Protein AF-0000000068924250 (afdb_homodimer)

Solvent-accessible surface area (backbone atoms only — not comparable to full-atom values): 116459 Å² total; per-residue (Å²): 130,51,33,11,30,36,39,35,37,44,54,66,84,64,45,23,63,56,52,46,54,56,50,21,73,76,69,33,87,82,35,58,39,32,27,38,20,35,54,45,93,83,70,55,71,39,20,33,33,41,37,18,32,74,41,44,68,56,37,50,49,48,34,53,41,21,73,74,65,33,67,65,84,93,28,66,34,45,47,45,83,32,89,62,44,85,61,73,74,63,76,61,76,61,48,72,47,69,67,24,42,36,38,27,15,35,55,53,41,102,44,32,40,48,46,67,45,73,47,63,54,26,29,40,34,41,32,91,81,60,59,36,38,36,38,36,35,64,58,63,85,36,47,35,38,35,41,34,45,54,89,29,46,64,38,38,38,37,33,36,33,61,85,51,82,61,48,26,36,41,36,36,32,33,57,41,61,53,45,36,26,36,54,56,88,70,69,42,73,44,77,63,80,48,58,32,68,30,35,65,84,53,52,72,78,48,44,41,48,37,41,62,84,48,82,87,36,33,67,47,71,30,42,25,39,33,37,49,36,53,58,86,61,81,74,73,77,53,61,81,80,33,88,51,50,47,79,39,76,70,24,81,59,44,74,55,79,67,85,86,88,64,58,60,72,57,52,49,50,51,50,31,28,38,57,61,47,28,28,41,69,89,56,64,44,69,66,37,58,57,69,60,27,62,92,80,37,59,58,55,55,48,54,44,51,55,55,51,49,65,68,43,93,61,62,40,56,52,54,48,61,52,50,53,52,54,51,52,52,38,59,71,69,72,56,81,63,74,75,78,69,76,65,69,51,90,61,48,40,73,41,42,36,36,40,39,30,62,56,45,73,43,57,44,69,74,36,60,35,67,27,21,62,57,52,61,75,41,50,92,49,47,89,36,42,38,37,39,31,51,28,31,58,79,45,40,78,59,58,26,56,48,26,35,38,84,57,45,81,49,66,65,28,54,39,41,51,50,56,46,46,42,50,73,72,29,52,74,51,85,76,39,45,30,30,62,58,50,35,27,73,68,31,53,77,60,44,27,36,36,24,28,28,49,53,96,86,45,38,46,69,53,53,54,54,69,64,30,57,59,78,88,40,35,29,58,31,41,42,45,51,60,60,9,61,49,59,44,61,37,42,76,58,52,76,53,58,80,86,42,40,48,82,45,82,66,49,65,51,81,52,100,86,48,78,45,59,57,39,36,17,40,35,33,21,8,50,71,50,50,49,55,45,28,48,60,70,69,37,81,87,60,74,64,27,32,34,22,38,42,43,44,31,30,45,18,22,32,32,59,31,84,85,47,84,45,50,32,37,39,28,62,72,20,53,75,45,52,40,87,54,43,54,35,27,41,62,49,60,33,44,86,37,67,22,63,44,35,58,49,56,49,49,39,42,43,57,41,62,36,57,59,64,56,56,52,48,50,45,50,54,50,53,50,48,50,61,38,28,52,67,35,50,68,49,31,46,51,48,40,44,56,73,45,75,52,72,64,38,51,54,52,42,51,44,42,74,74,65,48,44,28,74,59,42,65,65,55,26,39,42,48,50,40,51,37,52,37,52,50,49,38,31,41,69,49,42,45,38,71,38,87,56,31,34,34,22,37,46,44,72,39,86,81,65,74,46,47,67,61,33,32,36,40,24,38,63,43,78,83,45,80,92,47,78,44,76,47,70,44,66,30,34,40,30,26,81,77,42,65,48,51,16,15,45,40,78,33,36,27,42,87,52,78,94,51,64,76,49,41,22,28,36,33,35,33,68,43,68,97,60,44,65,50,39,37,20,56,51,40,57,27,47,57,45,57,29,44,38,35,56,45,74,78,73,50,52,88,55,72,48,77,49,71,88,68,79,76,73,84,60,67,73,53,97,53,74,68,49,70,67,56,43,46,51,47,55,54,49,44,52,51,46,65,44,54,69,58,38,53,51,30,31,55,35,45,24,67,70,39,92,57,18,40,74,27,67,68,24,50,52,35,35,52,42,41,56,40,36,72,42,20,63,54,34,61,50,68,49,81,78,57,78,88,64,57,72,78,60,35,44,49,61,72,65,52,84,94,46,56,62,45,84,47,88,46,59,67,32,51,53,26,52,54,44,55,69,71,52,66,88,79,74,74,74,77,74,76,43,67,71,51,26,64,70,56,54,60,73,49,46,62,39,88,70,14,76,78,34,37,66,60,33,47,52,53,46,44,54,49,52,45,46,52,48,48,52,25,60,71,48,36,39,87,49,72,44,25,62,68,69,63,44,62,85,56,57,31,62,86,52,50,67,88,77,40,45,66,32,48,46,49,46,50,51,21,46,44,52,48,52,46,48,60,70,66,55,71,63,90,81,63,90,82,81,59,65,61,17,44,47,22,12,33,39,44,55,53,38,35,52,90,45,62,72,65,54,62,72,91,65,87,59,83,64,71,62,66,71,37,56,64,47,42,73,59,44,53,49,41,30,53,51,43,50,51,50,51,51,49,48,51,48,46,49,48,48,49,50,49,67,72,93,130,50,33,11,31,35,39,34,37,44,56,66,85,64,44,20,65,57,53,45,53,55,49,21,73,75,69,32,86,82,36,56,41,33,28,38,20,34,56,46,92,83,71,56,70,39,19,33,32,40,36,19,31,73,41,43,68,56,36,49,49,48,35,54,40,21,73,72,66,33,66,64,86,93,28,64,35,46,46,46,84,32,88,62,44,85,61,73,74,64,79,61,76,61,49,70,46,69,66,24,40,35,37,26,14,36,54,52,41,100,45,33,42,49,47,68,45,72,48,62,54,25,30,40,34,40,33,91,83,61,59,34,38,38,41,35,34,64,59,64,85,36,48,35,38,36,41,36,47,54,89,29,48,66,36,38,38,38,34,35,32,60,86,50,80,61,48,26,39,41,38,36,32,33,56,40,61,53,46,37,26,35,55,56,87,70,69,41,71,43,75,66,74,51,58,32,68,32,35,66,84,54,51,74,80,46,43,40,49,38,42,59,85,49,82,87,36,34,65,47,72,29,42,25,39,33,38,50,36,53,58,85,60,79,74,75,76,51,60,82,78,33,86,51,50,48,79,40,76,70,24,79,58,46,76,54,80,66,85,87,87,65,59,62,70,59,51,49,51,52,50,31,29,38,56,61,47,29,29,43,70,88,55,64,44,71,68,37,56,57,67,61,26,62,90,79,37,58,59,54,54,48,54,43,50,55,54,49,50,65,67,44,92,60,61,39,56,51,54,48,61,52,50,53,52,53,52,51,55,39,58,71,69,72,55,80,62,72,76,80,69,75,66,70,52,89,61,48,40,72,41,43,36,36,39,37,30,62,57,46,75,44,56,44,69,74,37,59,36,67,28,21,62,58,53,61,75,42,51,92,49,46,88,35,42,36,38,38,30,50,27,30,58,79,46,41,79,59,56,27,55,48,28,36,37,84,58,45,80,49,63,66,30,55,40,41,51,49,56,44,46,42,49,72,73,26,51,75,52,84,80,39,45,30,31,62,58,50,36,27,73,70,30,53,77,61,43,27,37,36,23,29,28,50,52,96,87,46,37,44,66,52,55,52,54,69,64,32,57,60,77,86,40,35,29,58,30,41,43,46,51,61,59,9,61,50,59,45,61,37,42,76,57,52,76,52,57,80,85,42,41,47,80,43,81,66,50,65,50,81,52,101,85,49,78,47,58,57,41,36,16,39,36,32,21,8,50,68,50,50,48,55,46,28,47,60,72,70,38,82,86,60,71,63,24,33,34,22,38,41,43,45,31,29,43,19,20,31,32,59,31,85,84,46,84,43,50,32,38,38,29,63,73,20,52,75,44,52,41,86,54,44,54,34,26,39,63,49,58,34,46,85,37,69,23,62,44,33,58,50,56,49,48,38,40,44,58,42,61,37,57,58,64,56,58,51,49,51,46,51,52,50,54,51,48,50,59,39,28,51,67,34,50,67,48,31,46,52,48,39,43,58,72,43,75,54,70,64,38,52,54,51,45,51,44,41,73,73,64,48,44,26,75,59,43,65,65,55,26,39,41,48,51,39,50,39,53,37,52,50,49,37,30,41,70,49,43,46,37,69,39,87,58,32,33,35,21,36,47,42,73,39,86,79,64,75,48,47,66,62,32,32,38,42,24,39,62,44,79,82,45,78,91,46,75,46,75,46,70,45,65,28,34,40,31,27,79,76,41,64,48,52,17,16,44,40,80,33,38,28,41,87,54,78,93,52,65,77,50,41,22,28,36,32,35,33,69,44,68,98,61,43,65,48,40,36,20,56,52,39,59,26,48,57,45,56,28,43,38,34,56,44,74,79,73,50,50,88,54,74,48,75,50,70,88,69,80,77,74,83,60,69,75,53,98,51,72,67,49,70,67,56,44,46,50,46,56,53,49,45,50,52,46,65,45,53,70,59,38,52,51,29,32,54,35,44,23,66,71,39,92,58,17,40,74,28,66,68,23,50,51,35,33,54,43,40,53,40,38,71,42,20,62,54,33,60,49,68,51,80,78,57,78,86,64,58,72,77,60,36,42,50,60,70,64,53,84,94,46,55,63,44,83,48,87,46,57,66,31,52,53,25,52,55,44,57,69,70,50,68,86,79,73,75,75,73,73,77,42,68,71,50,26,65,69,55,53,60,73,50,47,61,39,89,68,14,75,78,34,36,65,61,33,46,52,52,45,44,52,49,50,45,46,52,48,49,51,26,61,72,48,37,40,90,50,74,44,25,61,68,70,61,44,61,85,55,58,31,61,87,52,48,65,88,78,40,43,64,32,48,45,50,48,50,51,21,46,45,52,48,52,47,47,61,69,65,55,71,66,88,82,63,89,80,81,60,65,60,17,44,46,20,13,32,39,44,53,52,37,34,54,90,44,62,73,64,54,61,71,91,64,87,60,81,66,69,61,67,72,37,55,65,47,42,74,59,45,53,51,42,31,54,51,43,50,52,50,48,50,50,49,51,48,48,49,49,49,49,47,51,68,71,94

Foldseek 3Di:
DAQKKKKKWAFAPDFQVNVQVLLCVVQNDPFWAKKWWFADPVGDRIIMIITGTPDPVSLVVVQVVLVVWDDDVPITMHMGDDPADPPRDDQPDWDKDWWWKKFFAEDPDPQEGEGDDIFTTWIWIDDLRPQWIWIWGDFLNWIKIWIGHVVQWDAWEWEDAAPPQWKIKIKTFGNDATWMWTFAPDPPPPPPGTINMDGPVDDPVRTHTDAQLDDPSRRRNGRMMMIIGTPPDDDPDVVVRHVRYYYHYNGNRDYPDDDDAADLVLLLLVLQCCVVQLEPPVLCDRLNVVLLDCVVPPNQLNQVLSLVSSLDPDRDHNNSVVSVVSVVVVVVVVDGDDHLDFDFDPQKDFAKEWEDELVDIHTADRFIDGFFQLCVVVVVQRVQKYKYAYDYPLLHRDALCVQAPPPDPDRGDSSLVVLLCCQCQADDRRRFGWHFQAAEPVQLLRRMGMTGRDDPSDHSVNSLVQLADQQVPQFLLLSRNLSNVRGARWDWADFDDPVQEEEDEFLWDDDPVDIATQAQQEWAAEPVLQVRRCVRVVHDQDGFQKFFKDARQFTFMHGYDHPDDGRIYHYPNRGSGGHPGGIIITNDTFAFDFFWDWLQLVLLLVLLPQDLVVLVVLQVVQLVLLVCLQFDLVSVLQCLQRHADDDVSVLLNLCSVLPDTCPFAQVSVLLSLLVSLLVLVCCQQTVIGTDRQKTWAAEAEDPPQPDEPQEKWAKEDGRSDPPDIDTDFAWKWKAFPPDQASQLIGIGTHDDDPSCPSHYNHMYFHSDDDHHNCCLNLHHHRRTTIMIIGDPPSSDRPDGDGRDDLDEDAADGDPRGDDVSVSSSLSSVCSSQQCLVQLVQLLSFCLQVDPSRCPDPLSVVSSNLNSHNVCCSNRVDGRDDDPVSGDQEGDCSNPDPVGHYDHGPDSSSVSNVVSPVVNDPCSPSDAQDLVSLARNQDPLLADPPLVVQQVVLLVLVLSLCSSLVSLCVSFVAADPSCLQSLSGDDTDSVDDSVVCSVSSNSSNVSSLVVLVCSLPDDDVPDDDDPSSSNLSSNQCCLRHSVNAPVHPPPSPHGRDRCSSSSPSVSSSVSSVVSVVVVVVVVVVVVVVVVVVD/DAQKKKKKWAFAPDFQVNVQVVLCVVQNDPFWAKKWWFADPVGDRIIMIITGTPDPVSLVVVQVVLVVWDDDVPITMHMGDDPAGPPRDDPPDKDKDWWWKKFFAEDPDPQETEGDDIFTTWIWIDDLRPQWIWIWGDALNWIKIWIGHVVQWDAWEWEDAAPPQWKIKIKTFGNDATWMWTFAPDPPPPPPGDINMDGSVDPPVRTHTDAQLDDPSRRRNGRMMMIIGTPPDDDPDCVVRHVRYYYHYNGNRDYPDDDDAADLVLLLLVQQCCVVQLEPPVLCDRLNVVLLDCVVPPNQLNQVLSLVSSLDPDRDHNNSVVSVVSVVVCVVVVDGDDHLDFDFDPQKDFAKEWEDELVDIHTADRFIDGFFQLCVVVVVQRVQKYKYAYDYPLLHRDALCVQAPPPDPDRGDSSLVVLLCCQCQADDRRRFGWHFQAAEPVQLLRRMGMTGRDDPNDHSVNSLVQLADQQVPQFLLLSRNLSNVRGARWDWADFADPVQEEEDEFLWDDDPVDIATQAQQEWAAEPVLQVRRCVRVVHDQDGFQKFFKDARQFTFMHGYDPPDDGRIYHYPNRGSGGHPGGIIITNDTFAFAFFWDWLQLVLLLVLLPQDLVVLVVLQVVVLVLLVCLQFDLVSVLQCLQRPADDDVSVLLNLCSVLPDTNPFAQVSVLLSLLVSLLVLVCCQQTVIGTDPQKTWAAEAEDPPLPDEPQEKWAKEDGRSDPPDIDTDFAWKWKAFPPDQASQLIGIGTHDDDPSCPSHYNHMYFHSDDDHHNCCLNLHHHRRGTIMIIGDDPSSDRPDGDGRDDLDEDAADGDPRGDDVSVSSSLSSVCSSQQCLVQLVQLLSFCLQVDPSRCPDPLSVVSSNLNSHNVCCSNRVDGRDDDPVSGDQEGECSNPDPVGHYDHGPDSSSVSNVVSPVVNPPCSPSDACDLVSLVRNQDPLLADPPLVVQLVVLLVLVLSLVSSLVSLCVSFVAADPSCLQSLSGDDTDSVDDSVVCSVSSNSSNVSSLVVLVCSLVDDDVPDDDDPSSSNLSSNQCCLRHSVNAPVHPPPSPHGRDRCSSSSPSVSSSVSSVVSVVVVVVVVVVVVVVVVVVD

Structure (mmCIF, N/CA/C/O backbone):
data_AF-0000000068924250-model_v1
#
loop_
_entity.id
_entity.type
_entity.pdbx_description
1 polymer 'RNA-dependent RNA polymerase'
#
loop_
_atom_site.group_PDB
_atom_site.id
_atom_site.type_symbol
_atom_site.label_atom_id
_atom_site.label_alt_id
_atom_site.label_comp_id
_atom_site.label_asym_id
_atom_site.label_entity_id
_atom_site.label_seq_id
_atom_site.pdbx_PDB_ins_code
_atom_site.Cartn_x
_atom_site.Cartn_y
_atom_site.Cartn_z
_atom_site.occupancy
_atom_site.B_iso_or_equiv
_atom_site.auth_seq_id
_atom_site.auth_comp_id
_atom_site.auth_asym_id
_atom_site.auth_atom_id
_atom_site.pdbx_PDB_model_num
ATOM 1 N N . MET A 1 1 ? 44.406 30.266 0.88 1 50.19 1 MET A N 1
ATOM 2 C CA . MET A 1 1 ? 44.125 29.203 -0.082 1 50.19 1 MET A CA 1
ATOM 3 C C . MET A 1 1 ? 43.156 28.172 0.51 1 50.19 1 MET A C 1
ATOM 5 O O . MET A 1 1 ? 43.25 27.844 1.696 1 50.19 1 MET A O 1
ATOM 9 N N . GLY A 1 2 ? 42.031 27.844 -0.173 1 64 2 GLY A N 1
ATOM 10 C CA . GLY A 1 2 ? 40.969 26.984 0.36 1 64 2 GLY A CA 1
ATOM 11 C C . GLY A 1 2 ? 41.312 25.5 0.233 1 64 2 GLY A C 1
ATOM 12 O O . GLY A 1 2 ? 42.344 25.141 -0.282 1 64 2 GLY A O 1
ATOM 13 N N . LYS A 1 3 ? 40.594 24.578 0.885 1 78.56 3 LYS A N 1
ATOM 14 C CA . LYS A 1 3 ? 40.781 23.125 0.909 1 78.56 3 LYS A CA 1
ATOM 15 C C . LYS A 1 3 ? 40.312 22.484 -0.385 1 78.56 3 LYS A C 1
ATOM 17 O O . LYS A 1 3 ? 40.469 21.281 -0.585 1 78.56 3 LYS A O 1
ATOM 22 N N . THR A 1 4 ? 39.75 23.25 -1.254 1 81.44 4 THR A N 1
ATOM 23 C CA . THR A 1 4 ? 39.125 22.688 -2.438 1 81.44 4 THR A CA 1
ATOM 24 C C . THR A 1 4 ? 39.812 23.172 -3.709 1 81.44 4 THR A C 1
ATOM 26 O O . THR A 1 4 ? 40.094 24.375 -3.84 1 81.44 4 THR A O 1
ATOM 29 N N . ILE A 1 5 ? 40.188 22.297 -4.609 1 87.19 5 ILE A N 1
ATOM 30 C CA . ILE A 1 5 ? 40.844 22.625 -5.867 1 87.19 5 ILE A CA 1
ATOM 31 C C . ILE A 1 5 ? 40.062 22.016 -7.035 1 87.19 5 ILE A C 1
ATOM 33 O O . ILE A 1 5 ? 39.312 21.062 -6.852 1 87.19 5 ILE A O 1
ATOM 37 N N . ARG A 1 6 ? 40.094 22.547 -8.117 1 86.25 6 ARG A N 1
ATOM 38 C CA . ARG A 1 6 ? 39.594 22.031 -9.383 1 86.25 6 ARG A CA 1
ATOM 39 C C . ARG A 1 6 ? 40.719 21.406 -10.211 1 86.25 6 ARG A C 1
ATOM 41 O O . ARG A 1 6 ? 41.688 22.078 -10.539 1 86.25 6 ARG A O 1
ATOM 48 N N . VAL A 1 7 ? 40.688 20.172 -10.492 1 87 7 VAL A N 1
ATOM 49 C CA . VAL A 1 7 ? 41.688 19.469 -11.297 1 87 7 VAL A CA 1
ATOM 50 C C . VAL A 1 7 ? 41.094 19.125 -12.656 1 87 7 VAL A C 1
ATOM 52 O O . VAL A 1 7 ? 40.094 18.391 -12.75 1 87 7 VAL A O 1
ATOM 55 N N . PHE A 1 8 ? 41.531 19.734 -13.609 1 86 8 PHE A N 1
ATOM 56 C CA . PHE A 1 8 ? 41.031 19.547 -14.969 1 86 8 PHE A CA 1
ATOM 57 C C . PHE A 1 8 ? 42 18.672 -15.773 1 86 8 PHE A C 1
ATOM 59 O O . PHE A 1 8 ? 43.219 18.781 -15.648 1 86 8 PHE A O 1
ATOM 66 N N . GLY A 1 9 ? 41.438 17.672 -16.641 1 84 9 GLY A N 1
ATOM 67 C CA . GLY A 1 9 ? 42.25 16.922 -17.578 1 84 9 GLY A CA 1
ATOM 68 C C . GLY A 1 9 ? 41.969 15.43 -17.562 1 84 9 GLY A C 1
ATOM 69 O O . GLY A 1 9 ? 42.594 14.664 -18.297 1 84 9 GLY A O 1
ATOM 70 N N . PHE A 1 10 ? 41.062 15.055 -16.703 1 83.81 10 PHE A N 1
ATOM 71 C CA . PHE A 1 10 ? 40.75 13.633 -16.625 1 83.81 10 PHE A CA 1
ATOM 72 C C . PHE A 1 10 ? 40 13.172 -17.844 1 83.81 10 PHE A C 1
ATOM 74 O O . PHE A 1 10 ? 39.25 13.953 -18.453 1 83.81 10 PHE A O 1
ATOM 81 N N . PRO A 1 11 ? 40.25 11.945 -18.359 1 78.88 11 PRO A N 1
ATOM 82 C CA . PRO A 1 11 ? 39.5 11.453 -19.516 1 78.88 11 PRO A CA 1
ATOM 83 C C . PRO A 1 11 ? 38 11.32 -19.203 1 78.88 11 PRO A C 1
ATOM 85 O O . PRO A 1 11 ? 37.625 11.164 -18.047 1 78.88 11 PRO A O 1
ATOM 88 N N . ASN A 1 12 ? 37.281 11.383 -20.281 1 71.5 12 ASN A N 1
ATOM 89 C CA . ASN A 1 12 ? 35.844 11.227 -20.188 1 71.5 12 ASN A CA 1
ATOM 90 C C . ASN A 1 12 ? 35.438 9.844 -19.656 1 71.5 12 ASN A C 1
ATOM 92 O O . ASN A 1 12 ? 36.031 8.844 -20.047 1 71.5 12 ASN A O 1
ATOM 96 N N . GLY A 1 13 ? 34.594 9.805 -18.531 1 67.44 13 GLY A N 1
ATOM 97 C CA . GLY A 1 13 ? 34.156 8.547 -17.969 1 67.44 13 GLY A CA 1
ATOM 98 C C . GLY A 1 13 ? 34.844 8.195 -16.656 1 67.44 13 GLY A C 1
ATOM 99 O O . GLY A 1 13 ? 34.594 7.133 -16.094 1 67.44 13 GLY A O 1
ATOM 100 N N . VAL A 1 14 ? 35.75 9.086 -16.234 1 74 14 VAL A N 1
ATOM 101 C CA . VAL A 1 14 ? 36.438 8.805 -14.977 1 74 14 VAL A CA 1
ATOM 102 C C . VAL A 1 14 ? 35.469 8.914 -13.812 1 74 14 VAL A C 1
ATOM 104 O O . VAL A 1 14 ? 34.656 9.828 -13.773 1 74 14 VAL A O 1
ATOM 107 N N . SER A 1 15 ? 35.5 7.961 -13.016 1 71.5 15 SER A N 1
ATOM 108 C CA . SER A 1 15 ? 34.625 7.969 -11.836 1 71.5 15 SER A CA 1
ATOM 109 C C . SER A 1 15 ? 35.281 8.75 -10.695 1 71.5 15 SER A C 1
ATOM 111 O O . SER A 1 15 ? 36.5 8.945 -10.664 1 71.5 15 SER A O 1
ATOM 113 N N . ALA A 1 16 ? 34.5 9.266 -9.773 1 75.5 16 ALA A N 1
ATOM 114 C CA . ALA A 1 16 ? 35 9.977 -8.602 1 75.5 16 ALA A CA 1
ATOM 115 C C . ALA A 1 16 ? 35.938 9.086 -7.785 1 75.5 16 ALA A C 1
ATOM 117 O O . ALA A 1 16 ? 36.906 9.562 -7.215 1 75.5 16 ALA A O 1
ATOM 118 N N . GLU A 1 17 ? 35.656 7.852 -7.832 1 73.81 17 GLU A N 1
ATOM 119 C CA . GLU A 1 17 ? 36.5 6.922 -7.086 1 73.81 17 GLU A CA 1
ATOM 120 C C . GLU A 1 17 ? 37.875 6.801 -7.723 1 73.81 17 GLU A C 1
ATOM 122 O O . GLU A 1 17 ? 38.906 6.723 -7.016 1 73.81 17 GLU A O 1
ATOM 127 N N . GLU A 1 18 ? 37.875 6.848 -9.023 1 77.5 18 GLU A N 1
ATOM 128 C CA . GLU A 1 18 ? 39.156 6.773 -9.719 1 77.5 18 GLU A CA 1
ATOM 129 C C . GLU A 1 18 ? 40 8.039 -9.492 1 77.5 18 GLU A C 1
ATOM 131 O O . GLU A 1 18 ? 41.219 7.965 -9.305 1 77.5 18 GLU A O 1
ATOM 136 N N . VAL A 1 19 ? 39.375 9.102 -9.453 1 83.5 19 VAL A N 1
ATOM 137 C CA . VAL A 1 19 ? 40.062 10.367 -9.195 1 83.5 19 VAL A CA 1
ATOM 138 C C . VAL A 1 19 ? 40.594 10.383 -7.762 1 83.5 19 VAL A C 1
ATOM 140 O O . VAL A 1 19 ? 41.719 10.797 -7.512 1 83.5 19 VAL A O 1
ATOM 143 N N . LYS A 1 20 ? 39.812 9.914 -6.914 1 81.56 20 LYS A N 1
ATOM 144 C CA . LYS A 1 20 ? 40.219 9.812 -5.52 1 81.56 20 LYS A CA 1
ATOM 145 C C . LYS A 1 20 ? 41.469 8.953 -5.375 1 81.56 20 LYS A C 1
ATOM 147 O O . LYS A 1 20 ? 42.438 9.359 -4.738 1 81.56 20 LYS A O 1
ATOM 152 N N . ASN A 1 21 ? 41.406 7.824 -5.906 1 80.5 21 ASN A N 1
ATOM 153 C CA . ASN A 1 21 ? 42.531 6.895 -5.797 1 80.5 21 ASN A CA 1
ATOM 154 C C . ASN A 1 21 ? 43.781 7.488 -6.391 1 80.5 21 ASN A C 1
ATOM 156 O O . ASN A 1 21 ? 44.875 7.312 -5.84 1 80.5 21 ASN A O 1
ATOM 160 N N . PHE A 1 22 ? 43.688 8.195 -7.406 1 85.38 22 PHE A N 1
ATOM 161 C CA . PHE A 1 22 ? 44.812 8.812 -8.062 1 85.38 22 PHE A CA 1
ATOM 162 C C . PHE A 1 22 ? 45.438 9.898 -7.188 1 85.38 22 PHE A C 1
ATOM 164 O O . PHE A 1 22 ? 46.656 9.914 -6.957 1 85.38 22 PHE A O 1
ATOM 171 N N . LEU A 1 23 ? 44.562 10.688 -6.641 1 86.69 23 LEU A N 1
ATOM 172 C CA . LEU A 1 23 ? 45.031 11.812 -5.859 1 86.69 23 LEU A CA 1
ATOM 173 C C . LEU A 1 23 ? 45.531 11.359 -4.492 1 86.69 23 LEU A C 1
ATOM 175 O O . LEU A 1 23 ? 46.5 11.906 -3.965 1 86.69 23 LEU A O 1
ATOM 179 N N . GLU A 1 24 ? 44.906 10.375 -3.955 1 82.81 24 GLU A N 1
ATOM 180 C CA . GLU A 1 24 ? 45.344 9.859 -2.658 1 82.81 24 GLU A CA 1
ATOM 181 C C . GLU A 1 24 ? 46.688 9.102 -2.781 1 82.81 24 GLU A C 1
ATOM 183 O O . GLU A 1 24 ? 47.406 8.984 -1.805 1 82.81 24 GLU A O 1
ATOM 188 N N . ARG A 1 25 ? 46.969 8.555 -3.898 1 81.69 25 ARG A N 1
ATOM 189 C CA . ARG A 1 25 ? 48.281 7.965 -4.137 1 81.69 25 ARG A CA 1
ATOM 190 C C . ARG A 1 25 ? 49.375 9.016 -4.043 1 81.69 25 ARG A C 1
ATOM 192 O O . ARG A 1 25 ? 50.5 8.711 -3.635 1 81.69 25 ARG A O 1
ATOM 199 N N . LEU A 1 26 ? 49 10.273 -4.312 1 84.56 26 LEU A N 1
ATOM 200 C CA . LEU A 1 26 ? 49.969 11.367 -4.309 1 84.56 26 LEU A CA 1
ATOM 201 C C . LEU A 1 26 ? 50 12.062 -2.953 1 84.56 26 LEU A C 1
ATOM 203 O O . LEU A 1 26 ? 51.031 12.586 -2.537 1 84.56 26 LEU A O 1
ATOM 207 N N . THR A 1 27 ? 48.844 12.094 -2.279 1 82.62 27 THR A N 1
ATOM 208 C CA . THR A 1 27 ? 48.719 12.883 -1.059 1 82.62 27 THR A CA 1
ATOM 209 C C . THR A 1 27 ? 48.562 11.977 0.158 1 82.62 27 THR A C 1
ATOM 211 O O . THR A 1 27 ? 48.656 12.43 1.298 1 82.62 27 THR A O 1
ATOM 214 N N . GLY A 1 28 ? 48.281 10.727 0.01 1 72.94 28 GLY A N 1
ATOM 215 C CA . GLY A 1 28 ? 48.062 9.789 1.101 1 72.94 28 GLY A CA 1
ATOM 216 C C . GLY A 1 28 ? 46.625 9.32 1.196 1 72.94 28 GLY A C 1
ATOM 217 O O . GLY A 1 28 ? 45.719 10.008 0.74 1 72.94 28 GLY A O 1
ATOM 218 N N . SER A 1 29 ? 46.594 8.117 1.739 1 74.5 29 SER A N 1
ATOM 219 C CA . SER A 1 29 ? 45.25 7.52 1.865 1 74.5 29 SER A CA 1
ATOM 220 C C . SER A 1 29 ? 44.375 8.328 2.812 1 74.5 29 SER A C 1
ATOM 222 O O . SER A 1 29 ? 44.844 8.742 3.883 1 74.5 29 SER A O 1
ATOM 224 N N . GLY A 1 30 ? 43.125 8.727 2.453 1 71.12 30 GLY A N 1
ATOM 225 C CA . GLY A 1 30 ? 42.156 9.414 3.279 1 71.12 30 GLY A CA 1
ATOM 226 C C . GLY A 1 30 ? 42.281 10.922 3.219 1 71.12 30 GLY A C 1
ATOM 227 O O . GLY A 1 30 ? 41.719 11.625 4.059 1 71.12 30 GLY A O 1
ATOM 228 N N . THR A 1 31 ? 43.031 11.422 2.328 1 78.69 31 THR A N 1
ATOM 229 C CA . THR A 1 31 ? 43.281 12.852 2.299 1 78.69 31 THR A CA 1
ATOM 230 C C . THR A 1 31 ? 42.219 13.586 1.482 1 78.69 31 THR A C 1
ATOM 232 O O . THR A 1 31 ? 42.094 14.812 1.566 1 78.69 31 THR A O 1
ATOM 235 N N . VAL A 1 32 ? 41.5 12.891 0.663 1 79.44 32 VAL A N 1
ATOM 236 C CA . VAL A 1 32 ? 40.438 13.516 -0.138 1 79.44 32 VAL A CA 1
ATOM 237 C C . VAL A 1 32 ? 39.125 13.461 0.612 1 79.44 32 VAL A C 1
ATOM 239 O O . VAL A 1 32 ? 38.688 12.383 1.034 1 79.44 32 VAL A O 1
ATOM 242 N N . TYR A 1 33 ? 38.531 14.578 0.794 1 71.44 33 TYR A N 1
ATOM 243 C CA . TYR A 1 33 ? 37.281 14.664 1.548 1 71.44 33 TYR A CA 1
ATOM 244 C C . TYR A 1 33 ? 36.094 14.5 0.631 1 71.44 33 TYR A C 1
ATOM 246 O O . TYR A 1 33 ? 35.125 13.812 0.979 1 71.44 33 TYR A O 1
ATOM 254 N N . ALA A 1 34 ? 36.094 15.195 -0.431 1 75 34 ALA A N 1
ATOM 255 C CA . ALA A 1 34 ? 34.969 15.133 -1.369 1 75 34 ALA A CA 1
ATOM 256 C C . ALA A 1 34 ? 35.438 15.375 -2.801 1 75 34 ALA A C 1
ATOM 258 O O . ALA A 1 34 ? 36.406 16.094 -3.027 1 75 34 ALA A O 1
ATOM 259 N N . ILE A 1 35 ? 34.875 14.672 -3.744 1 78.88 35 ILE A N 1
ATOM 260 C CA . ILE A 1 35 ? 35.188 14.836 -5.156 1 78.88 35 ILE A CA 1
ATOM 261 C C . ILE A 1 35 ? 33.906 15.008 -5.965 1 78.88 35 ILE A C 1
ATOM 263 O O . ILE A 1 35 ? 32.906 14.328 -5.703 1 78.88 35 ILE A O 1
ATOM 267 N N . LYS A 1 36 ? 33.812 15.93 -6.695 1 74.19 36 LYS A N 1
ATOM 268 C CA . LYS A 1 36 ? 32.75 16.109 -7.691 1 74.19 36 LYS A CA 1
ATOM 269 C C . LYS A 1 36 ? 33.312 16.078 -9.102 1 74.19 36 LYS A C 1
ATOM 271 O O . LYS A 1 36 ? 34.094 16.969 -9.492 1 74.19 36 LYS A O 1
ATOM 276 N N . VAL A 1 37 ? 33.062 15.031 -9.852 1 75.75 37 VAL A N 1
ATOM 277 C CA . VAL A 1 37 ? 33.531 14.953 -11.234 1 75.75 37 VAL A CA 1
ATOM 278 C C . VAL A 1 37 ? 32.469 15.508 -12.172 1 75.75 37 VAL A C 1
ATOM 280 O O . VAL A 1 37 ? 31.297 15.117 -12.109 1 75.75 37 VAL A O 1
ATOM 283 N N . ARG A 1 38 ? 32.594 16.5 -12.828 1 69.12 38 ARG A N 1
ATOM 284 C CA . ARG A 1 38 ? 31.656 17.156 -13.711 1 69.12 38 ARG A CA 1
ATOM 285 C C . ARG A 1 38 ? 32.156 17.172 -15.156 1 69.12 38 ARG A C 1
ATOM 287 O O . ARG A 1 38 ? 33.375 17.266 -15.391 1 69.12 38 ARG A O 1
ATOM 294 N N . GLN A 1 39 ? 31.297 17.016 -16.125 1 64.75 39 GLN A N 1
ATOM 295 C CA . GLN A 1 39 ? 31.625 17.203 -17.531 1 64.75 39 GLN A CA 1
ATOM 296 C C . GLN A 1 39 ? 31.672 18.672 -17.906 1 64.75 39 GLN A C 1
ATOM 298 O O . GLN A 1 39 ? 30.906 19.484 -17.359 1 64.75 39 GLN A O 1
ATOM 303 N N . PRO A 1 40 ? 32.656 19.062 -18.672 1 61.41 40 PRO A N 1
ATOM 304 C CA . PRO A 1 40 ? 32.688 20.469 -19.094 1 61.41 40 PRO A CA 1
ATOM 305 C C . PRO A 1 40 ? 31.438 20.906 -19.828 1 61.41 40 PRO A C 1
ATOM 307 O O . PRO A 1 40 ? 30.812 20.094 -20.516 1 61.41 40 PRO A O 1
ATOM 310 N N . ARG A 1 41 ? 30.844 22.078 -19.609 1 55.97 41 ARG A N 1
ATOM 311 C CA . ARG A 1 41 ? 29.641 22.672 -20.188 1 55.97 41 ARG A CA 1
ATOM 312 C C . ARG A 1 41 ? 29.625 22.516 -21.703 1 55.97 41 ARG A C 1
ATOM 314 O O . ARG A 1 41 ? 28.562 22.312 -22.297 1 55.97 41 ARG A O 1
ATOM 321 N N . ASN A 1 42 ? 30.766 22.688 -22.328 1 58.5 42 ASN A N 1
ATOM 322 C CA . ASN A 1 42 ? 30.859 22.672 -23.781 1 58.5 42 ASN A CA 1
ATOM 323 C C . ASN A 1 42 ? 31.125 21.25 -24.297 1 58.5 42 ASN A C 1
ATOM 325 O O . ASN A 1 42 ? 31.484 21.078 -25.469 1 58.5 42 ASN A O 1
ATOM 329 N N . GLY A 1 43 ? 30.922 20.188 -23.609 1 60.16 43 GLY A N 1
ATOM 330 C CA . GLY A 1 43 ? 31.016 18.828 -24.109 1 60.16 43 GLY A CA 1
ATOM 331 C C . GLY A 1 43 ? 32.438 18.453 -24.547 1 60.16 43 GLY A C 1
ATOM 332 O O . GLY A 1 43 ? 32.656 18.125 -25.703 1 60.16 43 GLY A O 1
ATOM 333 N N . GLY A 1 44 ? 33.531 18.422 -23.859 1 60.69 44 GLY A N 1
ATOM 334 C CA . GLY A 1 44 ? 34.875 18.047 -24.25 1 60.69 44 GLY A CA 1
ATOM 335 C C . GLY A 1 44 ? 35.312 16.688 -23.734 1 60.69 44 GLY A C 1
ATOM 336 O O . GLY A 1 44 ? 34.625 16.094 -22.906 1 60.69 44 GLY A O 1
ATOM 337 N N . PRO A 1 45 ? 36.312 16.125 -24.406 1 68 45 PRO A N 1
ATOM 338 C CA . PRO A 1 45 ? 36.781 14.773 -24.109 1 68 45 PRO A CA 1
ATOM 339 C C . PRO A 1 45 ? 37.406 14.648 -22.719 1 68 45 PRO A C 1
ATOM 341 O O . PRO A 1 45 ? 37.656 13.539 -22.25 1 68 45 PRO A O 1
ATOM 344 N N . ARG A 1 46 ? 37.562 15.805 -22.094 1 77.19 46 ARG A N 1
ATOM 345 C CA . ARG A 1 46 ? 38.188 15.766 -20.766 1 77.19 46 ARG A CA 1
ATOM 346 C C . ARG A 1 46 ? 37.25 16.344 -19.719 1 77.19 46 ARG A C 1
ATOM 348 O O . ARG A 1 46 ? 36.438 17.219 -20.016 1 77.19 46 ARG A O 1
ATOM 355 N N . VAL A 1 47 ? 37.344 15.766 -18.516 1 78.81 47 VAL A N 1
ATOM 356 C CA . VAL A 1 47 ? 36.438 16.188 -17.422 1 78.81 47 VAL A CA 1
ATOM 357 C C . VAL A 1 47 ? 37.25 16.828 -16.312 1 78.81 47 VAL A C 1
ATOM 359 O O . VAL A 1 47 ? 38.5 16.703 -16.266 1 78.81 47 VAL A O 1
ATOM 362 N N . PHE A 1 48 ? 36.562 17.703 -15.609 1 81.44 48 PHE A N 1
ATOM 363 C CA . PHE A 1 48 ? 37.25 18.234 -14.445 1 81.44 48 PHE A CA 1
ATOM 364 C C . PHE A 1 48 ? 36.656 17.688 -13.156 1 81.44 48 PHE A C 1
ATOM 366 O O . PHE A 1 48 ? 35.5 17.297 -13.133 1 81.44 48 PHE A O 1
ATOM 373 N N . ALA A 1 49 ? 37.5 17.547 -12.141 1 81.62 49 ALA A N 1
ATOM 374 C CA . ALA A 1 49 ? 37.094 17.094 -10.805 1 81.62 49 ALA A CA 1
ATOM 375 C C . ALA A 1 49 ? 37.344 18.188 -9.773 1 81.62 49 ALA A C 1
ATOM 377 O O . ALA A 1 49 ? 38.438 18.797 -9.742 1 81.62 49 ALA A O 1
ATOM 378 N N . ILE A 1 50 ? 36.312 18.562 -9.07 1 82.19 50 ILE A N 1
ATOM 379 C CA . ILE A 1 50 ? 36.469 19.438 -7.906 1 82.19 50 ILE A CA 1
ATOM 380 C C . ILE A 1 50 ? 36.75 18.578 -6.668 1 82.19 50 ILE A C 1
ATOM 382 O O . ILE A 1 50 ? 35.906 17.75 -6.281 1 82.19 50 ILE A O 1
ATOM 386 N N . VAL A 1 51 ? 37.938 18.75 -6.207 1 84.06 51 VAL A N 1
ATOM 387 C CA . VAL A 1 51 ? 38.375 17.875 -5.121 1 84.06 51 VAL A CA 1
ATOM 388 C C . VAL A 1 51 ? 38.625 18.703 -3.861 1 84.06 51 VAL A C 1
ATOM 390 O O . VAL A 1 51 ? 39.344 19.719 -3.9 1 84.06 51 VAL A O 1
ATOM 393 N N . GLN A 1 52 ? 37.969 18.344 -2.871 1 81.44 52 GLN A N 1
ATOM 394 C CA . GLN A 1 52 ? 38.219 18.922 -1.56 1 81.44 52 GLN A CA 1
ATOM 395 C C . GLN A 1 52 ? 39.094 18.016 -0.709 1 81.44 52 GLN A C 1
ATOM 397 O O . GLN A 1 52 ? 38.75 16.844 -0.489 1 81.44 52 GLN A O 1
ATOM 402 N N . PHE A 1 53 ? 40.188 18.594 -0.198 1 79.69 53 PHE A N 1
ATOM 403 C CA . PHE A 1 53 ? 41.125 17.844 0.62 1 79.69 53 PHE A CA 1
ATOM 404 C C . PHE A 1 53 ? 40.938 18.125 2.102 1 79.69 53 PHE A C 1
ATOM 406 O O . PHE A 1 53 ? 40.219 19.062 2.457 1 79.69 53 PHE A O 1
ATOM 413 N N . THR A 1 54 ? 41.406 17.281 2.988 1 75.06 54 THR A N 1
ATOM 414 C CA . THR A 1 54 ? 41.25 17.406 4.434 1 75.06 54 THR A CA 1
ATOM 415 C C . THR A 1 54 ? 42.062 18.594 4.953 1 75.06 54 THR A C 1
ATOM 417 O O . THR A 1 54 ? 41.75 19.156 6.004 1 75.06 54 THR A O 1
ATOM 420 N N . SER A 1 55 ? 43.156 18.938 4.332 1 76.5 55 SER A N 1
ATOM 421 C CA . SER A 1 55 ? 44 20.062 4.746 1 76.5 55 SER A CA 1
ATOM 422 C C . SER A 1 55 ? 44.375 20.922 3.557 1 76.5 55 SER A C 1
ATOM 424 O O . SER A 1 55 ? 44.406 20.453 2.416 1 76.5 55 SER A O 1
ATOM 426 N N . GLU A 1 56 ? 44.562 22.188 3.875 1 80.75 56 GLU A N 1
ATOM 427 C CA . GLU A 1 56 ? 44.969 23.141 2.85 1 80.75 56 GLU A CA 1
ATOM 428 C C . GLU A 1 56 ? 46.312 22.781 2.254 1 80.75 56 GLU A C 1
ATOM 430 O O . GLU A 1 56 ? 46.562 23.016 1.068 1 80.75 56 GLU A O 1
ATOM 435 N N . ARG A 1 57 ? 47.25 22.234 3.068 1 81.56 57 ARG A N 1
ATOM 436 C CA . ARG A 1 57 ? 48.594 21.875 2.617 1 81.56 57 ARG A CA 1
ATOM 437 C C . ARG A 1 57 ? 48.531 20.859 1.483 1 81.56 57 ARG A C 1
ATOM 439 O O . ARG A 1 57 ? 49.25 20.969 0.504 1 81.56 57 ARG A O 1
ATOM 446 N N . LEU A 1 58 ? 47.594 20.047 1.553 1 84.44 58 LEU A N 1
ATOM 447 C CA . LEU A 1 58 ? 47.469 18.984 0.561 1 84.44 58 LEU A CA 1
ATOM 448 C C . LEU A 1 58 ? 46.969 19.531 -0.767 1 84.44 58 LEU A C 1
ATOM 450 O O . LEU A 1 58 ? 47.406 19.109 -1.834 1 84.44 58 LEU A O 1
ATOM 454 N N . ALA A 1 59 ? 46.062 20.391 -0.686 1 86.06 59 ALA A N 1
ATOM 455 C CA . ALA A 1 59 ? 45.562 21.047 -1.89 1 86.06 59 ALA A CA 1
ATOM 456 C C . ALA A 1 59 ? 46.656 21.828 -2.59 1 86.06 59 ALA A C 1
ATOM 458 O O . ALA A 1 59 ? 46.781 21.766 -3.814 1 86.06 59 ALA A O 1
ATOM 459 N N . ARG A 1 60 ? 47.531 22.438 -1.773 1 85 60 ARG A N 1
ATOM 460 C CA . ARG A 1 60 ? 48.656 23.188 -2.32 1 85 60 ARG A CA 1
ATOM 461 C C . ARG A 1 60 ? 49.656 22.266 -2.965 1 85 60 ARG A C 1
ATOM 463 O O . ARG A 1 60 ? 50.25 22.594 -3.99 1 85 60 ARG A O 1
ATOM 470 N N . ASP A 1 61 ? 49.781 21.141 -2.379 1 87.38 61 ASP A N 1
ATOM 471 C CA . ASP A 1 61 ? 50.75 20.172 -2.916 1 87.38 61 ASP A CA 1
ATOM 472 C C . ASP A 1 61 ? 50.344 19.719 -4.316 1 87.38 61 ASP A C 1
ATOM 474 O O . ASP A 1 61 ? 51.156 19.609 -5.211 1 87.38 61 ASP A O 1
ATOM 478 N N . ILE A 1 62 ? 49.094 19.562 -4.488 1 86.69 62 ILE A N 1
ATOM 479 C CA . ILE A 1 62 ? 48.625 19.078 -5.781 1 86.69 62 ILE A CA 1
ATOM 480 C C . ILE A 1 62 ? 48.688 20.203 -6.812 1 86.69 62 ILE A C 1
ATOM 482 O O . ILE A 1 62 ? 49.062 19.969 -7.969 1 86.69 62 ILE A O 1
ATOM 486 N N . VAL A 1 63 ? 48.375 21.328 -6.398 1 87.12 63 VAL A N 1
ATOM 487 C CA . VAL A 1 63 ? 48.5 22.469 -7.309 1 87.12 63 VAL A CA 1
ATOM 488 C C . VAL A 1 63 ? 49.938 22.656 -7.738 1 87.12 63 VAL A C 1
ATOM 490 O O . VAL A 1 63 ? 50.219 22.906 -8.914 1 87.12 63 VAL A O 1
ATOM 493 N N . THR A 1 64 ? 50.875 22.516 -6.773 1 86.69 64 THR A N 1
ATOM 494 C CA . THR A 1 64 ? 52.312 22.609 -7.074 1 86.69 64 THR A CA 1
ATOM 495 C C . THR A 1 64 ? 52.75 21.484 -7.996 1 86.69 64 THR A C 1
ATOM 497 O O . THR A 1 64 ? 53.469 21.703 -8.953 1 86.69 64 THR A O 1
ATOM 500 N N . LEU A 1 65 ? 52.188 20.375 -7.746 1 87.88 65 LEU A N 1
ATOM 501 C CA . LEU A 1 65 ? 52.531 19.219 -8.57 1 87.88 65 LEU A CA 1
ATOM 502 C C . LEU A 1 65 ? 51.969 19.375 -9.984 1 87.88 65 LEU A C 1
ATOM 504 O O . LEU A 1 65 ? 52.625 19 -10.961 1 87.88 65 LEU A O 1
ATOM 508 N N . ALA A 1 66 ? 50.844 19.891 -10.062 1 83.88 66 ALA A N 1
ATOM 509 C CA . ALA A 1 66 ? 50.219 20.094 -11.367 1 83.88 66 ALA A CA 1
ATOM 510 C C . ALA A 1 66 ? 50.969 21.156 -12.172 1 83.88 66 ALA A C 1
ATOM 512 O O . ALA A 1 66 ? 51 21.094 -13.406 1 83.88 66 ALA A O 1
ATOM 513 N N . SER A 1 67 ? 51.5 22.125 -11.438 1 82.38 67 SER A N 1
ATOM 514 C CA . SER A 1 67 ? 52.281 23.141 -12.125 1 82.38 67 SER A CA 1
ATOM 515 C C . SER A 1 67 ? 53.562 22.562 -12.664 1 82.38 67 SER A C 1
ATOM 517 O O . SER A 1 67 ? 54.125 23.078 -13.633 1 82.38 67 SER A O 1
ATOM 519 N N . GLN A 1 68 ? 54.219 21.531 -12.008 1 82.94 68 GLN A N 1
ATOM 520 C CA . GLN A 1 68 ? 55.438 20.875 -12.445 1 82.94 68 GLN A CA 1
ATOM 521 C C . GLN A 1 68 ? 55.125 19.703 -13.383 1 82.94 68 GLN A C 1
ATOM 523 O O . GLN A 1 68 ? 55.969 18.828 -13.586 1 82.94 68 GLN A O 1
ATOM 528 N N . ARG A 1 69 ? 53.938 19.641 -13.875 1 78.56 69 ARG A N 1
ATOM 529 C CA . ARG A 1 69 ? 53.438 18.656 -14.836 1 78.56 69 ARG A CA 1
ATOM 530 C C . ARG A 1 69 ? 52.969 17.391 -14.125 1 78.56 69 ARG A C 1
ATOM 532 O O . ARG A 1 69 ? 53.781 16.516 -13.805 1 78.56 69 ARG A O 1
ATOM 539 N N . LEU A 1 70 ? 51.75 17.172 -13.734 1 81.38 70 LEU A N 1
ATOM 540 C CA . LEU A 1 70 ? 51.094 16.016 -13.164 1 81.38 70 LEU A CA 1
ATOM 541 C C . LEU A 1 70 ? 50.25 15.289 -14.211 1 81.38 70 LEU A C 1
ATOM 543 O O . LEU A 1 70 ? 49.375 15.898 -14.844 1 81.38 70 LEU A O 1
ATOM 547 N N . ASN A 1 71 ? 50.625 13.992 -14.453 1 81.75 71 ASN A N 1
ATOM 548 C CA . ASN A 1 71 ? 49.938 13.234 -15.5 1 81.75 71 ASN A CA 1
ATOM 549 C C . ASN A 1 71 ? 49.062 12.133 -14.906 1 81.75 71 ASN A C 1
ATOM 551 O O . ASN A 1 71 ? 49.438 11.461 -13.953 1 81.75 71 ASN A O 1
ATOM 555 N N . TYR A 1 72 ? 47.844 11.977 -15.367 1 83.62 72 TYR A N 1
ATOM 556 C CA . TYR A 1 72 ? 46.938 10.836 -15.172 1 83.62 72 TYR A CA 1
ATOM 557 C C . TYR A 1 72 ? 46.875 9.969 -16.422 1 83.62 72 TYR A C 1
ATOM 559 O O . TYR A 1 72 ? 46.219 10.32 -17.406 1 83.62 72 TYR A O 1
ATOM 567 N N . GLY A 1 73 ? 47.656 8.984 -16.516 1 75.19 73 GLY A N 1
ATOM 568 C CA . GLY A 1 73 ? 47.875 8.273 -17.766 1 75.19 73 GLY A CA 1
ATOM 569 C C . GLY A 1 73 ? 48.531 9.109 -18.828 1 75.19 73 GLY A C 1
ATOM 570 O O . GLY A 1 73 ? 49.688 9.57 -18.625 1 75.19 73 GLY A O 1
ATOM 571 N N . ARG A 1 74 ? 47.969 9.469 -19.984 1 74.94 74 ARG A N 1
ATOM 572 C CA . ARG A 1 74 ? 48.5 10.258 -21.078 1 74.94 74 ARG A CA 1
ATOM 573 C C . ARG A 1 74 ? 48 11.695 -21.031 1 74.94 74 ARG A C 1
ATOM 575 O O . ARG A 1 74 ? 48.375 12.523 -21.859 1 74.94 74 ARG A O 1
ATOM 582 N N . SER A 1 75 ? 47.25 11.945 -20 1 81.31 75 SER A N 1
ATOM 583 C CA . SER A 1 75 ? 46.594 13.266 -19.953 1 81.31 75 SER A CA 1
ATOM 584 C C . SER A 1 75 ? 47.281 14.172 -18.938 1 81.31 75 SER A C 1
ATOM 586 O O . SER A 1 75 ? 47.594 13.734 -17.828 1 81.31 75 SER A O 1
ATOM 588 N N . TYR A 1 76 ? 47.5 15.359 -19.406 1 84.69 76 TYR A N 1
ATOM 589 C CA . TYR A 1 76 ? 48.094 16.375 -18.516 1 84.69 76 TYR A CA 1
ATOM 590 C C . TYR A 1 76 ? 47 17.047 -17.688 1 84.69 76 TYR A C 1
ATOM 592 O O . TYR A 1 76 ? 45.969 17.422 -18.203 1 84.69 76 TYR A O 1
ATOM 600 N N . LEU A 1 77 ? 47.281 17.141 -16.219 1 84.69 77 LEU A N 1
ATOM 601 C CA . LEU A 1 77 ? 46.281 17.703 -15.312 1 84.69 77 LEU A CA 1
ATOM 602 C C . LEU A 1 77 ? 46.656 19.141 -14.938 1 84.69 77 LEU A C 1
ATOM 604 O O . LEU A 1 77 ? 47.812 19.469 -14.742 1 84.69 77 LEU A O 1
ATOM 608 N N . LYS A 1 78 ? 45.719 19.953 -14.969 1 86.06 78 LYS A N 1
ATOM 609 C CA . LYS A 1 78 ? 45.844 21.328 -14.492 1 86.06 78 LYS A CA 1
ATOM 610 C C . LYS A 1 78 ? 45 21.547 -13.227 1 86.06 78 LYS A C 1
ATOM 612 O O . LYS A 1 78 ? 43.875 21.062 -13.133 1 86.06 78 LYS A O 1
ATOM 617 N N . ALA A 1 79 ? 45.594 22.094 -12.227 1 86.25 79 ALA A N 1
ATOM 618 C CA . ALA A 1 79 ? 44.875 22.297 -10.969 1 86.25 79 ALA A CA 1
ATOM 619 C C . ALA A 1 79 ? 44.781 23.781 -10.633 1 86.25 79 ALA A C 1
ATOM 621 O O . ALA A 1 79 ? 45.75 24.531 -10.812 1 86.25 79 ALA A O 1
ATOM 622 N N . SER A 1 80 ? 43.594 24.312 -10.305 1 86.56 80 SER A N 1
ATOM 623 C CA . SER A 1 80 ? 43.375 25.688 -9.883 1 86.56 80 SER A CA 1
ATOM 624 C C . SER A 1 80 ? 42.562 25.734 -8.586 1 86.56 80 SER A C 1
ATOM 626 O O . SER A 1 80 ? 41.844 24.797 -8.258 1 86.56 80 SER A O 1
ATOM 628 N N . GLU A 1 81 ? 42.75 26.75 -7.859 1 80.62 81 GLU A N 1
ATOM 629 C CA . GLU A 1 81 ? 42.031 26.922 -6.586 1 80.62 81 GLU A CA 1
ATOM 630 C C . GLU A 1 81 ? 40.594 27.328 -6.805 1 80.62 81 GLU A C 1
ATOM 632 O O . GLU A 1 81 ? 40.281 28.047 -7.75 1 80.62 81 GLU A O 1
ATOM 637 N N . VAL A 1 82 ? 39.719 26.656 -6.07 1 75.62 82 VAL A N 1
ATOM 638 C CA . VAL A 1 82 ? 38.312 27 -6.066 1 75.62 82 VAL A CA 1
ATOM 639 C C . VAL A 1 82 ? 37.938 27.688 -4.75 1 75.62 82 VAL A C 1
ATOM 641 O O . VAL A 1 82 ? 38.469 27.328 -3.693 1 75.62 82 VAL A O 1
ATOM 644 N N . GLU A 1 83 ? 37.25 28.703 -4.797 1 64.75 83 GLU A N 1
ATOM 645 C CA . GLU A 1 83 ? 36.938 29.531 -3.633 1 64.75 83 GLU A CA 1
ATOM 646 C C . GLU A 1 83 ? 36.031 28.781 -2.652 1 64.75 83 GLU A C 1
ATOM 648 O O . GLU A 1 83 ? 36.156 28.953 -1.438 1 64.75 83 GLU A O 1
ATOM 653 N N . GLN A 1 84 ? 35.219 27.875 -3.109 1 64.19 84 GLN A N 1
ATOM 654 C CA . GLN A 1 84 ? 34.219 27.281 -2.209 1 64.19 84 GLN A CA 1
ATOM 655 C C . GLN A 1 84 ? 34.469 25.797 -2.008 1 64.19 84 GLN A C 1
ATOM 657 O O . GLN A 1 84 ? 34.75 25.062 -2.971 1 64.19 84 GLN A O 1
ATOM 662 N N . ASP A 1 85 ? 34.531 25.422 -0.755 1 66.69 85 ASP A N 1
ATOM 663 C CA . ASP A 1 85 ? 34.625 24 -0.42 1 66.69 85 ASP A CA 1
ATOM 664 C C . ASP A 1 85 ? 33.375 23.25 -0.842 1 66.69 85 ASP A C 1
ATOM 666 O O . ASP A 1 85 ? 32.281 23.812 -0.899 1 66.69 85 ASP A O 1
ATOM 670 N N . ILE A 1 86 ? 33.594 22.047 -1.414 1 66.38 86 ILE A N 1
ATOM 671 C CA . ILE A 1 86 ? 32.469 21.203 -1.733 1 66.38 86 ILE A CA 1
ATOM 672 C C . ILE A 1 86 ? 31.562 21.062 -0.512 1 66.38 86 ILE A C 1
ATOM 674 O O . ILE A 1 86 ? 30.344 21.25 -0.612 1 66.38 86 ILE A O 1
ATOM 678 N N . VAL A 1 87 ? 32.188 20.703 0.565 1 62.19 87 VAL A N 1
ATOM 679 C CA . VAL A 1 87 ? 31.531 20.672 1.862 1 62.19 87 VAL A CA 1
ATOM 680 C C . VAL A 1 87 ? 32.094 21.766 2.762 1 62.19 87 VAL A C 1
ATOM 682 O O . VAL A 1 87 ? 33.188 21.656 3.289 1 62.19 87 VAL A O 1
ATOM 685 N N . PRO A 1 88 ? 31.547 22.906 2.727 1 54.41 88 PRO A N 1
ATOM 686 C CA . PRO A 1 88 ? 32.125 24.078 3.402 1 54.41 88 PRO A CA 1
ATOM 687 C C . PRO A 1 88 ? 32.5 23.781 4.852 1 54.41 88 PRO A C 1
ATOM 689 O O . PRO A 1 88 ? 33.531 24.281 5.332 1 54.41 88 PRO A O 1
ATOM 692 N N . LYS A 1 89 ? 31.703 23.266 5.703 1 50.47 89 LYS A N 1
ATOM 693 C CA . LYS A 1 89 ? 32.094 22.906 7.066 1 50.47 89 LYS A CA 1
ATOM 694 C C . LYS A 1 89 ? 32.219 21.406 7.23 1 50.47 89 LYS A C 1
ATOM 69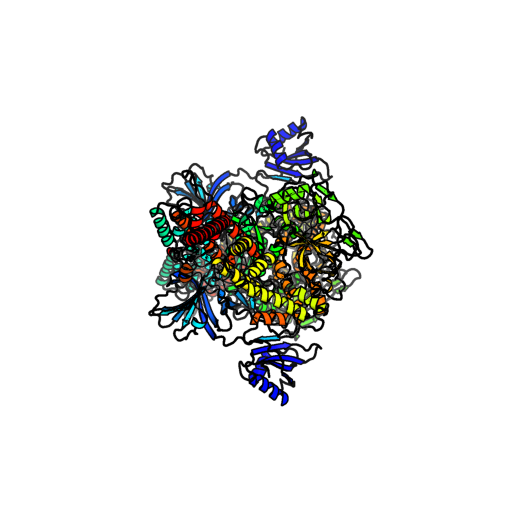6 O O . LYS A 1 89 ? 31.219 20.719 7.484 1 50.47 89 LYS A O 1
ATOM 701 N N . PRO A 1 90 ? 33.438 21.031 6.773 1 50.88 90 PRO A N 1
ATOM 702 C CA . PRO A 1 90 ? 33.594 19.578 6.938 1 50.88 90 PRO A CA 1
ATOM 703 C C . PRO A 1 90 ? 33.281 19.109 8.352 1 50.88 90 PRO A C 1
ATOM 705 O O . PRO A 1 90 ? 33.562 19.812 9.32 1 50.88 90 PRO A O 1
ATOM 708 N N . ARG A 1 91 ? 32.312 18.281 8.547 1 48.28 91 ARG A N 1
ATOM 709 C CA . ARG A 1 91 ? 31.922 17.719 9.836 1 48.28 91 ARG A CA 1
ATOM 710 C C . ARG A 1 91 ? 33.156 17.422 10.703 1 48.28 91 ARG A C 1
ATOM 712 O O . ARG A 1 91 ? 34.125 16.812 10.234 1 48.28 91 ARG A O 1
ATOM 719 N N . ALA A 1 92 ? 33.469 18.297 11.586 1 47.91 92 ALA A N 1
ATOM 720 C CA . ALA A 1 92 ? 34.5 17.953 12.562 1 47.91 92 ALA A CA 1
ATOM 721 C C . ALA A 1 92 ? 34.562 16.453 12.797 1 47.91 92 ALA A C 1
ATOM 723 O O . ALA A 1 92 ? 33.625 15.727 12.406 1 47.91 92 ALA A O 1
ATOM 724 N N . SER A 1 93 ? 35.469 16.062 13.875 1 50 93 SER A N 1
ATOM 725 C CA . SER A 1 93 ? 36.031 14.766 14.266 1 50 93 SER A CA 1
ATOM 726 C C . SER A 1 93 ? 34.906 13.789 14.609 1 50 93 SER A C 1
ATOM 728 O O . SER A 1 93 ? 34.125 14.016 15.547 1 50 93 SER A O 1
ATOM 730 N N . LEU A 1 94 ? 34.312 13.133 13.617 1 59.09 94 LEU A N 1
ATOM 731 C CA . LEU A 1 94 ? 33.406 12.008 13.766 1 59.09 94 LEU A CA 1
ATOM 732 C C . LEU A 1 94 ? 34.094 10.82 14.43 1 59.09 94 LEU A C 1
ATOM 734 O O . LEU A 1 94 ? 35.156 10.406 14 1 59.09 94 LEU A O 1
ATOM 738 N N . HIS A 1 95 ? 33.906 10.586 15.695 1 70.56 95 HIS A N 1
ATOM 739 C CA . HIS A 1 95 ? 34.281 9.312 16.281 1 70.56 95 HIS A CA 1
ATOM 740 C C . HIS A 1 95 ? 33.469 8.164 15.695 1 70.56 95 HIS A C 1
ATOM 742 O O . HIS A 1 95 ? 32.25 8.25 15.602 1 70.56 95 HIS A O 1
ATOM 748 N N . ASN A 1 96 ? 34.188 7.344 14.945 1 79.31 96 ASN A N 1
ATOM 749 C CA . ASN A 1 96 ? 33.531 6.176 14.367 1 79.31 96 ASN A CA 1
ATOM 750 C C . ASN A 1 96 ? 33.969 4.883 15.023 1 79.31 96 ASN A C 1
ATOM 752 O O . ASN A 1 96 ? 35.188 4.598 15.062 1 79.31 96 ASN A O 1
ATOM 756 N N . ILE A 1 97 ? 33.094 4.152 15.719 1 83.88 97 ILE A N 1
ATOM 757 C CA . ILE A 1 97 ? 33.375 2.848 16.328 1 83.88 97 ILE A CA 1
ATOM 758 C C . ILE A 1 97 ? 32.688 1.754 15.492 1 83.88 97 ILE A C 1
ATOM 760 O O . ILE A 1 97 ? 31.469 1.648 15.477 1 83.88 97 ILE A O 1
ATOM 764 N N . PRO A 1 98 ? 33.438 0.988 14.797 1 85.75 98 PRO A N 1
ATOM 765 C CA . PRO A 1 98 ? 32.844 -0.045 13.953 1 85.75 98 PRO A CA 1
ATOM 766 C C . PRO A 1 98 ? 32.594 -1.348 14.703 1 85.75 98 PRO A C 1
ATOM 768 O O . PRO A 1 98 ? 33.031 -1.512 15.836 1 85.75 98 PRO A O 1
ATOM 771 N N . SER A 1 99 ? 31.719 -2.234 14.18 1 86.19 99 SER A N 1
ATOM 772 C CA . SER A 1 99 ? 31.516 -3.639 14.516 1 86.19 99 SER A CA 1
ATOM 773 C C . SER A 1 99 ? 30.984 -3.797 15.938 1 86.19 99 SER A C 1
ATOM 775 O O . SER A 1 99 ? 31.531 -4.562 16.719 1 86.19 99 SER A O 1
ATOM 777 N N . LEU A 1 100 ? 30.016 -3.088 16.25 1 90.12 100 LEU A N 1
ATOM 778 C CA . LEU A 1 100 ? 29.359 -3.219 17.547 1 90.12 100 LEU A CA 1
ATOM 779 C C . LEU A 1 100 ? 28.062 -4.008 17.438 1 90.12 100 LEU A C 1
ATOM 781 O O . LEU A 1 100 ? 27.547 -4.207 16.328 1 90.12 100 LEU A O 1
ATOM 785 N N . LYS A 1 101 ? 27.703 -4.547 18.594 1 91.06 101 LYS A N 1
ATOM 786 C CA . LYS A 1 101 ? 26.375 -5.148 18.703 1 91.06 101 LYS A CA 1
ATOM 787 C C . LYS A 1 101 ? 25.359 -4.152 19.281 1 91.06 101 LYS A C 1
ATOM 789 O O . LYS A 1 101 ? 25.672 -3.434 20.234 1 91.06 101 LYS A O 1
ATOM 794 N N . MET A 1 102 ? 24.203 -4.055 18.688 1 93.19 102 MET A N 1
ATOM 795 C CA . MET A 1 102 ? 23.188 -3.098 19.109 1 93.19 102 MET A CA 1
ATOM 796 C C . MET A 1 102 ? 21.875 -3.801 19.391 1 93.19 102 MET A C 1
ATOM 798 O O . MET A 1 102 ? 21.484 -4.715 18.656 1 93.19 102 MET A O 1
ATOM 802 N N . TYR A 1 103 ? 21.281 -3.428 20.484 1 92.19 103 TYR A N 1
ATOM 803 C CA . TYR A 1 103 ? 19.984 -3.953 20.875 1 92.19 103 TYR A CA 1
ATOM 804 C C . TYR A 1 103 ? 18.922 -2.869 20.812 1 92.19 103 TYR A C 1
ATOM 806 O O . TYR A 1 103 ? 19.172 -1.72 21.188 1 92.19 103 TYR A O 1
ATOM 814 N N . PHE A 1 104 ? 17.75 -3.207 20.234 1 92.25 104 PHE A N 1
ATOM 815 C CA . PHE A 1 104 ? 16.594 -2.338 20.219 1 92.25 104 PHE A CA 1
ATOM 816 C C . PHE A 1 104 ? 15.492 -2.891 21.109 1 92.25 104 PHE A C 1
ATOM 818 O O . PHE A 1 104 ? 15.203 -4.09 21.094 1 92.25 104 PHE A O 1
ATOM 825 N N . GLY A 1 105 ? 14.938 -2.102 21.984 1 90.25 105 GLY A N 1
ATOM 826 C CA . GLY A 1 105 ? 13.906 -2.561 22.891 1 90.25 105 GLY A CA 1
ATOM 827 C C . GLY A 1 105 ? 13.414 -1.476 23.828 1 90.25 105 GLY A C 1
ATOM 828 O O . GLY A 1 105 ? 13.391 -0.297 23.469 1 90.25 105 GLY A O 1
ATOM 829 N N . CYS A 1 106 ? 12.844 -1.881 24.953 1 88.88 106 CYS A N 1
ATOM 830 C CA . CYS A 1 106 ? 12.32 -0.975 25.969 1 88.88 106 CYS A CA 1
ATOM 831 C C . CYS A 1 106 ? 12.891 -1.306 27.344 1 88.88 106 CYS A C 1
ATOM 833 O O . CYS A 1 106 ? 13.055 -2.477 27.688 1 88.88 106 CYS A O 1
ATOM 835 N N . GLN A 1 107 ? 13.289 -0.283 27.953 1 87.19 107 GLN A N 1
ATOM 836 C CA . GLN A 1 107 ? 13.711 -0.481 29.344 1 87.19 107 GLN A CA 1
ATOM 837 C C . GLN A 1 107 ? 12.516 -0.751 30.25 1 87.19 107 GLN A C 1
ATOM 839 O O . GLN A 1 107 ? 11.57 0.039 30.281 1 87.19 107 GLN A O 1
ATOM 844 N N . VAL A 1 108 ? 12.5 -1.878 30.922 1 86.19 108 VAL A N 1
ATOM 845 C CA . VAL A 1 108 ? 11.359 -2.254 31.75 1 86.19 108 VAL A CA 1
ATOM 846 C C . VAL A 1 108 ? 11.68 -2.012 33.219 1 86.19 108 VAL A C 1
ATOM 848 O O . VAL A 1 108 ? 10.781 -1.969 34.062 1 86.19 108 VAL A O 1
ATOM 851 N N . SER A 1 109 ? 12.906 -1.853 33.5 1 83.44 109 SER A N 1
ATOM 852 C CA . SER A 1 109 ? 13.43 -1.457 34.781 1 83.44 109 SER A CA 1
ATOM 853 C C . SER A 1 109 ? 14.742 -0.692 34.656 1 83.44 109 SER A C 1
ATOM 855 O O . SER A 1 109 ? 15.352 -0.682 33.594 1 83.44 109 SER A O 1
ATOM 857 N N . PRO A 1 110 ? 15.125 0.004 35.625 1 79.81 110 PRO A N 1
ATOM 858 C CA . PRO A 1 110 ? 16.406 0.719 35.5 1 79.81 110 PRO A CA 1
ATOM 859 C C . PRO A 1 110 ? 17.578 -0.208 35.188 1 79.81 110 PRO A C 1
ATOM 861 O O . PRO A 1 110 ? 18.594 0.239 34.656 1 79.81 110 PRO A O 1
ATOM 864 N N . LYS A 1 111 ? 17.344 -1.547 35.406 1 84.69 111 LYS A N 1
ATOM 865 C CA . LYS A 1 111 ? 18.484 -2.445 35.25 1 84.69 111 LYS A CA 1
ATOM 866 C C . LYS A 1 111 ? 18.188 -3.512 34.188 1 84.69 111 LYS A C 1
ATOM 868 O O . LYS A 1 111 ? 18.969 -4.457 34.031 1 84.69 111 LYS A O 1
ATOM 873 N N . LYS A 1 112 ? 17.141 -3.35 33.594 1 86.94 112 LYS A N 1
ATOM 874 C CA . LYS A 1 112 ? 16.766 -4.41 32.656 1 86.94 112 LYS A CA 1
ATOM 875 C C . LYS A 1 112 ? 16.219 -3.828 31.344 1 86.94 112 LYS A C 1
ATOM 877 O O . LYS A 1 112 ? 15.398 -2.906 31.375 1 86.94 112 LYS A O 1
ATOM 882 N N . LEU A 1 113 ? 16.766 -4.398 30.281 1 89.12 113 LEU A N 1
ATOM 883 C CA . LEU A 1 113 ? 16.297 -4.031 28.953 1 89.12 113 LEU A CA 1
ATOM 884 C C . LEU A 1 113 ? 15.609 -5.211 28.266 1 89.12 113 LEU A C 1
ATOM 886 O O . LEU A 1 113 ? 16.188 -6.293 28.172 1 89.12 113 LEU A O 1
ATOM 890 N N . SER A 1 114 ? 14.328 -5.062 27.875 1 86.94 114 SER A N 1
ATOM 891 C CA . SER A 1 114 ? 13.625 -6.039 27.062 1 86.94 114 SER A CA 1
ATOM 892 C C . SER A 1 114 ? 13.938 -5.84 25.578 1 86.94 114 SER A C 1
ATOM 894 O O . SER A 1 114 ? 13.594 -4.809 25 1 86.94 114 SER A O 1
ATOM 896 N N . VAL A 1 115 ? 14.555 -6.84 24.953 1 88.94 115 VAL A N 1
ATOM 897 C CA . VAL A 1 115 ? 15.062 -6.688 23.594 1 88.94 115 VAL A CA 1
ATOM 898 C C . VAL A 1 115 ? 14.023 -7.18 22.594 1 88.94 115 VAL A C 1
ATOM 900 O O . VAL A 1 115 ? 13.477 -8.281 22.75 1 88.94 115 VAL A O 1
ATOM 903 N N . PHE A 1 116 ? 13.703 -6.32 21.562 1 86 116 PHE A N 1
ATOM 904 C CA . PHE A 1 116 ? 12.82 -6.68 20.469 1 86 116 PHE A CA 1
ATOM 905 C C . PHE A 1 116 ? 13.609 -7.219 19.281 1 86 116 PHE A C 1
ATOM 907 O O . PHE A 1 116 ? 13.164 -8.133 18.594 1 86 116 PHE A O 1
ATOM 914 N N . TRP A 1 117 ? 14.789 -6.637 18.984 1 86.81 117 TRP A N 1
ATOM 915 C CA . TRP A 1 117 ? 15.609 -6.945 17.828 1 86.81 117 TRP A CA 1
ATOM 916 C C . TRP A 1 117 ? 17.078 -6.602 18.094 1 86.81 117 TRP A C 1
ATOM 918 O O . TRP A 1 117 ? 17.375 -5.68 18.859 1 86.81 117 TRP A O 1
ATOM 928 N N . SER A 1 118 ? 17.969 -7.363 17.547 1 89.19 118 SER A N 1
ATOM 929 C CA . SER A 1 118 ? 19.391 -7.086 17.688 1 89.19 118 SER A CA 1
ATOM 930 C C . SER A 1 118 ? 20.094 -7.066 16.328 1 89.19 118 SER A C 1
ATOM 932 O O . SER A 1 118 ? 19.688 -7.793 15.406 1 89.19 118 SER A O 1
ATOM 934 N N . ALA A 1 119 ? 20.953 -6.16 16.156 1 89 119 ALA A N 1
ATOM 935 C CA . ALA A 1 119 ? 21.766 -6.051 14.953 1 89 119 ALA A CA 1
ATOM 936 C C . ALA A 1 119 ? 23.234 -6.273 15.266 1 89 119 ALA A C 1
ATOM 938 O O . ALA A 1 119 ? 23.734 -5.828 16.297 1 89 119 ALA A O 1
ATOM 939 N N . GLN A 1 120 ? 23.906 -6.98 14.359 1 87 120 GLN A N 1
ATOM 940 C CA . GLN A 1 120 ? 25.344 -7.211 14.5 1 87 120 GLN A CA 1
ATOM 941 C C . GLN A 1 120 ? 26.141 -6.332 13.547 1 87 120 GLN A C 1
ATOM 943 O O . GLN A 1 120 ? 25.609 -5.852 12.547 1 87 120 GLN A O 1
ATOM 948 N N . ASN A 1 121 ? 27.391 -5.996 13.906 1 87.69 121 ASN A N 1
ATOM 949 C CA . ASN A 1 121 ? 28.328 -5.223 13.086 1 87.69 121 ASN A CA 1
ATOM 950 C C . ASN A 1 121 ? 27.797 -3.816 12.812 1 87.69 121 ASN A C 1
ATOM 952 O O . ASN A 1 121 ? 27.703 -3.391 11.656 1 87.69 121 ASN A O 1
ATOM 956 N N . VAL A 1 122 ? 27.406 -3.201 13.859 1 92.94 122 VAL A N 1
ATOM 957 C CA . VAL A 1 122 ? 26.875 -1.844 13.766 1 92.94 122 VAL A CA 1
ATOM 958 C C . VAL A 1 122 ? 28.016 -0.837 13.93 1 92.94 122 VAL A C 1
ATOM 960 O O . VAL A 1 122 ? 28.859 -0.983 14.82 1 92.94 122 VAL A O 1
ATOM 963 N N . ALA A 1 123 ? 28.125 0.096 12.984 1 90.62 123 ALA A N 1
ATOM 964 C CA . ALA A 1 123 ? 29.062 1.202 13.102 1 90.62 123 ALA A CA 1
ATOM 965 C C . ALA A 1 123 ? 28.422 2.408 13.781 1 90.62 123 ALA A C 1
ATOM 967 O O . ALA A 1 123 ? 27.344 2.852 13.375 1 90.62 123 ALA A O 1
ATOM 968 N N . PHE A 1 124 ? 29.062 2.887 14.852 1 89.25 124 PHE A N 1
ATOM 969 C CA . PHE A 1 124 ? 28.547 4 15.641 1 89.25 124 PHE A CA 1
ATOM 970 C C . PHE A 1 124 ? 29.391 5.246 15.438 1 89.25 124 PHE A C 1
ATOM 972 O O . PHE A 1 124 ? 30.609 5.223 15.656 1 89.25 124 PHE A O 1
ATOM 979 N N . SER A 1 125 ? 28.719 6.34 14.867 1 83.31 125 SER A N 1
ATOM 980 C CA . SER A 1 125 ? 29.422 7.59 14.625 1 83.31 125 SER A CA 1
ATOM 981 C C . SER A 1 125 ? 28.797 8.742 15.406 1 83.31 125 SER A C 1
ATOM 983 O O . SER A 1 125 ? 27.578 8.859 15.469 1 83.31 125 SER A O 1
ATOM 985 N N . PHE A 1 126 ? 29.609 9.516 16.156 1 78.12 126 PHE A N 1
ATOM 986 C CA . PHE A 1 126 ? 29.109 10.68 16.875 1 78.12 126 PHE A CA 1
ATOM 987 C C . PHE A 1 126 ? 30.172 11.773 16.922 1 78.12 126 PHE A C 1
ATOM 989 O O . PHE A 1 126 ? 31.344 11.523 16.656 1 78.12 126 PHE A O 1
ATOM 996 N N . GLY A 1 127 ? 29.719 13.078 16.953 1 66.75 127 GLY A N 1
ATOM 997 C CA . GLY A 1 127 ? 30.641 14.203 17.031 1 66.75 127 GLY A CA 1
ATOM 998 C C . GLY A 1 127 ? 30 15.461 17.594 1 66.75 127 GLY A C 1
ATOM 999 O O . GLY A 1 127 ? 28.766 15.578 17.609 1 66.75 127 GLY A O 1
ATOM 1000 N N . THR A 1 128 ? 30.656 16.203 18.375 1 57.38 128 THR A N 1
ATOM 1001 C CA . THR A 1 128 ? 30.188 17.438 19.016 1 57.38 128 THR A CA 1
ATOM 1002 C C . THR A 1 128 ? 29.5 18.344 18 1 57.38 128 THR A C 1
ATOM 1004 O O . THR A 1 128 ? 28.484 18.969 18.312 1 57.38 128 THR A O 1
ATOM 1007 N N . GLY A 1 129 ? 29.969 18.359 16.766 1 57.91 129 GLY A N 1
ATOM 1008 C CA . GLY A 1 129 ? 29.406 19.281 15.789 1 57.91 129 GLY A CA 1
ATOM 1009 C C . GLY A 1 129 ? 28.219 18.688 15.031 1 57.91 129 GLY A C 1
ATOM 1010 O O . GLY A 1 129 ? 27.453 19.422 14.398 1 57.91 129 GLY A O 1
ATOM 1011 N N . MET A 1 130 ? 27.906 17.406 15.164 1 61.78 130 MET A N 1
ATOM 1012 C CA . MET A 1 130 ? 26.891 16.766 14.336 1 61.78 130 MET A CA 1
ATOM 1013 C C . MET A 1 130 ? 25.5 16.906 14.969 1 61.78 130 MET A C 1
ATOM 1015 O O . MET A 1 130 ? 24.516 17.062 14.266 1 61.78 130 MET A O 1
ATOM 1019 N N . ARG A 1 131 ? 25.328 17.125 16.188 1 72.81 131 ARG A N 1
ATOM 1020 C CA . ARG A 1 131 ? 24.094 17.172 16.953 1 72.81 131 ARG A CA 1
ATOM 1021 C C . ARG A 1 131 ? 23.203 15.977 16.641 1 72.81 131 ARG A C 1
ATOM 1023 O O . ARG A 1 131 ? 21.969 16.078 16.688 1 72.81 131 ARG A O 1
ATOM 1030 N N . LYS A 1 132 ? 23.75 14.891 15.969 1 84.5 132 LYS A N 1
ATOM 1031 C CA . LYS A 1 132 ? 23.031 13.656 15.695 1 84.5 132 LYS A CA 1
ATOM 1032 C C . LYS A 1 132 ? 23.922 12.438 15.906 1 84.5 132 LYS A C 1
ATOM 1034 O O . LYS A 1 132 ? 25.141 12.531 15.781 1 84.5 132 LYS A O 1
ATOM 1039 N N . LEU A 1 133 ? 23.406 11.344 16.297 1 87.75 133 LEU A N 1
ATOM 1040 C CA . LEU A 1 133 ? 24.078 10.055 16.359 1 87.75 133 LEU A CA 1
ATOM 1041 C C . LEU A 1 133 ? 23.766 9.219 15.117 1 87.75 133 LEU A C 1
ATOM 1043 O O . LEU A 1 133 ? 22.641 9.227 14.633 1 87.75 133 LEU A O 1
ATOM 1047 N N . HIS A 1 134 ? 24.797 8.578 14.516 1 89.38 134 HIS A N 1
ATOM 1048 C CA . HIS A 1 134 ? 24.609 7.742 13.344 1 89.38 134 HIS A CA 1
ATOM 1049 C C . HIS A 1 134 ? 24.891 6.277 13.656 1 89.38 134 HIS A C 1
ATOM 1051 O O . HIS A 1 134 ? 25.875 5.957 14.328 1 89.38 134 HIS A O 1
ATOM 1057 N N . PHE A 1 135 ? 23.969 5.418 13.273 1 93 135 PHE A N 1
ATOM 1058 C CA . PHE A 1 135 ? 24.156 3.975 13.336 1 93 135 PHE A CA 1
ATOM 1059 C C . PHE A 1 135 ? 24.078 3.357 11.945 1 93 135 PHE A C 1
ATOM 1061 O O . PHE A 1 135 ? 23.062 3.498 11.258 1 93 135 PHE A O 1
ATOM 1068 N N . SER A 1 136 ? 25.109 2.734 11.469 1 91.81 136 SER A N 1
ATOM 1069 C CA . SER A 1 136 ? 25.094 2.045 10.18 1 91.81 136 SER A CA 1
ATOM 1070 C C . SER A 1 136 ? 25.078 0.532 10.367 1 91.81 136 SER A C 1
ATOM 1072 O O . SER A 1 136 ? 25.828 -0.006 11.18 1 91.81 136 SER A O 1
ATOM 1074 N N . MET A 1 137 ? 24.141 -0.114 9.711 1 91.81 137 MET A N 1
ATOM 1075 C CA . MET A 1 137 ? 24.016 -1.563 9.844 1 91.81 137 MET A CA 1
ATOM 1076 C C . MET A 1 137 ? 23.562 -2.186 8.531 1 91.81 137 MET A C 1
ATOM 1078 O O . MET A 1 137 ? 23.109 -1.478 7.625 1 91.81 137 MET A O 1
ATOM 1082 N N . SER A 1 138 ? 23.766 -3.465 8.438 1 87 138 SER A N 1
ATOM 1083 C CA . SER A 1 138 ? 23.297 -4.215 7.277 1 87 138 SER A CA 1
ATOM 1084 C C . SER A 1 138 ? 22.266 -5.258 7.672 1 87 138 SER A C 1
ATOM 1086 O O . SER A 1 138 ? 22.375 -5.891 8.727 1 87 138 SER A O 1
ATOM 1088 N N . TRP A 1 139 ? 21.188 -5.281 6.934 1 82.62 139 TRP A N 1
ATOM 1089 C CA . TRP A 1 139 ? 20.109 -6.25 7.152 1 82.62 139 TRP A CA 1
ATOM 1090 C C . TRP A 1 139 ? 19.594 -6.797 5.824 1 82.62 139 TRP A C 1
ATOM 1092 O O . TRP A 1 139 ? 19.172 -6.031 4.953 1 82.62 139 TRP A O 1
ATOM 1102 N N . CYS A 1 140 ? 19.672 -8.094 5.66 1 75.56 140 CYS A N 1
ATOM 1103 C CA . CYS A 1 140 ? 19.234 -8.758 4.438 1 75.56 140 CYS A CA 1
ATOM 1104 C C . CYS A 1 140 ? 19.938 -8.18 3.219 1 75.56 140 CYS A C 1
ATOM 1106 O O . CYS A 1 140 ? 19.297 -7.82 2.234 1 75.56 140 CYS A O 1
ATOM 1108 N N . GLU A 1 141 ? 21.281 -7.961 3.416 1 72 141 GLU A N 1
ATOM 1109 C CA . GLU A 1 141 ? 22.188 -7.543 2.352 1 72 141 GLU A CA 1
ATOM 1110 C C . GLU A 1 141 ? 21.875 -6.125 1.888 1 72 141 GLU A C 1
ATOM 1112 O O . GLU A 1 141 ? 22.125 -5.773 0.733 1 72 141 GLU A O 1
ATOM 1117 N N . LYS A 1 142 ? 21.203 -5.445 2.643 1 80.75 142 LYS A N 1
ATOM 1118 C CA . LYS A 1 142 ? 21 -4.02 2.404 1 80.75 142 LYS A CA 1
ATOM 1119 C C . LYS A 1 142 ? 21.578 -3.186 3.543 1 80.75 142 LYS A C 1
ATOM 1121 O O . LYS A 1 142 ? 21.531 -3.594 4.703 1 80.75 142 LYS A O 1
ATOM 1126 N N . ASP A 1 143 ? 22.141 -2.127 3.15 1 86.38 143 ASP A N 1
ATOM 1127 C CA . ASP A 1 143 ? 22.75 -1.258 4.152 1 86.38 143 ASP A CA 1
ATOM 1128 C C . ASP A 1 143 ? 21.781 -0.179 4.613 1 86.38 143 ASP A C 1
ATOM 1130 O O . ASP A 1 143 ? 21.062 0.401 3.797 1 86.38 143 ASP A O 1
ATOM 1134 N N . TYR A 1 144 ? 21.688 -0.021 5.902 1 90.69 144 TYR A N 1
ATOM 1135 C CA . TYR A 1 144 ? 20.812 0.982 6.5 1 90.69 144 TYR A CA 1
ATOM 1136 C C . TYR A 1 144 ? 21.594 1.927 7.398 1 90.69 144 TYR A C 1
ATOM 1138 O O . TYR A 1 144 ? 22.641 1.551 7.941 1 90.69 144 TYR A O 1
ATOM 1146 N N . ARG A 1 145 ? 21.172 3.148 7.477 1 91.5 145 ARG A N 1
ATOM 1147 C CA . ARG A 1 145 ? 21.719 4.152 8.375 1 91.5 145 ARG A CA 1
ATOM 1148 C C . ARG A 1 145 ? 20.625 4.789 9.227 1 91.5 145 ARG A C 1
ATOM 1150 O O . ARG A 1 145 ? 19.594 5.219 8.703 1 91.5 145 ARG A O 1
ATOM 1157 N N . LEU A 1 146 ? 20.812 4.773 10.555 1 93.94 146 LEU A N 1
ATOM 1158 C CA . LEU A 1 146 ? 19.906 5.445 11.484 1 93.94 146 LEU A CA 1
ATOM 1159 C C . LEU A 1 146 ? 20.516 6.754 11.984 1 93.94 146 LEU A C 1
ATOM 1161 O O . LEU A 1 146 ? 21.656 6.777 12.422 1 93.94 146 LEU A O 1
ATOM 1165 N N . GLU A 1 147 ? 19.812 7.832 11.82 1 91.31 147 GLU A N 1
ATOM 1166 C CA . GLU A 1 147 ? 20.219 9.133 12.352 1 91.31 147 GLU A CA 1
ATOM 1167 C C . GLU A 1 147 ? 19.344 9.555 13.523 1 91.31 147 GLU A C 1
ATOM 1169 O O . GLU A 1 147 ? 18.141 9.797 13.352 1 91.31 147 GLU A O 1
ATOM 1174 N N . LEU A 1 148 ? 19.906 9.609 14.68 1 90.25 148 LEU A N 1
ATOM 1175 C CA . LEU A 1 148 ? 19.188 10.008 15.883 1 90.25 148 LEU A CA 1
ATOM 1176 C C . LEU A 1 148 ? 19.578 11.414 16.328 1 90.25 148 LEU A C 1
ATOM 1178 O O . LEU A 1 148 ? 20.656 11.609 16.891 1 90.25 148 LEU A O 1
ATOM 1182 N N . PRO A 1 149 ? 18.688 12.398 16.078 1 85.56 149 PRO A N 1
ATOM 1183 C CA . PRO A 1 149 ? 19 13.75 16.547 1 85.56 149 PRO A CA 1
ATOM 1184 C C . PRO A 1 149 ? 19.078 13.859 18.062 1 85.56 149 PRO A C 1
ATOM 1186 O O . PRO A 1 149 ? 18.328 13.156 18.766 1 85.56 149 PRO A O 1
ATOM 1189 N N . TYR A 1 150 ? 19.875 14.734 18.578 1 80.81 150 TYR A N 1
ATOM 1190 C CA . TYR A 1 150 ? 20.062 14.906 20.016 1 80.81 150 TYR A CA 1
ATOM 1191 C C . TYR A 1 150 ? 18.75 15.305 20.688 1 80.81 150 TYR A C 1
ATOM 1193 O O . TYR A 1 150 ? 18.5 14.938 21.844 1 80.81 150 TYR A O 1
ATOM 1201 N N . GLU A 1 151 ? 17.875 15.945 19.906 1 79.31 151 GLU A N 1
ATOM 1202 C CA . GLU A 1 151 ? 16.594 16.406 20.469 1 79.31 151 GLU A CA 1
ATOM 1203 C C . GLU A 1 151 ? 15.68 15.227 20.781 1 79.31 151 GLU A C 1
ATOM 1205 O O . GLU A 1 151 ? 14.766 15.344 21.609 1 79.31 151 GLU A O 1
ATOM 1210 N N . ASN A 1 152 ? 15.992 14.078 20.156 1 86.12 152 ASN A N 1
ATOM 1211 C CA . ASN A 1 152 ? 15.148 12.898 20.359 1 86.12 152 ASN A CA 1
ATOM 1212 C C . ASN A 1 152 ? 15.703 12 21.453 1 86.12 152 ASN A C 1
ATOM 1214 O O . ASN A 1 152 ? 15.156 10.938 21.734 1 86.12 152 ASN A O 1
ATOM 1218 N N . ILE A 1 153 ? 16.812 12.477 22.078 1 86.75 153 ILE A N 1
ATOM 1219 C CA . ILE A 1 153 ? 17.422 11.68 23.141 1 86.75 153 ILE A CA 1
ATOM 1220 C C . ILE A 1 153 ? 17.016 12.242 24.5 1 86.75 153 ILE A C 1
ATOM 1222 O O . ILE A 1 153 ? 17.141 13.438 24.75 1 86.75 153 ILE A O 1
ATOM 1226 N N . TRP A 1 154 ? 16.469 11.367 25.266 1 82.88 154 TRP A N 1
ATOM 1227 C CA . TRP A 1 154 ? 16.062 11.766 26.609 1 82.88 154 TRP A CA 1
ATOM 1228 C C . TRP A 1 154 ? 17.219 11.633 27.594 1 82.88 154 TRP A C 1
ATOM 1230 O O . TRP A 1 154 ? 17.547 12.578 28.312 1 82.88 154 TRP A O 1
ATOM 1240 N N . GLN A 1 155 ? 17.797 10.406 27.594 1 86.12 155 GLN A N 1
ATOM 1241 C CA . GLN A 1 155 ? 18.844 10.109 28.562 1 86.12 155 GLN A CA 1
ATOM 1242 C C . GLN A 1 155 ? 19.812 9.062 28.016 1 86.12 155 GLN A C 1
ATOM 1244 O O . GLN A 1 155 ? 19.422 8.188 27.234 1 86.12 155 GLN A O 1
ATOM 1249 N N . ILE A 1 156 ? 21.078 9.227 28.391 1 89 156 ILE A N 1
ATOM 1250 C CA . ILE A 1 156 ? 22.094 8.25 28.031 1 89 156 ILE A CA 1
ATOM 1251 C C . ILE A 1 156 ? 22.734 7.695 29.312 1 89 156 ILE A C 1
ATOM 1253 O O . ILE A 1 156 ? 23.188 8.461 30.172 1 89 156 ILE A O 1
ATOM 1257 N N . ASP A 1 157 ? 22.75 6.387 29.453 1 89.31 157 ASP A N 1
ATOM 1258 C CA . ASP A 1 157 ? 23.344 5.715 30.609 1 89.31 157 ASP A CA 1
ATOM 1259 C C . ASP A 1 157 ? 24.422 4.73 30.172 1 89.31 157 ASP A C 1
ATOM 1261 O O . ASP A 1 157 ? 24.219 3.943 29.25 1 89.31 157 ASP A O 1
ATOM 1265 N N . LEU A 1 158 ? 25.531 4.848 30.766 1 89.81 158 LEU A N 1
ATOM 1266 C CA . LEU A 1 158 ? 26.594 3.867 30.578 1 89.81 158 LEU A CA 1
ATOM 1267 C C . LEU A 1 158 ? 26.656 2.893 31.75 1 89.81 158 LEU A C 1
ATOM 1269 O O . LEU A 1 158 ? 26.891 3.301 32.875 1 89.81 158 LEU A O 1
ATOM 1273 N N . HIS A 1 159 ? 26.391 1.609 31.469 1 89.38 159 HIS A N 1
ATOM 1274 C CA . HIS A 1 159 ? 26.391 0.573 32.5 1 89.38 159 HIS A CA 1
ATOM 1275 C C . HIS A 1 159 ? 27.625 -0.32 32.375 1 89.38 159 HIS A C 1
ATOM 1277 O O . HIS A 1 159 ? 27.906 -0.836 31.281 1 89.38 159 HIS A O 1
ATOM 1283 N N . SER A 1 160 ? 28.375 -0.447 33.375 1 86.56 160 SER A N 1
ATOM 1284 C CA . SER A 1 160 ? 29.484 -1.401 33.469 1 86.56 160 SER A CA 1
ATOM 1285 C C . SER A 1 160 ? 29.141 -2.543 34.438 1 86.56 160 SER A C 1
ATOM 1287 O O . SER A 1 160 ? 29.359 -2.436 35.625 1 86.56 160 SER A O 1
ATOM 1289 N N . PRO A 1 161 ? 28.5 -3.66 33.812 1 81.12 161 PRO A N 1
ATOM 1290 C CA . PRO A 1 161 ? 28.016 -4.738 34.688 1 81.12 161 PRO A CA 1
ATOM 1291 C C . PRO A 1 161 ? 29.141 -5.371 35.5 1 81.12 161 PRO A C 1
ATOM 1293 O O . PRO A 1 161 ? 30.281 -5.445 35.062 1 81.12 161 PRO A O 1
ATOM 1296 N N . GLN A 1 162 ? 28.625 -5.848 36.781 1 75.44 162 GLN A N 1
ATOM 1297 C CA . GLN A 1 162 ? 29.531 -6.52 37.688 1 75.44 162 GLN A CA 1
ATOM 1298 C C . GLN A 1 162 ? 29.875 -7.922 37.188 1 75.44 162 GLN A C 1
ATOM 1300 O O . GLN A 1 162 ? 28.984 -8.688 36.812 1 75.44 162 GLN A O 1
ATOM 1305 N N . GLY A 1 163 ? 31.047 -8.312 37 1 61.59 163 GLY A N 1
ATOM 1306 C CA . GLY A 1 163 ? 31.453 -9.664 36.656 1 61.59 163 GLY A CA 1
ATOM 1307 C C . GLY A 1 163 ? 31.797 -9.852 35.219 1 61.59 163 GLY A C 1
ATOM 1308 O O . GLY A 1 163 ? 32.5 -10.805 34.844 1 61.59 163 GLY A O 1
ATOM 1309 N N . ARG A 1 164 ? 30.891 -9.258 34.312 1 63.53 164 ARG A N 1
ATOM 1310 C CA . ARG A 1 164 ? 31.25 -9.406 32.906 1 63.53 164 ARG A CA 1
ATOM 1311 C C . ARG A 1 164 ? 32.406 -8.484 32.562 1 63.53 164 ARG A C 1
ATOM 1313 O O . ARG A 1 164 ? 32.219 -7.266 32.469 1 63.53 164 ARG A O 1
ATOM 1320 N N . ARG A 1 165 ? 33.531 -8.969 32.562 1 62.22 165 ARG A N 1
ATOM 1321 C CA . ARG A 1 165 ? 34.75 -8.18 32.406 1 62.22 165 ARG A CA 1
ATOM 1322 C C . ARG A 1 165 ? 34.969 -7.812 30.953 1 62.22 165 ARG A C 1
ATOM 1324 O O . ARG A 1 165 ? 35.875 -7.043 30.625 1 62.22 165 ARG A O 1
ATOM 1331 N N . ASP A 1 166 ? 33.938 -8.156 29.984 1 72.44 166 ASP A N 1
ATOM 1332 C CA . ASP A 1 166 ? 34.406 -7.973 28.609 1 72.44 166 ASP A CA 1
ATOM 1333 C C . ASP A 1 166 ? 33.562 -6.902 27.906 1 72.44 166 ASP A C 1
ATOM 1335 O O . ASP A 1 166 ? 33.969 -6.402 26.844 1 72.44 166 ASP A O 1
ATOM 1339 N N . SER A 1 167 ? 32.281 -6.523 28.547 1 83.88 167 SER A N 1
ATOM 1340 C CA . SER A 1 167 ? 31.5 -5.605 27.734 1 83.88 167 SER A CA 1
ATOM 1341 C C . SER A 1 167 ? 30.797 -4.57 28.594 1 83.88 167 SER A C 1
ATOM 1343 O O . SER A 1 167 ? 30.469 -4.844 29.75 1 83.88 167 SER A O 1
ATOM 1345 N N . LYS A 1 168 ? 30.734 -3.33 28.266 1 88.94 168 LYS A N 1
ATOM 1346 C CA . LYS A 1 168 ? 29.906 -2.262 28.828 1 88.94 168 LYS A CA 1
ATOM 1347 C C . LYS A 1 168 ? 28.703 -1.994 27.938 1 88.94 168 LYS A C 1
ATOM 1349 O O . LYS A 1 168 ? 28.703 -2.342 26.75 1 88.94 168 LYS A O 1
ATOM 1354 N N . PHE A 1 169 ? 27.578 -1.499 28.578 1 90.25 169 PHE A N 1
ATOM 1355 C CA . PHE A 1 169 ? 26.359 -1.24 27.828 1 90.25 169 PHE A CA 1
ATOM 1356 C C . PHE A 1 169 ? 26.016 0.244 27.844 1 90.25 169 PHE A C 1
ATOM 1358 O O . PHE A 1 169 ? 25.875 0.839 28.906 1 90.25 169 PHE A O 1
ATOM 1365 N N . LEU A 1 170 ? 25.953 0.852 26.734 1 90.94 170 LEU A N 1
ATOM 1366 C CA . LEU A 1 170 ? 25.5 2.225 26.594 1 90.94 170 LEU A CA 1
ATOM 1367 C C . LEU A 1 170 ? 24.016 2.258 26.219 1 90.94 170 LEU A C 1
ATOM 1369 O O . LEU A 1 170 ? 23.641 1.955 25.094 1 90.94 170 LEU A O 1
ATOM 1373 N N . VAL A 1 171 ? 23.203 2.654 27.125 1 91.44 171 VAL A N 1
ATOM 1374 C CA . VAL A 1 171 ? 21.766 2.672 26.922 1 91.44 171 VAL A CA 1
ATOM 1375 C C . VAL A 1 171 ? 21.312 4.09 26.578 1 91.44 171 VAL A C 1
ATOM 1377 O O . VAL A 1 171 ? 21.516 5.02 27.359 1 91.44 171 VAL A O 1
ATOM 1380 N N . ILE A 1 172 ? 20.703 4.254 25.469 1 91.38 172 ILE A N 1
ATOM 1381 C CA . ILE A 1 172 ? 20.172 5.535 25 1 91.38 172 ILE A CA 1
ATOM 1382 C C . ILE A 1 172 ? 18.641 5.512 25.047 1 91.38 172 ILE A C 1
ATOM 1384 O O . ILE A 1 172 ? 18 4.84 24.234 1 91.38 172 ILE A O 1
ATOM 1388 N N . GLN A 1 173 ? 18.094 6.16 25.906 1 89.06 173 GLN A N 1
ATOM 1389 C CA . GLN A 1 173 ? 16.641 6.301 25.953 1 89.06 173 GLN A CA 1
ATOM 1390 C C . GLN A 1 173 ? 16.156 7.395 25.016 1 89.06 173 GLN A C 1
ATOM 1392 O O . GLN A 1 173 ? 16.688 8.508 25.031 1 89.06 173 GLN A O 1
ATOM 1397 N N . VAL A 1 174 ? 15.172 7.078 24.234 1 89.12 174 VAL A N 1
ATOM 1398 C CA . VAL A 1 174 ? 14.789 8.008 23.172 1 89.12 174 VAL A CA 1
ATOM 1399 C C . VAL A 1 174 ? 13.32 8.391 23.328 1 89.12 174 VAL A C 1
ATOM 1401 O O . VAL A 1 174 ? 12.508 7.59 23.797 1 89.12 174 VAL A O 1
ATOM 1404 N N . ILE A 1 175 ? 12.898 9.602 23.016 1 82.19 175 ILE A N 1
ATOM 1405 C CA . ILE A 1 175 ? 11.523 10.086 23 1 82.19 175 ILE A CA 1
ATOM 1406 C C . ILE A 1 175 ? 11.008 10.141 21.562 1 82.19 175 ILE A C 1
ATOM 1408 O O . ILE A 1 175 ? 9.805 10.258 21.328 1 82.19 175 ILE A O 1
ATOM 1412 N N . GLY A 1 176 ? 11.906 10.039 20.672 1 86.31 176 GLY A N 1
ATOM 1413 C CA . GLY A 1 176 ? 11.578 10.008 19.25 1 86.31 176 GLY A CA 1
ATOM 1414 C C . GLY A 1 176 ? 12.383 8.984 18.469 1 86.31 176 GLY A C 1
ATOM 1415 O O . GLY A 1 176 ? 13.453 8.57 18.906 1 86.31 176 GLY A O 1
ATOM 1416 N N . ALA A 1 177 ? 11.844 8.633 17.344 1 89.62 177 ALA A N 1
ATOM 1417 C CA . ALA A 1 177 ? 12.492 7.621 16.531 1 89.62 177 ALA A CA 1
ATOM 1418 C C . ALA A 1 177 ? 13.586 8.234 15.664 1 89.62 177 ALA A C 1
ATOM 1420 O O . ALA A 1 177 ? 13.609 9.453 15.453 1 89.62 177 ALA A O 1
ATOM 1421 N N . PRO A 1 178 ? 14.555 7.48 15.312 1 92.12 178 PRO A N 1
ATOM 1422 C CA . PRO A 1 178 ? 15.57 7.961 14.383 1 92.12 178 PRO A CA 1
ATOM 1423 C C . PRO A 1 178 ? 15.07 8.039 12.945 1 92.12 178 PRO A C 1
ATOM 1425 O O . PRO A 1 178 ? 14.086 7.379 12.594 1 92.12 178 PRO A O 1
ATOM 1428 N N . LYS A 1 179 ? 15.688 8.836 12.172 1 92.75 179 LYS A N 1
ATOM 1429 C CA . LYS A 1 179 ? 15.461 8.805 10.734 1 92.75 179 LYS A CA 1
ATOM 1430 C C . LYS A 1 179 ? 16.172 7.617 10.094 1 92.75 179 LYS A C 1
ATOM 1432 O O . LYS A 1 179 ? 17.344 7.367 10.367 1 92.75 179 LYS A O 1
ATOM 1437 N N . ILE A 1 180 ? 15.461 6.887 9.375 1 93.94 180 ILE A N 1
ATOM 1438 C CA . ILE A 1 180 ? 16.016 5.668 8.789 1 93.94 180 ILE A CA 1
ATOM 1439 C C . ILE A 1 180 ? 16.266 5.879 7.297 1 93.94 180 ILE A C 1
ATOM 1441 O O . ILE A 1 180 ? 15.406 6.41 6.59 1 93.94 180 ILE A O 1
ATOM 1445 N N . PHE A 1 181 ? 17.453 5.543 6.84 1 91.06 181 PHE A N 1
ATOM 1446 C CA . PHE A 1 181 ? 17.844 5.66 5.445 1 91.06 181 PHE A CA 1
ATOM 1447 C C . PHE A 1 181 ? 18.281 4.309 4.891 1 91.06 181 PHE A C 1
ATOM 1449 O O . PHE A 1 181 ? 18.844 3.486 5.617 1 91.06 181 PHE A O 1
ATOM 1456 N N . GLU A 1 182 ? 17.906 4 3.707 1 88.69 182 GLU A N 1
ATOM 1457 C CA . GLU A 1 182 ? 18.359 2.816 2.979 1 88.69 182 GLU A CA 1
ATOM 1458 C C . GLU A 1 182 ? 19.297 3.193 1.834 1 88.69 182 GLU A C 1
ATOM 1460 O O . GLU A 1 182 ? 19.047 4.168 1.118 1 88.69 182 GLU A O 1
ATOM 1465 N N . LYS A 1 183 ? 20.422 2.439 1.72 1 81.75 183 LYS A N 1
ATOM 1466 C CA . LYS A 1 183 ? 21.375 2.73 0.657 1 81.75 183 LYS A CA 1
ATOM 1467 C C . LYS A 1 183 ? 20.875 2.209 -0.688 1 81.75 183 LYS A C 1
ATOM 1469 O O . LYS A 1 183 ? 20.375 1.087 -0.778 1 81.75 183 LYS A O 1
ATOM 1474 N N . GLU A 1 184 ? 20.812 3.078 -1.684 1 72.81 184 GLU A N 1
ATOM 1475 C CA . GLU A 1 184 ? 20.375 2.676 -3.016 1 72.81 184 GLU A CA 1
ATOM 1476 C C . GLU A 1 184 ? 21.422 1.805 -3.703 1 72.81 184 GLU A C 1
ATOM 1478 O O . GLU A 1 184 ? 22.625 2.055 -3.576 1 72.81 184 GLU A O 1
ATOM 1483 N N . ASP A 1 185 ? 20.938 0.595 -4.254 1 58.5 185 ASP A N 1
ATOM 1484 C CA . ASP A 1 185 ? 21.875 -0.304 -4.922 1 58.5 185 ASP A CA 1
ATOM 1485 C C . ASP A 1 185 ? 22.562 0.39 -6.094 1 58.5 185 ASP A C 1
ATOM 1487 O O . ASP A 1 185 ? 23.781 0.285 -6.262 1 58.5 185 ASP A O 1
ATOM 1491 N N . GLN A 1 186 ? 21.734 0.785 -7.172 1 52.62 186 GLN A N 1
ATOM 1492 C CA . GLN A 1 186 ? 22.328 1.392 -8.352 1 52.62 186 GLN A CA 1
ATOM 1493 C C . GLN A 1 186 ? 21.969 2.873 -8.453 1 52.62 186 GLN A C 1
ATOM 1495 O O . GLN A 1 186 ? 20.828 3.229 -8.703 1 52.62 186 GLN A O 1
ATOM 1500 N N . PRO A 1 187 ? 22.703 3.691 -7.73 1 46.28 187 PRO A N 1
ATOM 1501 C CA . PRO A 1 187 ? 22.344 5.102 -7.914 1 46.28 187 PRO A CA 1
ATOM 1502 C C . PRO A 1 187 ? 22.188 5.484 -9.383 1 46.28 187 PRO A C 1
ATOM 1504 O O . PRO A 1 187 ? 22.984 5.07 -10.227 1 46.28 187 PRO A O 1
ATOM 1507 N N . VAL A 1 188 ? 20.906 5.465 -9.828 1 41.84 188 VAL A N 1
ATOM 1508 C CA . VAL A 1 188 ? 20.703 5.906 -11.211 1 41.84 188 VAL A CA 1
ATOM 1509 C C . VAL A 1 188 ? 21.578 7.125 -11.484 1 41.84 188 VAL A C 1
ATOM 1511 O O . VAL A 1 188 ? 21.625 8.062 -10.688 1 41.84 188 VAL A O 1
ATOM 1514 N N . ASN A 1 189 ? 22.531 6.859 -12.242 1 38.97 189 ASN A N 1
ATOM 1515 C CA . ASN A 1 189 ? 23.188 7.977 -12.906 1 38.97 189 ASN A CA 1
ATOM 1516 C C . ASN A 1 189 ? 22.188 9.023 -13.375 1 38.97 189 ASN A C 1
ATOM 1518 O O . ASN A 1 189 ? 21.438 8.789 -14.328 1 38.97 189 ASN A O 1
ATOM 1522 N N . LEU A 1 190 ? 21.297 9.391 -12.516 1 38.22 190 LEU A N 1
ATOM 1523 C CA . LEU A 1 190 ? 20.453 10.43 -13.094 1 38.22 190 LEU A CA 1
ATOM 1524 C C . LEU A 1 190 ? 21.141 11.078 -14.297 1 38.22 190 LEU A C 1
ATOM 1526 O O . LEU A 1 190 ? 22.344 11.328 -14.266 1 38.22 190 LEU A O 1
ATOM 1530 N N . SER A 1 191 ? 20.516 10.867 -15.312 1 33.81 191 SER A N 1
ATOM 1531 C CA . SER A 1 191 ? 20.781 11.57 -16.562 1 33.81 191 SER A CA 1
ATOM 1532 C C . SER A 1 191 ? 21.234 13 -16.312 1 33.81 191 SER A C 1
ATOM 1534 O O . SER A 1 191 ? 21.375 13.781 -17.266 1 33.81 191 SER A O 1
ATOM 1536 N N . PHE A 1 192 ? 20.656 13.633 -15.328 1 32.69 192 PHE A N 1
ATOM 1537 C CA . PHE A 1 192 ? 21.359 14.898 -15.539 1 32.69 192 PHE A CA 1
ATOM 1538 C C . PHE A 1 192 ? 22.859 14.695 -15.531 1 32.69 192 PHE A C 1
ATOM 1540 O O . PHE A 1 192 ? 23.375 13.805 -14.852 1 32.69 192 PHE A O 1
ATOM 1547 N N . GLY A 1 193 ? 23.609 15.414 -16.172 1 34.62 193 GLY A N 1
ATOM 1548 C CA . GLY A 1 193 ? 25.047 15.383 -16.469 1 34.62 193 GLY A CA 1
ATOM 1549 C C . GLY A 1 193 ? 25.828 14.516 -15.5 1 34.62 193 GLY A C 1
ATOM 1550 O O . GLY A 1 193 ? 25.281 14 -14.531 1 34.62 193 GLY A O 1
ATOM 1551 N N . LEU A 1 194 ? 27.234 14.703 -15.602 1 39.16 194 LEU A N 1
ATOM 1552 C CA . LEU A 1 194 ? 28.656 14.383 -15.492 1 39.16 194 LEU A CA 1
ATOM 1553 C C . LEU A 1 194 ? 29.078 14.281 -14.031 1 39.16 194 LEU A C 1
ATOM 1555 O O . LEU A 1 194 ? 30.266 14.312 -13.719 1 39.16 194 LEU A O 1
ATOM 1559 N N . LEU A 1 195 ? 28.156 14.57 -13.102 1 43.31 195 LEU A N 1
ATOM 1560 C CA . LEU A 1 195 ? 28.922 14.758 -11.875 1 43.31 195 LEU A CA 1
ATOM 1561 C C . LEU A 1 195 ? 28.969 13.477 -11.055 1 43.31 195 LEU A C 1
ATOM 1563 O O . LEU A 1 195 ? 27.922 12.852 -10.82 1 43.31 195 LEU A O 1
ATOM 1567 N N . ASP A 1 196 ? 29.875 12.75 -11.164 1 49.59 196 ASP A N 1
ATOM 1568 C CA . ASP A 1 196 ? 30.281 11.664 -10.273 1 49.59 196 ASP A CA 1
ATOM 1569 C C . ASP A 1 196 ? 30.844 12.219 -8.961 1 49.59 196 ASP A C 1
ATOM 1571 O O . ASP A 1 196 ? 31.719 13.094 -8.977 1 49.59 196 ASP A O 1
ATOM 1575 N N . TYR A 1 197 ? 30.047 12.102 -7.844 1 51.06 197 TYR A N 1
ATOM 1576 C CA . TYR A 1 197 ? 30.484 12.648 -6.57 1 51.06 197 TYR A CA 1
ATOM 1577 C C . TYR A 1 197 ? 31.094 11.562 -5.688 1 51.06 197 TYR A C 1
ATOM 1579 O O . TYR A 1 197 ? 30.766 10.383 -5.828 1 51.06 197 TYR A O 1
ATOM 1587 N N . PHE A 1 198 ? 32.312 11.742 -5.148 1 50.62 198 PHE A N 1
ATOM 1588 C CA . PHE A 1 198 ? 32.844 10.984 -4.027 1 50.62 198 PHE A CA 1
ATOM 1589 C C . PHE A 1 198 ? 32.844 11.828 -2.756 1 50.62 198 PHE A C 1
ATOM 1591 O O . PHE A 1 198 ? 33.25 12.992 -2.775 1 50.62 198 PHE A O 1
ATOM 1598 N N . TYR A 1 199 ? 32.031 11.477 -1.806 1 51.88 199 TYR A N 1
ATOM 1599 C CA . TYR A 1 199 ? 32.188 12.086 -0.49 1 51.88 199 TYR A CA 1
ATOM 1600 C C . TYR A 1 199 ? 32.812 11.102 0.501 1 51.88 199 TYR A C 1
ATOM 1602 O O . TYR A 1 199 ? 32.375 9.945 0.568 1 51.88 199 TYR A O 1
ATOM 1610 N N . SER A 1 200 ? 34 11.414 1.001 1 48.66 200 SER A N 1
ATOM 1611 C CA . SER A 1 200 ? 34.625 10.547 1.989 1 48.66 200 SER A CA 1
ATOM 1612 C C . SER A 1 200 ? 33.625 10.086 3.043 1 48.66 200 SER A C 1
ATOM 1614 O O . SER A 1 200 ? 33.719 8.961 3.547 1 48.66 200 SER A O 1
ATOM 1616 N N . ASP A 1 201 ? 32.812 10.938 3.426 1 49 201 ASP A N 1
ATOM 1617 C CA . ASP A 1 201 ? 31.859 10.57 4.473 1 49 201 ASP A CA 1
ATOM 1618 C C . ASP A 1 201 ? 30.594 9.969 3.875 1 49 201 ASP A C 1
ATOM 1620 O O . ASP A 1 201 ? 29.594 9.805 4.574 1 49 201 ASP A O 1
ATOM 1624 N N . GLY A 1 202 ? 30.672 9.445 2.672 1 49.75 202 GLY A N 1
ATOM 1625 C CA . GLY A 1 202 ? 29.531 8.891 1.977 1 49.75 202 GLY A CA 1
ATOM 1626 C C . GLY A 1 202 ? 28.531 9.938 1.517 1 49.75 202 GLY A C 1
ATOM 1627 O O . GLY A 1 202 ? 28.484 11.039 2.078 1 49.75 202 GLY A O 1
ATOM 1628 N N . SER A 1 203 ? 28.266 10.078 0.282 1 52.72 203 SER A N 1
ATOM 1629 C CA . SER A 1 203 ? 27.344 11.078 -0.252 1 52.72 203 SER A CA 1
ATOM 1630 C C . SER A 1 203 ? 25.938 10.875 0.293 1 52.72 203 SER A C 1
ATOM 1632 O O . SER A 1 203 ? 25.453 9.75 0.383 1 52.72 203 SER A O 1
ATOM 1634 N N . ASP A 1 204 ? 25.422 11.766 1.072 1 58.72 204 ASP A N 1
ATOM 1635 C CA . ASP A 1 204 ? 24.062 11.766 1.591 1 58.72 204 ASP A CA 1
ATOM 1636 C C . ASP A 1 204 ? 23.047 11.445 0.489 1 58.72 204 ASP A C 1
ATOM 1638 O O . ASP A 1 204 ? 21.922 11.062 0.772 1 58.72 204 ASP A O 1
ATOM 1642 N N . GLU A 1 205 ? 23.594 11.477 -0.794 1 59.84 205 GLU A N 1
ATOM 1643 C CA . GLU A 1 205 ? 22.609 11.336 -1.867 1 59.84 205 GLU A CA 1
ATOM 1644 C C . GLU A 1 205 ? 22.25 9.875 -2.1 1 59.84 205 GLU A C 1
ATOM 1646 O O . GLU A 1 205 ? 21.188 9.57 -2.652 1 59.84 205 GLU A O 1
ATOM 1651 N N . GLN A 1 206 ? 23.188 9.016 -1.605 1 69.81 206 GLN A N 1
ATOM 1652 C CA . GLN A 1 206 ? 22.922 7.602 -1.851 1 69.81 206 GLN A CA 1
ATOM 1653 C C . GLN A 1 206 ? 21.922 7.051 -0.835 1 69.81 206 GLN A C 1
ATOM 1655 O O . GLN A 1 206 ? 21.453 5.918 -0.97 1 69.81 206 GLN A O 1
ATOM 1660 N N . TRP A 1 207 ? 21.688 7.859 0.112 1 80.56 207 TRP A N 1
ATOM 1661 C CA . TRP A 1 207 ? 20.781 7.383 1.165 1 80.56 207 TRP A CA 1
ATOM 1662 C C . TRP A 1 207 ? 19.359 7.879 0.937 1 80.56 207 TRP A C 1
ATOM 1664 O O . TRP A 1 207 ? 19.125 9.086 0.815 1 80.56 207 TRP A O 1
ATOM 1674 N N . ILE A 1 208 ? 18.469 6.965 0.75 1 84.31 208 ILE A N 1
ATOM 1675 C CA . ILE A 1 208 ? 17.062 7.281 0.542 1 84.31 208 ILE A CA 1
ATOM 1676 C C . ILE A 1 208 ? 16.281 7.035 1.832 1 84.31 208 ILE A C 1
ATOM 1678 O O . ILE A 1 208 ? 16.453 5.996 2.477 1 84.31 208 ILE A O 1
ATOM 1682 N N . ARG A 1 209 ? 15.508 8.008 2.25 1 89.94 209 ARG A N 1
ATOM 1683 C CA . ARG A 1 209 ? 14.68 7.859 3.441 1 89.94 209 ARG A CA 1
ATOM 1684 C C . ARG A 1 209 ? 13.734 6.668 3.307 1 89.94 209 ARG A C 1
ATOM 1686 O O . ARG A 1 209 ? 13.195 6.414 2.225 1 89.94 209 ARG A O 1
ATOM 1693 N N . THR A 1 210 ? 13.562 5.883 4.367 1 90 210 THR A N 1
ATOM 1694 C CA . THR A 1 210 ? 12.672 4.727 4.375 1 90 210 THR A CA 1
ATOM 1695 C C . THR A 1 210 ? 12 4.57 5.734 1 90 210 THR A C 1
ATOM 1697 O O . THR A 1 210 ? 12.211 5.383 6.637 1 90 210 THR A O 1
ATOM 1700 N N . THR A 1 211 ? 11.078 3.654 5.84 1 90.69 211 THR A N 1
ATOM 1701 C CA . THR A 1 211 ? 10.391 3.342 7.09 1 90.69 211 THR A CA 1
ATOM 1702 C C . THR A 1 211 ? 11.086 2.195 7.816 1 90.69 211 THR A C 1
ATOM 1704 O O . THR A 1 211 ? 12.195 1.797 7.441 1 90.69 211 THR A O 1
ATOM 1707 N N . ASP A 1 212 ? 10.586 1.754 8.906 1 90.56 212 ASP A N 1
ATOM 1708 C CA . ASP A 1 212 ? 11.164 0.669 9.695 1 90.56 212 ASP A CA 1
ATOM 1709 C C . ASP A 1 212 ? 11.281 -0.607 8.859 1 90.56 212 ASP A C 1
ATOM 1711 O O . ASP A 1 212 ? 10.281 -1.141 8.383 1 90.56 212 ASP A O 1
ATOM 1715 N N . PHE A 1 213 ? 12.531 -1.07 8.586 1 86.56 213 PHE A N 1
ATOM 1716 C CA . PHE A 1 213 ? 12.797 -2.203 7.707 1 86.56 213 PHE A CA 1
ATOM 1717 C C . PHE A 1 213 ? 12.711 -3.518 8.477 1 86.56 213 PHE A C 1
ATOM 1719 O O . PHE A 1 213 ? 12.742 -4.594 7.879 1 86.56 213 PHE A O 1
ATOM 1726 N N . THR A 1 214 ? 12.594 -3.49 9.859 1 84.06 214 THR A N 1
ATOM 1727 C CA . THR A 1 214 ? 12.555 -4.707 10.664 1 84.06 214 THR A CA 1
ATOM 1728 C C . THR A 1 214 ? 11.172 -5.355 10.602 1 84.06 214 THR A C 1
ATOM 1730 O O . THR A 1 214 ? 10.164 -4.668 10.406 1 84.06 214 THR A O 1
ATOM 1733 N N . SER A 1 215 ? 11.242 -6.676 10.844 1 71.81 215 SER A N 1
ATOM 1734 C CA . SER A 1 215 ? 9.984 -7.406 10.891 1 71.81 215 SER A CA 1
ATOM 1735 C C . SER A 1 215 ? 9.156 -7.008 12.109 1 71.81 215 SER A C 1
ATOM 1737 O O . SER A 1 215 ? 9.695 -6.887 13.219 1 71.81 215 SER A O 1
ATOM 1739 N N . SER A 1 216 ? 7.996 -6.609 12.039 1 73.06 216 SER A N 1
ATOM 1740 C CA . SER A 1 216 ? 7.066 -6.227 13.094 1 73.06 216 SER A CA 1
ATOM 1741 C C . SER A 1 216 ? 7.363 -4.82 13.609 1 73.06 216 SER A C 1
ATOM 1743 O O . SER A 1 216 ? 7.113 -4.516 14.773 1 73.06 216 SER A O 1
ATOM 1745 N N . SER A 1 217 ? 8.172 -4.047 12.945 1 84.06 217 SER A N 1
ATOM 1746 C CA . SER A 1 217 ? 8.469 -2.654 13.266 1 84.06 217 SER A CA 1
ATOM 1747 C C . SER A 1 217 ? 9.141 -2.535 14.633 1 84.06 217 SER A C 1
ATOM 1749 O O . SER A 1 217 ? 8.703 -1.762 15.484 1 84.06 217 SER A O 1
ATOM 1751 N N . CYS A 1 218 ? 10.18 -3.367 14.859 1 86.69 218 CYS A N 1
ATOM 1752 C CA . CYS A 1 218 ? 10.859 -3.453 16.156 1 86.69 218 CYS A CA 1
ATOM 1753 C C . CYS A 1 218 ? 11.539 -2.135 16.5 1 86.69 218 CYS A C 1
ATOM 1755 O O . CYS A 1 218 ? 11.531 -1.711 17.656 1 86.69 218 CYS A O 1
ATOM 1757 N N . ILE A 1 219 ? 12.172 -1.427 15.562 1 90.12 219 ILE A N 1
ATOM 1758 C CA . ILE A 1 219 ? 12.859 -0.163 15.812 1 90.12 219 ILE A CA 1
ATOM 1759 C C . ILE A 1 219 ? 11.844 0.902 16.219 1 90.12 219 ILE A C 1
ATOM 1761 O O . ILE A 1 219 ? 12.07 1.663 17.156 1 90.12 219 ILE A O 1
ATOM 1765 N N . SER A 1 220 ? 10.711 0.91 15.523 1 89 220 SER A N 1
ATOM 1766 C CA . SER A 1 220 ? 9.672 1.904 15.773 1 89 220 SER A CA 1
ATOM 1767 C C . SER A 1 220 ? 9.055 1.718 17.156 1 89 220 SER A C 1
ATOM 1769 O O . SER A 1 220 ? 8.625 2.686 17.781 1 89 220 SER A O 1
ATOM 1771 N N . GLN A 1 221 ? 9.016 0.517 17.641 1 87.81 221 GLN A N 1
ATOM 1772 C CA . GLN A 1 221 ? 8.383 0.213 18.922 1 87.81 221 GLN A CA 1
ATOM 1773 C C . GLN A 1 221 ? 9.367 0.38 20.078 1 87.81 221 GLN A C 1
ATOM 1775 O O . GLN A 1 221 ? 8.969 0.337 21.25 1 87.81 221 GLN A O 1
ATOM 1780 N N . SER A 1 222 ? 10.617 0.627 19.75 1 90.19 222 SER A N 1
ATOM 1781 C CA . SER A 1 222 ? 11.641 0.69 20.781 1 90.19 222 SER A CA 1
ATOM 1782 C C . SER A 1 222 ? 11.734 2.086 21.391 1 90.19 222 SER A C 1
ATOM 1784 O O . SER A 1 222 ? 11.602 3.086 20.688 1 90.19 222 SER A O 1
ATOM 1786 N N . SER A 1 223 ? 11.836 2.131 22.719 1 89.94 223 SER A N 1
ATOM 1787 C CA . SER A 1 223 ? 12.047 3.398 23.406 1 89.94 223 SER A CA 1
ATOM 1788 C C . SER A 1 223 ? 13.469 3.498 23.969 1 89.94 223 SER A C 1
ATOM 1790 O O . SER A 1 223 ? 13.82 4.484 24.609 1 89.94 223 SER A O 1
ATOM 1792 N N . ALA A 1 224 ? 14.242 2.443 23.703 1 91.88 224 ALA A N 1
ATOM 1793 C CA . ALA A 1 224 ? 15.641 2.438 24.141 1 91.88 224 ALA A CA 1
ATOM 1794 C C . ALA A 1 224 ? 16.516 1.669 23.141 1 91.88 224 ALA A C 1
ATOM 1796 O O . ALA A 1 224 ? 16.109 0.635 22.625 1 91.88 224 ALA A O 1
ATOM 1797 N N . PHE A 1 225 ? 17.641 2.234 22.891 1 93.5 225 PHE A N 1
ATOM 1798 C CA . PHE A 1 225 ? 18.688 1.581 22.109 1 93.5 225 PHE A CA 1
ATOM 1799 C C . PHE A 1 225 ? 19.891 1.271 23 1 93.5 225 PHE A C 1
ATOM 1801 O O . PHE A 1 225 ? 20.281 2.078 23.844 1 93.5 225 PHE A O 1
ATOM 1808 N N . CYS A 1 226 ? 20.484 0.107 22.859 1 93.19 226 CYS A N 1
ATOM 1809 C CA . CYS A 1 226 ? 21.609 -0.288 23.703 1 93.19 226 CYS A CA 1
ATOM 1810 C C . CYS A 1 226 ? 22.781 -0.769 22.844 1 93.19 226 CYS A C 1
ATOM 1812 O O . CYS A 1 226 ? 22.609 -1.65 22 1 93.19 226 CYS A O 1
ATOM 1814 N N . LEU A 1 227 ? 23.891 -0.145 23.031 1 92.5 227 LEU A N 1
ATOM 1815 C CA . LEU A 1 227 ? 25.125 -0.569 22.359 1 92.5 227 LEU A CA 1
ATOM 1816 C C . LEU A 1 227 ? 26.016 -1.359 23.312 1 92.5 227 LEU A C 1
ATOM 1818 O O . LEU A 1 227 ? 26.203 -0.957 24.453 1 92.5 227 LEU A O 1
ATOM 1822 N N . GLU A 1 228 ? 26.406 -2.463 22.844 1 90.38 228 GLU A N 1
ATOM 1823 C CA . GLU A 1 228 ? 27.391 -3.25 23.594 1 90.38 228 GLU A CA 1
ATOM 1824 C C . GLU A 1 228 ? 28.812 -2.857 23.219 1 90.38 228 GLU A C 1
ATOM 1826 O O . GLU A 1 228 ? 29.234 -3.041 22.078 1 90.38 228 GLU A O 1
ATOM 1831 N N . LEU A 1 229 ? 29.484 -2.207 24.156 1 88.88 229 LEU A N 1
ATOM 1832 C CA . LEU A 1 229 ? 30.828 -1.716 23.922 1 88.88 229 LEU A CA 1
ATOM 1833 C C . LEU A 1 229 ? 31.859 -2.598 24.625 1 88.88 229 LEU A C 1
ATOM 1835 O O . LEU A 1 229 ? 31.609 -3.07 25.734 1 88.88 229 LEU A O 1
ATOM 1839 N N . PRO A 1 230 ? 32.969 -2.764 23.906 1 85.06 230 PRO A N 1
ATOM 1840 C CA . PRO A 1 230 ? 34.062 -3.455 24.609 1 85.06 230 PRO A CA 1
ATOM 1841 C C . PRO A 1 230 ? 34.594 -2.65 25.781 1 85.06 230 PRO A C 1
ATOM 1843 O O . PRO A 1 230 ? 34.625 -1.418 25.734 1 85.06 230 PRO A O 1
ATOM 1846 N N . VAL A 1 231 ? 35.031 -3.27 26.766 1 79.94 231 VAL A N 1
ATOM 1847 C CA . VAL A 1 231 ? 35.438 -2.635 28.016 1 79.94 231 VAL A CA 1
ATOM 1848 C C . VAL A 1 231 ? 36.625 -1.694 27.75 1 79.94 231 VAL A C 1
ATOM 1850 O O . VAL A 1 231 ? 36.75 -0.655 28.391 1 79.94 231 VAL A O 1
ATOM 1853 N N . HIS A 1 232 ? 37.438 -2.008 26.75 1 77.12 232 HIS A N 1
ATOM 1854 C CA . HIS A 1 232 ? 38.656 -1.231 26.516 1 77.12 232 HIS A CA 1
ATOM 1855 C C . HIS A 1 232 ? 38.344 0.062 25.766 1 77.12 232 HIS A C 1
ATOM 1857 O O . HIS A 1 232 ? 39.156 0.977 25.734 1 77.12 232 HIS A O 1
ATOM 1863 N N . LEU A 1 233 ? 37.156 0.167 25.297 1 77 233 LEU A N 1
ATOM 1864 C CA . LEU A 1 233 ? 36.812 1.332 24.484 1 77 233 LEU A CA 1
ATOM 1865 C C . LEU A 1 233 ? 36.469 2.527 25.359 1 77 233 LEU A C 1
ATOM 1867 O O . LEU A 1 233 ? 35.656 2.41 26.297 1 77 233 LEU A O 1
ATOM 1871 N N . ASN A 1 234 ? 37.281 3.566 25.234 1 69.31 234 ASN A N 1
ATOM 1872 C CA . ASN A 1 234 ? 36.969 4.809 25.938 1 69.31 234 ASN A CA 1
ATOM 1873 C C . ASN A 1 234 ? 35.875 5.586 25.219 1 69.31 234 ASN A C 1
ATOM 1875 O O . ASN A 1 234 ? 36 5.914 24.031 1 69.31 234 ASN A O 1
ATOM 1879 N N . VAL A 1 235 ? 34.688 5.66 25.859 1 69.88 235 VAL A N 1
ATOM 1880 C CA . VAL A 1 235 ? 33.562 6.395 25.297 1 69.88 235 VAL A CA 1
ATOM 1881 C C . VAL A 1 235 ? 33.844 7.898 25.375 1 69.88 235 VAL A C 1
ATOM 1883 O O . VAL A 1 235 ? 34.438 8.375 26.344 1 69.88 235 VAL A O 1
ATOM 1886 N N . PRO A 1 236 ? 33.688 8.586 24.281 1 63.56 236 PRO A N 1
ATOM 1887 C CA . PRO A 1 236 ? 33.906 10.031 24.344 1 63.56 236 PRO A CA 1
ATOM 1888 C C . PRO A 1 236 ? 33.062 10.719 25.422 1 63.56 236 PRO A C 1
ATOM 1890 O O . PRO A 1 236 ? 32.125 10.117 25.953 1 63.56 236 PRO A O 1
ATOM 1893 N N . ASP A 1 237 ? 33.438 11.922 25.766 1 65.94 237 ASP A N 1
ATOM 1894 C CA . ASP A 1 237 ? 32.812 12.68 26.844 1 65.94 237 ASP A CA 1
ATOM 1895 C C . ASP A 1 237 ? 31.406 13.117 26.453 1 65.94 237 ASP A C 1
ATOM 1897 O O . ASP A 1 237 ? 31.219 14.156 25.812 1 65.94 237 ASP A O 1
ATOM 1901 N N . PHE A 1 238 ? 30.344 12.258 26.641 1 73.62 238 PHE A N 1
ATOM 1902 C CA . PHE A 1 238 ? 28.938 12.555 26.406 1 73.62 238 PHE A CA 1
ATOM 1903 C C . PHE A 1 238 ? 28.438 13.648 27.344 1 73.62 238 PHE A C 1
ATOM 1905 O O . PHE A 1 238 ? 27.453 14.32 27.062 1 73.62 238 PHE A O 1
ATOM 1912 N N . ARG A 1 239 ? 29.141 13.844 28.344 1 71.75 239 ARG A N 1
ATOM 1913 C CA . ARG A 1 239 ? 28.703 14.805 29.359 1 71.75 239 ARG A CA 1
ATOM 1914 C C . ARG A 1 239 ? 28.719 16.219 28.797 1 71.75 239 ARG A C 1
ATOM 1916 O O . ARG A 1 239 ? 27.922 17.078 29.219 1 71.75 239 ARG A O 1
ATOM 1923 N N . GLU A 1 240 ? 29.609 16.438 27.906 1 65.38 240 GLU A N 1
ATOM 1924 C CA . GLU A 1 240 ? 29.75 17.781 27.359 1 65.38 240 GLU A CA 1
ATOM 1925 C C . GLU A 1 240 ? 28.562 18.141 26.453 1 65.38 240 GLU A C 1
ATOM 1927 O O . GLU A 1 240 ? 28.141 19.297 26.406 1 65.38 240 GLU A O 1
ATOM 1932 N N . ASN A 1 241 ? 28.094 17.094 25.906 1 65.38 241 ASN A N 1
ATOM 1933 C CA . ASN A 1 241 ? 27.078 17.391 24.891 1 65.38 241 ASN A CA 1
ATOM 1934 C C . ASN A 1 241 ? 25.672 17.031 25.375 1 65.38 241 ASN A C 1
ATOM 1936 O O . ASN A 1 241 ? 24.688 17.5 24.812 1 65.38 241 ASN A O 1
ATOM 1940 N N . PHE A 1 242 ? 25.641 16.094 26.406 1 73.69 242 PHE A N 1
ATOM 1941 C CA . PHE A 1 242 ? 24.328 15.656 26.859 1 73.69 242 PHE A CA 1
ATOM 1942 C C . PHE A 1 242 ? 24.172 15.891 28.359 1 73.69 242 PHE A C 1
ATOM 1944 O O . PHE A 1 242 ? 24.906 15.305 29.172 1 73.69 242 PHE A O 1
ATOM 1951 N N . ALA A 1 243 ? 23.328 16.734 28.656 1 71.75 243 ALA A N 1
ATOM 1952 C CA . ALA A 1 243 ? 23.109 17.094 30.047 1 71.75 243 ALA A CA 1
ATOM 1953 C C . ALA A 1 243 ? 22.641 15.891 30.859 1 71.75 243 ALA A C 1
ATOM 1955 O O . ALA A 1 243 ? 23 15.75 32.031 1 71.75 243 ALA A O 1
ATOM 1956 N N . ASN A 1 244 ? 21.906 14.969 30.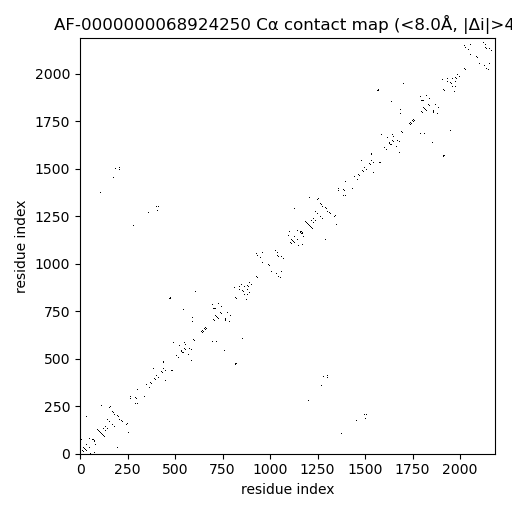281 1 80.5 244 ASN A N 1
ATOM 1957 C CA . ASN A 1 244 ? 21.359 13.812 30.984 1 80.5 244 ASN A CA 1
ATOM 1958 C C . ASN A 1 244 ? 22.172 12.555 30.734 1 80.5 244 ASN A C 1
ATOM 1960 O O . ASN A 1 244 ? 21.656 11.562 30.234 1 80.5 244 ASN A O 1
ATOM 1964 N N . TYR A 1 245 ? 23.453 12.664 30.891 1 85.56 245 TYR A N 1
ATOM 1965 C CA . TYR A 1 245 ? 24.359 11.523 30.781 1 85.56 245 TYR A CA 1
ATOM 1966 C C . TYR A 1 245 ? 24.797 11.047 32.156 1 85.56 245 TYR A C 1
ATOM 1968 O O . TYR A 1 245 ? 25.219 11.844 33 1 85.56 245 TYR A O 1
ATOM 1976 N N . THR A 1 246 ? 24.578 9.75 32.5 1 86.06 246 THR A N 1
ATOM 1977 C CA . THR A 1 246 ? 24.969 9.188 33.781 1 86.06 246 THR A CA 1
ATOM 1978 C C . THR A 1 246 ? 25.75 7.898 33.594 1 86.06 246 THR A C 1
ATOM 1980 O O . THR A 1 246 ? 25.469 7.109 32.688 1 86.06 246 THR A O 1
ATOM 1983 N N . GLU A 1 247 ? 26.766 7.719 34.375 1 86.5 247 GLU A N 1
ATOM 1984 C CA . GLU A 1 247 ? 27.562 6.492 34.375 1 86.5 247 GLU A CA 1
ATOM 1985 C C . GLU A 1 247 ? 27.281 5.648 35.625 1 86.5 247 GLU A C 1
ATOM 1987 O O . GLU A 1 247 ? 27.25 6.164 36.719 1 86.5 247 GLU A O 1
ATOM 1992 N N . HIS A 1 248 ? 26.922 4.395 35.375 1 86.31 248 HIS A N 1
ATOM 1993 C CA . HIS A 1 248 ? 26.641 3.453 36.469 1 86.31 248 HIS A CA 1
ATOM 1994 C C . HIS A 1 248 ? 27.734 2.385 36.562 1 86.31 248 HIS A C 1
ATOM 1996 O O . HIS A 1 248 ? 27.797 1.485 35.719 1 86.31 248 HIS A O 1
ATOM 2002 N N . GLU A 1 249 ? 28.5 2.469 37.594 1 81.38 249 GLU A N 1
ATOM 2003 C CA . GLU A 1 249 ? 29.547 1.475 37.812 1 81.38 249 GLU A CA 1
AT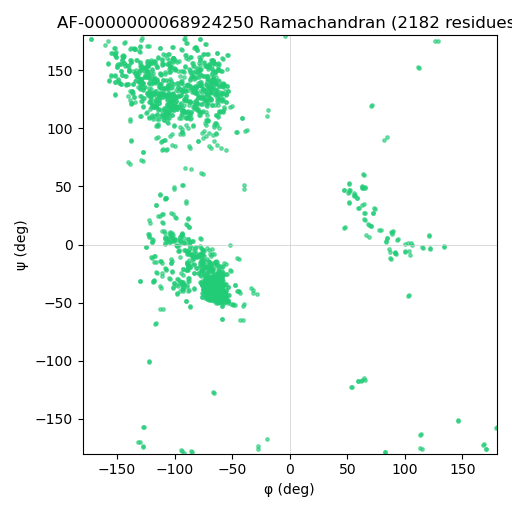OM 2004 C C . GLU A 1 249 ? 29.016 0.265 38.562 1 81.38 249 GLU A C 1
ATOM 2006 O O . GLU A 1 249 ? 28.109 0.398 39.406 1 81.38 249 GLU A O 1
ATOM 2011 N N . ALA A 1 250 ? 29.469 -0.935 38.438 1 72.06 250 ALA A N 1
ATOM 2012 C CA . ALA A 1 250 ? 29.109 -2.188 39.094 1 72.06 250 ALA A CA 1
ATOM 2013 C C . ALA A 1 250 ? 27.594 -2.434 39 1 72.06 250 ALA A C 1
ATOM 2015 O O . ALA A 1 250 ? 26.953 -2.727 40 1 72.06 250 ALA A O 1
ATOM 2016 N N . SER A 1 251 ? 27.156 -2.217 37.688 1 76.38 251 SER A N 1
ATOM 2017 C CA . SER A 1 251 ? 25.703 -2.289 37.469 1 76.38 251 SER A CA 1
ATOM 2018 C C . SER A 1 251 ? 25.25 -3.723 37.219 1 76.38 251 SER A C 1
ATOM 2020 O O . SER A 1 251 ? 26.062 -4.566 36.812 1 76.38 251 SER A O 1
ATOM 2022 N N . THR A 1 252 ? 24.109 -4.266 37.625 1 73.75 252 THR A N 1
ATOM 2023 C CA . THR A 1 252 ? 23.5 -5.559 37.344 1 73.75 252 THR A CA 1
ATOM 2024 C C . THR A 1 252 ? 22.609 -5.48 36.125 1 73.75 252 THR A C 1
ATOM 2026 O O . THR A 1 252 ? 21.594 -6.172 36.031 1 73.75 252 THR A O 1
ATOM 2029 N N . PHE A 1 253 ? 23.047 -4.723 35.188 1 80.69 253 PHE A N 1
ATOM 2030 C CA . PHE A 1 253 ? 22.25 -4.508 33.969 1 80.69 253 PHE A CA 1
ATOM 2031 C C . PHE A 1 253 ? 22.25 -5.754 33.094 1 80.69 253 PHE A C 1
ATOM 2033 O O . PHE A 1 253 ? 23.297 -6.355 32.875 1 80.69 253 PHE A O 1
ATOM 2040 N N . VAL A 1 254 ? 21.016 -6.359 32.812 1 75.94 254 VAL A N 1
ATOM 2041 C CA . VAL A 1 254 ? 20.859 -7.598 32.062 1 75.94 254 VAL A CA 1
ATOM 2042 C C . VAL A 1 254 ? 20.156 -7.312 30.734 1 75.94 254 VAL A C 1
ATOM 2044 O O . VAL A 1 254 ? 19.188 -6.535 30.703 1 75.94 254 VAL A O 1
ATOM 2047 N N . VAL A 1 255 ? 20.828 -7.848 29.688 1 77.19 255 VAL A N 1
ATOM 2048 C CA . VAL A 1 255 ? 20.188 -7.84 28.375 1 77.19 255 VAL A CA 1
ATOM 2049 C C . VAL A 1 255 ? 19.594 -9.211 28.078 1 77.19 255 VAL A C 1
ATOM 2051 O O . VAL A 1 255 ? 20.328 -10.203 27.984 1 77.19 255 VAL A O 1
ATOM 2054 N N . GLU A 1 256 ? 18.391 -9.562 28.156 1 64.19 256 GLU A N 1
ATOM 2055 C CA . GLU A 1 256 ? 17.719 -10.828 27.859 1 64.19 256 GLU A CA 1
ATOM 2056 C C . GLU A 1 256 ? 17.656 -11.086 26.359 1 64.19 256 GLU A C 1
ATOM 2058 O O . GLU A 1 256 ? 17.031 -10.328 25.625 1 64.19 256 GLU A O 1
ATOM 2063 N N . PRO A 1 257 ? 18.641 -12.172 26.062 1 59.91 257 PRO A N 1
ATOM 2064 C CA . PRO A 1 257 ? 18.766 -12.367 24.609 1 59.91 257 PRO A CA 1
ATOM 2065 C C . PRO A 1 257 ? 17.438 -12.703 23.953 1 59.91 257 PRO A C 1
ATOM 2067 O O . PRO A 1 257 ? 16.594 -13.375 24.562 1 59.91 257 PRO A O 1
ATOM 2070 N N . GLY A 1 258 ? 17.219 -12.125 22.953 1 58 258 GLY A N 1
ATOM 2071 C CA . GLY A 1 258 ? 16.047 -12.258 22.109 1 58 258 GLY A CA 1
ATOM 2072 C C . GLY A 1 258 ? 15.945 -13.625 21.453 1 58 258 GLY A C 1
ATOM 2073 O O . GLY A 1 258 ? 16.5 -14.602 21.953 1 58 258 GLY A O 1
ATOM 2074 N N . ARG A 1 259 ? 15.789 -13.969 20.094 1 60.66 259 ARG A N 1
ATOM 2075 C CA . ARG A 1 259 ? 15.336 -15.016 19.188 1 60.66 259 ARG A CA 1
ATOM 2076 C C . ARG A 1 259 ? 16.516 -15.836 18.672 1 60.66 259 ARG A C 1
ATOM 2078 O O . ARG A 1 259 ? 17.562 -15.281 18.344 1 60.66 259 ARG A O 1
ATOM 2085 N N . CYS A 1 260 ? 16.562 -17.312 18.859 1 66.12 260 CYS A N 1
ATOM 2086 C CA . CYS A 1 260 ? 17.453 -18.297 18.266 1 66.12 260 CYS A CA 1
ATOM 2087 C C . CYS A 1 260 ? 17.453 -18.188 16.75 1 66.12 260 CYS A C 1
ATOM 2089 O O . CYS A 1 260 ? 16.406 -18.078 16.125 1 66.12 260 CYS A O 1
ATOM 2091 N N . TYR A 1 261 ? 18.766 -18.172 16.109 1 74.56 261 TYR A N 1
ATOM 2092 C CA . TYR A 1 261 ? 18.875 -18.172 14.664 1 74.56 261 TYR A CA 1
ATOM 2093 C C . TYR A 1 261 ? 18.719 -19.578 14.094 1 74.56 261 TYR A C 1
ATOM 2095 O O . TYR A 1 261 ? 19.359 -20.516 14.578 1 74.56 261 TYR A O 1
ATOM 2103 N N . LEU A 1 262 ? 17.797 -19.875 13.195 1 86.69 262 LEU A N 1
ATOM 2104 C CA . LEU A 1 262 ? 17.594 -21.141 12.492 1 86.69 262 LEU A CA 1
ATOM 2105 C C . LEU A 1 262 ? 17.828 -20.969 10.992 1 86.69 262 LEU A C 1
ATOM 2107 O O . LEU A 1 262 ? 17.516 -19.922 10.43 1 86.69 262 LEU A O 1
ATOM 2111 N N . PRO A 1 263 ? 18.453 -22.016 10.352 1 89.81 263 PRO A N 1
ATOM 2112 C CA . PRO A 1 263 ? 18.609 -21.969 8.898 1 89.81 263 PRO A CA 1
ATOM 2113 C C . PRO A 1 263 ? 17.281 -21.844 8.156 1 89.81 263 PRO A C 1
ATOM 2115 O O . PRO A 1 263 ? 16.234 -22.281 8.672 1 89.81 263 PRO A O 1
ATOM 2118 N N . PHE A 1 264 ? 17.406 -21.375 6.906 1 92.12 264 PHE A N 1
ATOM 2119 C CA . PHE A 1 264 ? 16.25 -21.125 6.055 1 92.12 264 PHE A CA 1
ATOM 2120 C C . PHE A 1 264 ? 15.43 -22.391 5.863 1 92.12 264 PHE A C 1
ATOM 2122 O O . PHE A 1 264 ? 14.203 -22.359 5.969 1 92.12 264 PHE A O 1
ATOM 2129 N N . GLU A 1 265 ? 16.062 -23.484 5.613 1 92.62 265 GLU A N 1
ATOM 2130 C CA . GLU A 1 265 ? 15.383 -24.734 5.289 1 92.62 265 GLU A CA 1
ATOM 2131 C C . GLU A 1 265 ? 14.555 -25.234 6.469 1 92.62 265 GLU A C 1
ATOM 2133 O O . GLU A 1 265 ? 13.438 -25.734 6.285 1 92.62 265 GLU A O 1
ATOM 2138 N N . ILE A 1 266 ? 15.078 -25.094 7.629 1 93.38 266 ILE A N 1
ATOM 2139 C CA . ILE A 1 266 ? 14.391 -25.547 8.836 1 93.38 266 ILE A CA 1
ATOM 2140 C C . ILE A 1 266 ? 13.203 -24.641 9.125 1 93.38 266 ILE A C 1
ATOM 2142 O O . ILE A 1 266 ? 12.109 -25.125 9.43 1 93.38 266 ILE A O 1
ATOM 2146 N N . LEU A 1 267 ? 13.453 -23.359 9.016 1 92.38 267 LEU A N 1
ATOM 2147 C CA . LEU A 1 267 ? 12.367 -22.406 9.258 1 92.38 267 LEU A CA 1
ATOM 2148 C C . LEU A 1 267 ? 11.234 -22.609 8.266 1 92.38 267 LEU A C 1
ATOM 2150 O O . LEU A 1 267 ? 10.062 -22.469 8.617 1 92.38 267 LEU A O 1
ATOM 2154 N N . PHE A 1 268 ? 11.625 -22.828 7.02 1 94.06 268 PHE A N 1
ATOM 2155 C CA . PHE A 1 268 ? 10.641 -23.078 5.973 1 94.06 268 PHE A CA 1
ATOM 2156 C C . PHE A 1 268 ? 9.758 -24.266 6.336 1 94.06 268 PHE A C 1
ATOM 2158 O O . PHE A 1 268 ? 8.531 -24.203 6.203 1 94.06 268 PHE A O 1
ATOM 2165 N N . LYS A 1 269 ? 10.312 -25.328 6.809 1 93.62 269 LYS A N 1
ATOM 2166 C CA . LYS A 1 269 ? 9.578 -26.547 7.172 1 93.62 269 LYS A CA 1
ATOM 2167 C C . LYS A 1 269 ? 8.703 -26.297 8.398 1 93.62 269 LYS A C 1
ATOM 2169 O O . LYS A 1 269 ? 7.594 -26.828 8.492 1 93.62 269 LYS A O 1
ATOM 2174 N N . VAL A 1 270 ? 9.211 -25.547 9.328 1 93.75 270 VAL A N 1
ATOM 2175 C CA . VAL A 1 270 ? 8.43 -25.25 10.523 1 93.75 270 VAL A CA 1
ATOM 2176 C C . VAL A 1 270 ? 7.16 -24.484 10.133 1 93.75 270 VAL A C 1
ATOM 2178 O O . VAL A 1 270 ? 6.082 -24.766 10.656 1 93.75 270 VAL A O 1
ATOM 2181 N N . ASN A 1 271 ? 7.289 -23.531 9.242 1 92.44 271 ASN A N 1
ATOM 2182 C CA . ASN A 1 271 ? 6.121 -22.781 8.781 1 92.44 271 ASN A CA 1
ATOM 2183 C C . ASN A 1 271 ? 5.129 -23.703 8.062 1 92.44 271 ASN A C 1
ATOM 2185 O O . ASN A 1 271 ? 3.916 -23.516 8.172 1 92.44 271 ASN A O 1
ATOM 2189 N N . THR A 1 272 ? 5.684 -24.656 7.32 1 90.88 272 THR A N 1
ATOM 2190 C CA . THR A 1 272 ? 4.82 -25.625 6.664 1 90.88 272 THR A CA 1
ATOM 2191 C C . THR A 1 272 ? 3.996 -26.406 7.688 1 90.88 272 THR A C 1
ATOM 2193 O O . THR A 1 272 ? 2.809 -26.656 7.477 1 90.88 272 THR A O 1
ATOM 2196 N N . LEU A 1 273 ? 4.629 -26.75 8.781 1 90.88 273 LEU A N 1
ATOM 2197 C CA . LEU A 1 273 ? 3.967 -27.516 9.828 1 90.88 273 LEU A CA 1
ATOM 2198 C C . LEU A 1 273 ? 2.871 -26.703 10.5 1 90.88 273 LEU A C 1
ATOM 2200 O O . LEU A 1 273 ? 1.783 -27.203 10.773 1 90.88 273 LEU A O 1
ATOM 2204 N N . VAL A 1 274 ? 3.121 -25.438 10.719 1 88.5 274 VAL A N 1
ATOM 2205 C CA . VAL A 1 274 ? 2.158 -24.562 11.391 1 88.5 274 VAL A CA 1
ATOM 2206 C C . VAL A 1 274 ? 0.961 -24.312 10.469 1 88.5 274 VAL A C 1
ATOM 2208 O O . VAL A 1 274 ? -0.188 -24.359 10.914 1 88.5 274 VAL A O 1
ATOM 2211 N N . GLN A 1 275 ? 1.183 -24.125 9.32 1 84.19 275 GLN A N 1
ATOM 2212 C CA . GLN A 1 275 ? 0.135 -23.75 8.375 1 84.19 275 GLN A CA 1
ATOM 2213 C C . GLN A 1 275 ? -0.778 -24.922 8.07 1 84.19 275 GLN A C 1
ATOM 2215 O O . GLN A 1 275 ? -1.952 -24.734 7.738 1 84.19 275 GLN A O 1
ATOM 2220 N N . ASN A 1 276 ? -0.171 -26.094 8.18 1 80.06 276 ASN A N 1
ATOM 2221 C CA . ASN A 1 276 ? -0.965 -27.297 7.938 1 80.06 276 ASN A CA 1
ATOM 2222 C C . ASN A 1 276 ? -1.54 -27.859 9.234 1 80.06 276 ASN A C 1
ATOM 2224 O O . ASN A 1 276 ? -1.987 -29 9.281 1 80.06 276 ASN A O 1
ATOM 2228 N N . ALA A 1 277 ? -1.413 -27.125 10.305 1 80 277 ALA A N 1
ATOM 2229 C CA . ALA A 1 277 ? -1.994 -27.438 11.609 1 80 277 ALA A CA 1
ATOM 2230 C C . ALA A 1 277 ? -1.378 -28.703 12.195 1 80 277 ALA A C 1
ATOM 2232 O O . ALA A 1 277 ? -2.053 -29.469 12.891 1 80 277 ALA A O 1
ATOM 2233 N N . CYS A 1 278 ? -0.154 -28.938 11.773 1 86.38 278 CYS A N 1
ATOM 2234 C CA . CYS A 1 278 ? 0.546 -30.078 12.367 1 86.38 278 CYS A CA 1
ATOM 2235 C C . CYS A 1 278 ? 1.019 -29.75 13.781 1 86.38 278 CYS A C 1
ATOM 2237 O O . CYS A 1 278 ? 1.095 -30.625 14.633 1 86.38 278 CYS A O 1
ATOM 2239 N N . VAL A 1 279 ? 1.37 -28.469 13.93 1 89.44 279 VAL A N 1
ATOM 2240 C CA . VAL A 1 279 ? 1.758 -27.922 15.227 1 89.44 279 VAL A CA 1
ATOM 2241 C C . VAL A 1 279 ? 1.104 -26.562 15.438 1 89.44 279 VAL A C 1
ATOM 2243 O O . VAL A 1 279 ? 0.983 -25.781 14.492 1 89.44 279 VAL A O 1
ATOM 2246 N N . PRO A 1 280 ? 0.616 -26.344 16.656 1 87.06 280 PRO A N 1
ATOM 2247 C CA . PRO A 1 280 ? 0.029 -25.016 16.891 1 87.06 280 PRO A CA 1
ATOM 2248 C C . PRO A 1 280 ? 1.083 -23.938 17.094 1 87.06 280 PRO A C 1
ATOM 2250 O O . PRO A 1 280 ? 2.051 -24.141 17.828 1 87.06 280 PRO A O 1
ATOM 2253 N N . GLY A 1 281 ? 0.925 -22.781 16.547 1 85.19 281 GLY A N 1
ATOM 2254 C CA . GLY A 1 281 ? 1.845 -21.656 16.609 1 85.19 281 GLY A CA 1
ATOM 2255 C C . GLY A 1 281 ? 2.189 -21.25 18.031 1 85.19 281 GLY A C 1
ATOM 2256 O O . GLY A 1 281 ? 3.365 -21.141 18.375 1 85.19 281 GLY A O 1
ATOM 2257 N N . PRO A 1 282 ? 1.214 -21.125 18.875 1 81.25 282 PRO A N 1
ATOM 2258 C CA . PRO A 1 282 ? 1.463 -20.672 20.234 1 81.25 282 PRO A CA 1
ATOM 2259 C C . PRO A 1 282 ? 2.229 -21.688 21.078 1 81.25 282 PRO A C 1
ATOM 2261 O O . PRO A 1 282 ? 2.781 -21.359 22.125 1 81.25 282 PRO A O 1
ATOM 2264 N N . ALA A 1 283 ? 2.266 -22.906 20.609 1 81.75 283 ALA A N 1
ATOM 2265 C CA . ALA A 1 283 ? 2.951 -23.953 21.359 1 81.75 283 ALA A CA 1
ATOM 2266 C C . ALA A 1 283 ? 4.445 -23.969 21.047 1 81.75 283 ALA A C 1
ATOM 2268 O O . ALA A 1 283 ? 5.223 -24.641 21.719 1 81.75 283 ALA A O 1
ATOM 2269 N N . LEU A 1 284 ? 4.871 -23.25 20.094 1 87.06 284 LEU A N 1
ATOM 2270 C CA . LEU A 1 284 ? 6.281 -23.188 19.719 1 87.06 284 LEU A CA 1
ATOM 2271 C C . LEU A 1 284 ? 7.051 -22.266 20.656 1 87.06 284 LEU A C 1
ATOM 2273 O O . LEU A 1 284 ? 7.254 -21.094 20.359 1 87.06 284 LEU A O 1
ATOM 2277 N N . ASP A 1 285 ? 7.523 -22.828 21.688 1 81.75 285 ASP A N 1
ATOM 2278 C CA . ASP A 1 285 ? 8.258 -22.094 22.703 1 81.75 285 ASP A CA 1
ATOM 2279 C C . ASP A 1 285 ? 9.758 -22.109 22.422 1 81.75 285 ASP A C 1
ATOM 2281 O O . ASP A 1 285 ? 10.211 -22.734 21.469 1 81.75 285 ASP A O 1
ATOM 2285 N N . PRO A 1 286 ? 10.578 -21.453 23.188 1 76.69 286 PRO A N 1
ATOM 2286 C CA . PRO A 1 286 ? 12.023 -21.391 22.953 1 76.69 286 PRO A CA 1
ATOM 2287 C C . PRO A 1 286 ? 12.695 -22.766 23.016 1 76.69 286 PRO A C 1
ATOM 2289 O O . PRO A 1 286 ? 13.68 -23.016 22.328 1 76.69 286 PRO A O 1
ATOM 2292 N N . ALA A 1 287 ? 12.117 -23.594 23.844 1 82.62 287 ALA A N 1
ATOM 2293 C CA . ALA A 1 287 ? 12.664 -24.938 23.922 1 82.62 287 ALA A CA 1
ATOM 2294 C C . ALA A 1 287 ? 12.547 -25.672 22.594 1 82.62 287 ALA A C 1
ATOM 2296 O O . ALA A 1 287 ? 13.453 -26.406 22.188 1 82.62 287 ALA A O 1
ATOM 2297 N N . PHE A 1 288 ? 11.469 -25.484 21.953 1 91.75 288 PHE A N 1
ATOM 2298 C CA . PHE A 1 288 ? 11.25 -26.078 20.641 1 91.75 288 PHE A CA 1
ATOM 2299 C C . PHE A 1 288 ? 12.312 -25.625 19.656 1 91.75 288 PHE A C 1
ATOM 2301 O O . PHE A 1 288 ? 12.914 -26.453 18.953 1 91.75 288 PHE A O 1
ATOM 2308 N N . TYR A 1 289 ? 12.609 -24.359 19.625 1 89.38 289 TYR A N 1
ATOM 2309 C CA . TYR A 1 289 ? 13.547 -23.812 18.656 1 89.38 289 TYR A CA 1
ATOM 2310 C C . TYR A 1 289 ? 14.977 -24.234 19 1 89.38 289 TYR A C 1
ATOM 2312 O O . TYR A 1 289 ? 15.805 -24.406 18.094 1 89.38 289 TYR A O 1
ATOM 2320 N N . GLN A 1 290 ? 15.273 -24.453 20.234 1 87 290 GLN A N 1
ATOM 2321 C CA . GLN A 1 290 ? 16.594 -24.922 20.641 1 87 290 GLN A CA 1
ATOM 2322 C C . GLN A 1 290 ? 16.859 -26.344 20.156 1 87 290 GLN A C 1
ATOM 2324 O O . GLN A 1 290 ? 17.984 -26.703 19.828 1 87 290 GLN A O 1
ATOM 2329 N N . LEU A 1 291 ? 15.82 -27.062 20.094 1 92.06 291 LEU A N 1
ATOM 2330 C CA . LEU A 1 291 ? 15.93 -28.453 19.672 1 92.06 291 LEU A CA 1
ATOM 2331 C C . LEU A 1 291 ? 16.141 -28.531 18.156 1 92.06 291 LEU A C 1
ATOM 2333 O O . LEU A 1 291 ? 16.531 -29.578 17.641 1 92.06 291 LEU A O 1
ATOM 2337 N N . LEU A 1 292 ? 15.938 -27.469 17.453 1 93.25 292 LEU A N 1
ATOM 2338 C CA . LEU A 1 292 ? 16.094 -27.453 16 1 93.25 292 LEU A CA 1
ATOM 2339 C C . LEU A 1 292 ? 17.406 -26.797 15.602 1 93.25 292 LEU A C 1
ATOM 2341 O O . LEU A 1 292 ? 17.672 -26.578 14.422 1 93.25 292 LEU A O 1
ATOM 2345 N N . ASN A 1 293 ? 18.234 -26.547 16.578 1 89 293 ASN A N 1
ATOM 2346 C CA . ASN A 1 293 ? 19.531 -25.922 16.312 1 89 293 ASN A CA 1
ATOM 2347 C C . ASN A 1 293 ? 20.531 -26.938 15.758 1 89 293 ASN A C 1
ATOM 2349 O O . ASN A 1 293 ? 20.938 -27.859 16.453 1 89 293 ASN A O 1
ATOM 2353 N N . PRO A 1 294 ? 20.938 -26.766 14.531 1 90 294 PRO A N 1
ATOM 2354 C CA . PRO A 1 294 ? 21.859 -27.719 13.906 1 90 294 PRO A CA 1
ATOM 2355 C C . PRO A 1 294 ? 23.234 -27.75 14.562 1 90 294 PRO A C 1
ATOM 2357 O O . PRO A 1 294 ? 24.016 -28.672 14.344 1 90 294 PRO A O 1
ATOM 2360 N N . GLN A 1 295 ? 23.578 -26.781 15.359 1 86 295 GLN A N 1
ATOM 2361 C CA . GLN A 1 295 ? 24.844 -26.766 16.078 1 86 295 GLN A CA 1
ATOM 2362 C C . GLN A 1 295 ? 24.812 -27.703 17.281 1 86 295 GLN A C 1
ATOM 2364 O O . GLN A 1 295 ? 25.859 -28.172 17.734 1 86 295 GLN A O 1
ATOM 2369 N N . ARG A 1 296 ? 23.625 -28 17.75 1 85.62 296 ARG A N 1
ATOM 2370 C CA . ARG A 1 296 ? 23.469 -28.844 18.922 1 85.62 296 ARG A CA 1
ATOM 2371 C C . ARG A 1 296 ? 23.094 -30.266 18.516 1 85.62 296 ARG A C 1
ATOM 2373 O O . ARG A 1 296 ? 23.484 -31.234 19.172 1 85.62 296 ARG A O 1
ATOM 2380 N N . PHE A 1 297 ? 22.266 -30.359 17.453 1 90.06 297 PHE A N 1
ATOM 2381 C CA . PHE A 1 297 ? 21.781 -31.656 17 1 90.06 297 PHE A CA 1
ATOM 2382 C C . PHE A 1 297 ? 22.109 -31.875 15.523 1 90.06 297 PHE A C 1
ATOM 2384 O O . PHE A 1 297 ? 22.188 -30.922 14.75 1 90.06 297 PHE A O 1
ATOM 2391 N N . ASP A 1 298 ? 22.234 -33.125 15.172 1 90.19 298 ASP A N 1
ATOM 2392 C CA . ASP A 1 298 ? 22.578 -33.469 13.797 1 90.19 298 ASP A CA 1
ATOM 2393 C C . ASP A 1 298 ? 21.469 -33.062 12.836 1 90.19 298 ASP A C 1
ATOM 2395 O O . ASP A 1 298 ? 20.281 -33.281 13.133 1 90.19 298 ASP A O 1
ATOM 2399 N N . ARG A 1 299 ? 21.828 -32.562 11.672 1 90.75 299 ARG A N 1
ATOM 2400 C CA . ARG A 1 299 ? 20.891 -32.094 10.672 1 90.75 299 ARG A CA 1
ATOM 2401 C C . ARG A 1 299 ? 20 -33.219 10.148 1 90.75 299 ARG A C 1
ATOM 2403 O O . ARG A 1 299 ? 18.828 -33 9.875 1 90.75 299 ARG A O 1
ATOM 2410 N N . ALA A 1 300 ? 20.578 -34.344 9.977 1 89.25 300 ALA A N 1
ATOM 2411 C CA . ALA A 1 300 ? 19.812 -35.5 9.469 1 89.25 300 ALA A CA 1
ATOM 2412 C C . ALA A 1 300 ? 18.688 -35.875 10.422 1 89.25 300 ALA A C 1
ATOM 2414 O O . ALA A 1 300 ? 17.594 -36.25 9.984 1 89.25 300 ALA A O 1
ATOM 2415 N N . LEU A 1 301 ? 19.016 -35.844 11.648 1 90.94 301 LEU A N 1
ATOM 2416 C CA . LEU A 1 301 ? 18.016 -36.125 12.664 1 90.94 301 LEU A CA 1
ATOM 2417 C C . LEU A 1 301 ? 16.906 -35.094 12.641 1 90.94 301 LEU A C 1
ATOM 2419 O O . LEU A 1 301 ? 15.719 -35.438 12.727 1 90.94 301 LEU A O 1
ATOM 2423 N N . ILE A 1 302 ? 17.266 -33.812 12.578 1 93.38 302 ILE A N 1
ATOM 2424 C CA . ILE A 1 302 ? 16.297 -32.719 12.547 1 93.38 302 ILE A CA 1
ATOM 2425 C C . ILE A 1 302 ? 15.375 -32.875 11.344 1 93.38 302 ILE A C 1
ATOM 2427 O O . ILE A 1 302 ? 14.148 -32.844 11.484 1 93.38 302 ILE A O 1
ATOM 2431 N N . ASP A 1 303 ? 15.969 -33.125 10.156 1 90.81 303 ASP A N 1
ATOM 2432 C CA . ASP A 1 303 ? 15.203 -33.219 8.922 1 90.81 303 ASP A CA 1
ATOM 2433 C C . ASP A 1 303 ? 14.242 -34.406 8.961 1 90.81 303 ASP A C 1
ATOM 2435 O O . ASP A 1 303 ? 13.102 -34.312 8.516 1 90.81 303 ASP A O 1
ATOM 2439 N N . HIS A 1 304 ? 14.719 -35.438 9.43 1 89.06 304 HIS A N 1
ATOM 2440 C CA . HIS A 1 304 ? 13.898 -36.625 9.523 1 89.06 304 HIS A CA 1
ATOM 2441 C C . HIS A 1 304 ? 12.711 -36.406 10.445 1 89.06 304 HIS A C 1
ATOM 2443 O O . HIS A 1 304 ? 11.586 -36.781 10.117 1 89.06 304 HIS A O 1
ATOM 2449 N N . CYS A 1 305 ? 12.922 -35.875 11.594 1 91.62 305 CYS A N 1
ATOM 2450 C CA . CYS A 1 305 ? 11.859 -35.656 12.578 1 91.62 305 CYS A CA 1
ATOM 2451 C C . CYS A 1 305 ? 10.828 -34.656 12.07 1 91.62 305 CYS A C 1
ATOM 2453 O O . CYS A 1 305 ? 9.633 -34.844 12.289 1 91.62 305 CYS A O 1
ATOM 2455 N N . LEU A 1 306 ? 11.266 -33.625 11.461 1 92.12 306 LEU A N 1
ATOM 2456 C CA . LEU A 1 306 ? 10.344 -32.625 10.914 1 92.12 306 LEU A CA 1
ATOM 2457 C C . LEU A 1 306 ? 9.461 -33.25 9.836 1 92.12 306 LEU A C 1
ATOM 2459 O O . LEU A 1 306 ? 8.273 -32.938 9.742 1 92.12 306 LEU A O 1
ATOM 2463 N N . GLU A 1 307 ? 10.062 -34.094 9 1 88.44 307 GLU A N 1
ATOM 2464 C CA . GLU A 1 307 ? 9.297 -34.781 7.965 1 88.44 307 GLU A CA 1
ATOM 2465 C C . GLU A 1 307 ? 8.258 -35.719 8.586 1 88.44 307 GLU A C 1
ATOM 2467 O O . GLU A 1 307 ? 7.141 -35.812 8.086 1 88.44 307 GLU A O 1
ATOM 2472 N N . LYS A 1 308 ? 8.633 -36.375 9.594 1 86 308 LYS A N 1
ATOM 2473 C CA . LYS A 1 308 ? 7.727 -37.281 10.281 1 86 308 LYS A CA 1
ATOM 2474 C C . LYS A 1 308 ? 6.562 -36.531 10.914 1 86 308 LYS A C 1
ATOM 2476 O O . LYS A 1 308 ? 5.426 -37.031 10.906 1 86 308 LYS A O 1
ATOM 2481 N N . LEU A 1 309 ? 6.816 -35.406 11.5 1 88.75 309 LEU A N 1
ATOM 2482 C CA . LEU A 1 309 ? 5.77 -34.594 12.094 1 88.75 309 LEU A CA 1
ATOM 2483 C C . LEU A 1 309 ? 4.723 -34.219 11.047 1 88.75 309 LEU A C 1
ATOM 2485 O O . LEU A 1 309 ? 3.537 -34.094 11.367 1 88.75 309 LEU A O 1
ATOM 2489 N N . PHE A 1 310 ? 5.152 -33.938 9.859 1 87.38 310 PHE A N 1
ATOM 2490 C CA . PHE A 1 310 ? 4.266 -33.5 8.789 1 87.38 310 PHE A CA 1
ATOM 2491 C C . PHE A 1 310 ? 3.279 -34.625 8.422 1 87.38 310 PHE A C 1
ATOM 2493 O O . PHE A 1 310 ? 2.143 -34.344 8.039 1 87.38 310 PHE A O 1
ATOM 2500 N N . HIS A 1 311 ? 3.676 -35.844 8.617 1 81.38 311 HIS A N 1
ATOM 2501 C CA . HIS A 1 311 ? 2.85 -36.938 8.156 1 81.38 311 HIS A CA 1
ATOM 2502 C C . HIS A 1 311 ? 2.084 -37.594 9.312 1 81.38 311 HIS A C 1
ATOM 2504 O O . HIS A 1 311 ? 1.386 -38.594 9.133 1 81.38 311 HIS A O 1
ATOM 2510 N N . LEU A 1 312 ? 2.227 -36.906 10.445 1 80.69 312 LEU A N 1
ATOM 2511 C CA . LEU A 1 312 ? 1.435 -37.406 11.57 1 80.69 312 LEU A CA 1
ATOM 2512 C C . LEU A 1 312 ? -0.056 -37.219 11.305 1 80.69 312 LEU A C 1
ATOM 2514 O O . LEU A 1 312 ? -0.467 -36.219 10.734 1 80.69 312 LEU A O 1
ATOM 2518 N N . PRO A 1 313 ? -0.864 -38.125 11.656 1 74.38 313 PRO A N 1
ATOM 2519 C CA . PRO A 1 313 ? -2.305 -38.031 11.414 1 74.38 313 PRO A CA 1
ATOM 2520 C C . PRO A 1 313 ? -2.982 -36.969 12.305 1 74.38 313 PRO A C 1
ATOM 2522 O O . PRO A 1 313 ? -4.055 -36.469 11.961 1 74.38 313 PRO A O 1
ATOM 2525 N N . GLU A 1 314 ? -2.398 -36.719 13.508 1 77.31 314 GLU A N 1
ATOM 2526 C CA . GLU A 1 314 ? -2.994 -35.75 14.438 1 77.31 314 GLU A CA 1
ATOM 2527 C C . GLU A 1 314 ? -2.031 -34.625 14.742 1 77.31 314 GLU A C 1
ATOM 2529 O O . GLU A 1 314 ? -0.816 -34.781 14.602 1 77.31 314 GLU A O 1
ATOM 2534 N N . CYS A 1 315 ? -2.645 -33.531 15.18 1 84.94 315 CYS A N 1
ATOM 2535 C CA . CYS A 1 315 ? -1.847 -32.375 15.547 1 84.94 315 CYS A CA 1
ATOM 2536 C C . CYS A 1 315 ? -1.007 -32.656 16.781 1 84.94 315 CYS A C 1
ATOM 2538 O O . CYS A 1 315 ? -1.479 -33.312 17.734 1 84.94 315 CYS A O 1
ATOM 2540 N N . CYS A 1 316 ? 0.222 -32.281 16.734 1 89.31 316 CYS A N 1
ATOM 2541 C CA . CYS A 1 316 ? 1.108 -32.438 17.875 1 89.31 316 CYS A CA 1
ATOM 2542 C C . CYS A 1 316 ? 1.054 -31.203 18.781 1 89.31 316 CYS A C 1
ATOM 2544 O O . CYS A 1 316 ? 1.643 -30.172 18.453 1 89.31 316 CYS A O 1
ATOM 2546 N N . TYR A 1 317 ? 0.462 -31.344 19.922 1 88.06 317 TYR A N 1
ATOM 2547 C CA . TYR A 1 317 ? 0.216 -30.203 20.797 1 88.06 317 TYR A CA 1
ATOM 2548 C C . TYR A 1 317 ? 1.425 -29.922 21.672 1 88.06 317 TYR A C 1
ATOM 2550 O O . TYR A 1 317 ? 1.528 -28.844 22.266 1 88.06 317 TYR A O 1
ATOM 2558 N N . ALA A 1 318 ? 2.383 -30.859 21.797 1 89.69 318 ALA A N 1
ATOM 2559 C CA . ALA A 1 318 ? 3.627 -30.672 22.531 1 89.69 318 ALA A CA 1
ATOM 2560 C C . ALA A 1 318 ? 4.84 -31.016 21.672 1 89.69 318 ALA A C 1
ATOM 2562 O O . ALA A 1 318 ? 5.566 -31.969 21.984 1 89.69 318 ALA A O 1
ATOM 2563 N N . PRO A 1 319 ? 5.129 -30.188 20.734 1 92.5 319 PRO A N 1
ATOM 2564 C CA . PRO A 1 319 ? 6.16 -30.531 19.75 1 92.5 319 PRO A CA 1
ATOM 2565 C C . PRO A 1 319 ? 7.551 -30.641 20.375 1 92.5 319 PRO A C 1
ATOM 2567 O O . PRO A 1 319 ? 8.344 -31.484 19.953 1 92.5 319 PRO A O 1
ATOM 2570 N N . ALA A 1 320 ? 7.91 -29.844 21.422 1 91.88 320 ALA A N 1
ATOM 2571 C CA . ALA A 1 320 ? 9.227 -29.922 22.047 1 91.88 320 ALA A CA 1
ATOM 2572 C C . ALA A 1 320 ? 9.422 -31.281 22.734 1 91.88 320 ALA A C 1
ATOM 2574 O O . ALA A 1 320 ? 10.477 -31.906 22.609 1 91.88 320 ALA A O 1
ATOM 2575 N N . HIS A 1 321 ? 8.414 -31.703 23.391 1 91.25 321 HIS A N 1
ATOM 2576 C CA . HIS A 1 321 ? 8.469 -33 24.078 1 91.25 321 HIS A CA 1
ATOM 2577 C C . HIS A 1 321 ? 8.547 -34.125 23.078 1 91.25 321 HIS A C 1
ATOM 2579 O O . HIS A 1 321 ? 9.297 -35.094 23.281 1 91.25 321 HIS A O 1
ATOM 2585 N N . TRP A 1 322 ? 7.758 -34.031 22.078 1 92.38 322 TRP A N 1
ATOM 2586 C CA . TRP A 1 322 ? 7.746 -35.062 21.031 1 92.38 322 TRP A CA 1
ATOM 2587 C C . TRP A 1 322 ? 9.117 -35.188 20.375 1 92.38 322 TRP A C 1
ATOM 2589 O O . TRP A 1 322 ? 9.602 -36.281 20.141 1 92.38 322 TRP A O 1
ATOM 2599 N N . LEU A 1 323 ? 9.781 -34.094 20.078 1 94.38 323 LEU A N 1
ATOM 2600 C CA . LEU A 1 323 ? 11.094 -34.062 19.453 1 94.38 323 LEU A CA 1
ATOM 2601 C C . LEU A 1 323 ? 12.141 -34.719 20.359 1 94.38 323 LEU A C 1
ATOM 2603 O O . LEU A 1 323 ? 12.992 -35.469 19.891 1 94.38 323 LEU A O 1
ATOM 2607 N N . LEU A 1 324 ? 12.023 -34.406 21.609 1 92.12 324 LEU A N 1
ATOM 2608 C CA . LEU A 1 324 ? 12.977 -34.938 22.578 1 92.12 324 LEU A CA 1
ATOM 2609 C C . LEU A 1 324 ? 12.867 -36.469 22.641 1 92.12 324 LEU A C 1
ATOM 2611 O O . LEU A 1 324 ? 13.875 -37.156 22.75 1 92.12 324 LEU A O 1
ATOM 2615 N N . GLU A 1 325 ? 11.695 -36.906 22.578 1 91.75 325 GLU A N 1
ATOM 2616 C CA . GLU A 1 325 ? 11.461 -38.344 22.609 1 91.75 325 GLU A CA 1
ATOM 2617 C C . GLU A 1 325 ? 11.992 -39 21.344 1 91.75 325 GLU A C 1
ATOM 2619 O O . GLU A 1 325 ? 12.594 -40.094 21.406 1 91.75 325 GLU A O 1
ATOM 2624 N N . GLU A 1 326 ? 11.75 -38.406 20.219 1 90.69 326 GLU A N 1
ATOM 2625 C CA . GLU A 1 326 ? 12.219 -38.969 18.953 1 90.69 326 GLU A CA 1
ATOM 2626 C C . GLU A 1 326 ? 13.742 -38.969 18.891 1 90.69 326 GLU A C 1
ATOM 2628 O O . GLU A 1 326 ? 14.336 -39.938 18.375 1 90.69 326 GLU A O 1
ATOM 2633 N N . TYR A 1 327 ? 14.383 -37.906 19.344 1 92.19 327 TYR A N 1
ATOM 2634 C CA . TYR A 1 327 ? 15.836 -37.844 19.375 1 92.19 327 TYR A CA 1
ATOM 2635 C C . TYR A 1 327 ? 16.422 -38.938 20.25 1 92.19 327 TYR A C 1
ATOM 2637 O O . TYR A 1 327 ? 17.406 -39.594 19.875 1 92.19 327 TYR A O 1
ATOM 2645 N N . SER A 1 328 ? 15.773 -39.125 21.375 1 90.19 328 SER A N 1
ATOM 2646 C CA . SER A 1 328 ? 16.25 -40.125 22.312 1 90.19 328 SER A CA 1
ATOM 2647 C C . S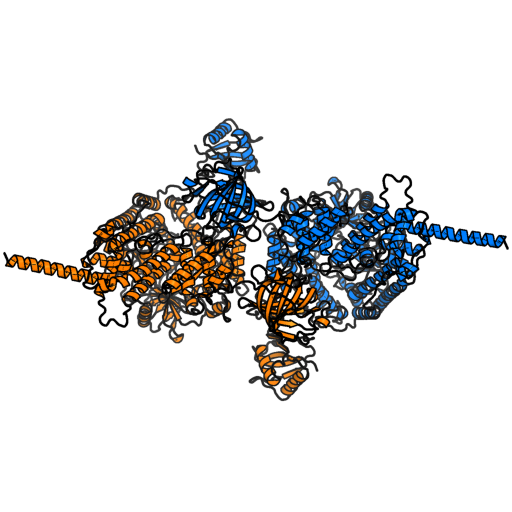ER A 1 328 ? 16.156 -41.531 21.703 1 90.19 328 SER A C 1
ATOM 2649 O O . SER A 1 328 ? 17.031 -42.375 21.922 1 90.19 328 SER A O 1
ATOM 2651 N N . SER A 1 329 ? 15.141 -41.75 20.984 1 90.06 329 SER A N 1
ATOM 2652 C CA . SER A 1 329 ? 14.953 -43.031 20.344 1 90.06 329 SER A CA 1
ATOM 2653 C C . SER A 1 329 ? 16.031 -43.312 19.312 1 90.06 329 SER A C 1
ATOM 2655 O O . SER A 1 329 ? 16.516 -44.438 19.188 1 90.06 329 SER A O 1
ATOM 2657 N N . TRP A 1 330 ? 16.438 -42.375 18.562 1 88.44 330 TRP A N 1
ATOM 2658 C CA . TRP A 1 330 ? 17.438 -42.562 17.516 1 88.44 330 TRP A CA 1
ATOM 2659 C C . TRP A 1 330 ? 18.844 -42.656 18.125 1 88.44 330 TRP A C 1
ATOM 2661 O O . TRP A 1 330 ? 19.688 -43.375 17.609 1 88.44 330 TRP A O 1
ATOM 2671 N N . VAL A 1 331 ? 19.016 -41.969 19.141 1 83.88 331 VAL A N 1
ATOM 2672 C CA . VAL A 1 331 ? 20.297 -42.031 19.828 1 83.88 331 VAL A CA 1
ATOM 2673 C C . VAL A 1 331 ? 20.516 -43.438 20.391 1 83.88 331 VAL A C 1
ATOM 2675 O O . VAL A 1 331 ? 21.625 -43.969 20.328 1 83.88 331 VAL A O 1
ATOM 2678 N N . THR A 1 332 ? 19.453 -44.031 20.859 1 87.19 332 THR A N 1
ATOM 2679 C CA . THR A 1 332 ? 19.531 -45.375 21.422 1 87.19 332 THR A CA 1
ATOM 2680 C C . THR A 1 332 ? 19.812 -46.406 20.328 1 87.19 332 THR A C 1
ATOM 2682 O O . THR A 1 332 ? 20.516 -47.375 20.562 1 87.19 332 THR A O 1
ATOM 2685 N N . LYS A 1 333 ? 19.25 -46.188 19.172 1 83.06 333 LYS A N 1
ATOM 2686 C CA . LYS A 1 333 ? 19.453 -47.094 18.047 1 83.06 333 LYS A CA 1
ATOM 2687 C C . LYS A 1 333 ? 20.875 -46.969 17.5 1 83.06 333 LYS A C 1
ATOM 2689 O O . LYS A 1 333 ? 21.375 -47.906 16.875 1 83.06 333 LYS A O 1
ATOM 2694 N N . GLY A 1 334 ? 21.625 -45.969 17.828 1 78.81 334 GLY A N 1
ATOM 2695 C CA . GLY A 1 334 ? 23 -45.781 17.438 1 78.81 334 GLY A CA 1
ATOM 2696 C C . GLY A 1 334 ? 23.172 -45.5 15.961 1 78.81 334 GLY A C 1
ATOM 2697 O O . GLY A 1 334 ? 24.25 -45.688 15.398 1 78.81 334 GLY A O 1
ATOM 2698 N N . LYS A 1 335 ? 22.156 -45.312 15.156 1 82.56 335 LYS A N 1
ATOM 2699 C CA . LYS A 1 335 ? 22.234 -45.031 13.727 1 82.56 335 LYS A CA 1
ATOM 2700 C C . LYS A 1 335 ? 21.484 -43.75 13.367 1 82.56 335 LYS A C 1
ATOM 2702 O O . LYS A 1 335 ? 20.516 -43.375 14.039 1 82.56 335 LYS A O 1
ATOM 2707 N N . LEU A 1 336 ? 22 -43.031 12.391 1 84.25 336 LEU A N 1
ATOM 2708 C CA . LEU A 1 336 ? 21.328 -41.844 11.883 1 84.25 336 LEU A CA 1
ATOM 2709 C C . LEU A 1 336 ? 20.328 -42.219 10.805 1 84.25 336 LEU A C 1
ATOM 2711 O O . LEU A 1 336 ? 20.531 -43.188 10.047 1 84.25 336 LEU A O 1
ATOM 2715 N N . PRO A 1 337 ? 19.25 -41.594 10.773 1 84.06 337 PRO A N 1
ATOM 2716 C CA . PRO A 1 337 ? 18.266 -41.844 9.727 1 84.06 337 PRO A CA 1
ATOM 2717 C C . PRO A 1 337 ? 18.734 -41.406 8.344 1 84.06 337 PRO A C 1
ATOM 2719 O O . PRO A 1 337 ? 19.578 -40.531 8.227 1 84.06 337 PRO A O 1
ATOM 2722 N N . GLN A 1 338 ? 18.297 -42.156 7.273 1 81.12 338 GLN A N 1
ATOM 2723 C CA . GLN A 1 338 ? 18.594 -41.75 5.902 1 81.12 338 GLN A CA 1
ATOM 2724 C C . GLN A 1 338 ? 17.812 -40.5 5.512 1 81.12 338 GLN A C 1
ATOM 2726 O O . GLN A 1 338 ? 16.75 -40.219 6.07 1 81.12 338 GLN A O 1
ATOM 2731 N N . SER A 1 339 ? 18.359 -39.812 4.582 1 82.44 339 SER A N 1
ATOM 2732 C CA . SER A 1 339 ? 17.703 -38.594 4.121 1 82.44 339 SER A CA 1
ATOM 2733 C C . SER A 1 339 ? 16.344 -38.906 3.488 1 82.44 339 SER A C 1
ATOM 2735 O O . SER A 1 339 ? 16.234 -39.844 2.705 1 82.44 339 SER A O 1
ATOM 2737 N N . PRO A 1 340 ? 15.422 -38.281 3.861 1 80.06 340 PRO A N 1
ATOM 2738 C CA . PRO A 1 340 ? 14.102 -38.469 3.256 1 80.06 340 PRO A CA 1
ATOM 2739 C C . PRO A 1 340 ? 14.016 -37.906 1.841 1 80.06 340 PRO A C 1
ATOM 2741 O O . PRO A 1 340 ? 13.055 -38.188 1.12 1 80.06 340 PRO A O 1
ATOM 2744 N N . MET A 1 341 ? 14.984 -37.281 1.284 1 83.88 341 MET A N 1
ATOM 2745 C CA . MET A 1 341 ? 14.953 -36.625 -0.029 1 83.88 341 MET A CA 1
ATOM 2746 C C . MET A 1 341 ? 15.438 -37.594 -1.111 1 83.88 341 MET A C 1
ATOM 2748 O O . MET A 1 341 ? 16.297 -38.438 -0.854 1 83.88 341 MET A O 1
ATOM 2752 N N . ILE A 1 342 ? 14.891 -37.406 -2.271 1 86.44 342 ILE A N 1
ATOM 2753 C CA . ILE A 1 342 ? 15.281 -38.188 -3.43 1 86.44 342 ILE A CA 1
ATOM 2754 C C . ILE A 1 342 ? 16.516 -37.562 -4.078 1 86.44 342 ILE A C 1
ATOM 2756 O O . ILE A 1 342 ? 16.641 -36.344 -4.184 1 86.44 342 ILE A O 1
ATOM 2760 N N . SER A 1 343 ? 17.406 -38.406 -4.387 1 85.62 343 SER A N 1
ATOM 2761 C CA . SER A 1 343 ? 18.547 -37.906 -5.152 1 85.62 343 SER A CA 1
ATOM 2762 C C . SER A 1 343 ? 18.156 -37.594 -6.594 1 85.62 343 SER A C 1
ATOM 2764 O O . SER A 1 343 ? 17.609 -38.469 -7.289 1 85.62 343 SER A O 1
ATOM 2766 N N . LEU A 1 344 ? 18.438 -36.469 -7.141 1 86.81 344 LEU A N 1
ATOM 2767 C CA . LEU A 1 344 ? 17.906 -36 -8.422 1 86.81 344 LEU A CA 1
ATOM 2768 C C . LEU A 1 344 ? 18.906 -36.281 -9.547 1 86.81 344 LEU A C 1
ATOM 2770 O O . LEU A 1 344 ? 20.125 -36.25 -9.328 1 86.81 344 LEU A O 1
ATOM 2774 N N . ASP A 1 345 ? 18.344 -36.5 -10.672 1 84.31 345 ASP A N 1
ATOM 2775 C CA . ASP A 1 345 ? 19.125 -36.625 -11.891 1 84.31 345 ASP A CA 1
ATOM 2776 C C . ASP A 1 345 ? 19.672 -35.281 -12.359 1 84.31 345 ASP A C 1
ATOM 2778 O O . ASP A 1 345 ? 19.234 -34.25 -11.859 1 84.31 345 ASP A O 1
ATOM 2782 N N . ASP A 1 346 ? 20.484 -35.406 -13.344 1 82.31 346 ASP A N 1
ATOM 2783 C CA . ASP A 1 346 ? 21.031 -34.188 -13.906 1 82.31 346 ASP A CA 1
ATOM 2784 C C . ASP A 1 346 ? 19.938 -33.312 -14.523 1 82.31 346 ASP A C 1
ATOM 2786 O O . ASP A 1 346 ? 19.016 -33.812 -15.156 1 82.31 346 ASP A O 1
ATOM 2790 N N . GLY A 1 347 ? 20.047 -32.094 -14.289 1 83.94 347 GLY A N 1
ATOM 2791 C CA . GLY A 1 347 ? 19.109 -31.172 -14.883 1 83.94 347 GLY A CA 1
ATOM 2792 C C . GLY A 1 347 ? 17.906 -30.891 -14 1 83.94 347 GLY A C 1
ATOM 2793 O O . GLY A 1 347 ? 17.078 -30.031 -14.32 1 83.94 347 GLY A O 1
ATOM 2794 N N . LEU A 1 348 ? 17.781 -31.625 -12.898 1 88.38 348 LEU A N 1
ATOM 2795 C CA . LEU A 1 348 ? 16.672 -31.406 -11.969 1 88.38 348 LEU A CA 1
ATOM 2796 C C . LEU A 1 348 ? 17.141 -30.672 -10.719 1 88.38 348 LEU A C 1
ATOM 2798 O O . LEU A 1 348 ? 18.312 -30.781 -10.336 1 88.38 348 LEU A O 1
ATOM 2802 N N . VAL A 1 349 ? 16.281 -29.875 -10.148 1 90.12 349 VAL A N 1
ATOM 2803 C CA . VAL A 1 349 ? 16.625 -29.125 -8.945 1 90.12 349 VAL A CA 1
ATOM 2804 C C . VAL A 1 349 ? 15.453 -29.125 -7.973 1 90.12 349 VAL A C 1
ATOM 2806 O O . VAL A 1 349 ? 14.297 -29.281 -8.383 1 90.12 349 VAL A O 1
ATOM 2809 N N . TYR A 1 350 ? 15.781 -29.047 -6.68 1 90.88 350 TYR A N 1
ATOM 2810 C CA . TYR A 1 350 ? 14.75 -28.828 -5.668 1 90.88 350 TYR A CA 1
ATOM 2811 C C . TYR A 1 350 ? 14.406 -27.344 -5.551 1 90.88 350 TYR A C 1
ATOM 2813 O O . TYR A 1 350 ? 15.297 -26.5 -5.559 1 90.88 350 TYR A O 1
ATOM 2821 N N . MET A 1 351 ? 13.195 -27.109 -5.555 1 91 351 MET A N 1
ATOM 2822 C CA . MET A 1 351 ? 12.766 -25.719 -5.453 1 91 351 MET A CA 1
ATOM 2823 C C . MET A 1 351 ? 11.727 -25.547 -4.348 1 91 351 MET A C 1
ATOM 2825 O O . MET A 1 351 ? 10.898 -26.422 -4.129 1 91 351 MET A O 1
ATOM 2829 N N . TYR A 1 352 ? 11.812 -24.375 -3.604 1 94 352 TYR A N 1
ATOM 2830 C CA . TYR A 1 352 ? 10.828 -24.016 -2.596 1 94 352 TYR A CA 1
ATOM 2831 C C . TYR A 1 352 ? 9.742 -23.109 -3.189 1 94 352 TYR A C 1
ATOM 2833 O O . TYR A 1 352 ? 10.031 -22.25 -4.031 1 94 352 TYR A O 1
ATOM 2841 N N . ARG A 1 353 ? 8.547 -23.328 -2.799 1 93.19 353 ARG A N 1
ATOM 2842 C CA . ARG A 1 353 ? 7.418 -22.562 -3.324 1 93.19 353 ARG A CA 1
ATOM 2843 C C . ARG A 1 353 ? 6.586 -21.969 -2.191 1 93.19 353 ARG A C 1
ATOM 2845 O O . ARG A 1 353 ? 6.387 -22.609 -1.157 1 93.19 353 ARG A O 1
ATOM 2852 N N . VAL A 1 354 ? 6.148 -20.734 -2.354 1 94.25 354 VAL A N 1
ATOM 2853 C CA . VAL A 1 354 ? 5.254 -20.062 -1.414 1 94.25 354 VAL A CA 1
ATOM 2854 C C . VAL A 1 354 ? 3.973 -19.641 -2.129 1 94.25 354 VAL A C 1
ATOM 2856 O O . VAL A 1 354 ? 4.02 -19.109 -3.238 1 94.25 354 VAL A O 1
ATOM 2859 N N . GLN A 1 355 ? 2.85 -19.969 -1.617 1 93.12 355 GLN A N 1
ATOM 2860 C CA . GLN A 1 355 ? 1.55 -19.562 -2.137 1 93.12 355 GLN A CA 1
ATOM 2861 C C . GLN A 1 355 ? 0.923 -18.484 -1.261 1 93.12 355 GLN A C 1
ATOM 2863 O O . GLN A 1 355 ? 0.677 -18.703 -0.073 1 93.12 355 GLN A O 1
ATOM 2868 N N . VAL A 1 356 ? 0.694 -17.391 -1.797 1 94 356 VAL A N 1
ATOM 2869 C CA . VAL A 1 356 ? 0.136 -16.25 -1.066 1 94 356 VAL A CA 1
ATOM 2870 C C . VAL A 1 356 ? -1.366 -16.156 -1.323 1 94 356 VAL A C 1
ATOM 2872 O O . VAL A 1 356 ? -1.804 -16.094 -2.475 1 94 356 VAL A O 1
ATOM 2875 N N . THR A 1 357 ? -2.193 -16.25 -0.351 1 93.38 357 THR A N 1
ATOM 2876 C CA . THR A 1 357 ? -3.637 -16.062 -0.416 1 93.38 357 THR A CA 1
ATOM 2877 C C . THR A 1 357 ? -4.016 -14.68 0.13 1 93.38 357 THR A C 1
ATOM 2879 O O . THR A 1 357 ? -3.17 -13.969 0.668 1 93.38 357 THR A O 1
ATOM 2882 N N . PRO A 1 358 ? -5.223 -14.211 -0.003 1 90.56 358 PRO A N 1
ATOM 2883 C CA . PRO A 1 358 ? -5.617 -12.898 0.511 1 90.56 358 PRO A CA 1
ATOM 2884 C C . PRO A 1 358 ? -5.402 -12.766 2.018 1 90.56 358 PRO A C 1
ATOM 2886 O O . PRO A 1 358 ? -5.16 -11.664 2.516 1 90.56 358 PRO A O 1
ATOM 2889 N N . THR A 1 359 ? -5.367 -13.875 2.73 1 90 359 THR A N 1
ATOM 2890 C CA . THR A 1 359 ? -5.297 -13.766 4.184 1 90 359 THR A CA 1
ATOM 2891 C C . THR A 1 359 ? -4.016 -14.406 4.707 1 90 359 THR A C 1
ATOM 2893 O O . THR A 1 359 ? -3.533 -14.055 5.785 1 90 359 THR A O 1
ATOM 2896 N N . ARG A 1 360 ? -3.514 -15.484 3.982 1 90.25 360 ARG A N 1
ATOM 2897 C CA . ARG A 1 360 ? -2.406 -16.266 4.523 1 90.25 360 ARG A CA 1
ATOM 2898 C C . ARG A 1 360 ? -1.302 -16.438 3.486 1 90.25 360 ARG A C 1
ATOM 2900 O O . ARG A 1 360 ? -1.436 -15.992 2.348 1 90.25 360 ARG A O 1
ATOM 2907 N N . VAL A 1 361 ? -0.135 -17 3.998 1 90.81 361 VAL A N 1
ATOM 2908 C CA . VAL A 1 361 ? 0.982 -17.453 3.178 1 90.81 361 VAL A CA 1
ATOM 2909 C C . VAL A 1 361 ? 1.258 -18.922 3.453 1 90.81 361 VAL A C 1
ATOM 2911 O O . VAL A 1 361 ? 1.476 -19.312 4.602 1 90.81 361 VAL A O 1
ATOM 2914 N N . TYR A 1 362 ? 1.205 -19.75 2.402 1 90.31 362 TYR A N 1
ATOM 2915 C CA . TYR A 1 362 ? 1.45 -21.188 2.541 1 90.31 362 TYR A CA 1
ATOM 2916 C C . TYR A 1 362 ? 2.818 -21.562 1.984 1 90.31 362 TYR A C 1
ATOM 2918 O O . TYR A 1 362 ? 3.221 -21.078 0.925 1 90.31 362 TYR A O 1
ATOM 2926 N N . PHE A 1 363 ? 3.494 -22.406 2.709 1 92.12 363 PHE A N 1
ATOM 2927 C CA . PHE A 1 363 ? 4.812 -22.875 2.311 1 92.12 363 PHE A CA 1
ATOM 2928 C C . PHE A 1 363 ? 4.73 -24.297 1.762 1 92.12 363 PHE A C 1
ATOM 2930 O O . PHE A 1 363 ? 4.059 -25.156 2.342 1 92.12 363 PHE A O 1
ATOM 2937 N N . SER A 1 364 ? 5.32 -24.5 0.535 1 88.62 364 SER A N 1
ATOM 2938 C CA . SER A 1 364 ? 5.336 -25.812 -0.098 1 88.62 364 SER A CA 1
ATOM 2939 C C . SER A 1 364 ? 6.727 -26.172 -0.605 1 88.62 364 SER A C 1
ATOM 2941 O O . SER A 1 364 ? 7.41 -25.328 -1.199 1 88.62 364 SER A O 1
ATOM 2943 N N . GLY A 1 365 ? 7.008 -27.453 -0.475 1 85.12 365 GLY A N 1
ATOM 2944 C CA . GLY A 1 365 ? 8.297 -27.938 -0.94 1 85.12 365 GLY A CA 1
ATOM 2945 C C . GLY A 1 365 ? 9.195 -28.422 0.183 1 85.12 365 GLY A C 1
ATOM 2946 O O . GLY A 1 365 ? 8.766 -28.484 1.339 1 85.12 365 GLY A O 1
ATOM 2947 N N . PRO A 1 366 ? 10.305 -28.734 -0.244 1 88.25 366 PRO A N 1
ATOM 2948 C CA . PRO A 1 366 ? 10.922 -28.562 -1.562 1 88.25 366 PRO A CA 1
ATOM 2949 C C . PRO A 1 366 ? 10.328 -29.5 -2.611 1 88.25 366 PRO A C 1
ATOM 2951 O O . PRO A 1 366 ? 10.023 -30.656 -2.311 1 88.25 366 PRO A O 1
ATOM 2954 N N . GLU A 1 367 ? 10.219 -29.031 -3.881 1 88.69 367 GLU A N 1
ATOM 2955 C CA . GLU A 1 367 ? 9.664 -29.781 -5.004 1 88.69 367 GLU A CA 1
ATOM 2956 C C . GLU A 1 367 ? 10.695 -29.969 -6.109 1 88.69 367 GLU A C 1
ATOM 2958 O O . GLU A 1 367 ? 11.586 -29.125 -6.277 1 88.69 367 GLU A O 1
ATOM 2963 N N . VAL A 1 368 ? 10.547 -31.031 -6.805 1 88.06 368 VAL A N 1
ATOM 2964 C CA . VAL A 1 368 ? 11.453 -31.312 -7.91 1 88.06 368 VAL A CA 1
ATOM 2965 C C . VAL A 1 368 ? 10.992 -30.562 -9.156 1 88.06 368 VAL A C 1
ATOM 2967 O O . VAL A 1 368 ? 9.812 -30.594 -9.508 1 88.06 368 VAL A O 1
ATOM 2970 N N . ASN A 1 369 ? 11.906 -29.891 -9.773 1 87.44 369 ASN A N 1
ATOM 2971 C CA . ASN A 1 369 ? 11.633 -29.156 -11 1 87.44 369 ASN A CA 1
ATOM 2972 C C . ASN A 1 369 ? 12.781 -29.297 -12 1 87.44 369 ASN A C 1
ATOM 2974 O O . ASN A 1 369 ? 13.922 -29.547 -11.609 1 87.44 369 ASN A O 1
ATOM 2978 N N . VAL A 1 370 ? 12.375 -29.125 -13.258 1 87.69 370 VAL A N 1
ATOM 2979 C CA . VAL A 1 370 ? 13.398 -29.062 -14.289 1 87.69 370 VAL A CA 1
ATOM 2980 C C . VAL A 1 370 ? 14.141 -27.734 -14.203 1 87.69 370 VAL A C 1
ATOM 2982 O O . VAL A 1 370 ? 13.523 -26.688 -13.977 1 87.69 370 VAL A O 1
ATOM 2985 N N . SER A 1 371 ? 15.367 -27.844 -14.344 1 89.69 371 SER A N 1
ATOM 2986 C CA . SER A 1 371 ? 16.172 -26.641 -14.227 1 89.69 371 SER A CA 1
ATOM 2987 C C . SER A 1 371 ? 16.047 -25.75 -15.461 1 89.69 371 SER A C 1
ATOM 2989 O O . SER A 1 371 ? 15.516 -26.188 -16.484 1 89.69 371 SER A O 1
ATOM 2991 N N . ASN A 1 372 ? 16.453 -24.5 -15.367 1 92.25 372 ASN A N 1
ATOM 2992 C CA . ASN A 1 372 ? 16.562 -23.547 -16.453 1 92.25 372 ASN A CA 1
ATOM 2993 C C . ASN A 1 372 ? 17.938 -22.875 -16.5 1 92.25 372 ASN A C 1
ATOM 2995 O O . ASN A 1 372 ? 18.797 -23.188 -15.68 1 92.25 372 ASN A O 1
ATOM 2999 N N . ARG A 1 373 ? 18.094 -22.094 -17.422 1 92.56 373 ARG A N 1
ATOM 3000 C CA . ARG A 1 373 ? 19.406 -21.5 -17.672 1 92.56 373 ARG A CA 1
ATOM 3001 C C . ARG A 1 373 ? 19.875 -20.719 -16.453 1 92.56 373 ARG A C 1
ATOM 3003 O O . ARG A 1 373 ? 21.047 -20.812 -16.062 1 92.56 373 ARG A O 1
ATOM 3010 N N . VAL A 1 374 ? 19.047 -19.969 -15.789 1 94.06 374 VAL A N 1
ATOM 3011 C CA . VAL A 1 374 ? 19.391 -19.109 -14.664 1 94.06 374 VAL A CA 1
ATOM 3012 C C . VAL A 1 374 ? 19.734 -19.953 -13.445 1 94.06 374 VAL A C 1
ATOM 3014 O O . VAL A 1 374 ? 20.75 -19.75 -12.789 1 94.06 374 VAL A O 1
ATOM 3017 N N . LEU A 1 375 ? 18.891 -20.938 -13.164 1 94.06 375 LEU A N 1
ATOM 3018 C CA . LEU A 1 375 ? 19.078 -21.781 -11.984 1 94.06 375 LEU A CA 1
ATOM 3019 C C . LEU A 1 375 ? 20.359 -22.594 -12.109 1 94.06 375 LEU A C 1
ATOM 3021 O O . LEU A 1 375 ? 21.047 -22.828 -11.109 1 94.06 375 LEU A O 1
ATOM 3025 N N . ARG A 1 376 ? 20.672 -23.047 -13.273 1 93 376 ARG A N 1
ATOM 3026 C CA . ARG A 1 376 ? 21.891 -23.828 -13.477 1 93 376 ARG A CA 1
ATOM 3027 C C . ARG A 1 376 ? 23.141 -22.953 -13.305 1 93 376 ARG A C 1
ATOM 3029 O O . ARG A 1 376 ? 24.125 -23.391 -12.711 1 93 376 ARG A O 1
ATOM 3036 N N . HIS A 1 377 ? 23.078 -21.734 -13.852 1 92.88 377 HIS A N 1
ATOM 3037 C CA . HIS A 1 377 ? 24.219 -20.828 -13.727 1 92.88 377 HIS A CA 1
ATOM 3038 C C . HIS A 1 377 ? 24.469 -20.438 -12.273 1 92.88 377 HIS A C 1
ATOM 3040 O O . HIS A 1 377 ? 25.609 -20.297 -11.844 1 92.88 377 HIS A O 1
ATOM 3046 N N . TYR A 1 378 ? 23.391 -20.266 -11.57 1 94.31 378 TYR A N 1
ATOM 3047 C CA . TYR A 1 378 ? 23.5 -19.891 -10.164 1 94.31 378 TYR A CA 1
ATOM 3048 C C . TYR A 1 378 ? 23.141 -21.062 -9.258 1 94.31 378 TYR A C 1
ATOM 3050 O O . TYR A 1 378 ? 22.469 -20.891 -8.25 1 94.31 378 TYR A O 1
ATOM 3058 N N . SER A 1 379 ? 23.547 -22.25 -9.602 1 91.88 379 SER A N 1
ATOM 3059 C CA . SER A 1 379 ? 23.203 -23.469 -8.891 1 91.88 379 SER A CA 1
ATOM 3060 C C . SER A 1 379 ? 23.719 -23.438 -7.453 1 91.88 379 SER A C 1
ATOM 3062 O O . SER A 1 379 ? 23.109 -24.047 -6.562 1 91.88 379 SER A O 1
ATOM 3064 N N . ASP A 1 380 ? 24.75 -22.656 -7.152 1 91.88 380 ASP A N 1
ATOM 3065 C CA . ASP A 1 380 ? 25.297 -22.547 -5.805 1 91.88 380 ASP A CA 1
ATOM 3066 C C . ASP A 1 380 ? 24.344 -21.766 -4.887 1 91.88 380 ASP A C 1
ATOM 3068 O O . ASP A 1 380 ? 24.453 -21.859 -3.664 1 91.88 380 ASP A O 1
ATOM 3072 N N . TYR A 1 381 ? 23.484 -21.047 -5.527 1 93.56 381 TYR A N 1
ATOM 3073 C CA . TYR A 1 381 ? 22.578 -20.219 -4.758 1 93.56 381 TYR A CA 1
ATOM 3074 C C . TYR A 1 381 ? 21.125 -20.656 -4.957 1 93.56 381 TYR A C 1
ATOM 3076 O O . TYR A 1 381 ? 20.219 -19.828 -4.973 1 93.56 381 TYR A O 1
ATOM 3084 N N . ILE A 1 382 ? 20.875 -21.906 -5.129 1 92.88 382 ILE A N 1
ATOM 3085 C CA . ILE A 1 382 ? 19.547 -22.438 -5.461 1 92.88 382 ILE A CA 1
ATOM 3086 C C . ILE A 1 382 ? 18.562 -22.109 -4.336 1 92.88 382 ILE A C 1
ATOM 3088 O O . ILE A 1 382 ? 17.391 -21.859 -4.586 1 92.88 382 ILE A O 1
ATOM 3092 N N . ASN A 1 383 ? 19 -22.109 -3.049 1 92.69 383 ASN A N 1
ATOM 3093 C CA . ASN A 1 383 ? 18.141 -21.875 -1.901 1 92.69 383 ASN A CA 1
ATOM 3094 C C . ASN A 1 383 ? 17.812 -20.391 -1.736 1 92.69 383 ASN A C 1
ATOM 3096 O O . ASN A 1 383 ? 17.078 -20.016 -0.833 1 92.69 383 ASN A O 1
ATOM 3100 N N . ASN A 1 384 ? 18.359 -19.562 -2.57 1 94.94 384 ASN A N 1
ATOM 3101 C CA . ASN A 1 384 ? 18.031 -18.141 -2.572 1 94.94 384 ASN A CA 1
ATOM 3102 C C . ASN A 1 384 ? 17 -17.797 -3.643 1 94.94 384 ASN A C 1
ATOM 3104 O O . ASN A 1 384 ? 16.641 -16.641 -3.818 1 94.94 384 ASN A O 1
ATOM 3108 N N . PHE A 1 385 ? 16.609 -18.844 -4.383 1 96 385 PHE A N 1
ATOM 3109 C CA . PHE A 1 385 ? 15.5 -18.703 -5.316 1 96 385 PHE A CA 1
ATOM 3110 C C . PHE A 1 385 ? 14.203 -19.188 -4.695 1 96 385 PHE A C 1
ATOM 3112 O O . PHE A 1 385 ? 14.203 -20.156 -3.938 1 96 385 PHE A O 1
ATOM 3119 N N . LEU A 1 386 ? 13.141 -18.484 -4.922 1 95.81 386 LEU A N 1
ATOM 3120 C CA . LEU A 1 386 ? 11.82 -18.828 -4.41 1 95.81 386 LEU A CA 1
ATOM 3121 C C . LEU A 1 386 ? 10.75 -18.641 -5.48 1 95.81 386 LEU A C 1
ATOM 3123 O O . LEU A 1 386 ? 10.766 -17.656 -6.207 1 95.81 386 LEU A O 1
ATOM 3127 N N . ARG A 1 387 ? 9.93 -19.656 -5.633 1 94.62 387 ARG A N 1
ATOM 3128 C CA . ARG A 1 387 ? 8.773 -19.5 -6.508 1 94.62 387 ARG A CA 1
ATOM 3129 C C . ARG A 1 387 ? 7.547 -19.031 -5.727 1 94.62 387 ARG A C 1
ATOM 3131 O O . ARG A 1 387 ? 7.207 -19.609 -4.691 1 94.62 387 ARG A O 1
ATOM 3138 N N . ILE A 1 388 ? 6.965 -17.984 -6.117 1 95.12 388 ILE A N 1
ATOM 3139 C CA . ILE A 1 388 ? 5.785 -17.453 -5.441 1 95.12 388 ILE A CA 1
ATOM 3140 C C . ILE A 1 388 ? 4.566 -17.578 -6.352 1 95.12 388 ILE A C 1
ATOM 3142 O O . ILE A 1 388 ? 4.676 -17.438 -7.57 1 95.12 388 ILE A O 1
ATOM 3146 N N . SER A 1 389 ? 3.447 -17.953 -5.848 1 93.75 389 SER A N 1
ATOM 3147 C CA . SER A 1 389 ? 2.178 -18.031 -6.562 1 93.75 389 SER A CA 1
ATOM 3148 C C . SER A 1 389 ? 1.06 -17.344 -5.785 1 93.75 389 SER A C 1
ATOM 3150 O O . SER A 1 389 ? 1.022 -17.391 -4.555 1 93.75 389 SER A O 1
ATOM 3152 N N . PHE A 1 390 ? 0.238 -16.688 -6.457 1 94.56 390 PHE A N 1
ATOM 3153 C CA . PHE A 1 390 ? -0.919 -16.031 -5.844 1 94.56 390 PHE A CA 1
ATOM 3154 C C . PHE A 1 390 ? -2.189 -16.828 -6.125 1 94.56 390 PHE A C 1
ATOM 3156 O O . PHE A 1 390 ? -2.57 -17.016 -7.285 1 94.56 390 PHE A O 1
ATOM 3163 N N . VAL A 1 391 ? -2.832 -17.297 -5.082 1 92.38 391 VAL A N 1
ATOM 3164 C CA . VAL A 1 391 ? -4.012 -18.141 -5.191 1 92.38 391 VAL A CA 1
ATOM 3165 C C . VAL A 1 391 ? -5.09 -17.656 -4.227 1 92.38 391 VAL A C 1
ATOM 3167 O O . VAL A 1 391 ? -4.852 -16.766 -3.418 1 92.38 391 VAL A O 1
ATOM 3170 N N . ASP A 1 392 ? -6.25 -18.156 -4.371 1 91.06 392 ASP A N 1
ATOM 3171 C CA . ASP A 1 392 ? -7.336 -17.797 -3.457 1 91.06 392 ASP A CA 1
ATOM 3172 C C . ASP A 1 392 ? -7.309 -18.688 -2.215 1 91.06 392 ASP A C 1
ATOM 3174 O O . ASP A 1 392 ? -6.441 -19.562 -2.082 1 91.06 392 ASP A O 1
ATOM 3178 N N . GLU A 1 393 ? -8.211 -18.562 -1.293 1 88.56 393 GLU A N 1
ATOM 3179 C CA . GLU A 1 393 ? -8.227 -19.281 -0.026 1 88.56 393 GLU A CA 1
ATOM 3180 C C . GLU A 1 393 ? -8.453 -20.781 -0.249 1 88.56 393 GLU A C 1
ATOM 3182 O O . GLU A 1 393 ? -8.016 -21.609 0.558 1 88.56 393 GLU A O 1
ATOM 3187 N N . ASP A 1 394 ? -9.117 -21.156 -1.343 1 81.62 394 ASP A N 1
ATOM 3188 C CA . ASP A 1 394 ? -9.32 -22.562 -1.687 1 81.62 394 ASP A CA 1
ATOM 3189 C C . ASP A 1 394 ? -8.164 -23.094 -2.529 1 81.62 394 ASP A C 1
ATOM 3191 O O . ASP A 1 394 ? -8.227 -24.219 -3.045 1 81.62 394 ASP A O 1
ATOM 3195 N N . LEU A 1 395 ? -7.129 -22.266 -2.729 1 81.75 395 LEU A N 1
ATOM 3196 C CA . LEU A 1 395 ? -5.895 -22.594 -3.439 1 81.75 395 LEU A CA 1
ATOM 3197 C C . LEU A 1 395 ? -6.152 -22.734 -4.938 1 81.75 395 LEU A C 1
ATOM 3199 O O . LEU A 1 395 ? -5.336 -23.312 -5.66 1 81.75 395 LEU A O 1
ATOM 3203 N N . GLU A 1 396 ? -7.32 -22.219 -5.336 1 82.81 396 GLU A N 1
ATOM 3204 C CA . GLU A 1 396 ? -7.602 -22.078 -6.762 1 82.81 396 GLU A CA 1
ATOM 3205 C C . GLU A 1 396 ? -7.125 -20.734 -7.293 1 82.81 396 GLU A C 1
ATOM 3207 O O . GLU A 1 396 ? -6.629 -19.891 -6.531 1 82.81 396 GLU A O 1
ATOM 3212 N N . LYS A 1 397 ? -7.219 -20.609 -8.523 1 83.94 397 LYS A N 1
ATOM 3213 C CA . LYS A 1 397 ? -6.793 -19.344 -9.125 1 83.94 397 LYS A CA 1
ATOM 3214 C C . LYS A 1 397 ? -7.645 -18.188 -8.625 1 83.94 397 LYS A C 1
ATOM 3216 O O . LYS A 1 397 ? -8.859 -18.328 -8.453 1 83.94 397 LYS A O 1
ATOM 3221 N N . VAL A 1 398 ? -7.035 -17.062 -8.398 1 87.31 398 VAL A N 1
ATOM 3222 C CA . VAL A 1 398 ? -7.75 -15.859 -7.969 1 87.31 398 VAL A CA 1
ATOM 3223 C C . VAL A 1 398 ? -8.609 -15.336 -9.117 1 87.31 398 VAL A C 1
ATOM 3225 O O . VAL A 1 398 ? -8.156 -15.258 -10.258 1 87.31 398 VAL A O 1
ATOM 3228 N N . ARG A 1 399 ? -9.867 -14.953 -8.891 1 81.94 399 ARG A N 1
ATOM 3229 C CA . ARG A 1 399 ? -10.773 -14.43 -9.898 1 81.94 399 ARG A CA 1
ATOM 3230 C C . ARG A 1 399 ? -10.531 -12.945 -10.141 1 81.94 399 ARG A C 1
ATOM 3232 O O . ARG A 1 399 ? -10.305 -12.188 -9.195 1 81.94 399 ARG A O 1
ATOM 3239 N N . SER A 1 400 ? -10.5 -12.586 -11.359 1 80.88 400 SER A N 1
ATOM 3240 C CA . SER A 1 400 ? -10.281 -11.195 -11.75 1 80.88 400 SER A CA 1
ATOM 3241 C C . SER A 1 400 ? -11.273 -10.266 -11.055 1 80.88 400 SER A C 1
ATOM 3243 O O . SER A 1 400 ? -10.914 -9.164 -10.641 1 80.88 400 SER A O 1
ATOM 3245 N N . MET A 1 401 ? -12.461 -10.703 -10.875 1 76.12 401 MET A N 1
ATOM 3246 C CA . MET A 1 401 ? -13.531 -9.875 -10.32 1 76.12 401 MET A CA 1
ATOM 3247 C C . MET A 1 401 ? -13.297 -9.617 -8.836 1 76.12 401 MET A C 1
ATOM 3249 O O . MET A 1 401 ? -13.844 -8.664 -8.273 1 76.12 401 MET A O 1
ATOM 3253 N N . ASP A 1 402 ? -12.555 -10.477 -8.227 1 85.12 402 ASP A N 1
ATOM 3254 C CA . ASP A 1 402 ? -12.258 -10.289 -6.809 1 85.12 402 ASP A CA 1
ATOM 3255 C C . ASP A 1 402 ? -11.234 -9.172 -6.609 1 85.12 402 ASP A C 1
ATOM 3257 O O . ASP A 1 402 ? -11.164 -8.562 -5.539 1 85.12 402 ASP A O 1
ATOM 3261 N N . LEU A 1 403 ? -10.445 -8.953 -7.59 1 83.38 403 LEU A N 1
ATOM 3262 C CA . LEU A 1 403 ? -9.43 -7.91 -7.523 1 83.38 403 LEU A CA 1
ATOM 3263 C C . LEU A 1 403 ? -9.992 -6.57 -7.984 1 83.38 403 LEU A C 1
ATOM 3265 O O . LEU A 1 403 ? -9.617 -5.52 -7.461 1 83.38 403 LEU A O 1
ATOM 3269 N N . SER A 1 404 ? -10.797 -6.578 -8.992 1 78.88 404 SER A N 1
ATOM 3270 C CA . SER A 1 404 ? -11.438 -5.387 -9.555 1 78.88 404 SER A CA 1
ATOM 3271 C C . SER A 1 404 ? -12.891 -5.656 -9.906 1 78.88 404 SER A C 1
ATOM 3273 O O . SER A 1 404 ? -13.195 -6.039 -11.039 1 78.88 404 SER A O 1
ATOM 3275 N N . PRO A 1 405 ? -13.688 -5.41 -8.906 1 68.5 405 PRO A N 1
ATOM 3276 C CA . PRO A 1 405 ? -15.094 -5.664 -9.203 1 68.5 405 PRO A CA 1
ATOM 3277 C C . PRO A 1 405 ? -15.672 -4.68 -10.219 1 68.5 405 PRO A C 1
ATOM 3279 O O . PRO A 1 405 ? -15.297 -3.504 -10.227 1 68.5 405 PRO A O 1
ATOM 3282 N N . ARG A 1 406 ? -16.438 -5.008 -11.125 1 57.25 406 ARG A N 1
ATOM 3283 C CA . ARG A 1 406 ? -17.031 -4.184 -12.172 1 57.25 406 ARG A CA 1
ATOM 3284 C C . ARG A 1 406 ? -18.047 -3.213 -11.594 1 57.25 406 ARG A C 1
ATOM 3286 O O . ARG A 1 406 ? -18.172 -2.076 -12.055 1 57.25 406 ARG A O 1
ATOM 3293 N N . SER A 1 407 ? -18.781 -3.723 -10.641 1 53.5 407 SER A N 1
ATOM 3294 C CA . SER A 1 407 ? -19.938 -2.992 -10.156 1 53.5 407 SER A CA 1
ATOM 3295 C C . SER A 1 407 ? -19.594 -2.133 -8.945 1 53.5 407 SER A C 1
ATOM 3297 O O . SER A 1 407 ? -20.469 -1.488 -8.359 1 53.5 407 SER A O 1
ATOM 3299 N N . SER A 1 408 ? -18.344 -2.01 -8.602 1 52.06 408 SER A N 1
ATOM 3300 C CA . SER A 1 408 ? -18.062 -1.363 -7.324 1 52.06 408 SER A CA 1
ATOM 3301 C C . SER A 1 408 ? -17.391 -0.005 -7.531 1 52.06 408 SER A C 1
ATOM 3303 O O . SER A 1 408 ? -16.844 0.264 -8.602 1 52.06 408 SER A O 1
ATOM 3305 N N . THR A 1 409 ? -17.688 0.881 -6.668 1 49.94 409 THR A N 1
ATOM 3306 C CA . THR A 1 409 ? -17 2.17 -6.59 1 49.94 409 THR A CA 1
ATOM 3307 C C . THR A 1 409 ? -15.5 1.978 -6.383 1 49.94 409 THR A C 1
ATOM 3309 O O . THR A 1 409 ? -14.703 2.852 -6.73 1 49.94 409 THR A O 1
ATOM 3312 N N . VAL A 1 410 ? -15.289 0.753 -5.934 1 52.41 410 VAL A N 1
ATOM 3313 C CA . VAL A 1 410 ? -13.883 0.484 -5.648 1 52.41 410 VAL A CA 1
ATOM 3314 C C . VAL A 1 410 ? -13.219 -0.125 -6.879 1 52.41 410 VAL A C 1
ATOM 3316 O O . VAL A 1 410 ? -13.609 -1.196 -7.344 1 52.41 410 VAL A O 1
ATOM 3319 N N . ARG A 1 411 ? -12.32 0.507 -7.469 1 64.88 411 ARG A N 1
ATOM 3320 C CA . ARG A 1 411 ? -11.656 0.013 -8.672 1 64.88 411 ARG A CA 1
ATOM 3321 C C . ARG A 1 411 ? -10.672 -1.103 -8.336 1 64.88 411 ARG A C 1
ATOM 3323 O O . ARG A 1 411 ? -10.555 -2.082 -9.07 1 64.88 411 ARG A O 1
ATOM 3330 N N . ARG A 1 412 ? -9.961 -0.955 -7.195 1 79.5 412 ARG A N 1
ATOM 3331 C CA . ARG A 1 412 ? -8.977 -1.933 -6.734 1 79.5 412 ARG A CA 1
ATOM 3332 C C . ARG A 1 412 ? -9.258 -2.348 -5.293 1 79.5 412 ARG A C 1
ATOM 3334 O O . ARG A 1 412 ? -9.344 -1.5 -4.402 1 79.5 412 ARG A O 1
ATOM 3341 N N . THR A 1 413 ? -9.523 -3.707 -5.168 1 84.94 413 THR A N 1
ATOM 3342 C CA . THR A 1 413 ? -9.844 -4.223 -3.84 1 84.94 413 THR A CA 1
ATOM 3343 C C . THR A 1 413 ? -8.57 -4.391 -3.008 1 84.94 413 THR A C 1
ATOM 3345 O O . THR A 1 413 ? -7.465 -4.164 -3.502 1 84.94 413 THR A O 1
ATOM 3348 N N . LYS A 1 414 ? -8.719 -4.789 -1.761 1 86.81 414 LYS A N 1
ATOM 3349 C CA . LYS A 1 414 ? -7.59 -5.051 -0.875 1 86.81 414 LYS A CA 1
ATOM 3350 C C . LYS A 1 414 ? -6.785 -6.254 -1.353 1 86.81 414 LYS A C 1
ATOM 3352 O O . LYS A 1 414 ? -5.605 -6.391 -1.022 1 86.81 414 LYS A O 1
ATOM 3357 N N . LEU A 1 415 ? -7.469 -7.109 -2.172 1 90.81 415 LEU A N 1
ATOM 3358 C CA . LEU A 1 415 ? -6.742 -8.234 -2.75 1 90.81 415 LEU A CA 1
ATOM 3359 C C . LEU A 1 415 ? -5.691 -7.754 -3.742 1 90.81 415 LEU A C 1
ATOM 3361 O O . LEU A 1 415 ? -4.562 -8.258 -3.752 1 90.81 415 LEU A O 1
ATOM 3365 N N . TYR A 1 416 ? -6.121 -6.758 -4.543 1 90.12 416 TYR A N 1
ATOM 3366 C CA . TYR A 1 416 ? -5.195 -6.168 -5.5 1 90.12 416 TYR A CA 1
ATOM 3367 C C . TYR A 1 416 ? -3.984 -5.57 -4.793 1 90.12 416 TYR A C 1
ATOM 3369 O O . TYR A 1 416 ? -2.844 -5.805 -5.199 1 90.12 416 TYR A O 1
ATOM 3377 N N . GLU A 1 417 ? -4.203 -4.887 -3.789 1 85.44 417 GLU A N 1
ATOM 3378 C CA . GLU A 1 417 ? -3.143 -4.207 -3.051 1 85.44 417 GLU A CA 1
ATOM 3379 C C . GLU A 1 417 ? -2.197 -5.211 -2.395 1 85.44 417 GLU A C 1
ATOM 3381 O O . GLU A 1 417 ? -0.99 -4.973 -2.314 1 85.44 417 GLU A O 1
ATOM 3386 N N . ARG A 1 418 ? -2.785 -6.281 -1.898 1 90.75 418 ARG A N 1
ATOM 3387 C CA . ARG A 1 418 ? -1.961 -7.297 -1.253 1 90.75 418 ARG A CA 1
ATOM 3388 C C . ARG A 1 418 ? -0.994 -7.934 -2.248 1 90.75 418 ARG A C 1
ATOM 3390 O O . ARG A 1 418 ? 0.19 -8.102 -1.949 1 90.75 418 ARG A O 1
ATOM 3397 N N . ILE A 1 419 ? -1.489 -8.273 -3.402 1 93.19 419 ILE A N 1
ATOM 3398 C CA . ILE A 1 419 ? -0.638 -8.875 -4.422 1 93.19 419 ILE A CA 1
ATOM 3399 C C . ILE A 1 419 ? 0.465 -7.902 -4.82 1 93.19 419 ILE A C 1
ATOM 3401 O O . ILE A 1 419 ? 1.643 -8.266 -4.859 1 93.19 419 ILE A O 1
ATOM 3405 N N . ASN A 1 420 ? 0.071 -6.656 -5.059 1 90 420 ASN A N 1
ATOM 3406 C CA . ASN A 1 420 ? 1.025 -5.637 -5.477 1 90 420 ASN A CA 1
ATOM 3407 C C . ASN A 1 420 ? 2.062 -5.359 -4.391 1 90 420 ASN A C 1
ATOM 3409 O O . ASN A 1 420 ? 3.24 -5.152 -4.691 1 90 420 ASN A O 1
ATOM 3413 N N . SER A 1 421 ? 1.677 -5.32 -3.166 1 86.94 421 SER A N 1
ATOM 3414 C CA . SER A 1 421 ? 2.576 -5.031 -2.053 1 86.94 421 SER A CA 1
ATOM 3415 C C . SER A 1 421 ? 3.586 -6.156 -1.853 1 86.94 421 SER A C 1
ATOM 3417 O O . SER A 1 421 ? 4.754 -5.906 -1.547 1 86.94 421 SER A O 1
ATOM 3419 N N . VAL A 1 422 ? 3.156 -7.418 -1.987 1 92.12 422 VAL A N 1
ATOM 3420 C CA . VAL A 1 422 ? 4.055 -8.555 -1.827 1 92.12 422 VAL A CA 1
ATOM 3421 C C . VAL A 1 422 ? 5.117 -8.531 -2.924 1 92.12 422 VAL A C 1
ATOM 3423 O O . VAL A 1 422 ? 6.293 -8.812 -2.664 1 92.12 422 VAL A O 1
ATOM 3426 N N . LEU A 1 423 ? 4.688 -8.234 -4.152 1 93.44 423 LEU A N 1
ATOM 3427 C CA . LEU A 1 423 ? 5.633 -8.18 -5.262 1 93.44 423 LEU A CA 1
ATOM 3428 C C . LEU A 1 423 ? 6.629 -7.035 -5.066 1 93.44 423 LEU A C 1
ATOM 3430 O O . LEU A 1 423 ? 7.82 -7.191 -5.344 1 93.44 423 LEU A O 1
ATOM 3434 N N . ARG A 1 424 ? 6.176 -5.922 -4.59 1 85.38 424 ARG A N 1
ATOM 3435 C CA . ARG A 1 424 ? 6.996 -4.719 -4.445 1 85.38 424 ARG A CA 1
ATOM 3436 C C . ARG A 1 424 ? 7.926 -4.832 -3.244 1 85.38 424 ARG A C 1
ATOM 3438 O O . ARG A 1 424 ? 9.109 -4.504 -3.338 1 85.38 424 ARG A O 1
ATOM 3445 N N . ASP A 1 425 ? 7.363 -5.309 -2.094 1 82.12 425 ASP A N 1
ATOM 3446 C CA . ASP A 1 425 ? 8.102 -5.289 -0.836 1 82.12 425 ASP A CA 1
ATOM 3447 C C . ASP A 1 425 ? 8.852 -6.605 -0.619 1 82.12 425 ASP A C 1
ATOM 3449 O O . ASP A 1 425 ? 9.805 -6.66 0.159 1 82.12 425 ASP A O 1
ATOM 3453 N N . GLY A 1 426 ? 8.438 -7.645 -1.27 1 89.88 426 GLY A N 1
ATOM 3454 C CA . GLY A 1 426 ? 9.062 -8.945 -1.111 1 89.88 426 GLY A CA 1
ATOM 3455 C C . GLY A 1 426 ? 8.555 -9.711 0.093 1 89.88 426 GLY A C 1
ATOM 3456 O O . GLY A 1 426 ? 7.609 -9.281 0.756 1 89.88 426 GLY A O 1
ATOM 3457 N N . ILE A 1 427 ? 9.07 -10.891 0.347 1 90.5 427 ILE A N 1
ATOM 3458 C CA . ILE A 1 427 ? 8.727 -11.766 1.467 1 90.5 427 ILE A CA 1
ATOM 3459 C C . ILE A 1 427 ? 9.977 -12.062 2.287 1 90.5 427 ILE A C 1
ATOM 3461 O O . ILE A 1 427 ? 11.039 -12.352 1.73 1 90.5 427 ILE A O 1
ATOM 3465 N N . VAL A 1 428 ? 9.859 -11.906 3.605 1 88.06 428 VAL A N 1
ATOM 3466 C CA . VAL A 1 428 ? 11 -12.156 4.477 1 88.06 428 VAL A CA 1
ATOM 3467 C C . VAL A 1 428 ? 10.812 -13.484 5.203 1 88.06 428 VAL A C 1
ATOM 3469 O O . VAL A 1 428 ? 9.773 -13.719 5.828 1 88.06 428 VAL A O 1
ATOM 3472 N N . ILE A 1 429 ? 11.711 -14.391 5.043 1 89.94 429 ILE A N 1
ATOM 3473 C CA . ILE A 1 429 ? 11.758 -15.656 5.758 1 89.94 429 ILE A CA 1
ATOM 3474 C C . ILE A 1 429 ? 13.094 -15.781 6.496 1 89.94 429 ILE A C 1
ATOM 3476 O O . ILE A 1 429 ? 14.133 -16.016 5.875 1 89.94 429 ILE A O 1
ATOM 3480 N N . GLY A 1 430 ? 13.008 -15.695 7.758 1 83.19 430 GLY A N 1
ATOM 3481 C CA . GLY A 1 430 ? 14.25 -15.703 8.523 1 83.19 430 GLY A CA 1
ATOM 3482 C C . GLY A 1 430 ? 15.156 -14.531 8.203 1 83.19 430 GLY A C 1
ATOM 3483 O O . GLY A 1 430 ? 14.742 -13.375 8.297 1 83.19 430 GLY A O 1
ATOM 3484 N N . ASP A 1 431 ? 16.312 -14.836 7.695 1 79.38 431 ASP A N 1
ATOM 3485 C CA . ASP A 1 431 ? 17.297 -13.797 7.402 1 79.38 431 ASP A CA 1
ATOM 3486 C C . ASP A 1 431 ? 17.359 -13.5 5.906 1 79.38 431 ASP A C 1
ATOM 3488 O O . ASP A 1 431 ? 18.281 -12.828 5.438 1 79.38 431 ASP A O 1
ATOM 3492 N N . LYS A 1 432 ? 16.375 -14.062 5.148 1 88.94 432 LYS A N 1
ATOM 3493 C CA . LYS A 1 432 ? 16.359 -13.867 3.701 1 88.94 432 LYS A CA 1
ATOM 3494 C C . LYS A 1 432 ? 15.156 -13.039 3.271 1 88.94 432 LYS A C 1
ATOM 3496 O O . LYS A 1 432 ? 14.023 -13.312 3.682 1 88.94 432 LYS A O 1
ATOM 3501 N N . ARG A 1 433 ? 15.453 -11.969 2.574 1 88.69 433 ARG A N 1
ATOM 3502 C CA . ARG A 1 433 ? 14.383 -11.203 1.945 1 88.69 433 ARG A CA 1
ATOM 3503 C C . ARG A 1 433 ? 14.297 -11.508 0.453 1 88.69 433 ARG A C 1
ATOM 3505 O O . ARG A 1 433 ? 15.172 -11.102 -0.318 1 88.69 433 ARG A O 1
ATOM 3512 N N . PHE A 1 434 ? 13.273 -12.148 0.021 1 94.19 434 PHE A N 1
ATOM 3513 C CA . PHE A 1 434 ? 13.086 -12.516 -1.378 1 94.19 434 PHE A CA 1
ATOM 3514 C C . PHE A 1 434 ? 12.414 -11.383 -2.145 1 94.19 434 PHE A C 1
ATOM 3516 O O . PHE A 1 434 ? 11.328 -10.922 -1.767 1 94.19 434 PHE A O 1
ATOM 3523 N N . GLU A 1 435 ? 13.07 -10.938 -3.166 1 92.75 435 GLU A N 1
ATOM 3524 C CA . GLU A 1 435 ? 12.562 -9.859 -4.012 1 92.75 435 GLU A CA 1
ATOM 3525 C C . GLU A 1 435 ? 12.188 -10.375 -5.398 1 92.75 435 GLU A C 1
ATOM 3527 O O . GLU A 1 435 ? 12.727 -11.391 -5.855 1 92.75 435 GLU A O 1
ATOM 3532 N N . PHE A 1 436 ? 11.352 -9.555 -5.984 1 95.31 436 PHE A N 1
ATOM 3533 C CA . PHE A 1 436 ? 10.859 -9.938 -7.301 1 95.31 436 PHE A CA 1
ATOM 3534 C C . PHE A 1 436 ? 12.008 -10.055 -8.297 1 95.31 436 PHE A C 1
ATOM 3536 O O . PHE A 1 436 ? 12.898 -9.195 -8.328 1 95.31 436 PHE A O 1
ATOM 3543 N N . LEU A 1 437 ? 12 -11.125 -9.133 1 96.31 437 LEU A N 1
ATOM 3544 C CA . LEU A 1 437 ? 13.031 -11.344 -10.141 1 96.31 437 LEU A CA 1
ATOM 3545 C C . LEU A 1 437 ? 12.438 -11.297 -11.547 1 96.31 437 LEU A C 1
ATOM 3547 O O . LEU A 1 437 ? 12.719 -10.375 -12.312 1 96.31 437 LEU A O 1
ATOM 3551 N N . ALA A 1 438 ? 11.633 -12.258 -11.875 1 95.81 438 ALA A N 1
ATOM 3552 C CA . ALA A 1 438 ? 11.008 -12.359 -13.188 1 95.81 438 ALA A CA 1
ATOM 3553 C C . ALA A 1 438 ? 9.984 -13.484 -13.219 1 95.81 438 ALA A C 1
ATOM 3555 O O . ALA A 1 438 ? 9.734 -14.141 -12.203 1 95.81 438 ALA A O 1
ATOM 3556 N N . PHE A 1 439 ? 9.273 -13.664 -14.336 1 94.75 439 PHE A N 1
ATOM 3557 C CA . PHE A 1 439 ? 8.344 -14.766 -14.547 1 94.75 439 PHE A CA 1
ATOM 3558 C C . PHE A 1 439 ? 8.344 -15.203 -16.016 1 94.75 439 PHE A C 1
ATOM 3560 O O . PHE A 1 439 ? 8.531 -14.375 -16.906 1 94.75 439 PHE A O 1
ATOM 3567 N N . SER A 1 440 ? 8.156 -16.469 -16.219 1 90.81 440 SER A N 1
ATOM 3568 C CA . SER A 1 440 ? 7.977 -16.984 -17.562 1 90.81 440 SER A CA 1
ATOM 3569 C C . SER A 1 440 ? 6.539 -16.812 -18.047 1 90.81 440 SER A C 1
ATOM 3571 O O . SER A 1 440 ? 5.66 -16.453 -17.25 1 90.81 440 SER A O 1
ATOM 3573 N N . SER A 1 441 ? 6.336 -17.062 -19.312 1 85.25 441 SER A N 1
ATOM 3574 C CA . SER A 1 441 ? 4.988 -16.953 -19.859 1 85.25 441 SER A CA 1
ATOM 3575 C C . SER A 1 441 ? 4.035 -17.938 -19.188 1 85.25 441 SER A C 1
ATOM 3577 O O . SER A 1 441 ? 2.877 -17.609 -18.922 1 85.25 441 SER A O 1
ATOM 3579 N N . SER A 1 442 ? 4.516 -19.109 -18.969 1 84.81 442 SER A N 1
ATOM 3580 C CA . SER A 1 442 ? 3.691 -20.109 -18.297 1 84.81 442 SER A CA 1
ATOM 3581 C C . SER A 1 442 ? 3.393 -19.703 -16.859 1 84.81 442 SER A C 1
ATOM 3583 O O . SER A 1 442 ? 2.287 -19.922 -16.359 1 84.81 442 SER A O 1
ATOM 3585 N N . GLN A 1 443 ? 4.34 -19.172 -16.234 1 88.44 443 GLN A N 1
ATOM 3586 C CA . GLN A 1 443 ? 4.168 -18.719 -14.859 1 88.44 443 GLN A CA 1
ATOM 3587 C C . GLN A 1 443 ? 3.178 -17.562 -14.773 1 88.44 443 GLN A C 1
ATOM 3589 O O . GLN A 1 443 ? 2.402 -17.484 -13.82 1 88.44 443 GLN A O 1
ATOM 3594 N N . LEU A 1 444 ? 3.248 -16.672 -15.664 1 88.56 444 LEU A N 1
ATOM 3595 C CA . LEU A 1 444 ? 2.309 -15.555 -15.688 1 88.56 444 LEU A CA 1
ATOM 3596 C C . LEU A 1 444 ? 0.87 -16.062 -15.734 1 88.56 444 LEU A C 1
ATOM 3598 O O . LEU A 1 444 ? 0.003 -15.539 -15.031 1 88.56 444 LEU A O 1
ATOM 3602 N N . ARG A 1 445 ? 0.661 -17.062 -16.531 1 84.44 445 ARG A N 1
ATOM 3603 C CA . ARG A 1 445 ? -0.673 -17.641 -16.672 1 84.44 445 ARG A CA 1
ATOM 3604 C C . ARG A 1 445 ? -1.112 -18.312 -15.375 1 84.44 445 ARG A C 1
ATOM 3606 O O . ARG A 1 445 ? -2.309 -18.438 -15.109 1 84.44 445 ARG A O 1
ATOM 3613 N N . GLU A 1 446 ? -0.151 -18.766 -14.664 1 87.69 446 GLU A N 1
ATOM 3614 C CA . GLU A 1 446 ? -0.444 -19.453 -13.406 1 87.69 446 GLU A CA 1
ATOM 3615 C C . GLU A 1 446 ? -0.352 -18.5 -12.219 1 87.69 446 GLU A C 1
ATOM 3617 O O . GLU A 1 446 ? -0.435 -18.922 -11.062 1 87.69 446 GLU A O 1
ATOM 3622 N N . ASN A 1 447 ? -0.173 -17.234 -12.422 1 91.12 447 ASN A N 1
ATOM 3623 C CA . ASN A 1 447 ? -0.006 -16.219 -11.391 1 91.12 447 ASN A CA 1
ATOM 3624 C C . ASN A 1 447 ? 1.187 -16.516 -10.492 1 91.12 447 ASN A C 1
ATOM 3626 O O . ASN A 1 447 ? 1.071 -16.469 -9.266 1 91.12 447 ASN A O 1
ATOM 3630 N N . SER A 1 448 ? 2.219 -16.969 -11.086 1 93.38 448 SER A N 1
ATOM 3631 C CA . SER A 1 448 ? 3.436 -17.312 -10.352 1 93.38 448 SER A CA 1
ATOM 3632 C C . SER A 1 448 ? 4.625 -16.5 -10.852 1 93.38 448 SER A C 1
ATOM 3634 O O . SER A 1 448 ? 4.598 -15.969 -11.961 1 93.38 448 SER A O 1
ATOM 3636 N N . ALA A 1 449 ? 5.652 -16.312 -10.039 1 96.06 449 ALA A N 1
ATOM 3637 C CA . ALA A 1 449 ? 6.867 -15.57 -10.375 1 96.06 449 ALA A CA 1
ATOM 3638 C C . ALA A 1 449 ? 8.062 -16.078 -9.578 1 96.06 449 ALA A C 1
ATOM 3640 O O . ALA A 1 449 ? 7.898 -16.844 -8.625 1 96.06 449 ALA A O 1
ATOM 3641 N N . TRP A 1 450 ? 9.227 -15.734 -10.047 1 96.12 450 TRP A N 1
ATOM 3642 C CA . TRP A 1 450 ? 10.469 -16.047 -9.352 1 96.12 450 TRP A CA 1
ATOM 3643 C C . TRP A 1 450 ? 10.914 -14.883 -8.469 1 96.12 450 TRP A C 1
ATOM 3645 O O . TRP A 1 450 ? 10.789 -13.719 -8.867 1 96.12 450 TRP A O 1
ATOM 3655 N N . MET A 1 451 ? 11.383 -15.188 -7.316 1 97.06 451 MET A N 1
ATOM 3656 C CA . MET A 1 451 ? 11.984 -14.219 -6.41 1 97.06 451 MET A CA 1
ATOM 3657 C C . MET A 1 451 ? 13.406 -14.641 -6.035 1 97.06 451 MET A C 1
ATOM 3659 O O . MET A 1 451 ? 13.758 -15.812 -6.141 1 97.06 451 MET A O 1
ATOM 3663 N N . PHE A 1 452 ? 14.203 -13.734 -5.715 1 96.88 452 PHE A N 1
ATOM 3664 C CA . PHE A 1 452 ? 15.586 -14 -5.348 1 96.88 452 PHE A CA 1
ATOM 3665 C C . PHE A 1 452 ? 15.992 -13.195 -4.117 1 96.88 452 PHE A C 1
ATOM 3667 O O . PHE A 1 452 ? 15.648 -12.016 -4.004 1 96.88 452 PHE A O 1
ATOM 3674 N N . ALA A 1 453 ? 16.562 -13.828 -3.152 1 95.12 453 ALA A N 1
ATOM 3675 C CA . ALA A 1 453 ? 17.141 -13.164 -1.98 1 95.12 453 ALA A CA 1
ATOM 3676 C C . ALA A 1 453 ? 18.594 -12.805 -2.207 1 95.12 453 ALA A C 1
ATOM 3678 O O . ALA A 1 453 ? 19.438 -13.688 -2.363 1 95.12 453 ALA A O 1
ATOM 3679 N N . PRO A 1 454 ? 18.938 -11.539 -2.258 1 91.06 454 PRO A N 1
ATOM 3680 C CA . PRO A 1 454 ? 20.328 -11.133 -2.502 1 91.06 454 PRO A CA 1
ATOM 3681 C C . PRO A 1 454 ? 21.312 -11.758 -1.512 1 91.06 454 PRO A C 1
ATOM 3683 O O . PRO A 1 454 ? 21 -11.891 -0.325 1 91.06 454 PRO A O 1
ATOM 3686 N N . VAL A 1 455 ? 22.438 -12.227 -2.053 1 90.31 455 VAL A N 1
ATOM 3687 C CA . VAL A 1 455 ? 23.469 -12.875 -1.251 1 90.31 455 VAL A CA 1
ATOM 3688 C C . VAL A 1 455 ? 24.844 -12.602 -1.854 1 90.31 455 VAL A C 1
ATOM 3690 O O . VAL A 1 455 ? 25 -12.625 -3.076 1 90.31 455 VAL A O 1
ATOM 3693 N N . ASN A 1 456 ? 25.812 -12.352 -1.072 1 84.06 456 ASN A N 1
ATOM 3694 C CA . ASN A 1 456 ? 27.203 -12.172 -1.488 1 84.06 456 ASN A CA 1
ATOM 3695 C C . ASN A 1 456 ? 27.312 -11.148 -2.609 1 84.06 456 ASN A C 1
ATOM 3697 O O . ASN A 1 456 ? 28 -11.383 -3.607 1 84.06 456 ASN A O 1
ATOM 3701 N N . GLY A 1 457 ? 26.5 -10.148 -2.545 1 80.38 457 GLY A N 1
ATOM 3702 C CA . GLY A 1 457 ? 26.578 -9.078 -3.523 1 80.38 457 GLY A CA 1
ATOM 3703 C C . GLY A 1 457 ? 25.766 -9.336 -4.77 1 80.38 457 GLY A C 1
ATOM 3704 O O . GLY A 1 457 ? 25.609 -8.445 -5.613 1 80.38 457 GLY A O 1
ATOM 3705 N N . ILE A 1 458 ? 25.266 -10.594 -4.969 1 91.25 458 ILE A N 1
ATOM 3706 C CA . ILE A 1 458 ? 24.422 -10.898 -6.121 1 91.25 458 ILE A CA 1
ATOM 3707 C C . ILE A 1 458 ? 22.984 -10.5 -5.832 1 91.25 458 ILE A C 1
ATOM 3709 O O . ILE A 1 458 ? 22.391 -10.953 -4.852 1 91.25 458 ILE A O 1
ATOM 3713 N N . THR A 1 459 ? 22.438 -9.617 -6.598 1 89.69 459 THR A N 1
ATOM 3714 C CA . THR A 1 459 ? 21.062 -9.156 -6.445 1 89.69 459 THR A CA 1
ATOM 3715 C C . THR A 1 459 ? 20.219 -9.602 -7.629 1 89.69 459 THR A C 1
ATOM 3717 O O . THR A 1 459 ? 20.734 -10.141 -8.609 1 89.69 459 THR A O 1
ATOM 3720 N N . ALA A 1 460 ? 18.906 -9.43 -7.484 1 92.69 460 ALA A N 1
ATOM 3721 C CA . ALA A 1 460 ? 18 -9.727 -8.594 1 92.69 460 ALA A CA 1
ATOM 3722 C C . ALA A 1 460 ? 18.359 -8.906 -9.828 1 92.69 460 ALA A C 1
ATOM 3724 O O . ALA A 1 460 ? 18.25 -9.383 -10.961 1 92.69 460 ALA A O 1
ATOM 3725 N N . ALA A 1 461 ? 18.812 -7.68 -9.656 1 87.88 461 ALA A N 1
ATOM 3726 C CA . ALA A 1 461 ? 19.219 -6.816 -10.766 1 87.88 461 ALA A CA 1
ATOM 3727 C C . ALA A 1 461 ? 20.438 -7.387 -11.484 1 87.88 461 ALA A C 1
ATOM 3729 O O . ALA A 1 461 ? 20.531 -7.305 -12.711 1 87.88 461 ALA A O 1
ATOM 3730 N N . ASP A 1 462 ? 21.375 -7.969 -10.703 1 91.19 462 ASP A N 1
ATOM 3731 C CA . ASP A 1 462 ? 22.562 -8.586 -11.289 1 91.19 462 ASP A CA 1
ATOM 3732 C C . ASP A 1 462 ? 22.188 -9.781 -12.164 1 91.19 462 ASP A C 1
ATOM 3734 O O . ASP A 1 462 ? 22.781 -9.984 -13.227 1 91.19 462 ASP A O 1
ATOM 3738 N N . ILE A 1 463 ? 21.266 -10.523 -11.688 1 95.19 463 ILE A N 1
ATOM 3739 C CA . ILE A 1 463 ? 20.844 -11.695 -12.438 1 95.19 463 ILE A CA 1
ATOM 3740 C C . ILE A 1 463 ? 20.172 -11.258 -13.742 1 95.19 463 ILE A C 1
ATOM 3742 O O . ILE A 1 463 ? 20.438 -11.836 -14.805 1 95.19 463 ILE A O 1
ATOM 3746 N N . ARG A 1 464 ? 19.359 -10.211 -13.695 1 94 464 ARG A N 1
ATOM 3747 C CA . ARG A 1 464 ? 18.703 -9.688 -14.898 1 94 464 ARG A CA 1
ATOM 3748 C C . ARG A 1 464 ? 19.734 -9.148 -15.883 1 94 464 ARG A C 1
ATOM 3750 O O . ARG A 1 464 ? 19.594 -9.328 -17.094 1 94 464 ARG A O 1
ATOM 3757 N N . ALA A 1 465 ? 20.766 -8.555 -15.352 1 91.31 465 ALA A N 1
ATOM 3758 C CA . ALA A 1 465 ? 21.828 -8.023 -16.203 1 91.31 465 ALA A CA 1
ATOM 3759 C C . ALA A 1 465 ? 22.609 -9.148 -16.875 1 91.31 465 ALA A C 1
ATOM 3761 O O . ALA A 1 465 ? 23.062 -9.016 -18 1 91.31 465 ALA A O 1
ATOM 3762 N N . TRP A 1 466 ? 22.781 -10.211 -16.141 1 93.5 466 TRP A N 1
ATOM 3763 C CA . TRP A 1 466 ? 23.5 -11.367 -16.672 1 93.5 466 TRP A CA 1
ATOM 3764 C C . TRP A 1 466 ? 22.719 -12.008 -17.812 1 93.5 466 TRP A C 1
ATOM 3766 O O . TRP A 1 466 ? 23.312 -12.578 -18.734 1 93.5 466 TRP A O 1
ATOM 3776 N N . MET A 1 467 ? 21.453 -12.008 -17.812 1 94.06 467 MET A N 1
ATOM 3777 C CA . MET A 1 467 ? 20.594 -12.648 -18.812 1 94.06 467 MET A CA 1
ATOM 3778 C C . MET A 1 467 ? 20.797 -12.016 -20.172 1 94.06 467 MET A C 1
ATOM 3780 O O . MET A 1 467 ? 20.828 -12.719 -21.188 1 94.06 467 MET A O 1
ATOM 3784 N N . GLY A 1 468 ? 20.844 -10.664 -20.203 1 93.12 468 GLY A N 1
ATOM 3785 C CA . GLY A 1 468 ? 21 -9.953 -21.453 1 93.12 468 GLY A CA 1
ATOM 3786 C C . GLY A 1 468 ? 20.734 -8.461 -21.344 1 93.12 468 GLY A C 1
ATOM 3787 O O . GLY A 1 468 ? 20.656 -7.93 -20.234 1 93.12 468 GLY A O 1
ATOM 3788 N N . GLU A 1 469 ? 20.719 -7.84 -22.484 1 91.5 469 GLU A N 1
ATOM 3789 C CA . GLU A 1 469 ? 20.438 -6.41 -22.562 1 91.5 469 GLU A CA 1
ATOM 3790 C C . GLU A 1 469 ? 19 -6.148 -22.984 1 91.5 469 GLU A C 1
ATOM 3792 O O . GLU A 1 469 ? 18.594 -6.5 -24.094 1 91.5 469 GLU A O 1
ATOM 3797 N N . PHE A 1 470 ? 18.219 -5.465 -22.109 1 91.31 470 PHE A N 1
ATOM 3798 C CA . PHE A 1 470 ? 16.797 -5.277 -22.359 1 91.31 470 PHE A CA 1
ATOM 3799 C C . PHE A 1 470 ? 16.453 -3.795 -22.453 1 91.31 470 PHE A C 1
ATOM 3801 O O . PHE A 1 470 ? 15.305 -3.434 -22.688 1 91.31 470 PHE A O 1
ATOM 3808 N N . ASP A 1 471 ? 17.328 -2.918 -22.359 1 83.75 471 ASP A N 1
ATOM 3809 C CA . ASP A 1 471 ? 17.109 -1.478 -22.266 1 83.75 471 ASP A CA 1
ATOM 3810 C C . ASP A 1 471 ? 16.453 -0.933 -23.531 1 83.75 471 ASP A C 1
ATOM 3812 O O . ASP A 1 471 ? 15.75 0.083 -23.469 1 83.75 471 ASP A O 1
ATOM 3816 N N . ASN A 1 472 ? 16.625 -1.581 -24.594 1 85.31 472 ASN A N 1
ATOM 3817 C CA . ASN A 1 472 ? 16.047 -1.111 -25.844 1 85.31 472 ASN A CA 1
ATOM 3818 C C . ASN A 1 472 ? 14.555 -1.424 -25.938 1 85.31 472 ASN A C 1
ATOM 3820 O O . ASN A 1 472 ? 13.859 -0.9 -26.812 1 85.31 472 ASN A O 1
ATOM 3824 N N . ILE A 1 473 ? 14.094 -2.162 -25.047 1 90.69 473 ILE A N 1
ATOM 3825 C CA . ILE A 1 473 ? 12.68 -2.529 -25.062 1 90.69 473 ILE A CA 1
ATOM 3826 C C . ILE A 1 473 ? 11.891 -1.557 -24.188 1 90.69 473 ILE A C 1
ATOM 3828 O O . ILE A 1 473 ? 12.055 -1.532 -22.969 1 90.69 473 ILE A O 1
ATOM 3832 N N . ARG A 1 474 ? 11 -0.781 -24.797 1 89.31 474 ARG A N 1
ATOM 3833 C CA . ARG A 1 474 ? 10.281 0.275 -24.078 1 89.31 474 ARG A CA 1
ATOM 3834 C C . ARG A 1 474 ? 8.805 -0.076 -23.922 1 89.31 474 ARG A C 1
ATOM 3836 O O . ARG A 1 474 ? 7.949 0.811 -23.922 1 89.31 474 ARG A O 1
ATOM 3843 N N . ASN A 1 475 ? 8.477 -1.298 -24.062 1 90.44 475 ASN A N 1
ATOM 3844 C CA . ASN A 1 475 ? 7.168 -1.852 -23.734 1 90.44 475 ASN A CA 1
ATOM 3845 C C . ASN A 1 475 ? 7.242 -2.816 -22.562 1 90.44 475 ASN A C 1
ATOM 3847 O O . ASN A 1 475 ? 8.039 -3.76 -22.578 1 90.44 475 ASN A O 1
ATOM 3851 N N . VAL A 1 476 ? 6.375 -2.568 -21.5 1 90.81 476 VAL A N 1
ATOM 3852 C CA . VAL A 1 476 ? 6.48 -3.293 -20.25 1 90.81 476 VAL A CA 1
ATOM 3853 C C . VAL A 1 476 ? 6.207 -4.777 -20.469 1 90.81 476 VAL A C 1
ATOM 3855 O O . VAL A 1 476 ? 6.926 -5.633 -19.953 1 90.81 476 VAL A O 1
ATOM 3858 N N . ALA A 1 477 ? 5.152 -5.094 -21.266 1 90.44 477 ALA A N 1
ATOM 3859 C CA . ALA A 1 477 ? 4.77 -6.48 -21.5 1 90.44 477 ALA A CA 1
ATOM 3860 C C . ALA A 1 477 ? 5.863 -7.223 -22.266 1 90.44 477 ALA A C 1
ATOM 3862 O O . ALA A 1 477 ? 6.207 -8.359 -21.922 1 90.44 477 ALA A O 1
ATOM 3863 N N . LYS A 1 478 ? 6.379 -6.648 -23.281 1 91.5 478 LYS A N 1
ATOM 3864 C CA . LYS A 1 478 ? 7.445 -7.254 -24.078 1 91.5 478 LYS A CA 1
ATOM 3865 C C . LYS A 1 478 ? 8.719 -7.426 -23.25 1 91.5 478 LYS A C 1
ATOM 3867 O O . LYS A 1 478 ? 9.422 -8.43 -23.391 1 91.5 478 LYS A O 1
ATOM 3872 N N . TYR A 1 479 ? 9.031 -6.391 -22.531 1 93.06 479 TYR A N 1
ATOM 3873 C CA . TYR A 1 479 ? 10.188 -6.465 -21.625 1 93.06 479 TYR A CA 1
ATOM 3874 C C . TYR A 1 479 ? 10.078 -7.668 -20.703 1 93.06 479 TYR A C 1
ATOM 3876 O O . TYR A 1 479 ? 11.031 -8.438 -20.562 1 93.06 479 TYR A O 1
ATOM 3884 N N . ALA A 1 480 ? 8.945 -7.852 -20.094 1 93.19 480 ALA A N 1
ATOM 3885 C CA . ALA A 1 480 ? 8.711 -8.953 -19.172 1 93.19 480 ALA A CA 1
ATOM 3886 C C . ALA A 1 480 ? 8.805 -10.297 -19.891 1 93.19 480 ALA A C 1
ATOM 3888 O O . ALA A 1 480 ? 9.352 -11.258 -19.344 1 93.19 480 ALA A O 1
ATOM 3889 N N . ALA A 1 481 ? 8.266 -10.398 -21.016 1 91.94 481 ALA A N 1
ATOM 3890 C CA . ALA A 1 481 ? 8.297 -11.633 -21.797 1 91.94 481 ALA A CA 1
ATOM 3891 C C . ALA A 1 481 ? 9.734 -12.016 -22.156 1 91.94 481 ALA A C 1
ATOM 3893 O O . ALA A 1 481 ? 10.078 -13.203 -22.156 1 91.94 481 ALA A O 1
ATOM 3894 N N . ARG A 1 482 ? 10.539 -11.047 -22.531 1 93.88 482 ARG A N 1
ATOM 3895 C CA . ARG A 1 482 ? 11.93 -11.305 -22.906 1 93.88 482 ARG A CA 1
ATOM 3896 C C . ARG A 1 482 ? 12.734 -11.75 -21.688 1 93.88 482 ARG A C 1
ATOM 3898 O O . ARG A 1 482 ? 13.594 -12.633 -21.781 1 93.88 482 ARG A O 1
ATOM 3905 N N . LEU A 1 483 ? 12.453 -11.203 -20.562 1 93 483 LEU A N 1
ATOM 3906 C CA . LEU A 1 483 ? 13.086 -11.648 -19.328 1 93 483 LEU A CA 1
ATOM 3907 C C . LEU A 1 483 ? 12.727 -13.102 -19.031 1 93 483 LEU A C 1
ATOM 3909 O O . LEU A 1 483 ? 13.562 -13.875 -18.562 1 93 483 LEU A O 1
ATOM 3913 N N . GLY A 1 484 ? 11.5 -13.453 -19.266 1 93.5 484 GLY A N 1
ATOM 3914 C CA . GLY A 1 484 ? 10.969 -14.766 -18.938 1 93.5 484 GLY A CA 1
ATOM 3915 C C . GLY A 1 484 ? 11.562 -15.875 -19.781 1 93.5 484 GLY A C 1
ATOM 3916 O O . GLY A 1 484 ? 11.531 -17.047 -19.406 1 93.5 484 GLY A O 1
ATOM 3917 N N . GLN A 1 485 ? 12.172 -15.547 -20.891 1 91.62 485 GLN A N 1
ATOM 3918 C CA . GLN A 1 485 ? 12.727 -16.547 -21.797 1 91.62 485 GLN A CA 1
ATOM 3919 C C . GLN A 1 485 ? 13.844 -17.328 -21.125 1 91.62 485 GLN A C 1
ATOM 3921 O O . GLN A 1 485 ? 14.047 -18.516 -21.438 1 91.62 485 GLN A O 1
ATOM 3926 N N . SER A 1 486 ? 14.508 -16.75 -20.266 1 93.12 486 SER A N 1
ATOM 3927 C CA . SER A 1 486 ? 15.633 -17.391 -19.578 1 93.12 486 SER A CA 1
ATOM 3928 C C . SER A 1 486 ? 15.148 -18.359 -18.516 1 93.12 486 SER A C 1
ATOM 3930 O O . SER A 1 486 ? 15.922 -19.188 -18.031 1 93.12 486 SER A O 1
ATOM 3932 N N . PHE A 1 487 ? 13.859 -18.391 -18.234 1 93.25 487 PHE A N 1
ATOM 3933 C CA . PHE A 1 487 ? 13.344 -19.203 -17.141 1 93.25 487 PHE A CA 1
ATOM 3934 C C . PHE A 1 487 ? 12.523 -20.375 -17.688 1 93.25 487 PHE A C 1
ATOM 3936 O O . PHE A 1 487 ? 11.875 -21.094 -16.922 1 93.25 487 PHE A O 1
ATOM 3943 N N . SER A 1 488 ? 12.586 -20.609 -18.906 1 91.06 488 SER A N 1
ATOM 3944 C CA . SER A 1 488 ? 11.961 -21.781 -19.5 1 91.06 488 SER A CA 1
ATOM 3945 C C . SER A 1 488 ? 12.703 -23.062 -19.109 1 91.06 488 SER A C 1
ATOM 3947 O O . SER A 1 488 ? 13.93 -23.078 -19.078 1 91.06 488 SER A O 1
ATOM 3949 N N . SER A 1 489 ? 11.938 -24.078 -18.75 1 89 489 SER A N 1
ATOM 3950 C CA . SER A 1 489 ? 12.555 -25.375 -18.469 1 89 489 SER A CA 1
ATOM 3951 C C . SER A 1 489 ? 13.32 -25.891 -19.688 1 89 489 SER A C 1
ATOM 3953 O O . SER A 1 489 ? 12.773 -25.969 -20.781 1 89 489 SER A O 1
ATOM 3955 N N . SER A 1 490 ? 14.562 -26.188 -19.562 1 91.31 490 SER A N 1
ATOM 3956 C CA . SER A 1 490 ? 15.406 -26.578 -20.688 1 91.31 490 SER A CA 1
ATOM 3957 C C . SER A 1 490 ? 16.531 -27.5 -20.234 1 91.31 490 SER A C 1
ATOM 3959 O O . SER A 1 490 ? 16.766 -27.656 -19.031 1 91.31 490 SER A O 1
ATOM 3961 N N . ARG A 1 491 ? 17.094 -28.094 -21.188 1 90.81 491 ARG A N 1
ATOM 3962 C CA . ARG A 1 491 ? 18.281 -28.906 -20.984 1 90.81 491 ARG A CA 1
ATOM 3963 C C . ARG A 1 491 ? 19.5 -28.297 -21.656 1 90.81 491 ARG A C 1
ATOM 3965 O O . ARG A 1 491 ? 19.453 -27.938 -22.828 1 90.81 491 ARG A O 1
ATOM 3972 N N . GLU A 1 492 ? 20.5 -28.188 -20.844 1 91.88 492 GLU A N 1
ATOM 3973 C CA . GLU A 1 492 ? 21.75 -27.641 -21.391 1 91.88 492 GLU A CA 1
ATOM 3974 C C . GLU A 1 492 ? 22.484 -28.703 -22.219 1 91.88 492 GLU A C 1
ATOM 3976 O O . GLU A 1 492 ? 22.594 -29.859 -21.812 1 91.88 492 GLU A O 1
ATOM 3981 N N . THR A 1 493 ? 23 -28.328 -23.375 1 93.25 493 THR A N 1
ATOM 3982 C CA . THR A 1 493 ? 23.688 -29.281 -24.234 1 93.25 493 THR A CA 1
ATOM 3983 C C . THR A 1 493 ? 25.109 -28.812 -24.5 1 93.25 493 THR A C 1
ATOM 3985 O O . THR A 1 493 ? 25.984 -28.922 -23.641 1 93.25 493 THR A O 1
ATOM 3988 N N . LEU A 1 494 ? 25.25 -28.219 -25.766 1 93.31 494 LEU A N 1
ATOM 3989 C CA . LEU A 1 494 ? 26.625 -27.859 -26.141 1 93.31 494 LEU A CA 1
ATOM 3990 C C . LEU A 1 494 ? 26.781 -26.344 -26.266 1 93.31 494 LEU A C 1
ATOM 3992 O O . LEU A 1 494 ? 25.781 -25.625 -26.328 1 93.31 494 LEU A O 1
ATOM 3996 N N . THR A 1 495 ? 28.047 -25.906 -26.203 1 93.81 495 THR A N 1
ATOM 3997 C CA . THR A 1 495 ? 28.359 -24.5 -26.391 1 93.81 495 THR A CA 1
ATOM 3998 C C . THR A 1 495 ? 28.594 -24.172 -27.859 1 93.81 495 THR A C 1
ATOM 4000 O O . THR A 1 495 ? 29.234 -24.953 -28.578 1 93.81 495 THR A O 1
ATOM 4003 N N . VAL A 1 496 ? 27.984 -23.125 -28.312 1 95.06 496 VAL A N 1
ATOM 4004 C CA . VAL A 1 496 ? 28.188 -22.641 -29.672 1 95.06 496 VAL A CA 1
ATOM 4005 C C . VAL A 1 496 ? 28.828 -21.25 -29.641 1 95.06 496 VAL A C 1
ATOM 4007 O O . VAL A 1 496 ? 28.25 -20.297 -29.141 1 95.06 496 VAL A O 1
ATOM 4010 N N . ARG A 1 497 ? 30.094 -21.078 -30.25 1 86.44 497 ARG A N 1
ATOM 4011 C CA . ARG A 1 497 ? 30.812 -19.797 -30.266 1 86.44 497 ARG A CA 1
ATOM 4012 C C . ARG A 1 497 ? 30.25 -18.875 -31.328 1 86.44 497 ARG A C 1
ATOM 4014 O O . ARG A 1 497 ? 29.531 -19.312 -32.219 1 86.44 497 ARG A O 1
ATOM 4021 N N . ARG A 1 498 ? 30.469 -17.672 -31.266 1 88.5 498 ARG A N 1
ATOM 4022 C CA . ARG A 1 498 ? 29.953 -16.641 -32.156 1 88.5 498 ARG A CA 1
ATOM 4023 C C . ARG A 1 498 ? 30.375 -16.906 -33.625 1 88.5 498 ARG A C 1
ATOM 4025 O O . ARG A 1 498 ? 29.656 -16.562 -34.562 1 88.5 498 ARG A O 1
ATOM 4032 N N . ASP A 1 499 ? 31.469 -17.516 -33.781 1 90.5 499 ASP A N 1
ATOM 4033 C CA . ASP A 1 499 ? 31.969 -17.797 -35.125 1 90.5 499 ASP A CA 1
ATOM 4034 C C . ASP A 1 499 ? 31.359 -19.062 -35.688 1 90.5 499 ASP A C 1
ATOM 4036 O O . ASP A 1 499 ? 31.469 -19.328 -36.906 1 90.5 499 ASP A O 1
ATOM 4040 N N . GLU A 1 500 ? 30.703 -19.781 -34.875 1 94.44 500 GLU A N 1
ATOM 4041 C CA . GLU A 1 500 ? 30.172 -21.078 -35.281 1 94.44 500 GLU A CA 1
ATOM 4042 C C . GLU A 1 500 ? 28.719 -20.969 -35.719 1 94.44 500 GLU A C 1
ATOM 4044 O O . GLU A 1 500 ? 28.125 -21.953 -36.156 1 94.44 500 GLU A O 1
ATOM 4049 N N . PHE A 1 501 ? 28.156 -19.906 -35.594 1 92.06 501 PHE A N 1
ATOM 4050 C CA . PHE A 1 501 ? 26.812 -19.734 -36.125 1 92.06 501 PHE A CA 1
ATOM 4051 C C . PHE A 1 501 ? 26.75 -18.547 -37.094 1 92.06 501 PHE A C 1
ATOM 4053 O O . PHE A 1 501 ? 27.688 -17.734 -37.125 1 92.06 501 PHE A O 1
ATOM 4060 N N . GLU A 1 502 ? 25.766 -18.484 -38 1 94.56 502 GLU A N 1
ATOM 4061 C CA . GLU A 1 502 ? 25.562 -17.391 -38.969 1 94.56 502 GLU A CA 1
ATOM 4062 C C . GLU A 1 502 ? 24.125 -16.891 -38.938 1 94.56 502 GLU A C 1
ATOM 4064 O O . GLU A 1 502 ? 23.219 -17.625 -38.531 1 94.56 502 GLU A O 1
ATOM 4069 N N . VAL A 1 503 ? 23.984 -15.672 -39.312 1 95.62 503 VAL A N 1
ATOM 4070 C CA . VAL A 1 503 ? 22.656 -15.078 -39.406 1 95.62 503 VAL A CA 1
ATOM 4071 C C . VAL A 1 503 ? 22.219 -15.023 -40.875 1 95.62 503 VAL A C 1
ATOM 4073 O O . VAL A 1 503 ? 22.906 -14.406 -41.688 1 95.62 503 VAL A O 1
ATOM 4076 N N . ILE A 1 504 ? 21.172 -15.703 -41.219 1 95.56 504 ILE A N 1
ATOM 4077 C CA . ILE A 1 504 ? 20.641 -15.719 -42.562 1 95.56 504 ILE A CA 1
ATOM 4078 C C . ILE A 1 504 ? 19.359 -14.898 -42.625 1 95.56 504 ILE A C 1
ATOM 4080 O O . ILE A 1 504 ? 18.703 -14.688 -41.625 1 95.56 504 ILE A O 1
ATOM 4084 N N . PRO A 1 505 ? 18.969 -14.375 -43.75 1 94.69 505 PRO A N 1
ATOM 4085 C CA . PRO A 1 505 ? 17.766 -13.555 -43.875 1 94.69 505 PRO A CA 1
ATOM 4086 C C . PRO A 1 505 ? 16.484 -14.367 -43.719 1 94.69 505 PRO A C 1
ATOM 4088 O O . PRO A 1 505 ? 16.453 -15.555 -44.062 1 94.69 505 PRO A O 1
ATOM 4091 N N . ASP A 1 506 ? 15.516 -13.766 -43.312 1 96.19 506 ASP A N 1
ATOM 4092 C CA . ASP A 1 506 ? 14.188 -14.375 -43.25 1 96.19 506 ASP A CA 1
ATOM 4093 C C . ASP A 1 506 ? 13.578 -14.516 -44.625 1 96.19 506 ASP A C 1
ATOM 4095 O O . ASP A 1 506 ? 13.938 -13.773 -45.562 1 96.19 506 ASP A O 1
ATOM 4099 N N . VAL A 1 507 ? 12.695 -15.477 -44.812 1 95.75 507 VAL A N 1
ATOM 4100 C CA . VAL A 1 507 ? 11.891 -15.625 -46 1 95.75 507 VAL A CA 1
ATOM 4101 C C . VAL A 1 507 ? 10.594 -14.836 -45.875 1 95.75 507 VAL A C 1
ATOM 4103 O O . VAL A 1 507 ? 9.703 -15.227 -45.094 1 95.75 507 VAL A O 1
ATOM 4106 N N . GLU A 1 508 ? 10.547 -13.711 -46.469 1 93.5 508 GLU A N 1
ATOM 4107 C CA . GLU A 1 508 ? 9.391 -12.844 -46.281 1 93.5 508 GLU A CA 1
ATOM 4108 C C . GLU A 1 508 ? 8.812 -12.383 -47.594 1 93.5 508 GLU A C 1
ATOM 4110 O O . GLU A 1 508 ? 9.508 -12.383 -48.625 1 93.5 508 GLU A O 1
ATOM 4115 N N . ILE A 1 509 ? 7.539 -12.148 -47.625 1 90.19 509 ILE A N 1
ATOM 4116 C CA . ILE A 1 509 ? 6.852 -11.562 -48.75 1 90.19 509 ILE A CA 1
ATOM 4117 C C . ILE A 1 509 ? 6.191 -10.25 -48.344 1 90.19 509 ILE A C 1
ATOM 4119 O O . ILE A 1 509 ? 5.59 -10.164 -47.281 1 90.19 509 ILE A O 1
ATOM 4123 N N . ARG A 1 510 ? 6.383 -9.156 -49.094 1 81.31 510 ARG A N 1
ATOM 4124 C CA . ARG A 1 510 ? 5.809 -7.84 -48.844 1 81.31 510 ARG A CA 1
ATOM 4125 C C . ARG A 1 510 ? 4.844 -7.453 -49.969 1 81.31 510 ARG A C 1
ATOM 4127 O O . ARG A 1 510 ? 5.227 -7.387 -51.125 1 81.31 510 ARG A O 1
ATOM 4134 N N . SER A 1 511 ? 3.639 -7.59 -49.625 1 80.12 511 SER A N 1
ATOM 4135 C CA . SER A 1 511 ? 2.65 -7.07 -50.562 1 80.12 511 SER A CA 1
ATOM 4136 C C . SER A 1 511 ? 2.053 -5.758 -50.062 1 80.12 511 SER A C 1
ATOM 4138 O O . SER A 1 511 ? 2.314 -5.336 -48.938 1 80.12 511 SER A O 1
ATOM 4140 N N . SER A 1 512 ? 1.345 -4.961 -51 1 67.19 512 SER A N 1
ATOM 4141 C CA . SER A 1 512 ? 0.762 -3.662 -50.688 1 67.19 512 SER A CA 1
ATOM 4142 C C . SER A 1 512 ? -0.119 -3.74 -49.469 1 67.19 512 SER A C 1
ATOM 4144 O O . SER A 1 512 ? -0.187 -2.789 -48.688 1 67.19 512 SER A O 1
ATOM 4146 N N . ASP A 1 513 ? -0.615 -4.953 -49.125 1 69.25 513 ASP A N 1
ATOM 4147 C CA . ASP A 1 513 ? -1.646 -4.996 -48.094 1 69.25 513 ASP A CA 1
ATOM 4148 C C . ASP A 1 513 ? -1.153 -5.738 -46.875 1 69.25 513 ASP A C 1
ATOM 4150 O O . ASP A 1 513 ? -1.731 -5.605 -45.781 1 69.25 513 ASP A O 1
ATOM 4154 N N . ALA A 1 514 ? -0.104 -6.664 -47.094 1 79.38 514 ALA A N 1
ATOM 4155 C CA . ALA A 1 514 ? 0.241 -7.445 -45.906 1 79.38 514 ALA A CA 1
ATOM 4156 C C . ALA A 1 514 ? 1.705 -7.875 -45.938 1 79.38 514 ALA A C 1
ATOM 4158 O O . ALA A 1 514 ? 2.293 -8.016 -47 1 79.38 514 ALA A O 1
ATOM 4159 N N . HIS A 1 515 ? 2.363 -7.852 -44.906 1 88.56 515 HIS A N 1
ATOM 4160 C CA . HIS A 1 515 ? 3.727 -8.328 -44.719 1 88.56 515 HIS A CA 1
ATOM 4161 C C . HIS A 1 515 ? 3.74 -9.641 -43.938 1 88.56 515 HIS A C 1
ATOM 4163 O O . HIS A 1 515 ? 3.225 -9.711 -42.812 1 88.56 515 HIS A O 1
ATOM 4169 N N . TYR A 1 516 ? 4.195 -10.805 -44.625 1 92.75 516 TYR A N 1
ATOM 4170 C CA . TYR A 1 516 ? 4.254 -12.102 -43.969 1 92.75 516 TYR A CA 1
ATOM 4171 C C . TYR A 1 516 ? 5.672 -12.648 -43.969 1 92.75 516 TYR A C 1
ATOM 4173 O O . TYR A 1 516 ? 6.406 -12.5 -44.938 1 92.75 516 TYR A O 1
ATOM 4181 N N . VAL A 1 517 ? 6.055 -13.242 -42.906 1 94.81 517 VAL A N 1
ATOM 4182 C CA . VAL A 1 517 ? 7.348 -13.906 -42.781 1 94.81 517 VAL A CA 1
ATOM 4183 C C . VAL A 1 517 ? 7.141 -15.414 -42.688 1 94.81 517 VAL A C 1
ATOM 4185 O O . VAL A 1 517 ? 6.648 -15.93 -41.688 1 94.81 517 VAL A O 1
ATOM 4188 N N . PHE A 1 518 ? 7.539 -16.172 -43.656 1 96.06 518 PHE A N 1
ATOM 4189 C CA . PHE A 1 518 ? 7.328 -17.609 -43.781 1 96.06 518 PHE A CA 1
ATOM 4190 C C . PHE A 1 518 ? 8.234 -18.359 -42.812 1 96.06 518 PHE A C 1
ATOM 4192 O O . PHE A 1 518 ? 7.867 -19.422 -42.281 1 96.06 518 PHE A O 1
ATOM 4199 N N . SER A 1 519 ? 9.398 -17.797 -42.5 1 96.38 519 SER A N 1
ATOM 4200 C CA . SER A 1 519 ? 10.383 -18.453 -41.656 1 96.38 519 SER A CA 1
ATOM 4201 C C . SER A 1 519 ? 10.359 -17.906 -40.25 1 96.38 519 SER A C 1
ATOM 4203 O O . SER A 1 519 ? 11.367 -17.953 -39.531 1 96.38 519 SER A O 1
ATOM 4205 N N . ASP A 1 520 ? 9.32 -17.438 -39.875 1 94.56 520 ASP A N 1
ATOM 4206 C CA . ASP A 1 520 ? 9.242 -16.844 -38.562 1 94.56 520 ASP A CA 1
ATOM 4207 C C . ASP A 1 520 ? 9.523 -17.859 -37.469 1 94.56 520 ASP A C 1
ATOM 4209 O O . ASP A 1 520 ? 8.766 -18.812 -37.281 1 94.56 520 ASP A O 1
ATOM 4213 N N . GLY A 1 521 ? 10.656 -17.75 -36.781 1 96 521 GLY A N 1
ATOM 4214 C CA . GLY A 1 521 ? 10.969 -18.547 -35.594 1 96 521 GLY A CA 1
ATOM 4215 C C . GLY A 1 521 ? 11.75 -19.797 -35.906 1 96 521 GLY A C 1
ATOM 4216 O O . GLY A 1 521 ? 11.992 -20.625 -35.031 1 96 521 GLY A O 1
ATOM 4217 N N . ILE A 1 522 ? 12.141 -20 -37.219 1 97.88 522 ILE A N 1
ATOM 4218 C CA . ILE A 1 522 ? 12.82 -21.25 -37.531 1 97.88 522 ILE A CA 1
ATOM 4219 C C . ILE A 1 522 ? 14.125 -20.969 -38.25 1 97.88 522 ILE A C 1
ATOM 4221 O O . ILE A 1 522 ? 14.211 -20.016 -39.031 1 97.88 522 ILE A O 1
ATOM 4225 N N . GLY A 1 523 ? 15.18 -21.703 -37.906 1 97.62 523 GLY A N 1
ATOM 4226 C CA . GLY A 1 523 ? 16.484 -21.703 -38.531 1 97.62 523 GLY A CA 1
ATOM 4227 C C . GLY A 1 523 ? 16.969 -23.078 -38.938 1 97.62 523 GLY A C 1
ATOM 4228 O O . GLY A 1 523 ? 16.156 -23.969 -39.219 1 97.62 523 GLY A O 1
ATOM 4229 N N . LYS A 1 524 ? 18.344 -23.188 -39.062 1 97.69 524 LYS A N 1
ATOM 4230 C CA . LYS A 1 524 ? 18.906 -24.469 -39.531 1 97.69 524 LYS A CA 1
ATOM 4231 C C . LYS A 1 524 ? 19.984 -24.953 -38.562 1 97.69 524 LYS A C 1
ATOM 4233 O O . LYS A 1 524 ? 20.625 -24.156 -37.875 1 97.69 524 LYS A O 1
ATOM 4238 N N . ILE A 1 525 ? 20.109 -26.219 -38.531 1 97.69 525 ILE A N 1
ATOM 4239 C CA . ILE A 1 525 ? 21.188 -26.859 -37.781 1 97.69 525 ILE A CA 1
ATOM 4240 C C . ILE A 1 525 ? 21.875 -27.891 -38.688 1 97.69 525 ILE A C 1
ATOM 4242 O O . ILE A 1 525 ? 21.219 -28.578 -39.469 1 97.69 525 ILE A O 1
ATOM 4246 N N . SER A 1 526 ? 23.172 -27.984 -38.625 1 96.69 526 SER A N 1
ATOM 4247 C CA . SER A 1 526 ? 23.891 -28.953 -39.438 1 96.69 526 SER A CA 1
ATOM 4248 C C . SER A 1 526 ? 23.641 -30.391 -38.938 1 96.69 526 SER A C 1
ATOM 4250 O O . SER A 1 526 ? 23.406 -30.609 -37.75 1 96.69 526 SER A O 1
ATOM 4252 N N . ALA A 1 527 ? 23.734 -31.312 -39.812 1 94.94 527 ALA A N 1
ATOM 4253 C CA . ALA A 1 527 ? 23.453 -32.719 -39.469 1 94.94 527 ALA A CA 1
ATOM 4254 C C . ALA A 1 527 ? 24.438 -33.219 -38.438 1 94.94 527 ALA A C 1
ATOM 4256 O O . ALA A 1 527 ? 24.062 -33.938 -37.5 1 94.94 527 ALA A O 1
ATOM 4257 N N . LYS A 1 528 ? 25.672 -32.938 -38.562 1 94.44 528 LYS A N 1
ATOM 4258 C CA . LYS A 1 528 ? 26.703 -33.375 -37.625 1 94.44 528 LYS A CA 1
ATOM 4259 C C . LYS A 1 528 ? 26.469 -32.812 -36.25 1 94.44 528 LYS A C 1
ATOM 4261 O O . LYS A 1 528 ? 26.562 -33.531 -35.25 1 94.44 528 LYS A O 1
ATOM 4266 N N . PHE A 1 529 ? 26.266 -31.547 -36.219 1 95.81 529 PHE A N 1
ATOM 4267 C CA . PHE A 1 529 ? 26.047 -30.922 -34.938 1 95.81 529 PHE A CA 1
ATOM 4268 C C . PHE A 1 529 ? 24.75 -31.422 -34.281 1 95.81 529 PHE A C 1
ATOM 4270 O O . PHE A 1 529 ? 24.672 -31.594 -33.062 1 95.81 529 PHE A O 1
ATOM 4277 N N . ALA A 1 530 ? 23.688 -31.625 -35.062 1 96.5 530 ALA A N 1
ATOM 4278 C CA . ALA A 1 530 ? 22.406 -32.156 -34.594 1 96.5 530 ALA A CA 1
ATOM 4279 C C . ALA A 1 530 ? 22.594 -33.5 -33.906 1 96.5 530 ALA A C 1
ATOM 4281 O O . ALA A 1 530 ? 21.938 -33.781 -32.906 1 96.5 530 ALA A O 1
ATOM 4282 N N . ARG A 1 531 ? 23.406 -34.344 -34.406 1 94.44 531 ARG A N 1
ATOM 4283 C CA . ARG A 1 531 ? 23.672 -35.656 -33.812 1 94.44 531 ARG A CA 1
ATOM 4284 C C . ARG A 1 531 ? 24.375 -35.531 -32.469 1 94.44 531 ARG A C 1
ATOM 4286 O O . ARG A 1 531 ? 24.094 -36.281 -31.531 1 94.44 531 ARG A O 1
ATOM 4293 N N . ARG A 1 532 ? 25.281 -34.625 -32.375 1 94.75 532 ARG A N 1
ATOM 4294 C CA . ARG A 1 532 ? 25.969 -34.375 -31.094 1 94.75 532 ARG A CA 1
ATOM 4295 C C . ARG A 1 532 ? 25.016 -33.844 -30.031 1 94.75 532 ARG A C 1
ATOM 4297 O O . ARG A 1 532 ? 25.094 -34.219 -28.875 1 94.75 532 ARG A O 1
ATOM 4304 N N . VAL A 1 533 ? 24.188 -32.969 -30.531 1 95.38 533 VAL A N 1
ATOM 4305 C CA . VAL A 1 533 ? 23.188 -32.406 -29.609 1 95.38 533 VAL A CA 1
ATOM 4306 C C . VAL A 1 533 ? 22.266 -33.531 -29.125 1 95.38 533 VAL A C 1
ATOM 4308 O O . VAL A 1 533 ? 21.906 -33.562 -27.938 1 95.38 533 VAL A O 1
ATOM 4311 N N . ALA A 1 534 ? 21.844 -34.40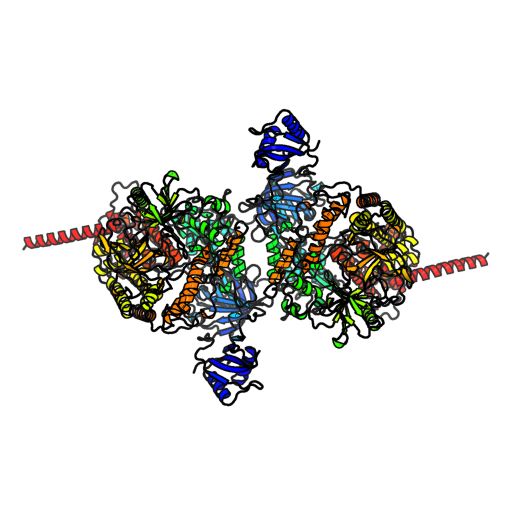6 -29.984 1 95.44 534 ALA A N 1
ATOM 4312 C CA . ALA A 1 534 ? 20.969 -35.5 -29.625 1 95.44 534 ALA A CA 1
ATOM 4313 C C . ALA A 1 534 ? 21.609 -36.406 -28.562 1 95.44 534 ALA A C 1
ATOM 4315 O O . ALA A 1 534 ? 20.938 -36.844 -27.625 1 95.44 534 ALA A O 1
ATOM 4316 N N . LYS A 1 535 ? 22.844 -36.656 -28.625 1 92.44 535 LYS A N 1
ATOM 4317 C CA . LYS A 1 535 ? 23.562 -37.469 -27.656 1 92.44 535 LYS A CA 1
ATOM 4318 C C . LYS A 1 535 ? 23.594 -36.812 -26.281 1 92.44 535 LYS A C 1
ATOM 4320 O O . LYS A 1 535 ? 23.453 -37.5 -25.266 1 92.44 535 LYS A O 1
ATOM 4325 N N . LYS A 1 536 ? 23.828 -35.562 -26.344 1 90.38 536 LYS A N 1
ATOM 4326 C CA . LYS A 1 536 ? 23.844 -34.812 -25.094 1 90.38 536 LYS A CA 1
ATOM 4327 C C . LYS A 1 536 ? 22.469 -34.812 -24.438 1 90.38 536 LYS A C 1
ATOM 4329 O O . LYS A 1 536 ? 22.359 -34.656 -23.219 1 90.38 536 LYS A O 1
ATOM 4334 N N . CYS A 1 537 ? 21.453 -34.938 -25.266 1 89.44 537 CYS A N 1
ATOM 4335 C CA . CYS A 1 537 ? 20.109 -35 -24.734 1 89.44 537 CYS A CA 1
ATOM 4336 C C . CYS A 1 537 ? 19.766 -36.406 -24.234 1 89.44 537 CYS A C 1
ATOM 4338 O O . CYS A 1 537 ? 18.688 -36.625 -23.719 1 89.44 537 CYS A O 1
ATOM 4340 N N . GLY A 1 538 ? 20.672 -37.344 -24.375 1 83 538 GLY A N 1
ATOM 4341 C CA . GLY A 1 538 ? 20.469 -38.688 -23.922 1 83 538 GLY A CA 1
ATOM 4342 C C . GLY A 1 538 ? 19.797 -39.594 -24.938 1 83 538 GLY A C 1
ATOM 4343 O O . GLY A 1 538 ? 19.297 -40.656 -24.609 1 83 538 GLY A O 1
ATOM 4344 N N . LEU A 1 539 ? 19.703 -39.062 -26.156 1 87.62 539 LEU A N 1
ATOM 4345 C CA . LEU A 1 539 ? 19.078 -39.844 -27.234 1 87.62 539 LEU A CA 1
ATOM 4346 C C . LEU A 1 539 ? 20.109 -40.656 -27.984 1 87.62 539 LEU A C 1
ATOM 4348 O O . LEU A 1 539 ? 20.969 -40.094 -28.672 1 87.62 539 LEU A O 1
ATOM 4352 N N . THR A 1 540 ? 20.078 -41.906 -27.812 1 80.88 540 THR A N 1
ATOM 4353 C CA . THR A 1 540 ? 21.062 -42.781 -28.453 1 80.88 540 THR A CA 1
ATOM 4354 C C . THR A 1 540 ? 20.422 -43.594 -29.562 1 80.88 540 THR A C 1
ATOM 4356 O O . THR A 1 540 ? 21.109 -44.094 -30.469 1 80.88 540 THR A O 1
ATOM 4359 N N . GLU A 1 541 ? 19.141 -43.719 -29.531 1 77.62 541 GLU A N 1
ATOM 4360 C CA . GLU A 1 541 ? 18.484 -44.656 -30.453 1 77.62 541 GLU A CA 1
ATOM 4361 C C . GLU A 1 541 ? 18.062 -43.938 -31.734 1 77.62 541 GLU A C 1
ATOM 4363 O O . GLU A 1 541 ? 17.938 -44.594 -32.781 1 77.62 541 GLU A O 1
ATOM 4368 N N . PHE A 1 542 ? 17.719 -42.688 -31.641 1 84.06 542 PHE A N 1
ATOM 4369 C CA . PHE A 1 542 ? 17.344 -41.969 -32.844 1 84.06 542 PHE A CA 1
ATOM 4370 C C . PHE A 1 542 ? 17.797 -40.531 -32.781 1 84.06 542 PHE A C 1
ATOM 4372 O O . PHE A 1 542 ? 18.094 -40 -31.719 1 84.06 542 PHE A O 1
ATOM 4379 N N . PHE A 1 543 ? 17.844 -39.906 -33.969 1 90.25 543 PHE A N 1
ATOM 4380 C CA . PHE A 1 543 ? 18.234 -38.5 -34.125 1 90.25 543 PHE A CA 1
ATOM 4381 C C . PHE A 1 543 ? 17.078 -37.656 -34.625 1 90.25 543 PHE A C 1
ATOM 4383 O O . PHE A 1 543 ? 16.641 -37.812 -35.781 1 90.25 543 PHE A O 1
ATOM 4390 N N . PRO A 1 544 ? 16.594 -36.688 -33.812 1 95.25 544 PRO A N 1
ATOM 4391 C CA . PRO A 1 544 ? 15.453 -35.875 -34.219 1 95.25 544 PRO A CA 1
ATOM 4392 C C . PRO A 1 544 ? 15.758 -34.969 -35.438 1 95.25 544 PRO A C 1
ATOM 4394 O O . PRO A 1 544 ? 16.922 -34.625 -35.656 1 95.25 544 PRO A O 1
ATOM 4397 N N . SER A 1 545 ? 14.703 -34.594 -36.156 1 96.56 545 SER A N 1
ATOM 4398 C CA . SER A 1 545 ? 14.852 -33.75 -37.344 1 96.56 545 SER A CA 1
ATOM 4399 C C . SER A 1 545 ? 14.852 -32.281 -37 1 96.56 545 SER A C 1
ATOM 4401 O O . SER A 1 545 ? 15.273 -31.453 -37.812 1 96.56 545 SER A O 1
ATOM 4403 N N . ALA A 1 546 ? 14.359 -31.969 -35.875 1 97.56 546 ALA A N 1
ATOM 4404 C CA . ALA A 1 546 ? 14.234 -30.562 -35.469 1 97.56 546 ALA A CA 1
ATOM 4405 C C . ALA A 1 546 ? 14.328 -30.406 -33.969 1 97.56 546 ALA A C 1
ATOM 4407 O O . ALA A 1 546 ? 13.945 -31.297 -33.219 1 97.56 546 ALA A O 1
ATOM 4408 N N . TYR A 1 547 ? 14.812 -29.188 -33.469 1 97.5 547 TYR A N 1
ATOM 4409 C CA . TYR A 1 547 ? 15.008 -28.891 -32.062 1 97.5 547 TYR A CA 1
ATOM 4410 C C . TYR A 1 547 ? 14.469 -27.5 -31.719 1 97.5 547 TYR A C 1
ATOM 4412 O O . TYR A 1 547 ? 14.719 -26.531 -32.438 1 97.5 547 TYR A O 1
ATOM 4420 N N . GLN A 1 548 ? 13.648 -27.406 -30.75 1 97.06 548 GLN A N 1
ATOM 4421 C CA . GLN A 1 548 ? 13.312 -26.109 -30.188 1 97.06 548 GLN A CA 1
ATOM 4422 C C . GLN A 1 548 ? 14.406 -25.625 -29.25 1 97.06 548 GLN A C 1
ATOM 4424 O O . GLN A 1 548 ? 14.758 -26.312 -28.281 1 97.06 548 GLN A O 1
ATOM 4429 N N . ILE A 1 549 ? 14.922 -24.422 -29.438 1 96.94 549 ILE A N 1
ATOM 4430 C CA . ILE A 1 549 ? 16.141 -24.062 -28.734 1 96.94 549 ILE A CA 1
ATOM 4431 C C . ILE A 1 549 ? 15.992 -22.688 -28.109 1 96.94 549 ILE A C 1
ATOM 4433 O O . ILE A 1 549 ? 15.07 -21.938 -28.453 1 96.94 549 ILE A O 1
ATOM 4437 N N . ARG A 1 550 ? 16.781 -22.391 -27.125 1 95.38 550 ARG A N 1
ATOM 4438 C CA . ARG A 1 550 ? 17.156 -21.078 -26.609 1 95.38 550 ARG A CA 1
ATOM 4439 C C . ARG A 1 550 ? 18.672 -20.859 -26.703 1 95.38 550 ARG A C 1
ATOM 4441 O O . ARG A 1 550 ? 19.453 -21.703 -26.234 1 95.38 550 ARG A O 1
ATOM 4448 N N . TYR A 1 551 ? 19.125 -19.859 -27.406 1 95.81 551 TYR A N 1
ATOM 4449 C CA . TYR A 1 551 ? 20.531 -19.547 -27.594 1 95.81 551 TYR A CA 1
ATOM 4450 C C . TYR A 1 551 ? 20.781 -18.047 -27.5 1 95.81 551 TYR A C 1
ATOM 4452 O O . TYR A 1 551 ? 20.422 -17.297 -28.422 1 95.81 551 TYR A O 1
ATOM 4460 N N . GLY A 1 552 ? 21.375 -17.656 -26.391 1 93.06 552 GLY A N 1
ATOM 4461 C CA . GLY A 1 552 ? 21.484 -16.234 -26.172 1 93.06 552 GLY A CA 1
ATOM 4462 C C . GLY A 1 552 ? 20.141 -15.531 -26.125 1 93.06 552 GLY A C 1
ATOM 4463 O O . GLY A 1 552 ? 19.281 -15.891 -25.312 1 93.06 552 GLY A O 1
ATOM 4464 N N . GLY A 1 553 ? 19.969 -14.695 -27.016 1 93.75 553 GLY A N 1
ATOM 4465 C CA . GLY A 1 553 ? 18.672 -14.031 -27.109 1 93.75 553 GLY A CA 1
ATOM 4466 C C . GLY A 1 553 ? 17.781 -14.602 -28.188 1 93.75 553 GLY A C 1
ATOM 4467 O O . GLY A 1 553 ? 16.656 -14.117 -28.406 1 93.75 553 GLY A O 1
ATOM 4468 N N . TYR A 1 554 ? 18.234 -15.672 -28.844 1 95.56 554 TYR A N 1
ATOM 4469 C CA . TYR A 1 554 ? 17.484 -16.312 -29.922 1 95.56 554 TYR A CA 1
ATOM 4470 C C . TYR A 1 554 ? 16.547 -17.375 -29.359 1 95.56 554 TYR A C 1
ATOM 4472 O O . TYR A 1 554 ? 16.891 -18.094 -28.422 1 95.56 554 TYR A O 1
ATOM 4480 N N . LYS A 1 555 ? 15.359 -17.484 -29.812 1 95.5 555 LYS A N 1
ATOM 4481 C CA . LYS A 1 555 ? 14.422 -18.547 -29.484 1 95.5 555 LYS A CA 1
ATOM 4482 C C . LYS A 1 555 ? 13.734 -19.078 -30.75 1 95.5 555 LYS A C 1
ATOM 4484 O O . LYS A 1 555 ? 13.562 -18.344 -31.719 1 95.5 555 LYS A O 1
ATOM 4489 N N . GLY A 1 556 ? 13.414 -20.344 -30.75 1 97 556 GLY A N 1
ATOM 4490 C CA . GLY A 1 556 ? 12.703 -20.938 -31.875 1 97 556 GLY A CA 1
ATOM 4491 C C . GLY A 1 556 ? 13.109 -22.375 -32.125 1 97 556 GLY A C 1
ATOM 4492 O O . GLY A 1 556 ? 13.438 -23.109 -31.203 1 97 556 GLY A O 1
ATOM 4493 N N . VAL A 1 557 ? 12.977 -22.719 -33.438 1 98.19 557 VAL A N 1
ATOM 4494 C CA . VAL A 1 557 ? 13.281 -24.078 -33.844 1 98.19 557 VAL A CA 1
ATOM 4495 C C . VAL A 1 557 ? 14.422 -24.078 -34.844 1 98.19 557 VAL A C 1
ATOM 4497 O O . VAL A 1 557 ? 14.523 -23.156 -35.688 1 98.19 557 VAL A O 1
ATOM 4500 N N . VAL A 1 558 ? 15.312 -25.031 -34.75 1 98.19 558 VAL A N 1
ATOM 4501 C CA . VAL A 1 558 ? 16.312 -25.281 -35.781 1 98.19 558 VAL A CA 1
ATOM 4502 C C . VAL A 1 558 ? 16.125 -26.672 -36.344 1 98.19 558 VAL A C 1
ATOM 4504 O O . VAL A 1 558 ? 16.156 -27.672 -35.625 1 98.19 558 VAL A O 1
ATOM 4507 N N . ALA A 1 559 ? 15.883 -26.734 -37.625 1 98.12 559 ALA A N 1
ATOM 4508 C CA . ALA A 1 559 ? 15.672 -28 -38.312 1 98.12 559 ALA A CA 1
ATOM 4509 C C . ALA A 1 559 ? 16.938 -28.438 -39.031 1 98.12 559 ALA A C 1
ATOM 4511 O O . ALA A 1 559 ? 17.703 -27.609 -39.562 1 98.12 559 ALA A O 1
ATOM 4512 N N . VAL A 1 560 ? 17.125 -29.703 -39.188 1 97.5 560 VAL A N 1
ATOM 4513 C CA . VAL A 1 560 ? 18.312 -30.281 -39.781 1 97.5 560 VAL A CA 1
ATOM 4514 C C . VAL A 1 560 ? 18.344 -29.969 -41.281 1 97.5 560 VAL A C 1
ATOM 4516 O O . VAL A 1 560 ? 17.344 -30.203 -41.969 1 97.5 560 VAL A O 1
ATOM 4519 N N . ASP A 1 561 ? 19.375 -29.406 -41.75 1 95.5 561 ASP A N 1
ATOM 4520 C CA . ASP A 1 561 ? 19.672 -29.203 -43.156 1 95.5 561 ASP A CA 1
ATOM 4521 C C . ASP A 1 561 ? 20.984 -29.906 -43.531 1 95.5 561 ASP A C 1
ATOM 4523 O O . ASP A 1 561 ? 22.062 -29.469 -43.125 1 95.5 561 ASP A O 1
ATOM 4527 N N . PRO A 1 562 ? 20.828 -30.906 -44.312 1 92.38 562 PRO A N 1
ATOM 4528 C CA . PRO A 1 562 ? 22.031 -31.672 -44.656 1 92.38 562 PRO A CA 1
ATOM 4529 C C . PRO A 1 562 ? 23.062 -30.844 -45.375 1 92.38 562 PRO A C 1
ATOM 4531 O O . PRO A 1 562 ? 24.25 -31.188 -45.406 1 92.38 562 PRO A O 1
ATOM 4534 N N . ASN A 1 563 ? 22.781 -29.766 -45.969 1 90.56 563 ASN A N 1
ATOM 4535 C CA . ASN A 1 563 ? 23.703 -28.969 -46.75 1 90.56 563 ASN A CA 1
ATOM 4536 C C . ASN A 1 563 ? 24.297 -27.828 -45.938 1 90.56 563 ASN A C 1
ATOM 4538 O O . ASN A 1 563 ? 25.125 -27.062 -46.438 1 90.56 563 ASN A O 1
ATOM 4542 N N . SER A 1 564 ? 23.875 -27.766 -44.688 1 90.5 564 SER A N 1
ATOM 4543 C CA . SER A 1 564 ? 24.391 -26.688 -43.875 1 90.5 564 SER A CA 1
ATOM 4544 C C . SER A 1 564 ? 25.812 -26.969 -43.406 1 90.5 564 SER A C 1
ATOM 4546 O O . SER A 1 564 ? 26.125 -28.094 -43.031 1 90.5 564 SER A O 1
ATOM 4548 N N . TRP A 1 565 ? 26.688 -25.906 -43.406 1 88.94 565 TRP A N 1
ATOM 4549 C CA . TRP A 1 565 ? 28.078 -26.062 -43 1 88.94 565 TRP A CA 1
ATOM 4550 C C . TRP A 1 565 ? 28.312 -25.484 -41.594 1 88.94 565 TRP A C 1
ATOM 4552 O O . TRP A 1 565 ? 29.203 -25.953 -40.875 1 88.94 565 TRP A O 1
ATOM 4562 N N . LYS A 1 566 ? 27.578 -24.531 -41.25 1 93.44 566 LYS A N 1
ATOM 4563 C CA . LYS A 1 566 ? 27.672 -23.953 -39.938 1 93.44 566 LYS A CA 1
ATOM 4564 C C . LYS A 1 566 ? 26.875 -24.766 -38.906 1 93.44 566 LYS A C 1
ATOM 4566 O O . LYS A 1 566 ? 25.875 -25.391 -39.281 1 93.44 566 LYS A O 1
ATOM 4571 N N . LYS A 1 567 ? 27.328 -24.766 -37.688 1 95.12 567 LYS A N 1
ATOM 4572 C CA . LYS A 1 567 ? 26.594 -25.5 -36.656 1 95.12 567 LYS A CA 1
ATOM 4573 C C . LYS A 1 567 ? 25.141 -25.031 -36.562 1 95.12 567 LYS A C 1
ATOM 4575 O O . LYS A 1 567 ? 24.219 -25.844 -36.562 1 95.12 567 LYS A O 1
ATOM 4580 N N . LEU A 1 568 ? 24.984 -23.688 -36.5 1 97.25 568 LEU A N 1
ATOM 4581 C CA . LEU A 1 568 ? 23.656 -23.078 -36.469 1 97.25 568 LEU A CA 1
ATOM 4582 C C . LEU A 1 568 ? 23.531 -21.969 -37.5 1 97.25 568 LEU A C 1
ATOM 4584 O O . LEU A 1 568 ? 24.469 -21.203 -37.688 1 97.25 568 LEU A O 1
ATOM 4588 N N . SER A 1 569 ? 22.484 -21.891 -38.25 1 97.44 569 SER A N 1
ATOM 4589 C CA . SER A 1 569 ? 22.078 -20.781 -39.125 1 97.44 569 SER A CA 1
ATOM 4590 C C . SER A 1 569 ? 20.766 -20.156 -38.656 1 97.44 569 SER A C 1
ATOM 4592 O O . SER A 1 569 ? 19.688 -20.656 -38.938 1 97.44 569 SER A O 1
ATOM 4594 N N . LEU A 1 570 ? 20.906 -19.031 -38 1 97.25 570 LEU A N 1
ATOM 4595 C CA . LEU A 1 570 ? 19.766 -18.406 -37.312 1 97.25 570 LEU A CA 1
ATOM 4596 C C . LEU A 1 570 ? 19.25 -17.219 -38.125 1 97.25 570 LEU A C 1
ATOM 4598 O O . LEU A 1 570 ? 19.984 -16.641 -38.938 1 97.25 570 LEU A O 1
ATOM 4602 N N . ARG A 1 571 ? 17.984 -16.906 -37.969 1 97.31 571 ARG A N 1
ATOM 4603 C CA . ARG A 1 571 ? 17.344 -15.812 -38.688 1 97.31 571 ARG A CA 1
ATOM 4604 C C . ARG A 1 571 ? 17.016 -14.656 -37.75 1 97.31 571 ARG A C 1
ATOM 4606 O O . ARG A 1 571 ? 16.938 -14.836 -36.531 1 97.31 571 ARG A O 1
ATOM 4613 N N . ARG A 1 572 ? 16.734 -13.5 -38.312 1 94.5 572 ARG A N 1
ATOM 4614 C CA . ARG A 1 572 ? 16.5 -12.289 -37.531 1 94.5 572 ARG A CA 1
ATOM 4615 C C . ARG A 1 572 ? 15.211 -12.398 -36.75 1 94.5 572 ARG A C 1
ATOM 4617 O O . ARG A 1 572 ? 15.109 -11.844 -35.656 1 94.5 572 ARG A O 1
ATOM 4624 N N . SER A 1 573 ? 14.227 -13.039 -37.25 1 94.62 573 SER A N 1
ATOM 4625 C CA . SER A 1 573 ? 12.945 -13.188 -36.562 1 94.62 573 SER A CA 1
ATOM 4626 C C . SER A 1 573 ? 13.094 -13.984 -35.281 1 94.62 573 SER A C 1
ATOM 4628 O O . SER A 1 573 ? 12.234 -13.922 -34.406 1 94.62 573 SER A O 1
ATOM 4630 N N . MET A 1 574 ? 14.211 -14.664 -35.094 1 96.44 574 MET A N 1
ATOM 4631 C CA . MET A 1 574 ? 14.461 -15.484 -33.906 1 96.44 574 MET A CA 1
ATOM 4632 C C . MET A 1 574 ? 15.125 -14.656 -32.812 1 96.44 574 MET A C 1
ATOM 4634 O O . MET A 1 574 ? 15.117 -15.047 -31.656 1 96.44 574 MET A O 1
ATOM 4638 N N . SER A 1 575 ? 15.758 -13.57 -33.188 1 95.31 575 SER A N 1
ATOM 4639 C CA . SER A 1 575 ? 16.484 -12.742 -32.25 1 95.31 575 SER A CA 1
ATOM 4640 C C . SER A 1 575 ? 15.547 -11.836 -31.469 1 95.31 575 SER A C 1
ATOM 4642 O O . SER A 1 575 ? 14.859 -11 -32.031 1 95.31 575 SER A O 1
ATOM 4644 N N . LYS A 1 576 ? 15.508 -11.906 -30.234 1 92.81 576 LYS A N 1
ATOM 4645 C CA . LYS A 1 576 ? 14.578 -11.133 -29.422 1 92.81 576 LYS A CA 1
ATOM 4646 C C . LYS A 1 576 ? 15.312 -10.094 -28.578 1 92.81 576 LYS A C 1
ATOM 4648 O O . LYS A 1 576 ? 14.773 -9.023 -28.297 1 92.81 576 LYS A O 1
ATOM 4653 N N . PHE A 1 577 ? 16.484 -10.359 -28.078 1 93.56 577 PHE A N 1
ATOM 4654 C CA . PHE A 1 577 ? 17.328 -9.43 -27.328 1 93.56 577 PHE A CA 1
ATOM 4655 C C . PHE A 1 577 ? 18.797 -9.797 -27.484 1 93.56 577 PHE A C 1
ATOM 4657 O O . PHE A 1 577 ? 19.125 -10.859 -28.031 1 93.56 577 PHE A O 1
ATOM 4664 N N . GLU A 1 578 ? 19.641 -8.945 -27.062 1 92.31 578 GLU A N 1
ATOM 4665 C CA . GLU A 1 578 ? 21.078 -9.188 -27.172 1 92.31 578 GLU A CA 1
ATOM 4666 C C . GLU A 1 578 ? 21.625 -9.828 -25.891 1 92.31 578 GLU A C 1
ATOM 4668 O O . GLU A 1 578 ? 21.203 -9.477 -24.797 1 92.31 578 GLU A O 1
ATOM 4673 N N . SER A 1 579 ? 22.391 -10.883 -26.094 1 92.75 579 SER A N 1
ATOM 4674 C CA . SER A 1 579 ? 22.984 -11.578 -24.969 1 92.75 579 SER A CA 1
ATOM 4675 C C . SER A 1 579 ? 24.359 -12.141 -25.328 1 92.75 579 SER A C 1
ATOM 4677 O O . SER A 1 579 ? 24.625 -12.438 -26.484 1 92.75 579 SER A O 1
ATOM 4679 N N . GLU A 1 580 ? 25.203 -12.344 -24.312 1 89.88 580 GLU A N 1
ATOM 4680 C CA . GLU A 1 580 ? 26.531 -12.883 -24.516 1 89.88 580 GLU A CA 1
ATOM 4681 C C . GLU A 1 580 ? 26.594 -14.367 -24.125 1 89.88 580 GLU A C 1
ATOM 4683 O O . GLU A 1 580 ? 27.656 -14.992 -24.234 1 89.88 580 GLU A O 1
ATOM 4688 N N . ASN A 1 581 ? 25.484 -14.906 -23.766 1 90.75 581 ASN A N 1
ATOM 4689 C CA . ASN A 1 581 ? 25.438 -16.328 -23.406 1 90.75 581 ASN A CA 1
ATOM 4690 C C . ASN A 1 581 ? 25.656 -17.203 -24.625 1 90.75 581 ASN A C 1
ATOM 4692 O O . ASN A 1 581 ? 25.047 -16.984 -25.672 1 90.75 581 ASN A O 1
ATOM 4696 N N . THR A 1 582 ? 26.484 -18.281 -24.531 1 92.75 582 THR A N 1
ATOM 4697 C CA . THR A 1 582 ? 26.828 -19.094 -25.703 1 92.75 582 THR A CA 1
ATOM 4698 C C . THR A 1 582 ? 26.375 -20.531 -25.5 1 92.75 582 THR A C 1
ATOM 4700 O O . THR A 1 582 ? 26.703 -21.406 -26.297 1 92.75 582 THR A O 1
ATOM 4703 N N . LYS A 1 583 ? 25.719 -20.812 -24.469 1 92.5 583 LYS A N 1
ATOM 4704 C CA . LYS A 1 583 ? 25.25 -22.172 -24.219 1 92.5 583 LYS A CA 1
ATOM 4705 C C . LYS A 1 583 ? 23.953 -22.438 -24.969 1 92.5 583 LYS A C 1
ATOM 4707 O O . LYS A 1 583 ? 23.062 -21.594 -25.031 1 92.5 583 LYS A O 1
ATOM 4712 N N . LEU A 1 584 ? 23.844 -23.594 -25.625 1 95.62 584 LEU A N 1
ATOM 4713 C CA . LEU A 1 584 ? 22.641 -24 -26.359 1 95.62 584 LEU A CA 1
ATOM 4714 C C . LEU A 1 584 ? 21.719 -24.812 -25.453 1 95.62 584 LEU A C 1
ATOM 4716 O O . LEU A 1 584 ? 22.094 -25.859 -24.938 1 95.62 584 LEU A O 1
ATOM 4720 N N . ASP A 1 585 ? 20.562 -24.344 -25.266 1 95.19 585 ASP A N 1
ATOM 4721 C CA . ASP A 1 585 ? 19.531 -25.031 -24.484 1 95.19 585 ASP A CA 1
ATOM 4722 C C . ASP A 1 585 ? 18.469 -25.625 -25.391 1 95.19 585 ASP A C 1
ATOM 4724 O O . ASP A 1 585 ? 18.016 -24.984 -26.344 1 95.19 585 ASP A O 1
ATOM 4728 N N . VAL A 1 586 ? 18.078 -26.781 -25.125 1 95.5 586 VAL A N 1
ATOM 4729 C CA . VAL A 1 586 ? 17.047 -27.469 -25.891 1 95.5 586 VAL A CA 1
ATOM 4730 C C . VAL A 1 586 ? 15.797 -27.656 -25.031 1 95.5 586 VAL A C 1
ATOM 4732 O O . VAL A 1 586 ? 15.883 -28.109 -23.891 1 95.5 586 VAL A O 1
ATOM 4735 N N . LEU A 1 587 ? 14.711 -27.25 -25.562 1 93.62 587 LEU A N 1
ATOM 4736 C CA . LEU A 1 587 ? 13.453 -27.375 -24.844 1 93.62 587 LEU A CA 1
ATOM 4737 C C . LEU A 1 587 ? 12.68 -28.609 -25.281 1 93.62 587 LEU A C 1
ATOM 4739 O O . LEU A 1 587 ? 12.047 -29.281 -24.469 1 93.62 587 LEU A O 1
ATOM 4743 N N . ALA A 1 588 ? 12.633 -28.875 -26.547 1 93.88 588 ALA A N 1
ATOM 4744 C CA . ALA A 1 588 ? 11.906 -29.984 -27.141 1 93.88 588 ALA A CA 1
ATOM 4745 C C . ALA A 1 588 ? 12.516 -30.391 -28.484 1 93.88 588 ALA A C 1
ATOM 4747 O O . ALA A 1 588 ? 13.383 -29.688 -29 1 93.88 588 ALA A O 1
ATOM 4748 N N . TRP A 1 589 ? 12.18 -31.531 -28.984 1 95.81 589 TRP A N 1
ATOM 4749 C CA . TRP A 1 589 ? 12.641 -32 -30.281 1 95.81 589 TRP A CA 1
ATOM 4750 C C . TRP A 1 589 ? 11.555 -32.812 -30.969 1 95.81 589 TRP A C 1
ATOM 4752 O O . TRP A 1 589 ? 10.555 -33.188 -30.359 1 95.81 589 TRP A O 1
ATOM 4762 N N . SER A 1 590 ? 11.688 -32.969 -32.25 1 95.38 590 SER A N 1
ATOM 4763 C CA . SER A 1 590 ? 10.711 -33.75 -33.031 1 95.38 590 SER A CA 1
ATOM 4764 C C . SER A 1 590 ? 10.719 -35.219 -32.594 1 95.38 590 SER A C 1
ATOM 4766 O O . SER A 1 590 ? 11.781 -35.844 -32.5 1 95.38 590 SER A O 1
ATOM 4768 N N . LYS A 1 591 ? 9.562 -35.781 -32.312 1 91.31 591 LYS A N 1
ATOM 4769 C CA . LYS A 1 591 ? 9.375 -37.156 -31.875 1 91.31 591 LYS A CA 1
ATOM 4770 C C . LYS A 1 591 ? 7.934 -37.594 -32.094 1 91.31 591 LYS A C 1
ATOM 4772 O O . LYS A 1 591 ? 7.078 -36.812 -32.5 1 91.31 591 LYS A O 1
ATOM 4777 N N . TYR A 1 592 ? 7.719 -38.812 -31.891 1 90.31 592 TYR A N 1
ATOM 4778 C CA . TYR A 1 592 ? 6.355 -39.344 -31.969 1 90.31 592 TYR A CA 1
ATOM 4779 C C . TYR A 1 592 ? 5.484 -38.719 -30.875 1 90.31 592 TYR A C 1
ATOM 4781 O O . TYR A 1 592 ? 5.875 -38.719 -29.703 1 90.31 592 TYR A O 1
ATOM 4789 N N . GLN A 1 593 ? 4.41 -38.281 -31.297 1 91.94 593 GLN A N 1
ATOM 4790 C CA . GLN A 1 593 ? 3.393 -37.812 -30.359 1 91.94 593 GLN A CA 1
ATOM 4791 C C . GLN A 1 593 ? 1.995 -38.219 -30.828 1 91.94 593 GLN A C 1
ATOM 4793 O O . GLN A 1 593 ? 1.607 -37.938 -31.969 1 91.94 593 GLN A O 1
ATOM 4798 N N . PRO A 1 594 ? 1.338 -38.844 -29.891 1 91.88 594 PRO A N 1
ATOM 4799 C CA . PRO A 1 594 ? -0.019 -39.25 -30.281 1 91.88 594 PRO A CA 1
ATOM 4800 C C . PRO A 1 594 ? -0.924 -38.062 -30.578 1 91.88 594 PRO A C 1
ATOM 4802 O O . PRO A 1 594 ? -0.697 -36.969 -30.062 1 91.88 594 PRO A O 1
ATOM 4805 N N . CYS A 1 595 ? -1.865 -38.344 -31.359 1 93.69 595 CYS A N 1
ATOM 4806 C CA . CYS A 1 595 ? -2.787 -37.312 -31.812 1 93.69 595 CYS A CA 1
ATOM 4807 C C . CYS A 1 595 ? -4.168 -37.5 -31.203 1 93.69 595 CYS A C 1
ATOM 4809 O O . CYS A 1 595 ? -4.703 -38.594 -31.219 1 93.69 595 CYS A O 1
ATOM 4811 N N . TYR A 1 596 ? -4.711 -36.469 -30.641 1 94.12 596 TYR A N 1
ATOM 4812 C CA . TYR A 1 596 ? -6.043 -36.5 -30.031 1 94.12 596 TYR A CA 1
ATOM 4813 C C . TYR A 1 596 ? -6.91 -35.375 -30.562 1 94.12 596 TYR A C 1
ATOM 4815 O O . TYR A 1 596 ? -6.426 -34.25 -30.766 1 94.12 596 TYR A O 1
ATOM 4823 N N . MET A 1 597 ? -8.172 -35.656 -30.844 1 95.06 597 MET A N 1
ATOM 4824 C CA . MET A 1 597 ? -9.141 -34.594 -31.062 1 95.06 597 MET A CA 1
ATOM 4825 C C . MET A 1 597 ? -9.648 -34.031 -29.734 1 95.06 597 MET A C 1
ATOM 4827 O O . MET A 1 597 ? -9.625 -34.719 -28.719 1 95.06 597 MET A O 1
ATOM 4831 N N . ASN A 1 598 ? -9.953 -32.844 -29.703 1 94.19 598 ASN A N 1
ATOM 4832 C CA . ASN A 1 598 ? -10.523 -32.188 -28.531 1 94.19 598 ASN A CA 1
ATOM 4833 C C . ASN A 1 598 ? -11.805 -31.453 -28.859 1 94.19 598 ASN A C 1
ATOM 4835 O O . ASN A 1 598 ? -12.289 -31.516 -30 1 94.19 598 ASN A O 1
ATOM 4839 N N . ARG A 1 599 ? -12.344 -30.734 -27.969 1 94.19 599 ARG A N 1
ATOM 4840 C CA . ARG A 1 599 ? -13.633 -30.062 -28.141 1 94.19 599 ARG A CA 1
ATOM 4841 C C . ARG A 1 599 ? -13.57 -29 -29.219 1 94.19 599 ARG A C 1
ATOM 4843 O O . ARG A 1 599 ? -14.492 -28.875 -30.047 1 94.19 599 ARG A O 1
ATOM 4850 N N . GLN A 1 600 ? -12.508 -28.281 -29.312 1 94.31 600 GLN A N 1
ATOM 4851 C CA . GLN A 1 600 ? -12.375 -27.203 -30.281 1 94.31 600 GLN A CA 1
ATOM 4852 C C . GLN A 1 600 ? -12.289 -27.75 -31.703 1 94.31 600 GLN A C 1
ATOM 4854 O O . GLN A 1 600 ? -12.977 -27.266 -32.594 1 94.31 600 GLN A O 1
ATOM 4859 N N . LEU A 1 601 ? -11.477 -28.734 -31.844 1 95.69 601 LEU A N 1
ATOM 4860 C CA . LEU A 1 601 ? -11.305 -29.344 -33.156 1 95.69 601 LEU A CA 1
ATOM 4861 C C . LEU A 1 601 ? -12.594 -30 -33.625 1 95.69 601 LEU A C 1
ATOM 4863 O O . LEU A 1 601 ? -12.969 -29.891 -34.781 1 95.69 601 LEU A O 1
ATOM 4867 N N . ILE A 1 602 ? -13.25 -30.719 -32.75 1 96.44 602 ILE A N 1
ATOM 4868 C CA . ILE A 1 602 ? -14.5 -31.391 -33.062 1 96.44 602 ILE A CA 1
ATOM 4869 C C . ILE A 1 602 ? -15.555 -30.359 -33.469 1 96.44 602 ILE A C 1
ATOM 4871 O O . ILE A 1 602 ? -16.266 -30.547 -34.469 1 96.44 602 ILE A O 1
ATOM 4875 N N . THR A 1 603 ? -15.609 -29.281 -32.688 1 95.75 603 THR A N 1
ATOM 4876 C CA . THR A 1 603 ? -16.562 -28.203 -32.969 1 95.75 603 THR A CA 1
ATOM 4877 C C . THR A 1 603 ? -16.312 -27.625 -34.375 1 95.75 603 THR A C 1
ATOM 4879 O O . THR A 1 603 ? -17.25 -27.391 -35.125 1 95.75 603 THR A O 1
ATOM 4882 N N . LEU A 1 604 ? -15.07 -27.391 -34.719 1 96.56 604 LEU A N 1
ATOM 4883 C CA . LEU A 1 604 ? -14.742 -26.797 -36 1 96.56 604 LEU A CA 1
ATOM 4884 C C . LEU A 1 604 ? -14.984 -27.781 -37.125 1 96.56 604 LEU A C 1
ATOM 4886 O O . LEU A 1 604 ? -15.508 -27.406 -38.188 1 96.56 604 LEU A O 1
ATOM 4890 N N . LEU A 1 605 ? -14.578 -29.016 -36.969 1 96.75 605 LEU A N 1
ATOM 4891 C CA . LEU A 1 605 ? -14.805 -30.016 -38 1 96.75 605 LEU A CA 1
ATOM 4892 C C . LEU A 1 605 ? -16.297 -30.234 -38.25 1 96.75 605 LEU A C 1
ATOM 4894 O O . LEU A 1 605 ? -16.734 -30.391 -39.375 1 96.75 605 LEU A O 1
ATOM 4898 N N . SER A 1 606 ? -17.031 -30.312 -37.125 1 95.38 606 SER A N 1
ATOM 4899 C CA . SER A 1 606 ? -18.484 -30.422 -37.219 1 95.38 606 SER A CA 1
ATOM 4900 C C . SER A 1 606 ? -19.078 -29.219 -37.969 1 95.38 606 SER A C 1
ATOM 4902 O O . SER A 1 606 ? -20 -29.375 -38.75 1 95.38 606 SER A O 1
ATOM 4904 N N . THR A 1 607 ? -18.578 -28.031 -37.656 1 95.94 607 THR A N 1
ATOM 4905 C CA . THR A 1 607 ? -19.031 -26.812 -38.312 1 95.94 607 THR A CA 1
ATOM 4906 C C . THR A 1 607 ? -18.734 -26.859 -39.812 1 95.94 607 THR A C 1
ATOM 4908 O O . THR A 1 607 ? -19.516 -26.359 -40.625 1 95.94 607 THR A O 1
ATOM 4911 N N . LEU A 1 608 ? -17.625 -27.5 -40.219 1 96.06 608 LEU A N 1
ATOM 4912 C CA . LEU A 1 608 ? -17.172 -27.531 -41.594 1 96.06 608 LEU A CA 1
ATOM 4913 C C . LEU A 1 608 ? -17.828 -28.688 -42.344 1 96.06 608 LEU A C 1
ATOM 4915 O O . LEU A 1 608 ? -17.547 -28.906 -43.531 1 96.06 608 LEU A O 1
ATOM 4919 N N . GLY A 1 609 ? -18.625 -29.516 -41.625 1 92.44 609 GLY A N 1
ATOM 4920 C CA . GLY A 1 609 ? -19.484 -30.438 -42.375 1 92.44 609 GLY A CA 1
ATOM 4921 C C . GLY A 1 609 ? -19.234 -31.891 -42.031 1 92.44 609 GLY A C 1
ATOM 4922 O O . GLY A 1 609 ? -19.891 -32.781 -42.562 1 92.44 609 GLY A O 1
ATOM 4923 N N . VAL A 1 610 ? -18.328 -32.25 -41.219 1 95.81 610 VAL A N 1
ATOM 4924 C CA . VAL A 1 610 ? -18.141 -33.625 -40.781 1 95.81 610 VAL A CA 1
ATOM 4925 C C . VAL A 1 610 ? -19.344 -34.094 -39.969 1 95.81 610 VAL A C 1
ATOM 4927 O O . VAL A 1 610 ? -19.766 -33.438 -39.031 1 95.81 610 VAL A O 1
ATOM 4930 N N . GLU A 1 611 ? -19.797 -35.219 -40.25 1 94.69 611 GLU A N 1
ATOM 4931 C CA . GLU A 1 611 ? -21.047 -35.688 -39.656 1 94.69 611 GLU A CA 1
ATOM 4932 C C . GLU A 1 611 ? -20.812 -36.219 -38.25 1 94.69 611 GLU A C 1
ATOM 4934 O O . GLU A 1 611 ? -19.75 -36.75 -37.938 1 94.69 611 GLU A O 1
ATOM 4939 N N . ASP A 1 612 ? -21.781 -36.156 -37.406 1 94.06 612 ASP A N 1
ATOM 4940 C CA . ASP A 1 612 ? -21.719 -36.562 -36 1 94.06 612 ASP A CA 1
ATOM 4941 C C . ASP A 1 612 ? -21.359 -38.031 -35.875 1 94.06 612 ASP A C 1
ATOM 4943 O O . ASP A 1 612 ? -20.641 -38.438 -34.969 1 94.06 612 ASP A O 1
ATOM 4947 N N . ASN A 1 613 ? -21.859 -38.781 -36.781 1 94.75 613 ASN A N 1
ATOM 4948 C CA . ASN A 1 613 ? -21.688 -40.219 -36.719 1 94.75 613 ASN A CA 1
ATOM 4949 C C . ASN A 1 613 ? -20.219 -40.625 -36.812 1 94.75 613 ASN A C 1
ATOM 4951 O O . ASN A 1 613 ? -19.812 -41.625 -36.25 1 94.75 613 ASN A O 1
ATOM 4955 N N . VAL A 1 614 ? -19.547 -39.875 -37.531 1 96.06 614 VAL A N 1
ATOM 4956 C CA . VAL A 1 614 ? -18.125 -40.125 -37.656 1 96.06 614 VAL A CA 1
ATOM 4957 C C . VAL A 1 614 ? -17.422 -40 -36.312 1 96.06 614 VAL A C 1
ATOM 4959 O O . VAL A 1 614 ? -16.609 -40.875 -35.938 1 96.06 614 VAL A O 1
ATOM 4962 N N . PHE A 1 615 ? -17.734 -38.969 -35.562 1 96.56 615 PHE A N 1
ATOM 4963 C CA . PHE A 1 615 ? -17.125 -38.75 -34.25 1 96.56 615 PHE A CA 1
ATOM 4964 C C . PHE A 1 615 ? -17.562 -39.812 -33.281 1 96.56 615 PHE A C 1
ATOM 4966 O O . PHE A 1 615 ? -16.75 -40.281 -32.469 1 96.56 615 PHE A O 1
ATOM 4973 N N . GLU A 1 616 ? -18.781 -40.156 -33.312 1 95.44 616 GLU A N 1
ATOM 4974 C CA . GLU A 1 616 ? -19.312 -41.219 -32.438 1 95.44 616 GLU A CA 1
ATOM 4975 C C . GLU A 1 616 ? -18.609 -42.531 -32.688 1 95.44 616 GLU A C 1
ATOM 4977 O O . GLU A 1 616 ? -18.281 -43.281 -31.75 1 95.44 616 GLU A O 1
ATOM 4982 N N . LYS A 1 617 ? -18.453 -42.781 -33.938 1 95.44 617 LYS A N 1
ATOM 4983 C CA . LYS A 1 617 ? -17.781 -44 -34.312 1 95.44 617 LYS A CA 1
ATOM 4984 C C . LYS A 1 617 ? -16.344 -44.031 -33.812 1 95.44 617 LYS A C 1
ATOM 4986 O O . LYS A 1 617 ? -15.891 -45.031 -33.25 1 95.44 617 LYS A O 1
ATOM 4991 N N . LYS A 1 618 ? -15.625 -43.031 -34.031 1 95.56 618 LYS A N 1
ATOM 4992 C CA . LYS A 1 618 ? -14.234 -42.938 -33.594 1 95.56 618 LYS A CA 1
ATOM 4993 C C . LYS A 1 618 ? -14.133 -43.125 -32.062 1 95.56 618 LYS A C 1
ATOM 4995 O O . LYS A 1 618 ? -13.227 -43.812 -31.578 1 95.56 618 LYS A O 1
ATOM 5000 N N . GLN A 1 619 ? -15 -42.5 -31.281 1 95.06 619 GLN A N 1
ATOM 5001 C CA . GLN A 1 619 ? -14.992 -42.625 -29.828 1 95.06 619 GLN A CA 1
ATOM 5002 C C . GLN A 1 619 ? -15.297 -44.062 -29.406 1 95.06 619 GLN A C 1
ATOM 5004 O O . GLN A 1 619 ? -14.672 -44.594 -28.5 1 95.06 619 GLN A O 1
ATOM 5009 N N . ARG A 1 620 ? -16.25 -44.719 -30.094 1 93.56 620 ARG A N 1
ATOM 5010 C CA . ARG A 1 620 ? -16.609 -46.094 -29.766 1 93.56 620 ARG A CA 1
ATOM 5011 C C . ARG A 1 620 ? -15.43 -47.031 -30 1 93.56 620 ARG A C 1
ATOM 5013 O O . ARG A 1 620 ? -15.242 -48 -29.266 1 93.56 620 ARG A O 1
ATOM 5020 N N . GLU A 1 621 ? -14.75 -46.719 -31.016 1 92.88 621 GLU A N 1
ATOM 5021 C CA . GLU A 1 621 ? -13.57 -47.531 -31.312 1 92.88 621 GLU A CA 1
ATOM 5022 C C . GLU A 1 621 ? -12.523 -47.406 -30.203 1 92.88 621 GLU A C 1
ATOM 5024 O O . GLU A 1 621 ? -11.93 -48.406 -29.797 1 92.88 621 GLU A O 1
ATOM 5029 N N . VAL A 1 622 ? -12.305 -46.281 -29.719 1 93.12 622 VAL A N 1
ATOM 5030 C CA . VAL A 1 622 ? -11.32 -46.031 -28.672 1 93.12 622 VAL A CA 1
ATOM 5031 C C . VAL A 1 622 ? -11.789 -46.688 -27.359 1 93.12 622 VAL A C 1
ATOM 5033 O O . VAL A 1 622 ? -11 -47.312 -26.656 1 93.12 622 VAL A O 1
ATOM 5036 N N . VAL A 1 623 ? -13.086 -46.531 -27.016 1 92.06 623 VAL A N 1
ATOM 5037 C CA . VAL A 1 623 ? -13.633 -47.062 -25.797 1 92.06 623 VAL A CA 1
ATOM 5038 C C . VAL A 1 623 ? -13.547 -48.594 -25.828 1 92.06 623 VAL A C 1
ATOM 5040 O O . VAL A 1 623 ? -13.219 -49.219 -24.812 1 92.06 623 VAL A O 1
ATOM 5043 N N . ASN A 1 624 ? -13.789 -49.156 -26.953 1 91 624 ASN A N 1
ATOM 5044 C CA . ASN A 1 624 ? -13.688 -50.625 -27.094 1 91 624 ASN A CA 1
ATOM 5045 C C . ASN A 1 624 ? -12.25 -51.094 -26.922 1 91 624 ASN A C 1
ATOM 5047 O O . ASN A 1 624 ? -12.008 -52.125 -26.312 1 91 624 ASN A O 1
ATOM 5051 N N . GLN A 1 625 ? -11.438 -50.375 -27.469 1 90.75 625 GLN A N 1
ATOM 5052 C CA . GLN A 1 625 ? -10.023 -50.719 -27.312 1 90.75 625 GLN A CA 1
ATOM 5053 C C . GLN A 1 625 ? -9.602 -50.656 -25.844 1 90.75 625 GLN A C 1
ATOM 5055 O O . GLN A 1 625 ? -8.867 -51.5 -25.375 1 90.75 625 GLN A O 1
ATOM 5060 N N . LEU A 1 626 ? -10.047 -49.688 -25.156 1 91.19 626 LEU A N 1
ATOM 5061 C CA . LEU A 1 626 ? -9.695 -49.469 -23.75 1 91.19 626 LEU A CA 1
ATOM 5062 C C . LEU A 1 626 ? -10.297 -50.594 -22.891 1 91.19 626 LEU A C 1
ATOM 5064 O O . LEU A 1 626 ? -9.695 -51 -21.875 1 91.19 626 LEU A O 1
ATOM 5068 N N . ASP A 1 627 ? -11.391 -51.094 -23.297 1 88.44 627 ASP A N 1
ATOM 5069 C CA . ASP A 1 627 ? -12 -52.219 -22.562 1 88.44 627 ASP A CA 1
ATOM 5070 C C . ASP A 1 627 ? -11.242 -53.531 -22.828 1 88.44 627 ASP A C 1
ATOM 5072 O O . ASP A 1 627 ? -11.102 -54.344 -21.922 1 88.44 627 ASP A O 1
ATOM 5076 N N . ALA A 1 628 ? -10.75 -53.625 -23.938 1 91.12 628 ALA A N 1
ATOM 5077 C CA . ALA A 1 628 ? -10.07 -54.844 -24.359 1 91.12 628 ALA A CA 1
ATOM 5078 C C . ALA A 1 628 ? -8.703 -54.969 -23.703 1 91.12 628 ALA A C 1
ATOM 5080 O O . ALA A 1 628 ? -8.188 -56.062 -23.531 1 91.12 628 ALA A O 1
ATOM 5081 N N . ILE A 1 629 ? -8.133 -53.906 -23.312 1 91.5 629 ILE A N 1
ATOM 5082 C CA . ILE A 1 629 ? -6.77 -53.906 -22.797 1 91.5 629 ILE A CA 1
ATOM 5083 C C . ILE A 1 629 ? -6.73 -54.656 -21.469 1 91.5 629 ILE A C 1
ATOM 5085 O O . ILE A 1 629 ? -5.68 -55.188 -21.062 1 91.5 629 ILE A O 1
ATOM 5089 N N . LEU A 1 630 ? -7.824 -54.812 -20.797 1 89.62 630 LEU A N 1
ATOM 5090 C CA . LEU A 1 630 ? -7.871 -55.438 -19.484 1 89.62 630 LEU A CA 1
ATOM 5091 C C . LEU A 1 630 ? -7.793 -56.969 -19.594 1 89.62 630 LEU A C 1
ATOM 5093 O O . LEU A 1 630 ? -7.457 -57.656 -18.625 1 89.62 630 LEU A O 1
ATOM 5097 N N . THR A 1 631 ? -8.008 -57.469 -20.812 1 90.31 631 THR A N 1
ATOM 5098 C CA . THR A 1 631 ? -8.07 -58.938 -20.938 1 90.31 631 THR A CA 1
ATOM 5099 C C . THR A 1 631 ? -7.16 -59.406 -22.062 1 90.31 631 THR A C 1
ATOM 5101 O O . THR A 1 631 ? -6.602 -60.5 -21.984 1 90.31 631 THR A O 1
ATOM 5104 N N . ASP A 1 632 ? -7 -58.625 -23.047 1 92.25 632 ASP A N 1
ATOM 5105 C CA . ASP A 1 632 ? -6.258 -59.062 -24.234 1 92.25 632 ASP A CA 1
ATOM 5106 C C . ASP A 1 632 ? -4.844 -58.469 -24.219 1 92.25 632 ASP A C 1
ATOM 5108 O O . ASP A 1 632 ? -4.668 -57.25 -24.312 1 92.25 632 ASP A O 1
ATOM 5112 N N . PRO A 1 633 ? -3.846 -59.312 -24.172 1 92.75 633 PRO A N 1
ATOM 5113 C CA . PRO A 1 633 ? -2.465 -58.844 -24.125 1 92.75 633 PRO A CA 1
ATOM 5114 C C . PRO A 1 633 ? -2.055 -58.094 -25.391 1 92.75 633 PRO A C 1
ATOM 5116 O O . PRO A 1 633 ? -1.295 -57.125 -25.328 1 92.75 633 PRO A O 1
ATOM 5119 N N . THR A 1 634 ? -2.555 -58.594 -26.531 1 91.06 634 THR A N 1
ATOM 5120 C CA . THR A 1 634 ? -2.189 -57.938 -27.797 1 91.06 634 THR A CA 1
ATOM 5121 C C . THR A 1 634 ? -2.748 -56.531 -27.859 1 91.06 634 THR A C 1
ATOM 5123 O O . THR A 1 634 ? -2.053 -55.594 -28.281 1 91.06 634 THR A O 1
ATOM 5126 N N . GLU A 1 635 ? -3.941 -56.438 -27.453 1 91.25 635 GLU A N 1
ATOM 5127 C CA . GLU A 1 635 ? -4.562 -55.125 -27.438 1 91.25 635 GLU A CA 1
ATOM 5128 C C . GLU A 1 635 ? -3.873 -54.188 -26.438 1 91.25 635 GLU A C 1
ATOM 5130 O O . GLU A 1 635 ? -3.744 -53 -26.672 1 91.25 635 GLU A O 1
ATOM 5135 N N . ALA A 1 636 ? -3.545 -54.75 -25.359 1 92 636 ALA A N 1
ATOM 5136 C CA . ALA A 1 636 ? -2.854 -53.969 -24.344 1 92 636 ALA A CA 1
ATOM 5137 C C . ALA A 1 636 ? -1.5 -53.469 -24.844 1 92 636 ALA A C 1
ATOM 5139 O O . ALA A 1 636 ? -1.123 -52.344 -24.609 1 92 636 ALA A O 1
ATOM 5140 N N . PHE A 1 637 ? -0.808 -54.375 -25.5 1 90.25 637 PHE A N 1
ATOM 5141 C CA . PHE A 1 637 ? 0.503 -54.062 -26.062 1 90.25 637 PHE A CA 1
ATOM 5142 C C . PHE A 1 637 ? 0.403 -52.906 -27.047 1 90.25 637 PHE A C 1
ATOM 5144 O O . PHE A 1 637 ? 1.196 -51.969 -27 1 90.25 637 PHE A O 1
ATOM 5151 N N . GLU A 1 638 ? -0.556 -52.906 -27.859 1 87.81 638 GLU A N 1
ATOM 5152 C CA . GLU A 1 638 ? -0.735 -51.906 -28.906 1 87.81 638 GLU A CA 1
ATOM 5153 C C . GLU A 1 638 ? -1.194 -50.562 -28.297 1 87.81 638 GLU A C 1
ATOM 5155 O O . GLU A 1 638 ? -0.689 -49.5 -28.672 1 87.81 638 GLU A O 1
ATOM 5160 N N . ALA A 1 639 ? -2.109 -50.688 -27.453 1 89.12 639 ALA A N 1
ATOM 5161 C CA . ALA A 1 639 ? -2.656 -49.5 -26.844 1 89.12 639 ALA A CA 1
ATOM 5162 C C . ALA A 1 639 ? -1.589 -48.75 -26.047 1 89.12 639 ALA A C 1
ATOM 5164 O O . ALA A 1 639 ? -1.498 -47.531 -26.109 1 89.12 639 ALA A O 1
ATOM 5165 N N . LEU A 1 640 ? -0.806 -49.438 -25.312 1 88.69 640 LEU A N 1
ATOM 5166 C CA . LEU A 1 640 ? 0.258 -48.844 -24.516 1 88.69 640 LEU A CA 1
ATOM 5167 C C . LEU A 1 640 ? 1.312 -48.188 -25.406 1 88.69 640 LEU A C 1
ATOM 5169 O O . LEU A 1 640 ? 1.807 -47.094 -25.125 1 88.69 640 LEU A O 1
ATOM 5173 N N . GLY A 1 641 ? 1.604 -48.781 -26.453 1 84.62 641 GLY A N 1
ATOM 5174 C CA . GLY A 1 641 ? 2.613 -48.25 -27.375 1 84.62 641 GLY A CA 1
ATOM 5175 C C . GLY A 1 641 ? 2.182 -47 -28.094 1 84.62 641 GLY A C 1
ATOM 5176 O O . GLY A 1 641 ? 2.99 -46.094 -28.312 1 84.62 641 GLY A O 1
ATOM 5177 N N . LEU A 1 642 ? 0.969 -46.906 -28.344 1 84.88 642 LEU A N 1
ATOM 5178 C CA . LEU A 1 642 ? 0.482 -45.844 -29.203 1 84.88 642 LEU A CA 1
ATOM 5179 C C . LEU A 1 642 ? -0.009 -44.656 -28.344 1 84.88 642 LEU A C 1
ATOM 5181 O O . LEU A 1 642 ? 0.14 -43.5 -28.734 1 84.88 642 LEU A O 1
ATOM 5185 N N . MET A 1 643 ? -0.525 -45 -27.219 1 85.31 643 MET A N 1
ATOM 5186 C CA . MET A 1 643 ? -1.233 -43.938 -26.484 1 85.31 643 MET A CA 1
ATOM 5187 C C . MET A 1 643 ? -0.381 -43.406 -25.344 1 85.31 643 MET A C 1
ATOM 5189 O O . MET A 1 643 ? -0.638 -42.312 -24.828 1 85.31 643 MET A O 1
ATOM 5193 N N . ALA A 1 644 ? 0.527 -44.156 -24.891 1 80 644 ALA A N 1
ATOM 5194 C CA . ALA A 1 644 ? 1.297 -43.719 -23.734 1 80 644 ALA A CA 1
ATOM 5195 C C . ALA A 1 644 ? 2.773 -44.094 -23.875 1 80 644 ALA A C 1
ATOM 5197 O O . ALA A 1 644 ? 3.322 -44.844 -23.078 1 80 644 ALA A O 1
ATOM 5198 N N . PRO A 1 645 ? 3.387 -43.469 -24.703 1 74.06 645 PRO A N 1
ATOM 5199 C CA . PRO A 1 645 ? 4.809 -43.812 -24.828 1 74.06 645 PRO A CA 1
ATOM 5200 C C . PRO A 1 645 ? 5.629 -43.344 -23.625 1 74.06 645 PRO A C 1
ATOM 5202 O O . PRO A 1 645 ? 5.359 -42.281 -23.062 1 74.06 645 PRO A O 1
ATOM 5205 N N . GLY A 1 646 ? 6.523 -44.219 -23.047 1 75.62 646 GLY A N 1
ATOM 5206 C CA . GLY A 1 646 ? 7.395 -43.875 -21.938 1 75.62 646 GLY A CA 1
ATOM 5207 C C . GLY A 1 646 ? 8.109 -45.062 -21.328 1 75.62 646 GLY A C 1
ATOM 5208 O O . GLY A 1 646 ? 8.023 -46.188 -21.859 1 75.62 646 GLY A O 1
ATOM 5209 N N . GLU A 1 647 ? 8.797 -44.781 -20.328 1 75.31 647 GLU A N 1
ATOM 5210 C CA . GLU A 1 647 ? 9.594 -45.812 -19.672 1 75.31 647 GLU A CA 1
ATOM 5211 C C . GLU A 1 647 ? 8.703 -46.875 -19.031 1 75.31 647 GLU A C 1
ATOM 5213 O O . GLU A 1 647 ? 8.992 -48.062 -19.094 1 75.31 647 GLU A O 1
ATOM 5218 N N . ASN A 1 648 ? 7.676 -46.406 -18.406 1 83.12 648 ASN A N 1
ATOM 5219 C CA . ASN A 1 648 ? 6.781 -47.344 -17.734 1 83.12 648 ASN A CA 1
ATOM 5220 C C . ASN A 1 648 ? 6.094 -48.25 -18.75 1 83.12 648 ASN A C 1
ATOM 5222 O O . ASN A 1 648 ? 5.828 -49.438 -18.453 1 83.12 648 ASN A O 1
ATOM 5226 N N . THR A 1 649 ? 5.855 -47.688 -19.828 1 86.19 649 THR A N 1
ATOM 5227 C CA . THR A 1 649 ? 5.234 -48.469 -20.875 1 86.19 649 THR A CA 1
ATOM 5228 C C . THR A 1 649 ? 6.168 -49.594 -21.328 1 86.19 649 THR A C 1
ATOM 5230 O O . THR A 1 649 ? 5.715 -50.719 -21.641 1 86.19 649 THR A O 1
ATOM 5233 N N . LYS A 1 650 ? 7.414 -49.312 -21.344 1 85.31 650 LYS A N 1
ATOM 5234 C CA . LYS A 1 650 ? 8.383 -50.344 -21.719 1 85.31 650 LYS A CA 1
ATOM 5235 C C . LYS A 1 650 ? 8.328 -51.531 -20.75 1 85.31 650 LYS A C 1
ATOM 5237 O O . LYS A 1 650 ? 8.383 -52.688 -21.172 1 85.31 650 LYS A O 1
ATOM 5242 N N . ILE A 1 651 ? 8.211 -51.25 -19.5 1 90.44 651 ILE A N 1
ATOM 5243 C CA . ILE A 1 651 ? 8.133 -52.281 -18.469 1 90.44 651 ILE A CA 1
ATOM 5244 C C . ILE A 1 651 ? 6.883 -53.125 -18.688 1 90.44 651 ILE A C 1
ATOM 5246 O O . ILE A 1 651 ? 6.949 -54.344 -18.656 1 90.44 651 ILE A O 1
ATOM 5250 N N . LEU A 1 652 ? 5.777 -52.5 -18.922 1 92.56 652 LEU A N 1
ATOM 5251 C CA . LEU A 1 652 ? 4.512 -53.219 -19.078 1 92.56 652 LEU A CA 1
ATOM 5252 C C . LEU A 1 652 ? 4.516 -54.062 -20.344 1 92.56 652 LEU A C 1
ATOM 5254 O O . LEU A 1 652 ? 4.004 -55.188 -20.344 1 92.56 652 LEU A O 1
ATOM 5258 N N . LYS A 1 653 ? 5.094 -53.531 -21.359 1 89.81 653 LYS A N 1
ATOM 5259 C CA . LYS A 1 653 ? 5.188 -54.281 -22.609 1 89.81 653 LYS A CA 1
ATOM 5260 C C . LYS A 1 653 ? 6.047 -55.531 -22.422 1 89.81 653 LYS A C 1
ATOM 5262 O O . LYS A 1 653 ? 5.715 -56.594 -22.953 1 89.81 653 LYS A O 1
ATOM 5267 N N . GLU A 1 654 ? 7.145 -55.375 -21.672 1 90.5 654 GLU A N 1
ATOM 5268 C CA . GLU A 1 654 ? 8.016 -56.531 -21.422 1 90.5 654 GLU A CA 1
ATOM 5269 C C . GLU A 1 654 ? 7.301 -57.594 -20.578 1 90.5 654 GLU A C 1
ATOM 5271 O O . GLU A 1 654 ? 7.527 -58.781 -20.766 1 90.5 654 GLU A O 1
ATOM 5276 N N . LEU A 1 655 ? 6.488 -57.156 -19.672 1 92.69 655 LEU A N 1
ATOM 5277 C CA . LEU A 1 655 ? 5.723 -58.094 -18.859 1 92.69 655 LEU A CA 1
ATOM 5278 C C . LEU A 1 655 ? 4.734 -58.875 -19.703 1 92.69 655 LEU A C 1
ATOM 5280 O O . LEU A 1 655 ? 4.551 -60.094 -19.5 1 92.69 655 LEU A O 1
ATOM 5284 N N . ILE A 1 656 ? 4.148 -58.188 -20.641 1 91.94 656 ILE A N 1
ATOM 5285 C CA . ILE A 1 656 ? 3.199 -58.844 -21.547 1 91.94 656 ILE A CA 1
ATOM 5286 C C . ILE A 1 656 ? 3.938 -59.844 -22.438 1 91.94 656 ILE A C 1
ATOM 5288 O O . ILE A 1 656 ? 3.473 -60.969 -22.656 1 91.94 656 ILE A O 1
ATOM 5292 N N . LEU A 1 657 ? 5.074 -59.469 -22.938 1 88.75 657 LEU A N 1
ATOM 5293 C CA . LEU A 1 657 ? 5.863 -60.312 -23.828 1 88.75 657 LEU A CA 1
ATOM 5294 C C . LEU A 1 657 ? 6.383 -61.562 -23.109 1 88.75 657 LEU A C 1
ATOM 5296 O O . LEU A 1 657 ? 6.625 -62.594 -23.734 1 88.75 657 LEU A O 1
ATOM 5300 N N . CYS A 1 658 ? 6.57 -61.406 -21.812 1 88.94 658 CYS A N 1
ATOM 5301 C CA . CYS A 1 658 ? 7.082 -62.5 -21 1 88.94 658 CYS A CA 1
ATOM 5302 C C . CYS A 1 658 ? 5.98 -63.5 -20.703 1 88.94 658 CYS A C 1
ATOM 5304 O O . CYS A 1 658 ? 6.242 -64.562 -20.141 1 88.94 658 CYS A O 1
ATOM 5306 N N . GLY A 1 659 ? 4.715 -63.125 -21.016 1 87.12 659 GLY A N 1
ATOM 5307 C CA . GLY A 1 659 ? 3.641 -64.125 -20.922 1 87.12 659 GLY A CA 1
ATOM 5308 C C . GLY A 1 659 ? 2.617 -63.781 -19.859 1 87.12 659 GLY A C 1
ATOM 5309 O O . GLY A 1 659 ? 1.676 -64.562 -19.641 1 87.12 659 GLY A O 1
ATOM 5310 N N . TYR A 1 660 ? 2.812 -62.75 -19.156 1 91 660 TYR A N 1
ATOM 5311 C CA . TYR A 1 660 ? 1.836 -62.406 -18.125 1 91 660 TYR A CA 1
ATOM 5312 C C . TYR A 1 660 ? 0.539 -61.906 -18.766 1 91 660 TYR A C 1
ATOM 5314 O O . TYR A 1 660 ? 0.561 -61.188 -19.766 1 91 660 TYR A O 1
ATOM 5322 N N . LYS A 1 661 ? -0.497 -62.219 -18.172 1 90.19 661 LYS A N 1
ATOM 5323 C CA . LYS A 1 661 ? -1.812 -61.781 -18.641 1 90.19 661 LYS A CA 1
ATOM 5324 C C . LYS A 1 661 ? -2.256 -60.5 -17.922 1 90.19 661 LYS A C 1
ATOM 5326 O O . LYS A 1 661 ? -1.991 -60.312 -16.734 1 90.19 661 LYS A O 1
ATOM 5331 N N . PRO A 1 662 ? -2.926 -59.688 -18.625 1 90.06 662 PRO A N 1
ATOM 5332 C CA . PRO A 1 662 ? -3.361 -58.406 -18.078 1 90.06 662 PRO A CA 1
ATOM 5333 C C . PRO A 1 662 ? -4.215 -58.562 -16.828 1 90.06 662 PRO A C 1
ATOM 5335 O O . PRO A 1 662 ? -4.215 -57.656 -15.969 1 90.06 662 PRO A O 1
ATOM 5338 N N . ASP A 1 663 ? -4.855 -59.594 -16.609 1 85.75 663 ASP A N 1
ATOM 5339 C CA . ASP A 1 663 ? -5.758 -59.75 -15.477 1 85.75 663 ASP A CA 1
ATOM 5340 C C . ASP A 1 663 ? -5.156 -60.656 -14.422 1 85.75 663 ASP A C 1
ATOM 5342 O O . ASP A 1 663 ? -5.809 -61 -13.422 1 85.75 663 ASP A O 1
ATOM 5346 N N . ALA A 1 664 ? -3.938 -61.125 -14.594 1 86.31 664 ALA A N 1
ATOM 5347 C CA . ALA A 1 664 ? -3.381 -62.125 -13.68 1 86.31 664 ALA A CA 1
ATOM 5348 C C . ALA A 1 664 ? -2.268 -61.5 -12.828 1 86.31 664 ALA A C 1
ATOM 5350 O O . ALA A 1 664 ? -2.277 -61.656 -11.602 1 86.31 664 ALA A O 1
ATOM 5351 N N . GLU A 1 665 ? -1.31 -60.938 -13.461 1 90.81 665 GLU A N 1
ATOM 5352 C CA . GLU A 1 665 ? -0.229 -60.312 -12.711 1 90.81 665 GLU A CA 1
ATOM 5353 C C . GLU A 1 665 ? -0.695 -59 -12.055 1 90.81 665 GLU A C 1
ATOM 5355 O O . GLU A 1 665 ? -1.16 -58.094 -12.734 1 90.81 665 GLU A O 1
ATOM 5360 N N . PRO A 1 666 ? -0.571 -58.844 -10.82 1 91.44 666 PRO A N 1
ATOM 5361 C CA . PRO A 1 666 ? -1.187 -57.75 -10.062 1 91.44 666 PRO A CA 1
ATOM 5362 C C . PRO A 1 666 ? -0.672 -56.375 -10.492 1 91.44 666 PRO A C 1
ATOM 5364 O O . PRO A 1 666 ? -1.448 -55.438 -10.586 1 91.44 666 PRO A O 1
ATOM 5367 N N . PHE A 1 667 ? 0.586 -56.219 -10.641 1 92.75 667 PHE A N 1
ATOM 5368 C CA . PHE A 1 667 ? 1.139 -54.906 -11.039 1 92.75 667 PHE A CA 1
ATOM 5369 C C . PHE A 1 667 ? 0.639 -54.531 -12.422 1 92.75 667 PHE A C 1
ATOM 5371 O O . PHE A 1 667 ? 0.228 -53.375 -12.633 1 92.75 667 PHE A O 1
ATOM 5378 N N . LEU A 1 668 ? 0.707 -55.406 -13.336 1 92.19 668 LEU A N 1
ATOM 5379 C CA . LEU A 1 668 ? 0.227 -55.188 -14.688 1 92.19 668 LEU A CA 1
ATOM 5380 C C . LEU A 1 668 ? -1.258 -54.844 -14.688 1 92.19 668 LEU A C 1
ATOM 5382 O O . LEU A 1 668 ? -1.682 -53.906 -15.367 1 92.19 668 LEU A O 1
ATOM 5386 N N . SER A 1 669 ? -1.95 -55.594 -13.969 1 90.88 669 SER A N 1
ATOM 5387 C CA . SER A 1 669 ? -3.391 -55.375 -13.891 1 90.88 669 SER A CA 1
ATOM 5388 C C . SER A 1 669 ? -3.703 -53.969 -13.32 1 90.88 669 SER A C 1
ATOM 5390 O O . SER A 1 669 ? -4.559 -53.281 -13.844 1 90.88 669 SER A O 1
ATOM 5392 N N . MET A 1 670 ? -3.08 -53.688 -12.281 1 91.31 670 MET A N 1
ATOM 5393 C CA . MET A 1 670 ? -3.297 -52.375 -11.633 1 91.31 670 MET A CA 1
ATOM 5394 C C . MET A 1 670 ? -2.959 -51.25 -12.57 1 91.31 670 MET A C 1
ATOM 5396 O O . MET A 1 670 ? -3.701 -50.25 -12.648 1 91.31 670 MET A O 1
ATOM 5400 N N . MET A 1 671 ? -1.879 -51.312 -13.281 1 92.12 671 MET A N 1
ATOM 5401 C CA . MET A 1 671 ? -1.428 -50.281 -14.195 1 92.12 671 MET A CA 1
ATOM 5402 C C . MET A 1 671 ? -2.396 -50.125 -15.367 1 92.12 671 MET A C 1
ATOM 5404 O O . MET A 1 671 ? -2.691 -49 -15.789 1 92.12 671 MET A O 1
ATOM 5408 N N . LEU A 1 672 ? -2.883 -51.188 -15.867 1 91.5 672 LEU A N 1
ATOM 5409 C CA . LEU A 1 672 ? -3.793 -51.156 -17.016 1 91.5 672 LEU A CA 1
ATOM 5410 C C . LEU A 1 672 ? -5.152 -50.594 -16.594 1 91.5 672 LEU A C 1
ATOM 5412 O O . LEU A 1 672 ? -5.805 -49.906 -17.375 1 91.5 672 LEU A O 1
ATOM 5416 N N . GLN A 1 673 ? -5.531 -50.969 -15.453 1 89.19 673 GLN A N 1
ATOM 5417 C CA . GLN A 1 673 ? -6.785 -50.406 -14.953 1 89.19 673 GLN A CA 1
ATOM 5418 C C . GLN A 1 673 ? -6.703 -48.906 -14.812 1 89.19 673 GLN A C 1
ATOM 5420 O O . GLN A 1 673 ? -7.652 -48.188 -15.148 1 89.19 673 GLN A O 1
ATOM 5425 N N . ASN A 1 674 ? -5.629 -48.469 -14.273 1 89.81 674 ASN A N 1
ATOM 5426 C CA . ASN A 1 674 ? -5.43 -47.031 -14.148 1 89.81 674 ASN A CA 1
ATOM 5427 C C . ASN A 1 674 ? -5.367 -46.375 -15.516 1 89.81 674 ASN A C 1
ATOM 5429 O O . ASN A 1 674 ? -5.84 -45.25 -15.68 1 89.81 674 ASN A O 1
ATOM 5433 N N . PHE A 1 675 ? -4.703 -46.969 -16.438 1 90 675 PHE A N 1
ATOM 5434 C CA . PHE A 1 675 ? -4.605 -46.438 -17.797 1 90 675 PHE A CA 1
ATOM 5435 C C . PHE A 1 675 ? -5.992 -46.281 -18.406 1 90 675 PHE A C 1
ATOM 5437 O O . PHE A 1 675 ? -6.301 -45.219 -18.953 1 90 675 PHE A O 1
ATOM 5444 N N . ARG A 1 676 ? -6.754 -47.219 -18.328 1 89.88 676 ARG A N 1
ATOM 5445 C CA . ARG A 1 676 ? -8.117 -47.156 -18.844 1 89.88 676 ARG A CA 1
ATOM 5446 C C . ARG A 1 676 ? -8.922 -46.062 -18.141 1 89.88 676 ARG A C 1
ATOM 5448 O O . ARG A 1 676 ? -9.602 -45.281 -18.797 1 89.88 676 ARG A O 1
ATOM 5455 N N . ALA A 1 677 ? -8.859 -46.094 -16.859 1 87.56 677 ALA A N 1
ATOM 5456 C CA . ALA A 1 677 ? -9.617 -45.125 -16.094 1 87.56 677 ALA A CA 1
ATOM 5457 C C . ALA A 1 677 ? -9.219 -43.688 -16.453 1 87.56 677 ALA A C 1
ATOM 5459 O O . ALA A 1 677 ? -10.07 -42.812 -16.562 1 87.56 677 ALA A O 1
ATOM 5460 N N . SER A 1 678 ? -7.957 -43.438 -16.578 1 88.75 678 SER A N 1
ATOM 5461 C CA . SER A 1 678 ? -7.441 -42.125 -16.906 1 88.75 678 SER A CA 1
ATOM 5462 C C . SER A 1 678 ? -7.906 -41.688 -18.297 1 88.75 678 SER A C 1
ATOM 5464 O O . SER A 1 678 ? -8.305 -40.531 -18.469 1 88.75 678 SER A O 1
ATOM 5466 N N . LYS A 1 679 ? -7.836 -42.531 -19.25 1 90.06 679 LYS A N 1
ATOM 5467 C CA . LYS A 1 679 ? -8.234 -42.188 -20.609 1 90.06 679 LYS A CA 1
ATOM 5468 C C . LYS A 1 679 ? -9.742 -41.938 -20.703 1 90.06 679 LYS A C 1
ATOM 5470 O O . LYS A 1 679 ? -10.195 -41.094 -21.469 1 90.06 679 LYS A O 1
ATOM 5475 N N . LEU A 1 680 ? -10.484 -42.688 -19.969 1 88.69 680 LEU A N 1
ATOM 5476 C CA . LEU A 1 680 ? -11.938 -42.5 -19.953 1 88.69 680 LEU A CA 1
ATOM 5477 C C . LEU A 1 680 ? -12.297 -41.156 -19.312 1 88.69 680 LEU A C 1
ATOM 5479 O O . LEU A 1 680 ? -13.234 -40.5 -19.766 1 88.69 680 LEU A O 1
ATOM 5483 N N . LEU A 1 681 ? -11.586 -40.906 -18.312 1 88 681 LEU A N 1
ATOM 5484 C CA . LEU A 1 681 ? -11.82 -39.625 -17.672 1 88 681 LEU A CA 1
ATOM 5485 C C . LEU A 1 681 ? -11.547 -38.469 -18.641 1 88 681 LEU A C 1
ATOM 5487 O O . LEU A 1 681 ? -12.281 -37.469 -18.656 1 88 681 LEU A O 1
ATOM 5491 N N . GLU A 1 682 ? -10.469 -38.562 -19.391 1 89.06 682 GLU A N 1
ATOM 5492 C CA . GLU A 1 682 ? -10.125 -37.531 -20.375 1 89.06 682 GLU A CA 1
ATOM 5493 C C . GLU A 1 682 ? -11.195 -37.438 -21.469 1 89.06 682 GLU A C 1
ATOM 5495 O O . GLU A 1 682 ? -11.484 -36.344 -21.969 1 89.06 682 GLU A O 1
ATOM 5500 N N . LEU A 1 683 ? -11.695 -38.5 -21.828 1 91.19 683 LEU A N 1
ATOM 5501 C CA . LEU A 1 683 ? -12.773 -38.531 -22.812 1 91.19 683 LEU A CA 1
ATOM 5502 C C . LEU A 1 683 ? -14.008 -37.812 -22.266 1 91.19 683 LEU A C 1
ATOM 5504 O O . LEU A 1 683 ? -14.648 -37.062 -23 1 91.19 683 LEU A O 1
ATOM 5508 N N . ARG A 1 684 ? -14.273 -38.062 -21.094 1 88.62 684 ARG A N 1
ATOM 5509 C CA . ARG A 1 684 ? -15.477 -37.5 -20.484 1 88.62 684 ARG A CA 1
ATOM 5510 C C . ARG A 1 684 ? -15.328 -36 -20.266 1 88.62 684 ARG A C 1
ATOM 5512 O O . ARG A 1 684 ? -16.219 -35.219 -20.609 1 88.62 684 ARG A O 1
ATOM 5519 N N . THR A 1 685 ? -14.234 -35.625 -19.734 1 87.06 685 THR A N 1
ATOM 5520 C CA . THR A 1 685 ? -14.094 -34.25 -19.266 1 87.06 685 THR A CA 1
ATOM 5521 C C . THR A 1 685 ? -13.609 -33.312 -20.375 1 87.06 685 THR A C 1
ATOM 5523 O O . THR A 1 685 ? -13.977 -32.156 -20.438 1 87.06 685 THR A O 1
ATOM 5526 N N . LYS A 1 686 ? -12.773 -33.875 -21.328 1 89.75 686 LYS A N 1
ATOM 5527 C CA . LYS A 1 686 ? -12.148 -33 -22.328 1 89.75 686 LYS A CA 1
ATOM 5528 C C . LYS A 1 686 ? -12.477 -33.5 -23.75 1 89.75 686 LYS A C 1
ATOM 5530 O O . LYS A 1 686 ? -12.086 -32.875 -24.734 1 89.75 686 LYS A O 1
ATOM 5535 N N . THR A 1 687 ? -13.148 -34.531 -23.875 1 92.81 687 THR A N 1
ATOM 5536 C CA . THR A 1 687 ? -13.484 -35.125 -25.172 1 92.81 687 THR A CA 1
ATOM 5537 C C . THR A 1 687 ? -12.219 -35.406 -25.969 1 92.81 687 THR A C 1
ATOM 5539 O O . THR A 1 687 ? -12.141 -35.094 -27.156 1 92.81 687 THR A O 1
ATOM 5542 N N . ARG A 1 688 ? -11.273 -35.938 -25.297 1 93.44 688 ARG A N 1
ATOM 5543 C CA . ARG A 1 688 ? -10.016 -36.281 -25.953 1 93.44 688 ARG A CA 1
ATOM 5544 C C . ARG A 1 688 ? -10.086 -37.625 -26.625 1 93.44 688 ARG A C 1
ATOM 5546 O O . ARG A 1 688 ? -9.875 -38.656 -25.984 1 93.44 688 ARG A O 1
ATOM 5553 N N . VAL A 1 689 ? -10.234 -37.625 -27.922 1 94.62 689 VAL A N 1
ATOM 5554 C CA . VAL A 1 689 ? -10.406 -38.844 -28.672 1 94.62 689 VAL A CA 1
ATOM 5555 C C . VAL A 1 689 ? -9.125 -39.156 -29.453 1 94.62 689 VAL A C 1
ATOM 5557 O O . VAL A 1 689 ? -8.664 -38.375 -30.25 1 94.62 689 VAL A O 1
ATOM 5560 N N . PHE A 1 690 ? -8.578 -40.281 -29.156 1 94.5 690 PHE A N 1
ATOM 5561 C CA . PHE A 1 690 ? -7.359 -40.719 -29.828 1 94.5 690 PHE A CA 1
ATOM 5562 C C . PHE A 1 690 ? -7.633 -41.031 -31.297 1 94.5 690 PHE A C 1
ATOM 5564 O O . PHE A 1 690 ? -8.625 -41.656 -31.625 1 94.5 690 PHE A O 1
ATOM 5571 N N . ILE A 1 691 ? -6.789 -40.531 -32.219 1 95 691 ILE A N 1
ATOM 5572 C CA . ILE A 1 691 ? -6.883 -40.781 -33.656 1 95 691 ILE A CA 1
ATOM 5573 C C . ILE A 1 691 ? -5.668 -41.562 -34.125 1 95 691 ILE A C 1
ATOM 5575 O O . ILE A 1 691 ? -4.562 -41.031 -34.219 1 95 691 ILE A O 1
ATOM 5579 N N . PRO A 1 692 ? -5.852 -42.719 -34.5 1 91.19 692 PRO A N 1
ATOM 5580 C CA . PRO A 1 692 ? -4.719 -43.562 -34.906 1 91.19 692 PRO A CA 1
ATOM 5581 C C . PRO A 1 692 ? -4.031 -43.031 -36.156 1 91.19 692 PRO A C 1
ATOM 5583 O O . PRO A 1 692 ? -2.807 -43.125 -36.281 1 91.19 692 PRO A O 1
ATOM 5586 N N . ARG A 1 693 ? -4.809 -42.5 -37.156 1 93.81 693 ARG A N 1
ATOM 5587 C CA . ARG A 1 693 ? -4.242 -41.969 -38.375 1 93.81 693 ARG A CA 1
ATOM 5588 C C . ARG A 1 693 ? -3.988 -40.469 -38.281 1 93.81 693 ARG A C 1
ATOM 5590 O O . ARG A 1 693 ? -4.422 -39.719 -39.125 1 93.81 693 ARG A O 1
ATOM 5597 N N . GLY A 1 694 ? -3.375 -40.125 -37.344 1 94.69 694 GLY A N 1
ATOM 5598 C CA . GLY A 1 694 ? -3 -38.75 -37.062 1 94.69 694 GLY A CA 1
ATOM 5599 C C . GLY A 1 694 ? -1.812 -38.625 -36.125 1 94.69 694 GLY A C 1
ATOM 5600 O O . GLY A 1 694 ? -1.496 -39.562 -35.406 1 94.69 694 GLY A O 1
ATOM 5601 N N . ARG A 1 695 ? -1.125 -37.531 -36.219 1 95.38 695 ARG A N 1
ATOM 5602 C CA . ARG A 1 695 ? 0.016 -37.219 -35.344 1 95.38 695 ARG A CA 1
ATOM 5603 C C . ARG A 1 695 ? 0.059 -35.75 -34.969 1 95.38 695 ARG A C 1
ATOM 5605 O O . ARG A 1 695 ? -0.406 -34.906 -35.75 1 95.38 695 ARG A O 1
ATOM 5612 N N . SER A 1 696 ? 0.498 -35.531 -33.75 1 95.69 696 SER A N 1
ATOM 5613 C CA . SER A 1 696 ? 0.884 -34.156 -33.375 1 95.69 696 SER A CA 1
ATOM 5614 C C . SER A 1 696 ? 2.342 -33.906 -33.75 1 95.69 696 SER A C 1
ATOM 5616 O O . SER A 1 696 ? 3.246 -34.562 -33.25 1 95.69 696 SER A O 1
ATOM 5618 N N . MET A 1 697 ? 2.564 -32.906 -34.531 1 97.06 697 MET A N 1
ATOM 5619 C CA . MET A 1 697 ? 3.898 -32.75 -35.125 1 97.06 697 MET A CA 1
ATOM 5620 C C . MET A 1 697 ? 4.387 -31.312 -35 1 97.06 697 MET A C 1
ATOM 5622 O O . MET A 1 697 ? 3.6 -30.375 -35.156 1 97.06 697 MET A O 1
ATOM 5626 N N . MET A 1 698 ? 5.676 -31.219 -34.812 1 97.38 698 MET A N 1
ATOM 5627 C CA . MET A 1 698 ? 6.312 -29.891 -34.844 1 97.38 698 MET A CA 1
ATOM 5628 C C . MET A 1 698 ? 6.359 -29.328 -36.25 1 97.38 698 MET A C 1
ATOM 5630 O O . MET A 1 698 ? 6.617 -30.047 -37.219 1 97.38 698 MET A O 1
ATOM 5634 N N . GLY A 1 699 ? 6.102 -28.047 -36.375 1 97.62 699 GLY A N 1
ATOM 5635 C CA . GLY A 1 699 ? 6.137 -27.406 -37.688 1 97.62 699 GLY A CA 1
ATOM 5636 C C . GLY A 1 699 ? 7.535 -27.016 -38.125 1 97.62 699 GLY A C 1
ATOM 5637 O O . GLY A 1 699 ? 8.336 -26.547 -37.312 1 97.62 699 GLY A O 1
ATOM 5638 N N . CYS A 1 700 ? 7.828 -27.281 -39.375 1 98.06 700 CYS A N 1
ATOM 5639 C CA . CYS A 1 700 ? 9.117 -26.922 -39.969 1 98.06 700 CYS A CA 1
ATOM 5640 C C . CYS A 1 700 ? 8.938 -26.297 -41.344 1 98.06 700 CYS A C 1
ATOM 5642 O O . CYS A 1 700 ? 7.828 -26.25 -41.875 1 98.06 700 CYS A O 1
ATOM 5644 N N . LEU A 1 701 ? 10.055 -25.734 -41.844 1 97.81 701 LEU A N 1
ATOM 5645 C CA . LEU A 1 701 ? 10.023 -25.016 -43.125 1 97.81 701 LEU A CA 1
ATOM 5646 C C . LEU A 1 701 ? 10.766 -25.797 -44.188 1 97.81 701 LEU A C 1
ATOM 5648 O O . LEU A 1 701 ? 11.812 -26.391 -43.938 1 97.81 701 LEU A O 1
ATOM 5652 N N . ASP A 1 702 ? 10.211 -25.766 -45.406 1 97.19 702 ASP A N 1
ATOM 5653 C CA . ASP A 1 702 ? 10.875 -26.375 -46.562 1 97.19 702 ASP A CA 1
ATOM 5654 C C . ASP A 1 702 ? 12.055 -25.531 -47 1 97.19 702 ASP A C 1
ATOM 5656 O O . ASP A 1 702 ? 11.883 -24.562 -47.75 1 97.19 702 ASP A O 1
ATOM 5660 N N . GLU A 1 703 ? 13.234 -25.984 -46.688 1 94.94 703 GLU A N 1
ATOM 5661 C CA . GLU A 1 703 ? 14.43 -25.219 -47.031 1 94.94 703 GLU A CA 1
ATOM 5662 C C . GLU A 1 703 ? 14.836 -25.484 -48.469 1 94.94 703 GLU A C 1
ATOM 5664 O O . GLU A 1 703 ? 15.617 -24.734 -49.062 1 94.94 703 GLU A O 1
ATOM 5669 N N . THR A 1 704 ? 14.234 -26.484 -49.156 1 94.81 704 THR A N 1
ATOM 5670 C CA . THR A 1 704 ? 14.578 -26.844 -50.531 1 94.81 704 THR A CA 1
ATOM 5671 C C . THR A 1 704 ? 13.742 -26.047 -51.531 1 94.81 704 THR A C 1
ATOM 5673 O O . THR A 1 704 ? 14.047 -26.016 -52.719 1 94.81 704 THR A O 1
ATOM 5676 N N . ARG A 1 705 ? 12.68 -25.406 -51.125 1 94.81 705 ARG A N 1
ATOM 5677 C CA . ARG A 1 705 ? 11.766 -24.641 -51.969 1 94.81 705 ARG A CA 1
ATOM 5678 C C . ARG A 1 705 ? 11.086 -25.516 -53 1 94.81 705 ARG A C 1
ATOM 5680 O O . ARG A 1 705 ? 10.883 -25.094 -54.125 1 94.81 705 ARG A O 1
ATOM 5687 N N . THR A 1 706 ? 10.836 -26.719 -52.594 1 96.31 706 THR A N 1
ATOM 5688 C CA . THR A 1 706 ? 10.211 -27.672 -53.5 1 96.31 706 THR A CA 1
ATOM 5689 C C . THR A 1 706 ? 8.695 -27.688 -53.344 1 96.31 706 THR A C 1
ATOM 5691 O O . THR A 1 706 ? 7.961 -27.828 -54.312 1 96.31 706 THR A O 1
ATOM 5694 N N . LEU A 1 707 ? 8.211 -27.484 -52.188 1 97 707 LEU A N 1
ATOM 5695 C CA . LEU A 1 707 ? 6.785 -27.547 -51.875 1 97 707 LEU A CA 1
ATOM 5696 C C . LEU A 1 707 ? 6.055 -26.328 -52.406 1 97 707 LEU A C 1
ATOM 5698 O O . LEU A 1 707 ? 6.57 -25.203 -52.344 1 97 707 LEU A O 1
ATOM 5702 N N . GLU A 1 708 ? 4.938 -26.531 -53.062 1 96.5 708 GLU A N 1
ATOM 5703 C CA . GLU A 1 708 ? 4.062 -25.453 -53.5 1 96.5 708 GLU A CA 1
ATOM 5704 C C . GLU A 1 708 ? 3.014 -25.125 -52.438 1 96.5 708 GLU A C 1
ATOM 5706 O O . GLU A 1 708 ? 2.742 -25.938 -51.562 1 96.5 708 GLU A O 1
ATOM 5711 N N . TYR A 1 709 ? 2.459 -23.922 -52.656 1 96.25 709 TYR A N 1
ATOM 5712 C CA . TYR A 1 709 ? 1.387 -23.516 -51.75 1 96.25 709 TYR A CA 1
ATOM 5713 C C . TYR A 1 709 ? 0.274 -24.562 -51.719 1 96.25 709 TYR A C 1
ATOM 5715 O O . TYR A 1 709 ? -0.151 -25.047 -52.781 1 96.25 709 TYR A O 1
ATOM 5723 N N . GLY A 1 710 ? -0.119 -24.984 -50.531 1 96.31 710 GLY A N 1
ATOM 5724 C CA . GLY A 1 710 ? -1.171 -25.969 -50.406 1 96.31 710 GLY A CA 1
ATOM 5725 C C . GLY A 1 710 ? -0.641 -27.375 -50.156 1 96.31 710 GLY A C 1
ATOM 5726 O O . GLY A 1 710 ? -1.408 -28.297 -49.844 1 96.31 710 GLY A O 1
ATOM 5727 N N . GLN A 1 711 ? 0.65 -27.516 -50.219 1 97.56 711 GLN A N 1
ATOM 5728 C CA . GLN A 1 711 ? 1.257 -28.828 -50.031 1 97.56 711 GLN A CA 1
ATOM 5729 C C . GLN A 1 711 ? 2.033 -28.906 -48.719 1 97.56 711 GLN A C 1
ATOM 5731 O O . GLN A 1 711 ? 2.436 -27.891 -48.188 1 97.56 711 GLN A O 1
ATOM 5736 N N . VAL A 1 712 ? 2.193 -30.141 -48.219 1 98.19 712 VAL A N 1
ATOM 5737 C CA . VAL A 1 712 ? 3.008 -30.391 -47.031 1 98.19 712 VAL A CA 1
ATOM 5738 C C . VAL A 1 712 ? 3.703 -31.75 -47.156 1 98.19 712 VAL A C 1
ATOM 5740 O O . VAL A 1 712 ? 3.334 -32.562 -48 1 98.19 712 VAL A O 1
ATOM 5743 N N . VAL A 1 713 ? 4.734 -31.922 -46.438 1 98.12 713 VAL A N 1
ATOM 5744 C CA . VAL A 1 713 ? 5.383 -33.219 -46.281 1 98.12 713 VAL A CA 1
ATOM 5745 C C . VAL A 1 713 ? 5.164 -33.75 -44.875 1 98.12 713 VAL A C 1
ATOM 5747 O O . VAL A 1 713 ? 5.395 -33.031 -43.906 1 98.12 713 VAL A O 1
ATOM 5750 N N . VAL A 1 714 ? 4.656 -34.969 -44.812 1 97.56 714 VAL A N 1
ATOM 5751 C CA . VAL A 1 714 ? 4.391 -35.625 -43.531 1 97.56 714 VAL A CA 1
ATOM 5752 C C . VAL A 1 714 ? 5 -37 -43.531 1 97.56 714 VAL A C 1
ATOM 5754 O O . VAL A 1 714 ? 4.605 -37.875 -44.312 1 97.56 714 VAL A O 1
ATOM 5757 N N . GLN A 1 715 ? 6.047 -37.156 -42.719 1 96.31 715 GLN A N 1
ATOM 5758 C CA . GLN A 1 715 ? 6.668 -38.469 -42.469 1 96.31 715 GLN A CA 1
ATOM 5759 C C . GLN A 1 715 ? 6.648 -38.781 -40.969 1 96.31 715 GLN A C 1
ATOM 5761 O O . GLN A 1 715 ? 6.875 -37.906 -40.125 1 96.31 715 GLN A O 1
ATOM 5766 N N . TYR A 1 716 ? 6.254 -40.031 -40.656 1 94.38 716 TYR A N 1
ATOM 5767 C CA . TYR A 1 716 ? 6.133 -40.344 -39.25 1 94.38 716 TYR A CA 1
ATOM 5768 C C . TYR A 1 716 ? 6.703 -41.719 -38.938 1 94.38 716 TYR A C 1
ATOM 5770 O O . TYR A 1 716 ? 6.871 -42.531 -39.844 1 94.38 716 TYR A O 1
ATOM 5778 N N . THR A 1 717 ? 7.051 -41.875 -37.688 1 90.81 717 THR A N 1
ATOM 5779 C CA . THR A 1 717 ? 7.516 -43.156 -37.188 1 90.81 717 THR A CA 1
ATOM 5780 C C . THR A 1 717 ? 6.441 -43.844 -36.312 1 90.81 717 THR A C 1
ATOM 5782 O O . THR A 1 717 ? 5.516 -43.188 -35.844 1 90.81 717 THR A O 1
ATOM 5785 N N . ASP A 1 718 ? 6.539 -45.094 -36.25 1 85.5 718 ASP A N 1
ATOM 5786 C CA . ASP A 1 718 ? 5.633 -45.906 -35.438 1 85.5 718 ASP A CA 1
ATOM 5787 C C . ASP A 1 718 ? 6.367 -46.531 -34.25 1 85.5 718 ASP A C 1
ATOM 5789 O O . ASP A 1 718 ? 7.266 -47.344 -34.438 1 85.5 718 ASP A O 1
ATOM 5793 N N . PRO A 1 719 ? 6.051 -46.219 -33.094 1 81.69 719 PRO A N 1
ATOM 5794 C CA . PRO A 1 719 ? 6.746 -46.75 -31.922 1 81.69 719 PRO A CA 1
ATOM 5795 C C . PRO A 1 719 ? 6.59 -48.25 -31.766 1 81.69 719 PRO A C 1
ATOM 5797 O O . PRO A 1 719 ? 7.395 -48.906 -31.094 1 81.69 719 PRO A O 1
ATOM 5800 N N . THR A 1 720 ? 5.527 -48.812 -32.25 1 78 720 THR A N 1
ATOM 5801 C CA . THR A 1 720 ? 5.297 -50.25 -32.125 1 78 720 THR A CA 1
ATOM 5802 C C . THR A 1 720 ? 6.16 -51 -33.156 1 78 720 THR A C 1
ATOM 5804 O O . THR A 1 720 ? 6.359 -52.219 -33 1 78 720 THR A O 1
ATOM 5807 N N . ARG A 1 721 ? 6.676 -50.375 -34.156 1 82.5 721 ARG A N 1
ATOM 5808 C CA . ARG A 1 721 ? 7.559 -50.938 -35.156 1 82.5 721 ARG A CA 1
ATOM 5809 C C . ARG A 1 721 ? 8.828 -50.125 -35.312 1 82.5 721 ARG A C 1
ATOM 5811 O O . ARG A 1 721 ? 8.977 -49.375 -36.281 1 82.5 721 ARG A O 1
ATOM 5818 N N . PRO A 1 722 ? 9.734 -50.375 -34.344 1 77.31 722 PRO A N 1
ATOM 5819 C CA . PRO A 1 722 ? 10.945 -49.531 -34.375 1 77.31 722 PRO A CA 1
ATOM 5820 C C . PRO A 1 722 ? 11.719 -49.656 -35.688 1 77.31 722 PRO A C 1
ATOM 5822 O O . PRO A 1 722 ? 11.836 -50.75 -36.219 1 77.31 722 PRO A O 1
ATOM 5825 N N . GLY A 1 723 ? 12.055 -48.562 -36.281 1 76.31 723 GLY A N 1
ATOM 5826 C CA . GLY A 1 723 ? 12.883 -48.531 -37.469 1 76.31 723 GLY A CA 1
ATOM 5827 C C . GLY A 1 723 ? 12.102 -48.281 -38.75 1 76.31 723 GLY A C 1
ATOM 5828 O O . GLY A 1 723 ? 12.68 -48 -39.781 1 76.31 723 GLY A O 1
ATOM 5829 N N . SER A 1 724 ? 10.789 -48.25 -38.594 1 84.5 724 SER A N 1
ATOM 5830 C CA . SER A 1 724 ? 9.961 -48.062 -39.781 1 84.5 724 SER A CA 1
ATOM 5831 C C . SER A 1 724 ? 9.539 -46.594 -39.906 1 84.5 724 SER A C 1
ATOM 5833 O O . SER A 1 724 ? 9.211 -45.938 -38.938 1 84.5 724 SER A O 1
ATOM 5835 N N . LYS A 1 725 ? 9.719 -46.094 -41.188 1 89.5 725 LYS A N 1
ATOM 5836 C CA . LYS A 1 725 ? 9.266 -44.75 -41.531 1 89.5 725 LYS A CA 1
ATOM 5837 C C . LYS A 1 725 ? 8.125 -44.781 -42.531 1 89.5 725 LYS A C 1
ATOM 5839 O O . LYS A 1 725 ? 8.141 -45.625 -43.469 1 89.5 725 LYS A O 1
ATOM 5844 N N . TYR A 1 726 ? 7.125 -44 -42.344 1 94.12 726 TYR A N 1
ATOM 5845 C CA . TYR A 1 726 ? 5.977 -44 -43.219 1 94.12 726 TYR A CA 1
ATOM 5846 C C . TYR A 1 726 ? 5.789 -42.594 -43.844 1 94.12 726 TYR A C 1
ATOM 5848 O O . TYR A 1 726 ? 5.977 -41.594 -43.156 1 94.12 726 TYR A O 1
ATOM 5856 N N . ILE A 1 727 ? 5.477 -42.531 -45.094 1 95.62 727 ILE A N 1
ATOM 5857 C CA . ILE A 1 727 ? 5.219 -41.281 -45.781 1 95.62 727 ILE A CA 1
ATOM 5858 C C . ILE A 1 727 ? 3.727 -41.156 -46.094 1 95.62 727 ILE A C 1
ATOM 5860 O O . ILE A 1 727 ? 3.117 -42.094 -46.625 1 95.62 727 ILE A O 1
ATOM 5864 N N . VAL A 1 728 ? 3.125 -40.094 -45.75 1 96.88 728 VAL A N 1
ATOM 5865 C CA . VAL A 1 728 ? 1.704 -39.875 -46 1 96.88 728 VAL A CA 1
ATOM 5866 C C . VAL A 1 728 ? 1.517 -39.156 -47.312 1 96.88 728 VAL A C 1
ATOM 5868 O O . VAL A 1 728 ? 2.232 -38.188 -47.625 1 96.88 728 VAL A O 1
ATOM 5871 N N . THR A 1 729 ? 0.654 -39.562 -48.125 1 96.62 729 THR A N 1
ATOM 5872 C CA . THR A 1 729 ? 0.271 -38.906 -49.375 1 96.62 729 THR A CA 1
ATOM 5873 C C . THR A 1 729 ? -1.242 -38.75 -49.469 1 96.62 729 THR A C 1
ATOM 5875 O O . THR A 1 729 ? -1.995 -39.531 -48.875 1 96.62 729 THR A O 1
ATOM 5878 N N . GLY A 1 730 ? -1.704 -37.688 -50 1 95.75 730 GLY A N 1
ATOM 5879 C CA . GLY A 1 730 ? -3.123 -37.375 -50.094 1 95.75 730 GLY A CA 1
ATOM 5880 C C . GLY A 1 730 ? -3.531 -36.156 -49.25 1 95.75 730 GLY A C 1
ATOM 5881 O O . GLY A 1 730 ? -2.689 -35.344 -48.875 1 95.75 730 GLY A O 1
ATOM 5882 N N . LEU A 1 731 ? -4.816 -36.062 -49.031 1 96.19 731 LEU A N 1
ATOM 5883 C CA . LEU A 1 731 ? -5.332 -34.906 -48.281 1 96.19 731 LEU A CA 1
ATOM 5884 C C . LEU A 1 731 ? -5.113 -35.094 -46.781 1 96.19 731 LEU A C 1
ATOM 5886 O O . LEU A 1 731 ? -5.254 -36.219 -46.25 1 96.19 731 LEU A O 1
ATOM 5890 N N . VAL A 1 732 ? -4.715 -34.094 -46.156 1 97.19 732 VAL A N 1
ATOM 5891 C CA . VAL A 1 732 ? -4.52 -34.094 -44.719 1 97.19 732 VAL A CA 1
ATOM 5892 C C . VAL A 1 732 ? -5.156 -32.844 -44.094 1 97.19 732 VAL A C 1
ATOM 5894 O O . VAL A 1 732 ? -5.234 -31.797 -44.75 1 97.19 732 VAL A O 1
ATOM 5897 N N . VAL A 1 733 ? -5.66 -32.969 -42.938 1 96.88 733 VAL A N 1
ATOM 5898 C CA . VAL A 1 733 ? -6.18 -31.828 -42.156 1 96.88 733 VAL A CA 1
ATOM 5899 C C . VAL A 1 733 ? -5.109 -31.344 -41.188 1 96.88 733 VAL A C 1
ATOM 5901 O O . VAL A 1 733 ? -4.484 -32.156 -40.469 1 96.88 733 VAL A O 1
ATOM 5904 N N . VAL A 1 734 ? -4.797 -30.062 -41.188 1 97.38 734 VAL A N 1
ATOM 5905 C CA . VAL A 1 734 ? -3.797 -29.469 -40.312 1 97.38 734 VAL A CA 1
ATOM 5906 C C . VAL A 1 734 ? -4.43 -28.328 -39.5 1 97.38 734 VAL A C 1
ATOM 5908 O O . VAL A 1 734 ? -5.152 -27.5 -40.062 1 97.38 734 VAL A O 1
ATOM 5911 N N . ALA A 1 735 ? -4.219 -28.359 -38.219 1 97.19 735 ALA A N 1
ATOM 5912 C CA . ALA A 1 735 ? -4.703 -27.312 -37.312 1 97.19 735 ALA A CA 1
ATOM 5913 C C . ALA A 1 735 ? -3.777 -27.141 -36.125 1 97.19 735 ALA A C 1
ATOM 5915 O O . ALA A 1 735 ? -2.977 -28.031 -35.812 1 97.19 735 ALA A O 1
ATOM 5916 N N . LYS A 1 736 ? -3.775 -26 -35.531 1 96.38 736 LYS A N 1
ATOM 5917 C CA . LYS A 1 736 ? -2.988 -25.75 -34.344 1 96.38 736 LYS A CA 1
ATOM 5918 C C . LYS A 1 736 ? -3.881 -25.312 -33.188 1 96.38 736 LYS A C 1
ATOM 5920 O O . LYS A 1 736 ? -4.668 -24.375 -33.312 1 96.38 736 LYS A O 1
ATOM 5925 N N . ASN A 1 737 ? -3.826 -25.969 -32.156 1 91.12 737 ASN A N 1
ATOM 5926 C CA . ASN A 1 737 ? -4.59 -25.609 -30.953 1 91.12 737 ASN A CA 1
ATOM 5927 C C . ASN A 1 737 ? -3.947 -24.453 -30.203 1 91.12 737 ASN A C 1
ATOM 5929 O O . ASN A 1 737 ? -2.723 -24.359 -30.109 1 91.12 737 ASN A O 1
ATOM 5933 N N . PRO A 1 738 ? -4.602 -23.609 -29.609 1 91.12 738 PRO A N 1
ATOM 5934 C CA . PRO A 1 738 ? -6.062 -23.516 -29.609 1 91.12 738 PRO A CA 1
ATOM 5935 C C . PRO A 1 738 ? -6.613 -22.953 -30.922 1 91.12 738 PRO A C 1
ATOM 5937 O O . PRO A 1 738 ? -5.965 -22.125 -31.562 1 91.12 738 PRO A O 1
ATOM 5940 N N . CYS A 1 739 ? -7.727 -23.391 -31.359 1 94.5 739 CYS A N 1
ATOM 5941 C CA . CYS A 1 739 ? -8.352 -22.938 -32.594 1 94.5 739 CYS A CA 1
ATOM 5942 C C . CYS A 1 739 ? -9.844 -22.719 -32.406 1 94.5 739 CYS A C 1
ATOM 5944 O O . CYS A 1 739 ? -10.578 -23.625 -32 1 94.5 739 CYS A O 1
ATOM 5946 N N . LEU A 1 740 ? -10.281 -21.547 -32.656 1 95.12 740 LEU A N 1
ATOM 5947 C CA . LEU A 1 740 ? -11.68 -21.188 -32.438 1 95.12 740 LEU A CA 1
ATOM 5948 C C . LEU A 1 740 ? -12.359 -20.797 -33.75 1 95.12 740 LEU A C 1
ATOM 5950 O O . LEU A 1 740 ? -13.539 -21.078 -33.938 1 95.12 740 LEU A O 1
ATOM 5954 N N . HIS A 1 741 ? -11.602 -20.234 -34.688 1 96.38 741 HIS A N 1
ATOM 5955 C CA . HIS A 1 741 ? -12.156 -19.781 -35.969 1 96.38 741 HIS A CA 1
ATOM 5956 C C . HIS A 1 741 ? -12.211 -20.922 -36.969 1 96.38 741 HIS A C 1
ATOM 5958 O O . HIS A 1 741 ? -11.258 -21.688 -37.094 1 96.38 741 HIS A O 1
ATOM 5964 N N . PRO A 1 742 ? -13.281 -21.078 -37.656 1 95.94 742 PRO A N 1
ATOM 5965 C CA . PRO A 1 742 ? -13.383 -22.156 -38.656 1 95.94 742 PRO A CA 1
ATOM 5966 C C . PRO A 1 742 ? -12.258 -22.109 -39.688 1 95.94 742 PRO A C 1
ATOM 5968 O O . PRO A 1 742 ? -11.875 -23.141 -40.219 1 95.94 742 PRO A O 1
ATOM 5971 N N . GLY A 1 743 ? -11.711 -21 -39.906 1 95.5 743 GLY A N 1
ATOM 5972 C CA . GLY A 1 743 ? -10.602 -20.844 -40.844 1 95.5 743 GLY A CA 1
ATOM 5973 C C . GLY A 1 743 ? -9.289 -21.375 -40.312 1 95.5 743 GLY A C 1
ATOM 5974 O O . GLY A 1 743 ? -8.312 -21.5 -41.031 1 95.5 743 GLY A O 1
ATOM 5975 N N . ASP A 1 744 ? -9.258 -21.781 -39.094 1 96.19 744 ASP A N 1
ATOM 5976 C CA . ASP A 1 744 ? -8.039 -22.281 -38.469 1 96.19 744 ASP A CA 1
ATOM 5977 C C . ASP A 1 744 ? -7.715 -23.688 -38.938 1 96.19 744 ASP A C 1
ATOM 5979 O O . ASP A 1 744 ? -6.582 -24.156 -38.781 1 96.19 744 ASP A O 1
ATOM 5983 N N . VAL A 1 745 ? -8.727 -24.375 -39.406 1 96.81 745 VAL A N 1
ATOM 5984 C CA . VAL A 1 745 ? -8.547 -25.719 -39.938 1 96.81 745 VAL A CA 1
ATOM 5985 C C . VAL A 1 745 ? -8.242 -25.641 -41.438 1 96.81 745 VAL A C 1
ATOM 5987 O O . VAL A 1 745 ? -9.023 -25.078 -42.219 1 96.81 745 VAL A O 1
ATOM 5990 N N . ARG A 1 746 ? -7.102 -26.25 -41.812 1 96.75 746 ARG A N 1
ATOM 5991 C CA . ARG A 1 746 ? -6.691 -26.219 -43.219 1 96.75 746 ARG A CA 1
ATOM 5992 C C . ARG A 1 746 ? -6.66 -27.641 -43.781 1 96.75 746 ARG A C 1
ATOM 5994 O O . ARG A 1 746 ? -6.266 -28.578 -43.094 1 96.75 746 ARG A O 1
ATOM 6001 N N . VAL A 1 747 ? -7.129 -27.719 -45 1 97.12 747 VAL A N 1
ATOM 6002 C CA . VAL A 1 747 ? -7.004 -28.969 -45.75 1 97.12 747 VAL A CA 1
ATOM 6003 C C . VAL A 1 747 ? -5.902 -28.828 -46.781 1 97.12 747 VAL A C 1
ATOM 6005 O O . VAL A 1 747 ? -6 -28 -47.688 1 97.12 747 VAL A O 1
ATOM 6008 N N . LEU A 1 748 ? -4.863 -29.609 -46.656 1 97.31 748 LEU A N 1
ATOM 6009 C CA . LEU A 1 748 ? -3.691 -29.516 -47.5 1 97.31 748 LEU A CA 1
ATOM 6010 C C . LEU A 1 748 ? -3.396 -30.844 -48.188 1 97.31 748 LEU A C 1
ATOM 6012 O O . LEU A 1 748 ? -3.963 -31.875 -47.812 1 97.31 748 LEU A O 1
ATOM 6016 N N . GLN A 1 749 ? -2.457 -30.812 -49.125 1 97.44 749 GLN A N 1
ATOM 6017 C CA . GLN A 1 749 ? -2.072 -32 -49.875 1 97.44 749 GLN A CA 1
ATOM 6018 C C . GLN A 1 749 ? -0.694 -32.5 -49.438 1 97.44 749 GLN A C 1
ATOM 6020 O O . GLN A 1 749 ? 0.306 -31.797 -49.625 1 97.44 749 GLN A O 1
ATOM 6025 N N . ALA A 1 750 ? -0.651 -33.656 -48.812 1 98 750 ALA A N 1
ATOM 6026 C CA . ALA A 1 750 ? 0.63 -34.25 -48.469 1 98 750 ALA A CA 1
ATOM 6027 C C . ALA A 1 750 ? 1.28 -34.906 -49.688 1 98 750 ALA A C 1
ATOM 6029 O O . ALA A 1 750 ? 0.628 -35.625 -50.406 1 98 750 ALA A O 1
ATOM 6030 N N . VAL A 1 751 ? 2.514 -34.625 -49.906 1 97.75 751 VAL A N 1
ATOM 6031 C CA . VAL A 1 751 ? 3.227 -35.125 -51.062 1 97.75 751 VAL A CA 1
ATOM 6032 C C . VAL A 1 751 ? 4.551 -35.75 -50.625 1 97.75 751 VAL A C 1
ATOM 6034 O O . VAL A 1 751 ? 5.047 -35.469 -49.531 1 97.75 751 VAL A O 1
ATOM 6037 N N . ASN A 1 752 ? 5.051 -36.625 -51.438 1 96.06 752 ASN A N 1
ATOM 6038 C CA . ASN A 1 752 ? 6.355 -37.219 -51.219 1 96.06 752 ASN A CA 1
ATOM 6039 C C . ASN A 1 752 ? 7.465 -36.438 -51.938 1 96.06 752 ASN A C 1
ATOM 6041 O O . ASN A 1 752 ? 7.5 -36.375 -53.156 1 96.06 752 ASN A O 1
ATOM 6045 N N . VAL A 1 753 ? 8.344 -35.875 -51.219 1 96.25 753 VAL A N 1
ATOM 6046 C CA . VAL A 1 753 ? 9.477 -35.125 -51.719 1 96.25 753 VAL A CA 1
ATOM 6047 C C . VAL A 1 753 ? 10.781 -35.75 -51.281 1 96.25 753 VAL A C 1
ATOM 6049 O O . VAL A 1 753 ? 11.219 -35.562 -50.125 1 96.25 753 VAL A O 1
ATOM 6052 N N . PRO A 1 754 ? 11.547 -36.375 -52.094 1 94.38 754 PRO A N 1
ATOM 6053 C CA . PRO A 1 754 ? 12.773 -37.094 -51.719 1 94.38 754 PRO A CA 1
ATOM 6054 C C . PRO A 1 754 ? 13.82 -36.156 -51.094 1 94.38 754 PRO A C 1
ATOM 6056 O O . PRO A 1 754 ? 14.547 -36.594 -50.188 1 94.38 754 PRO A O 1
ATOM 6059 N N . ALA A 1 755 ? 13.859 -34.969 -51.562 1 94.31 755 ALA A N 1
ATOM 6060 C CA . ALA A 1 755 ? 14.852 -34.031 -51.031 1 94.31 755 ALA A CA 1
ATOM 6061 C C . ALA A 1 755 ? 14.594 -33.75 -49.531 1 94.31 755 ALA A C 1
ATOM 6063 O O . ALA A 1 755 ? 15.484 -33.25 -48.844 1 94.31 755 ALA A O 1
ATOM 6064 N N . LEU A 1 756 ? 13.414 -34.062 -49.031 1 96 756 LEU A N 1
ATOM 6065 C CA . LEU A 1 756 ? 13.039 -33.812 -47.625 1 96 756 LEU A CA 1
ATOM 6066 C C . LEU A 1 756 ? 12.859 -35.125 -46.875 1 96 756 LEU A C 1
ATOM 6068 O O . LEU A 1 756 ? 12.172 -35.156 -45.844 1 96 756 LEU A O 1
ATOM 6072 N N . SER A 1 757 ? 13.453 -36.156 -47.281 1 93.19 757 SER A N 1
ATOM 6073 C CA . SER A 1 757 ? 13.289 -37.469 -46.688 1 93.19 757 SER A CA 1
ATOM 6074 C C . SER A 1 757 ? 13.875 -37.531 -45.281 1 93.19 757 SER A C 1
ATOM 6076 O O . SER A 1 757 ? 13.5 -38.375 -44.469 1 93.19 757 SER A O 1
ATOM 6078 N N . HIS A 1 758 ? 14.82 -36.625 -45 1 93.19 758 HIS A N 1
ATOM 6079 C CA . HIS A 1 758 ? 15.469 -36.594 -43.688 1 93.19 758 HIS A CA 1
ATOM 6080 C C . HIS A 1 758 ? 14.547 -36 -42.656 1 93.19 758 HIS A C 1
ATOM 6082 O O . HIS A 1 758 ? 14.805 -36.125 -41.438 1 93.19 758 HIS A O 1
ATOM 6088 N N . MET A 1 759 ? 13.484 -35.344 -43.031 1 96.12 759 MET A N 1
ATOM 6089 C CA . MET A 1 759 ? 12.539 -34.719 -42.094 1 96.12 759 MET A CA 1
ATOM 6090 C C . MET A 1 759 ? 11.492 -35.75 -41.625 1 96.12 759 MET A C 1
ATOM 6092 O O . MET A 1 759 ? 10.562 -36.062 -42.344 1 96.12 759 MET A O 1
ATOM 6096 N N . VAL A 1 760 ? 11.641 -36.125 -40.375 1 94.88 760 VAL A N 1
ATOM 6097 C CA . VAL A 1 760 ? 10.773 -37.156 -39.844 1 94.88 760 VAL A CA 1
ATOM 6098 C C . VAL A 1 760 ? 10.078 -36.656 -38.562 1 94.88 760 VAL A C 1
ATOM 6100 O O . VAL A 1 760 ? 10.664 -35.906 -37.781 1 94.88 760 VAL A O 1
ATOM 6103 N N . ASP A 1 761 ? 8.828 -37.062 -38.375 1 95.5 761 ASP A N 1
ATOM 6104 C CA . ASP A 1 761 ? 8.008 -36.75 -37.219 1 95.5 761 ASP A CA 1
ATOM 6105 C C . ASP A 1 761 ? 7.824 -35.219 -37.062 1 95.5 761 ASP A C 1
ATOM 6107 O O . ASP A 1 761 ? 7.844 -34.719 -35.938 1 95.5 761 ASP A O 1
ATOM 6111 N N . CYS A 1 762 ? 7.809 -34.562 -38.125 1 97.19 762 CYS A N 1
ATOM 6112 C CA . CYS A 1 762 ? 7.488 -33.125 -38.219 1 97.19 762 CYS A CA 1
ATOM 6113 C C . CYS A 1 762 ? 6.715 -32.844 -39.5 1 97.19 762 CYS A C 1
ATOM 6115 O O . CYS A 1 762 ? 6.688 -33.656 -40.406 1 97.19 762 CYS A O 1
ATOM 6117 N N . VAL A 1 763 ? 6 -31.812 -39.469 1 98 763 VAL A N 1
ATOM 6118 C CA . VAL A 1 763 ? 5.281 -31.375 -40.688 1 98 763 VAL A CA 1
ATOM 6119 C C . VAL A 1 763 ? 6.027 -30.234 -41.344 1 98 763 VAL A C 1
ATOM 6121 O O . VAL A 1 763 ? 6.395 -29.25 -40.688 1 98 763 VAL A O 1
ATOM 6124 N N . VAL A 1 764 ? 6.301 -30.375 -42.625 1 98.44 764 VAL A N 1
ATOM 6125 C CA . VAL A 1 764 ? 7.086 -29.391 -43.375 1 98.44 764 VAL A CA 1
ATOM 6126 C C . VAL A 1 764 ? 6.168 -28.547 -44.25 1 98.44 764 VAL A C 1
ATOM 6128 O O . VAL A 1 764 ? 5.445 -29.094 -45.094 1 98.44 764 VAL A O 1
ATOM 6131 N N . PHE A 1 765 ? 6.195 -27.266 -44.062 1 98.38 765 PHE A N 1
ATOM 6132 C CA . PHE A 1 765 ? 5.363 -26.328 -44.812 1 98.38 765 PHE A CA 1
ATOM 6133 C C . PHE A 1 765 ? 6.16 -25.672 -45.938 1 98.38 765 PHE A C 1
ATOM 6135 O O . PHE A 1 765 ? 7.387 -25.547 -45.844 1 98.38 765 PHE A O 1
ATOM 6142 N N . PRO A 1 766 ? 5.477 -25.156 -46.938 1 97.38 766 PRO A N 1
ATOM 6143 C CA . PRO A 1 766 ? 6.168 -24.484 -48.031 1 97.38 766 PRO A CA 1
ATOM 6144 C C . PRO A 1 766 ? 6.625 -23.062 -47.656 1 97.38 766 PRO A C 1
ATOM 6146 O O . PRO A 1 766 ? 6.039 -22.438 -46.781 1 97.38 766 PRO A O 1
ATOM 6149 N N . GLN A 1 767 ? 7.68 -22.641 -48.25 1 95.31 767 GLN A N 1
ATOM 6150 C CA . GLN A 1 767 ? 8.133 -21.25 -48.062 1 95.31 767 GLN A CA 1
ATOM 6151 C C . GLN A 1 767 ? 7.582 -20.359 -49.188 1 95.31 767 GLN A C 1
ATOM 6153 O O . GLN A 1 767 ? 7.922 -19.172 -49.25 1 95.31 767 GLN A O 1
ATOM 6158 N N . LYS A 1 768 ? 6.652 -20.984 -50.031 1 93.5 768 LYS A N 1
ATOM 6159 C CA . LYS A 1 768 ? 6.023 -20.266 -51.156 1 93.5 768 LYS A CA 1
ATOM 6160 C C . LYS A 1 768 ? 4.539 -20.031 -50.875 1 93.5 768 LYS A C 1
ATOM 6162 O O . LYS A 1 768 ? 3.91 -20.797 -50.125 1 93.5 768 LYS A O 1
ATOM 6167 N N . GLY A 1 769 ? 3.99 -18.953 -51.531 1 92 769 GLY A N 1
ATOM 6168 C CA . GLY A 1 769 ? 2.561 -18.703 -51.438 1 92 769 GLY A CA 1
ATOM 6169 C C . GLY A 1 769 ? 2.227 -17.281 -51.031 1 92 769 GLY A C 1
ATOM 6170 O O . GLY A 1 769 ? 3.121 -16.5 -50.719 1 92 769 GLY A O 1
ATOM 6171 N N . PRO A 1 770 ? 0.988 -16.906 -51 1 90.75 770 PRO A N 1
ATOM 6172 C CA . PRO A 1 770 ? 0.558 -15.57 -50.594 1 90.75 770 PRO A CA 1
ATOM 6173 C C . PRO A 1 770 ? 0.574 -15.359 -49.094 1 90.75 770 PRO A C 1
ATOM 6175 O O . PRO A 1 770 ? 0.683 -14.227 -48.594 1 90.75 770 PRO A O 1
ATOM 6178 N N . ARG A 1 771 ? 0.426 -16.391 -48.312 1 94.06 771 ARG A N 1
ATOM 6179 C CA . ARG A 1 771 ? 0.344 -16.375 -46.844 1 94.06 771 ARG A CA 1
ATOM 6180 C C . ARG A 1 771 ? 0.852 -17.688 -46.25 1 94.06 771 ARG A C 1
ATOM 6182 O O . ARG A 1 771 ? 0.55 -18.766 -46.781 1 94.06 771 ARG A O 1
ATOM 6189 N N . PRO A 1 772 ? 1.755 -17.594 -45.312 1 95.25 772 PRO A N 1
ATOM 6190 C CA . PRO A 1 772 ? 2.229 -18.844 -44.719 1 95.25 772 PRO A CA 1
ATOM 6191 C C . PRO A 1 772 ? 1.104 -19.672 -44.094 1 95.25 772 PRO A C 1
ATOM 6193 O O . PRO A 1 772 ? 0.251 -19.125 -43.375 1 95.25 772 PRO A O 1
ATOM 6196 N N . HIS A 1 773 ? 1.061 -20.938 -44.281 1 96.12 773 HIS A N 1
ATOM 6197 C CA . HIS A 1 773 ? 0.022 -21.812 -43.75 1 96.12 773 HIS A CA 1
ATOM 6198 C C . HIS A 1 773 ? 0.005 -21.797 -42.25 1 96.12 773 HIS A C 1
ATOM 6200 O O . HIS A 1 773 ? -1.064 -21.828 -41.625 1 96.12 773 HIS A O 1
ATOM 6206 N N . PRO A 1 774 ? 1.247 -21.781 -41.531 1 96.06 774 PRO A N 1
ATOM 6207 C CA . PRO A 1 774 ? 1.214 -21.656 -40.062 1 96.06 774 PRO A CA 1
ATOM 6208 C C . PRO A 1 774 ? 0.443 -20.422 -39.594 1 96.06 774 PRO A C 1
ATOM 6210 O O . PRO A 1 774 ? -0.31 -20.5 -38.625 1 96.06 774 PRO A O 1
ATOM 6213 N N . ASN A 1 775 ? 0.564 -19.297 -40.25 1 94.75 775 ASN A N 1
ATOM 6214 C CA . ASN A 1 775 ? -0.178 -18.094 -39.875 1 94.75 775 ASN A CA 1
ATOM 6215 C C . ASN A 1 775 ? -1.681 -18.297 -40.062 1 94.75 775 ASN A C 1
ATOM 6217 O O . ASN A 1 775 ? -2.479 -17.75 -39.281 1 94.75 775 ASN A O 1
ATOM 6221 N N . GLU A 1 776 ? -2.025 -19.031 -41.156 1 95.81 776 GLU A N 1
ATOM 6222 C CA . GLU A 1 776 ? -3.434 -19.312 -41.406 1 95.81 776 GLU A CA 1
ATOM 6223 C C . GLU A 1 776 ? -4.031 -20.188 -40.312 1 95.81 776 GLU A C 1
ATOM 6225 O O . GLU A 1 776 ? -5.23 -20.125 -40.031 1 95.81 776 GLU A O 1
ATOM 6230 N N . CYS A 1 777 ? -3.193 -20.969 -39.75 1 96 777 CYS A N 1
ATOM 6231 C CA . CYS A 1 777 ? -3.619 -21.844 -38.656 1 96 777 CYS A CA 1
ATOM 6232 C C . CYS A 1 777 ? -3.537 -21.141 -37.312 1 96 777 CYS A C 1
ATOM 6234 O O . CYS A 1 777 ? -2.609 -21.391 -36.531 1 96 777 CYS A O 1
ATOM 6236 N N . SER A 1 778 ? -4.527 -20.391 -36.969 1 94.31 778 SER A N 1
ATOM 6237 C CA . SER A 1 778 ? -4.684 -19.766 -35.656 1 94.31 778 SER A CA 1
ATOM 6238 C C . SER A 1 778 ? -3.586 -18.734 -35.406 1 94.31 778 SER A C 1
ATOM 6240 O O . SER A 1 778 ? -3.18 -18.516 -34.25 1 94.31 778 SER A O 1
ATOM 6242 N N . GLY A 1 779 ? -2.951 -18.219 -36.469 1 92.31 779 GLY A N 1
ATOM 6243 C CA . GLY A 1 779 ? -1.937 -17.188 -36.312 1 92.31 779 GLY A CA 1
ATOM 6244 C C . GLY A 1 779 ? -0.634 -17.719 -35.719 1 92.31 779 GLY A C 1
ATOM 6245 O O . GLY A 1 779 ? 0.129 -16.969 -35.125 1 92.31 779 GLY A O 1
ATOM 6246 N N . SER A 1 780 ? -0.308 -19 -35.906 1 93.81 780 SER A N 1
ATOM 6247 C CA . SER A 1 780 ? 0.875 -19.625 -35.312 1 93.81 780 SER A CA 1
ATOM 6248 C C . SER A 1 780 ? 2.117 -19.344 -36.156 1 93.81 780 SER A C 1
ATOM 6250 O O . SER A 1 780 ? 2.031 -18.688 -37.219 1 93.81 780 SER A O 1
ATOM 6252 N N . ASP A 1 781 ? 3.264 -19.656 -35.625 1 93.5 781 ASP A N 1
ATOM 6253 C CA . ASP A 1 781 ? 4.559 -19.578 -36.281 1 93.5 781 ASP A CA 1
ATOM 6254 C C . ASP A 1 781 ? 5.352 -20.875 -36.125 1 93.5 781 ASP A C 1
ATOM 6256 O O . ASP A 1 781 ? 4.781 -21.922 -35.812 1 93.5 781 ASP A O 1
ATOM 6260 N N . LEU A 1 782 ? 6.594 -20.828 -36.5 1 96.94 782 LEU A N 1
ATOM 6261 C CA . LEU A 1 782 ? 7.387 -22.047 -36.469 1 96.94 782 LEU A CA 1
ATOM 6262 C C . LEU A 1 782 ? 8.406 -22.016 -35.344 1 96.94 782 LEU A C 1
ATOM 6264 O O . LEU A 1 782 ? 9.562 -22.422 -35.531 1 96.94 782 LEU A O 1
ATOM 6268 N N . ASP A 1 783 ? 8.039 -21.516 -34.219 1 94.12 783 ASP A N 1
ATOM 6269 C CA . ASP A 1 783 ? 8.945 -21.422 -33.062 1 94.12 783 ASP A CA 1
ATOM 6270 C C . ASP A 1 783 ? 8.711 -22.562 -32.094 1 94.12 783 ASP A C 1
ATOM 6272 O O . ASP A 1 783 ? 8.977 -22.422 -30.891 1 94.12 783 ASP A O 1
ATOM 6276 N N . GLY A 1 784 ? 8.172 -23.641 -32.531 1 94.19 784 GLY A N 1
ATOM 6277 C CA . GLY A 1 784 ? 7.98 -24.797 -31.672 1 94.19 784 GLY A CA 1
ATOM 6278 C C . GLY A 1 784 ? 6.527 -25.219 -31.547 1 94.19 784 GLY A C 1
ATOM 6279 O O . GLY A 1 784 ? 6.199 -26.141 -30.781 1 94.19 784 GLY A O 1
ATOM 6280 N N . ASP A 1 785 ? 5.664 -24.672 -32.25 1 94.31 785 ASP A N 1
ATOM 6281 C CA . ASP A 1 785 ? 4.242 -25 -32.219 1 94.31 785 ASP A CA 1
ATOM 6282 C C . ASP A 1 785 ? 4.004 -26.438 -32.688 1 94.31 785 ASP A C 1
ATOM 6284 O O . ASP A 1 785 ? 4.68 -26.906 -33.625 1 94.31 785 ASP A O 1
ATOM 6288 N N . ILE A 1 786 ? 3.076 -27.047 -32.094 1 96.5 786 ILE A N 1
ATOM 6289 C CA . ILE A 1 786 ? 2.697 -28.406 -32.438 1 96.5 786 ILE A CA 1
ATOM 6290 C C . ILE A 1 786 ? 1.366 -28.391 -33.188 1 96.5 786 ILE A C 1
ATOM 6292 O O . ILE A 1 786 ? 0.391 -27.797 -32.719 1 96.5 786 ILE A O 1
ATOM 6296 N N . TYR A 1 787 ? 1.366 -29.062 -34.344 1 97.81 787 TYR A N 1
ATOM 6297 C CA . TYR A 1 787 ? 0.189 -29.047 -35.188 1 97.81 787 TYR A CA 1
ATOM 6298 C C . TYR A 1 787 ? -0.529 -30.391 -35.156 1 97.81 787 TYR A C 1
ATOM 6300 O O . TYR A 1 787 ? 0.112 -31.438 -35.062 1 97.81 787 TYR A O 1
ATOM 6308 N N . PHE A 1 788 ? -1.817 -30.297 -35.156 1 97.44 788 PHE A N 1
ATOM 6309 C CA . PHE A 1 788 ? -2.664 -31.469 -35.375 1 97.44 788 PHE A CA 1
ATOM 6310 C C . PHE A 1 788 ? -2.674 -31.844 -36.844 1 97.44 788 PHE A C 1
ATOM 6312 O O . PHE A 1 788 ? -3.104 -31.047 -37.719 1 97.44 788 PHE A O 1
ATOM 6319 N N . VAL A 1 789 ? -2.119 -33.031 -37.25 1 97.94 789 VAL A N 1
ATOM 6320 C CA . VAL A 1 789 ? -2.078 -33.5 -38.625 1 97.94 789 VAL A CA 1
ATOM 6321 C C . VAL A 1 789 ? -2.805 -34.844 -38.719 1 97.94 789 VAL A C 1
ATOM 6323 O O . VAL A 1 789 ? -2.412 -35.812 -38.062 1 97.94 789 VAL A O 1
ATOM 6326 N N . CYS A 1 790 ? -3.832 -34.875 -39.469 1 97.81 790 CYS A N 1
ATOM 6327 C CA . CYS A 1 790 ? -4.652 -36.062 -39.562 1 97.81 790 CYS A CA 1
ATOM 6328 C C . CYS A 1 790 ? -4.926 -36.406 -41.031 1 97.81 790 CYS A C 1
ATOM 6330 O O . CYS A 1 790 ? -5.254 -35.531 -41.812 1 97.81 790 CYS A O 1
ATOM 6332 N N . TRP A 1 791 ? -4.812 -37.688 -41.438 1 97.12 791 TRP A N 1
ATOM 6333 C CA . TRP A 1 791 ? -5.062 -38.094 -42.812 1 97.12 791 TRP A CA 1
ATOM 6334 C C . TRP A 1 791 ? -6.16 -39.156 -42.844 1 97.12 791 TRP A C 1
ATOM 6336 O O . TRP A 1 791 ? -6.207 -39.969 -43.781 1 97.12 791 TRP A O 1
ATOM 6346 N N . ASP A 1 792 ? -6.973 -39.219 -41.781 1 95.94 792 ASP A N 1
ATOM 6347 C CA . ASP A 1 792 ? -8.18 -40.031 -41.812 1 95.94 792 ASP A CA 1
ATOM 6348 C C . ASP A 1 792 ? -9.211 -39.469 -42.781 1 95.94 792 ASP A C 1
ATOM 6350 O O . ASP A 1 792 ? -9.727 -38.344 -42.562 1 95.94 792 ASP A O 1
ATOM 6354 N N . PRO A 1 793 ? -9.594 -40.188 -43.75 1 94.38 793 PRO A N 1
ATOM 6355 C CA . PRO A 1 793 ? -10.484 -39.656 -44.781 1 94.38 793 PRO A CA 1
ATOM 6356 C C . PRO A 1 793 ? -11.844 -39.25 -44.219 1 94.38 793 PRO A C 1
ATOM 6358 O O . PRO A 1 793 ? -12.484 -38.344 -44.75 1 94.38 793 PRO A O 1
ATOM 6361 N N . GLU A 1 794 ? -12.289 -39.844 -43.188 1 95.06 794 GLU A N 1
ATOM 6362 C CA . GLU A 1 794 ? -13.602 -39.531 -42.625 1 95.06 794 GLU A CA 1
ATOM 6363 C C . GLU A 1 794 ? -13.578 -38.219 -41.844 1 95.06 794 GLU A C 1
ATOM 6365 O O . GLU A 1 794 ? -14.633 -37.625 -41.562 1 95.06 794 GLU A O 1
ATOM 6370 N N . LEU A 1 795 ? -12.43 -37.781 -41.531 1 96.38 795 LEU A N 1
ATOM 6371 C CA . LEU A 1 795 ? -12.32 -36.562 -40.719 1 96.38 795 LEU A CA 1
ATOM 6372 C C . LEU A 1 795 ? -11.898 -35.375 -41.562 1 96.38 795 LEU A C 1
ATOM 6374 O O . LEU A 1 795 ? -11.734 -34.281 -41.062 1 96.38 795 LEU A O 1
ATOM 6378 N N . ILE A 1 796 ? -11.711 -35.5 -42.875 1 96.12 796 ILE A N 1
ATOM 6379 C CA . ILE A 1 796 ? -11.359 -34.406 -43.781 1 96.12 796 ILE A CA 1
ATOM 6380 C C . ILE A 1 796 ? -12.633 -33.719 -44.25 1 96.12 796 ILE A C 1
ATOM 6382 O O . ILE A 1 796 ? -13.461 -34.312 -44.938 1 96.12 796 ILE A O 1
ATOM 6386 N N . PRO A 1 797 ? -12.805 -32.531 -43.844 1 94.31 797 PRO A N 1
ATOM 6387 C CA . PRO A 1 797 ? -14.008 -31.812 -44.25 1 94.31 797 PRO A CA 1
ATOM 6388 C C . PRO A 1 797 ? -14.039 -31.516 -45.75 1 94.31 797 PRO A C 1
ATOM 6390 O O . PRO A 1 797 ? -12.992 -31.484 -46.406 1 94.31 797 PRO A O 1
ATOM 6393 N N . THR A 1 798 ? -15.195 -31.281 -46.312 1 86.81 798 THR A N 1
ATOM 6394 C CA . THR A 1 798 ? -15.375 -31.062 -47.75 1 86.81 798 THR A CA 1
ATOM 6395 C C . THR A 1 798 ? -15.008 -29.641 -48.125 1 86.81 798 THR A C 1
ATOM 6397 O O . THR A 1 798 ? -14.695 -29.359 -49.281 1 86.81 798 THR A O 1
ATOM 6400 N N . GLY A 1 799 ? -15.07 -28.703 -47.188 1 83.69 799 GLY A N 1
ATOM 6401 C CA . GLY A 1 799 ? -14.719 -27.328 -47.469 1 83.69 799 GLY A CA 1
ATOM 6402 C C . GLY A 1 799 ? -13.992 -26.641 -46.344 1 83.69 799 GLY A C 1
ATOM 6403 O O . GLY A 1 799 ? -13.945 -27.172 -45.219 1 83.69 799 GLY A O 1
ATOM 6404 N N . THR A 1 800 ? -13.188 -25.609 -46.719 1 85.25 800 THR A N 1
ATOM 6405 C CA . THR A 1 800 ? -12.516 -24.812 -45.688 1 85.25 800 THR A CA 1
ATOM 6406 C C . THR A 1 800 ? -12.992 -23.375 -45.75 1 85.25 800 THR A C 1
ATOM 6408 O O . THR A 1 800 ? -13.68 -22.969 -46.688 1 85.25 800 THR A O 1
ATOM 6411 N N . SER A 1 801 ? -12.867 -22.688 -44.625 1 91 801 SER A N 1
ATOM 6412 C CA . SER A 1 801 ? -13.195 -21.281 -44.5 1 91 801 SER A CA 1
ATOM 6413 C C . SER A 1 801 ? -11.953 -20.406 -44.625 1 91 801 SER A C 1
ATOM 6415 O O . SER A 1 801 ? -10.828 -20.906 -44.469 1 91 801 SER A O 1
ATOM 6417 N N . GLU A 1 802 ? -12.156 -19.125 -45 1 92.56 802 GLU A N 1
ATOM 6418 C CA . GLU A 1 802 ? -11.039 -18.188 -45.062 1 92.56 802 GLU A CA 1
ATOM 6419 C C . GLU A 1 802 ? -10.422 -17.984 -43.656 1 92.56 802 GLU A C 1
ATOM 6421 O O . GLU A 1 802 ? -11.133 -17.891 -42.688 1 92.56 802 GLU A O 1
ATOM 6426 N N . PRO A 1 803 ? -9.109 -18.062 -43.625 1 93.5 803 PRO A N 1
ATOM 6427 C CA . PRO A 1 803 ? -8.469 -17.844 -42.344 1 93.5 803 PRO A CA 1
ATOM 6428 C C . PRO A 1 803 ? -8.711 -16.438 -41.781 1 93.5 803 PRO A C 1
ATOM 6430 O O . PRO A 1 803 ? -8.859 -15.492 -42.562 1 93.5 803 PRO A O 1
ATOM 6433 N N . MET A 1 804 ? -8.727 -16.219 -40.531 1 92.62 804 MET A N 1
ATOM 6434 C CA . MET A 1 804 ? -8.922 -14.93 -39.875 1 92.62 804 MET A CA 1
ATOM 6435 C C . MET A 1 804 ? -7.648 -14.094 -39.906 1 92.62 804 MET A C 1
ATOM 6437 O O . MET A 1 804 ? -6.562 -14.625 -40.156 1 92.62 804 MET A O 1
ATOM 6441 N N . ASP A 1 805 ? -7.797 -12.742 -39.75 1 89.5 805 ASP A N 1
ATOM 6442 C CA . ASP A 1 805 ? -6.656 -11.844 -39.625 1 89.5 805 ASP A CA 1
ATOM 6443 C C . ASP A 1 805 ? -6.109 -11.836 -38.188 1 89.5 805 ASP A C 1
ATOM 6445 O O . ASP A 1 805 ? -6.824 -11.508 -37.25 1 89.5 805 ASP A O 1
ATOM 6449 N N . TYR A 1 806 ? -4.906 -12.156 -38.062 1 89.19 806 TYR A N 1
ATOM 6450 C CA . TYR A 1 806 ? -4.328 -12.297 -36.719 1 89.19 806 TYR A CA 1
ATOM 6451 C C . TYR A 1 806 ? -3.33 -11.18 -36.438 1 89.19 806 TYR A C 1
ATOM 6453 O O . TYR A 1 806 ? -2.43 -11.336 -35.594 1 89.19 806 TYR A O 1
ATOM 6461 N N . THR A 1 807 ? -3.43 -9.969 -37.062 1 85.06 807 THR A N 1
ATOM 6462 C CA . THR A 1 807 ? -2.568 -8.828 -36.75 1 85.06 807 THR A CA 1
ATOM 6463 C C . THR A 1 807 ? -2.752 -8.367 -35.312 1 85.06 807 THR A C 1
ATOM 6465 O O . THR A 1 807 ? -3.873 -8.078 -34.875 1 85.06 807 THR A O 1
ATOM 6468 N N . PRO A 1 808 ? -1.67 -8.352 -34.562 1 84.12 808 PRO A N 1
ATOM 6469 C CA . PRO A 1 808 ? -1.786 -7.98 -33.156 1 84.12 808 PRO A CA 1
ATOM 6470 C C . PRO A 1 808 ? -2.152 -6.512 -32.969 1 84.12 808 PRO A C 1
ATOM 6472 O O . PRO A 1 808 ? -1.915 -5.688 -33.844 1 84.12 808 PRO A O 1
ATOM 6475 N N . GLU A 1 809 ? -2.73 -6.129 -31.734 1 82.31 809 GLU A N 1
ATOM 6476 C CA . GLU A 1 809 ? -3.016 -4.75 -31.359 1 82.31 809 GLU A CA 1
ATOM 6477 C C . GLU A 1 809 ? -1.73 -3.953 -31.156 1 82.31 809 GLU A C 1
ATOM 6479 O O . GLU A 1 809 ? -0.71 -4.508 -30.75 1 82.31 809 GLU A O 1
ATOM 6484 N N . PRO A 1 810 ? -1.791 -2.689 -31.391 1 80 810 PRO A N 1
ATOM 6485 C CA . PRO A 1 810 ? -0.581 -1.887 -31.203 1 80 810 PRO A CA 1
ATOM 6486 C C . PRO A 1 810 ? -0.17 -1.782 -29.734 1 80 810 PRO A C 1
ATOM 6488 O O . PRO A 1 810 ? -1.03 -1.698 -28.859 1 80 810 PRO A O 1
ATOM 6491 N N . THR A 1 811 ? 1.073 -1.838 -29.562 1 81 811 THR A N 1
ATOM 6492 C CA . THR A 1 811 ? 1.637 -1.818 -28.219 1 81 811 THR A CA 1
ATOM 6493 C C . THR A 1 811 ? 1.818 -0.385 -27.719 1 81 811 THR A C 1
ATOM 6495 O O . THR A 1 811 ? 2 0.533 -28.531 1 81 811 THR A O 1
ATOM 6498 N N . GLN A 1 812 ? 1.693 -0.068 -26.391 1 76.25 812 GLN A N 1
ATOM 6499 C CA . GLN A 1 812 ? 1.985 1.222 -25.766 1 76.25 812 GLN A CA 1
ATOM 6500 C C . GLN A 1 812 ? 3.484 1.397 -25.547 1 76.25 812 GLN A C 1
ATOM 6502 O O . GLN A 1 812 ? 4.109 0.604 -24.828 1 76.25 812 GLN A O 1
ATOM 6507 N N . ILE A 1 813 ? 4.145 2.34 -26.188 1 81 813 ILE A N 1
ATOM 6508 C CA . ILE A 1 813 ? 5.574 2.594 -26.047 1 81 813 ILE A CA 1
ATOM 6509 C C . ILE A 1 813 ? 5.805 3.686 -25 1 81 813 ILE A C 1
ATOM 6511 O O . ILE A 1 813 ? 5.227 4.773 -25.094 1 81 813 ILE A O 1
ATOM 6515 N N . LEU A 1 814 ? 6.57 3.363 -23.953 1 79.06 814 LEU A N 1
ATOM 6516 C CA . LEU A 1 814 ? 6.879 4.301 -22.875 1 79.06 814 LEU A CA 1
ATOM 6517 C C . LEU A 1 814 ? 7.957 5.285 -23.312 1 79.06 814 LEU A C 1
ATOM 6519 O O . LEU A 1 814 ? 8.758 4.984 -24.203 1 79.06 814 LEU A O 1
ATOM 6523 N N . ASP A 1 815 ? 7.965 6.488 -22.766 1 73.94 815 ASP A N 1
ATOM 6524 C CA . ASP A 1 815 ? 8.961 7.512 -23.062 1 73.94 815 ASP A CA 1
ATOM 6525 C C . ASP A 1 815 ? 10.18 7.375 -22.156 1 73.94 815 ASP A C 1
ATOM 6527 O O . ASP A 1 815 ? 11.102 8.195 -22.219 1 73.94 815 ASP A O 1
ATOM 6531 N N . HIS A 1 816 ? 10.18 6.367 -21.328 1 75.75 816 HIS A N 1
ATOM 6532 C CA . HIS A 1 816 ? 11.281 6.094 -20.391 1 75.75 816 HIS A CA 1
ATOM 6533 C C . HIS A 1 816 ? 11.586 4.602 -20.328 1 75.75 816 HIS A C 1
ATOM 6535 O O . HIS A 1 816 ? 10.898 3.793 -20.953 1 75.75 816 HIS A O 1
ATOM 6541 N N . ASP A 1 817 ? 12.672 4.301 -19.719 1 81.81 817 ASP A N 1
ATOM 6542 C CA . ASP A 1 817 ? 13.031 2.896 -19.562 1 81.81 817 ASP A CA 1
ATOM 6543 C C . ASP A 1 817 ? 12.047 2.174 -18.641 1 81.81 817 ASP A C 1
ATOM 6545 O O . ASP A 1 817 ? 11.555 2.756 -17.688 1 81.81 817 ASP A O 1
ATOM 6549 N N . VAL A 1 818 ? 11.805 1.021 -18.984 1 87.88 818 VAL A N 1
ATOM 6550 C CA . VAL A 1 818 ? 10.891 0.207 -18.188 1 87.88 818 VAL A CA 1
ATOM 6551 C C . VAL A 1 818 ? 11.477 -0.029 -16.797 1 87.88 818 VAL A C 1
ATOM 6553 O O . VAL A 1 818 ? 12.664 -0.333 -16.672 1 87.88 818 VAL A O 1
ATOM 6556 N N . THR A 1 819 ? 10.695 0.2 -15.773 1 85.62 819 THR A N 1
ATOM 6557 C CA . THR A 1 819 ? 11.133 -0.037 -14.406 1 85.62 819 THR A CA 1
ATOM 6558 C C . THR A 1 819 ? 10.562 -1.348 -13.875 1 85.62 819 THR A C 1
ATOM 6560 O O . THR A 1 819 ? 9.578 -1.86 -14.398 1 85.62 819 THR A O 1
ATOM 6563 N N . ILE A 1 820 ? 11.164 -1.853 -12.852 1 87.12 820 ILE A N 1
ATOM 6564 C CA . ILE A 1 820 ? 10.719 -3.105 -12.25 1 87.12 820 ILE A CA 1
ATOM 6565 C C . ILE A 1 820 ? 9.344 -2.91 -11.609 1 87.12 820 ILE A C 1
ATOM 6567 O O . ILE A 1 820 ? 8.523 -3.824 -11.602 1 87.12 820 ILE A O 1
ATOM 6571 N N . GLU A 1 821 ? 9.07 -1.73 -11.055 1 84 821 GLU A N 1
ATOM 6572 C CA . GLU A 1 821 ? 7.766 -1.431 -10.461 1 84 821 GLU A CA 1
ATOM 6573 C C . GLU A 1 821 ? 6.652 -1.551 -11.492 1 84 821 GLU A C 1
ATOM 6575 O O . GLU A 1 821 ? 5.547 -1.996 -11.172 1 84 821 GLU A O 1
ATOM 6580 N N . GLU A 1 822 ? 6.953 -1.086 -12.672 1 87.31 822 GLU A N 1
ATOM 6581 C CA . GLU A 1 822 ? 5.961 -1.183 -13.742 1 87.31 822 GLU A CA 1
ATOM 6582 C C . GLU A 1 822 ? 5.691 -2.639 -14.109 1 87.31 822 GLU A C 1
ATOM 6584 O O . GLU A 1 822 ? 4.562 -2.996 -14.461 1 87.31 822 GLU A O 1
ATOM 6589 N N . ILE A 1 823 ? 6.738 -3.447 -14.078 1 92.62 823 ILE A N 1
ATOM 6590 C CA . ILE A 1 823 ? 6.578 -4.867 -14.375 1 92.62 823 ILE A CA 1
ATOM 6591 C C . ILE A 1 823 ? 5.723 -5.523 -13.289 1 92.62 823 ILE A C 1
ATOM 6593 O O . ILE A 1 823 ? 4.875 -6.367 -13.586 1 92.62 823 ILE A O 1
ATOM 6597 N N . GLU A 1 824 ? 5.969 -5.129 -12.039 1 92.88 824 GLU A N 1
ATOM 6598 C CA . GLU A 1 824 ? 5.176 -5.648 -10.93 1 92.88 824 GLU A CA 1
ATOM 6599 C C . GLU A 1 824 ? 3.705 -5.27 -11.07 1 92.88 824 GLU A C 1
ATOM 6601 O O . GLU A 1 824 ? 2.82 -6.094 -10.852 1 92.88 824 GLU A O 1
ATOM 6606 N N . GLU A 1 825 ? 3.461 -4.055 -11.414 1 88.12 825 GLU A N 1
ATOM 6607 C CA . GLU A 1 825 ? 2.096 -3.598 -11.656 1 88.12 825 GLU A CA 1
ATOM 6608 C C . GLU A 1 825 ? 1.466 -4.332 -12.836 1 88.12 825 GLU A C 1
ATOM 6610 O O . GLU A 1 825 ? 0.269 -4.625 -12.828 1 88.12 825 GLU A O 1
ATOM 6615 N N . TYR A 1 826 ? 2.266 -4.555 -13.828 1 90.75 826 TYR A N 1
ATOM 6616 C CA . TYR A 1 826 ? 1.783 -5.293 -14.984 1 90.75 826 TYR A CA 1
ATOM 6617 C C . TYR A 1 826 ? 1.346 -6.699 -14.594 1 90.75 826 TYR A C 1
ATOM 6619 O O . TYR A 1 826 ? 0.307 -7.184 -15.047 1 90.75 826 TYR A O 1
ATOM 6627 N N . PHE A 1 827 ? 2.143 -7.367 -13.82 1 94 827 PHE A N 1
ATOM 6628 C CA . PHE A 1 827 ? 1.806 -8.703 -13.336 1 94 827 PHE A CA 1
ATOM 6629 C C . PHE A 1 827 ? 0.444 -8.703 -12.648 1 94 827 PHE A C 1
ATOM 6631 O O . PHE A 1 827 ? -0.392 -9.57 -12.922 1 94 827 PHE A O 1
ATOM 6638 N N . THR A 1 828 ? 0.218 -7.781 -11.766 1 91.94 828 THR A N 1
ATOM 6639 C CA . THR A 1 828 ? -1.038 -7.688 -11.031 1 91.94 828 THR A CA 1
ATOM 6640 C C . THR A 1 828 ? -2.195 -7.379 -11.977 1 91.94 828 THR A C 1
ATOM 6642 O O . THR A 1 828 ? -3.281 -7.945 -11.844 1 91.94 828 THR A O 1
ATOM 6645 N N . ASN A 1 829 ? -1.974 -6.516 -12.922 1 87.25 829 ASN A N 1
ATOM 6646 C CA . ASN A 1 829 ? -3.006 -6.152 -13.891 1 87.25 829 ASN A CA 1
ATOM 6647 C C . ASN A 1 829 ? -3.344 -7.324 -14.812 1 87.25 829 ASN A C 1
ATOM 6649 O O . ASN A 1 829 ? -4.469 -7.422 -15.305 1 87.25 829 ASN A O 1
ATOM 6653 N N . TYR A 1 830 ? -2.332 -8.156 -15.086 1 88.88 830 TYR A N 1
ATOM 6654 C CA . TYR A 1 830 ? -2.594 -9.344 -15.891 1 88.88 830 TYR A CA 1
ATOM 6655 C C . TYR A 1 830 ? -3.652 -10.227 -15.234 1 88.88 830 TYR A C 1
ATOM 6657 O O . TYR A 1 830 ? -4.535 -10.758 -15.906 1 88.88 830 TYR A O 1
ATOM 6665 N N . ILE A 1 831 ? -3.574 -10.391 -13.953 1 88.56 831 ILE A N 1
ATOM 6666 C CA . ILE A 1 831 ? -4.523 -11.219 -13.219 1 88.56 831 ILE A CA 1
ATOM 6667 C C . ILE A 1 831 ? -5.926 -10.625 -13.344 1 88.56 831 ILE A C 1
ATOM 6669 O O . ILE A 1 831 ? -6.906 -11.359 -13.484 1 88.56 831 ILE A O 1
ATOM 6673 N N . VAL A 1 832 ? -5.992 -9.305 -13.32 1 84.44 832 VAL A N 1
ATOM 6674 C CA . VAL A 1 832 ? -7.262 -8.602 -13.414 1 84.44 832 VAL A CA 1
ATOM 6675 C C . VAL A 1 832 ? -7.875 -8.812 -14.797 1 84.44 832 VAL A C 1
ATOM 6677 O O . VAL A 1 832 ? -9.094 -8.922 -14.93 1 84.44 832 VAL A O 1
ATOM 6680 N N . ASN A 1 833 ? -6.988 -8.938 -15.797 1 79.19 833 ASN A N 1
ATOM 6681 C CA . ASN A 1 833 ? -7.484 -8.922 -17.172 1 79.19 833 ASN A CA 1
ATOM 6682 C C . ASN A 1 833 ? -7.438 -10.312 -17.797 1 79.19 833 ASN A C 1
ATOM 6684 O O . ASN A 1 833 ? -7.652 -10.469 -19 1 79.19 833 ASN A O 1
ATOM 6688 N N . ASP A 1 834 ? -7.078 -11.273 -17.047 1 81.19 834 ASP A N 1
ATOM 6689 C CA . ASP A 1 834 ? -7.027 -12.633 -17.594 1 81.19 834 ASP A CA 1
ATOM 6690 C C . ASP A 1 834 ? -8.422 -13.125 -17.969 1 81.19 834 ASP A C 1
ATOM 6692 O O . ASP A 1 834 ? -9.219 -13.477 -17.094 1 81.19 834 ASP A O 1
ATOM 6696 N N . SER A 1 835 ? -8.711 -13.102 -19.266 1 82.12 835 SER A N 1
ATOM 6697 C CA . SER A 1 835 ? -10.047 -13.453 -19.734 1 82.12 835 SER A CA 1
ATOM 6698 C C . SER A 1 835 ? -9.984 -14.602 -20.75 1 82.12 835 SER A C 1
ATOM 6700 O O . SER A 1 835 ? -10.992 -14.938 -21.375 1 82.12 835 SER A O 1
ATOM 6702 N N . LEU A 1 836 ? -8.867 -15.258 -20.969 1 82.88 836 LEU A N 1
ATOM 6703 C CA . LEU A 1 836 ? -8.688 -16.297 -21.984 1 82.88 836 LEU A CA 1
ATOM 6704 C C . LEU A 1 836 ? -9.641 -17.453 -21.75 1 82.88 836 LEU A C 1
ATOM 6706 O O . LEU A 1 836 ? -10.32 -17.906 -22.688 1 82.88 836 LEU A O 1
ATOM 6710 N N . GLY A 1 837 ? -9.656 -17.922 -20.531 1 84.56 837 GLY A N 1
ATOM 6711 C CA . GLY A 1 837 ? -10.531 -19.047 -20.219 1 84.56 837 GLY A CA 1
ATOM 6712 C C . GLY A 1 837 ? -12.008 -18.703 -20.375 1 84.56 837 GLY A C 1
ATOM 6713 O O . GLY A 1 837 ? -12.781 -19.531 -20.859 1 84.56 837 GLY A O 1
ATOM 6714 N N . ILE A 1 838 ? -12.344 -17.516 -20.078 1 85.69 838 ILE A N 1
ATOM 6715 C CA . ILE A 1 838 ? -13.727 -17.078 -20.156 1 85.69 838 ILE A CA 1
ATOM 6716 C C . ILE A 1 838 ? -14.156 -16.984 -21.609 1 85.69 838 ILE A C 1
ATOM 6718 O O . ILE A 1 838 ? -15.266 -17.391 -21.969 1 85.69 838 ILE A O 1
ATOM 6722 N N . ILE A 1 839 ? -13.281 -16.469 -22.422 1 91.06 839 ILE A N 1
ATOM 6723 C CA . ILE A 1 839 ? -13.586 -16.312 -23.844 1 91.06 839 ILE A CA 1
ATOM 6724 C C . ILE A 1 839 ? -13.711 -17.672 -24.5 1 91.06 839 ILE A C 1
ATOM 6726 O O . ILE A 1 839 ? -14.633 -17.906 -25.297 1 91.06 839 ILE A O 1
ATOM 6730 N N . ALA A 1 840 ? -12.781 -18.562 -24.188 1 91.88 840 ALA A N 1
ATOM 6731 C CA . ALA A 1 840 ? -12.812 -19.906 -24.766 1 91.88 840 ALA A CA 1
ATOM 6732 C C . ALA A 1 840 ? -14.078 -20.656 -24.359 1 91.88 840 ALA A C 1
ATOM 6734 O O . ALA A 1 840 ? -14.711 -21.312 -25.203 1 91.88 840 ALA A O 1
ATOM 6735 N N . ASN A 1 841 ? -14.43 -20.562 -23.141 1 91.31 841 ASN A N 1
ATOM 6736 C CA . ASN A 1 841 ? -15.641 -21.219 -22.656 1 91.31 841 ASN A CA 1
ATOM 6737 C C . ASN A 1 841 ? -16.891 -20.609 -23.281 1 91.31 841 ASN A C 1
ATOM 6739 O O . ASN A 1 841 ? -17.844 -21.328 -23.578 1 91.31 841 ASN A O 1
ATOM 6743 N N . ALA A 1 842 ? -16.844 -19.312 -23.406 1 93.5 842 ALA A N 1
ATOM 6744 C CA . ALA A 1 842 ? -17.969 -18.641 -24.062 1 93.5 842 ALA A CA 1
ATOM 6745 C C . ALA A 1 842 ? -18.125 -19.109 -25.5 1 93.5 842 ALA A C 1
ATOM 6747 O O . ALA A 1 842 ? -19.25 -19.344 -25.969 1 93.5 842 ALA A O 1
ATOM 6748 N N . HIS A 1 843 ? -17.031 -19.219 -26.188 1 95.88 843 HIS A N 1
ATOM 6749 C CA . HIS A 1 843 ? -17.047 -19.688 -27.562 1 95.88 843 HIS A CA 1
ATOM 6750 C C . HIS A 1 843 ? -17.641 -21.094 -27.656 1 95.88 843 HIS A C 1
ATOM 6752 O O . HIS A 1 843 ? -18.453 -21.375 -28.531 1 95.88 843 HIS A O 1
ATOM 6758 N N . THR A 1 844 ? -17.203 -21.953 -26.734 1 95.19 844 THR A N 1
ATOM 6759 C CA . THR A 1 844 ? -17.688 -23.344 -26.703 1 95.19 844 THR A CA 1
ATOM 6760 C C . THR A 1 844 ? -19.188 -23.375 -26.453 1 95.19 844 THR A C 1
ATOM 6762 O O . THR A 1 844 ? -19.906 -24.125 -27.125 1 95.19 844 THR A O 1
ATOM 6765 N N . ALA A 1 845 ? -19.656 -22.578 -25.578 1 94.81 845 ALA A N 1
ATOM 6766 C CA . ALA A 1 845 ? -21.078 -22.547 -25.219 1 94.81 845 ALA A CA 1
ATOM 6767 C C . ALA A 1 845 ? -21.922 -21.984 -26.359 1 94.81 845 ALA A C 1
ATOM 6769 O O . ALA A 1 845 ? -22.953 -22.547 -26.719 1 94.81 845 ALA A O 1
ATOM 6770 N N . PHE A 1 846 ? -21.469 -20.922 -27 1 95.75 846 PHE A N 1
ATOM 6771 C CA . PHE A 1 846 ? -22.203 -20.297 -28.094 1 95.75 846 PHE A CA 1
ATOM 6772 C C . PHE A 1 846 ? -22.203 -21.188 -29.328 1 95.75 846 PHE A C 1
ATOM 6774 O O . PHE A 1 846 ? -23.203 -21.25 -30.047 1 95.75 846 PHE A O 1
ATOM 6781 N N . ALA A 1 847 ? -21.062 -21.828 -29.578 1 96.31 847 ALA A N 1
ATOM 6782 C CA . ALA A 1 847 ? -20.969 -22.703 -30.75 1 96.31 847 ALA A CA 1
ATOM 6783 C C . ALA A 1 847 ? -21.922 -23.891 -30.609 1 96.31 847 ALA A C 1
ATOM 6785 O O . ALA A 1 847 ? -22.438 -24.391 -31.625 1 96.31 847 ALA A O 1
ATOM 6786 N N . ASP A 1 848 ? -22.094 -24.328 -29.406 1 94.94 848 ASP A N 1
ATOM 6787 C CA . ASP A 1 848 ? -23.016 -25.438 -29.172 1 94.94 848 ASP A CA 1
ATOM 6788 C C . ASP A 1 848 ? -24.469 -24.969 -29.234 1 94.94 848 ASP A C 1
ATOM 6790 O O . ASP A 1 848 ? -25.344 -25.688 -29.703 1 94.94 848 ASP A O 1
ATOM 6794 N N . LYS A 1 849 ? -24.766 -23.812 -28.812 1 93.06 849 LYS A N 1
ATOM 6795 C CA . LYS A 1 849 ? -26.125 -23.312 -28.672 1 93.06 849 LYS A CA 1
ATOM 6796 C C . LYS A 1 849 ? -26.656 -22.781 -30 1 93.06 849 LYS A C 1
ATOM 6798 O O . LYS A 1 849 ? -27.828 -23 -30.328 1 93.06 849 LYS A O 1
ATOM 6803 N N . GLU A 1 850 ? -25.797 -22.141 -30.766 1 94 850 GLU A N 1
ATOM 6804 C CA . GLU A 1 850 ? -26.219 -21.484 -32 1 94 850 GLU A CA 1
ATOM 6805 C C . GLU A 1 850 ? -26.297 -22.469 -33.156 1 94 850 GLU A C 1
ATOM 6807 O O . GLU A 1 850 ? -25.469 -23.375 -33.281 1 94 850 GLU A O 1
ATOM 6812 N N . PRO A 1 851 ? -27.234 -22.328 -34 1 91.94 851 PRO A N 1
ATOM 6813 C CA . PRO A 1 851 ? -27.422 -23.25 -35.125 1 91.94 851 PRO A CA 1
ATOM 6814 C C . PRO A 1 851 ? -26.25 -23.234 -36.125 1 91.94 851 PRO A C 1
ATOM 6816 O O . PRO A 1 851 ? -25.922 -24.266 -36.688 1 91.94 851 PRO A O 1
ATOM 6819 N N . LEU A 1 852 ? -25.625 -22.047 -36.281 1 94.38 852 LEU A N 1
ATOM 6820 C CA . LEU A 1 852 ? -24.516 -21.953 -37.219 1 94.38 852 LEU A CA 1
ATOM 6821 C C . LEU A 1 852 ? -23.203 -22.375 -36.562 1 94.38 852 LEU A C 1
ATOM 6823 O O . LEU A 1 852 ? -22.141 -22.297 -37.188 1 94.38 852 LEU A O 1
ATOM 6827 N N . LYS A 1 853 ? -23.297 -22.781 -35.375 1 95.88 853 LYS A N 1
ATOM 6828 C CA . LYS A 1 853 ? -22.156 -23.266 -34.594 1 95.88 853 LYS A CA 1
ATOM 6829 C C . LYS A 1 853 ? -21.016 -22.25 -34.594 1 95.88 853 LYS A C 1
ATOM 6831 O O . LYS A 1 853 ? -21.234 -21.078 -34.25 1 95.88 853 LYS A O 1
ATOM 6836 N N . ALA A 1 854 ? -19.812 -22.578 -35.031 1 96.5 854 ALA A N 1
ATOM 6837 C CA . ALA A 1 854 ? -18.656 -21.672 -34.938 1 96.5 854 ALA A CA 1
ATOM 6838 C C . ALA A 1 854 ? -18.75 -20.562 -35.969 1 96.5 854 ALA A C 1
ATOM 6840 O O . ALA A 1 854 ? -18.047 -19.547 -35.875 1 96.5 854 ALA A O 1
ATOM 6841 N N . PHE A 1 855 ? -19.703 -20.641 -36.938 1 95.69 855 PHE A N 1
ATOM 6842 C CA . PHE A 1 855 ? -19.906 -19.594 -37.938 1 95.69 855 PHE A CA 1
ATOM 6843 C C . PHE A 1 855 ? -20.766 -18.469 -37.375 1 95.69 855 PHE A C 1
ATOM 6845 O O . PHE A 1 855 ? -20.906 -17.406 -38.031 1 95.69 855 PHE A O 1
ATOM 6852 N N . SER A 1 856 ? -21.266 -18.656 -36.188 1 96 856 SER A N 1
ATOM 6853 C CA . SER A 1 856 ? -22.172 -17.656 -35.625 1 96 856 SER A CA 1
ATOM 6854 C C . SER A 1 856 ? -21.422 -16.359 -35.281 1 96 856 SER A C 1
ATOM 6856 O O . SER A 1 856 ? -20.219 -16.391 -35.031 1 96 856 SER A O 1
ATOM 6858 N N . ASP A 1 857 ? -22.109 -15.328 -35.25 1 94 857 ASP A N 1
ATOM 6859 C CA . ASP A 1 857 ? -21.516 -14.008 -35.031 1 94 857 ASP A CA 1
ATOM 6860 C C . ASP A 1 857 ? -20.828 -13.922 -33.688 1 94 857 ASP A C 1
ATOM 6862 O O . ASP A 1 857 ? -19.703 -13.43 -33.562 1 94 857 ASP A O 1
ATOM 6866 N N . PRO A 1 858 ? -21.484 -14.414 -32.656 1 94.5 858 PRO A N 1
ATOM 6867 C CA . PRO A 1 858 ? -20.812 -14.383 -31.359 1 94.5 858 PRO A CA 1
ATOM 6868 C C . PRO A 1 858 ? -19.5 -15.172 -31.375 1 94.5 858 PRO A C 1
ATOM 6870 O O . PRO A 1 858 ? -18.516 -14.75 -30.75 1 94.5 858 PRO A O 1
ATOM 6873 N N . CYS A 1 859 ? -19.5 -16.219 -32.031 1 96.38 859 CYS A N 1
ATOM 6874 C CA . CYS A 1 859 ? -18.312 -17.078 -32.062 1 96.38 859 CYS A CA 1
ATOM 6875 C C . CYS A 1 859 ? -17.188 -16.422 -32.844 1 96.38 859 CYS A C 1
ATOM 6877 O O . CYS A 1 859 ? -16.031 -16.5 -32.469 1 96.38 859 CYS A O 1
ATOM 6879 N N . ILE A 1 860 ? -17.5 -15.742 -33.938 1 95.81 860 ILE A N 1
ATOM 6880 C CA . ILE A 1 860 ? -16.5 -15.039 -34.75 1 95.81 860 ILE A CA 1
ATOM 6881 C C . ILE A 1 860 ? -15.914 -13.883 -33.938 1 95.81 860 ILE A C 1
ATOM 6883 O O . ILE A 1 860 ? -14.703 -13.664 -33.969 1 95.81 860 ILE A O 1
ATOM 6887 N N . GLU A 1 861 ? -16.75 -13.211 -33.25 1 95.38 861 GLU A N 1
ATOM 6888 C CA . GLU A 1 861 ? -16.297 -12.117 -32.375 1 95.38 861 GLU A CA 1
ATOM 6889 C C . GLU A 1 861 ? -15.422 -12.641 -31.25 1 95.38 861 GLU A C 1
ATOM 6891 O O . GLU A 1 861 ? -14.398 -12.031 -30.922 1 95.38 861 GLU A O 1
ATOM 6896 N N . LEU A 1 862 ? -15.859 -13.656 -30.672 1 95.62 862 LEU A N 1
ATOM 6897 C CA . LEU A 1 862 ? -15.094 -14.25 -29.578 1 95.62 862 LEU A CA 1
ATOM 6898 C C . LEU A 1 862 ? -13.734 -14.742 -30.078 1 95.62 862 LEU A C 1
ATOM 6900 O O . LEU A 1 862 ? -12.75 -14.688 -29.344 1 95.62 862 LEU A O 1
ATOM 6904 N N . ALA A 1 863 ? -13.711 -15.297 -31.281 1 95.81 863 ALA A N 1
ATOM 6905 C CA . ALA A 1 863 ? -12.438 -15.734 -31.859 1 95.81 863 ALA A CA 1
ATOM 6906 C C . ALA A 1 863 ? -11.461 -14.57 -31.984 1 95.81 863 ALA A C 1
ATOM 6908 O O . ALA A 1 863 ? -10.266 -14.719 -31.719 1 95.81 863 ALA A O 1
ATOM 6909 N N . ARG A 1 864 ? -11.969 -13.445 -32.344 1 94 864 ARG A N 1
ATOM 6910 C CA . ARG A 1 864 ? -11.133 -12.25 -32.469 1 94 864 ARG A CA 1
ATOM 6911 C C . ARG A 1 864 ? -10.625 -11.828 -31.078 1 94 864 ARG A C 1
ATOM 6913 O O . ARG A 1 864 ? -9.461 -11.469 -30.922 1 94 864 ARG A O 1
ATOM 6920 N N . LYS A 1 865 ? -11.539 -11.812 -30.141 1 93.06 865 LYS A N 1
ATOM 6921 C CA . LYS A 1 865 ? -11.172 -11.438 -28.781 1 93.06 865 LYS A CA 1
ATOM 6922 C C . LYS A 1 865 ? -10.164 -12.43 -28.188 1 93.06 865 LYS A C 1
ATOM 6924 O O . LYS A 1 865 ? -9.305 -12.047 -27.391 1 93.06 865 LYS A O 1
ATOM 6929 N N . PHE A 1 866 ? -10.352 -13.641 -28.547 1 92.69 866 PHE A N 1
ATOM 6930 C CA . PHE A 1 866 ? -9.438 -14.68 -28.078 1 92.69 866 PHE A CA 1
ATOM 6931 C C . PHE A 1 866 ? -8.023 -14.414 -28.594 1 92.69 866 PHE A C 1
ATOM 6933 O O . PHE A 1 866 ? -7.055 -14.594 -27.844 1 92.69 866 PHE A O 1
ATOM 6940 N N . SER A 1 867 ? -7.906 -14.07 -29.844 1 91.88 867 SER A N 1
ATOM 6941 C CA . SER A 1 867 ? -6.605 -13.75 -30.422 1 91.88 867 SER A CA 1
ATOM 6942 C C . SER A 1 867 ? -5.945 -12.586 -29.688 1 91.88 867 SER A C 1
ATOM 6944 O O . SER A 1 867 ? -4.738 -12.617 -29.422 1 91.88 867 SER A O 1
ATOM 6946 N N . ILE A 1 868 ? -6.711 -11.578 -29.312 1 89.94 868 ILE A N 1
ATOM 6947 C CA . ILE A 1 868 ? -6.211 -10.43 -28.562 1 89.94 868 ILE A CA 1
ATOM 6948 C C . ILE A 1 868 ? -5.73 -10.891 -27.188 1 89.94 868 ILE A C 1
ATOM 6950 O O . ILE A 1 868 ? -4.676 -10.453 -26.719 1 89.94 868 ILE A O 1
ATOM 6954 N N . ALA A 1 869 ? -6.508 -11.75 -26.562 1 87.88 869 ALA A N 1
ATOM 6955 C CA . ALA A 1 869 ? -6.188 -12.234 -25.219 1 87.88 869 ALA A CA 1
ATOM 6956 C C . ALA A 1 869 ? -4.898 -13.055 -25.234 1 87.88 869 ALA A C 1
ATOM 6958 O O . ALA A 1 869 ? -4.117 -13.008 -24.281 1 87.88 869 ALA A O 1
ATOM 6959 N N . VAL A 1 870 ? -4.719 -13.852 -26.219 1 86.12 870 VAL A N 1
ATOM 6960 C CA . VAL A 1 870 ? -3.525 -14.672 -26.359 1 86.12 870 VAL A CA 1
ATOM 6961 C C . VAL A 1 870 ? -2.291 -13.789 -26.484 1 86.12 870 VAL A C 1
ATOM 6963 O O . VAL A 1 870 ? -1.221 -14.117 -25.969 1 86.12 870 VAL A O 1
ATOM 6966 N N . ASP A 1 871 ? -2.424 -12.617 -27.078 1 85.88 871 ASP A N 1
ATOM 6967 C CA . ASP A 1 871 ? -1.3 -11.719 -27.328 1 85.88 871 ASP A CA 1
ATOM 6968 C C . ASP A 1 871 ? -1.119 -10.727 -26.188 1 85.88 871 ASP A C 1
ATOM 6970 O O . ASP A 1 871 ? -0.18 -9.93 -26.188 1 85.88 871 ASP A O 1
ATOM 6974 N N . PHE A 1 872 ? -1.978 -10.742 -25.25 1 83.94 872 PHE A N 1
ATOM 6975 C CA . PHE A 1 872 ? -1.979 -9.789 -24.141 1 83.94 872 PHE A CA 1
ATOM 6976 C C . PHE A 1 872 ? -0.622 -9.758 -23.453 1 83.94 872 PHE A C 1
ATOM 6978 O O . PHE A 1 872 ? -0.099 -8.68 -23.156 1 83.94 872 PHE A O 1
ATOM 6985 N N . PRO A 1 873 ? -0.006 -10.898 -23.203 1 81.38 873 PRO A N 1
ATOM 6986 C CA . PRO A 1 873 ? 1.276 -10.891 -22.5 1 81.38 873 PRO A CA 1
ATOM 6987 C C . PRO A 1 873 ? 2.365 -10.133 -23.25 1 81.38 873 PRO A C 1
ATOM 6989 O O . PRO A 1 873 ? 3.336 -9.672 -22.656 1 81.38 873 PRO A O 1
ATOM 6992 N N . LYS A 1 874 ? 2.219 -9.977 -24.562 1 80.81 874 LYS A N 1
ATOM 6993 C CA . LYS A 1 874 ? 3.24 -9.312 -25.375 1 80.81 874 LYS A CA 1
ATOM 6994 C C . LYS A 1 874 ? 2.852 -7.871 -25.672 1 80.81 874 LYS A C 1
ATOM 6996 O O . LYS A 1 874 ? 3.719 -7.004 -25.797 1 80.81 874 LYS A O 1
ATOM 7001 N N . THR A 1 875 ? 1.609 -7.609 -25.812 1 81.5 875 THR A N 1
ATOM 7002 C CA . THR A 1 875 ? 1.176 -6.293 -26.266 1 81.5 875 THR A CA 1
ATOM 7003 C C . THR A 1 875 ? 0.771 -5.426 -25.078 1 81.5 875 THR A C 1
ATOM 7005 O O . THR A 1 875 ? 0.82 -4.195 -25.156 1 81.5 875 THR A O 1
ATOM 7008 N N . GLY A 1 876 ? 0.297 -6.023 -24.031 1 78.56 876 GLY A N 1
ATOM 7009 C CA . GLY A 1 876 ? -0.198 -5.289 -22.875 1 78.56 876 GLY A CA 1
ATOM 7010 C C . GLY A 1 876 ? -1.637 -4.832 -23.031 1 78.56 876 GLY A C 1
ATOM 7011 O O . GLY A 1 876 ? -2.203 -4.223 -22.125 1 78.56 876 GLY A O 1
ATOM 7012 N N . VAL A 1 877 ? -2.301 -5.16 -24.109 1 79.44 877 VAL A N 1
ATOM 7013 C CA . VAL A 1 877 ? -3.676 -4.742 -24.359 1 79.44 877 VAL A CA 1
ATOM 7014 C C . VAL A 1 877 ? -4.637 -5.867 -23.984 1 79.44 877 VAL A C 1
ATOM 7016 O O . VAL A 1 877 ? -4.586 -6.953 -24.578 1 79.44 877 VAL A O 1
ATOM 7019 N N . ALA A 1 878 ? -5.484 -5.625 -23.047 1 81.31 878 ALA A N 1
ATOM 7020 C CA . ALA A 1 878 ? -6.43 -6.633 -22.578 1 81.31 878 ALA A CA 1
ATOM 7021 C C . ALA A 1 878 ? -7.668 -6.691 -23.453 1 81.31 878 ALA A C 1
ATOM 7023 O O . ALA A 1 878 ? -8.078 -5.68 -24.031 1 81.31 878 ALA A O 1
ATOM 7024 N N . ALA A 1 879 ? -8.18 -7.922 -23.594 1 86.19 879 ALA A N 1
ATOM 7025 C CA . ALA A 1 879 ? -9.43 -8.094 -24.344 1 86.19 879 ALA A CA 1
ATOM 7026 C C . ALA A 1 879 ? -10.633 -7.742 -23.469 1 86.19 879 ALA A C 1
ATOM 7028 O O . ALA A 1 879 ? -10.75 -8.219 -22.344 1 86.19 879 ALA A O 1
ATOM 7029 N N . GLU A 1 880 ? -11.484 -6.875 -23.922 1 82.31 880 GLU A N 1
ATOM 7030 C CA . GLU A 1 880 ? -12.719 -6.527 -23.219 1 82.31 880 GLU A CA 1
ATOM 7031 C C . GLU A 1 880 ? -13.898 -7.332 -23.75 1 82.31 880 GLU A C 1
ATOM 7033 O O . GLU A 1 880 ? -14.164 -7.34 -24.953 1 82.31 880 GLU A O 1
ATOM 7038 N N . ILE A 1 881 ? -14.492 -8.102 -22.922 1 84.38 881 ILE A N 1
ATOM 7039 C CA . ILE A 1 881 ? -15.656 -8.891 -23.312 1 84.38 881 ILE A CA 1
ATOM 7040 C C . ILE A 1 881 ? -16.922 -8.055 -23.172 1 84.38 881 ILE A C 1
ATOM 7042 O O . ILE A 1 881 ? -17.281 -7.648 -22.062 1 84.38 881 ILE A O 1
ATOM 7046 N N . PRO A 1 882 ? -17.484 -7.816 -24.25 1 80.38 882 PRO A N 1
ATOM 7047 C CA . PRO A 1 882 ? -18.734 -7.07 -24.156 1 80.38 882 PRO A CA 1
ATOM 7048 C C . PRO A 1 882 ? -19.812 -7.824 -23.391 1 80.38 882 PRO A C 1
ATOM 7050 O O . PRO A 1 882 ? -19.75 -9.047 -23.266 1 80.38 882 PRO A O 1
ATOM 7053 N N . GLN A 1 883 ? -20.812 -7.285 -22.969 1 72.94 883 GLN A N 1
ATOM 7054 C CA . GLN A 1 883 ? -21.828 -7.828 -22.078 1 72.94 883 GLN A CA 1
ATOM 7055 C C . GLN A 1 883 ? -22.625 -8.922 -22.781 1 72.94 883 GLN A C 1
ATOM 7057 O O . GLN A 1 883 ? -23.047 -9.891 -22.141 1 72.94 883 GLN A O 1
ATOM 7062 N N . HIS A 1 884 ? -22.812 -8.797 -24.094 1 81.06 884 HIS A N 1
ATOM 7063 C CA . HIS A 1 884 ? -23.656 -9.75 -24.812 1 81.06 884 HIS A CA 1
ATOM 7064 C C . HIS A 1 884 ? -22.922 -11.07 -25.031 1 81.06 884 HIS A C 1
ATOM 7066 O O . HIS A 1 884 ? -23.547 -12.07 -25.375 1 81.06 884 HIS A O 1
ATOM 7072 N N . LEU A 1 885 ? -21.688 -11.102 -24.734 1 89.62 885 LEU A N 1
ATOM 7073 C CA . LEU A 1 885 ? -20.891 -12.305 -25 1 89.62 885 LEU A CA 1
ATOM 7074 C C . LEU A 1 885 ? -20.672 -13.094 -23.703 1 89.62 885 LEU A C 1
ATOM 7076 O O . LEU A 1 885 ? -20 -14.125 -23.719 1 89.62 885 LEU A O 1
ATOM 7080 N N . TYR A 1 886 ? -21.344 -12.617 -22.625 1 82.38 886 TYR A N 1
ATOM 7081 C CA . TYR A 1 886 ? -21.297 -13.43 -21.422 1 82.38 886 TYR A CA 1
ATOM 7082 C C . TYR A 1 886 ? -22.328 -14.547 -21.469 1 82.38 886 TYR A C 1
ATOM 7084 O O . TYR A 1 886 ? -23.5 -14.305 -21.797 1 82.38 886 TYR A O 1
ATOM 7092 N N . VAL A 1 887 ? -21.875 -15.703 -21.172 1 87 887 VAL A N 1
ATOM 7093 C CA . VAL A 1 887 ? -22.719 -16.891 -21.281 1 87 887 VAL A CA 1
ATOM 7094 C C . VAL A 1 887 ? -23.734 -16.906 -20.156 1 87 887 VAL A C 1
ATOM 7096 O O . VAL A 1 887 ? -23.391 -16.688 -18.984 1 87 887 VAL A O 1
ATOM 7099 N N . LYS A 1 888 ? -24.859 -17.125 -20.453 1 74.69 888 LYS A N 1
ATOM 7100 C CA . LYS A 1 888 ? -25.938 -17.172 -19.469 1 74.69 888 LYS A CA 1
ATOM 7101 C C . LYS A 1 888 ? -26.25 -18.609 -19.047 1 74.69 888 LYS A C 1
ATOM 7103 O O . LYS A 1 888 ? -26.656 -18.859 -17.922 1 74.69 888 LYS A O 1
ATOM 7108 N N . GLU A 1 889 ? -26.141 -19.562 -20.047 1 85.94 889 GLU A N 1
ATOM 7109 C CA . GLU A 1 889 ? -26.391 -20.984 -19.828 1 85.94 889 GLU A CA 1
ATOM 7110 C C . GLU A 1 889 ? -25.281 -21.828 -20.453 1 85.94 889 GLU A C 1
ATOM 7112 O O . GLU A 1 889 ? -24.828 -21.547 -21.562 1 85.94 889 GLU A O 1
ATOM 7117 N N . TYR A 1 890 ? -24.953 -22.875 -19.719 1 90.88 890 TYR A N 1
ATOM 7118 C CA . TYR A 1 890 ? -23.859 -23.719 -20.172 1 90.88 890 TYR A CA 1
ATOM 7119 C C . TYR A 1 890 ? -24.375 -25.094 -20.578 1 90.88 890 TYR A C 1
ATOM 7121 O O . TYR A 1 890 ? -25.328 -25.609 -19.969 1 90.88 890 TYR A O 1
ATOM 7129 N N . PRO A 1 891 ? -23.781 -25.719 -21.562 1 93.81 891 PRO A N 1
ATOM 7130 C CA . PRO A 1 891 ? -24.156 -27.094 -21.906 1 93.81 891 PRO A CA 1
ATOM 7131 C C . PRO A 1 891 ? -23.766 -28.094 -20.812 1 93.81 891 PRO A C 1
ATOM 7133 O O . PRO A 1 891 ? -22.859 -27.828 -20.016 1 93.81 891 PRO A O 1
ATOM 7136 N N . ASP A 1 892 ? -24.344 -29.172 -20.75 1 90.19 892 ASP A N 1
ATOM 7137 C CA . ASP A 1 892 ? -24.188 -30.156 -19.688 1 90.19 892 ASP A CA 1
ATOM 7138 C C . ASP A 1 892 ? -22.766 -30.719 -19.672 1 90.19 892 ASP A C 1
ATOM 7140 O O . ASP A 1 892 ? -22.25 -31.094 -18.609 1 90.19 892 ASP A O 1
ATOM 7144 N N . PHE A 1 893 ? -22.188 -30.812 -20.875 1 92.44 893 PHE A N 1
ATOM 7145 C CA . PHE A 1 893 ? -20.875 -31.469 -20.953 1 92.44 893 PHE A CA 1
ATOM 7146 C C . PHE A 1 893 ? -19.812 -30.609 -20.297 1 92.44 893 PHE A C 1
ATOM 7148 O O . PHE A 1 893 ? -18.703 -31.078 -20.047 1 92.44 893 PHE A O 1
ATOM 7155 N N . MET A 1 894 ? -20.078 -29.344 -20.031 1 91.56 894 MET A N 1
ATOM 7156 C CA . MET A 1 894 ? -19.109 -28.484 -19.344 1 91.56 894 MET A CA 1
ATOM 7157 C C . MET A 1 894 ? -19.219 -28.656 -17.828 1 91.56 894 MET A C 1
ATOM 7159 O O . MET A 1 894 ? -18.312 -28.234 -17.094 1 91.56 894 MET A O 1
ATOM 7163 N N . GLU A 1 895 ? -20.156 -29.234 -17.312 1 81.44 895 GLU A N 1
ATOM 7164 C CA . GLU A 1 895 ? -20.344 -29.641 -15.93 1 81.44 895 GLU A CA 1
ATOM 7165 C C . GLU A 1 895 ? -20.109 -28.484 -14.961 1 81.44 895 GLU A C 1
ATOM 7167 O O . GLU A 1 895 ? -19.344 -28.609 -14.008 1 81.44 895 GLU A O 1
ATOM 7172 N N . LYS A 1 896 ? -20.766 -27.438 -15.195 1 78.81 896 LYS A N 1
ATOM 7173 C CA . LYS A 1 896 ? -20.766 -26.312 -14.266 1 78.81 896 LYS A CA 1
ATOM 7174 C C . LYS A 1 896 ? -21.953 -26.406 -13.305 1 78.81 896 LYS A C 1
ATOM 7176 O O . LYS A 1 896 ? -23.062 -25.938 -13.625 1 78.81 896 LYS A O 1
ATOM 7181 N N . PRO A 1 897 ? -21.719 -26.922 -12.164 1 67.56 897 PRO A N 1
ATOM 7182 C CA . PRO A 1 897 ? -22.828 -27.188 -11.25 1 67.56 897 PRO A CA 1
ATOM 7183 C C . PRO A 1 897 ? -23.469 -25.906 -10.711 1 67.56 897 PRO A C 1
ATOM 7185 O O . PRO A 1 897 ? -24.656 -25.891 -10.375 1 67.56 897 PRO A O 1
ATOM 7188 N N . ASP A 1 898 ? -22.75 -24.844 -10.625 1 61.5 898 ASP A N 1
ATOM 7189 C CA . ASP A 1 898 ? -23.234 -23.625 -9.977 1 61.5 898 ASP A CA 1
ATOM 7190 C C . ASP A 1 898 ? -23.906 -22.703 -10.984 1 61.5 898 ASP A C 1
ATOM 7192 O O . ASP A 1 898 ? -24.453 -21.656 -10.609 1 61.5 898 ASP A O 1
ATOM 7196 N N . LYS A 1 899 ? -23.969 -23.156 -12.289 1 71.25 899 LYS A N 1
ATOM 7197 C CA . LYS A 1 899 ? -24.531 -22.328 -13.336 1 71.25 899 LYS A CA 1
ATOM 7198 C C . LYS A 1 899 ? -25.688 -23.031 -14.039 1 71.25 899 LYS A C 1
ATOM 7200 O O . LYS A 1 899 ? -25.781 -24.266 -13.992 1 71.25 899 LYS A O 1
ATOM 7205 N N . PRO A 1 900 ? -26.547 -22.266 -14.578 1 77.06 900 PRO A N 1
ATOM 7206 C CA . PRO A 1 900 ? -27.609 -22.922 -15.359 1 77.06 900 PRO A CA 1
ATOM 7207 C C . PRO A 1 900 ? -27.062 -23.734 -16.531 1 77.06 900 PRO A C 1
ATOM 7209 O O . PRO A 1 900 ? -26.125 -23.312 -17.203 1 77.06 900 PRO A O 1
ATOM 7212 N N . THR A 1 901 ? -27.562 -24.969 -16.594 1 85.56 901 THR A N 1
ATOM 7213 C CA . THR A 1 901 ? -27.078 -25.875 -17.609 1 85.56 901 THR A CA 1
ATOM 7214 C C . THR A 1 901 ? -28.219 -26.375 -18.5 1 85.56 901 THR A C 1
ATOM 7216 O O . THR A 1 901 ? -29.359 -26.484 -18.047 1 85.56 901 THR A O 1
ATOM 7219 N N . TYR A 1 902 ? -28.047 -26.578 -19.766 1 88.56 902 TYR A N 1
ATOM 7220 C CA . TYR A 1 902 ? -28.969 -27.203 -20.703 1 88.56 902 TYR A CA 1
ATOM 7221 C C . TYR A 1 902 ? -28.375 -28.469 -21.297 1 88.56 902 TYR A C 1
ATOM 7223 O O . TYR A 1 902 ? -27.156 -28.672 -21.281 1 88.56 902 TYR A O 1
ATOM 7231 N N . GLU A 1 903 ? -29.172 -29.328 -21.781 1 91.06 903 GLU A N 1
ATOM 7232 C CA . GLU A 1 903 ? -28.703 -30.547 -22.422 1 91.06 903 GLU A CA 1
ATOM 7233 C C . GLU A 1 903 ? -28.328 -30.281 -23.875 1 91.06 903 GLU A C 1
ATOM 7235 O O . GLU A 1 903 ? -29.172 -29.875 -24.672 1 91.06 903 GLU A O 1
ATOM 7240 N N . SER A 1 904 ? -27.141 -30.547 -24.266 1 94.56 904 SER A N 1
ATOM 7241 C CA . SER A 1 904 ? -26.656 -30.297 -25.625 1 94.56 904 SER A CA 1
ATOM 7242 C C . SER A 1 904 ? -27.094 -31.406 -26.578 1 94.56 904 SER A C 1
ATOM 7244 O O . SER A 1 904 ? -26.875 -32.594 -26.312 1 94.56 904 SER A O 1
ATOM 7246 N N . ASN A 1 905 ? -27.656 -31.047 -27.672 1 91.88 905 ASN A N 1
ATOM 7247 C CA . ASN A 1 905 ? -28.078 -32 -28.688 1 91.88 905 ASN A CA 1
ATOM 7248 C C . ASN A 1 905 ? -27.047 -32.125 -29.828 1 91.88 905 ASN A C 1
ATOM 7250 O O . ASN A 1 905 ? -27.219 -32.906 -30.75 1 91.88 905 ASN A O 1
ATOM 7254 N N . ASN A 1 906 ? -26.016 -31.469 -29.672 1 93.5 906 ASN A N 1
ATOM 7255 C CA . ASN A 1 906 ? -24.938 -31.516 -30.656 1 93.5 906 ASN A CA 1
ATOM 7256 C C . ASN A 1 906 ? -23.922 -32.594 -30.328 1 93.5 906 ASN A C 1
ATOM 7258 O O . ASN A 1 906 ? -24.047 -33.281 -29.312 1 93.5 906 ASN A O 1
ATOM 7262 N N . VAL A 1 907 ? -22.953 -32.75 -31.078 1 94.19 907 VAL A N 1
ATOM 7263 C CA . VAL A 1 907 ? -22.094 -33.938 -31.109 1 94.19 907 VAL A CA 1
ATOM 7264 C C . VAL A 1 907 ? -21.359 -34.062 -29.781 1 94.19 907 VAL A C 1
ATOM 7266 O O . VAL A 1 907 ? -21.203 -35.156 -29.25 1 94.19 907 VAL A O 1
ATOM 7269 N N . ILE A 1 908 ? -20.812 -33 -29.25 1 95.06 908 ILE A N 1
ATOM 7270 C CA . ILE A 1 908 ? -20.031 -33.094 -28.031 1 95.06 908 ILE A CA 1
ATOM 7271 C C . ILE A 1 908 ? -20.891 -33.594 -26.875 1 95.06 908 ILE A C 1
ATOM 7273 O O . ILE A 1 908 ? -20.438 -34.375 -26.031 1 95.06 908 ILE A O 1
ATOM 7277 N N . GLY A 1 909 ? -22.109 -33.062 -26.781 1 94.69 909 GLY A N 1
ATOM 7278 C CA . GLY A 1 909 ? -23.047 -33.562 -25.781 1 94.69 909 GLY A CA 1
ATOM 7279 C C . GLY A 1 909 ? -23.312 -35.062 -25.891 1 94.69 909 GLY A C 1
ATOM 7280 O O . GLY A 1 909 ? -23.391 -35.75 -24.891 1 94.69 909 GLY A O 1
ATOM 7281 N N . LYS A 1 910 ? -23.484 -35.5 -27.094 1 93.69 910 LYS A N 1
ATOM 7282 C CA . LYS A 1 910 ? -23.719 -36.938 -27.344 1 93.69 910 LYS A CA 1
ATOM 7283 C C . LYS A 1 910 ? -22.531 -37.781 -26.891 1 93.69 910 LYS A C 1
ATOM 7285 O O . LYS A 1 910 ? -22.703 -38.812 -26.25 1 93.69 910 LYS A O 1
ATOM 7290 N N . LEU A 1 911 ? -21.406 -37.312 -27.312 1 94.5 911 LEU A N 1
ATOM 7291 C CA . LEU A 1 911 ? -20.188 -38.031 -26.938 1 94.5 911 LEU A CA 1
ATOM 7292 C C . LEU A 1 911 ? -20.031 -38.062 -25.422 1 94.5 911 LEU A C 1
ATOM 7294 O O . LEU A 1 911 ? -19.656 -39.125 -24.875 1 94.5 911 LEU A O 1
ATOM 7298 N N . PHE A 1 912 ? -20.312 -37.062 -24.703 1 93.38 912 PHE A N 1
ATOM 7299 C CA . PHE A 1 912 ? -20.219 -36.938 -23.25 1 93.38 912 PHE A CA 1
ATOM 7300 C C . PHE A 1 912 ? -21.125 -37.938 -22.562 1 93.38 912 PHE A C 1
ATOM 7302 O O . PHE A 1 912 ? -20.688 -38.656 -21.656 1 93.38 912 PHE A O 1
ATOM 7309 N N . ARG A 1 913 ? -22.297 -38.031 -23 1 91.81 913 ARG A N 1
ATOM 7310 C CA . ARG A 1 913 ? -23.281 -38.875 -22.359 1 91.81 913 ARG A CA 1
ATOM 7311 C C . ARG A 1 913 ? -22.969 -40.344 -22.625 1 91.81 913 ARG A C 1
ATOM 7313 O O . ARG A 1 913 ? -23.203 -41.219 -21.766 1 91.81 913 ARG A O 1
ATOM 7320 N N . GLU A 1 914 ? -22.438 -40.594 -23.734 1 89.81 914 GLU A N 1
ATOM 7321 C CA . GLU A 1 914 ? -22.047 -41.969 -24.047 1 89.81 914 GLU A CA 1
ATOM 7322 C C . GLU A 1 914 ? -20.953 -42.469 -23.109 1 89.81 914 GLU A C 1
ATOM 7324 O O . GLU A 1 914 ? -21.016 -43.594 -22.625 1 89.81 914 GLU A O 1
ATOM 7329 N N . VAL A 1 915 ? -19.984 -41.688 -22.922 1 89.69 915 VAL A N 1
ATOM 7330 C CA . VAL A 1 915 ? -18.891 -42.094 -22.047 1 89.69 915 VAL A CA 1
ATOM 7331 C C . VAL A 1 915 ? -19.375 -42.156 -20.609 1 89.69 915 VAL A C 1
ATOM 7333 O O . VAL A 1 915 ? -18.938 -43 -19.844 1 89.69 915 VAL A O 1
ATOM 7336 N N . LYS A 1 916 ? -20.172 -41.156 -20.188 1 86.56 916 LYS A N 1
ATOM 7337 C CA . LYS A 1 916 ? -20.688 -41.094 -18.828 1 86.56 916 LYS A CA 1
ATOM 7338 C C . LYS A 1 916 ? -21.438 -42.375 -18.484 1 86.56 916 LYS A C 1
ATOM 7340 O O . LYS A 1 916 ? -21.375 -42.844 -17.344 1 86.56 916 LYS A O 1
ATOM 7345 N N . GLU A 1 917 ? -22.078 -42.969 -19.359 1 80.44 917 GLU A N 1
ATOM 7346 C CA . GLU A 1 917 ? -22.859 -44.188 -19.156 1 80.44 917 GLU A CA 1
ATOM 7347 C C . GLU A 1 917 ? -21.938 -45.406 -19.047 1 80.44 917 GLU A C 1
ATOM 7349 O O . GLU A 1 917 ? -22.219 -46.312 -18.266 1 80.44 917 GLU A O 1
ATOM 7354 N N . ARG A 1 918 ? -20.938 -45.469 -19.688 1 74.31 918 ARG A N 1
ATOM 7355 C CA . ARG A 1 918 ? -20.062 -46.625 -19.75 1 74.31 918 ARG A CA 1
ATOM 7356 C C . ARG A 1 918 ? -19.016 -46.562 -18.641 1 74.31 918 ARG A C 1
ATOM 7358 O O . ARG A 1 918 ? -18.453 -47.594 -18.281 1 74.31 918 ARG A O 1
ATOM 7365 N N . ALA A 1 919 ? -18.594 -45.5 -18.156 1 64.31 919 ALA A N 1
ATOM 7366 C CA . ALA A 1 919 ? -17.531 -45.375 -17.156 1 64.31 919 ALA A CA 1
ATOM 7367 C C . ALA A 1 919 ? -18.125 -45.125 -15.773 1 64.31 919 ALA A C 1
ATOM 7369 O O . ALA A 1 919 ? -18.438 -44 -15.422 1 64.31 919 ALA A O 1
ATOM 7370 N N . PRO A 1 920 ? -18.516 -46.156 -15.016 1 57.03 920 PRO A N 1
ATOM 7371 C CA . PRO A 1 920 ? -19.031 -45.906 -13.672 1 57.03 920 PRO A CA 1
ATOM 7372 C C . PRO A 1 920 ? -18.047 -45.125 -12.789 1 57.03 920 PRO A C 1
ATOM 7374 O O . PRO A 1 920 ? -16.844 -45.25 -12.984 1 57.03 920 PRO A O 1
ATOM 7377 N N . PRO A 1 921 ? -18.469 -44.062 -12.086 1 54 921 PRO A N 1
ATOM 7378 C CA . PRO A 1 921 ? -17.672 -43.125 -11.289 1 54 921 PRO A CA 1
ATOM 7379 C C . PRO A 1 921 ? -16.578 -43.844 -10.484 1 54 921 PRO A C 1
ATOM 7381 O O . PRO A 1 921 ? -15.492 -43.281 -10.312 1 54 921 PRO A O 1
ATOM 7384 N N . LEU A 1 922 ? -16.906 -44.875 -9.68 1 53.16 922 LEU A N 1
ATOM 7385 C CA . LEU A 1 922 ? -15.969 -45.438 -8.703 1 53.16 922 LEU A CA 1
ATOM 7386 C C . LEU A 1 922 ? -15.078 -46.5 -9.336 1 53.16 922 LEU A C 1
ATOM 7388 O O . LEU A 1 922 ? -15.5 -47.656 -9.508 1 53.16 922 LEU A O 1
ATOM 7392 N N . ILE A 1 923 ? -14.242 -46.156 -10.25 1 54.12 923 ILE A N 1
ATOM 7393 C CA . ILE A 1 923 ? -13.328 -47.219 -10.719 1 54.12 923 ILE A CA 1
ATOM 7394 C C . ILE A 1 923 ? -12.406 -47.625 -9.578 1 54.12 923 ILE A C 1
ATOM 7396 O O . ILE A 1 923 ? -11.625 -46.812 -9.062 1 54.12 923 ILE A O 1
ATOM 7400 N N . SER A 1 924 ? -12.836 -48.562 -8.805 1 59.44 924 SER A N 1
ATOM 7401 C CA . SER A 1 924 ? -12.055 -49.094 -7.703 1 59.44 924 SER A CA 1
ATOM 7402 C C . SER A 1 924 ? -10.859 -49.906 -8.211 1 59.44 924 SER A C 1
ATOM 7404 O O . SER A 1 924 ? -11.023 -50.875 -8.945 1 59.44 924 SER A O 1
ATOM 7406 N N . ILE A 1 925 ? -9.633 -49.344 -8.328 1 63.59 925 ILE A N 1
ATOM 7407 C CA . ILE A 1 925 ? -8.406 -50.062 -8.625 1 63.59 925 ILE A CA 1
ATOM 7408 C C . ILE A 1 925 ? -8.156 -51.094 -7.531 1 63.59 925 ILE A C 1
ATOM 7410 O O . ILE A 1 925 ? -8.148 -50.781 -6.344 1 63.59 925 ILE A O 1
ATOM 7414 N N . LYS A 1 926 ? -8.219 -52.375 -7.887 1 66.62 926 LYS A N 1
ATOM 7415 C CA . LYS A 1 926 ? -8.023 -53.469 -6.957 1 66.62 926 LYS A CA 1
ATOM 7416 C C . LYS A 1 926 ? -6.684 -53.344 -6.234 1 66.62 926 LYS A C 1
ATOM 7418 O O . LYS A 1 926 ? -5.656 -53.094 -6.859 1 66.62 926 LYS A O 1
ATOM 7423 N N . SER A 1 927 ? -6.785 -53.312 -4.93 1 73.44 927 SER A N 1
ATOM 7424 C CA . SER A 1 927 ? -5.594 -53.219 -4.094 1 73.44 927 SER A CA 1
ATOM 7425 C C . SER A 1 927 ? -4.93 -54.594 -3.932 1 73.44 927 SER A C 1
ATOM 7427 O O . SER A 1 927 ? -5.574 -55.625 -4.129 1 73.44 927 SER A O 1
ATOM 7429 N N . PHE A 1 928 ? -3.623 -54.625 -3.887 1 86.06 928 PHE A N 1
ATOM 7430 C CA . PHE A 1 928 ? -2.836 -55.812 -3.594 1 86.06 928 PHE A CA 1
ATOM 7431 C C . PHE A 1 928 ? -3.104 -56.312 -2.174 1 86.06 928 PHE A C 1
ATOM 7433 O O . PHE A 1 928 ? -2.498 -55.812 -1.219 1 86.06 928 PHE A O 1
ATOM 7440 N N . THR A 1 929 ? -4.016 -57.281 -2.02 1 86.81 929 THR A N 1
ATOM 7441 C CA . THR A 1 929 ? -4.395 -57.812 -0.722 1 86.81 929 THR A CA 1
ATOM 7442 C C . THR A 1 929 ? -3.568 -59.062 -0.397 1 86.81 929 THR A C 1
ATOM 7444 O O . THR A 1 929 ? -2.832 -59.562 -1.248 1 86.81 929 THR A O 1
ATOM 7447 N N . LEU A 1 930 ? -3.627 -59.5 0.821 1 89.44 930 LEU A N 1
ATOM 7448 C CA . LEU A 1 930 ? -2.908 -60.688 1.27 1 89.44 930 LEU A CA 1
ATOM 7449 C C . LEU A 1 930 ? -3.311 -61.906 0.448 1 89.44 930 LEU A C 1
ATOM 7451 O O . LEU A 1 930 ? -2.471 -62.75 0.136 1 89.44 930 LEU A O 1
ATOM 7455 N N . ASP A 1 931 ? -4.59 -62.031 0.019 1 88.25 931 ASP A N 1
ATOM 7456 C CA . ASP A 1 931 ? -5.09 -63.125 -0.796 1 88.25 931 ASP A CA 1
ATOM 7457 C C . ASP A 1 931 ? -4.465 -63.125 -2.189 1 88.25 931 ASP A C 1
ATOM 7459 O O . ASP A 1 931 ? -4.105 -64.188 -2.727 1 88.25 931 ASP A O 1
ATOM 7463 N N . VAL A 1 932 ? -4.328 -61.938 -2.713 1 89.69 932 VAL A N 1
ATOM 7464 C CA . VAL A 1 932 ? -3.725 -61.812 -4.031 1 89.69 932 VAL A CA 1
ATOM 7465 C C . VAL A 1 932 ? -2.24 -62.156 -3.959 1 89.69 932 VAL A C 1
ATOM 7467 O O . VAL A 1 932 ? -1.696 -62.781 -4.875 1 89.69 932 VAL A O 1
ATOM 7470 N N . ALA A 1 933 ? -1.556 -61.75 -2.883 1 90.25 933 ALA A N 1
ATOM 7471 C CA . ALA A 1 933 ? -0.135 -62.031 -2.693 1 90.25 933 ALA A CA 1
ATOM 7472 C C . ALA A 1 933 ? 0.127 -63.531 -2.676 1 90.25 933 ALA A C 1
ATOM 7474 O O . ALA A 1 933 ? 1.145 -64 -3.195 1 90.25 933 ALA A O 1
ATOM 7475 N N . SER A 1 934 ? -0.795 -64.312 -2.098 1 90.12 934 SER A N 1
ATOM 7476 C CA . SER A 1 934 ? -0.625 -65.75 -1.979 1 90.12 934 SER A CA 1
ATOM 7477 C C . SER A 1 934 ? -0.786 -66.438 -3.33 1 90.12 934 SER A C 1
ATOM 7479 O O . SER A 1 934 ? -0.129 -67.438 -3.604 1 90.12 934 SER A O 1
ATOM 7481 N N . LYS A 1 935 ? -1.596 -65.875 -4.164 1 88.44 935 LYS A N 1
ATOM 7482 C CA . LYS A 1 935 ? -1.904 -66.5 -5.438 1 88.44 935 LYS A CA 1
ATOM 7483 C C . LYS A 1 935 ? -0.978 -66 -6.543 1 88.44 935 LYS A C 1
ATOM 7485 O O . LYS A 1 935 ? -0.743 -66.688 -7.531 1 88.44 935 LYS A O 1
ATOM 7490 N N . ALA A 1 936 ? -0.495 -64.812 -6.355 1 89 936 ALA A N 1
ATOM 7491 C CA . ALA A 1 936 ? 0.173 -64.188 -7.473 1 89 936 ALA A CA 1
ATOM 7492 C C . ALA A 1 936 ? 1.68 -64.375 -7.434 1 89 936 ALA A C 1
ATOM 7494 O O . ALA A 1 936 ? 2.379 -64.188 -8.422 1 89 936 ALA A O 1
ATOM 7495 N N . TYR A 1 937 ? 2.26 -65 -6.328 1 93.38 937 TYR A N 1
ATOM 7496 C CA . TYR A 1 937 ? 3.699 -65.188 -6.23 1 93.38 937 TYR A CA 1
ATOM 7497 C C . TYR A 1 937 ? 4.191 -66.125 -7.316 1 93.38 937 TYR A C 1
ATOM 7499 O O . TYR A 1 937 ? 3.695 -67.25 -7.438 1 93.38 937 TYR A O 1
ATOM 7507 N N . ASP A 1 938 ? 5.059 -65.75 -8.195 1 92.62 938 ASP A N 1
ATOM 7508 C CA . ASP A 1 938 ? 5.582 -66.562 -9.32 1 92.62 938 ASP A CA 1
ATOM 7509 C C . ASP A 1 938 ? 6.859 -67.25 -8.93 1 92.62 938 ASP A C 1
ATOM 7511 O O . ASP A 1 938 ? 7.926 -66.688 -8.828 1 92.62 938 ASP A O 1
ATOM 7515 N N . LYS A 1 939 ? 6.855 -68.5 -8.82 1 90.19 939 LYS A N 1
ATOM 7516 C CA . LYS A 1 939 ? 7.988 -69.312 -8.391 1 90.19 939 LYS A CA 1
ATOM 7517 C C . LYS A 1 939 ? 9.094 -69.312 -9.445 1 90.19 939 LYS A C 1
ATOM 7519 O O . LYS A 1 939 ? 10.25 -69.562 -9.133 1 90.19 939 LYS A O 1
ATOM 7524 N N . ASP A 1 940 ? 8.695 -69 -10.641 1 91.12 940 ASP A N 1
ATOM 7525 C CA . ASP A 1 940 ? 9.68 -68.938 -11.719 1 91.12 940 ASP A CA 1
ATOM 7526 C C . ASP A 1 940 ? 10.641 -67.75 -11.547 1 91.12 940 ASP A C 1
ATOM 7528 O O . ASP A 1 940 ? 11.688 -67.688 -12.203 1 91.12 940 ASP A O 1
ATOM 7532 N N . MET A 1 941 ? 10.359 -66.875 -10.578 1 92.62 941 MET A N 1
ATOM 7533 C CA . MET A 1 941 ? 11.211 -65.75 -10.352 1 92.62 941 MET A CA 1
ATOM 7534 C C . MET A 1 941 ? 12.258 -66 -9.281 1 92.62 941 MET A C 1
ATOM 7536 O O . MET A 1 941 ? 13.125 -65.188 -9.008 1 92.62 941 MET A O 1
ATOM 7540 N N . GLU A 1 942 ? 12.258 -67.188 -8.797 1 92 942 GLU A N 1
ATOM 7541 C CA . GLU A 1 942 ? 13.203 -67.5 -7.742 1 92 942 GLU A CA 1
ATOM 7542 C C . GLU A 1 942 ? 14.5 -68.062 -8.328 1 92 942 GLU A C 1
ATOM 7544 O O . GLU A 1 942 ? 14.469 -68.812 -9.297 1 92 942 GLU A O 1
ATOM 7549 N N . VAL A 1 943 ? 15.523 -67.625 -7.828 1 93 943 VAL A N 1
ATOM 7550 C CA . VAL A 1 943 ? 16.844 -68.125 -8.156 1 93 943 VAL A CA 1
ATOM 7551 C C . VAL A 1 943 ? 17.531 -68.625 -6.902 1 93 943 VAL A C 1
ATOM 7553 O O . VAL A 1 943 ? 17.328 -68.125 -5.805 1 93 943 VAL A O 1
ATOM 7556 N N . ASN A 1 944 ? 18.266 -69.688 -7.062 1 87.69 944 ASN A N 1
ATOM 7557 C CA . ASN A 1 944 ? 18.969 -70.25 -5.926 1 87.69 944 ASN A CA 1
ATOM 7558 C C . ASN A 1 944 ? 19.953 -69.25 -5.309 1 87.69 944 ASN A C 1
ATOM 7560 O O . ASN A 1 944 ? 20.703 -68.625 -6.027 1 87.69 944 ASN A O 1
ATOM 7564 N N . GLY A 1 945 ? 19.875 -69.062 -3.996 1 91 945 GLY A N 1
ATOM 7565 C CA . GLY A 1 945 ? 20.797 -68.125 -3.297 1 91 945 GLY A CA 1
ATOM 7566 C C . GLY A 1 945 ? 20.188 -66.812 -3.016 1 91 945 GLY A C 1
ATOM 7567 O O . GLY A 1 945 ? 20.859 -65.938 -2.453 1 91 945 GLY A O 1
ATOM 7568 N N . PHE A 1 946 ? 18.969 -66.562 -3.367 1 93.19 946 PHE A N 1
ATOM 7569 C CA . PHE A 1 946 ? 18.359 -65.25 -3.201 1 93.19 946 PHE A CA 1
ATOM 7570 C C . PHE A 1 946 ? 18.172 -64.938 -1.726 1 93.19 946 PHE A C 1
ATOM 7572 O O . PHE A 1 946 ? 18.125 -63.781 -1.348 1 93.19 946 PHE A O 1
ATOM 7579 N N . GLU A 1 947 ? 18.156 -65.875 -0.788 1 92.56 947 GLU A N 1
ATOM 7580 C CA . GLU A 1 947 ? 17.938 -65.75 0.645 1 92.56 947 GLU A CA 1
ATOM 7581 C C . GLU A 1 947 ? 19.031 -64.875 1.283 1 92.56 947 GLU A C 1
ATOM 7583 O O . GLU A 1 947 ? 18.797 -64.188 2.27 1 92.56 947 GLU A O 1
ATOM 7588 N N . GLU A 1 948 ? 20.125 -64.875 0.643 1 90.88 948 GLU A N 1
ATOM 7589 C CA . GLU A 1 948 ? 21.266 -64.125 1.17 1 90.88 948 GLU A CA 1
ATOM 7590 C C . GLU A 1 948 ? 21.047 -62.625 1.008 1 90.88 948 GLU A C 1
ATOM 7592 O O . GLU A 1 948 ? 21.625 -61.812 1.734 1 90.88 948 GLU A O 1
ATOM 7597 N N . TYR A 1 949 ? 20.234 -62.312 0.133 1 93.56 949 TYR A N 1
ATOM 7598 C CA . TYR A 1 949 ? 20.078 -60.906 -0.193 1 93.56 949 TYR A CA 1
ATOM 7599 C C . TYR A 1 949 ? 18.734 -60.375 0.322 1 93.56 949 TYR A C 1
ATOM 7601 O O . TYR A 1 949 ? 18.391 -59.25 0.069 1 93.56 949 TYR A O 1
ATOM 7609 N N . VAL A 1 950 ? 17.969 -61.094 1.059 1 94.69 950 VAL A N 1
ATOM 7610 C CA . VAL A 1 950 ? 16.609 -60.75 1.459 1 94.69 950 VAL A CA 1
ATOM 7611 C C . VAL A 1 950 ? 16.625 -59.594 2.461 1 94.69 950 VAL A C 1
ATOM 7613 O O . VAL A 1 950 ? 15.773 -58.719 2.4 1 94.69 950 VAL A O 1
ATOM 7616 N N . ASP A 1 951 ? 17.594 -59.594 3.32 1 92.88 951 ASP A N 1
ATOM 7617 C CA . ASP A 1 951 ? 17.656 -58.531 4.328 1 92.88 951 ASP A CA 1
ATOM 7618 C C . ASP A 1 951 ? 17.953 -57.188 3.689 1 92.88 951 ASP A C 1
ATOM 7620 O O . ASP A 1 951 ? 17.359 -56.156 4.051 1 92.88 951 ASP A O 1
ATOM 7624 N N . GLN A 1 952 ? 18.859 -57.156 2.865 1 91.69 952 GLN A N 1
ATOM 7625 C CA . GLN A 1 952 ? 19.203 -55.938 2.152 1 91.69 952 GLN A CA 1
ATOM 7626 C C . GLN A 1 952 ? 18.031 -55.469 1.297 1 91.69 952 GLN A C 1
ATOM 7628 O O . GLN A 1 952 ? 17.75 -54.281 1.229 1 91.69 952 GLN A O 1
ATOM 7633 N N . ALA A 1 953 ? 17.406 -56.406 0.623 1 95.12 953 ALA A N 1
ATOM 7634 C CA . ALA A 1 953 ? 16.25 -56.094 -0.207 1 95.12 953 ALA A CA 1
ATOM 7635 C C . ALA A 1 953 ? 15.117 -55.5 0.632 1 95.12 953 ALA A C 1
ATOM 7637 O O . ALA A 1 953 ? 14.438 -54.562 0.2 1 95.12 953 ALA A O 1
ATOM 7638 N N . PHE A 1 954 ? 14.984 -56.031 1.805 1 94.94 954 PHE A N 1
ATOM 7639 C CA . PHE A 1 954 ? 13.961 -55.562 2.719 1 94.94 954 PHE A CA 1
ATOM 7640 C C . PHE A 1 954 ? 14.234 -54.125 3.129 1 94.94 954 PHE A C 1
ATOM 7642 O O . PHE A 1 954 ? 13.312 -53.281 3.189 1 94.94 954 PHE A O 1
ATOM 7649 N N . PHE A 1 955 ? 15.422 -53.875 3.312 1 91.19 955 PHE A N 1
ATOM 7650 C CA . PHE A 1 955 ? 15.836 -52.531 3.705 1 91.19 955 PHE A CA 1
ATOM 7651 C C . PHE A 1 955 ? 15.609 -51.531 2.568 1 91.19 955 PHE A C 1
ATOM 7653 O O . PHE A 1 955 ? 15.055 -50.469 2.781 1 91.19 955 PHE A O 1
ATOM 7660 N N . HIS A 1 956 ? 16.031 -51.875 1.39 1 93.19 956 HIS A N 1
ATOM 7661 C CA . HIS A 1 956 ? 15.898 -50.969 0.239 1 93.19 956 HIS A CA 1
ATOM 7662 C C . HIS A 1 956 ? 14.43 -50.75 -0.128 1 93.19 956 HIS A C 1
ATOM 7664 O O . HIS A 1 956 ? 14.039 -49.656 -0.503 1 93.19 956 HIS A O 1
ATOM 7670 N N . LYS A 1 957 ? 13.641 -51.75 -0.046 1 95.81 957 LYS A N 1
ATOM 7671 C CA . LYS A 1 957 ? 12.219 -51.594 -0.333 1 95.81 957 LYS A CA 1
ATOM 7672 C C . LYS A 1 957 ? 11.555 -50.656 0.683 1 95.81 957 LYS A C 1
ATOM 7674 O O . LYS A 1 957 ? 10.68 -49.875 0.33 1 95.81 957 LYS A O 1
ATOM 7679 N N . GLY A 1 958 ? 11.969 -50.875 1.882 1 91.44 958 GLY A N 1
ATOM 7680 C CA . GLY A 1 958 ? 11.438 -50 2.898 1 91.44 958 GLY A CA 1
ATOM 7681 C C . GLY A 1 958 ? 11.703 -48.531 2.596 1 91.44 958 GLY A C 1
ATOM 7682 O O . GLY A 1 958 ? 10.812 -47.688 2.76 1 91.44 958 GLY A O 1
ATOM 7683 N N . ASN A 1 959 ? 12.875 -48.25 2.197 1 88.69 959 ASN A N 1
ATOM 7684 C CA . ASN A 1 959 ? 13.234 -46.875 1.843 1 88.69 959 ASN A CA 1
ATOM 7685 C C . ASN A 1 959 ? 12.484 -46.406 0.6 1 88.69 959 ASN A C 1
ATOM 7687 O O . ASN A 1 959 ? 12.07 -45.25 0.523 1 88.69 959 ASN A O 1
ATOM 7691 N N . TYR A 1 960 ? 12.414 -47.25 -0.376 1 93.25 960 TYR A N 1
ATOM 7692 C CA . TYR A 1 960 ? 11.719 -46.938 -1.62 1 93.25 960 TYR A CA 1
ATOM 7693 C C . TYR A 1 960 ? 10.25 -46.656 -1.363 1 93.25 960 TYR A C 1
ATOM 7695 O O . TYR A 1 960 ? 9.719 -45.656 -1.853 1 93.25 960 TYR A O 1
ATOM 7703 N N . ASP A 1 961 ? 9.656 -47.5 -0.594 1 93.56 961 ASP A N 1
ATOM 7704 C CA . ASP A 1 961 ? 8.242 -47.344 -0.3 1 93.56 961 ASP A CA 1
ATOM 7705 C C . ASP A 1 961 ? 7.984 -46.062 0.511 1 93.56 961 ASP A C 1
ATOM 7707 O O . ASP A 1 961 ? 6.957 -45.406 0.334 1 93.56 961 ASP A O 1
ATOM 7711 N N . TYR A 1 962 ? 8.898 -45.844 1.34 1 88.56 962 TYR A N 1
ATOM 7712 C CA . TYR A 1 962 ? 8.766 -44.625 2.156 1 88.56 962 TYR A CA 1
ATOM 7713 C C . TYR A 1 962 ? 8.828 -43.375 1.295 1 88.56 962 TYR A C 1
ATOM 7715 O O . TYR A 1 962 ? 7.984 -42.5 1.428 1 88.56 962 TYR A O 1
ATOM 7723 N N . LYS A 1 963 ? 9.727 -43.281 0.444 1 89.44 963 LYS A N 1
ATOM 7724 C CA . LYS A 1 963 ? 9.906 -42.094 -0.415 1 89.44 963 LYS A CA 1
ATOM 7725 C C . LYS A 1 963 ? 8.75 -41.969 -1.4 1 89.44 963 LYS A C 1
ATOM 7727 O O . LYS A 1 963 ? 8.266 -40.875 -1.652 1 89.44 963 LYS A O 1
ATOM 7732 N N . LEU A 1 964 ? 8.367 -43.062 -1.967 1 92.56 964 LEU A N 1
ATOM 7733 C CA . LEU A 1 964 ? 7.246 -43.062 -2.896 1 92.56 964 LEU A CA 1
ATOM 7734 C C . LEU A 1 964 ? 5.965 -42.625 -2.191 1 92.56 964 LEU A C 1
ATOM 7736 O O . LEU A 1 964 ? 5.188 -41.844 -2.732 1 92.56 964 LEU A O 1
ATOM 7740 N N . GLY A 1 965 ? 5.785 -43.188 -1.041 1 89.12 965 GLY A N 1
ATOM 7741 C CA . GLY A 1 965 ? 4.625 -42.812 -0.257 1 89.12 965 GLY A CA 1
ATOM 7742 C C . GLY A 1 965 ? 4.602 -41.312 0.087 1 89.12 965 GLY A C 1
ATOM 7743 O O . GLY A 1 965 ? 3.543 -40.688 0.074 1 89.12 965 GLY A O 1
ATOM 7744 N N . ASN A 1 966 ? 5.73 -40.844 0.396 1 85.88 966 ASN A N 1
ATOM 7745 C CA . ASN A 1 966 ? 5.84 -39.438 0.693 1 85.88 966 ASN A CA 1
ATOM 7746 C C . ASN A 1 966 ? 5.449 -38.594 -0.511 1 85.88 966 ASN A C 1
ATOM 7748 O O . ASN A 1 966 ? 4.793 -37.562 -0.361 1 85.88 966 ASN A O 1
ATOM 7752 N N . LEU A 1 967 ? 5.863 -38.969 -1.662 1 87.94 967 LEU A N 1
ATOM 7753 C CA . LEU A 1 967 ? 5.523 -38.25 -2.885 1 87.94 967 LEU A CA 1
ATOM 7754 C C . LEU A 1 967 ? 4.016 -38.281 -3.121 1 87.94 967 LEU A C 1
ATOM 7756 O O . LEU A 1 967 ? 3.434 -37.25 -3.486 1 87.94 967 LEU A O 1
ATOM 7760 N N . MET A 1 968 ? 3.475 -39.344 -2.91 1 89.62 968 MET A N 1
ATOM 7761 C CA . MET A 1 968 ? 2.037 -39.5 -3.119 1 89.62 968 MET A CA 1
ATOM 7762 C C . MET A 1 968 ? 1.253 -38.625 -2.148 1 89.62 968 MET A C 1
ATOM 7764 O O . MET A 1 968 ? 0.339 -37.906 -2.557 1 89.62 968 MET A O 1
ATOM 7768 N N . ASP A 1 969 ? 1.663 -38.625 -0.918 1 83.31 969 ASP A N 1
ATOM 7769 C CA . ASP A 1 969 ? 0.984 -37.844 0.093 1 83.31 969 ASP A CA 1
ATOM 7770 C C . ASP A 1 969 ? 1.148 -36.344 -0.19 1 83.31 969 ASP A C 1
ATOM 7772 O O . ASP A 1 969 ? 0.203 -35.562 -0.031 1 83.31 969 ASP A O 1
ATOM 7776 N N . TYR A 1 970 ? 2.299 -36.062 -0.542 1 82.06 970 TYR A N 1
ATOM 7777 C CA . TYR A 1 970 ? 2.594 -34.656 -0.791 1 82.06 970 TYR A CA 1
ATOM 7778 C C . TYR A 1 970 ? 1.74 -34.094 -1.932 1 82.06 970 TYR A C 1
ATOM 7780 O O . TYR A 1 970 ? 1.177 -33 -1.828 1 82.06 970 TYR A O 1
ATOM 7788 N N . TYR A 1 971 ? 1.622 -34.844 -2.996 1 84.94 971 TYR A N 1
ATOM 7789 C CA . TYR A 1 971 ? 0.893 -34.375 -4.168 1 84.94 971 TYR A CA 1
ATOM 7790 C C . TYR A 1 971 ? -0.576 -34.75 -4.094 1 84.94 971 TYR A C 1
ATOM 7792 O O . TYR A 1 971 ? -1.374 -34.375 -4.953 1 84.94 971 TYR A O 1
ATOM 7800 N N . GLY A 1 972 ? -0.952 -35.5 -3.105 1 84.69 972 GLY A N 1
ATOM 7801 C CA . GLY A 1 972 ? -2.33 -35.938 -2.914 1 84.69 972 GLY A CA 1
ATOM 7802 C C . GLY A 1 972 ? -2.77 -37 -3.896 1 84.69 972 GLY A C 1
ATOM 7803 O O . GLY A 1 972 ? -3.898 -36.969 -4.391 1 84.69 972 GLY A O 1
ATOM 7804 N N . ILE A 1 973 ? -1.834 -37.812 -4.312 1 88.12 973 ILE A N 1
ATOM 7805 C CA . ILE A 1 973 ? -2.133 -38.906 -5.234 1 88.12 973 ILE A CA 1
ATOM 7806 C C . ILE A 1 973 ? -2.51 -40.156 -4.445 1 88.12 973 ILE A C 1
ATOM 7808 O O . ILE A 1 973 ? -1.8 -40.531 -3.518 1 88.12 973 ILE A O 1
ATOM 7812 N N . LYS A 1 974 ? -3.461 -40.875 -4.789 1 83.94 974 LYS A N 1
ATOM 7813 C CA . LYS A 1 974 ? -4.066 -41.906 -3.965 1 83.94 974 LYS A CA 1
ATOM 7814 C C . LYS A 1 974 ? -3.428 -43.281 -4.238 1 83.94 974 LYS A C 1
ATOM 7816 O O . LYS A 1 974 ? -3.295 -44.094 -3.328 1 83.94 974 LYS A O 1
ATOM 7821 N N . THR A 1 975 ? -3.092 -43.5 -5.539 1 88.69 975 THR A N 1
ATOM 7822 C CA . THR A 1 975 ? -2.65 -44.875 -5.84 1 88.69 975 THR A CA 1
ATOM 7823 C C . THR A 1 975 ? -1.259 -44.844 -6.469 1 88.69 975 THR A C 1
ATOM 7825 O O . THR A 1 975 ? -0.866 -43.875 -7.102 1 88.69 975 THR A O 1
ATOM 7828 N N . GLU A 1 976 ? -0.584 -46 -6.316 1 91.56 976 GLU A N 1
ATOM 7829 C CA . GLU A 1 976 ? 0.746 -46.188 -6.883 1 91.56 976 GLU A CA 1
ATOM 7830 C C . GLU A 1 976 ? 0.704 -46.156 -8.406 1 91.56 976 GLU A C 1
ATOM 7832 O O . GLU A 1 976 ? 1.621 -45.625 -9.047 1 91.56 976 GLU A O 1
ATOM 7837 N N . ALA A 1 977 ? -0.355 -46.625 -8.992 1 90.31 977 ALA A N 1
ATOM 7838 C CA . ALA A 1 977 ? -0.492 -46.656 -10.445 1 90.31 977 ALA A CA 1
ATOM 7839 C C . ALA A 1 977 ? -0.59 -45.25 -11.031 1 90.31 977 ALA A C 1
ATOM 7841 O O . ALA A 1 977 ? -0.043 -45 -12.102 1 90.31 977 ALA A O 1
ATOM 7842 N N . GLU A 1 978 ? -1.225 -44.438 -10.367 1 89.75 978 GLU A N 1
ATOM 7843 C CA . GLU A 1 978 ? -1.425 -43.062 -10.836 1 89.75 978 GLU A CA 1
ATOM 7844 C C . GLU A 1 978 ? -0.103 -42.312 -10.906 1 89.75 978 GLU A C 1
ATOM 7846 O O . GLU A 1 978 ? 0.185 -41.656 -11.898 1 89.75 978 GLU A O 1
ATOM 7851 N N . ILE A 1 979 ? 0.664 -42.406 -9.891 1 90.31 979 ILE A N 1
ATOM 7852 C CA . ILE A 1 979 ? 1.889 -41.625 -9.828 1 90.31 979 ILE A CA 1
ATOM 7853 C C . ILE A 1 979 ? 2.912 -42.156 -10.812 1 90.31 979 ILE A C 1
ATOM 7855 O O . ILE A 1 979 ? 3.707 -41.406 -11.383 1 90.31 979 ILE A O 1
ATOM 7859 N N . LEU A 1 980 ? 2.891 -43.5 -11.047 1 90.5 980 LEU A N 1
ATOM 7860 C CA . LEU A 1 980 ? 3.859 -44.125 -11.945 1 90.5 980 LEU A CA 1
ATOM 7861 C C . LEU A 1 980 ? 3.518 -43.844 -13.398 1 90.5 980 LEU A C 1
ATOM 7863 O O . LEU A 1 980 ? 4.406 -43.594 -14.219 1 90.5 980 LEU A O 1
ATOM 7867 N N . SER A 1 981 ? 2.258 -43.938 -13.703 1 86.69 981 SER A N 1
ATOM 7868 C CA . SER A 1 981 ? 1.825 -43.781 -15.086 1 86.69 981 SER A CA 1
ATOM 7869 C C . SER A 1 981 ? 1.659 -42.312 -15.453 1 86.69 981 SER A C 1
ATOM 7871 O O . SER A 1 981 ? 1.679 -41.938 -16.625 1 86.69 981 SER A O 1
ATOM 7873 N N . GLY A 1 982 ? 1.442 -41.531 -14.5 1 83.25 982 GLY A N 1
ATOM 7874 C CA . GLY A 1 982 ? 1.124 -40.125 -14.773 1 83.25 982 GLY A CA 1
ATOM 7875 C C . GLY A 1 982 ? -0.357 -39.875 -15 1 83.25 982 GLY A C 1
ATOM 7876 O O . GLY A 1 982 ? -0.784 -38.75 -15.188 1 83.25 982 GLY A O 1
ATOM 7877 N N . GLY A 1 983 ? -1.105 -40.938 -15.055 1 84.69 983 GLY A N 1
ATOM 7878 C CA . GLY A 1 983 ? -2.547 -40.812 -15.172 1 84.69 983 GLY A CA 1
ATOM 7879 C C . GLY A 1 983 ? -3.217 -40.406 -13.867 1 84.69 983 GLY A C 1
ATOM 7880 O O . GLY A 1 983 ? -4.035 -41.188 -13.336 1 84.69 983 GLY A O 1
ATOM 7881 N N . ILE A 1 984 ? -2.902 -39.312 -13.352 1 83.31 984 ILE A N 1
ATOM 7882 C CA . ILE A 1 984 ? -3.367 -38.844 -12.055 1 83.31 984 ILE A CA 1
ATOM 7883 C C . ILE A 1 984 ? -4.828 -38.406 -12.164 1 83.31 984 ILE A C 1
ATOM 7885 O O . ILE A 1 984 ? -5.184 -37.594 -13.039 1 83.31 984 ILE A O 1
ATOM 7889 N N . MET A 1 985 ? -5.586 -38.906 -11.398 1 80.06 985 MET A N 1
ATOM 7890 C CA . MET A 1 985 ? -7.016 -38.625 -11.453 1 80.06 985 MET A CA 1
ATOM 7891 C C . MET A 1 985 ? -7.383 -37.5 -10.484 1 80.06 985 MET A C 1
ATOM 7893 O O . MET A 1 985 ? -8.234 -36.656 -10.781 1 80.06 985 MET A O 1
ATOM 7897 N N . ARG A 1 986 ? -6.742 -37.562 -9.312 1 78.56 986 ARG A N 1
ATOM 7898 C CA . ARG A 1 986 ? -7.004 -36.531 -8.312 1 78.56 986 ARG A CA 1
ATOM 7899 C C . ARG A 1 986 ? -5.719 -36.125 -7.605 1 78.56 986 ARG A C 1
ATOM 7901 O O . ARG A 1 986 ? -4.84 -36.938 -7.363 1 78.56 986 ARG A O 1
ATOM 7908 N N . MET A 1 987 ? -5.594 -34.812 -7.402 1 79.19 987 MET A N 1
ATOM 7909 C CA . MET A 1 987 ? -4.441 -34.281 -6.699 1 79.19 987 MET A CA 1
ATOM 7910 C C . MET A 1 987 ? -4.879 -33.312 -5.602 1 79.19 987 MET A C 1
ATOM 7912 O O . MET A 1 987 ? -6.051 -32.938 -5.531 1 79.19 987 MET A O 1
ATOM 7916 N N . SER A 1 988 ? -3.932 -33.031 -4.773 1 76.88 988 SER A N 1
ATOM 7917 C CA . SER A 1 988 ? -4.172 -32 -3.758 1 76.88 988 SER A CA 1
ATOM 7918 C C . SER A 1 988 ? -4.465 -30.641 -4.395 1 76.88 988 SER A C 1
ATOM 7920 O O . SER A 1 988 ? -4.055 -30.391 -5.527 1 76.88 988 SER A O 1
ATOM 7922 N N . LYS A 1 989 ? -5.195 -29.859 -3.797 1 70.81 989 LYS A N 1
ATOM 7923 C CA . LYS A 1 989 ? -5.668 -28.562 -4.289 1 70.81 989 LYS A CA 1
ATOM 7924 C C . LYS A 1 989 ? -4.496 -27.641 -4.625 1 70.81 989 LYS A C 1
ATOM 7926 O O . LYS A 1 989 ? -4.621 -26.75 -5.469 1 70.81 989 LYS A O 1
ATOM 7931 N N . SER A 1 990 ? -3.455 -27.906 -3.986 1 71.69 990 SER A N 1
ATOM 7932 C CA . SER A 1 990 ? -2.312 -27.016 -4.184 1 71.69 990 SER A CA 1
ATOM 7933 C C . SER A 1 990 ? -1.622 -27.297 -5.516 1 71.69 990 SER A C 1
ATOM 7935 O O . SER A 1 990 ? -0.786 -26.5 -5.961 1 71.69 990 SER A O 1
ATOM 7937 N N . PHE A 1 991 ? -2.109 -28.422 -6.141 1 74.06 991 PHE A N 1
ATOM 7938 C CA . PHE A 1 991 ? -1.396 -28.828 -7.344 1 74.06 991 PHE A CA 1
ATOM 7939 C C . PHE A 1 991 ? -2.367 -29.078 -8.492 1 74.06 991 PHE A C 1
ATOM 7941 O O . PHE A 1 991 ? -3.561 -29.297 -8.266 1 74.06 991 PHE A O 1
ATOM 7948 N N . THR A 1 992 ? -1.854 -28.828 -9.648 1 72.31 992 THR A N 1
ATOM 7949 C CA . THR A 1 992 ? -2.621 -29.156 -10.844 1 72.31 992 THR A CA 1
ATOM 7950 C C . THR A 1 992 ? -1.818 -30.062 -11.773 1 72.31 992 THR A C 1
ATOM 7952 O O . THR A 1 992 ? -0.587 -30.016 -11.781 1 72.31 992 THR A O 1
ATOM 7955 N N . LYS A 1 993 ? -2.531 -30.875 -12.477 1 72.38 993 LYS A N 1
ATOM 7956 C CA . LYS A 1 993 ? -1.887 -31.781 -13.422 1 72.38 993 LYS A CA 1
ATOM 7957 C C . LYS A 1 993 ? -1.121 -31.016 -14.492 1 72.38 993 LYS A C 1
ATOM 7959 O O . LYS A 1 993 ? -0.026 -31.422 -14.891 1 72.38 993 LYS A O 1
ATOM 7964 N N . ARG A 1 994 ? -1.622 -30 -14.906 1 67.94 994 ARG A N 1
ATOM 7965 C CA . ARG A 1 994 ? -1.023 -29.219 -15.984 1 67.94 994 ARG A CA 1
ATOM 7966 C C . ARG A 1 994 ? 0.323 -28.641 -15.555 1 67.94 994 ARG A C 1
ATOM 7968 O O . ARG A 1 994 ? 1.282 -28.656 -16.328 1 67.94 994 ARG A O 1
ATOM 7975 N N . ARG A 1 995 ? 0.376 -28.297 -14.422 1 70.12 995 ARG A N 1
ATOM 7976 C CA . ARG A 1 995 ? 1.562 -27.594 -13.945 1 70.12 995 ARG A CA 1
ATOM 7977 C C . ARG A 1 995 ? 2.592 -28.562 -13.383 1 70.12 995 ARG A C 1
ATOM 7979 O O . ARG A 1 995 ? 3.795 -28.391 -13.578 1 70.12 995 ARG A O 1
ATOM 7986 N N . ASP A 1 996 ? 2.109 -29.656 -12.766 1 75 996 ASP A N 1
ATOM 7987 C CA . ASP A 1 996 ? 3.012 -30.391 -11.891 1 75 996 ASP A CA 1
ATOM 7988 C C . ASP A 1 996 ? 3.242 -31.812 -12.398 1 75 996 ASP A C 1
ATOM 7990 O O . ASP A 1 996 ? 4.137 -32.531 -11.922 1 75 996 ASP A O 1
ATOM 7994 N N . ALA A 1 997 ? 2.514 -32.281 -13.359 1 77.62 997 ALA A N 1
ATOM 7995 C CA . ALA A 1 997 ? 2.584 -33.656 -13.797 1 77.62 997 ALA A CA 1
ATOM 7996 C C . ALA A 1 997 ? 3.99 -34.031 -14.266 1 77.62 997 ALA A C 1
ATOM 7998 O O . ALA A 1 997 ? 4.5 -35.094 -13.969 1 77.62 997 ALA A O 1
ATOM 7999 N N . GLU A 1 998 ? 4.551 -33.156 -14.984 1 77.94 998 GLU A N 1
ATOM 8000 C CA . GLU A 1 998 ? 5.891 -33.438 -15.508 1 77.94 998 GLU A CA 1
ATOM 8001 C C . GLU A 1 998 ? 6.906 -33.562 -14.375 1 77.94 998 GLU A C 1
ATOM 8003 O O . GLU A 1 998 ? 7.762 -34.438 -14.391 1 77.94 998 GLU A O 1
ATOM 8008 N N . SER A 1 999 ? 6.777 -32.719 -13.484 1 81.75 999 SER A N 1
ATOM 8009 C CA . SER A 1 999 ? 7.691 -32.719 -12.352 1 81.75 999 SER A CA 1
ATOM 8010 C C . SER A 1 999 ? 7.527 -34 -11.516 1 81.75 999 SER A C 1
ATOM 8012 O O . SER A 1 999 ? 8.508 -34.531 -11.016 1 81.75 999 SER A O 1
ATOM 8014 N N . ILE A 1 1000 ? 6.352 -34.375 -11.383 1 85.19 1000 ILE A N 1
ATOM 8015 C CA . ILE A 1 1000 ? 6.078 -35.594 -10.625 1 85.19 1000 ILE A CA 1
ATOM 8016 C C . ILE A 1 1000 ? 6.684 -36.812 -11.352 1 85.19 1000 ILE A C 1
ATOM 8018 O O . ILE A 1 1000 ? 7.312 -37.656 -10.727 1 85.19 1000 ILE A O 1
ATOM 8022 N N . GLY A 1 1001 ? 6.508 -36.812 -12.656 1 84.81 1001 GLY A N 1
ATOM 8023 C CA . GLY A 1 1001 ? 7.086 -37.875 -13.445 1 84.81 1001 GLY A CA 1
ATOM 8024 C C . GLY A 1 1001 ? 8.602 -37.938 -13.352 1 84.81 1001 GLY A C 1
ATOM 8025 O O . GLY A 1 1001 ? 9.18 -39.031 -13.258 1 84.81 1001 GLY A O 1
ATOM 8026 N N . ARG A 1 1002 ? 9.141 -36.875 -13.281 1 84.25 1002 ARG A N 1
ATOM 8027 C CA . ARG A 1 1002 ? 10.594 -36.781 -13.164 1 84.25 1002 ARG A CA 1
ATOM 8028 C C . ARG A 1 1002 ? 11.055 -37.219 -11.773 1 84.25 1002 ARG A C 1
ATOM 8030 O O . ARG A 1 1002 ? 12.125 -37.812 -11.625 1 84.25 1002 ARG A O 1
ATOM 8037 N N . ALA A 1 1003 ? 10.297 -36.875 -10.82 1 87.5 1003 ALA A N 1
ATOM 8038 C CA . ALA A 1 1003 ? 10.625 -37.281 -9.453 1 87.5 1003 ALA A CA 1
ATOM 8039 C C . ALA A 1 1003 ? 10.57 -38.781 -9.312 1 87.5 1003 ALA A C 1
ATOM 8041 O O . ALA A 1 1003 ? 11.453 -39.406 -8.695 1 87.5 1003 ALA A O 1
ATOM 8042 N N . VAL A 1 1004 ? 9.594 -39.344 -9.859 1 89.31 1004 VAL A N 1
ATOM 8043 C CA . VAL A 1 1004 ? 9.43 -40.781 -9.789 1 89.31 1004 VAL A CA 1
ATOM 8044 C C . VAL A 1 1004 ? 10.562 -41.469 -10.555 1 89.31 1004 VAL A C 1
ATOM 8046 O O . VAL A 1 1004 ? 11.109 -42.5 -10.094 1 89.31 1004 VAL A O 1
ATOM 8049 N N . ARG A 1 1005 ? 10.906 -40.969 -11.672 1 87.12 1005 ARG A N 1
ATOM 8050 C CA . ARG A 1 1005 ? 12.016 -41.531 -12.445 1 87.12 1005 ARG A CA 1
ATOM 8051 C C . ARG A 1 1005 ? 13.32 -41.438 -11.656 1 87.12 1005 ARG A C 1
ATOM 8053 O O . ARG A 1 1005 ? 14.133 -42.375 -11.695 1 87.12 1005 ARG A O 1
ATOM 8060 N N . SER A 1 1006 ? 13.477 -40.406 -11.023 1 89 1006 SER A N 1
ATOM 8061 C CA . SER A 1 1006 ? 14.664 -40.25 -10.195 1 89 1006 SER A CA 1
ATOM 8062 C C . SER A 1 1006 ? 14.688 -41.281 -9.062 1 89 1006 SER A C 1
ATOM 8064 O O . SER A 1 1006 ? 15.75 -41.781 -8.703 1 89 1006 SER A O 1
ATOM 8066 N N . LEU A 1 1007 ? 13.602 -41.469 -8.477 1 91.38 1007 LEU A N 1
ATOM 8067 C CA . LEU A 1 1007 ? 13.516 -42.469 -7.414 1 91.38 1007 LEU A CA 1
ATOM 8068 C C . LEU A 1 1007 ? 13.859 -43.844 -7.941 1 91.38 1007 LEU A C 1
ATOM 8070 O O . LEU A 1 1007 ? 14.57 -44.625 -7.273 1 91.38 1007 LEU A O 1
ATOM 8074 N N . ARG A 1 1008 ? 13.398 -44.188 -9.086 1 91 1008 ARG A N 1
ATOM 8075 C CA . ARG A 1 1008 ? 13.711 -45.469 -9.711 1 91 1008 ARG A CA 1
ATOM 8076 C C . ARG A 1 1008 ? 15.211 -45.594 -9.992 1 91 1008 ARG A C 1
ATOM 8078 O O . ARG A 1 1008 ? 15.805 -46.656 -9.781 1 91 1008 ARG A O 1
ATOM 8085 N N . LYS A 1 1009 ? 15.727 -44.594 -10.5 1 88.81 1009 LYS A N 1
ATOM 8086 C CA . LYS A 1 1009 ? 17.172 -44.562 -10.758 1 88.81 1009 LYS A CA 1
ATOM 8087 C C . LYS A 1 1009 ? 17.953 -44.75 -9.461 1 88.81 1009 LYS A C 1
ATOM 8089 O O . LYS A 1 1009 ? 19 -45.406 -9.445 1 88.81 1009 LYS A O 1
ATOM 8094 N N . GLU A 1 1010 ? 17.469 -44.062 -8.477 1 90.88 1010 GLU A N 1
ATOM 8095 C CA . GLU A 1 1010 ? 18.094 -44.219 -7.172 1 90.88 1010 GLU A CA 1
ATOM 8096 C C . GLU A 1 1010 ? 18.031 -45.688 -6.715 1 90.88 1010 GLU A C 1
ATOM 8098 O O . GLU A 1 1010 ? 19.016 -46.219 -6.18 1 90.88 1010 GLU A O 1
ATOM 8103 N N . ALA A 1 1011 ? 16.938 -46.281 -6.82 1 92.62 1011 ALA A N 1
ATOM 8104 C CA . ALA A 1 1011 ? 16.781 -47.688 -6.469 1 92.62 1011 ALA A CA 1
ATOM 8105 C C . ALA A 1 1011 ? 17.75 -48.562 -7.273 1 92.62 1011 ALA A C 1
ATOM 8107 O O . ALA A 1 1011 ? 18.328 -49.531 -6.742 1 92.62 1011 ALA A O 1
ATOM 8108 N N . LEU A 1 1012 ? 17.891 -48.281 -8.531 1 91.88 1012 LEU A N 1
ATOM 8109 C CA . LEU A 1 1012 ? 18.828 -49.031 -9.383 1 91.88 1012 LEU A CA 1
ATOM 8110 C C . LEU A 1 1012 ? 20.266 -48.875 -8.898 1 91.88 1012 LEU A C 1
ATOM 8112 O O . LEU A 1 1012 ? 21.062 -49.781 -9.008 1 91.88 1012 LEU A O 1
ATOM 8116 N N . SER A 1 1013 ? 20.453 -47.719 -8.438 1 90.56 1013 SER A N 1
ATOM 8117 C CA . SER A 1 1013 ? 21.797 -47.469 -7.887 1 90.56 1013 SER A CA 1
ATOM 8118 C C . SER A 1 1013 ? 22.047 -48.344 -6.652 1 90.56 1013 SER A C 1
ATOM 8120 O O . SER A 1 1013 ? 23.172 -48.781 -6.426 1 90.56 1013 SER A O 1
ATOM 8122 N N . TRP A 1 1014 ? 21.016 -48.531 -5.805 1 91.5 1014 TRP A N 1
ATOM 8123 C CA . TRP A 1 1014 ? 21.141 -49.438 -4.668 1 91.5 1014 TRP A CA 1
ATOM 8124 C C . TRP A 1 1014 ? 21.438 -50.875 -5.133 1 91.5 1014 TRP A C 1
ATOM 8126 O O . TRP A 1 1014 ? 22.25 -51.562 -4.516 1 91.5 1014 TRP A O 1
ATOM 8136 N N . PHE A 1 1015 ? 20.828 -51.25 -6.211 1 92.62 1015 PHE A N 1
ATOM 8137 C CA . PHE A 1 1015 ? 20.969 -52.594 -6.754 1 92.62 1015 PHE A CA 1
ATOM 8138 C C . PHE A 1 1015 ? 22.391 -52.812 -7.285 1 92.62 1015 PHE A C 1
ATOM 8140 O O . PHE A 1 1015 ? 22.969 -53.875 -7.086 1 92.62 1015 PHE A O 1
ATOM 8147 N N . ASN A 1 1016 ? 22.891 -51.781 -7.91 1 88.56 1016 ASN A N 1
ATOM 8148 C CA . ASN A 1 1016 ? 24.203 -51.906 -8.555 1 88.56 1016 ASN A CA 1
ATOM 8149 C C . ASN A 1 1016 ? 25.344 -51.688 -7.559 1 88.56 1016 ASN A C 1
ATOM 8151 O O . ASN A 1 1016 ? 26.5 -51.938 -7.867 1 88.56 1016 ASN A O 1
ATOM 8155 N N . ALA A 1 1017 ? 24.984 -51.094 -6.422 1 82.69 1017 ALA A N 1
ATOM 8156 C CA . ALA A 1 1017 ? 26.016 -50.812 -5.422 1 82.69 1017 ALA A CA 1
ATOM 8157 C C . ALA A 1 1017 ? 26.625 -52.094 -4.879 1 82.69 1017 ALA A C 1
ATOM 8159 O O . ALA A 1 1017 ? 25.906 -53.062 -4.613 1 82.69 1017 ALA A O 1
ATOM 8160 N N . SER A 1 1018 ? 27.922 -52.469 -5.324 1 66.88 1018 SER A N 1
ATOM 8161 C CA . SER A 1 1018 ? 28.641 -53.625 -4.859 1 66.88 1018 SER A CA 1
ATOM 8162 C C . SER A 1 1018 ? 29.297 -53.375 -3.502 1 66.88 1018 SER A C 1
ATOM 8164 O O . SER A 1 1018 ? 29.828 -52.312 -3.258 1 66.88 1018 SER A O 1
ATOM 8166 N N . ASP A 1 1019 ? 28.906 -54.094 -2.49 1 55.84 1019 ASP A N 1
ATOM 8167 C CA . ASP A 1 1019 ? 29.703 -54.062 -1.267 1 55.84 1019 ASP A CA 1
ATOM 8168 C C . ASP A 1 1019 ? 31.141 -54.469 -1.535 1 55.84 1019 ASP A C 1
ATOM 8170 O O . ASP A 1 1019 ? 31.391 -55.375 -2.324 1 55.84 1019 ASP A O 1
ATOM 8174 N N . GLU A 1 1020 ? 32.156 -53.625 -1.344 1 52.56 1020 GLU A N 1
ATOM 8175 C CA . GLU A 1 1020 ? 33.594 -53.844 -1.525 1 52.56 1020 GLU A CA 1
ATOM 8176 C C . GLU A 1 1020 ? 33.969 -55.312 -1.303 1 52.56 1020 GLU A C 1
ATOM 8178 O O . GLU A 1 1020 ? 34.906 -55.812 -1.934 1 52.56 1020 GLU A O 1
ATOM 8183 N N . GLU A 1 1021 ? 33.5 -56 -0.378 1 51.59 1021 GLU A N 1
ATOM 8184 C CA . GLU A 1 1021 ? 34.094 -57.25 0.066 1 51.59 1021 GLU A CA 1
ATOM 8185 C C . GLU A 1 1021 ? 33.562 -58.438 -0.728 1 51.59 1021 GLU A C 1
ATOM 8187 O O . GLU A 1 1021 ? 34.031 -59.562 -0.573 1 51.59 1021 GLU A O 1
ATOM 8192 N N . GLU A 1 1022 ? 32.469 -58.312 -1.395 1 53.62 1022 GLU A N 1
ATOM 8193 C CA . GLU A 1 1022 ? 31.922 -59.562 -1.974 1 53.62 1022 GLU A CA 1
ATOM 8194 C C . GLU A 1 1022 ? 32.375 -59.719 -3.424 1 53.62 1022 GLU A C 1
ATOM 8196 O O . GLU A 1 1022 ? 32.188 -58.812 -4.246 1 53.62 1022 GLU A O 1
ATOM 8201 N N . GLU A 1 1023 ? 33.344 -60.5 -3.836 1 53.94 1023 GLU A N 1
ATOM 8202 C CA . GLU A 1 1023 ? 34.031 -60.844 -5.078 1 53.94 1023 GLU A CA 1
ATOM 8203 C C . GLU A 1 1023 ? 33.031 -61.031 -6.219 1 53.94 1023 GLU A C 1
ATOM 8205 O O . GLU A 1 1023 ? 33.281 -60.594 -7.34 1 53.94 1023 GLU A O 1
ATOM 8210 N N . VAL A 1 1024 ? 32.062 -62.125 -6.156 1 62.03 1024 VAL A N 1
ATOM 8211 C CA . VAL A 1 1024 ? 31.203 -62.438 -7.289 1 62.03 1024 VAL A CA 1
ATOM 8212 C C . VAL A 1 1024 ? 29.734 -62.156 -6.918 1 62.03 1024 VAL A C 1
ATOM 8214 O O . VAL A 1 1024 ? 29.172 -62.875 -6.082 1 62.03 1024 VAL A O 1
ATOM 8217 N N . VAL A 1 1025 ? 29.156 -60.906 -7.191 1 69.31 1025 VAL A N 1
ATOM 8218 C CA . VAL A 1 1025 ? 27.766 -60.562 -6.891 1 69.31 1025 VAL A CA 1
ATOM 8219 C C . VAL A 1 1025 ? 26.844 -61.281 -7.867 1 69.31 1025 VAL A C 1
ATOM 8221 O O . VAL A 1 1025 ? 27.016 -61.188 -9.086 1 69.31 1025 VAL A O 1
ATOM 8224 N N . ASN A 1 1026 ? 26.016 -62.219 -7.422 1 84.56 1026 ASN A N 1
ATOM 8225 C CA . ASN A 1 1026 ? 24.984 -62.875 -8.211 1 84.56 1026 ASN A CA 1
ATOM 8226 C C . ASN A 1 1026 ? 23.781 -61.969 -8.438 1 84.56 1026 ASN A C 1
ATOM 8228 O O . ASN A 1 1026 ? 22.859 -61.938 -7.617 1 84.56 1026 ASN A O 1
ATOM 8232 N N . GLU A 1 1027 ? 23.734 -61.188 -9.547 1 90.12 1027 GLU A N 1
ATOM 8233 C CA . GLU A 1 1027 ? 22.703 -60.219 -9.891 1 90.12 1027 GLU A CA 1
ATOM 8234 C C . GLU A 1 1027 ? 21.312 -60.875 -9.945 1 90.12 1027 GLU A C 1
ATOM 8236 O O . GLU A 1 1027 ? 20.328 -60.281 -9.555 1 90.12 1027 GLU A O 1
ATOM 8241 N N . SER A 1 1028 ? 21.328 -62.094 -10.391 1 92.69 1028 SER A N 1
ATOM 8242 C CA . SER A 1 1028 ? 20.062 -62.781 -10.523 1 92.69 1028 SER A CA 1
ATOM 8243 C C . SER A 1 1028 ? 19.469 -63.125 -9.164 1 92.69 1028 SER A C 1
ATOM 8245 O O . SER A 1 1028 ? 18.266 -63 -8.961 1 92.69 1028 SER A O 1
ATOM 8247 N N . ALA A 1 1029 ? 20.266 -63.531 -8.297 1 93.69 1029 ALA A N 1
ATOM 8248 C CA . ALA A 1 1029 ? 19.797 -63.812 -6.945 1 93.69 1029 ALA A CA 1
ATOM 8249 C C . ALA A 1 1029 ? 19.312 -62.562 -6.238 1 93.69 1029 ALA A C 1
ATOM 8251 O O . ALA A 1 1029 ? 18.328 -62.594 -5.488 1 93.69 1029 ALA A O 1
ATOM 8252 N N . LYS A 1 1030 ? 20 -61.562 -6.488 1 94.5 1030 LYS A N 1
ATOM 8253 C CA . LYS A 1 1030 ? 19.609 -60.281 -5.906 1 94.5 1030 LYS A CA 1
ATOM 8254 C C . LYS A 1 1030 ? 18.25 -59.844 -6.438 1 94.5 1030 LYS A C 1
ATOM 8256 O O . LYS A 1 1030 ? 17.422 -59.344 -5.676 1 94.5 1030 LYS A O 1
ATOM 8261 N N . ALA A 1 1031 ? 18.109 -59.875 -7.738 1 95.94 1031 ALA A N 1
ATOM 8262 C CA . ALA A 1 1031 ? 16.828 -59.5 -8.359 1 95.94 1031 ALA A CA 1
ATOM 8263 C C . ALA A 1 1031 ? 15.695 -60.375 -7.844 1 95.94 1031 ALA A C 1
ATOM 8265 O O . ALA A 1 1031 ? 14.578 -59.906 -7.625 1 95.94 1031 ALA A O 1
ATOM 8266 N N . SER A 1 1032 ? 16.031 -61.625 -7.707 1 95.88 1032 SER A N 1
ATOM 8267 C CA . SER A 1 1032 ? 15.031 -62.562 -7.164 1 95.88 1032 SER A CA 1
ATOM 8268 C C . SER A 1 1032 ? 14.648 -62.188 -5.738 1 95.88 1032 SER A C 1
ATOM 8270 O O . SER A 1 1032 ? 13.484 -62.312 -5.352 1 95.88 1032 SER A O 1
ATOM 8272 N N . ALA A 1 1033 ? 15.555 -61.719 -4.996 1 96.19 1033 ALA A N 1
ATOM 8273 C CA . ALA A 1 1033 ? 15.273 -61.25 -3.635 1 96.19 1033 ALA A CA 1
ATOM 8274 C C . ALA A 1 1033 ? 14.352 -60.062 -3.641 1 96.19 1033 ALA A C 1
ATOM 8276 O O . ALA A 1 1033 ? 13.477 -59.938 -2.783 1 96.19 1033 ALA A O 1
ATOM 8277 N N . TRP A 1 1034 ? 14.586 -59.094 -4.527 1 97.06 1034 TRP A N 1
ATOM 8278 C CA . TRP A 1 1034 ? 13.742 -57.906 -4.645 1 97.06 1034 TRP A CA 1
ATOM 8279 C C . TRP A 1 1034 ? 12.297 -58.312 -4.953 1 97.06 1034 TRP A C 1
ATOM 8281 O O . TRP A 1 1034 ? 11.359 -57.688 -4.434 1 97.06 1034 TRP A O 1
ATOM 8291 N N . TYR A 1 1035 ? 12.188 -59.281 -5.844 1 96.56 1035 TYR A N 1
ATOM 8292 C CA . TYR A 1 1035 ? 10.859 -59.781 -6.168 1 96.56 1035 TYR A CA 1
ATOM 8293 C C . TYR A 1 1035 ? 10.219 -60.469 -4.953 1 96.56 1035 TYR A C 1
ATOM 8295 O O . TYR A 1 1035 ? 9.039 -60.25 -4.668 1 96.56 1035 TYR A O 1
ATOM 8303 N N . HIS A 1 1036 ? 10.992 -61.219 -4.238 1 95.81 1036 HIS A N 1
ATOM 8304 C CA . HIS A 1 1036 ? 10.508 -62 -3.102 1 95.81 1036 HIS A CA 1
ATOM 8305 C C . HIS A 1 1036 ? 9.969 -61.094 -2.006 1 95.81 1036 HIS A C 1
ATOM 8307 O O . HIS A 1 1036 ? 8.867 -61.312 -1.496 1 95.81 1036 HIS A O 1
ATOM 8313 N N . VAL A 1 1037 ? 10.641 -60.062 -1.696 1 96.12 1037 VAL A N 1
ATOM 8314 C CA . VAL A 1 1037 ? 10.25 -59.188 -0.591 1 96.12 1037 VAL A CA 1
ATOM 8315 C C . VAL A 1 1037 ? 9.047 -58.344 -1 1 96.12 1037 VAL A C 1
ATOM 8317 O O . VAL A 1 1037 ? 8.359 -57.781 -0.146 1 96.12 1037 VAL A O 1
ATOM 8320 N N . THR A 1 1038 ? 8.75 -58.156 -2.248 1 96.38 1038 THR A N 1
ATOM 8321 C CA . THR A 1 1038 ? 7.664 -57.312 -2.744 1 96.38 1038 THR A CA 1
ATOM 8322 C C . THR A 1 1038 ? 6.371 -58.125 -2.854 1 96.38 1038 THR A C 1
ATOM 8324 O O . THR A 1 1038 ? 5.293 -57.625 -2.523 1 96.38 1038 THR A O 1
ATOM 8327 N N . TYR A 1 1039 ? 6.512 -59.438 -3.254 1 94.69 1039 TYR A N 1
ATOM 8328 C CA . TYR A 1 1039 ? 5.312 -60.156 -3.641 1 94.69 1039 TYR A CA 1
ATOM 8329 C C . TYR A 1 1039 ? 4.977 -61.25 -2.615 1 94.69 1039 TYR A C 1
ATOM 8331 O O . TYR A 1 1039 ? 3.818 -61.656 -2.496 1 94.69 1039 TYR A O 1
ATOM 8339 N N . HIS A 1 1040 ? 6.004 -61.719 -1.875 1 94.31 1040 HIS A N 1
ATOM 8340 C CA . HIS A 1 1040 ? 5.762 -62.875 -0.984 1 94.31 1040 HIS A CA 1
ATOM 8341 C C . HIS A 1 1040 ? 4.805 -62.469 0.14 1 94.31 1040 HIS A C 1
ATOM 8343 O O . HIS A 1 1040 ? 4.879 -61.375 0.678 1 94.31 1040 HIS A O 1
ATOM 8349 N N . ARG A 1 1041 ? 3.922 -63.312 0.526 1 92.94 1041 ARG A N 1
ATOM 8350 C CA . ARG A 1 1041 ? 2.854 -63.094 1.498 1 92.94 1041 ARG A CA 1
ATOM 8351 C C . ARG A 1 1041 ? 3.42 -62.719 2.857 1 92.94 1041 ARG A C 1
ATOM 8353 O O . ARG A 1 1041 ? 2.793 -61.938 3.602 1 92.94 1041 ARG A O 1
ATOM 8360 N N . SER A 1 1042 ? 4.621 -63.156 3.205 1 92.31 1042 SER A N 1
ATOM 8361 C CA . SER A 1 1042 ? 5.223 -62.875 4.508 1 92.31 1042 SER A CA 1
ATOM 8362 C C . SER A 1 1042 ? 5.57 -61.406 4.656 1 92.31 1042 SER A C 1
ATOM 8364 O O . SER A 1 1042 ? 5.723 -60.906 5.773 1 92.31 1042 SER A O 1
ATOM 8366 N N . TYR A 1 1043 ? 5.668 -60.75 3.602 1 93.31 1043 TYR A N 1
ATOM 8367 C CA . TYR A 1 1043 ? 6.125 -59.375 3.666 1 93.31 1043 TYR A CA 1
ATOM 8368 C C . TYR A 1 1043 ? 4.977 -58.406 3.395 1 93.31 1043 TYR A C 1
ATOM 8370 O O . TYR A 1 1043 ? 5.184 -57.188 3.336 1 93.31 1043 TYR A O 1
ATOM 8378 N N . TRP A 1 1044 ? 3.828 -58.844 3.252 1 91.81 1044 TRP A N 1
ATOM 8379 C CA . TRP A 1 1044 ? 2.666 -58 3.004 1 91.81 1044 TRP A CA 1
ATOM 8380 C C . TRP A 1 1044 ? 2.336 -57.156 4.23 1 91.81 1044 TRP A C 1
ATOM 8382 O O . TRP A 1 1044 ? 2.211 -57.688 5.34 1 91.81 1044 TRP A O 1
ATOM 8392 N N . GLY A 1 1045 ? 2.268 -55.812 4.102 1 87.44 1045 GLY A N 1
ATOM 8393 C CA . GLY A 1 1045 ? 1.798 -54.906 5.137 1 87.44 1045 GLY A CA 1
ATOM 8394 C C . GLY A 1 1045 ? 2.877 -54.531 6.133 1 87.44 1045 GLY A C 1
ATOM 8395 O O . GLY A 1 1045 ? 2.6 -53.875 7.137 1 87.44 1045 GLY A O 1
ATOM 8396 N N . VAL A 1 1046 ? 4.078 -54.938 5.926 1 88.69 1046 VAL A N 1
ATOM 8397 C CA . VAL A 1 1046 ? 5.129 -54.688 6.91 1 88.69 1046 VAL A CA 1
ATOM 8398 C C . VAL A 1 1046 ? 5.805 -53.344 6.645 1 88.69 1046 VAL A C 1
ATOM 8400 O O . VAL A 1 1046 ? 6.422 -52.781 7.543 1 88.69 1046 VAL A O 1
ATOM 8403 N N . TYR A 1 1047 ? 5.609 -52.875 5.52 1 89.75 1047 TYR A N 1
ATOM 8404 C CA . TYR A 1 1047 ? 6.262 -51.625 5.16 1 89.75 1047 TYR A CA 1
ATOM 8405 C C . TYR A 1 1047 ? 5.41 -50.406 5.566 1 89.75 1047 TYR A C 1
ATOM 8407 O O . TYR A 1 1047 ? 4.203 -50.562 5.777 1 89.75 1047 TYR A O 1
ATOM 8415 N N . ASN A 1 1048 ? 6.02 -49.219 5.695 1 84.75 1048 ASN A N 1
ATOM 8416 C CA . ASN A 1 1048 ? 5.316 -47.969 6.059 1 84.75 1048 ASN A CA 1
ATOM 8417 C C . ASN A 1 1048 ? 4.469 -48.156 7.312 1 84.75 1048 ASN A C 1
ATOM 8419 O O . ASN A 1 1048 ? 3.297 -47.781 7.34 1 84.75 1048 ASN A O 1
ATOM 8423 N N . GLU A 1 1049 ? 5 -48.75 8.266 1 79.44 1049 GLU A N 1
ATOM 8424 C CA . GLU A 1 1049 ? 4.277 -49.062 9.5 1 79.44 1049 GLU A CA 1
ATOM 8425 C C . GLU A 1 1049 ? 3.773 -47.781 10.164 1 79.44 1049 GLU A C 1
ATOM 8427 O O . GLU A 1 1049 ? 4.535 -46.812 10.359 1 79.44 1049 GLU A O 1
ATOM 8432 N N . GLY A 1 1050 ? 2.568 -47.75 10.406 1 70.88 1050 GLY A N 1
ATOM 8433 C CA . GLY A 1 1050 ? 1.982 -46.656 11.141 1 70.88 1050 GLY A CA 1
ATOM 8434 C C . GLY A 1 1050 ? 1.479 -45.531 10.242 1 70.88 1050 GLY A C 1
ATOM 8435 O O . GLY A 1 1050 ? 0.888 -44.562 10.719 1 70.88 1050 GLY A O 1
ATOM 8436 N N . LEU A 1 1051 ? 1.732 -45.562 8.914 1 77.19 1051 LEU A N 1
ATOM 8437 C CA . LEU A 1 1051 ? 1.371 -44.469 8.016 1 77.19 1051 LEU A CA 1
ATOM 8438 C C . LEU A 1 1051 ? 0.133 -44.812 7.203 1 77.19 1051 LEU A C 1
ATOM 8440 O O . LEU A 1 1051 ? -0.37 -44 6.441 1 77.19 1051 LEU A O 1
ATOM 8444 N N . ASN A 1 1052 ? -0.569 -45.875 7.457 1 78.62 1052 ASN A N 1
ATOM 8445 C CA . ASN A 1 1052 ? -1.79 -46.312 6.781 1 78.62 1052 ASN A CA 1
ATOM 8446 C C . ASN A 1 1052 ? -1.642 -46.25 5.262 1 78.62 1052 ASN A C 1
ATOM 8448 O O . ASN A 1 1052 ? -2.457 -45.594 4.582 1 78.62 1052 ASN A O 1
ATOM 8452 N N . ARG A 1 1053 ? -0.56 -46.75 4.695 1 86.25 1053 ARG A N 1
ATOM 8453 C CA . ARG A 1 1053 ? -0.289 -46.781 3.264 1 86.25 1053 ARG A CA 1
ATOM 8454 C C . ARG A 1 1053 ? -0.48 -48.188 2.721 1 86.25 1053 ARG A C 1
ATOM 8456 O O . ARG A 1 1053 ? -0.319 -49.188 3.453 1 86.25 1053 ARG A O 1
ATOM 8463 N N . ASP A 1 1054 ? -0.866 -48.281 1.43 1 87.31 1054 ASP A N 1
ATOM 8464 C CA . ASP A 1 1054 ? -1.011 -49.594 0.772 1 87.31 1054 ASP A CA 1
ATOM 8465 C C . ASP A 1 1054 ? 0.351 -50.219 0.518 1 87.31 1054 ASP A C 1
ATOM 8467 O O . ASP A 1 1054 ? 1.386 -49.562 0.643 1 87.31 1054 ASP A O 1
ATOM 8471 N N . HIS A 1 1055 ? 0.281 -51.562 0.248 1 91.5 1055 HIS A N 1
ATOM 8472 C CA . HIS A 1 1055 ? 1.486 -52.281 -0.138 1 91.5 1055 HIS A CA 1
ATOM 8473 C C . HIS A 1 1055 ? 1.863 -52 -1.587 1 91.5 1055 HIS A C 1
ATOM 8475 O O . HIS A 1 1055 ? 1.073 -52.25 -2.5 1 91.5 1055 HIS A O 1
ATOM 8481 N N . PHE A 1 1056 ? 3.041 -51.469 -1.854 1 94.38 1056 PHE A N 1
ATOM 8482 C CA . PHE A 1 1056 ? 3.453 -51.062 -3.191 1 94.38 1056 PHE A CA 1
ATOM 8483 C C . PHE A 1 1056 ? 4.164 -52.219 -3.912 1 94.38 1056 PHE A C 1
ATOM 8485 O O . PHE A 1 1056 ? 4.844 -53.031 -3.281 1 94.38 1056 PHE A O 1
ATOM 8492 N N . LEU A 1 1057 ? 4.086 -52.188 -5.246 1 94.5 1057 LEU A N 1
ATOM 8493 C CA . LEU A 1 1057 ? 4.625 -53.312 -6.016 1 94.5 1057 LEU A CA 1
ATOM 8494 C C . LEU A 1 1057 ? 5.715 -52.844 -6.973 1 94.5 1057 LEU A C 1
ATOM 8496 O O . LEU A 1 1057 ? 6.461 -53.656 -7.52 1 94.5 1057 LEU A O 1
ATOM 8500 N N . SER A 1 1058 ? 5.918 -51.625 -7.195 1 94.38 1058 SER A N 1
ATOM 8501 C CA . SER A 1 1058 ? 6.758 -51.062 -8.258 1 94.38 1058 SER A CA 1
ATOM 8502 C C . SER A 1 1058 ? 8.234 -51.281 -7.961 1 94.38 1058 SER A C 1
ATOM 8504 O O . SER A 1 1058 ? 9.07 -51.25 -8.867 1 94.38 1058 SER A O 1
ATOM 8506 N N . PHE A 1 1059 ? 8.609 -51.562 -6.734 1 96.19 1059 PHE A N 1
ATOM 8507 C CA . PHE A 1 1059 ? 10 -51.719 -6.328 1 96.19 1059 PHE A CA 1
ATOM 8508 C C . PHE A 1 1059 ? 10.656 -52.875 -7.09 1 96.19 1059 PHE A C 1
ATOM 8510 O O . PHE A 1 1059 ? 11.758 -52.719 -7.621 1 96.19 1059 PHE A O 1
ATOM 8517 N N . ALA A 1 1060 ? 10.016 -54 -7.164 1 95.5 1060 ALA A N 1
ATOM 8518 C CA . ALA A 1 1060 ? 10.578 -55.188 -7.828 1 95.5 1060 ALA A CA 1
ATOM 8519 C C . ALA A 1 1060 ? 10.836 -54.906 -9.305 1 95.5 1060 ALA A C 1
ATOM 8521 O O . ALA A 1 1060 ? 11.812 -55.406 -9.875 1 95.5 1060 ALA A O 1
ATOM 8522 N N . TRP A 1 1061 ? 10.047 -54.125 -9.859 1 94.25 1061 TRP A N 1
ATOM 8523 C CA . TRP A 1 1061 ? 10.078 -53.938 -11.305 1 94.25 1061 TRP A CA 1
ATOM 8524 C C . TRP A 1 1061 ? 11.07 -52.844 -11.695 1 94.25 1061 TRP A C 1
ATOM 8526 O O . TRP A 1 1061 ? 11.203 -52.5 -12.875 1 94.25 1061 TRP A O 1
ATOM 8536 N N . CYS A 1 1062 ? 11.711 -52.281 -10.742 1 93.31 1062 CYS A N 1
ATOM 8537 C CA . CYS A 1 1062 ? 12.844 -51.406 -11.055 1 93.31 1062 CYS A CA 1
ATOM 8538 C C . CYS A 1 1062 ? 13.945 -52.188 -11.766 1 93.31 1062 CYS A C 1
ATOM 8540 O O . CYS A 1 1062 ? 14.742 -51.625 -12.516 1 93.31 1062 CYS A O 1
ATOM 8542 N N . VAL A 1 1063 ? 13.992 -53.5 -11.5 1 94.75 1063 VAL A N 1
ATOM 8543 C CA . VAL A 1 1063 ? 14.969 -54.375 -12.125 1 94.75 1063 VAL A CA 1
ATOM 8544 C C . VAL A 1 1063 ? 14.25 -55.344 -13.055 1 94.75 1063 VAL A C 1
ATOM 8546 O O . VAL A 1 1063 ? 14.578 -56.531 -13.078 1 94.75 1063 VAL A O 1
ATOM 8549 N N . TYR A 1 1064 ? 13.32 -54.906 -13.82 1 93.12 1064 TYR A N 1
ATOM 8550 C CA . TYR A 1 1064 ? 12.453 -55.719 -14.656 1 93.12 1064 TYR A CA 1
ATOM 8551 C C . TYR A 1 1064 ? 13.273 -56.5 -15.68 1 93.12 1064 TYR A C 1
ATOM 8553 O O . TYR A 1 1064 ? 12.945 -57.656 -15.992 1 93.12 1064 TYR A O 1
ATOM 8561 N N . ASP A 1 1065 ? 14.367 -55.969 -16.219 1 90.62 1065 ASP A N 1
ATOM 8562 C CA . ASP A 1 1065 ? 15.18 -56.625 -17.234 1 90.62 1065 ASP A CA 1
ATOM 8563 C C . ASP A 1 1065 ? 15.797 -57.906 -16.703 1 90.62 1065 ASP A C 1
ATOM 8565 O O . ASP A 1 1065 ? 15.812 -58.938 -17.406 1 90.62 1065 ASP A O 1
ATOM 8569 N N . LYS A 1 1066 ? 16.234 -57.875 -15.461 1 93.88 1066 LYS A N 1
ATOM 8570 C CA . LYS A 1 1066 ? 16.828 -59.062 -14.828 1 93.88 1066 LYS A CA 1
ATOM 8571 C C . LYS A 1 1066 ? 15.742 -60.094 -14.492 1 93.88 1066 LYS A C 1
ATOM 8573 O O . LYS A 1 1066 ? 15.945 -61.281 -14.695 1 93.88 1066 LYS A O 1
ATOM 8578 N N . LEU A 1 1067 ? 14.633 -59.656 -14.031 1 94.25 1067 LEU A N 1
ATOM 8579 C CA . LEU A 1 1067 ? 13.555 -60.562 -13.648 1 94.25 1067 LEU A CA 1
ATOM 8580 C C . LEU A 1 1067 ? 12.984 -61.281 -14.859 1 94.25 1067 LEU A C 1
ATOM 8582 O O . LEU A 1 1067 ? 12.672 -62.469 -14.789 1 94.25 1067 LEU A O 1
ATOM 8586 N N . VAL A 1 1068 ? 12.812 -60.531 -15.945 1 92 1068 VAL A N 1
ATOM 8587 C CA . VAL A 1 1068 ? 12.297 -61.125 -17.172 1 92 1068 VAL A CA 1
ATOM 8588 C C . VAL A 1 1068 ? 13.258 -62.188 -17.688 1 92 1068 VAL A C 1
ATOM 8590 O O . VAL A 1 1068 ? 12.828 -63.25 -18.156 1 92 1068 VAL A O 1
ATOM 8593 N N . ARG A 1 1069 ? 14.492 -61.969 -17.562 1 91.38 1069 ARG A N 1
ATOM 8594 C CA . ARG A 1 1069 ? 15.508 -62.969 -17.953 1 91.38 1069 ARG A CA 1
ATOM 8595 C C . ARG A 1 1069 ? 15.438 -64.188 -17.078 1 91.38 1069 ARG A C 1
ATOM 8597 O O . ARG A 1 1069 ? 15.578 -65.312 -17.578 1 91.38 1069 ARG A O 1
ATOM 8604 N N . ILE A 1 1070 ? 15.289 -63.969 -15.82 1 93 1070 ILE A N 1
ATOM 8605 C CA . ILE A 1 1070 ? 15.195 -65.062 -14.875 1 93 1070 ILE A CA 1
ATOM 8606 C C . ILE A 1 1070 ? 13.984 -65.938 -15.211 1 93 1070 ILE A C 1
ATOM 8608 O O . ILE A 1 1070 ? 14.086 -67.188 -15.258 1 93 1070 ILE A O 1
ATOM 8612 N N . LYS A 1 1071 ? 12.891 -65.312 -15.469 1 92.12 1071 LYS A N 1
ATOM 8613 C CA . LYS A 1 1071 ? 11.672 -66.062 -15.773 1 92.12 1071 LYS A CA 1
ATOM 8614 C C . LYS A 1 1071 ? 11.812 -66.875 -17.078 1 92.12 1071 LYS A C 1
ATOM 8616 O O . LYS A 1 1071 ? 11.43 -68.062 -17.156 1 92.12 1071 LYS A O 1
ATOM 8621 N N . LYS A 1 1072 ? 12.352 -66.25 -18.078 1 89.38 1072 LYS A N 1
ATOM 8622 C CA . LYS A 1 1072 ? 12.555 -66.938 -19.359 1 89.38 1072 LYS A CA 1
ATOM 8623 C C . LYS A 1 1072 ? 13.492 -68.125 -19.219 1 89.38 1072 LYS A C 1
ATOM 8625 O O . LYS A 1 1072 ? 13.25 -69.188 -19.812 1 89.38 1072 LYS A O 1
ATOM 8630 N N . ALA A 1 1073 ? 14.484 -67.938 -18.438 1 88.88 1073 ALA A N 1
ATOM 8631 C CA . ALA A 1 1073 ? 15.445 -69 -18.219 1 88.88 1073 ALA A CA 1
ATOM 8632 C C . ALA A 1 1073 ? 14.812 -70.125 -17.438 1 88.88 1073 ALA A C 1
ATOM 8634 O O . ALA A 1 1073 ? 15.031 -71.312 -17.766 1 88.88 1073 ALA A O 1
ATOM 8635 N N . ASN A 1 1074 ? 14.117 -69.812 -16.438 1 89.25 1074 ASN A N 1
ATOM 8636 C CA . ASN A 1 1074 ? 13.5 -70.875 -15.594 1 89.25 1074 ASN A CA 1
ATOM 8637 C C . ASN A 1 1074 ? 12.367 -71.562 -16.328 1 89.25 1074 ASN A C 1
ATOM 8639 O O . ASN A 1 1074 ? 12.164 -72.75 -16.156 1 89.25 1074 ASN A O 1
ATOM 8643 N N . VAL A 1 1075 ? 11.602 -70.875 -17.125 1 85.5 1075 VAL A N 1
ATOM 8644 C CA . VAL A 1 1075 ? 10.547 -71.5 -17.922 1 85.5 1075 VAL A CA 1
ATOM 8645 C C . VAL A 1 1075 ? 11.156 -72.438 -18.984 1 85.5 1075 VAL A C 1
ATOM 8647 O O . VAL A 1 1075 ? 10.656 -73.5 -19.234 1 85.5 1075 VAL A O 1
ATOM 8650 N N . GLY A 1 1076 ? 12.211 -71.938 -19.594 1 81.69 1076 GLY A N 1
ATOM 8651 C CA . GLY A 1 1076 ? 12.93 -72.75 -20.547 1 81.69 1076 GLY A CA 1
ATOM 8652 C C . GLY A 1 1076 ? 13.477 -74 -19.922 1 81.69 1076 GLY A C 1
ATOM 8653 O O . GLY A 1 1076 ? 13.391 -75.125 -20.516 1 81.69 1076 GLY A O 1
ATOM 8654 N N . ARG A 1 1077 ? 13.969 -73.938 -18.766 1 81.62 1077 ARG A N 1
ATOM 8655 C CA . ARG A 1 1077 ? 14.508 -75.062 -18.062 1 81.62 1077 ARG A CA 1
ATOM 8656 C C . ARG A 1 1077 ? 13.406 -76.062 -17.688 1 81.62 1077 ARG A C 1
ATOM 8658 O O . ARG A 1 1077 ? 13.586 -77.312 -17.797 1 81.62 1077 ARG A O 1
ATOM 8665 N N . ARG A 1 1078 ? 12.305 -75.562 -17.281 1 79.81 1078 ARG A N 1
ATOM 8666 C CA . ARG A 1 1078 ? 11.18 -76.375 -16.906 1 79.81 1078 ARG A CA 1
ATOM 8667 C C . ARG A 1 1078 ? 10.625 -77.125 -18.125 1 79.81 1078 ARG A C 1
ATOM 8669 O O . ARG A 1 1078 ? 10.289 -78.312 -18.031 1 79.81 1078 ARG A O 1
ATOM 8676 N N . GLN A 1 1079 ? 10.578 -76.438 -19.203 1 76.31 1079 GLN A N 1
ATOM 8677 C CA . GLN A 1 1079 ? 10.094 -77.062 -20.438 1 76.31 1079 GLN A CA 1
ATOM 8678 C C . GLN A 1 1079 ? 11.062 -78.125 -20.938 1 76.31 1079 GLN A C 1
ATOM 8680 O O . GLN A 1 1079 ? 10.641 -79.188 -21.406 1 76.31 1079 GLN A O 1
ATOM 8685 N N . ARG A 1 1080 ? 12.352 -78 -20.828 1 78.38 1080 ARG A N 1
ATOM 8686 C CA . ARG A 1 1080 ? 13.359 -78.938 -21.203 1 78.38 1080 ARG A CA 1
ATOM 8687 C C . ARG A 1 1080 ? 13.305 -80.188 -20.297 1 78.38 1080 ARG A C 1
ATOM 8689 O O . ARG A 1 1080 ? 13.422 -81.312 -20.766 1 78.38 1080 ARG A O 1
ATOM 8696 N N . GLN A 1 1081 ? 13.086 -79.812 -19.047 1 72.75 1081 GLN A N 1
ATOM 8697 C CA . GLN A 1 1081 ? 12.992 -80.875 -18.094 1 72.75 1081 GLN A CA 1
ATOM 8698 C C . GLN A 1 1081 ? 11.742 -81.75 -18.344 1 72.75 1081 GLN A C 1
ATOM 8700 O O . GLN A 1 1081 ? 11.781 -82.938 -18.25 1 72.75 1081 GLN A O 1
ATOM 8705 N N . GLU A 1 1082 ? 10.688 -81 -18.641 1 71.75 1082 GLU A N 1
ATOM 8706 C CA . GLU A 1 1082 ? 9.445 -81.688 -18.969 1 71.75 1082 GLU A CA 1
ATOM 8707 C C . GLU A 1 1082 ? 9.586 -82.5 -20.25 1 71.75 1082 GLU A C 1
ATOM 8709 O O . GLU A 1 1082 ? 9.086 -83.625 -20.344 1 71.75 1082 GLU A O 1
ATOM 8714 N N . ALA A 1 1083 ? 10.344 -82.062 -21.266 1 74.88 1083 ALA A N 1
ATOM 8715 C CA . ALA A 1 1083 ? 10.609 -82.75 -22.516 1 74.88 1083 ALA A CA 1
ATOM 8716 C C . ALA A 1 1083 ? 11.516 -83.938 -22.281 1 74.88 1083 ALA A C 1
ATOM 8718 O O . ALA A 1 1083 ? 11.289 -85.062 -22.844 1 74.88 1083 ALA A O 1
ATOM 8719 N N . LEU A 1 1084 ? 12.438 -83.562 -21.375 1 71.56 1084 LEU A N 1
ATOM 8720 C CA . LEU A 1 1084 ? 13.352 -84.688 -21.062 1 71.56 1084 LEU A CA 1
ATOM 8721 C C . LEU A 1 1084 ? 12.633 -85.75 -20.297 1 71.56 1084 LEU A C 1
ATOM 8723 O O . LEU A 1 1084 ? 12.875 -86.938 -20.547 1 71.56 1084 LEU A O 1
ATOM 8727 N N . GLU A 1 1085 ? 11.758 -85.312 -19.391 1 69.81 1085 GLU A N 1
ATOM 8728 C CA . GLU A 1 1085 ? 10.984 -86.312 -18.656 1 69.81 1085 GLU A CA 1
ATOM 8729 C C . GLU A 1 1085 ? 10.016 -87.062 -19.562 1 69.81 1085 GLU A C 1
ATOM 8731 O O . GLU A 1 1085 ? 9.82 -88.25 -19.422 1 69.81 1085 GLU A O 1
ATOM 8736 N N . ARG A 1 1086 ? 9.523 -86.5 -20.609 1 73.44 1086 ARG A N 1
ATOM 8737 C CA . ARG A 1 1086 ? 8.633 -87.125 -21.578 1 73.44 1086 ARG A CA 1
ATOM 8738 C C . ARG A 1 1086 ? 9.406 -88.125 -22.469 1 73.44 1086 ARG A C 1
ATOM 8740 O O . ARG A 1 1086 ? 8.93 -89.188 -22.75 1 73.44 1086 ARG A O 1
ATOM 8747 N N . LEU A 1 1087 ? 10.539 -87.5 -22.734 1 70.38 1087 LEU A N 1
ATOM 8748 C CA . LEU A 1 1087 ? 11.375 -88.375 -23.531 1 70.38 1087 LEU A CA 1
ATOM 8749 C C . LEU A 1 1087 ? 11.812 -89.625 -22.719 1 70.38 1087 LEU A C 1
ATOM 8751 O O . LEU A 1 1087 ? 11.875 -90.688 -23.234 1 70.38 1087 LEU A O 1
ATOM 8755 N N . GLY A 1 1088 ? 12.148 -89.312 -21.484 1 65.12 1088 GLY A N 1
ATOM 8756 C CA . GLY A 1 1088 ? 12.484 -90.438 -20.625 1 65.12 1088 GLY A CA 1
ATOM 8757 C C . GLY A 1 1088 ? 11.328 -91.438 -20.438 1 65.12 1088 GLY A C 1
ATOM 8758 O O . GLY A 1 1088 ? 11.531 -92.625 -20.422 1 65.12 1088 GLY A O 1
ATOM 8759 N N . LEU A 1 1089 ? 10.203 -90.812 -20.297 1 67.75 1089 LEU A N 1
ATOM 8760 C CA . LEU A 1 1089 ? 9.039 -91.688 -20.156 1 67.75 1089 LEU A CA 1
ATOM 8761 C C . LEU A 1 1089 ? 8.766 -92.438 -21.453 1 67.75 1089 LEU A C 1
ATOM 8763 O O . LEU A 1 1089 ? 8.344 -93.625 -21.422 1 67.75 1089 LEU A O 1
ATOM 8767 N N . MET A 1 1090 ? 9.023 -91.812 -22.531 1 66.31 1090 MET A N 1
ATOM 8768 C CA . MET A 1 1090 ? 8.836 -92.5 -23.812 1 66.31 1090 MET A CA 1
ATOM 8769 C C . MET A 1 1090 ? 9.852 -93.625 -23.969 1 66.31 1090 MET A C 1
ATOM 8771 O O . MET A 1 1090 ? 9.547 -94.625 -24.562 1 66.31 1090 MET A O 1
ATOM 8775 N N . ARG A 1 1091 ? 10.984 -93.5 -23.453 1 64.12 1091 ARG A N 1
ATOM 8776 C CA . ARG A 1 1091 ? 11.984 -94.562 -23.547 1 64.12 1091 ARG A CA 1
ATOM 8777 C C . ARG A 1 1091 ? 11.633 -95.688 -22.625 1 64.12 1091 ARG A C 1
ATOM 8779 O O . ARG A 1 1091 ? 11.977 -96.875 -22.906 1 64.12 1091 ARG A O 1
ATOM 8786 N N . LEU A 1 1092 ? 11.016 -95.25 -21.578 1 58.16 1092 LEU A N 1
ATOM 8787 C CA . LEU A 1 1092 ? 10.625 -96.312 -20.688 1 58.16 1092 LEU A CA 1
ATOM 8788 C C . LEU A 1 1092 ? 9.375 -97.062 -21.203 1 58.16 1092 LEU A C 1
ATOM 8790 O O . LEU A 1 1092 ? 9.125 -98.188 -20.875 1 58.16 1092 LEU A O 1
ATOM 8794 N N . SER A 1 1093 ? 8.672 -96.438 -22.078 1 46.75 1093 SER A N 1
ATOM 8795 C CA . SER A 1 1093 ? 7.551 -97.188 -22.641 1 46.75 1093 SER A CA 1
ATOM 8796 C C . SER A 1 1093 ? 7.984 -97.938 -23.859 1 46.75 1093 SER A C 1
ATOM 8798 O O . SER A 1 1093 ? 8.68 -97.438 -24.734 1 46.75 1093 SER A O 1
ATOM 8800 N N . MET B 1 1 ? -45.5 -24.312 -14.008 1 50.22 1 MET B N 1
ATOM 8801 C CA . MET B 1 1 ? -45.344 -22.875 -13.781 1 50.22 1 MET B CA 1
ATOM 8802 C C . MET B 1 1 ? -44.188 -22.625 -12.828 1 50.22 1 MET B C 1
ATOM 8804 O O . MET B 1 1 ? -43.969 -23.375 -11.875 1 50.22 1 MET B O 1
ATOM 8808 N N . GLY B 1 2 ? -43.188 -21.766 -13.219 1 64.38 2 GLY B N 1
ATOM 8809 C CA . GLY B 1 2 ? -41.969 -21.547 -12.453 1 64.38 2 GLY B CA 1
ATOM 8810 C C . GLY B 1 2 ? -42.156 -20.578 -11.297 1 64.38 2 GLY B C 1
ATOM 8811 O O . GLY B 1 2 ? -43.25 -20.062 -11.086 1 64.38 2 GLY B O 1
ATOM 8812 N N . LYS B 1 3 ? -41.219 -20.438 -10.32 1 78.88 3 LYS B N 1
ATOM 8813 C CA . LYS B 1 3 ? -41.25 -19.609 -9.125 1 78.88 3 LYS B CA 1
ATOM 8814 C C . LYS B 1 3 ? -41 -18.141 -9.477 1 78.88 3 LYS B C 1
ATOM 8816 O O . LYS B 1 3 ? -41.062 -17.266 -8.609 1 78.88 3 LYS B O 1
ATOM 8821 N N . THR B 1 4 ? -40.719 -17.859 -10.688 1 81.56 4 THR B N 1
ATOM 8822 C CA . THR B 1 4 ? -40.312 -16.516 -11.062 1 81.56 4 THR B CA 1
ATOM 8823 C C . THR B 1 4 ? -41.312 -15.898 -12.039 1 81.56 4 THR B C 1
ATOM 8825 O O . THR B 1 4 ? -41.719 -16.547 -12.992 1 81.56 4 THR B O 1
ATOM 8828 N N . ILE B 1 5 ? -41.781 -14.695 -11.797 1 87.5 5 ILE B N 1
ATOM 8829 C CA . ILE B 1 5 ? -42.719 -13.984 -12.648 1 87.5 5 ILE B CA 1
ATOM 8830 C C . ILE B 1 5 ? -42.156 -12.609 -13.008 1 87.5 5 ILE B C 1
ATOM 8832 O O . ILE B 1 5 ? -41.281 -12.086 -12.32 1 87.5 5 ILE B O 1
ATOM 8836 N N . ARG B 1 6 ? -42.469 -12.07 -14.031 1 86.5 6 ARG B N 1
ATOM 8837 C CA . ARG B 1 6 ? -42.219 -10.703 -14.461 1 86.5 6 ARG B CA 1
ATOM 8838 C C . ARG B 1 6 ? -43.406 -9.805 -14.211 1 86.5 6 ARG B C 1
ATOM 8840 O O . ARG B 1 6 ? -44.5 -10.07 -14.711 1 86.5 6 ARG B O 1
ATOM 8847 N N . VAL B 1 7 ? -43.312 -8.828 -13.414 1 87.25 7 VAL B N 1
ATOM 8848 C CA . VAL B 1 7 ? -44.375 -7.875 -13.109 1 87.25 7 VAL B CA 1
ATOM 8849 C C . VAL B 1 7 ? -44.062 -6.527 -13.75 1 87.25 7 VAL B C 1
ATOM 8851 O O . VAL B 1 7 ? -43.062 -5.902 -13.438 1 87.25 7 VAL B O 1
ATOM 8854 N N . PHE B 1 8 ? -44.781 -6.215 -14.695 1 86.25 8 PHE B N 1
ATOM 8855 C CA . PHE B 1 8 ? -44.594 -4.973 -15.43 1 86.25 8 PHE B CA 1
ATOM 8856 C C . PHE B 1 8 ? -45.594 -3.91 -15 1 86.25 8 PHE B C 1
ATOM 8858 O O . PHE B 1 8 ? -46.75 -4.215 -14.75 1 86.25 8 PHE B O 1
ATOM 8865 N N . GLY B 1 9 ? -45.125 -2.57 -14.836 1 84.25 9 GLY B N 1
ATOM 8866 C CA . GLY B 1 9 ? -46.031 -1.469 -14.602 1 84.25 9 GLY B CA 1
ATOM 8867 C C . GLY B 1 9 ? -45.594 -0.55 -13.477 1 84.25 9 GLY B C 1
ATOM 8868 O O . GLY B 1 9 ? -46.281 0.435 -13.172 1 84.25 9 GLY B O 1
ATOM 8869 N N . PHE B 1 10 ? -44.5 -0.907 -12.875 1 84 10 PHE B N 1
ATOM 8870 C CA . PHE B 1 10 ? -44.031 -0.072 -11.766 1 84 10 PHE B CA 1
ATOM 8871 C C . PHE B 1 10 ? -43.5 1.262 -12.281 1 84 10 PHE B C 1
ATOM 8873 O O . PHE B 1 10 ? -43 1.345 -13.406 1 84 10 PHE B O 1
ATOM 8880 N N . PRO B 1 11 ? -43.75 2.375 -11.547 1 78.94 11 PRO B N 1
ATOM 8881 C CA . PRO B 1 11 ? -43.219 3.66 -11.984 1 78.94 11 PRO B CA 1
ATOM 8882 C C . PRO B 1 11 ? -41.688 3.666 -12.039 1 78.94 11 PRO B C 1
ATOM 8884 O O . PRO B 1 11 ? -41.031 2.887 -11.328 1 78.94 11 PRO B O 1
ATOM 8887 N N . ASN B 1 12 ? -41.25 4.547 -12.867 1 71.62 12 ASN B N 1
ATOM 8888 C CA . ASN B 1 12 ? -39.781 4.723 -13.008 1 71.62 12 ASN B CA 1
ATOM 8889 C C . ASN B 1 12 ? -39.156 5.195 -11.703 1 71.62 12 ASN B C 1
ATOM 8891 O O . ASN B 1 12 ? -39.719 6.051 -11.008 1 71.62 12 ASN B O 1
ATOM 8895 N N . GLY B 1 13 ? -38.094 4.434 -11.188 1 67.44 13 GLY B N 1
ATOM 8896 C CA . GLY B 1 13 ? -37.375 4.793 -9.961 1 67.44 13 GLY B CA 1
ATOM 8897 C C . GLY B 1 13 ? -37.75 3.898 -8.789 1 67.44 13 GLY B C 1
ATOM 8898 O O . GLY B 1 13 ? -37.25 4.109 -7.676 1 67.44 13 GLY B O 1
ATOM 8899 N N . VAL B 1 14 ? -38.625 2.934 -9.047 1 74.25 14 VAL B N 1
ATOM 8900 C CA . VAL B 1 14 ? -39 2.041 -7.953 1 74.25 14 VAL B CA 1
ATOM 8901 C C . VAL B 1 14 ? -37.812 1.164 -7.574 1 74.25 14 VAL B C 1
ATOM 8903 O O . VAL B 1 14 ? -37.094 0.674 -8.445 1 74.25 14 VAL B O 1
ATOM 8906 N N . SER B 1 15 ? -37.562 1.106 -6.352 1 71.56 15 SER B N 1
ATOM 8907 C CA . SER B 1 15 ? -36.469 0.271 -5.859 1 71.56 15 SER B CA 1
ATOM 8908 C C . SER B 1 15 ? -36.938 -1.175 -5.68 1 71.56 15 SER B C 1
ATOM 8910 O O . SER B 1 15 ? -38.125 -1.448 -5.555 1 71.56 15 SER B O 1
ATOM 8912 N N . ALA B 1 16 ? -36 -2.119 -5.719 1 76.06 16 ALA B N 1
ATOM 8913 C CA . ALA B 1 16 ? -36.312 -3.525 -5.488 1 76.06 16 ALA B CA 1
ATOM 8914 C C . ALA B 1 16 ? -36.938 -3.73 -4.113 1 76.06 16 ALA B C 1
ATOM 8916 O O . ALA B 1 16 ? -37.812 -4.578 -3.947 1 76.06 16 ALA B O 1
ATOM 8917 N N . GLU B 1 17 ? -36.562 -2.912 -3.23 1 73.81 17 GLU B N 1
ATOM 8918 C CA . GLU B 1 17 ? -37.125 -3.029 -1.886 1 73.81 17 GLU B CA 1
ATOM 8919 C C . GLU B 1 17 ? -38.594 -2.609 -1.856 1 73.81 17 GLU B C 1
ATOM 8921 O O . GLU B 1 17 ? -39.406 -3.23 -1.171 1 73.81 17 GLU B O 1
ATOM 8926 N N . GLU B 1 18 ? -38.906 -1.619 -2.646 1 77.56 18 GLU B N 1
ATOM 8927 C CA . GLU B 1 18 ? -40.281 -1.168 -2.715 1 77.56 18 GLU B CA 1
ATOM 8928 C C . GLU B 1 18 ? -41.156 -2.205 -3.4 1 77.56 18 GLU B C 1
ATOM 8930 O O . GLU B 1 18 ? -42.312 -2.445 -2.973 1 77.56 18 GLU B O 1
ATOM 8935 N N . VAL B 1 19 ? -40.656 -2.812 -4.352 1 83.88 19 VAL B N 1
ATOM 8936 C CA . VAL B 1 19 ? -41.406 -3.859 -5.047 1 83.88 19 VAL B CA 1
ATOM 8937 C C . VAL B 1 19 ? -41.594 -5.055 -4.117 1 83.88 19 VAL B C 1
ATOM 8939 O O . VAL B 1 19 ? -42.688 -5.629 -4.059 1 83.88 19 VAL B O 1
ATOM 8942 N N . LYS B 1 20 ? -40.625 -5.34 -3.432 1 81.69 20 LYS B N 1
ATOM 8943 C CA . LYS B 1 20 ? -40.688 -6.422 -2.457 1 81.69 20 LYS B CA 1
ATOM 8944 C C . LYS B 1 20 ? -41.781 -6.152 -1.427 1 81.69 20 LYS B C 1
ATOM 8946 O O . LYS B 1 20 ? -42.625 -7.012 -1.174 1 81.69 20 LYS B O 1
ATOM 8951 N N . ASN B 1 21 ? -41.719 -5.043 -0.863 1 80.75 21 ASN B N 1
ATOM 8952 C CA . ASN B 1 21 ? -42.688 -4.688 0.168 1 80.75 21 ASN B CA 1
ATOM 8953 C C . ASN B 1 21 ? -44.125 -4.723 -0.371 1 80.75 21 ASN B C 1
ATOM 8955 O O . ASN B 1 21 ? -45.031 -5.176 0.317 1 80.75 21 ASN B O 1
ATOM 8959 N N . PHE B 1 22 ? -44.312 -4.352 -1.534 1 85.62 22 PHE B N 1
ATOM 8960 C CA . PHE B 1 22 ? -45.625 -4.336 -2.156 1 85.62 22 PHE B CA 1
ATOM 8961 C C . PHE B 1 22 ? -46.125 -5.754 -2.379 1 85.62 22 PHE B C 1
ATOM 8963 O O . PHE B 1 22 ? -47.25 -6.074 -2.008 1 85.62 22 PHE B O 1
ATOM 8970 N N . LEU B 1 23 ? -45.219 -6.555 -2.863 1 87.12 23 LEU B N 1
ATOM 8971 C CA . LEU B 1 23 ? -45.656 -7.91 -3.197 1 87.12 23 LEU B CA 1
ATOM 8972 C C . LEU B 1 23 ? -45.781 -8.766 -1.941 1 87.12 23 LEU B C 1
ATOM 8974 O O . LEU B 1 23 ? -46.656 -9.625 -1.865 1 87.12 23 LEU B O 1
ATOM 8978 N N . GLU B 1 24 ? -44.969 -8.523 -0.981 1 83.19 24 GLU B N 1
ATOM 8979 C CA . GLU B 1 24 ? -45.062 -9.281 0.261 1 83.19 24 GLU B CA 1
ATOM 8980 C C . GLU B 1 24 ? -46.281 -8.883 1.07 1 83.19 24 GLU B C 1
ATOM 8982 O O . GLU B 1 24 ? -46.781 -9.656 1.891 1 83.19 24 GLU B O 1
ATOM 8987 N N . ARG B 1 25 ? -46.75 -7.699 0.91 1 81.75 25 ARG B N 1
ATOM 8988 C CA . ARG B 1 25 ? -48.031 -7.301 1.521 1 81.75 25 ARG B CA 1
ATOM 8989 C C . ARG B 1 25 ? -49.188 -8.141 0.983 1 81.75 25 ARG B C 1
ATOM 8991 O O . ARG B 1 25 ? -50.156 -8.398 1.697 1 81.75 25 ARG B O 1
ATOM 8998 N N . LEU B 1 26 ? -49 -8.648 -0.24 1 85.19 26 LEU B N 1
ATOM 8999 C CA . LEU B 1 26 ? -50.062 -9.422 -0.895 1 85.19 26 LEU B CA 1
ATOM 9000 C C . LEU B 1 26 ? -49.844 -10.914 -0.654 1 85.19 26 LEU B C 1
ATOM 9002 O O . LEU B 1 26 ? -50.812 -11.68 -0.604 1 85.19 26 LEU B O 1
ATOM 9006 N N . THR B 1 27 ? -48.594 -11.336 -0.538 1 83.25 27 THR B N 1
ATOM 9007 C CA . THR B 1 27 ? -48.281 -12.758 -0.483 1 83.25 27 THR B CA 1
ATOM 9008 C C . THR B 1 27 ? -47.75 -13.148 0.896 1 83.25 27 THR B C 1
ATOM 9010 O O . THR B 1 27 ? -47.656 -14.336 1.218 1 83.25 27 THR B O 1
ATOM 9013 N N . GLY B 1 28 ? -47.375 -12.242 1.741 1 73.31 28 GLY B N 1
ATOM 9014 C CA . GLY B 1 28 ? -46.844 -12.516 3.059 1 73.31 28 GLY B CA 1
ATOM 9015 C C . GLY B 1 28 ? -45.375 -12.141 3.176 1 73.31 28 GLY B C 1
ATOM 9016 O O . GLY B 1 28 ? -44.656 -12.102 2.174 1 73.31 28 GLY B O 1
ATOM 9017 N N . SER B 1 29 ? -45.094 -11.828 4.422 1 74.75 29 SER B N 1
ATOM 9018 C CA . SER B 1 29 ? -43.719 -11.422 4.684 1 74.75 29 SER B CA 1
ATOM 9019 C C . SER B 1 29 ? -42.75 -12.555 4.406 1 74.75 29 SER B C 1
ATOM 9021 O O . SER B 1 29 ? -43 -13.703 4.793 1 74.75 29 SER B O 1
ATOM 9023 N N . GLY B 1 30 ? -41.656 -12.383 3.623 1 71.5 30 GLY B N 1
ATOM 9024 C CA . GLY B 1 30 ? -40.594 -13.336 3.35 1 71.5 30 GLY B CA 1
ATOM 9025 C C . GLY B 1 30 ? -40.875 -14.219 2.148 1 71.5 30 GLY B C 1
ATOM 9026 O O . GLY B 1 30 ? -40.219 -15.242 1.953 1 71.5 30 GLY B O 1
ATOM 9027 N N . THR B 1 31 ? -41.844 -13.898 1.414 1 78.88 31 THR B N 1
ATOM 9028 C CA . THR B 1 31 ? -42.281 -14.773 0.325 1 78.88 31 THR B CA 1
ATOM 9029 C C . THR B 1 31 ? -41.5 -14.453 -0.953 1 78.88 31 THR B C 1
ATOM 9031 O O . THR B 1 31 ? -41.5 -15.25 -1.896 1 78.88 31 THR B O 1
ATOM 9034 N N . VAL B 1 32 ? -40.906 -13.305 -1.033 1 79.75 32 VAL B N 1
ATOM 9035 C CA . VAL B 1 32 ? -40.125 -12.93 -2.215 1 79.75 32 VAL B CA 1
ATOM 9036 C C . VAL B 1 32 ? -38.656 -13.336 -2.025 1 79.75 32 VAL B C 1
ATOM 9038 O O . VAL B 1 32 ? -38.031 -12.961 -1.033 1 79.75 32 VAL B O 1
ATOM 9041 N N . TYR B 1 33 ? -38.188 -14.078 -2.93 1 71.75 33 TYR B N 1
ATOM 9042 C CA . TYR B 1 33 ? -36.812 -14.586 -2.832 1 71.75 33 TYR B CA 1
ATOM 9043 C C . TYR B 1 33 ? -35.844 -13.625 -3.49 1 71.75 33 TYR B C 1
ATOM 9045 O O . TYR B 1 33 ? -34.75 -13.367 -2.953 1 71.75 33 TYR B O 1
ATOM 9053 N N . ALA B 1 34 ? -36.156 -13.219 -4.652 1 75.31 34 ALA B N 1
ATOM 9054 C CA . ALA B 1 34 ? -35.25 -12.328 -5.391 1 75.31 34 ALA B CA 1
ATOM 9055 C C . ALA B 1 34 ? -36.062 -11.398 -6.305 1 75.31 34 ALA B C 1
ATOM 9057 O O . ALA B 1 34 ? -37.125 -11.766 -6.789 1 75.31 34 ALA B O 1
ATOM 9058 N N . ILE B 1 35 ? -35.625 -10.156 -6.414 1 79.12 35 ILE B N 1
ATOM 9059 C CA . ILE B 1 35 ? -36.281 -9.18 -7.289 1 79.12 35 ILE B CA 1
ATOM 9060 C C . ILE B 1 35 ? -35.219 -8.508 -8.164 1 79.12 35 ILE B C 1
ATOM 9062 O O . ILE B 1 35 ? -34.125 -8.188 -7.699 1 79.12 35 ILE B O 1
ATOM 9066 N N . LYS B 1 36 ? -35.375 -8.492 -9.336 1 74.62 36 LYS B N 1
ATOM 9067 C CA . LYS B 1 36 ? -34.594 -7.707 -10.289 1 74.62 36 LYS B CA 1
ATOM 9068 C C . LYS B 1 36 ? -35.438 -6.641 -10.961 1 74.62 36 LYS B C 1
ATOM 9070 O O . LYS B 1 36 ? -36.375 -6.965 -11.719 1 74.62 36 LYS B O 1
ATOM 9075 N N . VAL B 1 37 ? -35.25 -5.383 -10.633 1 76.06 37 VAL B N 1
ATOM 9076 C CA . VAL B 1 37 ? -36 -4.305 -11.266 1 76.06 37 VAL B CA 1
ATOM 9077 C C . VAL B 1 37 ? -35.219 -3.787 -12.484 1 76.06 37 VAL B C 1
ATOM 9079 O O . VAL B 1 37 ? -34.031 -3.469 -12.383 1 76.06 37 VAL B O 1
ATOM 9082 N N . ARG B 1 38 ? -35.625 -3.908 -13.609 1 69.38 38 ARG B N 1
ATOM 9083 C CA . ARG B 1 38 ? -34.938 -3.508 -14.844 1 69.38 38 ARG B CA 1
ATOM 9084 C C . ARG B 1 38 ? -35.75 -2.447 -15.578 1 69.38 38 ARG B C 1
ATOM 9086 O O . ARG B 1 38 ? -37 -2.455 -15.539 1 69.38 38 ARG B O 1
ATOM 9093 N N . GLN B 1 39 ? -35.094 -1.499 -16.219 1 65 39 GLN B N 1
ATOM 9094 C CA . GLN B 1 39 ? -35.75 -0.536 -17.109 1 65 39 GLN B CA 1
ATOM 9095 C C . GLN B 1 39 ? -36.031 -1.158 -18.469 1 65 39 GLN B C 1
ATOM 9097 O O . GLN B 1 39 ? -35.25 -1.999 -18.953 1 65 39 GLN B O 1
ATOM 9102 N N . PRO B 1 40 ? -37.188 -0.876 -19.016 1 61.62 40 PRO B N 1
ATOM 9103 C CA . PRO B 1 40 ? -37.469 -1.413 -20.344 1 61.62 40 PRO B CA 1
ATOM 9104 C C . PRO B 1 40 ? -36.469 -0.962 -21.391 1 61.62 40 PRO B C 1
ATOM 9106 O O . PRO B 1 40 ? -35.906 0.129 -21.281 1 61.62 40 PRO B O 1
ATOM 9109 N N . ARG B 1 41 ? -35.969 -1.795 -22.328 1 56.09 41 ARG B N 1
ATOM 9110 C CA . ARG B 1 41 ? -35 -1.576 -23.391 1 56.09 41 ARG B CA 1
ATOM 9111 C C . ARG B 1 41 ? -35.281 -0.289 -24.141 1 56.09 41 ARG B C 1
ATOM 9113 O O . ARG B 1 41 ? -34.375 0.413 -24.578 1 56.09 41 ARG B O 1
ATOM 9120 N N . ASN B 1 42 ? -36.562 -0.01 -24.391 1 58.56 42 ASN B N 1
ATOM 9121 C CA . ASN B 1 42 ? -36.969 1.138 -25.188 1 58.56 42 ASN B CA 1
ATOM 9122 C C . ASN B 1 42 ? -37.156 2.377 -24.328 1 58.56 42 ASN B C 1
ATOM 9124 O O . ASN B 1 42 ? -37.781 3.355 -24.781 1 58.56 42 ASN B O 1
ATOM 9128 N N . GLY B 1 43 ? -36.688 2.502 -23.125 1 60.53 43 GLY B N 1
ATOM 9129 C CA . GLY B 1 43 ? -36.781 3.721 -22.328 1 60.53 43 GLY B CA 1
ATOM 9130 C C . GLY B 1 43 ? -38.188 4.133 -21.984 1 60.53 43 GLY B C 1
ATOM 9131 O O . GLY B 1 43 ? -38.594 5.25 -22.297 1 60.53 43 GLY B O 1
ATOM 9132 N N . GLY B 1 44 ? -39.125 3.5 -21.297 1 60.81 44 GLY B N 1
ATOM 9133 C CA . GLY B 1 44 ? -40.469 3.891 -20.953 1 60.81 44 GLY B CA 1
ATOM 9134 C C . GLY B 1 44 ? -40.625 4.27 -19.484 1 60.81 44 GLY B C 1
ATOM 9135 O O . GLY B 1 44 ? -39.688 4.07 -18.688 1 60.81 44 GLY B O 1
ATOM 9136 N N . PRO B 1 45 ? -41.719 5.016 -19.219 1 68.44 45 PRO B N 1
ATOM 9137 C CA . PRO B 1 45 ? -41.938 5.559 -17.891 1 68.44 45 PRO B CA 1
ATOM 9138 C C . PRO B 1 45 ? -42.219 4.469 -16.844 1 68.44 45 PRO B C 1
ATOM 9140 O O . PRO B 1 45 ? -42.25 4.75 -15.648 1 68.44 45 PRO B O 1
ATOM 9143 N N . ARG B 1 46 ? -42.375 3.262 -17.359 1 77.31 46 ARG B N 1
ATOM 9144 C CA . ARG B 1 46 ? -42.656 2.176 -16.438 1 77.31 46 ARG B CA 1
ATOM 9145 C C . ARG B 1 46 ? -41.562 1.108 -16.484 1 77.31 46 ARG B C 1
ATOM 9147 O O . ARG B 1 46 ? -40.938 0.902 -17.516 1 77.31 46 ARG B O 1
ATOM 9154 N N . VAL B 1 47 ? -41.344 0.484 -15.297 1 79.06 47 VAL B N 1
ATOM 9155 C CA . VAL B 1 47 ? -40.312 -0.521 -15.188 1 79.06 47 VAL B CA 1
ATOM 9156 C C . VAL B 1 47 ? -40.906 -1.884 -14.875 1 79.06 47 VAL B C 1
ATOM 9158 O O . VAL B 1 47 ? -42.094 -1.971 -14.484 1 79.06 47 VAL B O 1
ATOM 9161 N N . PHE B 1 48 ? -40.188 -2.869 -15.305 1 81.69 48 PHE B N 1
ATOM 9162 C CA . PHE B 1 48 ? -40.656 -4.191 -14.914 1 81.69 48 PHE B CA 1
ATOM 9163 C C . PHE B 1 48 ? -39.719 -4.809 -13.875 1 81.69 48 PHE B C 1
ATOM 9165 O O . PHE B 1 48 ? -38.562 -4.453 -13.797 1 81.69 48 PHE B O 1
ATOM 9172 N N . ALA B 1 49 ? -40.312 -5.605 -12.969 1 81.94 49 ALA B N 1
ATOM 9173 C CA . ALA B 1 49 ? -39.562 -6.348 -11.938 1 81.94 49 ALA B CA 1
ATOM 9174 C C . ALA B 1 49 ? -39.719 -7.852 -12.148 1 81.94 49 ALA B C 1
ATOM 9176 O O . ALA B 1 49 ? -40.812 -8.359 -12.375 1 81.94 49 ALA B O 1
ATOM 9177 N N . ILE B 1 50 ? -38.562 -8.516 -12.25 1 82.62 50 ILE B N 1
ATOM 9178 C CA . ILE B 1 50 ? -38.594 -9.977 -12.219 1 82.62 50 ILE B CA 1
ATOM 9179 C C . ILE B 1 50 ? -38.5 -10.461 -10.773 1 82.62 50 ILE B C 1
ATOM 9181 O O . ILE B 1 50 ? -37.5 -10.164 -10.078 1 82.62 50 ILE B O 1
ATOM 9185 N N . VAL B 1 51 ? -39.562 -11.055 -10.391 1 84.5 51 VAL B N 1
ATOM 9186 C CA . VAL B 1 51 ? -39.656 -11.43 -8.984 1 84.5 51 VAL B CA 1
ATOM 9187 C C . VAL B 1 51 ? -39.719 -12.953 -8.859 1 84.5 51 VAL B C 1
ATOM 9189 O O . VAL B 1 51 ? -40.531 -13.609 -9.523 1 84.5 51 VAL B O 1
ATOM 9192 N N . GLN B 1 52 ? -38.812 -13.422 -8.133 1 81.69 52 GLN B N 1
ATOM 9193 C CA . GLN B 1 52 ? -38.844 -14.836 -7.785 1 81.69 52 GLN B CA 1
ATOM 9194 C C . GLN B 1 52 ? -39.406 -15.055 -6.391 1 81.69 52 GLN B C 1
ATOM 9196 O O . GLN B 1 52 ? -38.906 -14.484 -5.414 1 81.69 52 GLN B O 1
ATOM 9201 N N . PHE B 1 53 ? -40.438 -15.938 -6.312 1 80.25 53 PHE B N 1
ATOM 9202 C CA . PHE B 1 53 ? -41.094 -16.219 -5.039 1 80.25 53 PHE B CA 1
ATOM 9203 C C . PHE B 1 53 ? -40.594 -17.547 -4.461 1 80.25 53 PHE B C 1
ATOM 9205 O O . PHE B 1 53 ? -39.906 -18.312 -5.148 1 80.25 53 PHE B O 1
ATOM 9212 N N . THR B 1 54 ? -40.75 -17.781 -3.184 1 75.25 54 THR B N 1
ATOM 9213 C CA . THR B 1 54 ? -40.344 -18.984 -2.479 1 75.25 54 THR B CA 1
ATOM 9214 C C . THR B 1 54 ? -41.125 -20.188 -2.939 1 75.25 54 THR B C 1
ATOM 9216 O O . THR B 1 54 ? -40.656 -21.328 -2.838 1 75.25 54 THR B O 1
ATOM 9219 N N . SER B 1 55 ? -42.344 -20.031 -3.359 1 76.69 55 SER B N 1
ATOM 9220 C CA . SER B 1 55 ? -43.188 -21.125 -3.814 1 76.69 55 SER B CA 1
ATOM 9221 C C . SER B 1 55 ? -43.938 -20.766 -5.098 1 76.69 55 SER B C 1
ATOM 9223 O O . SER B 1 55 ? -44.125 -19.578 -5.387 1 76.69 55 SER B O 1
ATOM 9225 N N . GLU B 1 56 ? -44.188 -21.781 -5.879 1 80.94 56 GLU B N 1
ATOM 9226 C CA . GLU B 1 56 ? -44.906 -21.609 -7.141 1 80.94 56 GLU B CA 1
ATOM 9227 C C . GLU B 1 56 ? -46.312 -21.078 -6.906 1 80.94 56 GLU B C 1
ATOM 9229 O O . GLU B 1 56 ? -46.844 -20.312 -7.719 1 80.94 56 GLU B O 1
ATOM 9234 N N . ARG B 1 57 ? -46.969 -21.484 -5.809 1 81.75 57 ARG B N 1
ATOM 9235 C CA . ARG B 1 57 ? -48.312 -21.062 -5.496 1 81.75 57 ARG B CA 1
ATOM 9236 C C . ARG B 1 57 ? -48.406 -19.547 -5.363 1 81.75 57 ARG B C 1
ATOM 9238 O O . ARG B 1 57 ? -49.344 -18.922 -5.855 1 81.75 57 ARG B O 1
ATOM 9245 N N . LEU B 1 58 ? -47.375 -19.016 -4.875 1 84.75 58 LEU B N 1
ATOM 9246 C CA . LEU B 1 58 ? -47.375 -17.578 -4.633 1 84.75 58 LEU B CA 1
ATOM 9247 C C . LEU B 1 58 ? -47.219 -16.797 -5.941 1 84.75 58 LEU B C 1
ATOM 9249 O O . LEU B 1 58 ? -47.844 -15.758 -6.129 1 84.75 58 LEU B O 1
ATOM 9253 N N . ALA B 1 59 ? -46.438 -17.281 -6.77 1 86.31 59 ALA B N 1
ATOM 9254 C CA . ALA B 1 59 ? -46.281 -16.672 -8.086 1 86.31 59 ALA B CA 1
ATOM 9255 C C . ALA B 1 59 ? -47.594 -16.719 -8.867 1 86.31 59 ALA B C 1
ATOM 9257 O O . ALA B 1 59 ? -47.969 -15.734 -9.5 1 86.31 59 ALA B O 1
ATOM 9258 N N . ARG B 1 60 ? -48.312 -17.812 -8.711 1 85.31 60 ARG B N 1
ATOM 9259 C CA . ARG B 1 60 ? -49.625 -17.969 -9.375 1 85.31 60 ARG B CA 1
ATOM 9260 C C . ARG B 1 60 ? -50.656 -17 -8.797 1 85.31 60 ARG B C 1
ATOM 9262 O O . ARG B 1 60 ? -51.469 -16.469 -9.523 1 85.31 60 ARG B O 1
ATOM 9269 N N . ASP B 1 61 ? -50.5 -16.812 -7.539 1 87.75 61 ASP B N 1
ATOM 9270 C CA . ASP B 1 61 ? -51.438 -15.898 -6.883 1 87.75 61 ASP B CA 1
ATOM 9271 C C . ASP B 1 61 ? -51.312 -14.477 -7.426 1 87.75 61 ASP B C 1
ATOM 9273 O O . ASP B 1 61 ? -52.312 -13.805 -7.68 1 87.75 61 ASP B O 1
ATOM 9277 N N . ILE B 1 62 ? -50.094 -14.125 -7.664 1 87.06 62 ILE B N 1
ATOM 9278 C CA . ILE B 1 62 ? -49.875 -12.758 -8.133 1 87.06 62 ILE B CA 1
ATOM 9279 C C . ILE B 1 62 ? -50.312 -12.641 -9.594 1 87.06 62 ILE B C 1
ATOM 9281 O O . ILE B 1 62 ? -50.875 -11.617 -10 1 87.06 62 ILE B O 1
ATOM 9285 N N . VAL B 1 63 ? -50.031 -13.609 -10.32 1 87.31 63 VAL B N 1
ATOM 9286 C CA . VAL B 1 63 ? -50.438 -13.594 -11.719 1 87.31 63 VAL B CA 1
ATOM 9287 C C . VAL B 1 63 ? -51.969 -13.523 -11.797 1 87.31 63 VAL B C 1
ATOM 9289 O O . VAL B 1 63 ? -52.531 -12.789 -12.617 1 87.31 63 VAL B O 1
ATOM 9292 N N . THR B 1 64 ? -52.656 -14.297 -10.93 1 86.88 64 THR B N 1
ATOM 9293 C CA . THR B 1 64 ? -54.125 -14.281 -10.875 1 86.88 64 THR B CA 1
ATOM 9294 C C . THR B 1 64 ? -54.625 -12.914 -10.422 1 86.88 64 THR B C 1
ATOM 9296 O O . THR B 1 64 ? -55.562 -12.383 -10.992 1 86.88 64 THR B O 1
ATOM 9299 N N . LEU B 1 65 ? -53.906 -12.383 -9.516 1 88.19 65 LEU B N 1
ATOM 9300 C CA . LEU B 1 65 ? -54.312 -11.07 -9.016 1 88.19 65 LEU B CA 1
ATOM 9301 C C . LEU B 1 65 ? -54.094 -9.992 -10.062 1 88.19 65 LEU B C 1
ATOM 9303 O O . LEU B 1 65 ? -54.875 -9.062 -10.188 1 88.19 65 LEU B O 1
ATOM 9307 N N . ALA B 1 66 ? -53.062 -10.117 -10.766 1 84.31 66 ALA B N 1
ATOM 9308 C CA . ALA B 1 66 ? -52.75 -9.141 -11.812 1 84.31 66 ALA B CA 1
ATOM 9309 C C . ALA B 1 66 ? -53.75 -9.234 -12.961 1 84.31 66 ALA B C 1
ATOM 9311 O O . ALA B 1 66 ? -54.062 -8.227 -13.609 1 84.31 66 ALA B O 1
ATOM 9312 N N . SER B 1 67 ? -54.219 -10.453 -13.195 1 82.69 67 SER B N 1
ATOM 9313 C CA . SER B 1 67 ? -55.25 -10.617 -14.219 1 82.69 67 SER B CA 1
ATOM 9314 C C . SER B 1 67 ? -56.562 -9.977 -13.781 1 82.69 67 SER B C 1
ATOM 9316 O O . SER B 1 67 ? -57.375 -9.586 -14.625 1 82.69 67 SER B O 1
ATOM 9318 N N . GLN B 1 68 ? -56.906 -9.938 -12.453 1 83.12 68 GLN B N 1
ATOM 9319 C CA . GLN B 1 68 ? -58.094 -9.312 -11.914 1 83.12 68 GLN B CA 1
ATOM 9320 C C . GLN B 1 68 ? -57.875 -7.836 -11.602 1 83.12 68 GLN B C 1
ATOM 9322 O O . GLN B 1 68 ? -58.625 -7.234 -10.828 1 83.12 68 GLN B O 1
ATOM 9327 N N . ARG B 1 69 ? -56.812 -7.277 -12.133 1 78.62 69 ARG B N 1
ATOM 9328 C CA . ARG B 1 69 ? -56.438 -5.871 -12.023 1 78.62 69 ARG B CA 1
ATOM 9329 C C . ARG B 1 69 ? -55.719 -5.602 -10.703 1 78.62 69 ARG B C 1
ATOM 9331 O O . ARG B 1 69 ? -56.344 -5.371 -9.672 1 78.62 69 ARG B O 1
ATOM 9338 N N . LEU B 1 70 ? -54.438 -5.688 -10.562 1 81.44 70 LEU B N 1
ATOM 9339 C CA . LEU B 1 70 ? -53.562 -5.359 -9.445 1 81.44 70 LEU B CA 1
ATOM 9340 C C . LEU B 1 70 ? -52.875 -4.004 -9.664 1 81.44 70 LEU B C 1
ATOM 9342 O O . LEU B 1 70 ? -52.25 -3.775 -10.695 1 81.44 70 LEU B O 1
ATOM 9346 N N . ASN B 1 71 ? -53.156 -3.074 -8.711 1 81.75 71 ASN B N 1
ATOM 9347 C CA . ASN B 1 71 ? -52.656 -1.715 -8.852 1 81.75 71 ASN B CA 1
ATOM 9348 C C . ASN B 1 71 ? -51.562 -1.417 -7.84 1 81.75 71 ASN B C 1
ATOM 9350 O O . ASN B 1 71 ? -51.656 -1.808 -6.676 1 81.75 71 ASN B O 1
ATOM 9354 N N . TYR B 1 72 ? -50.438 -0.826 -8.227 1 84 72 TYR B N 1
ATOM 9355 C CA . TYR B 1 72 ? -49.438 -0.186 -7.402 1 84 72 TYR B CA 1
ATOM 9356 C C . TYR B 1 72 ? -49.562 1.332 -7.457 1 84 72 TYR B C 1
ATOM 9358 O O . TYR B 1 72 ? -49.188 1.957 -8.453 1 84 72 TYR B O 1
ATOM 9366 N N . GLY B 1 73 ? -50.219 1.911 -6.57 1 75.38 73 GLY B N 1
ATOM 9367 C CA . GLY B 1 73 ? -50.625 3.307 -6.699 1 75.38 73 GLY B CA 1
ATOM 9368 C C . GLY B 1 73 ? -51.594 3.553 -7.824 1 75.38 73 GLY B C 1
ATOM 9369 O O . GLY B 1 73 ? -52.688 2.994 -7.828 1 75.38 73 GLY B O 1
ATOM 9370 N N . ARG B 1 74 ? -51.312 4.316 -8.883 1 75.31 74 ARG B N 1
ATOM 9371 C CA . ARG B 1 74 ? -52.156 4.629 -10.016 1 75.31 74 ARG B CA 1
ATOM 9372 C C . ARG B 1 74 ? -51.812 3.783 -11.234 1 75.31 74 ARG B C 1
ATOM 9374 O O . ARG B 1 74 ? -52.438 3.891 -12.281 1 75.31 74 ARG B O 1
ATOM 9381 N N . SER B 1 75 ? -50.875 2.887 -10.992 1 81.56 75 SER B N 1
ATOM 9382 C CA . SER B 1 75 ? -50.406 2.125 -12.141 1 81.56 75 SER B CA 1
ATOM 9383 C C . SER B 1 75 ? -50.938 0.697 -12.125 1 81.56 75 SER B C 1
ATOM 9385 O O . SER B 1 75 ? -50.938 0.049 -11.07 1 81.56 75 SER B O 1
ATOM 9387 N N . TYR B 1 76 ? -51.375 0.325 -13.273 1 84.81 76 TYR B N 1
ATOM 9388 C CA . TYR B 1 76 ? -51.844 -1.044 -13.438 1 84.81 76 TYR B CA 1
ATOM 9389 C C . TYR B 1 76 ? -50.688 -1.992 -13.727 1 84.81 76 TYR B C 1
ATOM 9391 O O . TYR B 1 76 ? -49.812 -1.694 -14.555 1 84.81 76 TYR B O 1
ATOM 9399 N N . LEU B 1 77 ? -50.656 -3.242 -12.914 1 84.62 77 LEU B N 1
ATOM 9400 C CA . LEU B 1 77 ? -49.531 -4.184 -13.047 1 84.62 77 LEU B CA 1
ATOM 9401 C C . LEU B 1 77 ? -49.938 -5.391 -13.891 1 84.62 77 LEU B C 1
ATOM 9403 O O . LEU B 1 77 ? -51.094 -5.867 -13.781 1 84.62 77 LEU B O 1
ATOM 9407 N N . LYS B 1 78 ? -49.125 -5.742 -14.758 1 86.12 78 LYS B N 1
ATOM 9408 C CA . LYS B 1 78 ? -49.281 -6.965 -15.547 1 86.12 78 LYS B CA 1
ATOM 9409 C C . LYS B 1 78 ? -48.219 -7.996 -15.156 1 86.12 78 LYS B C 1
ATOM 9411 O O . LYS B 1 78 ? -47.062 -7.652 -14.969 1 86.12 78 LYS B O 1
ATOM 9416 N N . ALA B 1 79 ? -48.656 -9.188 -14.875 1 86.5 79 ALA B N 1
ATOM 9417 C CA . ALA B 1 79 ? -47.719 -10.227 -14.469 1 86.5 79 ALA B CA 1
ATOM 9418 C C . ALA B 1 79 ? -47.719 -11.383 -15.469 1 86.5 79 ALA B C 1
ATOM 9420 O O . ALA B 1 79 ? -48.75 -11.797 -15.945 1 86.5 79 ALA B O 1
ATOM 9421 N N . SER B 1 80 ? -46.531 -11.82 -15.938 1 86.56 80 SER B N 1
ATOM 9422 C CA . SER B 1 80 ? -46.375 -12.969 -16.828 1 86.56 80 SER B CA 1
ATOM 9423 C C . SER B 1 80 ? -45.312 -13.938 -16.297 1 86.56 80 SER B C 1
ATOM 9425 O O . SER B 1 80 ? -44.438 -13.547 -15.516 1 86.56 80 SER B O 1
ATOM 9427 N N . GLU B 1 81 ? -45.438 -15.125 -16.641 1 80.75 81 GLU B N 1
ATOM 9428 C CA . GLU B 1 81 ? -44.5 -16.156 -16.188 1 80.75 81 GLU B CA 1
ATOM 9429 C C . GLU B 1 81 ? -43.188 -16.062 -16.938 1 80.75 81 GLU B C 1
ATOM 9431 O O . GLU B 1 81 ? -43.156 -15.719 -18.125 1 80.75 81 GLU B O 1
ATOM 9436 N N . VAL B 1 82 ? -42.094 -16.141 -16.156 1 75.75 82 VAL B N 1
ATOM 9437 C CA . VAL B 1 82 ? -40.781 -16.203 -16.734 1 75.75 82 VAL B CA 1
ATOM 9438 C C . VAL B 1 82 ? -40.219 -17.609 -16.594 1 75.75 82 VAL B C 1
ATOM 9440 O O . VAL B 1 82 ? -40.438 -18.281 -15.594 1 75.75 82 VAL B O 1
ATOM 9443 N N . GLU B 1 83 ? -39.656 -18.094 -17.578 1 64.81 83 GLU B N 1
ATOM 9444 C CA . GLU B 1 83 ? -39.188 -19.484 -17.641 1 64.81 83 GLU B CA 1
ATOM 9445 C C . GLU B 1 83 ? -38.031 -19.703 -16.672 1 64.81 83 GLU B C 1
ATOM 9447 O O . GLU B 1 83 ? -37.906 -20.797 -16.094 1 64.81 83 GLU B O 1
ATOM 9452 N N . GLN B 1 84 ? -37.219 -18.703 -16.391 1 64.12 84 GLN B N 1
ATOM 9453 C CA . GLN B 1 84 ? -36 -18.938 -15.609 1 64.12 84 GLN B CA 1
ATOM 9454 C C . GLN B 1 84 ? -36.062 -18.219 -14.266 1 64.12 84 GLN B C 1
ATOM 9456 O O . GLN B 1 84 ? -36.438 -17.047 -14.195 1 64.12 84 GLN B O 1
ATOM 9461 N N . ASP B 1 85 ? -35.781 -18.984 -13.242 1 66.88 85 ASP B N 1
ATOM 9462 C CA . ASP B 1 85 ? -35.688 -18.406 -11.906 1 66.88 85 ASP B CA 1
ATOM 9463 C C . ASP B 1 85 ? -34.469 -17.469 -11.82 1 66.88 85 ASP B C 1
ATOM 9465 O O . ASP B 1 85 ? -33.5 -17.641 -12.547 1 66.88 85 ASP B O 1
ATOM 9469 N N . ILE B 1 86 ? -34.688 -16.312 -11.172 1 66.5 86 ILE B N 1
ATOM 9470 C CA . ILE B 1 86 ? -33.562 -15.422 -10.93 1 66.5 86 ILE B CA 1
ATOM 9471 C C . ILE B 1 86 ? -32.406 -16.203 -10.328 1 66.5 86 ILE B C 1
ATOM 9473 O O . ILE B 1 86 ? -31.266 -16.094 -10.789 1 66.5 86 ILE B O 1
ATOM 9477 N N . VAL B 1 87 ? -32.75 -16.922 -9.281 1 62.16 87 VAL B N 1
ATOM 9478 C CA . VAL B 1 87 ? -31.812 -17.828 -8.648 1 62.16 87 VAL B CA 1
ATOM 9479 C C . VAL B 1 87 ? -32.25 -19.281 -8.875 1 62.16 87 VAL B C 1
ATOM 9481 O O . VAL B 1 87 ? -33.219 -19.734 -8.242 1 62.16 87 VAL B O 1
ATOM 9484 N N . PRO B 1 88 ? -31.859 -19.859 -9.906 1 54.47 88 PRO B N 1
ATOM 9485 C CA . PRO B 1 88 ? -32.375 -21.172 -10.312 1 54.47 88 PRO B CA 1
ATOM 9486 C C . PRO B 1 88 ? -32.406 -22.188 -9.164 1 54.47 88 PRO B C 1
ATOM 9488 O O . PRO B 1 88 ? -33.312 -22.984 -9.062 1 54.47 88 PRO B O 1
ATOM 9491 N N . LYS B 1 89 ? -31.375 -22.422 -8.445 1 50.59 89 LYS B N 1
ATOM 9492 C CA . LYS B 1 89 ? -31.406 -23.328 -7.301 1 50.59 89 LYS B CA 1
ATOM 9493 C C . LYS B 1 89 ? -31.328 -22.562 -5.984 1 50.59 89 LYS B C 1
ATOM 9495 O O . LYS B 1 89 ? -30.234 -22.234 -5.516 1 50.59 89 LYS B O 1
ATOM 9500 N N . PRO B 1 90 ? -32.562 -22.094 -5.676 1 51.53 90 PRO B N 1
ATOM 9501 C CA . PRO B 1 90 ? -32.531 -21.375 -4.402 1 51.53 90 PRO B CA 1
ATOM 9502 C C . PRO B 1 90 ? -31.844 -22.172 -3.289 1 51.53 90 PRO B C 1
ATOM 9504 O O . PRO B 1 90 ? -31.969 -23.406 -3.246 1 51.53 90 PRO B O 1
ATOM 9507 N N . ARG B 1 91 ? -30.797 -21.703 -2.715 1 48.59 91 ARG B N 1
ATOM 9508 C CA . ARG B 1 91 ? -30.062 -22.344 -1.627 1 48.59 91 ARG B CA 1
ATOM 9509 C C . ARG B 1 91 ? -31.016 -23 -0.64 1 48.59 91 ARG B C 1
ATOM 9511 O O . ARG B 1 91 ? -32 -22.406 -0.202 1 48.59 91 ARG B O 1
ATOM 9518 N N . ALA B 1 92 ? -31.219 -24.281 -0.792 1 48 92 ALA B N 1
ATOM 9519 C CA . ALA B 1 92 ? -31.969 -24.984 0.237 1 48 92 ALA B CA 1
ATOM 9520 C C . ALA B 1 92 ? -31.828 -24.312 1.596 1 48 92 ALA B C 1
ATOM 9522 O O . ALA B 1 92 ? -30.953 -23.469 1.782 1 48 92 ALA B O 1
ATOM 9523 N N . SER B 1 93 ? -32.5 -25.031 2.711 1 50.25 93 SER B N 1
ATOM 9524 C CA . SER B 1 93 ? -32.781 -24.656 4.09 1 50.25 93 SER B CA 1
ATOM 9525 C C . SER B 1 93 ? -31.516 -24.25 4.832 1 50.25 93 SER B C 1
ATOM 9527 O O . SER B 1 93 ? -30.609 -25.062 5.004 1 50.25 93 SER B O 1
ATOM 9529 N N . LEU B 1 94 ? -31.078 -23.031 4.664 1 59.09 94 LEU B N 1
ATOM 9530 C CA . LEU B 1 94 ? -30 -22.406 5.445 1 59.09 94 LEU B CA 1
ATOM 9531 C C . LEU B 1 94 ? -30.391 -22.297 6.91 1 59.09 94 LEU B C 1
ATOM 9533 O O . LEU B 1 94 ? -31.469 -21.781 7.23 1 59.09 94 LEU B O 1
ATOM 9537 N N . HIS B 1 95 ? -29.922 -23.125 7.797 1 70.81 95 HIS B N 1
ATOM 9538 C CA . HIS B 1 95 ? -30.031 -22.875 9.227 1 70.81 95 HIS B CA 1
ATOM 9539 C C . HIS B 1 95 ? -29.25 -21.625 9.625 1 70.81 95 HIS B C 1
ATOM 9541 O O . HIS B 1 95 ? -28.078 -21.484 9.242 1 70.81 95 HIS B O 1
ATOM 9547 N N . ASN B 1 96 ? -30.016 -20.609 10 1 79.44 96 ASN B N 1
ATOM 9548 C CA . ASN B 1 96 ? -29.359 -19.375 10.445 1 79.44 96 ASN B CA 1
ATOM 9549 C C . ASN B 1 96 ? -29.531 -19.172 11.945 1 79.44 96 ASN B C 1
ATOM 9551 O O . ASN B 1 96 ? -30.641 -19.156 12.461 1 79.44 96 ASN B O 1
ATOM 9555 N N . ILE B 1 97 ? -28.438 -19.188 12.734 1 83.75 97 ILE B N 1
ATOM 9556 C CA . ILE B 1 97 ? -28.422 -18.906 14.164 1 83.75 97 ILE B CA 1
ATOM 9557 C C . ILE B 1 97 ? -27.828 -17.516 14.406 1 83.75 97 ILE B C 1
ATOM 9559 O O . ILE B 1 97 ? -26.625 -17.312 14.219 1 83.75 97 ILE B O 1
ATOM 9563 N N . PRO B 1 98 ? -28.609 -16.578 14.781 1 85.81 98 PRO B N 1
ATOM 9564 C CA . PRO B 1 98 ? -28.109 -15.227 14.977 1 85.81 98 PRO B CA 1
ATOM 9565 C C . PRO B 1 98 ? -27.531 -15.008 16.375 1 85.81 98 PRO B C 1
ATOM 9567 O O . PRO B 1 98 ? -27.719 -15.852 17.25 1 85.81 98 PRO B O 1
ATOM 9570 N N . SER B 1 99 ? -26.719 -13.977 16.594 1 86.25 99 SER B N 1
ATOM 9571 C CA . SER B 1 99 ? -26.281 -13.359 17.844 1 86.25 99 SER B CA 1
ATOM 9572 C C . SER B 1 99 ? -25.422 -14.328 18.656 1 86.25 99 SER B C 1
ATOM 9574 O O . SER B 1 99 ? -25.703 -14.547 19.844 1 86.25 99 SER B O 1
ATOM 9576 N N . LEU B 1 100 ? -24.5 -14.891 18.062 1 90.19 100 LEU B N 1
ATOM 9577 C CA . LEU B 1 100 ? -23.578 -15.766 18.766 1 90.19 100 LEU B CA 1
ATOM 9578 C C . LEU B 1 100 ? -22.25 -15.062 19.031 1 90.19 100 LEU B C 1
ATOM 9580 O O . LEU B 1 100 ? -21.969 -14.008 18.438 1 90.19 100 LEU B O 1
ATOM 9584 N N . LYS B 1 101 ? -21.578 -15.609 20.031 1 91 101 LYS B N 1
ATOM 9585 C CA . LYS B 1 101 ? -20.203 -15.188 20.266 1 91 101 LYS B CA 1
ATOM 9586 C C . LYS B 1 101 ? -19.203 -16.125 19.594 1 91 101 LYS B C 1
ATOM 9588 O O . LYS B 1 101 ? -19.375 -17.344 19.641 1 91 101 LYS B O 1
ATOM 9593 N N . MET B 1 102 ? -18.234 -15.586 18.922 1 93.25 102 MET B N 1
ATOM 9594 C CA . MET B 1 102 ? -17.266 -16.391 18.188 1 93.25 102 MET B CA 1
ATOM 9595 C C . MET B 1 102 ? -15.844 -16.031 18.594 1 93.25 102 MET B C 1
ATOM 9597 O O . MET B 1 102 ? -15.523 -14.867 18.812 1 93.25 102 MET B O 1
ATOM 9601 N N . TYR B 1 103 ? -15.078 -17.062 18.797 1 92.19 103 TYR B N 1
ATOM 9602 C CA . TYR B 1 103 ? -13.672 -16.906 19.156 1 92.19 103 TYR B CA 1
ATOM 9603 C C . TYR B 1 103 ? -12.773 -17.391 18.016 1 92.19 103 TYR B C 1
ATOM 9605 O O . TYR B 1 103 ? -13.047 -18.406 17.391 1 92.19 103 TYR B O 1
ATOM 9613 N N . PHE B 1 104 ? -11.734 -16.594 17.703 1 92.19 104 PHE B N 1
ATOM 9614 C CA . PHE B 1 104 ? -10.703 -16.984 16.734 1 92.19 104 PHE B CA 1
ATOM 9615 C C . PHE B 1 104 ? -9.383 -17.234 17.453 1 92.19 104 PHE B C 1
ATOM 9617 O O . PHE B 1 104 ? -8.969 -16.453 18.312 1 92.19 104 PHE B O 1
ATOM 9624 N N . GLY B 1 105 ? -8.742 -18.344 17.203 1 90.25 105 GLY B N 1
ATOM 9625 C CA . GLY B 1 105 ? -7.484 -18.672 17.859 1 90.25 105 GLY B CA 1
ATOM 9626 C C . GLY B 1 105 ? -6.922 -20 17.422 1 90.25 105 GLY B C 1
ATOM 9627 O O . GLY B 1 105 ? -7.109 -20.422 16.281 1 90.25 105 GLY B O 1
ATOM 9628 N N . CYS B 1 106 ? -6.082 -20.578 18.266 1 88.81 106 CYS B N 1
ATOM 9629 C CA . CYS B 1 106 ? -5.445 -21.875 18.016 1 88.81 106 CYS B CA 1
ATOM 9630 C C . CYS B 1 106 ? -5.652 -22.828 19.188 1 88.81 106 CYS B C 1
ATOM 9632 O O . CYS B 1 106 ? -5.605 -22.406 20.344 1 88.81 106 CYS B O 1
ATOM 9634 N N . GLN B 1 107 ? -6.023 -23.969 18.828 1 87.19 107 GLN B N 1
ATOM 9635 C CA . GLN B 1 107 ? -6.098 -24.984 19.859 1 87.19 107 GLN B CA 1
ATOM 9636 C C . GLN B 1 107 ? -4.707 -25.406 20.328 1 87.19 107 GLN B C 1
ATOM 9638 O O . GLN B 1 107 ? -3.875 -25.812 19.516 1 87.19 107 GLN B O 1
ATOM 9643 N N . VAL B 1 108 ? -4.414 -25.266 21.609 1 86.25 108 VAL B N 1
ATOM 9644 C CA . VAL B 1 108 ? -3.08 -25.562 22.109 1 86.25 108 VAL B CA 1
ATOM 9645 C C . VAL B 1 108 ? -3.09 -26.906 22.828 1 86.25 108 VAL B C 1
ATOM 9647 O O . VAL B 1 108 ? -2.033 -27.5 23.062 1 86.25 108 VAL B O 1
ATOM 9650 N N . SER B 1 109 ? -4.234 -27.344 23.141 1 83.31 109 SER B N 1
ATOM 9651 C CA . SER B 1 109 ? -4.492 -28.672 23.688 1 83.31 109 SER B CA 1
ATOM 9652 C C . SER B 1 109 ? -5.883 -29.172 23.312 1 83.31 109 SER B C 1
ATOM 9654 O O . SER B 1 109 ? -6.711 -28.391 22.828 1 83.31 109 SER B O 1
ATOM 9656 N N . PRO B 1 110 ? -6.121 -30.391 23.391 1 79.44 110 PRO B N 1
ATOM 9657 C CA . PRO B 1 110 ? -7.461 -30.875 23.047 1 79.44 110 PRO B CA 1
ATOM 9658 C C . PRO B 1 110 ? -8.555 -30.188 23.859 1 79.44 110 PRO B C 1
ATOM 9660 O O . PRO B 1 110 ? -9.719 -30.156 23.438 1 79.44 110 PRO B O 1
ATOM 9663 N N . LYS B 1 111 ? -8.141 -29.531 24.984 1 84.19 111 LYS B N 1
ATOM 9664 C CA . LYS B 1 111 ? -9.18 -28.984 25.859 1 84.19 111 LYS B CA 1
ATOM 9665 C C . LYS B 1 111 ? -9.008 -27.484 26.031 1 84.19 111 LYS B C 1
ATOM 9667 O O . LYS B 1 111 ? -9.695 -26.859 26.844 1 84.19 111 LYS B O 1
ATOM 9672 N N . LYS B 1 112 ? -8.148 -26.984 25.312 1 86.81 112 LYS B N 1
ATOM 9673 C CA . LYS B 1 112 ? -7.871 -25.562 25.531 1 86.81 112 LYS B CA 1
ATOM 9674 C C . LYS B 1 112 ? -7.699 -24.828 24.219 1 86.81 112 LYS B C 1
ATOM 9676 O O . LYS B 1 112 ? -7 -25.312 23.312 1 86.81 112 LYS B O 1
ATOM 9681 N N . LEU B 1 113 ? -8.406 -23.703 24.172 1 89.06 113 LEU B N 1
ATOM 9682 C CA . LEU B 1 113 ? -8.289 -22.828 23.016 1 89.06 113 LEU B CA 1
ATOM 9683 C C . LEU B 1 113 ? -7.648 -21.5 23.406 1 89.06 113 LEU B C 1
ATOM 9685 O O . LEU B 1 113 ? -8.109 -20.828 24.328 1 89.06 113 LEU B O 1
ATOM 9689 N N . SER B 1 114 ? -6.512 -21.141 22.766 1 86.81 114 SER B N 1
ATOM 9690 C CA . SER B 1 114 ? -5.902 -19.828 22.922 1 86.81 114 SER B CA 1
ATOM 9691 C C . SER B 1 114 ? -6.559 -18.812 21.984 1 86.81 114 SER B C 1
ATOM 9693 O O . SER B 1 114 ? -6.465 -18.938 20.766 1 86.81 114 SER B O 1
ATOM 9695 N N . VAL B 1 115 ? -7.176 -17.781 22.562 1 88.94 115 VAL B N 1
ATOM 9696 C CA . VAL B 1 115 ? -7.992 -16.859 21.781 1 88.94 115 VAL B CA 1
ATOM 9697 C C . VAL B 1 115 ? -7.152 -15.648 21.359 1 88.94 115 VAL B C 1
ATOM 9699 O O . VAL B 1 115 ? -6.473 -15.047 22.188 1 88.94 115 VAL B O 1
ATOM 9702 N N . PHE B 1 116 ? -7.168 -15.328 20.016 1 86 116 PHE B N 1
ATOM 9703 C CA . PHE B 1 116 ? -6.512 -14.148 19.484 1 86 116 PHE B CA 1
ATOM 9704 C C . PHE B 1 116 ? -7.48 -12.977 19.406 1 86 116 PHE B C 1
ATOM 9706 O O . PHE B 1 116 ? -7.094 -11.828 19.625 1 86 116 PHE B O 1
ATOM 9713 N N . TRP B 1 117 ? -8.758 -13.227 19.031 1 86.81 117 TRP B N 1
ATOM 9714 C CA . TRP B 1 117 ? -9.781 -12.211 18.781 1 86.81 117 TRP B CA 1
ATOM 9715 C C . TRP B 1 117 ? -11.172 -12.789 18.984 1 86.81 117 TRP B C 1
ATOM 9717 O O . TRP B 1 117 ? -11.398 -13.984 18.766 1 86.81 117 TRP B O 1
ATOM 9727 N N . SER B 1 118 ? -12.078 -12 19.484 1 89.19 118 SER B N 1
ATOM 9728 C CA . SER B 1 118 ? -13.453 -12.438 19.656 1 89.19 118 SER B CA 1
ATOM 9729 C C . SER B 1 118 ? -14.438 -11.453 19.031 1 89.19 118 SER B C 1
ATOM 9731 O O . SER B 1 118 ? -14.172 -10.25 18.984 1 89.19 118 SER B O 1
ATOM 9733 N N . ALA B 1 119 ? -15.406 -11.977 18.406 1 89.12 119 ALA B N 1
ATOM 9734 C CA . ALA B 1 119 ? -16.469 -11.172 17.812 1 89.12 119 ALA B CA 1
ATOM 9735 C C . ALA B 1 119 ? -17.812 -11.453 18.5 1 89.12 119 ALA B C 1
ATOM 9737 O O . ALA B 1 119 ? -18.109 -12.594 18.844 1 89.12 119 ALA B O 1
ATOM 9738 N N . GLN B 1 120 ? -18.578 -10.367 18.688 1 86.94 120 GLN B N 1
ATOM 9739 C CA . GLN B 1 120 ? -19.922 -10.508 19.266 1 86.94 120 GLN B CA 1
ATOM 9740 C C . GLN B 1 120 ? -21 -10.375 18.203 1 86.94 120 GLN B C 1
ATOM 9742 O O . GLN B 1 120 ? -20.766 -9.812 17.141 1 86.94 120 GLN B O 1
ATOM 9747 N N . ASN B 1 121 ? -22.172 -11.008 18.422 1 87.75 121 ASN B N 1
ATOM 9748 C CA . ASN B 1 121 ? -23.344 -10.93 17.547 1 87.75 121 ASN B CA 1
ATOM 9749 C C . ASN B 1 121 ? -23.047 -11.508 16.156 1 87.75 121 ASN B C 1
ATOM 9751 O O . ASN B 1 121 ? -23.266 -10.844 15.148 1 87.75 121 ASN B O 1
ATOM 9755 N N . VAL B 1 122 ? -22.5 -12.648 16.188 1 93 122 VAL B N 1
ATOM 9756 C CA . VAL B 1 122 ? -22.172 -13.344 14.953 1 93 122 VAL B CA 1
ATOM 9757 C C . VAL B 1 122 ? -23.344 -14.211 14.508 1 93 122 VAL B C 1
ATOM 9759 O O . VAL B 1 122 ? -23.938 -14.922 15.312 1 93 122 VAL B O 1
ATOM 9762 N N . ALA B 1 123 ? -23.75 -14.031 13.25 1 90.69 123 ALA B N 1
ATOM 9763 C CA . ALA B 1 123 ? -24.766 -14.898 12.656 1 90.69 123 ALA B CA 1
ATOM 9764 C C . ALA B 1 123 ? -24.125 -16.094 11.953 1 90.69 123 ALA B C 1
ATOM 9766 O O . ALA B 1 123 ? -23.219 -15.922 11.133 1 90.69 123 ALA B O 1
ATOM 9767 N N . PHE B 1 124 ? -24.562 -17.297 12.352 1 89.12 124 PHE B N 1
ATOM 9768 C CA . PHE B 1 124 ? -24.016 -18.547 11.812 1 89.12 124 PHE B CA 1
ATOM 9769 C C . PHE B 1 124 ? -25.031 -19.219 10.898 1 89.12 124 PHE B C 1
ATOM 9771 O O . PHE B 1 124 ? -26.141 -19.531 11.312 1 89.12 124 PHE B O 1
ATOM 9778 N N . SER B 1 125 ? -24.609 -19.359 9.547 1 83.38 125 SER B N 1
ATOM 9779 C CA . SER B 1 125 ? -25.484 -20 8.586 1 83.38 125 SER B CA 1
ATOM 9780 C C . SER B 1 125 ? -24.844 -21.25 7.988 1 83.38 125 SER B C 1
ATOM 9782 O O . SER B 1 125 ? -23.656 -21.234 7.656 1 83.38 125 SER B O 1
ATOM 9784 N N . PHE B 1 126 ? -25.562 -22.391 7.984 1 78.06 126 PHE B N 1
ATOM 9785 C CA . PHE B 1 126 ? -25.047 -23.609 7.367 1 78.06 126 PHE B CA 1
ATOM 9786 C C . PHE B 1 126 ? -26.188 -24.422 6.762 1 78.06 126 PHE B C 1
ATOM 9788 O O . PHE B 1 126 ? -27.359 -24.188 7.062 1 78.06 126 PHE B O 1
ATOM 9795 N N . GLY B 1 127 ? -25.891 -25.188 5.645 1 66.75 127 GLY B N 1
ATOM 9796 C CA . GLY B 1 127 ? -26.875 -26.031 4.992 1 66.75 127 GLY B CA 1
ATOM 9797 C C . GLY B 1 127 ? -26.266 -27.156 4.191 1 66.75 127 GLY B C 1
ATOM 9798 O O . GLY B 1 127 ? -25.094 -27.109 3.83 1 66.75 127 GLY B O 1
ATOM 9799 N N . THR B 1 128 ? -26.828 -28.312 4.199 1 57.38 128 THR B N 1
ATOM 9800 C CA . THR B 1 128 ? -26.359 -29.5 3.496 1 57.38 128 THR B CA 1
ATOM 9801 C C . THR B 1 128 ? -26.016 -29.172 2.045 1 57.38 128 THR B C 1
ATOM 9803 O O . THR B 1 128 ? -25.031 -29.688 1.504 1 57.38 128 THR B O 1
ATOM 9806 N N . GLY B 1 129 ? -26.75 -28.266 1.419 1 57.94 129 GLY B N 1
ATOM 9807 C CA . GLY B 1 129 ? -26.516 -27.984 0.011 1 57.94 129 GLY B CA 1
ATOM 9808 C C . GLY B 1 129 ? -25.469 -26.906 -0.222 1 57.94 129 GLY B C 1
ATOM 9809 O O . GLY B 1 129 ? -24.938 -26.766 -1.329 1 57.94 129 GLY B O 1
ATOM 9810 N N . MET B 1 130 ? -24.984 -26.203 0.795 1 61.81 130 MET B N 1
ATOM 9811 C CA . MET B 1 130 ? -24.109 -25.047 0.602 1 61.81 130 MET B CA 1
ATOM 9812 C C . MET B 1 130 ? -22.656 -25.469 0.551 1 61.81 130 MET B C 1
ATOM 9814 O O . MET B 1 130 ? -21.859 -24.906 -0.201 1 61.81 130 MET B O 1
ATOM 9818 N N . ARG B 1 131 ? -22.234 -26.547 1.049 1 72.81 131 ARG B N 1
ATOM 9819 C CA . ARG B 1 131 ? -20.875 -27.047 1.174 1 72.81 131 ARG B CA 1
ATOM 9820 C C . ARG B 1 131 ? -19.953 -25.969 1.739 1 72.81 131 ARG B C 1
ATOM 9822 O O . ARG B 1 131 ? -18.766 -25.938 1.417 1 72.81 131 ARG B O 1
ATOM 9829 N N . LYS B 1 132 ? -20.531 -24.859 2.322 1 84.56 132 LYS B N 1
ATOM 9830 C CA . LYS B 1 132 ? -19.75 -23.812 2.98 1 84.56 132 LYS B CA 1
ATOM 9831 C C . LYS B 1 132 ? -20.438 -23.344 4.262 1 84.56 132 LYS B C 1
ATOM 9833 O O . LYS B 1 132 ? -21.656 -23.438 4.391 1 84.56 132 LYS B O 1
ATOM 9838 N N . LEU B 1 133 ? -19.719 -22.922 5.246 1 87.69 133 LEU B N 1
ATOM 9839 C CA . LEU B 1 133 ? -20.219 -22.25 6.449 1 87.69 133 LEU B CA 1
ATOM 9840 C C . LEU B 1 133 ? -20.094 -20.75 6.328 1 87.69 133 LEU B C 1
ATOM 9842 O O . LEU B 1 133 ? -19.109 -20.234 5.789 1 87.69 133 LEU B O 1
ATOM 9846 N N . HIS B 1 134 ? -21.156 -20 6.715 1 89.38 134 HIS B N 1
ATOM 9847 C CA . HIS B 1 134 ? -21.141 -18.531 6.664 1 89.38 134 HIS B CA 1
ATOM 9848 C C . HIS B 1 134 ? -21.172 -17.938 8.062 1 89.38 134 HIS B C 1
ATOM 9850 O O . HIS B 1 134 ? -21.938 -18.391 8.922 1 89.38 134 HIS B O 1
ATOM 9856 N N . PHE B 1 135 ? -20.266 -17.016 8.312 1 93.06 135 PHE B N 1
ATOM 9857 C CA . PHE B 1 135 ? -20.281 -16.219 9.531 1 93.06 135 PHE B CA 1
ATOM 9858 C C . PHE B 1 135 ? -20.438 -14.734 9.203 1 93.06 135 PHE B C 1
ATOM 9860 O O . PHE B 1 135 ? -19.609 -14.164 8.484 1 93.06 135 PHE B O 1
ATOM 9867 N N . SER B 1 136 ? -21.469 -14.094 9.641 1 91.94 136 SER B N 1
ATOM 9868 C CA . SER B 1 136 ? -21.672 -12.664 9.445 1 91.94 136 SER B CA 1
ATOM 9869 C C . SER B 1 136 ? -21.453 -11.891 10.742 1 91.94 136 SER B C 1
ATOM 9871 O O . SER B 1 136 ? -21.938 -12.289 11.797 1 91.94 136 SER B O 1
ATOM 9873 N N . MET B 1 137 ? -20.609 -10.883 10.672 1 91.88 137 MET B N 1
ATOM 9874 C CA . MET B 1 137 ? -20.312 -10.086 11.859 1 91.88 137 MET B CA 1
ATOM 9875 C C . MET B 1 137 ? -20.094 -8.625 11.492 1 91.88 137 MET B C 1
ATOM 9877 O O . MET B 1 137 ? -19.938 -8.289 10.312 1 91.88 137 MET B O 1
ATOM 9881 N N . SER B 1 138 ? -20.172 -7.797 12.477 1 87.06 138 SER B N 1
ATOM 9882 C CA . SER B 1 138 ? -19.906 -6.371 12.305 1 87.06 138 SER B CA 1
ATOM 9883 C C . SER B 1 138 ? -18.688 -5.934 13.125 1 87.06 138 SER B C 1
ATOM 9885 O O . SER B 1 138 ? -18.5 -6.395 14.25 1 87.06 138 SER B O 1
ATOM 9887 N N . TRP B 1 139 ? -17.812 -5.219 12.484 1 82.62 139 TRP B N 1
ATOM 9888 C CA . TRP B 1 139 ? -16.625 -4.684 13.133 1 82.62 139 TRP B CA 1
ATOM 9889 C C . TRP B 1 139 ? -16.359 -3.25 12.695 1 82.62 139 TRP B C 1
ATOM 9891 O O . TRP B 1 139 ? -16.219 -2.979 11.5 1 82.62 139 TRP B O 1
ATOM 9901 N N . CYS B 1 140 ? -16.328 -2.35 13.633 1 75.19 140 CYS B N 1
ATOM 9902 C CA . CYS B 1 140 ? -16.109 -0.933 13.359 1 75.19 140 CYS B CA 1
ATOM 9903 C C . CYS B 1 140 ? -17.141 -0.4 12.367 1 75.19 140 CYS B C 1
ATOM 9905 O O . CYS B 1 140 ? -16.781 0.228 11.367 1 75.19 140 CYS B O 1
ATOM 9907 N N . GLU B 1 141 ? -18.422 -0.85 12.602 1 71.81 141 GLU B N 1
ATOM 9908 C CA . GLU B 1 141 ? -19.578 -0.367 11.867 1 71.81 141 GLU B CA 1
ATOM 9909 C C . GLU B 1 141 ? -19.531 -0.826 10.414 1 71.81 141 GLU B C 1
ATOM 9911 O O . GLU B 1 141 ? -20.078 -0.16 9.531 1 71.81 141 GLU B O 1
ATOM 9916 N N . LYS B 1 142 ? -18.781 -1.742 10.164 1 80.62 142 LYS B N 1
ATOM 9917 C CA . LYS B 1 142 ? -18.797 -2.395 8.852 1 80.62 142 LYS B CA 1
ATOM 9918 C C . LYS B 1 142 ? -19.188 -3.861 8.977 1 80.62 142 LYS B C 1
ATOM 9920 O O . LYS B 1 142 ? -18.844 -4.527 9.953 1 80.62 142 LYS B O 1
ATOM 9925 N N . ASP B 1 143 ? -19.922 -4.262 8.039 1 86.38 143 ASP B N 1
ATOM 9926 C CA . ASP B 1 143 ? -20.391 -5.645 8.062 1 86.38 143 ASP B CA 1
ATOM 9927 C C . ASP B 1 143 ? -19.469 -6.551 7.262 1 86.38 143 ASP B C 1
ATOM 9929 O O . ASP B 1 143 ? -19.016 -6.18 6.172 1 86.38 143 ASP B O 1
ATOM 9933 N N . TYR B 1 144 ? -19.109 -7.656 7.859 1 90.75 144 TYR B N 1
ATOM 9934 C CA . TYR B 1 144 ? -18.25 -8.641 7.215 1 90.75 144 TYR B CA 1
ATOM 9935 C C . TYR B 1 144 ? -18.922 -10.008 7.164 1 90.75 144 TYR B C 1
ATOM 9937 O O . TYR B 1 144 ? -19.766 -10.32 8 1 90.75 144 TYR B O 1
ATOM 9945 N N . ARG B 1 145 ? -18.609 -10.766 6.152 1 91.5 145 ARG B N 1
ATOM 9946 C CA . ARG B 1 145 ? -19.047 -12.148 6 1 91.5 145 ARG B CA 1
ATOM 9947 C C . ARG B 1 145 ? -17.875 -13.078 5.738 1 91.5 145 ARG B C 1
ATOM 9949 O O . ARG B 1 145 ? -17.047 -12.805 4.867 1 91.5 145 ARG B O 1
ATOM 9956 N N . LEU B 1 146 ? -17.75 -14.125 6.555 1 94 146 LEU B N 1
ATOM 9957 C CA . LEU B 1 146 ? -16.734 -15.164 6.352 1 94 146 LEU B CA 1
ATOM 9958 C C . LEU B 1 146 ? -17.359 -16.406 5.742 1 94 146 LEU B C 1
ATOM 9960 O O . LEU B 1 146 ? -18.391 -16.906 6.23 1 94 146 LEU B O 1
ATOM 9964 N N . GLU B 1 147 ? -16.844 -16.859 4.645 1 91.31 147 GLU B N 1
ATOM 9965 C CA . GLU B 1 147 ? -17.266 -18.109 4.012 1 91.31 147 GLU B CA 1
ATOM 9966 C C . GLU B 1 147 ? -16.203 -19.188 4.152 1 91.31 147 GLU B C 1
ATOM 9968 O O . GLU B 1 147 ? -15.102 -19.062 3.605 1 91.31 147 GLU B O 1
ATOM 9973 N N . LEU B 1 148 ? -16.5 -20.203 4.883 1 90.31 148 LEU B N 1
ATOM 9974 C CA . LEU B 1 148 ? -15.578 -21.312 5.102 1 90.31 148 LEU B CA 1
ATOM 9975 C C . LEU B 1 148 ? -16.031 -22.547 4.332 1 90.31 148 LEU B C 1
ATOM 9977 O O . LEU B 1 148 ? -16.969 -23.234 4.742 1 90.31 148 LEU B O 1
ATOM 9981 N N . PRO B 1 149 ? -15.32 -22.859 3.221 1 85.44 149 PRO B N 1
ATOM 9982 C CA . PRO B 1 149 ? -15.672 -24.078 2.488 1 85.44 149 PRO B CA 1
ATOM 9983 C C . PRO B 1 149 ? -15.406 -25.344 3.293 1 85.44 149 PRO B C 1
ATOM 9985 O O . PRO B 1 149 ? -14.469 -25.391 4.086 1 85.44 149 PRO B O 1
ATOM 9988 N N . TYR B 1 150 ? -16.172 -26.375 3.076 1 80.88 150 TYR B N 1
ATOM 9989 C CA . TYR B 1 150 ? -16.047 -27.641 3.799 1 80.88 150 TYR B CA 1
ATOM 9990 C C . TYR B 1 150 ? -14.672 -28.266 3.576 1 80.88 150 TYR B C 1
ATOM 9992 O O . TYR B 1 150 ? -14.133 -28.922 4.465 1 80.88 150 TYR B O 1
ATOM 10000 N N . GLU B 1 151 ? -14.062 -27.938 2.436 1 79.25 151 GLU B N 1
ATOM 10001 C CA . GLU B 1 151 ? -12.758 -28.5 2.107 1 79.25 151 GLU B CA 1
ATOM 10002 C C . GLU B 1 151 ? -11.672 -27.938 3.008 1 79.25 151 GLU B C 1
ATOM 10004 O O . GLU B 1 151 ? -10.617 -28.547 3.18 1 79.25 151 GLU B O 1
ATOM 10009 N N . ASN B 1 152 ? -11.984 -26.781 3.633 1 86.31 152 ASN B N 1
ATOM 10010 C CA . ASN B 1 152 ? -10.992 -26.141 4.492 1 86.31 152 ASN B CA 1
ATOM 10011 C C . ASN B 1 152 ? -11.188 -26.531 5.957 1 86.31 152 ASN B C 1
ATOM 10013 O O . ASN B 1 152 ? -10.477 -26.031 6.832 1 86.31 152 ASN B O 1
ATOM 10017 N N . ILE B 1 153 ? -12.164 -27.438 6.18 1 86.69 153 ILE B N 1
ATOM 10018 C CA . ILE B 1 153 ? -12.43 -27.859 7.551 1 86.69 153 ILE B CA 1
ATOM 10019 C C . ILE B 1 153 ? -11.797 -29.234 7.797 1 86.69 153 ILE B C 1
ATOM 10021 O O . ILE B 1 153 ? -12.008 -30.172 7.031 1 86.69 153 ILE B O 1
ATOM 10025 N N . TRP B 1 154 ? -11.008 -29.25 8.805 1 82.62 154 TRP B N 1
ATOM 10026 C CA . TRP B 1 154 ? -10.359 -30.5 9.172 1 82.62 154 TRP B CA 1
ATOM 10027 C C . TRP B 1 154 ? -11.25 -31.328 10.094 1 82.62 154 TRP B C 1
ATOM 10029 O O . TRP B 1 154 ? -11.516 -32.5 9.836 1 82.62 154 TRP B O 1
ATOM 10039 N N . GLN B 1 155 ? -11.664 -30.641 11.18 1 85.94 155 GLN B N 1
ATOM 10040 C CA . GLN B 1 155 ? -12.445 -31.328 12.195 1 85.94 155 GLN B CA 1
ATOM 10041 C C . GLN B 1 155 ? -13.383 -30.375 12.93 1 85.94 155 GLN B C 1
ATOM 10043 O O . GLN B 1 155 ? -13.07 -29.203 13.086 1 85.94 155 GLN B O 1
ATOM 10048 N N . ILE B 1 156 ? -14.547 -30.922 13.297 1 88.94 156 ILE B N 1
ATOM 10049 C CA . ILE B 1 156 ? -15.508 -30.172 14.102 1 88.94 156 ILE B CA 1
ATOM 10050 C C . ILE B 1 156 ? -15.773 -30.906 15.414 1 88.94 156 ILE B C 1
ATOM 10052 O O . ILE B 1 156 ? -16.125 -32.094 15.398 1 88.94 156 ILE B O 1
ATOM 10056 N N . ASP B 1 157 ? -15.609 -30.234 16.531 1 89.25 157 ASP B N 1
ATOM 10057 C CA . ASP B 1 157 ? -15.844 -30.812 17.844 1 89.25 157 ASP B CA 1
ATOM 10058 C C . ASP B 1 157 ? -16.875 -30 18.625 1 89.25 157 ASP B C 1
ATOM 10060 O O . ASP B 1 157 ? -16.797 -28.766 18.672 1 89.25 157 ASP B O 1
ATOM 10064 N N . LEU B 1 158 ? -17.828 -30.641 19.125 1 89.75 158 LEU B N 1
ATOM 10065 C CA . LEU B 1 158 ? -18.797 -30.016 20.016 1 89.75 158 LEU B CA 1
ATOM 10066 C C . LEU B 1 158 ? -18.484 -30.359 21.469 1 89.75 158 LEU B C 1
ATOM 10068 O O . LEU B 1 158 ? -18.5 -31.531 21.859 1 89.75 158 LEU B O 1
ATOM 10072 N N . HIS B 1 159 ? -18.141 -29.344 22.266 1 89.38 159 HIS B N 1
ATOM 10073 C CA . HIS B 1 159 ? -17.797 -29.516 23.672 1 89.38 159 HIS B CA 1
ATOM 10074 C C . HIS B 1 159 ? -18.922 -29.016 24.578 1 89.38 159 HIS B C 1
ATOM 10076 O O . HIS B 1 159 ? -19.375 -27.875 24.422 1 89.38 159 HIS B O 1
ATOM 10082 N N . SER B 1 160 ? -19.406 -29.797 25.438 1 86.62 160 SER B N 1
ATOM 10083 C CA . SER B 1 160 ? -20.328 -29.422 26.484 1 86.62 160 SER B CA 1
ATOM 10084 C C . SER B 1 160 ? -19.656 -29.453 27.859 1 86.62 160 SER B C 1
ATOM 10086 O O . SER B 1 160 ? -19.609 -30.484 28.516 1 86.62 160 SER B O 1
ATOM 10088 N N . PRO B 1 161 ? -19.047 -28.219 28.234 1 81.38 161 PRO B N 1
ATOM 10089 C CA . PRO B 1 161 ? -18.266 -28.203 29.469 1 81.38 161 PRO B CA 1
ATOM 10090 C C . PRO B 1 161 ? -19.078 -28.594 30.703 1 81.38 161 PRO B C 1
ATOM 10092 O O . PRO B 1 161 ? -20.281 -28.328 30.75 1 81.38 161 PRO B O 1
ATOM 10095 N N . GLN B 1 162 ? -18.234 -29.234 31.672 1 76.12 162 GLN B N 1
ATOM 10096 C CA . GLN B 1 162 ? -18.844 -29.656 32.938 1 76.12 162 GLN B CA 1
ATOM 10097 C C . GLN B 1 162 ? -19.109 -28.453 33.844 1 76.12 162 GLN B C 1
ATOM 10099 O O . GLN B 1 162 ? -18.234 -27.594 34.031 1 76.12 162 GLN B O 1
ATOM 10104 N N . GLY B 1 163 ? -20.25 -28.172 34.312 1 61.81 163 GLY B N 1
ATOM 10105 C CA . GLY B 1 163 ? -20.547 -27.141 35.281 1 61.81 163 GLY B CA 1
ATOM 10106 C C . GLY B 1 163 ? -21.188 -25.906 34.656 1 61.81 163 GLY B C 1
ATOM 10107 O O . GLY B 1 163 ? -21.797 -25.094 35.344 1 61.81 163 GLY B O 1
ATOM 10108 N N . ARG B 1 164 ? -20.594 -25.5 33.469 1 63.78 164 ARG B N 1
ATOM 10109 C CA . ARG B 1 164 ? -21.234 -24.344 32.844 1 63.78 164 ARG B CA 1
ATOM 10110 C C . ARG B 1 164 ? -22.547 -24.734 32.156 1 63.78 164 ARG B C 1
ATOM 10112 O O . ARG B 1 164 ? -22.547 -25.406 31.125 1 63.78 164 ARG B O 1
ATOM 10119 N N . ARG B 1 165 ? -23.562 -24.562 32.812 1 62.41 165 ARG B N 1
ATOM 10120 C CA . ARG B 1 165 ? -24.875 -25.047 32.375 1 62.41 165 ARG B CA 1
ATOM 10121 C C . ARG B 1 165 ? -25.453 -24.141 31.297 1 62.41 165 ARG B C 1
ATOM 10123 O O . ARG B 1 165 ? -26.5 -24.453 30.719 1 62.41 165 ARG B O 1
ATOM 10130 N N . ASP B 1 166 ? -24.672 -23.078 30.797 1 72.81 166 ASP B N 1
ATOM 10131 C CA . ASP B 1 166 ? -25.438 -22.156 29.953 1 72.81 166 ASP B CA 1
ATOM 10132 C C . ASP B 1 166 ? -24.906 -22.156 28.516 1 72.81 166 ASP B C 1
ATOM 10134 O O . ASP B 1 166 ? -25.578 -21.672 27.609 1 72.81 166 ASP B O 1
ATOM 10138 N N . SER B 1 167 ? -23.578 -22.75 28.297 1 83.88 167 SER B N 1
ATOM 10139 C CA . SER B 1 167 ? -23.094 -22.578 26.938 1 83.88 167 SER B CA 1
ATOM 10140 C C . SER B 1 167 ? -22.344 -23.812 26.469 1 83.88 167 SER B C 1
ATOM 10142 O O . SER B 1 167 ? -21.734 -24.531 27.266 1 83.88 167 SER B O 1
ATOM 10144 N N . LYS B 1 168 ? -22.5 -24.297 25.297 1 88.94 168 LYS B N 1
ATOM 10145 C CA . LYS B 1 168 ? -21.703 -25.281 24.578 1 88.94 168 LYS B CA 1
ATOM 10146 C C . LYS B 1 168 ? -20.75 -24.609 23.594 1 88.94 168 LYS B C 1
ATOM 10148 O O . LYS B 1 168 ? -20.969 -23.469 23.188 1 88.94 168 LYS B O 1
ATOM 10153 N N . PHE B 1 169 ? -19.578 -25.297 23.328 1 90.31 169 PHE B N 1
ATOM 10154 C CA . PHE B 1 169 ? -18.594 -24.734 22.422 1 90.31 169 PHE B CA 1
ATOM 10155 C C . PHE B 1 169 ? -18.422 -25.609 21.172 1 90.31 169 PHE B C 1
ATOM 10157 O O . PHE B 1 169 ? -18.125 -26.797 21.297 1 90.31 169 PHE B O 1
ATOM 10164 N N . LEU B 1 170 ? -18.688 -25.094 20.047 1 90.94 170 LEU B N 1
ATOM 10165 C CA . LEU B 1 170 ? -18.438 -25.75 18.781 1 90.94 170 LEU B CA 1
ATOM 10166 C C . LEU B 1 170 ? -17.078 -25.312 18.219 1 90.94 170 LEU B C 1
ATOM 10168 O O . LEU B 1 170 ? -16.938 -24.203 17.719 1 90.94 170 LEU B O 1
ATOM 10172 N N . VAL B 1 171 ? -16.156 -26.188 18.234 1 91.44 171 VAL B N 1
ATOM 10173 C CA . VAL B 1 171 ? -14.797 -25.875 17.781 1 91.44 171 VAL B CA 1
ATOM 10174 C C . VAL B 1 171 ? -14.586 -26.406 16.359 1 91.44 171 VAL B C 1
ATOM 10176 O O . VAL B 1 171 ? -14.727 -27.609 16.125 1 91.44 171 VAL B O 1
ATOM 10179 N N . ILE B 1 172 ? -14.258 -25.562 15.461 1 91.31 172 ILE B N 1
ATOM 10180 C CA . ILE B 1 172 ? -14 -25.906 14.07 1 91.31 172 ILE B CA 1
ATOM 10181 C C . ILE B 1 172 ? -12.508 -25.766 13.773 1 91.31 172 ILE B C 1
ATOM 10183 O O . ILE B 1 172 ? -11.984 -24.641 13.695 1 91.31 172 ILE B O 1
ATOM 10187 N N . GLN B 1 173 ? -11.852 -26.781 13.633 1 88.94 173 GLN B N 1
ATOM 10188 C CA . GLN B 1 173 ? -10.445 -26.75 13.234 1 88.94 173 GLN B CA 1
ATOM 10189 C C . GLN B 1 173 ? -10.305 -26.609 11.719 1 88.94 173 GLN B C 1
ATOM 10191 O O . GLN B 1 173 ? -10.938 -27.344 10.961 1 88.94 173 GLN B O 1
ATOM 10196 N N . VAL B 1 174 ? -9.492 -25.688 11.305 1 89.12 174 VAL B N 1
ATOM 10197 C CA . VAL B 1 174 ? -9.469 -25.375 9.875 1 89.12 174 VAL B CA 1
ATOM 10198 C C . VAL B 1 174 ? -8.055 -25.562 9.336 1 89.12 174 VAL B C 1
ATOM 10200 O O . VAL B 1 174 ? -7.07 -25.375 10.055 1 89.12 174 VAL B O 1
ATOM 10203 N N . ILE B 1 175 ? -7.852 -26 8.102 1 82.31 175 ILE B N 1
ATOM 10204 C CA . ILE B 1 175 ? -6.574 -26.125 7.402 1 82.31 175 ILE B CA 1
ATOM 10205 C C . ILE B 1 175 ? -6.41 -24.984 6.414 1 82.31 175 ILE B C 1
ATOM 10207 O O . ILE B 1 175 ? -5.312 -24.75 5.902 1 82.31 175 ILE B O 1
ATOM 10211 N N . GLY B 1 176 ? -7.449 -24.312 6.195 1 86.44 176 GLY B N 1
ATOM 10212 C CA . GLY B 1 176 ? -7.445 -23.141 5.336 1 86.44 176 GLY B CA 1
ATOM 10213 C C . GLY B 1 176 ? -8.281 -21.984 5.879 1 86.44 176 GLY B C 1
ATOM 10214 O O . GLY B 1 176 ? -9.18 -22.203 6.695 1 86.44 176 GLY B O 1
ATOM 10215 N N . ALA B 1 177 ? -7.969 -20.828 5.391 1 89.56 177 ALA B N 1
ATOM 10216 C CA . ALA B 1 177 ? -8.672 -19.641 5.859 1 89.56 177 ALA B CA 1
ATOM 10217 C C . ALA B 1 177 ? -9.992 -19.453 5.129 1 89.56 177 ALA B C 1
ATOM 10219 O O . ALA B 1 177 ? -10.203 -20.031 4.059 1 89.56 177 ALA B O 1
ATOM 10220 N N . PRO B 1 178 ? -10.914 -18.812 5.746 1 92.19 178 PRO B N 1
ATOM 10221 C CA . PRO B 1 178 ? -12.164 -18.484 5.066 1 92.19 178 PRO B CA 1
ATOM 10222 C C . PRO B 1 178 ? -12.016 -17.344 4.07 1 92.19 178 PRO B C 1
ATOM 10224 O O . PRO B 1 178 ? -11.062 -16.562 4.164 1 92.19 178 PRO B O 1
ATOM 10227 N N . LYS B 1 179 ? -12.875 -17.297 3.125 1 92.69 179 LYS B N 1
ATOM 10228 C CA . LYS B 1 179 ? -12.984 -16.109 2.271 1 92.69 179 LYS B CA 1
ATOM 10229 C C . LYS B 1 179 ? -13.688 -14.969 2.998 1 92.69 179 LYS B C 1
ATOM 10231 O O . LYS B 1 179 ? -14.734 -15.164 3.609 1 92.69 179 LYS B O 1
ATOM 10236 N N . ILE B 1 180 ? -13.078 -13.875 3.018 1 93.94 180 ILE B N 1
ATOM 10237 C CA . ILE B 1 180 ? -13.609 -12.742 3.768 1 93.94 180 ILE B CA 1
ATOM 10238 C C . ILE B 1 180 ? -14.203 -11.719 2.803 1 93.94 180 ILE B C 1
ATOM 10240 O O . ILE B 1 180 ? -13.594 -11.383 1.788 1 93.94 180 ILE B O 1
ATOM 10244 N N . PHE B 1 181 ? -15.414 -11.289 3.068 1 91.06 181 PHE B N 1
ATOM 10245 C CA . PHE B 1 181 ? -16.125 -10.305 2.264 1 91.06 181 PHE B CA 1
ATOM 10246 C C . PHE B 1 181 ? -16.531 -9.094 3.109 1 91.06 181 PHE B C 1
ATOM 10248 O O . PHE B 1 181 ? -16.812 -9.234 4.301 1 91.06 181 PHE B O 1
ATOM 10255 N N . GLU B 1 182 ? -16.406 -7.934 2.588 1 88.69 182 GLU B N 1
ATOM 10256 C CA . GLU B 1 182 ? -16.875 -6.691 3.203 1 88.69 182 GLU B CA 1
ATOM 10257 C C . GLU B 1 182 ? -18.078 -6.125 2.455 1 88.69 182 GLU B C 1
ATOM 10259 O O . GLU B 1 182 ? -18.109 -6.125 1.223 1 88.69 182 GLU B O 1
ATOM 10264 N N . LYS B 1 183 ? -19.109 -5.699 3.227 1 81.81 183 LYS B N 1
ATOM 10265 C CA . LYS B 1 183 ? -20.297 -5.148 2.6 1 81.81 183 LYS B CA 1
ATOM 10266 C C . LYS B 1 183 ? -20.062 -3.717 2.125 1 81.81 183 LYS B C 1
ATOM 10268 O O . LYS B 1 183 ? -19.469 -2.908 2.842 1 81.81 183 LYS B O 1
ATOM 10273 N N . GLU B 1 184 ? -20.328 -3.463 0.851 1 72.69 184 GLU B N 1
ATOM 10274 C CA . GLU B 1 184 ? -20.156 -2.121 0.302 1 72.69 184 GLU B CA 1
ATOM 10275 C C . GLU B 1 184 ? -21.219 -1.169 0.833 1 72.69 184 GLU B C 1
ATOM 10277 O O . GLU B 1 184 ? -22.391 -1.554 0.986 1 72.69 184 GLU B O 1
ATOM 10282 N N . ASP B 1 185 ? -20.75 0.043 1.354 1 58.56 185 ASP B N 1
ATOM 10283 C CA . ASP B 1 185 ? -21.703 1.01 1.886 1 58.56 185 ASP B CA 1
ATOM 10284 C C . ASP B 1 185 ? -22.703 1.434 0.818 1 58.56 185 ASP B C 1
ATOM 10286 O O . ASP B 1 185 ? -23.906 1.495 1.081 1 58.56 185 ASP B O 1
ATOM 10290 N N . GLN B 1 186 ? -22.203 2.117 -0.298 1 52.72 186 GLN B N 1
ATOM 10291 C CA . GLN B 1 186 ? -23.109 2.611 -1.322 1 52.72 186 GLN B CA 1
ATOM 10292 C C . GLN B 1 186 ? -22.953 1.834 -2.625 1 52.72 186 GLN B C 1
ATOM 10294 O O . GLN B 1 186 ? -21.922 1.955 -3.303 1 52.72 186 GLN B O 1
ATOM 10299 N N . PRO B 1 187 ? -23.578 0.677 -2.693 1 46.62 187 PRO B N 1
ATOM 10300 C CA . PRO B 1 187 ? -23.422 0.012 -3.99 1 46.62 187 PRO B CA 1
ATOM 10301 C C . PRO B 1 187 ? -23.641 0.96 -5.168 1 46.62 187 PRO B C 1
ATOM 10303 O O . PRO B 1 187 ? -24.562 1.782 -5.145 1 46.62 187 PRO B O 1
ATOM 10306 N N . VAL B 1 188 ? -22.484 1.462 -5.688 1 41.84 188 VAL B N 1
ATOM 10307 C CA . VAL B 1 188 ? -22.641 2.305 -6.867 1 41.84 188 VAL B CA 1
ATOM 10308 C C . VAL B 1 188 ? -23.688 1.699 -7.797 1 41.84 188 VAL B C 1
ATOM 10310 O O . VAL B 1 188 ? -23.688 0.492 -8.047 1 41.84 188 VAL B O 1
ATOM 10313 N N . ASN B 1 189 ? -24.734 2.35 -7.82 1 39.28 189 ASN B N 1
ATOM 10314 C CA . ASN B 1 189 ? -25.656 2.123 -8.938 1 39.28 189 ASN B CA 1
ATOM 10315 C C . ASN B 1 189 ? -24.906 1.949 -10.25 1 39.28 189 ASN B C 1
ATOM 10317 O O . ASN B 1 189 ? -24.312 2.904 -10.766 1 39.28 189 ASN B O 1
ATOM 10321 N N . LEU B 1 190 ? -23.938 1.066 -10.234 1 38.56 190 LEU B N 1
ATOM 10322 C CA . LEU B 1 190 ? -23.359 0.967 -11.562 1 38.56 190 LEU B CA 1
ATOM 10323 C C . LEU B 1 190 ? -24.312 1.496 -12.625 1 38.56 190 LEU B C 1
ATOM 10325 O O . LEU B 1 190 ? -25.516 1.212 -12.578 1 38.56 190 LEU B O 1
ATOM 10329 N N . SER B 1 191 ? -23.906 2.518 -13.086 1 33.97 191 SER B N 1
ATOM 10330 C CA . SER B 1 191 ? -24.484 3.08 -14.289 1 33.97 191 SER B CA 1
ATOM 10331 C C . SER B 1 191 ? -24.984 1.981 -15.227 1 33.97 191 SER B C 1
ATOM 10333 O O . SER B 1 191 ? -25.391 2.26 -16.359 1 33.97 191 SER B O 1
ATOM 10335 N N . PHE B 1 192 ? -24.203 0.878 -15.312 1 31.88 192 PHE B N 1
ATOM 10336 C CA . PHE B 1 192 ? -24.969 0.175 -16.344 1 31.88 192 PHE B CA 1
ATOM 10337 C C . PHE B 1 192 ? -26.406 -0.039 -15.891 1 31.88 192 PHE B C 1
ATOM 10339 O O . PHE B 1 192 ? -26.672 -0.331 -14.719 1 31.88 192 PHE B O 1
ATOM 10346 N N . GLY B 1 193 ? -27.438 0.106 -16.641 1 35.44 193 GLY B N 1
ATOM 10347 C CA . GLY B 1 193 ? -28.891 0.156 -16.516 1 35.44 193 GLY B CA 1
ATOM 10348 C C . GLY B 1 193 ? -29.375 -0.099 -15.109 1 35.44 193 GLY B C 1
ATOM 10349 O O . GLY B 1 193 ? -28.594 -0.451 -14.227 1 35.44 193 GLY B O 1
ATOM 10350 N N . LEU B 1 194 ? -30.781 -0.05 -14.938 1 39.84 194 LEU B N 1
ATOM 10351 C CA . LEU B 1 194 ? -32.062 -0.025 -14.234 1 39.84 194 LEU B CA 1
ATOM 10352 C C . LEU B 1 194 ? -32.156 -1.186 -13.25 1 39.84 194 LEU B C 1
ATOM 10354 O O . LEU B 1 194 ? -33.281 -1.541 -12.82 1 39.84 194 LEU B O 1
ATOM 10358 N N . LEU B 1 195 ? -31.141 -2.014 -13.172 1 43.97 195 LEU B N 1
ATOM 10359 C CA . LEU B 1 195 ? -31.641 -3.178 -12.453 1 43.97 195 LEU B CA 1
ATOM 10360 C C . LEU B 1 195 ? -31.375 -3.053 -10.953 1 43.97 195 LEU B C 1
ATOM 10362 O O . LEU B 1 195 ? -30.25 -2.742 -10.547 1 43.97 195 LEU B O 1
ATOM 10366 N N . ASP B 1 196 ? -32.219 -2.625 -10.25 1 50.56 196 ASP B N 1
ATOM 10367 C CA . ASP B 1 196 ? -32.312 -2.715 -8.789 1 50.56 196 ASP B CA 1
ATOM 10368 C C . ASP B 1 196 ? -32.625 -4.141 -8.352 1 50.56 196 ASP B C 1
ATOM 10370 O O . ASP B 1 196 ? -33.562 -4.758 -8.852 1 50.56 196 ASP B O 1
ATOM 10374 N N . TYR B 1 197 ? -31.578 -4.848 -7.762 1 51.72 197 TYR B N 1
ATOM 10375 C CA . TYR B 1 197 ? -31.781 -6.238 -7.363 1 51.72 197 TYR B CA 1
ATOM 10376 C C . TYR B 1 197 ? -32.062 -6.34 -5.871 1 51.72 197 TYR B C 1
ATOM 10378 O O . TYR B 1 197 ? -31.672 -5.473 -5.094 1 51.72 197 TYR B O 1
ATOM 10386 N N . PHE B 1 198 ? -33.125 -7.008 -5.449 1 51.16 198 PHE B N 1
ATOM 10387 C CA . PHE B 1 198 ? -33.344 -7.492 -4.086 1 51.16 198 PHE B CA 1
ATOM 10388 C C . PHE B 1 198 ? -33.156 -9 -4.016 1 51.16 198 PHE B C 1
ATOM 10390 O O . PHE B 1 198 ? -33.656 -9.742 -4.855 1 51.16 198 PHE B O 1
ATOM 10397 N N . TYR B 1 199 ? -32.125 -9.453 -3.336 1 52.62 199 TYR B N 1
ATOM 10398 C CA . TYR B 1 199 ? -32.031 -10.875 -3.027 1 52.62 199 TYR B CA 1
ATOM 10399 C C . TYR B 1 199 ? -32.312 -11.133 -1.547 1 52.62 199 TYR B C 1
ATOM 10401 O O . TYR B 1 199 ? -31.766 -10.438 -0.686 1 52.62 199 TYR B O 1
ATOM 10409 N N . SER B 1 200 ? -33.406 -11.844 -1.237 1 49.44 200 SER B N 1
ATOM 10410 C CA . SER B 1 200 ? -33.719 -12.164 0.153 1 49.44 200 SER B CA 1
ATOM 10411 C C . SER B 1 200 ? -32.469 -12.602 0.91 1 49.44 200 SER B C 1
ATOM 10413 O O . SER B 1 200 ? -32.344 -12.328 2.105 1 49.44 200 SER B O 1
ATOM 10415 N N . ASP B 1 201 ? -31.688 -13.367 0.283 1 49.81 201 ASP B N 1
ATOM 10416 C CA . ASP B 1 201 ? -30.5 -13.859 0.977 1 49.81 201 ASP B CA 1
ATOM 10417 C C . ASP B 1 201 ? -29.328 -12.898 0.818 1 49.81 201 ASP B C 1
ATOM 10419 O O . ASP B 1 201 ? -28.188 -13.242 1.139 1 49.81 201 ASP B O 1
ATOM 10423 N N . GLY B 1 202 ? -29.578 -11.656 0.52 1 50.31 202 GLY B N 1
ATOM 10424 C CA . GLY B 1 202 ? -28.547 -10.664 0.285 1 50.31 202 GLY B CA 1
ATOM 10425 C C . GLY B 1 202 ? -27.797 -10.875 -1.021 1 50.31 202 GLY B C 1
ATOM 10426 O O . GLY B 1 202 ? -27.766 -11.992 -1.549 1 50.31 202 GLY B O 1
ATOM 10427 N N . SER B 1 203 ? -27.812 -9.969 -1.911 1 53.16 203 SER B N 1
ATOM 10428 C CA . SER B 1 203 ? -27.141 -10.109 -3.203 1 53.16 203 SER B CA 1
ATOM 10429 C C . SER B 1 203 ? -25.641 -10.281 -3.039 1 53.16 203 SER B C 1
ATOM 10431 O O . SER B 1 203 ? -25.031 -9.625 -2.191 1 53.16 203 SER B O 1
ATOM 10433 N N . ASP B 1 204 ? -25.094 -11.375 -3.396 1 58.84 204 ASP B N 1
ATOM 10434 C CA . ASP B 1 204 ? -23.656 -11.633 -3.406 1 58.84 204 ASP B CA 1
ATOM 10435 C C . ASP B 1 204 ? -22.891 -10.453 -4.004 1 58.84 204 ASP B C 1
ATOM 10437 O O . ASP B 1 204 ? -21.688 -10.312 -3.789 1 58.84 204 ASP B O 1
ATOM 10441 N N . GLU B 1 205 ? -23.688 -9.531 -4.645 1 60.16 205 GLU B N 1
ATOM 10442 C CA . GLU B 1 205 ? -22.984 -8.477 -5.363 1 60.16 205 GLU B CA 1
ATOM 10443 C C . GLU B 1 205 ? -22.531 -7.375 -4.414 1 60.16 205 GLU B C 1
ATOM 10445 O O . GLU B 1 205 ? -21.609 -6.621 -4.727 1 60.16 205 GLU B O 1
ATOM 10450 N N . GLN B 1 206 ? -23.25 -7.387 -3.236 1 69.94 206 GLN B N 1
ATOM 10451 C CA . GLN B 1 206 ? -22.891 -6.312 -2.314 1 69.94 206 GLN B CA 1
ATOM 10452 C C . GLN B 1 206 ? -21.641 -6.668 -1.516 1 69.94 206 GLN B C 1
ATOM 10454 O O . GLN B 1 206 ? -21.109 -5.832 -0.784 1 69.94 206 GLN B O 1
ATOM 10459 N N . TRP B 1 207 ? -21.266 -7.871 -1.688 1 80.62 207 TRP B N 1
ATOM 10460 C CA . TRP B 1 207 ? -20.125 -8.312 -0.907 1 80.62 207 TRP B CA 1
ATOM 10461 C C . TRP B 1 207 ? -18.844 -8.273 -1.745 1 80.62 207 TRP B C 1
ATOM 10463 O O . TRP B 1 207 ? -18.781 -8.875 -2.818 1 80.62 207 TRP B O 1
ATOM 10473 N N . ILE B 1 208 ? -17.938 -7.484 -1.326 1 84.44 208 ILE B N 1
ATOM 10474 C CA . ILE B 1 208 ? -16.656 -7.352 -2.008 1 84.44 208 ILE B CA 1
ATOM 10475 C C . ILE B 1 208 ? -15.586 -8.125 -1.247 1 84.44 208 ILE B C 1
ATOM 10477 O O . ILE B 1 208 ? -15.484 -8.023 -0.022 1 84.44 208 ILE B O 1
ATOM 10481 N N . ARG B 1 209 ? -14.844 -8.953 -1.944 1 89.94 209 ARG B N 1
ATOM 10482 C CA . ARG B 1 209 ? -13.758 -9.711 -1.328 1 89.94 209 ARG B CA 1
ATOM 10483 C C . ARG B 1 209 ? -12.742 -8.781 -0.68 1 89.94 209 ARG B C 1
ATOM 10485 O O . ARG B 1 209 ? -12.438 -7.715 -1.222 1 89.94 209 ARG B O 1
ATOM 10492 N N . THR B 1 210 ? -12.258 -9.117 0.512 1 90.12 210 THR B N 1
ATOM 10493 C CA . THR B 1 210 ? -11.266 -8.32 1.228 1 90.12 210 THR B CA 1
ATOM 10494 C C . THR B 1 210 ? -10.289 -9.227 1.972 1 90.12 210 THR B C 1
ATOM 10496 O O . THR B 1 210 ? -10.367 -10.453 1.88 1 90.12 210 THR B O 1
ATOM 10499 N N . THR B 1 211 ? -9.273 -8.648 2.564 1 90.88 211 THR B N 1
ATOM 10500 C CA . THR B 1 211 ? -8.297 -9.367 3.371 1 90.88 211 THR B CA 1
ATOM 10501 C C . THR B 1 211 ? -8.672 -9.32 4.848 1 90.88 211 THR B C 1
ATOM 10503 O O . THR B 1 211 ? -9.789 -8.922 5.195 1 90.88 211 THR B O 1
ATOM 10506 N N . ASP B 1 212 ? -7.887 -9.852 5.703 1 90.62 212 ASP B N 1
ATOM 10507 C CA . ASP B 1 212 ? -8.148 -9.883 7.141 1 90.62 212 ASP B CA 1
ATOM 10508 C C . ASP B 1 212 ? -8.312 -8.469 7.699 1 90.62 212 ASP B C 1
ATOM 10510 O O . ASP B 1 212 ? -7.391 -7.656 7.625 1 90.62 212 ASP B O 1
ATOM 10514 N N . PHE B 1 213 ? -9.523 -8.109 8.188 1 86.62 213 PHE B N 1
ATOM 10515 C CA . PHE B 1 213 ? -9.852 -6.758 8.641 1 86.62 213 PHE B CA 1
ATOM 10516 C C . PHE B 1 213 ? -9.445 -6.559 10.094 1 86.62 213 PHE B C 1
ATOM 10518 O O . PHE B 1 213 ? -9.5 -5.441 10.609 1 86.62 213 PHE B O 1
ATOM 10525 N N . THR B 1 214 ? -9.008 -7.652 10.836 1 83.94 214 THR B N 1
ATOM 10526 C CA . THR B 1 214 ? -8.648 -7.543 12.25 1 83.94 214 THR B CA 1
ATOM 10527 C C . THR B 1 214 ? -7.258 -6.949 12.406 1 83.94 214 THR B C 1
ATOM 10529 O O . THR B 1 214 ? -6.406 -7.09 11.531 1 83.94 214 THR B O 1
ATOM 10532 N N . SER B 1 215 ? -7.121 -6.371 13.617 1 71.62 215 SER B N 1
ATOM 10533 C CA . SER B 1 215 ? -5.805 -5.824 13.93 1 71.62 215 SER B CA 1
ATOM 10534 C C . SER B 1 215 ? -4.781 -6.938 14.125 1 71.62 215 SER B C 1
ATOM 10536 O O . SER B 1 215 ? -5.062 -7.945 14.773 1 71.62 215 SER B O 1
ATOM 10538 N N . SER B 1 216 ? -3.713 -6.988 13.516 1 73.31 216 SER B N 1
ATOM 10539 C CA . SER B 1 216 ? -2.619 -7.949 13.602 1 73.31 216 SER B CA 1
ATOM 10540 C C . SER B 1 216 ? -2.951 -9.234 12.859 1 73.31 216 SER B C 1
ATOM 10542 O O . SER B 1 216 ? -2.482 -10.312 13.227 1 73.31 216 SER B O 1
ATOM 10544 N N . SER B 1 217 ? -3.98 -9.281 12.047 1 84.31 217 SER B N 1
ATOM 10545 C CA . SER B 1 217 ? -4.352 -10.406 11.203 1 84.31 217 SER B CA 1
ATOM 10546 C C . SER B 1 217 ? -4.719 -11.633 12.039 1 84.31 217 SER B C 1
ATOM 10548 O O . SER B 1 217 ? -4.191 -12.719 11.82 1 84.31 217 SER B O 1
ATOM 10550 N N . CYS B 1 218 ? -5.586 -11.422 13.055 1 86.62 218 CYS B N 1
ATOM 10551 C CA . CYS B 1 218 ? -5.949 -12.469 14.008 1 86.62 218 CYS B CA 1
ATOM 10552 C C . CYS B 1 218 ? -6.684 -13.609 13.32 1 86.62 218 CYS B C 1
ATOM 10554 O O . CYS B 1 218 ? -6.473 -14.773 13.648 1 86.62 218 CYS B O 1
ATOM 10556 N N . ILE B 1 219 ? -7.574 -13.375 12.375 1 90.19 219 ILE B N 1
ATOM 10557 C CA . ILE B 1 219 ? -8.32 -14.414 11.672 1 90.19 219 ILE B CA 1
ATOM 10558 C C . ILE B 1 219 ? -7.363 -15.258 10.836 1 90.19 219 ILE B C 1
ATOM 10560 O O . ILE B 1 219 ? -7.461 -16.484 10.828 1 90.19 219 ILE B O 1
ATOM 10564 N N . SER B 1 220 ? -6.43 -14.586 10.18 1 89.12 220 SER B N 1
ATOM 10565 C CA . SER B 1 220 ? -5.48 -15.273 9.312 1 89.12 220 SER B CA 1
ATOM 10566 C C . SER B 1 220 ? -4.551 -16.172 10.117 1 89.12 220 SER B C 1
ATOM 10568 O O . SER B 1 220 ? -4.105 -17.219 9.617 1 89.12 220 SER B O 1
ATOM 10570 N N . GLN B 1 221 ? -4.266 -15.828 11.336 1 87.81 221 GLN B N 1
ATOM 10571 C CA . GLN B 1 221 ? -3.336 -16.594 12.164 1 87.81 221 GLN B CA 1
ATOM 10572 C C . GLN B 1 221 ? -4.051 -17.703 12.914 1 87.81 221 GLN B C 1
ATOM 10574 O O . GLN B 1 221 ? -3.408 -18.562 13.523 1 87.81 221 GLN B O 1
ATOM 10579 N N . SER B 1 222 ? -5.367 -17.734 12.805 1 90.25 222 SER B N 1
ATOM 10580 C CA . SER B 1 222 ? -6.137 -18.703 13.578 1 90.25 222 SER B CA 1
ATOM 10581 C C . SER B 1 222 ? -6.246 -20.031 12.844 1 90.25 222 SER B C 1
ATOM 10583 O O . SER B 1 222 ? -6.395 -20.062 11.617 1 90.25 222 SER B O 1
ATOM 10585 N N . SER B 1 223 ? -6.059 -21.125 13.594 1 89.94 223 SER B N 1
ATOM 10586 C CA . SER B 1 223 ? -6.25 -22.453 13.031 1 89.94 223 SER B CA 1
ATOM 10587 C C . SER B 1 223 ? -7.512 -23.109 13.586 1 89.94 223 SER B C 1
ATOM 10589 O O . SER B 1 223 ? -7.82 -24.266 13.258 1 89.94 223 SER B O 1
ATOM 10591 N N . ALA B 1 224 ? -8.195 -22.359 14.445 1 91.88 224 ALA B N 1
ATOM 10592 C CA . ALA B 1 224 ? -9.445 -22.859 15.008 1 91.88 224 ALA B CA 1
ATOM 10593 C C . ALA B 1 224 ? -10.43 -21.719 15.25 1 91.88 224 ALA B C 1
ATOM 10595 O O . ALA B 1 224 ? -10.031 -20.625 15.664 1 91.88 224 ALA B O 1
ATOM 10596 N N . PHE B 1 225 ? -11.648 -21.984 14.914 1 93.56 225 PHE B N 1
ATOM 10597 C CA . PHE B 1 225 ? -12.766 -21.094 15.227 1 93.56 225 PHE B CA 1
ATOM 10598 C C . PHE B 1 225 ? -13.703 -21.734 16.234 1 93.56 225 PHE B C 1
ATOM 10600 O O . PHE B 1 225 ? -13.969 -22.938 16.172 1 93.56 225 PHE B O 1
ATOM 10607 N N . CYS B 1 226 ? -14.164 -20.984 17.203 1 93.25 226 CYS B N 1
ATOM 10608 C CA . CYS B 1 226 ? -15.031 -21.531 18.25 1 93.25 226 CYS B CA 1
ATOM 10609 C C . CYS B 1 226 ? -16.297 -20.688 18.391 1 93.25 226 CYS B C 1
ATOM 10611 O O . CYS B 1 226 ? -16.234 -19.484 18.578 1 93.25 226 CYS B O 1
ATOM 10613 N N . LEU B 1 227 ? -17.406 -21.344 18.25 1 92.56 227 LEU B N 1
ATOM 10614 C CA . LEU B 1 227 ? -18.688 -20.688 18.484 1 92.56 227 LEU B CA 1
ATOM 10615 C C . LEU B 1 227 ? -19.25 -21.062 19.844 1 92.56 227 LEU B C 1
ATOM 10617 O O . LEU B 1 227 ? -19.25 -22.234 20.234 1 92.56 227 LEU B O 1
ATOM 10621 N N . GLU B 1 228 ? -19.625 -20.062 20.547 1 90.38 228 GLU B N 1
ATOM 10622 C CA . GLU B 1 228 ? -20.312 -20.297 21.812 1 90.38 228 GLU B CA 1
ATOM 10623 C C . GLU B 1 228 ? -21.828 -20.391 21.609 1 90.38 228 GLU B C 1
ATOM 10625 O O . GLU B 1 228 ? -22.469 -19.422 21.188 1 90.38 228 GLU B O 1
ATOM 10630 N N . LEU B 1 229 ? -22.344 -21.594 21.766 1 89 229 LEU B N 1
ATOM 10631 C CA . LEU B 1 229 ? -23.75 -21.859 21.562 1 89 229 LEU B CA 1
ATOM 10632 C C . LEU B 1 229 ? -24.5 -22 22.891 1 89 229 LEU B C 1
ATOM 10634 O O . LEU B 1 229 ? -23.953 -22.562 23.844 1 89 229 LEU B O 1
ATOM 10638 N N . PRO B 1 230 ? -25.703 -21.438 22.844 1 85.06 230 PRO B N 1
ATOM 10639 C CA . PRO B 1 230 ? -26.516 -21.703 24.031 1 85.06 230 PRO B CA 1
ATOM 10640 C C . PRO B 1 230 ? -26.875 -23.188 24.203 1 85.06 230 PRO B C 1
ATOM 10642 O O . PRO B 1 230 ? -27.047 -23.891 23.203 1 85.06 230 PRO B O 1
ATOM 10645 N N . VAL B 1 231 ? -27 -23.641 25.344 1 80 231 VAL B N 1
ATOM 10646 C CA . VAL B 1 231 ? -27.203 -25.047 25.656 1 80 231 VAL B CA 1
ATOM 10647 C C . VAL B 1 231 ? -28.5 -25.547 25.016 1 80 231 VAL B C 1
ATOM 10649 O O . VAL B 1 231 ? -28.594 -26.703 24.594 1 80 231 VAL B O 1
ATOM 10652 N N . HIS B 1 232 ? -29.469 -24.656 24.859 1 77.12 232 HIS B N 1
ATOM 10653 C CA . HIS B 1 232 ? -30.781 -25.078 24.391 1 77.12 232 HIS B CA 1
ATOM 10654 C C . HIS B 1 232 ? -30.781 -25.234 22.859 1 77.12 232 HIS B C 1
ATOM 10656 O O . HIS B 1 232 ? -31.703 -25.859 22.312 1 77.12 232 HIS B O 1
ATOM 10662 N N . LEU B 1 233 ? -29.766 -24.781 22.25 1 76.81 233 LEU B N 1
ATOM 10663 C CA . LEU B 1 233 ? -29.75 -24.812 20.797 1 76.81 233 LEU B CA 1
ATOM 10664 C C . LEU B 1 233 ? -29.344 -26.188 20.281 1 76.81 233 LEU B C 1
ATOM 10666 O O . LEU B 1 233 ? -28.344 -26.75 20.734 1 76.81 233 LEU B O 1
ATOM 10670 N N . ASN B 1 234 ? -30.266 -26.812 19.547 1 69.19 234 ASN B N 1
ATOM 10671 C CA . ASN B 1 234 ? -29.938 -28.078 18.906 1 69.19 234 ASN B CA 1
ATOM 10672 C C . ASN B 1 234 ? -29.125 -27.859 17.625 1 69.19 234 ASN B C 1
ATOM 10674 O O . ASN B 1 234 ? -29.562 -27.125 16.734 1 69.19 234 ASN B O 1
ATOM 10678 N N . VAL B 1 235 ? -27.844 -28.266 17.672 1 69.81 235 VAL B N 1
ATOM 10679 C CA . VAL B 1 235 ? -26.984 -28.125 16.516 1 69.81 235 VAL B CA 1
ATOM 10680 C C . VAL B 1 235 ? -27.391 -29.141 15.445 1 69.81 235 VAL B C 1
ATOM 10682 O O . VAL B 1 235 ? -27.812 -30.25 15.758 1 69.81 235 VAL B O 1
ATOM 10685 N N . PRO B 1 236 ? -27.578 -28.672 14.234 1 63.22 236 PRO B N 1
ATOM 10686 C CA . PRO B 1 236 ? -27.953 -29.625 13.188 1 63.22 236 PRO B CA 1
ATOM 10687 C C . PRO B 1 236 ? -26.984 -30.797 13.078 1 63.22 236 PRO B C 1
ATOM 10689 O O . PRO B 1 236 ? -25.875 -30.734 13.633 1 63.22 236 PRO B O 1
ATOM 10692 N N . ASP B 1 237 ? -27.391 -31.859 12.438 1 65.5 237 ASP B N 1
ATOM 10693 C CA . ASP B 1 237 ? -26.625 -33.094 12.312 1 65.5 237 ASP B CA 1
ATOM 10694 C C . ASP B 1 237 ? -25.391 -32.906 11.43 1 65.5 237 ASP B C 1
ATOM 10696 O O . ASP B 1 237 ? -25.484 -33 10.203 1 65.5 237 ASP B O 1
ATOM 10700 N N . PHE B 1 238 ? -24.234 -32.375 11.977 1 73 238 PHE B N 1
ATOM 10701 C CA . PHE B 1 238 ? -22.969 -32.219 11.281 1 73 238 PHE B CA 1
ATOM 10702 C C . PHE B 1 238 ? -22.406 -33.562 10.859 1 73 238 PHE B C 1
ATOM 10704 O O . PHE B 1 238 ? -21.594 -33.656 9.945 1 73 238 PHE B O 1
ATOM 10711 N N . ARG B 1 239 ? -22.875 -34.562 11.43 1 71.81 239 ARG B N 1
ATOM 10712 C CA . ARG B 1 239 ? -22.344 -35.906 11.164 1 71.81 239 ARG B CA 1
ATOM 10713 C C . ARG B 1 239 ? -22.641 -36.344 9.727 1 71.81 239 ARG B C 1
ATOM 10715 O O . ARG B 1 239 ? -21.875 -37.094 9.133 1 71.81 239 ARG B O 1
ATOM 10722 N N . GLU B 1 240 ? -23.719 -35.844 9.227 1 65.19 240 GLU B N 1
ATOM 10723 C CA . GLU B 1 240 ? -24.109 -36.25 7.883 1 65.19 240 GLU B CA 1
ATOM 10724 C C . GLU B 1 240 ? -23.203 -35.625 6.828 1 65.19 240 GLU B C 1
ATOM 10726 O O . GLU B 1 240 ? -22.922 -36.25 5.801 1 65.19 240 GLU B O 1
ATOM 10731 N N . ASN B 1 241 ? -22.75 -34.5 7.223 1 65.25 241 ASN B N 1
ATOM 10732 C CA . ASN B 1 241 ? -22.031 -33.781 6.188 1 65.25 241 ASN B CA 1
ATOM 10733 C C . ASN B 1 241 ? -20.516 -33.781 6.441 1 65.25 241 ASN B C 1
ATOM 10735 O O . ASN B 1 241 ? -19.734 -33.531 5.531 1 65.25 241 ASN B O 1
ATOM 10739 N N . PHE B 1 242 ? -20.156 -34.031 7.77 1 73.62 242 PHE B N 1
ATOM 10740 C CA . PHE B 1 242 ? -18.734 -33.969 8.094 1 73.62 242 PHE B CA 1
ATOM 10741 C C . PHE B 1 242 ? -18.281 -35.281 8.742 1 73.62 242 PHE B C 1
ATOM 10743 O O . PHE B 1 242 ? -18.734 -35.625 9.828 1 73.62 242 PHE B O 1
ATOM 10750 N N . ALA B 1 243 ? -17.5 -35.938 8.062 1 72.12 243 ALA B N 1
ATOM 10751 C CA . ALA B 1 243 ? -17.016 -37.25 8.531 1 72.12 243 ALA B CA 1
ATOM 10752 C C . ALA B 1 243 ? -16.25 -37.094 9.836 1 72.12 243 ALA B C 1
ATOM 10754 O O . ALA B 1 243 ? -16.312 -37.969 10.703 1 72.12 243 ALA B O 1
ATOM 10755 N N . ASN B 1 244 ? -15.562 -36 10.062 1 80.69 244 ASN B N 1
ATOM 10756 C CA . ASN B 1 244 ? -14.742 -35.781 11.25 1 80.69 244 ASN B CA 1
ATOM 10757 C C . ASN B 1 244 ? -15.453 -34.906 12.281 1 80.69 244 ASN B C 1
ATOM 10759 O O . ASN B 1 244 ? -14.938 -33.875 12.672 1 80.69 244 ASN B O 1
ATOM 10763 N N . TYR B 1 245 ? -16.672 -35.219 12.562 1 85.75 245 TYR B N 1
ATOM 10764 C CA . TYR B 1 245 ? -17.438 -34.562 13.602 1 85.75 245 TYR B CA 1
ATOM 10765 C C . TYR B 1 245 ? -17.516 -35.406 14.867 1 85.75 245 TYR B C 1
ATOM 10767 O O . TYR B 1 245 ? -17.828 -36.594 14.805 1 85.75 245 TYR B O 1
ATOM 10775 N N . THR B 1 246 ? -17.078 -34.875 16.031 1 86 246 THR B N 1
ATOM 10776 C CA . THR B 1 246 ? -17.094 -35.594 17.297 1 86 246 THR B CA 1
ATOM 10777 C C . THR B 1 246 ? -17.766 -34.75 18.391 1 86 246 THR B C 1
ATOM 10779 O O . THR B 1 246 ? -17.594 -33.531 18.422 1 86 246 THR B O 1
ATOM 10782 N N . GLU B 1 247 ? -18.547 -35.375 19.203 1 86.56 247 GLU B N 1
ATOM 10783 C CA . GLU B 1 247 ? -19.188 -34.688 20.344 1 86.56 247 GLU B CA 1
ATOM 10784 C C . GLU B 1 247 ? -18.531 -35.125 21.656 1 86.56 247 GLU B C 1
ATOM 10786 O O . GLU B 1 247 ? -18.312 -36.312 21.875 1 86.56 247 GLU B O 1
ATOM 10791 N N . HIS B 1 248 ? -18.109 -34.156 22.453 1 86.31 248 HIS B N 1
ATOM 10792 C CA . HIS B 1 248 ? -17.5 -34.406 23.75 1 86.31 248 HIS B CA 1
ATOM 10793 C C . HIS B 1 248 ? -18.406 -33.938 24.875 1 86.31 248 HIS B C 1
ATOM 10795 O O . HIS B 1 248 ? -18.547 -32.75 25.125 1 86.31 248 HIS B O 1
ATOM 10801 N N . GLU B 1 249 ? -18.922 -34.906 25.578 1 81.5 249 GLU B N 1
ATOM 10802 C CA . GLU B 1 249 ? -19.766 -34.562 26.719 1 81.5 249 GLU B CA 1
ATOM 10803 C C . GLU B 1 249 ? -18.938 -34.375 27.984 1 81.5 249 GLU B C 1
ATOM 10805 O O . GLU B 1 249 ? -17.906 -35.031 28.156 1 81.5 249 GLU B O 1
ATOM 10810 N N . ALA B 1 250 ? -19.281 -33.594 28.953 1 72.12 250 ALA B N 1
ATOM 10811 C CA . ALA B 1 250 ? -18.641 -33.312 30.234 1 72.12 250 ALA B CA 1
ATOM 10812 C C . ALA B 1 250 ? -17.172 -32.938 30.031 1 72.12 250 ALA B C 1
ATOM 10814 O O . ALA B 1 250 ? -16.297 -33.5 30.703 1 72.12 250 ALA B O 1
ATOM 10815 N N . SER B 1 251 ? -17.062 -32 29 1 76.56 251 SER B N 1
ATOM 10816 C CA . SER B 1 251 ? -15.711 -31.641 28.609 1 76.56 251 SER B CA 1
ATOM 10817 C C . SER B 1 251 ? -15.156 -30.531 29.5 1 76.56 251 SER B C 1
ATOM 10819 O O . SER B 1 251 ? -15.922 -29.797 30.125 1 76.56 251 SER B O 1
ATOM 10821 N N . THR B 1 252 ? -13.891 -30.406 29.891 1 74.56 252 THR B N 1
ATOM 10822 C CA . THR B 1 252 ? -13.203 -29.344 30.625 1 74.56 252 THR B C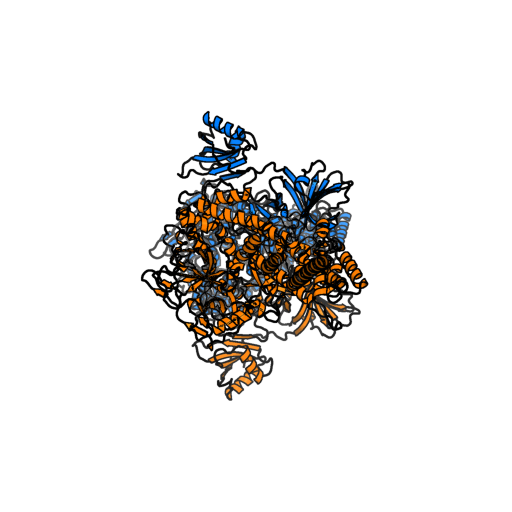A 1
ATOM 10823 C C . THR B 1 252 ? -12.625 -28.312 29.656 1 74.56 252 THR B C 1
ATOM 10825 O O . THR B 1 252 ? -11.586 -27.719 29.938 1 74.56 252 THR B O 1
ATOM 10828 N N . PHE B 1 253 ? -13.344 -28.078 28.609 1 80.94 253 PHE B N 1
ATOM 10829 C CA . PHE B 1 253 ? -12.875 -27.172 27.578 1 80.94 253 PHE B CA 1
ATOM 10830 C C . PHE B 1 253 ? -12.93 -25.734 28.062 1 80.94 253 PHE B C 1
ATOM 10832 O O . PHE B 1 253 ? -13.93 -25.297 28.641 1 80.94 253 PHE B O 1
ATOM 10839 N N . VAL B 1 254 ? -11.742 -25 28.125 1 76.19 254 VAL B N 1
ATOM 10840 C CA . VAL B 1 254 ? -11.625 -23.641 28.641 1 76.19 254 VAL B CA 1
ATOM 10841 C C . VAL B 1 254 ? -11.266 -22.688 27.5 1 76.19 254 VAL B C 1
ATOM 10843 O O . VAL B 1 254 ? -10.438 -23.016 26.641 1 76.19 254 VAL B O 1
ATOM 10846 N N . VAL B 1 255 ? -12.109 -21.609 27.469 1 77.38 255 VAL B N 1
ATOM 10847 C CA . VAL B 1 255 ? -11.781 -20.516 26.578 1 77.38 255 VAL B CA 1
ATOM 10848 C C . VAL B 1 255 ? -11.133 -19.375 27.359 1 77.38 255 VAL B C 1
ATOM 10850 O O . VAL B 1 255 ? -11.758 -18.797 28.25 1 77.38 255 VAL B O 1
ATOM 10853 N N . GLU B 1 256 ? -9.898 -19.078 27.406 1 64.19 256 GLU B N 1
ATOM 10854 C CA . GLU B 1 256 ? -9.195 -18.016 28.094 1 64.19 256 GLU B CA 1
ATOM 10855 C C . GLU B 1 256 ? -9.438 -16.656 27.422 1 64.19 256 GLU B C 1
ATOM 10857 O O . GLU B 1 256 ? -9.07 -16.469 26.266 1 64.19 256 GLU B O 1
ATOM 10862 N N . PRO B 1 257 ? -10.344 -15.891 28.312 1 59.81 257 PRO B N 1
ATOM 10863 C CA . PRO B 1 257 ? -10.766 -14.648 27.656 1 59.81 257 PRO B CA 1
ATOM 10864 C C . PRO B 1 257 ? -9.594 -13.758 27.266 1 59.81 257 PRO B C 1
ATOM 10866 O O . PRO B 1 257 ? -8.57 -13.742 27.953 1 59.81 257 PRO B O 1
ATOM 10869 N N . GLY B 1 258 ? -9.664 -13.281 26.188 1 57.91 258 GLY B N 1
ATOM 10870 C CA . GLY B 1 258 ? -8.711 -12.391 25.547 1 57.91 258 GLY B CA 1
ATOM 10871 C C . GLY B 1 258 ? -8.602 -11.047 26.234 1 57.91 258 GLY B C 1
ATOM 10872 O O . GLY B 1 258 ? -8.922 -10.914 27.422 1 57.91 258 GLY B O 1
ATOM 10873 N N . ARG B 1 259 ? -8.703 -9.75 25.719 1 60.59 259 ARG B N 1
ATOM 10874 C CA . ARG B 1 259 ? -8.352 -8.344 25.922 1 60.59 259 ARG B CA 1
ATOM 10875 C C . ARG B 1 259 ? -9.508 -7.57 26.531 1 60.59 259 ARG B C 1
ATOM 10877 O O . ARG B 1 259 ? -10.664 -7.762 26.156 1 60.59 259 ARG B O 1
ATOM 10884 N N . CYS B 1 260 ? -9.344 -6.832 27.812 1 66.12 260 CYS B N 1
ATOM 10885 C CA . CYS B 1 260 ? -10.227 -5.867 28.469 1 66.12 260 CYS B CA 1
ATOM 10886 C C . CYS B 1 260 ? -10.578 -4.727 27.516 1 66.12 260 CYS B C 1
ATOM 10888 O O . CYS B 1 260 ? -9.703 -4.199 26.828 1 66.12 260 CYS B O 1
ATOM 10890 N N . TYR B 1 261 ? -11.984 -4.375 27.438 1 74.38 261 TYR B N 1
ATOM 10891 C CA . TYR B 1 261 ? -12.414 -3.242 26.625 1 74.38 261 TYR B CA 1
ATOM 10892 C C . TYR B 1 261 ? -12.227 -1.93 27.375 1 74.38 261 TYR B C 1
ATOM 10894 O O . TYR B 1 261 ? -12.625 -1.807 28.531 1 74.38 261 TYR B O 1
ATOM 10902 N N . LEU B 1 262 ? -11.508 -0.93 26.875 1 86.62 262 LEU B N 1
ATOM 10903 C CA . LEU B 1 262 ? -11.32 0.406 27.438 1 86.62 262 LEU B CA 1
ATOM 10904 C C . LEU B 1 262 ? -11.891 1.467 26.5 1 86.62 262 LEU B C 1
ATOM 10906 O O . LEU B 1 262 ? -11.836 1.313 25.266 1 86.62 262 LEU B O 1
ATOM 10910 N N . PRO B 1 263 ? -12.508 2.539 27.078 1 89.62 263 PRO B N 1
ATOM 10911 C CA . PRO B 1 263 ? -12.984 3.643 26.25 1 89.62 263 PRO B CA 1
ATOM 10912 C C . PRO B 1 263 ? -11.875 4.293 25.438 1 89.62 263 PRO B C 1
ATOM 10914 O O . PRO B 1 263 ? -10.711 4.258 25.828 1 89.62 263 PRO B O 1
ATOM 10917 N N . PHE B 1 264 ? -12.344 5.004 24.391 1 92.06 264 PHE B N 1
ATOM 10918 C CA . PHE B 1 264 ? -11.445 5.648 23.438 1 92.06 264 PHE B CA 1
ATOM 10919 C C . PHE B 1 264 ? -10.547 6.652 24.141 1 92.06 264 PHE B C 1
ATOM 10921 O O . PHE B 1 264 ? -9.336 6.684 23.906 1 92.06 264 PHE B O 1
ATOM 10928 N N . GLU B 1 265 ? -11.086 7.441 25 1 92.56 265 GLU B N 1
ATOM 10929 C CA . GLU B 1 265 ? -10.359 8.523 25.641 1 92.56 265 GLU B CA 1
ATOM 10930 C C . GLU B 1 265 ? -9.234 7.988 26.531 1 92.56 265 GLU B C 1
ATOM 10932 O O . GLU B 1 265 ? -8.141 8.555 26.562 1 92.56 265 GLU B O 1
ATOM 10937 N N . ILE B 1 266 ? -9.5 6.914 27.188 1 93.31 266 ILE B N 1
ATOM 10938 C CA . ILE B 1 266 ? -8.523 6.316 28.094 1 93.31 266 ILE B CA 1
ATOM 10939 C C . ILE B 1 266 ? -7.402 5.668 27.281 1 93.31 266 ILE B C 1
ATOM 10941 O O . ILE B 1 266 ? -6.223 5.844 27.578 1 93.31 266 ILE B O 1
ATOM 10945 N N . LEU B 1 267 ? -7.812 4.949 26.25 1 92.31 267 LEU B N 1
ATOM 10946 C CA . LEU B 1 267 ? -6.824 4.301 25.406 1 92.31 267 LEU B CA 1
ATOM 10947 C C . LEU B 1 267 ? -5.926 5.332 24.734 1 92.31 267 LEU B C 1
ATOM 10949 O O . LEU B 1 267 ? -4.727 5.098 24.547 1 92.31 267 LEU B O 1
ATOM 10953 N N . PHE B 1 268 ? -6.562 6.414 24.266 1 94 268 PHE B N 1
ATOM 10954 C CA . PHE B 1 268 ? -5.809 7.492 23.641 1 94 268 PHE B CA 1
ATOM 10955 C C . PHE B 1 268 ? -4.738 8.023 24.594 1 94 268 PHE B C 1
ATOM 10957 O O . PHE B 1 268 ? -3.592 8.219 24.188 1 94 268 PHE B O 1
ATOM 10964 N N . LYS B 1 269 ? -5.047 8.234 25.828 1 93.5 269 LYS B N 1
ATOM 10965 C CA . LYS B 1 269 ? -4.117 8.766 26.812 1 93.5 269 LYS B CA 1
ATOM 10966 C C . LYS B 1 269 ? -3.023 7.746 27.141 1 93.5 269 LYS B C 1
ATOM 10968 O O . LYS B 1 269 ? -1.868 8.117 27.359 1 93.5 269 LYS B O 1
ATOM 10973 N N . VAL B 1 270 ? -3.393 6.504 27.188 1 93.69 270 VAL B N 1
ATOM 10974 C CA . VAL B 1 270 ? -2.408 5.461 27.469 1 93.69 270 VAL B CA 1
ATOM 10975 C C . VAL B 1 270 ? -1.354 5.449 26.359 1 93.69 270 VAL B C 1
ATOM 10977 O O . VAL B 1 270 ? -0.159 5.312 26.625 1 93.69 270 VAL B O 1
ATOM 10980 N N . ASN B 1 271 ? -1.788 5.547 25.125 1 92.44 271 ASN B N 1
ATOM 10981 C CA . ASN B 1 271 ? -0.846 5.59 24.016 1 92.44 271 ASN B CA 1
ATOM 10982 C C . ASN B 1 271 ? 0.058 6.816 24.094 1 92.44 271 ASN B C 1
ATOM 10984 O O . ASN B 1 271 ? 1.234 6.75 23.734 1 92.44 271 ASN B O 1
ATOM 10988 N N . THR B 1 272 ? -0.534 7.93 24.547 1 90.94 272 THR B N 1
ATOM 10989 C CA . THR B 1 272 ? 0.267 9.133 24.734 1 90.94 272 THR B CA 1
ATOM 10990 C C . THR B 1 272 ? 1.382 8.883 25.75 1 90.94 272 THR B C 1
ATOM 10992 O O . THR B 1 272 ? 2.512 9.344 25.562 1 90.94 272 THR B O 1
ATOM 10995 N N . LEU B 1 273 ? 1.065 8.156 26.781 1 90.88 273 LEU B N 1
ATOM 10996 C CA . LEU B 1 273 ? 2.029 7.871 27.844 1 90.88 273 LEU B CA 1
ATOM 10997 C C . LEU B 1 273 ? 3.143 6.965 27.328 1 90.88 273 LEU B C 1
ATOM 10999 O O . LEU B 1 273 ? 4.316 7.18 27.641 1 90.88 273 LEU B O 1
ATOM 11003 N N . VAL B 1 274 ? 2.801 5.996 26.516 1 88.5 274 VAL B N 1
ATOM 11004 C CA . VAL B 1 274 ? 3.783 5.051 26 1 88.5 274 VAL B CA 1
ATOM 11005 C C . VAL B 1 274 ? 4.707 5.758 25.016 1 88.5 274 VAL B C 1
ATOM 11007 O O . VAL B 1 274 ? 5.922 5.559 25.031 1 88.5 274 VAL B O 1
ATOM 11010 N N . GLN B 1 275 ? 4.203 6.527 24.234 1 84.44 275 GLN B N 1
ATOM 11011 C CA . GLN B 1 275 ? 4.965 7.164 23.172 1 84.44 275 GLN B CA 1
ATOM 11012 C C . GLN B 1 275 ? 5.914 8.219 23.719 1 84.44 275 GLN B C 1
ATOM 11014 O O . GLN B 1 275 ? 6.957 8.5 23.125 1 84.44 275 GLN B O 1
ATOM 11019 N N . ASN B 1 276 ? 5.488 8.773 24.844 1 80.19 276 ASN B N 1
ATOM 11020 C CA . ASN B 1 276 ? 6.344 9.773 25.469 1 80.19 276 ASN B CA 1
ATOM 11021 C C . ASN B 1 276 ? 7.258 9.148 26.531 1 80.19 276 ASN B C 1
ATOM 11023 O O . ASN B 1 276 ? 7.836 9.852 27.359 1 80.19 276 ASN B O 1
ATOM 11027 N N . ALA B 1 277 ? 7.293 7.852 26.578 1 79.88 277 ALA B N 1
ATOM 11028 C CA . ALA B 1 277 ? 8.18 7.07 27.438 1 79.88 277 ALA B CA 1
ATOM 11029 C C . ALA B 1 277 ? 7.867 7.305 28.906 1 79.88 277 ALA B C 1
ATOM 11031 O O . ALA B 1 277 ? 8.766 7.273 29.75 1 79.88 277 ALA B O 1
ATOM 11032 N N . CYS B 1 278 ? 6.613 7.648 29.141 1 86.5 278 CYS B N 1
ATOM 11033 C CA . CYS B 1 278 ? 6.199 7.785 30.531 1 86.5 278 CYS B CA 1
ATOM 11034 C C . CYS B 1 278 ? 6.023 6.418 31.188 1 86.5 278 CYS B C 1
ATOM 11036 O O . CYS B 1 278 ? 6.25 6.266 32.375 1 86.5 278 CYS B O 1
ATOM 11038 N N . VAL B 1 279 ? 5.566 5.488 30.344 1 89.56 279 VAL B N 1
ATOM 11039 C CA . VAL B 1 279 ? 5.418 4.094 30.75 1 89.56 279 VAL B CA 1
ATOM 11040 C C . VAL B 1 279 ? 5.938 3.18 29.641 1 89.56 279 VAL B C 1
ATOM 11042 O O . VAL B 1 279 ? 5.75 3.461 28.469 1 89.56 279 VAL B O 1
ATOM 11045 N N . PRO B 1 280 ? 6.66 2.139 30.062 1 87.25 280 PRO B N 1
ATOM 11046 C CA . PRO B 1 280 ? 7.129 1.212 29.031 1 87.25 280 PRO B CA 1
ATOM 11047 C C . PRO B 1 280 ? 6.027 0.283 28.531 1 87.25 280 PRO B C 1
ATOM 11049 O O . PRO B 1 280 ? 5.273 -0.279 29.328 1 87.25 280 PRO B O 1
ATOM 11052 N N . GLY B 1 281 ? 5.914 0.037 27.266 1 85.31 281 GLY B N 1
ATOM 11053 C CA . GLY B 1 281 ? 4.906 -0.796 26.625 1 85.31 281 GLY B CA 1
ATOM 11054 C C . GLY B 1 281 ? 4.848 -2.201 27.188 1 85.31 281 GLY B C 1
ATOM 11055 O O . GLY B 1 281 ? 3.773 -2.672 27.578 1 85.31 281 GLY B O 1
ATOM 11056 N N . PRO B 1 282 ? 5.969 -2.83 27.359 1 81.5 282 PRO B N 1
ATOM 11057 C CA . PRO B 1 282 ? 5.98 -4.215 27.844 1 81.5 282 PRO B CA 1
ATOM 11058 C C . PRO B 1 282 ? 5.539 -4.332 29.297 1 81.5 282 PRO B C 1
ATOM 11060 O O . PRO B 1 282 ? 5.199 -5.426 29.75 1 81.5 282 PRO B O 1
ATOM 11063 N N . ALA B 1 283 ? 5.539 -3.248 30 1 81.75 283 ALA B N 1
ATOM 11064 C CA . ALA B 1 283 ? 5.168 -3.271 31.406 1 81.75 283 ALA B CA 1
ATOM 11065 C C . ALA B 1 283 ? 3.652 -3.191 31.578 1 81.75 283 ALA B C 1
ATOM 11067 O O . ALA B 1 283 ? 3.129 -3.4 32.688 1 81.75 283 ALA B O 1
ATOM 11068 N N . LEU B 1 284 ? 2.938 -2.912 30.562 1 87.06 284 LEU B N 1
ATOM 11069 C CA . LEU B 1 284 ? 1.484 -2.807 30.625 1 87.06 284 LEU B CA 1
ATOM 11070 C C . LEU B 1 284 ? 0.839 -4.188 30.609 1 87.06 284 LEU B C 1
ATOM 11072 O O . LEU B 1 284 ? 0.422 -4.676 29.562 1 87.06 284 LEU B O 1
ATOM 11076 N N . ASP B 1 285 ? 0.685 -4.707 31.734 1 81.56 285 ASP B N 1
ATOM 11077 C CA . ASP B 1 285 ? 0.117 -6.039 31.922 1 81.56 285 ASP B CA 1
ATOM 11078 C C . ASP B 1 285 ? -1.397 -5.969 32.094 1 81.56 285 ASP B C 1
ATOM 11080 O O . ASP B 1 285 ? -1.975 -4.883 32.156 1 81.56 285 ASP B O 1
ATOM 11084 N N . PRO B 1 286 ? -2.102 -7.055 32.219 1 76.62 286 PRO B N 1
ATOM 11085 C CA . PRO B 1 286 ? -3.561 -7.059 32.344 1 76.62 286 PRO B CA 1
ATOM 11086 C C . PRO B 1 286 ? -4.035 -6.363 33.625 1 76.62 286 PRO B C 1
ATOM 11088 O O . PRO B 1 286 ? -5.117 -5.77 33.625 1 76.62 286 PRO B O 1
ATOM 11091 N N . ALA B 1 287 ? -3.209 -6.457 34.594 1 82.69 287 ALA B N 1
ATOM 11092 C CA . ALA B 1 287 ? -3.561 -5.77 35.844 1 82.69 287 ALA B CA 1
ATOM 11093 C C . ALA B 1 287 ? -3.656 -4.262 35.625 1 82.69 287 ALA B C 1
ATOM 11095 O O . ALA B 1 287 ? -4.535 -3.604 36.188 1 82.69 287 ALA B O 1
ATOM 11096 N N . PHE B 1 288 ? -2.779 -3.75 34.875 1 91.62 288 PHE B N 1
ATOM 11097 C CA . PHE B 1 288 ? -2.789 -2.326 34.562 1 91.62 288 PHE B CA 1
ATOM 11098 C C . PHE B 1 288 ? -4.09 -1.935 33.875 1 91.62 288 PHE B C 1
ATOM 11100 O O . PHE B 1 288 ? -4.727 -0.951 34.25 1 91.62 288 PHE B O 1
ATOM 11107 N N . TYR B 1 289 ? -4.531 -2.713 32.906 1 89.25 289 TYR B N 1
ATOM 11108 C CA . TYR B 1 289 ? -5.727 -2.385 32.156 1 89.25 289 TYR B CA 1
ATOM 11109 C C . TYR B 1 289 ? -6.984 -2.557 32.969 1 89.25 289 TYR B C 1
ATOM 11111 O O . TYR B 1 289 ? -7.961 -1.826 32.812 1 89.25 289 TYR B O 1
ATOM 11119 N N . GLN B 1 290 ? -6.961 -3.432 33.938 1 86.94 290 GLN B N 1
ATOM 11120 C CA . GLN B 1 290 ? -8.102 -3.613 34.812 1 86.94 290 GLN B CA 1
ATOM 11121 C C . GLN B 1 290 ? -8.289 -2.402 35.719 1 86.94 290 GLN B C 1
ATOM 11123 O O . GLN B 1 290 ? -9.422 -2.051 36.094 1 86.94 290 GLN B O 1
ATOM 11128 N N . LEU B 1 291 ? -7.227 -1.815 36.031 1 92 291 LEU B N 1
ATOM 11129 C CA . LEU B 1 291 ? -7.27 -0.647 36.906 1 92 291 LEU B CA 1
ATOM 11130 C C . LEU B 1 291 ? -7.801 0.571 36.156 1 92 291 LEU B C 1
ATOM 11132 O O . LEU B 1 291 ? -8.18 1.569 36.781 1 92 291 LEU B O 1
ATOM 11136 N N . LEU B 1 292 ? -7.879 0.507 34.875 1 93.19 292 LEU B N 1
ATOM 11137 C CA . LEU B 1 292 ? -8.352 1.624 34.062 1 93.19 292 LEU B CA 1
ATOM 11138 C C . LEU B 1 292 ? -9.797 1.397 33.625 1 93.19 292 LEU B C 1
ATOM 11140 O O . LEU B 1 292 ? -10.328 2.17 32.812 1 93.19 292 LEU B O 1
ATOM 11144 N N . ASN B 1 293 ? -10.406 0.396 34.156 1 88.88 293 ASN B N 1
ATOM 11145 C CA . ASN B 1 293 ? -11.789 0.09 33.812 1 88.88 293 ASN B CA 1
ATOM 11146 C C . ASN B 1 293 ? -12.766 1.027 34.531 1 88.88 293 ASN B C 1
ATOM 11148 O O . ASN B 1 293 ? -12.891 0.991 35.75 1 88.88 293 ASN B O 1
ATOM 11152 N N . PRO B 1 294 ? -13.453 1.836 33.781 1 89.81 294 PRO B N 1
ATOM 11153 C CA . PRO B 1 294 ? -14.359 2.809 34.375 1 89.81 294 PRO B CA 1
ATOM 11154 C C . PRO B 1 294 ? -15.547 2.15 35.094 1 89.81 294 PRO B C 1
ATOM 11156 O O . PRO B 1 294 ? -16.25 2.801 35.875 1 89.81 294 PRO B O 1
ATOM 11159 N N . GLN B 1 295 ? -15.805 0.905 34.844 1 86.06 295 GLN B N 1
ATOM 11160 C CA . GLN B 1 295 ? -16.875 0.192 35.531 1 86.06 295 GLN B CA 1
ATOM 11161 C C . GLN B 1 295 ? -16.469 -0.176 36.969 1 86.06 295 GLN B C 1
ATOM 11163 O O . GLN B 1 295 ? -17.328 -0.353 37.844 1 86.06 295 GLN B O 1
ATOM 11168 N N . ARG B 1 296 ? -15.188 -0.226 37.188 1 86 296 ARG B N 1
ATOM 11169 C CA . ARG B 1 296 ? -14.672 -0.619 38.469 1 86 296 ARG B CA 1
ATOM 11170 C C . ARG B 1 296 ? -14.234 0.6 39.281 1 86 296 ARG B C 1
ATOM 11172 O O . ARG B 1 296 ? -14.344 0.615 40.5 1 86 296 ARG B O 1
ATOM 11179 N N . PHE B 1 297 ? -13.664 1.572 38.594 1 89.94 297 PHE B N 1
ATOM 11180 C CA . PHE B 1 297 ? -13.141 2.764 39.25 1 89.94 297 PHE B CA 1
ATOM 11181 C C . PHE B 1 297 ? -13.758 4.023 38.656 1 89.94 297 PHE B C 1
ATOM 11183 O O . PHE B 1 297 ? -14.117 4.047 37.469 1 89.94 297 PHE B O 1
ATOM 11190 N N . ASP B 1 298 ? -13.82 5.043 39.438 1 90 298 ASP B N 1
ATOM 11191 C CA . ASP B 1 298 ? -14.422 6.297 39 1 90 298 ASP B CA 1
ATOM 11192 C C . ASP B 1 298 ? -13.602 6.938 37.875 1 90 298 ASP B C 1
ATOM 11194 O O . ASP B 1 298 ? -12.367 6.961 37.938 1 90 298 ASP B O 1
ATOM 11198 N N . ARG B 1 299 ? -14.273 7.516 36.906 1 90.56 299 ARG B N 1
ATOM 11199 C CA . ARG B 1 299 ? -13.641 8.109 35.75 1 90.56 299 ARG B CA 1
ATOM 11200 C C . ARG B 1 299 ? -12.773 9.305 36.125 1 90.56 299 ARG B C 1
ATOM 11202 O O . ARG B 1 299 ? -11.719 9.531 35.531 1 90.56 299 ARG B O 1
ATOM 11209 N N . ALA B 1 300 ? -13.234 10.07 37.062 1 89.12 300 ALA B N 1
ATOM 11210 C CA . ALA B 1 300 ? -12.484 11.242 37.5 1 89.12 300 ALA B CA 1
ATOM 11211 C C . ALA B 1 300 ? -11.133 10.844 38.094 1 89.12 300 ALA B C 1
ATOM 11213 O O . ALA B 1 300 ? -10.141 11.539 37.906 1 89.12 300 ALA B O 1
ATOM 11214 N N . LEU B 1 301 ? -11.188 9.805 38.844 1 90.75 301 LEU B N 1
ATOM 11215 C CA . LEU B 1 301 ? -9.953 9.289 39.438 1 90.75 301 LEU B CA 1
ATOM 11216 C C . LEU B 1 301 ? -9 8.797 38.344 1 90.75 301 LEU B C 1
ATOM 11218 O O . LEU B 1 301 ? -7.797 9.078 38.406 1 90.75 301 LEU B O 1
ATOM 11222 N N . ILE B 1 302 ? -9.5 8.055 37.406 1 93.25 302 ILE B N 1
ATOM 11223 C CA . ILE B 1 302 ? -8.703 7.52 36.281 1 93.25 302 ILE B CA 1
ATOM 11224 C C . ILE B 1 302 ? -8.055 8.664 35.531 1 93.25 302 ILE B C 1
ATOM 11226 O O . ILE B 1 302 ? -6.848 8.656 35.281 1 93.25 302 ILE B O 1
ATOM 11230 N N . ASP B 1 303 ? -8.875 9.695 35.156 1 90.5 303 ASP B N 1
ATOM 11231 C CA . ASP B 1 303 ? -8.391 10.812 34.344 1 90.5 303 ASP B CA 1
ATOM 11232 C C . ASP B 1 303 ? -7.32 11.602 35.094 1 90.5 303 ASP B C 1
ATOM 11234 O O . ASP B 1 303 ? -6.324 12.016 34.5 1 90.5 303 ASP B O 1
ATOM 11238 N N . HIS B 1 304 ? -7.559 11.789 36.281 1 88.94 304 HIS B N 1
ATOM 11239 C CA . HIS B 1 304 ? -6.605 12.539 37.094 1 88.94 304 HIS B CA 1
ATOM 11240 C C . HIS B 1 304 ? -5.27 11.805 37.188 1 88.94 304 HIS B C 1
ATOM 11242 O O . HIS B 1 304 ? -4.211 12.422 37.031 1 88.94 304 HIS B O 1
ATOM 11248 N N . CYS B 1 305 ? -5.285 10.539 37.469 1 91.38 305 CYS B N 1
ATOM 11249 C CA . CYS B 1 305 ? -4.062 9.758 37.625 1 91.38 305 CYS B CA 1
ATOM 11250 C C . CYS B 1 305 ? -3.295 9.664 36.312 1 91.38 305 CYS B C 1
ATOM 11252 O O . CYS B 1 305 ? -2.064 9.727 36.312 1 91.38 305 CYS B O 1
ATOM 11254 N N . LEU B 1 306 ? -3.98 9.469 35.25 1 92 306 LEU B N 1
ATOM 11255 C CA . LEU B 1 306 ? -3.316 9.406 33.938 1 92 306 LEU B CA 1
ATOM 11256 C C . LEU B 1 306 ? -2.633 10.734 33.625 1 92 306 LEU B C 1
ATOM 11258 O O . LEU B 1 306 ? -1.539 10.75 33.031 1 92 306 LEU B O 1
ATOM 11262 N N . GLU B 1 307 ? -3.318 11.844 33.938 1 88.31 307 GLU B N 1
ATOM 11263 C CA . GLU B 1 307 ? -2.723 13.156 33.719 1 88.31 307 GLU B CA 1
ATOM 11264 C C . GLU B 1 307 ? -1.477 13.344 34.562 1 88.31 307 GLU B C 1
ATOM 11266 O O . GLU B 1 307 ? -0.488 13.93 34.125 1 88.31 307 GLU B O 1
ATOM 11271 N N . LYS B 1 308 ? -1.537 12.898 35.75 1 85.75 308 LYS B N 1
ATOM 11272 C CA . LYS B 1 308 ? -0.4 13.008 36.656 1 85.75 308 LYS B CA 1
ATOM 11273 C C . LYS B 1 308 ? 0.782 12.18 36.156 1 85.75 308 LYS B C 1
ATOM 11275 O O . LYS B 1 308 ? 1.935 12.594 36.281 1 85.75 308 LYS B O 1
ATOM 11280 N N . LEU B 1 309 ? 0.534 11.008 35.656 1 88.62 309 LEU B N 1
ATOM 11281 C CA . LEU B 1 309 ? 1.583 10.156 35.125 1 88.62 309 LEU B CA 1
ATOM 11282 C C . LEU B 1 309 ? 2.316 10.867 33.969 1 88.62 309 LEU B C 1
ATOM 11284 O O . LEU B 1 309 ? 3.525 10.688 33.812 1 88.62 309 LEU B O 1
ATOM 11288 N N . PHE B 1 310 ? 1.598 11.602 33.188 1 87.44 310 PHE B N 1
ATOM 11289 C CA . PHE B 1 310 ? 2.164 12.289 32.031 1 87.44 310 PHE B CA 1
ATOM 11290 C C . PHE B 1 310 ? 3.168 13.344 32.5 1 87.44 310 PHE B C 1
ATOM 11292 O O . PHE B 1 310 ? 4.152 13.602 31.797 1 87.44 310 PHE B O 1
ATOM 11299 N N . HIS B 1 311 ? 2.975 13.891 33.656 1 81.31 311 HIS B N 1
ATOM 11300 C CA . HIS B 1 311 ? 3.801 15.016 34.062 1 81.31 311 HIS B CA 1
ATOM 11301 C C . HIS B 1 311 ? 4.871 14.57 35.062 1 81.31 311 HIS B C 1
ATOM 11303 O O . HIS B 1 311 ? 5.625 15.398 35.562 1 81.31 311 HIS B O 1
ATOM 11309 N N . LEU B 1 312 ? 4.918 13.258 35.188 1 80.44 312 LEU B N 1
ATOM 11310 C CA . LEU B 1 312 ? 5.992 12.758 36.062 1 80.44 312 LEU B CA 1
ATOM 11311 C C . LEU B 1 312 ? 7.355 13.008 35.406 1 80.44 312 LEU B C 1
ATOM 11313 O O . LEU B 1 312 ? 7.508 12.883 34.188 1 80.44 312 LEU B O 1
ATOM 11317 N N . PRO B 1 313 ? 8.32 13.367 36.125 1 74 313 PRO B N 1
ATOM 11318 C CA . PRO B 1 313 ? 9.656 13.656 35.594 1 74 313 PRO B CA 1
ATOM 11319 C C . PRO B 1 313 ? 10.383 12.398 35.125 1 74 313 PRO B C 1
ATOM 11321 O O . PRO B 1 313 ? 11.281 12.469 34.281 1 74 313 PRO B O 1
ATOM 11324 N N . GLU B 1 314 ? 10.055 11.227 35.75 1 77.31 314 GLU B N 1
ATOM 11325 C CA . GLU B 1 314 ? 10.734 9.984 35.406 1 77.31 314 GLU B CA 1
ATOM 11326 C C . GLU B 1 314 ? 9.742 8.938 34.906 1 77.31 314 GLU B C 1
ATOM 11328 O O . GLU B 1 314 ? 8.547 9.008 35.219 1 77.31 314 GLU B O 1
ATOM 11333 N N . CYS B 1 315 ? 10.312 8.008 34.156 1 85.06 315 CYS B N 1
ATOM 11334 C CA . CYS B 1 315 ? 9.484 6.93 33.625 1 85.06 315 CYS B CA 1
ATOM 11335 C C . CYS B 1 315 ? 8.977 6.027 34.75 1 85.06 315 CYS B C 1
ATOM 11337 O O . CYS B 1 315 ? 9.719 5.719 35.688 1 85.06 315 CYS B O 1
ATOM 11339 N N . CYS B 1 316 ? 7.738 5.715 34.719 1 89.25 316 CYS B N 1
ATOM 11340 C CA . CYS B 1 316 ? 7.152 4.801 35.688 1 89.25 316 CYS B CA 1
ATOM 11341 C C . CYS B 1 316 ? 7.266 3.357 35.219 1 89.25 316 CYS B C 1
ATOM 11343 O O . CYS B 1 316 ? 6.523 2.93 34.344 1 89.25 316 CYS B O 1
ATOM 11345 N N . TYR B 1 317 ? 8.102 2.596 35.875 1 88 317 TYR B N 1
ATOM 11346 C CA . TYR B 1 317 ? 8.406 1.245 35.406 1 88 317 TYR B CA 1
ATOM 11347 C C . TYR B 1 317 ? 7.402 0.243 35.969 1 88 317 TYR B C 1
ATOM 11349 O O . TYR B 1 317 ? 7.312 -0.888 35.469 1 88 317 TYR B O 1
ATOM 11357 N N . ALA B 1 318 ? 6.605 0.625 36.969 1 89.69 318 ALA B N 1
ATOM 11358 C CA . ALA B 1 318 ? 5.543 -0.214 37.531 1 89.69 318 ALA B CA 1
ATOM 11359 C C . ALA B 1 318 ? 4.219 0.542 37.594 1 89.69 318 ALA B C 1
ATOM 11361 O O . ALA B 1 318 ? 3.695 0.808 38.656 1 89.69 318 ALA B O 1
ATOM 11362 N N . PRO B 1 319 ? 3.631 0.731 36.438 1 92.38 319 PRO B N 1
ATOM 11363 C CA . PRO B 1 319 ? 2.453 1.6 36.375 1 92.38 319 PRO B CA 1
ATOM 11364 C C . PRO B 1 319 ? 1.26 1.033 37.156 1 92.38 319 PRO B C 1
ATOM 11366 O O . PRO B 1 319 ? 0.493 1.788 37.75 1 92.38 319 PRO B O 1
ATOM 11369 N N . ALA B 1 320 ? 1.049 -0.306 37.188 1 91.81 320 ALA B N 1
ATOM 11370 C CA . ALA B 1 320 ? -0.074 -0.897 37.938 1 91.81 320 ALA B CA 1
ATOM 11371 C C . ALA B 1 320 ? 0.046 -0.643 39.438 1 91.81 320 ALA B C 1
ATOM 11373 O O . ALA B 1 320 ? -0.933 -0.276 40.094 1 91.81 320 ALA B O 1
ATOM 11374 N N . HIS B 1 321 ? 1.209 -0.803 39.906 1 91.19 321 HIS B N 1
ATOM 11375 C CA . HIS B 1 321 ? 1.456 -0.565 41.312 1 91.19 321 HIS B CA 1
ATOM 11376 C C . HIS B 1 321 ? 1.289 0.91 41.688 1 91.19 321 HIS B C 1
ATOM 11378 O O . HIS B 1 321 ? 0.716 1.245 42.719 1 91.19 321 HIS B O 1
ATOM 11384 N N . TRP B 1 322 ? 1.827 1.721 40.844 1 92.25 322 TRP B N 1
ATOM 11385 C CA . TRP B 1 322 ? 1.726 3.162 41.031 1 92.25 322 TRP B CA 1
ATOM 11386 C C . TRP B 1 322 ? 0.268 3.607 41.062 1 92.25 322 TRP B C 1
ATOM 11388 O O . TRP B 1 322 ? -0.126 4.41 41.906 1 92.25 322 TRP B O 1
ATOM 11398 N N . LEU B 1 323 ? -0.572 3.109 40.188 1 94.31 323 LEU B N 1
ATOM 11399 C CA . LEU B 1 323 ? -1.987 3.455 40.125 1 94.31 323 LEU B CA 1
ATOM 11400 C C . LEU B 1 323 ? -2.721 3.008 41.375 1 94.31 323 LEU B C 1
ATOM 11402 O O . LEU B 1 323 ? -3.568 3.738 41.906 1 94.31 323 LEU B O 1
ATOM 11406 N N . LEU B 1 324 ? -2.367 1.843 41.812 1 92 324 LEU B N 1
ATOM 11407 C CA . LEU B 1 324 ? -3.012 1.312 43.031 1 92 324 LEU B CA 1
ATOM 11408 C C . LEU B 1 324 ? -2.709 2.184 44.25 1 92 324 LEU B C 1
ATOM 11410 O O . LEU B 1 324 ? -3.582 2.41 45.062 1 92 324 LEU B O 1
ATOM 11414 N N . GLU B 1 325 ? -1.539 2.619 44.281 1 91.69 325 GLU B N 1
ATOM 11415 C CA . GLU B 1 325 ? -1.14 3.494 45.375 1 91.69 325 GLU B CA 1
ATOM 11416 C C . GLU B 1 325 ? -1.861 4.836 45.312 1 91.69 325 GLU B C 1
ATOM 11418 O O . GLU B 1 325 ? -2.297 5.371 46.344 1 91.69 325 GLU B O 1
ATOM 11423 N N . GLU B 1 326 ? -1.949 5.395 44.156 1 90.56 326 GLU B N 1
ATOM 11424 C CA . GLU B 1 326 ? -2.623 6.676 43.969 1 90.56 326 GLU B CA 1
ATOM 11425 C C . GLU B 1 326 ? -4.113 6.566 44.281 1 90.56 326 GLU B C 1
ATOM 11427 O O . GLU B 1 326 ? -4.695 7.477 44.875 1 90.56 326 GLU B O 1
ATOM 11432 N N . TYR B 1 327 ? -4.75 5.488 43.844 1 91.94 327 TYR B N 1
ATOM 11433 C CA . TYR B 1 327 ? -6.164 5.27 44.125 1 91.94 327 TYR B CA 1
ATOM 11434 C C . TYR B 1 327 ? -6.414 5.176 45.625 1 91.94 327 TYR B C 1
ATOM 11436 O O . TYR B 1 327 ? -7.375 5.746 46.125 1 91.94 327 TYR B O 1
ATOM 11444 N N . SER B 1 328 ? -5.508 4.473 46.281 1 90 328 SER B N 1
ATOM 11445 C CA . SER B 1 328 ? -5.645 4.297 47.719 1 90 328 SER B CA 1
ATOM 11446 C C . SER B 1 328 ? -5.523 5.629 48.469 1 90 328 SER B C 1
ATOM 11448 O O . SER B 1 328 ? -6.223 5.863 49.438 1 90 328 SER B O 1
ATOM 11450 N N . SER B 1 329 ? -4.68 6.434 47.969 1 89.88 329 SER B N 1
ATOM 11451 C CA . SER B 1 329 ? -4.488 7.738 48.594 1 89.88 329 SER B CA 1
ATOM 11452 C C . SER B 1 329 ? -5.738 8.602 48.469 1 89.88 329 SER B C 1
ATOM 11454 O O . SER B 1 329 ? -6.102 9.328 49.406 1 89.88 329 SER B O 1
ATOM 11456 N N . TRP B 1 330 ? -6.398 8.594 47.375 1 87.94 330 TRP B N 1
ATOM 11457 C CA . TRP B 1 330 ? -7.586 9.406 47.125 1 87.94 330 TRP B CA 1
ATOM 11458 C C . TRP B 1 330 ? -8.789 8.836 47.875 1 87.94 330 TRP B C 1
ATOM 11460 O O . TRP B 1 330 ? -9.641 9.586 48.375 1 87.94 330 TRP B O 1
ATOM 11470 N N . VAL B 1 331 ? -8.805 7.598 47.969 1 83.81 331 VAL B N 1
ATOM 11471 C CA . VAL B 1 331 ? -9.898 6.961 48.688 1 83.81 331 VAL B CA 1
ATOM 11472 C C . VAL B 1 331 ? -9.812 7.336 50.188 1 83.81 331 VAL B C 1
ATOM 11474 O O . VAL B 1 331 ? -10.836 7.586 50.812 1 83.81 331 VAL B O 1
ATOM 11477 N N . THR B 1 332 ? -8.617 7.43 50.688 1 87.19 332 THR B N 1
ATOM 11478 C CA . THR B 1 332 ? -8.406 7.789 52.062 1 87.19 332 THR B CA 1
ATOM 11479 C C . THR B 1 332 ? -8.805 9.242 52.312 1 87.19 332 THR B C 1
ATOM 11481 O O . THR B 1 332 ? -9.336 9.578 53.375 1 87.19 332 THR B O 1
ATOM 11484 N N . LYS B 1 333 ? -8.539 10.078 51.344 1 83 333 LYS B N 1
ATOM 11485 C CA . LYS B 1 333 ? -8.883 11.492 51.469 1 83 333 LYS B CA 1
ATOM 11486 C C . LYS B 1 333 ? -10.398 11.703 51.375 1 83 333 LYS B C 1
ATOM 11488 O O . LYS B 1 333 ? -10.922 12.703 51.875 1 83 333 LYS B O 1
ATOM 11493 N N . GLY B 1 334 ? -11.164 10.758 50.969 1 78.75 334 GLY B N 1
ATOM 11494 C CA . GLY B 1 334 ? -12.609 10.797 50.875 1 78.75 334 GLY B CA 1
ATOM 11495 C C . GLY B 1 334 ? -13.133 11.781 49.844 1 78.75 334 GLY B C 1
ATOM 11496 O O . GLY B 1 334 ? -14.266 12.242 49.938 1 78.75 334 GLY B O 1
ATOM 11497 N N . LYS B 1 335 ? -12.32 12.406 49 1 82.56 335 LYS B N 1
ATOM 11498 C CA . LYS B 1 335 ? -12.75 13.367 48 1 82.56 335 LYS B CA 1
ATOM 11499 C C . LYS B 1 335 ? -12.258 12.953 46.594 1 82.56 335 LYS B C 1
ATOM 11501 O O . LYS B 1 335 ? -11.227 12.297 46.469 1 82.56 335 LYS B O 1
ATOM 11506 N N . LEU B 1 336 ? -13.07 13.258 45.625 1 84.06 336 LEU B N 1
ATOM 11507 C CA . LEU B 1 336 ? -12.68 13.008 44.219 1 84.06 336 LEU B CA 1
ATOM 11508 C C . LEU B 1 336 ? -11.898 14.195 43.688 1 84.06 336 LEU B C 1
ATOM 11510 O O . LEU B 1 336 ? -12.156 15.344 44.031 1 84.06 336 LEU B O 1
ATOM 11514 N N . PRO B 1 337 ? -10.945 13.953 42.938 1 83.88 337 PRO B N 1
ATOM 11515 C CA . PRO B 1 337 ? -10.188 15.047 42.312 1 83.88 337 PRO B CA 1
ATOM 11516 C C . PRO B 1 337 ? -11.008 15.828 41.281 1 83.88 337 PRO B C 1
ATOM 11518 O O . PRO B 1 337 ? -11.953 15.289 40.688 1 83.88 337 PRO B O 1
ATOM 11521 N N . GLN B 1 338 ? -10.734 17.141 41.156 1 81 338 GLN B N 1
ATOM 11522 C CA . GLN B 1 338 ? -11.375 17.953 40.125 1 81 338 GLN B CA 1
ATOM 11523 C C . GLN B 1 338 ? -10.852 17.594 38.719 1 81 338 GLN B C 1
ATOM 11525 O O . GLN B 1 338 ? -9.734 17.094 38.594 1 81 338 GLN B O 1
ATOM 11530 N N . SER B 1 339 ? -11.672 17.844 37.781 1 82.25 339 SER B N 1
ATOM 11531 C CA . SER B 1 339 ? -11.273 17.562 36.406 1 82.25 339 SER B CA 1
ATOM 11532 C C . SER B 1 339 ? -10.07 18.391 35.969 1 82.25 339 SER B C 1
ATOM 11534 O O . SER B 1 339 ? -10.016 19.594 36.25 1 82.25 339 SER B O 1
ATOM 11536 N N . PRO B 1 340 ? -9.164 17.828 35.5 1 79.94 340 PRO B N 1
ATOM 11537 C CA . PRO B 1 340 ? -8 18.562 35 1 79.94 340 PRO B CA 1
ATOM 11538 C C . PRO B 1 340 ? -8.289 19.344 33.75 1 79.94 340 PRO B C 1
ATOM 11540 O O . PRO B 1 340 ? -7.488 20.188 33.344 1 79.94 340 PRO B O 1
ATOM 11543 N N . MET B 1 341 ? -9.43 19.297 33.125 1 83.5 341 MET B N 1
ATOM 11544 C CA . MET B 1 341 ? -9.758 19.953 31.859 1 83.5 341 MET B CA 1
ATOM 11545 C C . MET B 1 341 ? -10.359 21.328 32.094 1 83.5 341 MET B C 1
ATOM 11547 O O . MET B 1 341 ? -11.039 21.547 33.125 1 83.5 341 MET B O 1
ATOM 11551 N N . ILE B 1 342 ? -10.102 22.203 31.172 1 86.12 342 ILE B N 1
ATOM 11552 C CA . ILE B 1 342 ? -10.656 23.547 31.219 1 86.12 342 ILE B CA 1
ATOM 11553 C C . ILE B 1 342 ? -12.07 23.547 30.641 1 86.12 342 ILE B C 1
ATOM 11555 O O . ILE B 1 342 ? -12.344 22.875 29.641 1 86.12 342 ILE B O 1
ATOM 11559 N N . SER B 1 343 ? -12.898 24.188 31.312 1 85.5 343 SER B N 1
ATOM 11560 C CA . SER B 1 343 ? -14.234 24.375 30.75 1 85.5 343 SER B CA 1
ATOM 11561 C C . SER B 1 343 ? -14.211 25.375 29.594 1 85.5 343 SER B C 1
ATOM 11563 O O . SER B 1 343 ? -13.75 26.516 29.766 1 85.5 343 SER B O 1
ATOM 11565 N N . LEU B 1 344 ? -14.703 25.078 28.438 1 86.5 344 LEU B N 1
ATOM 11566 C CA . LEU B 1 344 ? -14.531 25.859 27.219 1 86.5 344 LEU B CA 1
ATOM 11567 C C . LEU B 1 344 ? -15.711 26.812 27.031 1 86.5 344 LEU B C 1
ATOM 11569 O O . LEU B 1 344 ? -16.844 26.484 27.391 1 86.5 344 LEU B O 1
ATOM 11573 N N . ASP B 1 345 ? -15.383 27.906 26.422 1 84 345 ASP B N 1
ATOM 11574 C CA . ASP B 1 345 ? -16.391 28.875 26.016 1 84 345 ASP B CA 1
ATOM 11575 C C . ASP B 1 345 ? -17.172 28.359 24.797 1 84 345 ASP B C 1
ATOM 11577 O O . ASP B 1 345 ? -16.781 27.375 24.172 1 84 345 ASP B O 1
ATOM 11581 N N . ASP B 1 346 ? -18.172 29.125 24.5 1 82 346 ASP B N 1
ATOM 11582 C CA . ASP B 1 346 ? -18.969 28.766 23.328 1 82 346 ASP B CA 1
ATOM 11583 C C . ASP B 1 346 ? -18.141 28.844 22.047 1 82 346 ASP B C 1
ATOM 11585 O O . ASP B 1 346 ? -17.328 29.75 21.891 1 82 346 ASP B O 1
ATOM 11589 N N . GLY B 1 347 ? -18.344 27.922 21.266 1 83.25 347 GLY B N 1
ATOM 11590 C CA . GLY B 1 347 ? -17.672 27.922 19.969 1 83.25 347 GLY B CA 1
ATOM 11591 C C . GLY B 1 347 ? -16.344 27.188 19.984 1 83.25 347 GLY B C 1
ATOM 11592 O O . GLY B 1 347 ? -15.711 27 18.953 1 83.25 347 GLY B O 1
ATOM 11593 N N . LEU B 1 348 ? -15.891 26.766 21.172 1 88.31 348 LEU B N 1
ATOM 11594 C CA . LEU B 1 348 ? -14.648 26.016 21.281 1 88.31 348 LEU B CA 1
ATOM 11595 C C . LEU B 1 348 ? -14.922 24.547 21.516 1 88.31 348 LEU B C 1
ATOM 11597 O O . LEU B 1 348 ? -15.945 24.172 22.094 1 88.31 348 LEU B O 1
ATOM 11601 N N . VAL B 1 349 ? -14.055 23.703 21.031 1 90.06 349 VAL B N 1
ATOM 11602 C CA . VAL B 1 349 ? -14.211 22.266 21.219 1 90.06 349 VAL B CA 1
ATOM 11603 C C . VAL B 1 349 ? -12.859 21.625 21.516 1 90.06 349 VAL B C 1
ATOM 11605 O O . VAL B 1 349 ? -11.812 22.172 21.141 1 90.06 349 VAL B O 1
ATOM 11608 N N . TYR B 1 350 ? -12.898 20.531 22.266 1 90.75 350 TYR B N 1
ATOM 11609 C CA . TYR B 1 350 ? -11.703 19.703 22.438 1 90.75 350 TYR B CA 1
ATOM 11610 C C . TYR B 1 350 ? -11.516 18.75 21.266 1 90.75 350 TYR B C 1
ATOM 11612 O O . TYR B 1 350 ? -12.484 18.156 20.797 1 90.75 350 TYR B O 1
ATOM 11620 N N . MET B 1 351 ? -10.375 18.734 20.797 1 90.94 351 MET B N 1
ATOM 11621 C CA . MET B 1 351 ? -10.102 17.859 19.656 1 90.94 351 MET B CA 1
ATOM 11622 C C . MET B 1 351 ? -8.867 17 19.922 1 90.94 351 MET B C 1
ATOM 11624 O O . MET B 1 351 ? -7.914 17.453 20.562 1 90.94 351 MET B O 1
ATOM 11628 N N . TYR B 1 352 ? -8.922 15.695 19.453 1 93.94 352 TYR B N 1
ATOM 11629 C CA . TYR B 1 352 ? -7.777 14.789 19.516 1 93.94 352 TYR B CA 1
ATOM 11630 C C . TYR B 1 352 ? -6.969 14.836 18.219 1 93.94 352 TYR B C 1
ATOM 11632 O O . TYR B 1 352 ? -7.535 14.945 17.125 1 93.94 352 TYR B O 1
ATOM 11640 N N . ARG B 1 353 ? -5.695 14.789 18.344 1 93.12 353 ARG B N 1
ATOM 11641 C CA . ARG B 1 353 ? -4.805 14.867 17.188 1 93.12 353 ARG B CA 1
ATOM 11642 C C . ARG B 1 353 ? -3.811 13.711 17.188 1 93.12 353 ARG B C 1
ATOM 11644 O O . ARG B 1 353 ? -3.312 13.305 18.25 1 93.12 353 ARG B O 1
ATOM 11651 N N . VAL B 1 354 ? -3.568 13.125 16.016 1 94.19 354 VAL B N 1
ATOM 11652 C CA . VAL B 1 354 ? -2.568 12.086 15.82 1 94.19 354 VAL B CA 1
ATOM 11653 C C . VAL B 1 354 ? -1.533 12.539 14.789 1 94.19 354 VAL B C 1
ATOM 11655 O O . VAL B 1 354 ? -1.888 13.086 13.75 1 94.19 354 VAL B O 1
ATOM 11658 N N . GLN B 1 355 ? -0.291 12.469 15.102 1 93.12 355 GLN B N 1
ATOM 11659 C CA . GLN B 1 355 ? 0.805 12.773 14.188 1 93.12 355 GLN B CA 1
ATOM 11660 C C . GLN B 1 355 ? 1.482 11.5 13.695 1 93.12 355 GLN B C 1
ATOM 11662 O O . GLN B 1 355 ? 2.004 10.719 14.5 1 93.12 355 GLN B O 1
ATOM 11667 N N . VAL B 1 356 ? 1.466 11.281 12.469 1 94 356 VAL B N 1
ATOM 11668 C CA . VAL B 1 356 ? 2.039 10.078 11.867 1 94 356 VAL B CA 1
ATOM 11669 C C . VAL B 1 356 ? 3.426 10.391 11.312 1 94 356 VAL B C 1
ATOM 11671 O O . VAL B 1 356 ? 3.586 11.305 10.5 1 94 356 VAL B O 1
ATOM 11674 N N . THR B 1 357 ? 4.461 9.781 11.766 1 93.44 357 THR B N 1
ATOM 11675 C CA . THR B 1 357 ? 5.82 9.867 11.25 1 93.44 357 THR B CA 1
ATOM 11676 C C . THR B 1 357 ? 6.156 8.648 10.391 1 93.44 357 THR B C 1
ATOM 11678 O O . THR B 1 357 ? 5.375 7.699 10.32 1 93.44 357 THR B O 1
ATOM 11681 N N . PRO B 1 358 ? 7.242 8.602 9.672 1 90.56 358 PRO B N 1
ATOM 11682 C CA . PRO B 1 358 ? 7.59 7.445 8.844 1 90.56 358 PRO B CA 1
ATOM 11683 C C . PRO B 1 358 ? 7.707 6.156 9.648 1 90.56 358 PRO B C 1
ATOM 11685 O O . PRO B 1 358 ? 7.461 5.066 9.117 1 90.56 358 PRO B O 1
ATOM 11688 N N . THR B 1 359 ? 7.957 6.258 10.938 1 90.12 359 THR B N 1
ATOM 11689 C CA . THR B 1 359 ? 8.195 5.039 11.711 1 90.12 359 THR B CA 1
ATOM 11690 C C . THR B 1 359 ? 7.145 4.871 12.797 1 90.12 359 THR B C 1
ATOM 11692 O O . THR B 1 359 ? 6.863 3.752 13.234 1 90.12 359 THR B O 1
ATOM 11695 N N . ARG B 1 360 ? 6.621 6.043 13.352 1 90.31 360 ARG B N 1
ATOM 11696 C CA . ARG B 1 360 ? 5.754 5.965 14.523 1 90.31 360 ARG B CA 1
ATOM 11697 C C . ARG B 1 360 ? 4.477 6.77 14.312 1 90.31 360 ARG B C 1
ATOM 11699 O O . ARG B 1 360 ? 4.305 7.418 13.281 1 90.31 360 ARG B O 1
ATOM 11706 N N . VAL B 1 361 ? 3.516 6.562 15.297 1 90.94 361 VAL B N 1
ATOM 11707 C CA . VAL B 1 361 ? 2.305 7.359 15.438 1 90.94 361 VAL B CA 1
ATOM 11708 C C . VAL B 1 361 ? 2.266 8 16.812 1 90.94 361 VAL B C 1
ATOM 11710 O O . VAL B 1 361 ? 2.365 7.309 17.828 1 90.94 361 VAL B O 1
ATOM 11713 N N . TYR B 1 362 ? 2.17 9.352 16.859 1 90.31 362 TYR B N 1
ATOM 11714 C CA . TYR B 1 362 ? 2.123 10.078 18.125 1 90.31 362 TYR B CA 1
ATOM 11715 C C . TYR B 1 362 ? 0.715 10.586 18.406 1 90.31 362 TYR B C 1
ATOM 11717 O O . TYR B 1 362 ? 0.03 11.07 17.5 1 90.31 362 TYR B O 1
ATOM 11725 N N . PHE B 1 363 ? 0.318 10.445 19.625 1 92.12 363 PHE B N 1
ATOM 11726 C CA . PHE B 1 363 ? -0.993 10.906 20.078 1 92.12 363 PHE B CA 1
ATOM 11727 C C . PHE B 1 363 ? -0.876 12.203 20.859 1 92.12 363 PHE B C 1
ATOM 11729 O O . PHE B 1 363 ? -0.001 12.336 21.719 1 92.12 363 PHE B O 1
ATOM 11736 N N . SER B 1 364 ? -1.688 13.227 20.453 1 88.5 364 SER B N 1
ATOM 11737 C CA . SER B 1 364 ? -1.693 14.523 21.141 1 88.5 364 SER B CA 1
ATOM 11738 C C . SER B 1 364 ? -3.115 14.977 21.438 1 88.5 364 SER B C 1
ATOM 11740 O O . SER B 1 364 ? -4.004 14.875 20.594 1 88.5 364 SER B O 1
ATOM 11742 N N . GLY B 1 365 ? -3.207 15.609 22.594 1 84.94 365 GLY B N 1
ATOM 11743 C CA . GLY B 1 365 ? -4.508 16.125 22.984 1 84.94 365 GLY B CA 1
ATOM 11744 C C . GLY B 1 365 ? -5.066 15.438 24.219 1 84.94 365 GLY B C 1
ATOM 11745 O O . GLY B 1 365 ? -4.395 14.617 24.844 1 84.94 365 GLY B O 1
ATOM 11746 N N . PRO B 1 366 ? -6.203 15.836 24.469 1 88.19 366 PRO B N 1
ATOM 11747 C CA . PRO B 1 366 ? -7.113 16.703 23.719 1 88.19 366 PRO B CA 1
ATOM 11748 C C . PRO B 1 366 ? -6.66 18.172 23.719 1 88.19 366 PRO B C 1
ATOM 11750 O O . PRO B 1 366 ? -6.164 18.656 24.734 1 88.19 366 PRO B O 1
ATOM 11753 N N . GLU B 1 367 ? -6.887 18.906 22.609 1 88.62 367 GLU B N 1
ATOM 11754 C CA . GLU B 1 367 ? -6.512 20.297 22.422 1 88.62 367 GLU B CA 1
ATOM 11755 C C . GLU B 1 367 ? -7.738 21.172 22.172 1 88.62 367 GLU B C 1
ATOM 11757 O O . GLU B 1 367 ? -8.734 20.703 21.609 1 88.62 367 GLU B O 1
ATOM 11762 N N . VAL B 1 368 ? -7.617 22.391 22.578 1 88 368 VAL B N 1
ATOM 11763 C CA . VAL B 1 368 ? -8.711 23.328 22.359 1 88 368 VAL B CA 1
ATOM 11764 C C . VAL B 1 368 ? -8.625 23.906 20.953 1 88 368 VAL B C 1
ATOM 11766 O O . VAL B 1 368 ? -7.555 24.328 20.516 1 88 368 VAL B O 1
ATOM 11769 N N . ASN B 1 369 ? -9.719 23.891 20.281 1 87.44 369 ASN B N 1
ATOM 11770 C CA . ASN B 1 369 ? -9.812 24.438 18.938 1 87.44 369 ASN B CA 1
ATOM 11771 C C . ASN B 1 369 ? -11.133 25.188 18.719 1 87.44 369 ASN B C 1
ATOM 11773 O O . ASN B 1 369 ? -12.117 24.922 19.406 1 87.44 369 ASN B O 1
ATOM 11777 N N . VAL B 1 370 ? -11.031 26.125 17.781 1 87.69 370 VAL B N 1
ATOM 11778 C CA . VAL B 1 370 ? -12.266 26.781 17.375 1 87.69 370 VAL B CA 1
ATOM 11779 C C . VAL B 1 370 ? -13.117 25.828 16.531 1 87.69 370 VAL B C 1
ATOM 11781 O O . VAL B 1 370 ? -12.594 25.078 15.711 1 87.69 370 VAL B O 1
ATOM 11784 N N . SER B 1 371 ? -14.336 25.875 16.812 1 89.62 371 SER B N 1
ATOM 11785 C CA . SER B 1 371 ? -15.227 24.969 16.125 1 89.62 371 SER B CA 1
ATOM 11786 C C . SER B 1 371 ? -15.477 25.422 14.688 1 89.62 371 SER B C 1
ATOM 11788 O O . SER B 1 371 ? -15.148 26.547 14.32 1 89.62 371 SER B O 1
ATOM 11790 N N . ASN B 1 372 ? -16 24.547 13.852 1 92.19 372 ASN B N 1
ATOM 11791 C CA . ASN B 1 372 ? -16.453 24.797 12.492 1 92.19 372 ASN B CA 1
ATOM 11792 C C . ASN B 1 372 ? -17.859 24.281 12.25 1 92.19 372 ASN B C 1
ATOM 11794 O O . ASN B 1 372 ? -18.484 23.719 13.156 1 92.19 372 ASN B O 1
ATOM 11798 N N . ARG B 1 373 ? -18.312 24.531 11.141 1 92.56 373 ARG B N 1
ATOM 11799 C CA . ARG B 1 373 ? -19.703 24.219 10.812 1 92.56 373 ARG B CA 1
ATOM 11800 C C . ARG B 1 373 ? -19.984 22.719 11.008 1 92.56 373 ARG B C 1
ATOM 11802 O O . ARG B 1 373 ? -21.016 22.344 11.57 1 92.56 373 ARG B O 1
ATOM 11809 N N . VAL B 1 374 ? -19.125 21.844 10.602 1 94.06 374 VAL B N 1
ATOM 11810 C CA . VAL B 1 374 ? -19.312 20.391 10.648 1 94.06 374 VAL B CA 1
ATOM 11811 C C . VAL B 1 374 ? -19.266 19.906 12.094 1 94.06 374 VAL B C 1
ATOM 11813 O O . VAL B 1 374 ? -20.125 19.156 12.531 1 94.06 374 VAL B O 1
ATOM 11816 N N . LEU B 1 375 ? -18.266 20.359 12.836 1 94 375 LEU B N 1
ATOM 11817 C CA . LEU B 1 375 ? -18.094 19.922 14.219 1 94 375 LEU B CA 1
ATOM 11818 C C . LEU B 1 375 ? -19.266 20.375 15.078 1 94 375 LEU B C 1
ATOM 11820 O O . LEU B 1 375 ? -19.688 19.656 15.984 1 94 375 LEU B O 1
ATOM 11824 N N . ARG B 1 376 ? -19.781 21.547 14.836 1 92.94 376 ARG B N 1
ATOM 11825 C CA . ARG B 1 376 ? -20.922 22.047 15.602 1 92.94 376 ARG B CA 1
ATOM 11826 C C . ARG B 1 376 ? -22.188 21.25 15.297 1 92.94 376 ARG B C 1
ATOM 11828 O O . ARG B 1 376 ? -22.953 20.922 16.203 1 92.94 376 ARG B O 1
ATOM 11835 N N . HIS B 1 377 ? -22.391 20.938 14.008 1 92.81 377 HIS B N 1
ATOM 11836 C CA . HIS B 1 377 ? -23.578 20.172 13.617 1 92.81 377 HIS B CA 1
ATOM 11837 C C . HIS B 1 377 ? -23.531 18.766 14.203 1 92.81 377 HIS B C 1
ATOM 11839 O O . HIS B 1 377 ? -24.562 18.219 14.586 1 92.81 377 HIS B O 1
ATOM 11845 N N . TYR B 1 378 ? -22.359 18.219 14.227 1 94.25 378 TYR B N 1
ATOM 11846 C CA . TYR B 1 378 ? -22.203 16.875 14.758 1 94.25 378 TYR B CA 1
ATOM 11847 C C . TYR B 1 378 ? -21.516 16.906 16.125 1 94.25 378 TYR B C 1
ATOM 11849 O O . TYR B 1 378 ? -20.656 16.078 16.422 1 94.25 378 TYR B O 1
ATOM 11857 N N . SER B 1 379 ? -21.844 17.844 16.953 1 91.75 379 SER B N 1
ATOM 11858 C CA . SER B 1 379 ? -21.219 18.062 18.25 1 91.75 379 SER B CA 1
ATOM 11859 C C . SER B 1 379 ? -21.391 16.859 19.172 1 91.75 379 SER B C 1
ATOM 11861 O O . SER B 1 379 ? -20.547 16.594 20.016 1 91.75 379 SER B O 1
ATOM 11863 N N . ASP B 1 380 ? -22.406 16.031 18.953 1 91.75 380 ASP B N 1
ATOM 11864 C CA . ASP B 1 380 ? -22.656 14.844 19.766 1 91.75 380 ASP B CA 1
ATOM 11865 C C . ASP B 1 380 ? -21.625 13.758 19.469 1 91.75 380 ASP B C 1
ATOM 11867 O O . ASP B 1 380 ? -21.438 12.844 20.266 1 91.75 380 ASP B O 1
ATOM 11871 N N . TYR B 1 381 ? -21.016 13.914 18.344 1 93.44 381 TYR B N 1
ATOM 11872 C CA . TYR B 1 381 ? -20.062 12.898 17.922 1 93.44 381 TYR B CA 1
ATOM 11873 C C . TYR B 1 381 ? -18.656 13.484 17.828 1 93.44 381 TYR B C 1
ATOM 11875 O O . TYR B 1 381 ? -17.859 13.094 16.969 1 93.44 381 TYR B O 1
ATOM 11883 N N . ILE B 1 382 ? -18.297 14.414 18.656 1 92.75 382 ILE B N 1
ATOM 11884 C CA . ILE B 1 382 ? -17.031 15.133 18.578 1 92.75 382 ILE B CA 1
ATOM 11885 C C . ILE B 1 382 ? -15.875 14.164 18.75 1 92.75 382 ILE B C 1
ATOM 11887 O O . ILE B 1 382 ? -14.805 14.344 18.172 1 92.75 382 ILE B O 1
ATOM 11891 N N . ASN B 1 383 ? -16.016 13.102 19.594 1 92.62 383 ASN B N 1
ATOM 11892 C CA . ASN B 1 383 ? -14.938 12.148 19.875 1 92.62 383 ASN B CA 1
ATOM 11893 C C . ASN B 1 383 ? -14.766 11.148 18.734 1 92.62 383 ASN B C 1
ATOM 11895 O O . ASN B 1 383 ? -13.891 10.281 18.781 1 92.62 383 ASN B O 1
ATOM 11899 N N . ASN B 1 384 ? -15.57 11.25 17.719 1 94.88 384 ASN B N 1
ATOM 11900 C CA . ASN B 1 384 ? -15.422 10.43 16.516 1 94.88 384 ASN B CA 1
ATOM 11901 C C . ASN B 1 384 ? -14.695 11.18 15.406 1 94.88 384 ASN B C 1
ATOM 11903 O O . ASN B 1 384 ? -14.523 10.656 14.305 1 94.88 384 ASN B O 1
ATOM 11907 N N . PHE B 1 385 ? -14.352 12.43 15.711 1 95.94 385 PHE B N 1
ATOM 11908 C CA . PHE B 1 385 ? -13.508 13.203 14.812 1 95.94 385 PHE B CA 1
ATOM 11909 C C . PHE B 1 385 ? -12.055 13.156 15.266 1 95.94 385 PHE B C 1
ATOM 11911 O O . PHE B 1 385 ? -11.773 13.148 16.469 1 95.94 385 PHE B O 1
ATOM 11918 N N . LEU B 1 386 ? -11.156 13.023 14.336 1 95.75 386 LEU B N 1
ATOM 11919 C CA . LEU B 1 386 ? -9.719 12.977 14.617 1 95.75 386 LEU B CA 1
ATOM 11920 C C . LEU B 1 386 ? -8.945 13.828 13.609 1 95.75 386 LEU B C 1
ATOM 11922 O O . LEU B 1 386 ? -9.234 13.797 12.414 1 95.75 386 LEU B O 1
ATOM 11926 N N . ARG B 1 387 ? -8.07 14.648 14.133 1 94.62 387 ARG B N 1
ATOM 11927 C CA . ARG B 1 387 ? -7.164 15.375 13.258 1 94.62 387 ARG B CA 1
ATOM 11928 C C . ARG B 1 387 ? -5.859 14.609 13.062 1 94.62 387 ARG B C 1
ATOM 11930 O O . ARG B 1 387 ? -5.234 14.18 14.031 1 94.62 387 ARG B O 1
ATOM 11937 N N . ILE B 1 388 ? -5.496 14.344 11.867 1 95.19 388 ILE B N 1
ATOM 11938 C CA . ILE B 1 388 ? -4.266 13.625 11.57 1 95.19 388 ILE B CA 1
ATOM 11939 C C . ILE B 1 388 ? -3.273 14.555 10.883 1 95.19 388 ILE B C 1
ATOM 11941 O O . ILE B 1 388 ? -3.666 15.414 10.086 1 95.19 388 ILE B O 1
ATOM 11945 N N . SER B 1 389 ? -2.041 14.516 11.211 1 93.88 389 SER B N 1
ATOM 11946 C CA . SER B 1 389 ? -0.959 15.273 10.586 1 93.88 389 SER B CA 1
ATOM 11947 C C . SER B 1 389 ? 0.216 14.367 10.234 1 93.88 389 SER B C 1
ATOM 11949 O O . SER B 1 389 ? 0.533 13.438 10.977 1 93.88 389 SER B O 1
ATOM 11951 N N . PHE B 1 390 ? 0.793 14.578 9.141 1 94.62 390 PHE B N 1
ATOM 11952 C CA . PHE B 1 390 ? 1.975 13.836 8.727 1 94.62 390 PHE B CA 1
ATOM 11953 C C . PHE B 1 390 ? 3.234 14.672 8.898 1 94.62 390 PHE B C 1
ATOM 11955 O O . PHE B 1 390 ? 3.365 15.742 8.297 1 94.62 390 PHE B O 1
ATOM 11962 N N . VAL B 1 391 ? 4.141 14.211 9.719 1 92.5 391 VAL B N 1
ATOM 11963 C CA . VAL B 1 391 ? 5.352 14.945 10.062 1 92.5 391 VAL B CA 1
ATOM 11964 C C . VAL B 1 391 ? 6.559 14.016 9.992 1 92.5 391 VAL B C 1
ATOM 11966 O O . VAL B 1 391 ? 6.406 12.805 9.797 1 92.5 391 VAL B O 1
ATOM 11969 N N . ASP B 1 392 ? 7.715 14.555 10.039 1 91.06 392 ASP B N 1
ATOM 11970 C CA . ASP B 1 392 ? 8.93 13.742 10.047 1 91.06 392 ASP B CA 1
ATOM 11971 C C . ASP B 1 392 ? 9.281 13.289 11.461 1 91.06 392 ASP B C 1
ATOM 11973 O O . ASP B 1 392 ? 8.57 13.617 12.414 1 91.06 392 ASP B O 1
ATOM 11977 N N . GLU B 1 393 ? 10.344 12.578 11.68 1 88.62 393 GLU B N 1
ATOM 11978 C CA . GLU B 1 393 ? 10.727 12.016 12.977 1 88.62 393 GLU B CA 1
ATOM 11979 C C . GLU B 1 393 ? 11.062 13.117 13.977 1 88.62 393 GLU B C 1
ATOM 11981 O O . GLU B 1 393 ? 10.906 12.93 15.188 1 88.62 393 GLU B O 1
ATOM 11986 N N . ASP B 1 394 ? 11.508 14.289 13.5 1 81.44 394 ASP B N 1
ATOM 11987 C CA . ASP B 1 394 ? 11.789 15.43 14.367 1 81.44 394 ASP B CA 1
ATOM 11988 C C . ASP B 1 394 ? 10.539 16.281 14.562 1 81.44 394 ASP B C 1
ATOM 11990 O O . ASP B 1 394 ? 10.609 17.375 15.125 1 81.44 394 ASP B O 1
ATOM 11994 N N . LEU B 1 395 ? 9.391 15.828 14.031 1 81.88 395 LEU B N 1
ATOM 11995 C CA . LEU B 1 395 ? 8.078 16.453 14.156 1 81.88 395 LEU B CA 1
ATOM 11996 C C . LEU B 1 395 ? 8.008 17.75 13.352 1 81.88 395 LEU B C 1
ATOM 11998 O O . LEU B 1 395 ? 7.117 18.578 13.57 1 81.88 395 LEU B O 1
ATOM 12002 N N . GLU B 1 396 ? 8.992 17.875 12.453 1 82.88 396 GLU B N 1
ATOM 12003 C CA . GLU B 1 396 ? 8.93 18.953 11.469 1 82.88 396 GLU B CA 1
ATOM 12004 C C . GLU B 1 396 ? 8.195 18.5 10.203 1 82.88 396 GLU B C 1
ATOM 12006 O O . GLU B 1 396 ? 7.785 17.344 10.102 1 82.88 396 GLU B O 1
ATOM 12011 N N . LYS B 1 397 ? 8 19.422 9.391 1 83.94 397 LYS B N 1
ATOM 12012 C CA . LYS B 1 397 ? 7.312 19.094 8.141 1 83.94 397 LYS B CA 1
ATOM 12013 C C . LYS B 1 397 ? 8.109 18.078 7.32 1 83.94 397 LYS B C 1
ATOM 12015 O O . LYS B 1 397 ? 9.344 18.156 7.262 1 83.94 397 LYS B O 1
ATOM 12020 N N . VAL B 1 398 ? 7.445 17.141 6.695 1 87.44 398 VAL B N 1
ATOM 12021 C CA . VAL B 1 398 ? 8.094 16.156 5.836 1 87.44 398 VAL B CA 1
ATOM 12022 C C . VAL B 1 398 ? 8.609 16.844 4.57 1 87.44 398 VAL B C 1
ATOM 12024 O O . VAL B 1 398 ? 7.91 17.656 3.963 1 87.44 398 VAL B O 1
ATOM 12027 N N . ARG B 1 399 ? 9.836 16.578 4.125 1 81.81 399 ARG B N 1
ATOM 12028 C CA . ARG B 1 399 ? 10.43 17.156 2.926 1 81.81 399 ARG B CA 1
ATOM 12029 C C . ARG B 1 399 ? 9.977 16.422 1.672 1 81.81 399 ARG B C 1
ATOM 12031 O O . ARG B 1 399 ? 9.875 15.188 1.671 1 81.81 399 ARG B O 1
ATOM 12038 N N . SER B 1 400 ? 9.633 17.156 0.691 1 80.94 400 SER B N 1
ATOM 12039 C CA . SER B 1 400 ? 9.18 16.594 -0.578 1 80.94 400 SER B CA 1
ATOM 12040 C C . SER B 1 400 ? 10.188 15.602 -1.131 1 80.94 400 SER B C 1
ATOM 12042 O O . SER B 1 400 ? 9.805 14.562 -1.68 1 80.94 400 SER B O 1
ATOM 12044 N N . MET B 1 401 ? 11.43 15.852 -0.953 1 76 401 MET B N 1
ATOM 12045 C CA . MET B 1 401 ? 12.492 15.023 -1.528 1 76 401 MET B CA 1
ATOM 12046 C C . MET B 1 401 ? 12.562 13.672 -0.825 1 76 401 MET B C 1
ATOM 12048 O O . MET B 1 401 ? 13.102 12.711 -1.376 1 76 401 MET B O 1
ATOM 12052 N N . ASP B 1 402 ? 12.078 13.641 0.376 1 85.06 402 ASP B N 1
ATOM 12053 C CA . ASP B 1 402 ? 12.078 12.383 1.104 1 85.06 402 ASP B CA 1
ATOM 12054 C C . ASP B 1 402 ? 11.008 11.438 0.569 1 85.06 402 ASP B C 1
ATOM 12056 O O . ASP B 1 402 ? 11.117 10.219 0.717 1 85.06 402 ASP B O 1
ATOM 12060 N N . LEU B 1 403 ? 10.008 11.984 0.003 1 83.44 403 LEU B N 1
ATOM 12061 C CA . LEU B 1 403 ? 8.922 11.188 -0.554 1 83.44 403 LEU B CA 1
ATOM 12062 C C . LEU B 1 403 ? 9.211 10.805 -1.999 1 83.44 403 LEU B C 1
ATOM 12064 O O . LEU B 1 403 ? 8.844 9.711 -2.441 1 83.44 403 LEU B O 1
ATOM 12068 N N . SER B 1 404 ? 9.758 11.703 -2.742 1 79.12 404 SER B N 1
ATOM 12069 C CA . SER B 1 404 ? 10.117 11.484 -4.141 1 79.12 404 SER B CA 1
ATOM 12070 C C . SER B 1 404 ? 11.484 12.094 -4.461 1 79.12 404 SER B C 1
ATOM 12072 O O . SER B 1 404 ? 11.57 13.25 -4.867 1 79.12 404 SER B O 1
ATOM 12074 N N . PRO B 1 405 ? 12.445 11.234 -4.254 1 68.44 405 PRO B N 1
ATOM 12075 C CA . PRO B 1 405 ? 13.773 11.773 -4.539 1 68.44 405 PRO B CA 1
ATOM 12076 C C . PRO B 1 405 ? 13.992 12.055 -6.023 1 68.44 405 PRO B C 1
ATOM 12078 O O . PRO B 1 405 ? 13.492 11.312 -6.875 1 68.44 405 PRO B O 1
ATOM 12081 N N . ARG B 1 406 ? 14.57 13.039 -6.445 1 57.25 406 ARG B N 1
ATOM 12082 C CA . ARG B 1 406 ? 14.82 13.438 -7.828 1 57.25 406 ARG B CA 1
ATOM 12083 C C . ARG B 1 406 ? 15.828 12.516 -8.492 1 57.25 406 ARG B C 1
ATOM 12085 O O . ARG B 1 406 ? 15.719 12.211 -9.68 1 57.25 406 ARG B O 1
ATOM 12092 N N . SER B 1 407 ? 16.797 12.156 -7.703 1 53.19 407 SER B N 1
ATOM 12093 C CA . SER B 1 407 ? 17.953 11.461 -8.258 1 53.19 407 SER B CA 1
ATOM 12094 C C . SER B 1 407 ? 17.781 9.945 -8.172 1 53.19 407 SER B C 1
ATOM 12096 O O . SER B 1 407 ? 18.688 9.188 -8.531 1 53.19 407 SER B O 1
ATOM 12098 N N . SER B 1 408 ? 16.641 9.461 -7.816 1 51.97 408 SER B N 1
ATOM 12099 C CA . SER B 1 408 ? 16.578 8.031 -7.535 1 51.97 408 SER B CA 1
ATOM 12100 C C . SER B 1 408 ? 15.734 7.305 -8.578 1 51.97 408 SER B C 1
ATOM 12102 O O . SER B 1 408 ? 14.93 7.926 -9.273 1 51.97 408 SER B O 1
ATOM 12104 N N . THR B 1 409 ? 16.094 6.117 -8.844 1 49.66 409 THR B N 1
ATOM 12105 C CA . THR B 1 409 ? 15.312 5.199 -9.656 1 49.66 409 THR B CA 1
ATOM 12106 C C . THR B 1 409 ? 13.93 4.984 -9.047 1 49.66 409 THR B C 1
ATOM 12108 O O . THR B 1 409 ? 12.977 4.656 -9.758 1 49.66 409 THR B O 1
ATOM 12111 N N . VAL B 1 410 ? 13.969 5.332 -7.785 1 52.06 410 VAL B N 1
ATOM 12112 C CA . VAL B 1 410 ? 12.703 5.117 -7.09 1 52.06 410 VAL B CA 1
ATOM 12113 C C . VAL B 1 410 ? 11.852 6.383 -7.16 1 52.06 410 VAL B C 1
ATOM 12115 O O . VAL B 1 410 ? 12.25 7.438 -6.664 1 52.06 410 VAL B O 1
ATOM 12118 N N . ARG B 1 411 ? 10.781 6.371 -7.785 1 64.81 411 ARG B N 1
ATOM 12119 C CA . ARG B 1 411 ? 9.938 7.547 -7.934 1 64.81 411 ARG B CA 1
ATOM 12120 C C . ARG B 1 411 ? 9.18 7.844 -6.645 1 64.81 411 ARG B C 1
ATOM 12122 O O . ARG B 1 411 ? 9.023 9.008 -6.262 1 64.81 411 ARG B O 1
ATOM 12129 N N . ARG B 1 412 ? 8.719 6.773 -5.965 1 79.38 412 ARG B N 1
ATOM 12130 C CA . ARG B 1 412 ? 7.977 6.898 -4.715 1 79.38 412 ARG B CA 1
ATOM 12131 C C . ARG B 1 412 ? 8.602 6.043 -3.619 1 79.38 412 ARG B C 1
ATOM 12133 O O . ARG B 1 412 ? 8.773 4.836 -3.789 1 79.38 412 ARG B O 1
ATOM 12140 N N . THR B 1 413 ? 9.055 6.789 -2.539 1 85.06 413 THR B N 1
ATOM 12141 C CA . THR B 1 413 ? 9.719 6.09 -1.443 1 85.06 413 THR B CA 1
ATOM 12142 C C . THR B 1 413 ? 8.695 5.395 -0.55 1 85.06 413 THR B C 1
ATOM 12144 O O . THR B 1 413 ? 7.492 5.52 -0.765 1 85.06 413 THR B O 1
ATOM 12147 N N . LYS B 1 414 ? 9.164 4.668 0.452 1 86.88 414 LYS B N 1
ATOM 12148 C CA . LYS B 1 414 ? 8.297 4.004 1.42 1 86.88 414 LYS B CA 1
ATOM 12149 C C . LYS B 1 414 ? 7.551 5.02 2.277 1 86.88 414 LYS B C 1
ATOM 12151 O O . LYS B 1 414 ? 6.496 4.711 2.84 1 86.88 414 LYS B O 1
ATOM 12156 N N . LEU B 1 415 ? 8.125 6.254 2.326 1 90.81 415 LEU B N 1
ATOM 12157 C CA . LEU B 1 415 ? 7.422 7.309 3.045 1 90.81 415 LEU B CA 1
ATOM 12158 C C . LEU B 1 415 ? 6.125 7.684 2.33 1 90.81 415 LEU B C 1
ATOM 12160 O O . LEU B 1 415 ? 5.09 7.871 2.971 1 90.81 415 LEU B O 1
ATOM 12164 N N . TYR B 1 416 ? 6.25 7.758 0.994 1 90.12 416 TYR B N 1
ATOM 12165 C CA . TYR B 1 416 ? 5.074 8.055 0.185 1 90.12 416 TYR B CA 1
ATOM 12166 C C . TYR B 1 416 ? 3.99 7.004 0.391 1 90.12 416 TYR B C 1
ATOM 12168 O O . TYR B 1 416 ? 2.822 7.34 0.599 1 90.12 416 TYR B O 1
ATOM 12176 N N . GLU B 1 417 ? 4.352 5.82 0.379 1 85.44 417 GLU B N 1
ATOM 12177 C CA . GLU B 1 417 ? 3.41 4.711 0.507 1 85.44 417 GLU B CA 1
ATOM 12178 C C . GLU B 1 417 ? 2.756 4.699 1.885 1 85.44 417 GLU B C 1
ATOM 12180 O O . GLU B 1 417 ? 1.58 4.355 2.016 1 85.44 417 GLU B O 1
ATOM 12185 N N . ARG B 1 418 ? 3.559 5.016 2.883 1 90.69 418 ARG B N 1
ATOM 12186 C CA . ARG B 1 418 ? 3.02 5.035 4.238 1 90.69 418 ARG B CA 1
ATOM 12187 C C . ARG B 1 418 ? 1.935 6.094 4.387 1 90.69 418 ARG B C 1
ATOM 12189 O O . ARG B 1 418 ? 0.874 5.832 4.957 1 90.69 418 ARG B O 1
ATOM 12196 N N . ILE B 1 419 ? 2.197 7.262 3.877 1 93.19 419 ILE B N 1
ATOM 12197 C CA . ILE B 1 419 ? 1.214 8.336 3.961 1 93.19 419 ILE B CA 1
ATOM 12198 C C . ILE B 1 419 ? -0.054 7.941 3.209 1 93.19 419 ILE B C 1
ATOM 12200 O O . ILE B 1 419 ? -1.161 8.062 3.736 1 93.19 419 ILE B O 1
ATOM 12204 N N . ASN B 1 420 ? 0.131 7.41 2.014 1 89.88 420 ASN B N 1
ATOM 12205 C CA . ASN B 1 420 ? -1.004 7.02 1.186 1 89.88 420 ASN B CA 1
ATOM 12206 C C . ASN B 1 420 ? -1.798 5.883 1.823 1 89.88 420 ASN B C 1
ATOM 12208 O O . ASN B 1 420 ? -3.029 5.867 1.76 1 89.88 420 ASN B O 1
ATOM 12212 N N . SER B 1 421 ? -1.155 4.938 2.398 1 87 421 SER B N 1
ATOM 12213 C CA . SER B 1 421 ? -1.812 3.789 3.014 1 87 421 SER B CA 1
ATOM 12214 C C . SER B 1 421 ? -2.617 4.207 4.238 1 87 421 SER B C 1
ATOM 12216 O O . SER B 1 421 ? -3.709 3.682 4.477 1 87 421 SER B O 1
ATOM 12218 N N . VAL B 1 422 ? -2.09 5.117 5.062 1 92.06 422 VAL B N 1
ATOM 12219 C CA . VAL B 1 422 ? -2.797 5.578 6.25 1 92.06 422 VAL B CA 1
ATOM 12220 C C . VAL B 1 422 ? -4.07 6.312 5.844 1 92.06 422 VAL B C 1
ATOM 12222 O O . VAL B 1 422 ? -5.117 6.148 6.477 1 92.06 422 VAL B O 1
ATOM 12225 N N . LEU B 1 423 ? -3.963 7.148 4.801 1 93.31 423 LEU B N 1
ATOM 12226 C CA . LEU B 1 423 ? -5.133 7.883 4.332 1 93.31 423 LEU B CA 1
ATOM 12227 C C . LEU B 1 423 ? -6.18 6.93 3.768 1 93.31 423 LEU B C 1
ATOM 12229 O O . LEU B 1 423 ? -7.379 7.113 3.992 1 93.31 423 LEU B O 1
ATOM 12233 N N . ARG B 1 424 ? -5.766 5.934 3.068 1 85.5 424 ARG B N 1
ATOM 12234 C CA . ARG B 1 424 ? -6.668 5.004 2.391 1 85.5 424 ARG B CA 1
ATOM 12235 C C . ARG B 1 424 ? -7.289 4.023 3.379 1 85.5 424 ARG B C 1
ATOM 12237 O O . ARG B 1 424 ? -8.492 3.768 3.334 1 85.5 424 ARG B O 1
ATOM 12244 N N . ASP B 1 425 ? -6.43 3.467 4.285 1 82.06 425 ASP B N 1
ATOM 12245 C CA . ASP B 1 425 ? -6.871 2.387 5.16 1 82.06 425 ASP B CA 1
ATOM 12246 C C . ASP B 1 425 ? -7.391 2.934 6.488 1 82.06 425 ASP B C 1
ATOM 12248 O O . ASP B 1 425 ? -8.141 2.254 7.195 1 82.06 425 ASP B O 1
ATOM 12252 N N . GLY B 1 426 ? -7.016 4.121 6.836 1 89.94 426 GLY B N 1
ATOM 12253 C CA . GLY B 1 426 ? -7.438 4.719 8.094 1 89.94 426 GLY B CA 1
ATOM 12254 C C . GLY B 1 426 ? -6.586 4.289 9.273 1 89.94 426 GLY B C 1
ATOM 12255 O O . GLY B 1 426 ? -5.578 3.605 9.102 1 89.94 426 GLY B O 1
ATOM 12256 N N . ILE B 1 427 ? -6.891 4.738 10.469 1 90.5 427 ILE B N 1
ATOM 12257 C CA . ILE B 1 427 ? -6.211 4.418 11.719 1 90.5 427 ILE B CA 1
ATOM 12258 C C . ILE B 1 427 ? -7.203 3.809 12.711 1 90.5 427 ILE B C 1
ATOM 12260 O O . ILE B 1 427 ? -8.328 4.305 12.852 1 90.5 427 ILE B O 1
ATOM 12264 N N . VAL B 1 428 ? -6.824 2.695 13.32 1 87.94 428 VAL B N 1
ATOM 12265 C CA . VAL B 1 428 ? -7.711 2.025 14.266 1 87.94 428 VAL B CA 1
ATOM 12266 C C . VAL B 1 428 ? -7.223 2.279 15.695 1 87.94 428 VAL B C 1
ATOM 12268 O O . VAL B 1 428 ? -6.055 2.051 16 1 87.94 428 VAL B O 1
ATOM 12271 N N . ILE B 1 429 ? -8.023 2.84 16.5 1 89.88 429 ILE B N 1
ATOM 12272 C CA . ILE B 1 429 ? -7.773 3.037 17.922 1 89.88 429 ILE B CA 1
ATOM 12273 C C . ILE B 1 429 ? -8.883 2.379 18.75 1 89.88 429 ILE B C 1
ATOM 12275 O O . ILE B 1 429 ? -10.008 2.885 18.797 1 89.88 429 ILE B O 1
ATOM 12279 N N . GLY B 1 430 ? -8.523 1.333 19.375 1 83 430 GLY B N 1
ATOM 12280 C CA . GLY B 1 430 ? -9.547 0.592 20.094 1 83 430 GLY B CA 1
ATOM 12281 C C . GLY B 1 430 ? -10.633 0.038 19.188 1 83 430 GLY B C 1
ATOM 12282 O O . GLY B 1 430 ? -10.344 -0.686 18.234 1 83 430 GLY B O 1
ATOM 12283 N N . ASP B 1 431 ? -11.836 0.5 19.391 1 79.25 431 ASP B N 1
ATOM 12284 C CA . ASP B 1 431 ? -12.961 -0.009 18.625 1 79.25 431 ASP B CA 1
ATOM 12285 C C . ASP B 1 431 ? -13.391 0.991 17.547 1 79.25 431 ASP B C 1
ATOM 12287 O O . ASP B 1 431 ? -14.461 0.846 16.953 1 79.25 431 ASP B O 1
ATOM 12291 N N . LYS B 1 432 ? -12.555 2.027 17.344 1 88.69 432 LYS B N 1
ATOM 12292 C CA . LYS B 1 432 ? -12.883 3.055 16.359 1 88.69 432 LYS B CA 1
ATOM 12293 C C . LYS B 1 432 ? -11.898 3.025 15.188 1 88.69 432 LYS B C 1
ATOM 12295 O O . LYS B 1 432 ? -10.688 2.984 15.391 1 88.69 432 LYS B O 1
ATOM 12300 N N . ARG B 1 433 ? -12.453 2.912 14.016 1 88.56 433 ARG B N 1
ATOM 12301 C CA . ARG B 1 433 ? -11.648 3.068 12.812 1 88.56 433 ARG B CA 1
ATOM 12302 C C . ARG B 1 433 ? -11.867 4.438 12.18 1 88.56 433 ARG B C 1
ATOM 12304 O O . ARG B 1 433 ? -12.93 4.707 11.617 1 88.56 433 ARG B O 1
ATOM 12311 N N . PHE B 1 434 ? -10.906 5.273 12.211 1 94 434 PHE B N 1
ATOM 12312 C CA . PHE B 1 434 ? -10.992 6.621 11.656 1 94 434 PHE B CA 1
ATOM 12313 C C . PHE B 1 434 ? -10.641 6.617 10.172 1 94 434 PHE B C 1
ATOM 12315 O O . PHE B 1 434 ? -9.562 6.16 9.789 1 94 434 PHE B O 1
ATOM 12322 N N . GLU B 1 435 ? -11.547 7.086 9.391 1 92.69 435 GLU B N 1
ATOM 12323 C CA . GLU B 1 435 ? -11.367 7.16 7.945 1 92.69 435 GLU B CA 1
ATOM 12324 C C . GLU B 1 435 ? -11.25 8.602 7.473 1 92.69 435 GLU B C 1
ATOM 12326 O O . GLU B 1 435 ? -11.766 9.516 8.125 1 92.69 435 GLU B O 1
ATOM 12331 N N . PHE B 1 436 ? -10.672 8.672 6.301 1 95.25 436 PHE B N 1
ATOM 12332 C CA . PHE B 1 436 ? -10.445 9.992 5.73 1 95.25 436 PHE B CA 1
ATOM 12333 C C . PHE B 1 436 ? -11.766 10.719 5.512 1 95.25 436 PHE B C 1
ATOM 12335 O O . PHE B 1 436 ? -12.734 10.125 5.023 1 95.25 436 PHE B O 1
ATOM 12342 N N . LEU B 1 437 ? -11.828 12.031 5.863 1 96.25 437 LEU B N 1
ATOM 12343 C CA . LEU B 1 437 ? -13.023 12.844 5.691 1 96.25 437 LEU B CA 1
ATOM 12344 C C . LEU B 1 437 ? -12.766 13.992 4.719 1 96.25 437 LEU B C 1
ATOM 12346 O O . LEU B 1 437 ? -13.312 14.008 3.613 1 96.25 437 LEU B O 1
ATOM 12350 N N . ALA B 1 438 ? -11.953 14.922 5.113 1 95.81 438 ALA B N 1
ATOM 12351 C CA . ALA B 1 438 ? -11.625 16.094 4.297 1 95.81 438 ALA B CA 1
ATOM 12352 C C . ALA B 1 438 ? -10.508 16.906 4.938 1 95.81 438 ALA B C 1
ATOM 12354 O O . ALA B 1 438 ? -9.977 16.531 5.984 1 95.81 438 ALA B O 1
ATOM 12355 N N . PHE B 1 439 ? -10.047 17.969 4.281 1 94.69 439 PHE B N 1
ATOM 12356 C CA . PHE B 1 439 ? -9.07 18.906 4.82 1 94.69 439 PHE B CA 1
ATOM 12357 C C . PHE B 1 439 ? -9.344 20.312 4.324 1 94.69 439 PHE B C 1
ATOM 12359 O O . PHE B 1 439 ? -9.82 20.5 3.201 1 94.69 439 PHE B O 1
ATOM 12366 N N . SER B 1 440 ? -9.07 21.281 5.16 1 90.88 440 SER B N 1
ATOM 12367 C CA . SER B 1 440 ? -9.133 22.672 4.754 1 90.88 440 SER B CA 1
ATOM 12368 C C . SER B 1 440 ? -7.871 23.094 4.016 1 90.88 440 SER B C 1
ATOM 12370 O O . SER B 1 440 ? -6.883 22.359 3.996 1 90.88 440 SER B O 1
ATOM 12372 N N . SER B 1 441 ? -7.93 24.266 3.447 1 85.38 441 SER B N 1
ATOM 12373 C CA . SER B 1 441 ? -6.762 24.781 2.738 1 85.38 441 SER B CA 1
ATOM 12374 C C . SER B 1 441 ? -5.578 24.969 3.684 1 85.38 441 SER B C 1
ATOM 12376 O O . SER B 1 441 ? -4.434 24.688 3.314 1 85.38 441 SER B O 1
ATOM 12378 N N . SER B 1 442 ? -5.855 25.438 4.84 1 84.88 442 SER B N 1
ATOM 12379 C CA . SER B 1 442 ? -4.793 25.609 5.828 1 84.88 442 SER B CA 1
ATOM 12380 C C . SER B 1 442 ? -4.23 24.25 6.27 1 84.88 442 SER B C 1
ATOM 12382 O O . SER B 1 442 ? -3.025 24.125 6.484 1 84.88 442 SER B O 1
ATOM 12384 N N . GLN B 1 443 ? -5.078 23.344 6.41 1 88.56 443 GLN B N 1
ATOM 12385 C CA . GLN B 1 443 ? -4.652 22 6.812 1 88.56 443 GLN B CA 1
ATOM 12386 C C . GLN B 1 443 ? -3.807 21.344 5.73 1 88.56 443 GLN B C 1
ATOM 12388 O O . GLN B 1 443 ? -2.854 20.625 6.035 1 88.56 443 GLN B O 1
ATOM 12393 N N . LEU B 1 444 ? -4.176 21.5 4.523 1 88.44 444 LEU B N 1
ATOM 12394 C CA . LEU B 1 444 ? -3.396 20.938 3.422 1 88.44 444 LEU B CA 1
ATOM 12395 C C . LEU B 1 444 ? -1.957 21.453 3.469 1 88.44 444 LEU B C 1
ATOM 12397 O O . LEU B 1 444 ? -1.019 20.672 3.273 1 88.44 444 LEU B O 1
ATOM 12401 N N . ARG B 1 445 ? -1.813 22.719 3.762 1 84.38 445 ARG B N 1
ATOM 12402 C CA . ARG B 1 445 ? -0.487 23.312 3.84 1 84.38 445 ARG B CA 1
ATOM 12403 C C . ARG B 1 445 ? 0.303 22.75 5.016 1 84.38 445 ARG B C 1
ATOM 12405 O O . ARG B 1 445 ? 1.536 22.75 5 1 84.38 445 ARG B O 1
ATOM 12412 N N . GLU B 1 446 ? -0.41 22.359 6.004 1 87.81 446 GLU B N 1
ATOM 12413 C CA . GLU B 1 446 ? 0.232 21.812 7.195 1 87.81 446 GLU B CA 1
ATOM 12414 C C . GLU B 1 446 ? 0.297 20.297 7.141 1 87.81 446 GLU B C 1
ATOM 12416 O O . GLU B 1 446 ? 0.688 19.641 8.117 1 87.81 446 GLU B O 1
ATOM 12421 N N . ASN B 1 447 ? -0.071 19.672 6.059 1 91.19 447 ASN B N 1
ATOM 12422 C CA . ASN B 1 447 ? -0.118 18.219 5.887 1 91.19 447 ASN B CA 1
ATOM 12423 C C . ASN B 1 447 ? -1.036 17.562 6.914 1 91.19 447 ASN B C 1
ATOM 12425 O O . ASN B 1 447 ? -0.656 16.578 7.555 1 91.19 447 ASN B O 1
ATOM 12429 N N . SER B 1 448 ? -2.119 18.203 7.168 1 93.44 448 SER B N 1
ATOM 12430 C CA . SER B 1 448 ? -3.094 17.688 8.125 1 93.44 448 SER B CA 1
ATOM 12431 C C . SER B 1 448 ? -4.449 17.453 7.465 1 93.44 448 SER B C 1
ATOM 12433 O O . SER B 1 448 ? -4.734 18.016 6.406 1 93.44 448 SER B O 1
ATOM 12435 N N . ALA B 1 449 ? -5.285 16.578 8.016 1 96.12 449 ALA B N 1
ATOM 12436 C CA . ALA B 1 449 ? -6.617 16.266 7.516 1 96.12 449 ALA B CA 1
ATOM 12437 C C . ALA B 1 449 ? -7.539 15.82 8.641 1 96.12 449 ALA B C 1
ATOM 12439 O O . ALA B 1 449 ? -7.082 15.539 9.758 1 96.12 449 ALA B O 1
ATOM 12440 N N . TRP B 1 450 ? -8.812 15.852 8.359 1 96.12 450 TRP B N 1
ATOM 12441 C CA . TRP B 1 450 ? -9.828 15.352 9.289 1 96.12 450 TRP B CA 1
ATOM 12442 C C . TRP B 1 450 ? -10.188 13.906 8.969 1 96.12 450 TRP B C 1
ATOM 12444 O O . TRP B 1 450 ? -10.281 13.523 7.797 1 96.12 450 TRP B O 1
ATOM 12454 N N . MET B 1 451 ? -10.352 13.125 9.969 1 97.06 451 MET B N 1
ATOM 12455 C CA . MET B 1 451 ? -10.844 11.758 9.867 1 97.06 451 MET B CA 1
ATOM 12456 C C . MET B 1 451 ? -12.094 11.562 10.727 1 97.06 451 MET B C 1
ATOM 12458 O O . MET B 1 451 ? -12.32 12.312 11.672 1 97.06 451 MET B O 1
ATOM 12462 N N . PHE B 1 452 ? -12.898 10.664 10.383 1 96.81 452 PHE B N 1
ATOM 12463 C CA . PHE B 1 452 ? -14.125 10.383 11.109 1 96.81 452 PHE B CA 1
ATOM 12464 C C . PHE B 1 452 ? -14.336 8.883 11.266 1 96.81 452 PHE B C 1
ATOM 12466 O O . PHE B 1 452 ? -14.117 8.117 10.328 1 96.81 452 PHE B O 1
ATOM 12473 N N . ALA B 1 453 ? -14.609 8.438 12.453 1 95.06 453 ALA B N 1
ATOM 12474 C CA . ALA B 1 453 ? -14.977 7.055 12.727 1 95.06 453 ALA B CA 1
ATOM 12475 C C . ALA B 1 453 ? -16.484 6.855 12.641 1 95.06 453 ALA B C 1
ATOM 12477 O O . ALA B 1 453 ? -17.234 7.43 13.43 1 95.06 453 ALA B O 1
ATOM 12478 N N . PRO B 1 454 ? -16.969 6.086 11.688 1 91 454 PRO B N 1
ATOM 12479 C CA . PRO B 1 454 ? -18.406 5.883 11.539 1 91 454 PRO B CA 1
ATOM 12480 C C . PRO B 1 454 ? -19.078 5.375 12.82 1 91 454 PRO B C 1
ATOM 12482 O O . PRO B 1 454 ? -18.5 4.551 13.531 1 91 454 PRO B O 1
ATOM 12485 N N . VAL B 1 455 ? -20.219 5.957 13.125 1 90.12 455 VAL B N 1
ATOM 12486 C CA . VAL B 1 455 ? -20.969 5.613 14.336 1 90.12 455 VAL B CA 1
ATOM 12487 C C . VAL B 1 455 ? -22.469 5.77 14.078 1 90.12 455 VAL B C 1
ATOM 12489 O O . VAL B 1 455 ? -22.891 6.727 13.43 1 90.12 455 VAL B O 1
ATOM 12492 N N . ASN B 1 456 ? -23.266 4.887 14.547 1 83.88 456 ASN B N 1
ATOM 12493 C CA . ASN B 1 456 ? -24.719 4.953 14.469 1 83.88 456 ASN B CA 1
ATOM 12494 C C . ASN B 1 456 ? -25.203 5.203 13.047 1 83.88 456 ASN B C 1
ATOM 12496 O O . ASN B 1 456 ? -26.062 6.059 12.812 1 83.88 456 ASN B O 1
ATOM 12500 N N . GLY B 1 457 ? -24.516 4.637 12.117 1 80.38 457 GLY B N 1
ATOM 12501 C CA . GLY B 1 457 ? -24.938 4.746 10.727 1 80.38 457 GLY B CA 1
ATOM 12502 C C . GLY B 1 457 ? -24.391 5.977 10.031 1 80.38 457 GLY B C 1
ATOM 12503 O O . GLY B 1 457 ? -24.516 6.117 8.812 1 80.38 457 GLY B O 1
ATOM 12504 N N . ILE B 1 458 ? -23.812 6.957 10.797 1 91.19 458 ILE B N 1
ATOM 12505 C CA . ILE B 1 458 ? -23.219 8.148 10.195 1 91.19 458 ILE B CA 1
ATOM 12506 C C . ILE B 1 458 ? -21.797 7.836 9.719 1 91.19 458 ILE B C 1
ATOM 12508 O O . ILE B 1 458 ? -20.953 7.398 10.508 1 91.19 458 ILE B O 1
ATOM 12512 N N . THR B 1 459 ? -21.547 7.969 8.461 1 89.69 459 THR B N 1
ATOM 12513 C CA . THR B 1 459 ? -20.234 7.723 7.879 1 89.69 459 THR B CA 1
ATOM 12514 C C . THR B 1 459 ? -19.625 9.016 7.359 1 89.69 459 THR B C 1
ATOM 12516 O O . THR B 1 459 ? -20.297 10.055 7.332 1 89.69 459 THR B O 1
ATOM 12519 N N . ALA B 1 460 ? -18.344 8.938 7.012 1 92.56 460 ALA B N 1
ATOM 12520 C CA . ALA B 1 460 ? -17.688 10.094 6.406 1 92.56 460 ALA B CA 1
ATOM 12521 C C . ALA B 1 460 ? -18.406 10.523 5.129 1 92.56 460 ALA B C 1
ATOM 12523 O O . ALA B 1 460 ? -18.484 11.719 4.828 1 92.56 460 ALA B O 1
ATOM 12524 N N . ALA B 1 461 ? -18.938 9.602 4.367 1 87.75 461 ALA B N 1
ATOM 12525 C CA . ALA B 1 461 ? -19.672 9.906 3.145 1 87.75 461 ALA B CA 1
ATOM 12526 C C . ALA B 1 461 ? -20.953 10.688 3.451 1 87.75 461 ALA B C 1
ATOM 12528 O O . ALA B 1 461 ? -21.328 11.594 2.705 1 87.75 461 ALA B O 1
ATOM 12529 N N . ASP B 1 462 ? -21.609 10.32 4.57 1 90.94 462 ASP B N 1
ATOM 12530 C CA . ASP B 1 462 ? -22.828 11.023 4.988 1 90.94 462 ASP B CA 1
ATOM 12531 C C . ASP B 1 462 ? -22.516 12.477 5.34 1 90.94 462 ASP B C 1
ATOM 12533 O O . ASP B 1 462 ? -23.312 13.375 5.031 1 90.94 462 ASP B O 1
ATOM 12537 N N . ILE B 1 463 ? -21.438 12.648 5.996 1 95 463 ILE B N 1
ATOM 12538 C CA . ILE B 1 463 ? -21.062 14 6.395 1 95 463 ILE B CA 1
ATOM 12539 C C . ILE B 1 463 ? -20.75 14.836 5.152 1 95 463 ILE B C 1
ATOM 12541 O O . ILE B 1 463 ? -21.172 15.992 5.062 1 95 463 ILE B O 1
ATOM 12545 N N . ARG B 1 464 ? -20.062 14.25 4.168 1 93.88 464 ARG B N 1
ATOM 12546 C CA . ARG B 1 464 ? -19.766 14.953 2.926 1 93.88 464 ARG B CA 1
ATOM 12547 C C . ARG B 1 464 ? -21.031 15.297 2.164 1 93.88 464 ARG B C 1
ATOM 12549 O O . ARG B 1 464 ? -21.141 16.375 1.566 1 93.88 464 ARG B O 1
ATOM 12556 N N . ALA B 1 465 ? -21.984 14.414 2.24 1 91.06 465 ALA B N 1
ATOM 12557 C CA . ALA B 1 465 ? -23.266 14.656 1.566 1 91.06 465 ALA B CA 1
ATOM 12558 C C . ALA B 1 465 ? -24.047 15.773 2.254 1 91.06 465 ALA B C 1
ATOM 12560 O O . ALA B 1 465 ? -24.75 16.547 1.595 1 91.06 465 ALA B O 1
ATOM 12561 N N . TRP B 1 466 ? -23.938 15.82 3.543 1 93.31 466 TRP B N 1
ATOM 12562 C CA . TRP B 1 466 ? -24.625 16.859 4.309 1 93.31 466 TRP B CA 1
ATOM 12563 C C . TRP B 1 466 ? -24.047 18.234 3.994 1 93.31 466 TRP B C 1
ATOM 12565 O O . TRP B 1 466 ? -24.75 19.234 4.047 1 93.31 466 TRP B O 1
ATOM 12575 N N . MET B 1 467 ? -22.797 18.359 3.711 1 93.94 467 MET B N 1
ATOM 12576 C CA . MET B 1 467 ? -22.125 19.625 3.449 1 93.94 467 MET B CA 1
ATOM 12577 C C . MET B 1 467 ? -22.703 20.312 2.211 1 93.94 467 MET B C 1
ATOM 12579 O O . MET B 1 467 ? -22.859 21.531 2.188 1 93.94 467 MET B O 1
ATOM 12583 N N . GLY B 1 468 ? -22.891 19.516 1.15 1 93.06 468 GLY B N 1
ATOM 12584 C CA . GLY B 1 468 ? -23.406 20.047 -0.093 1 93.06 468 GLY B CA 1
ATOM 12585 C C . GLY B 1 468 ? -23.297 19.094 -1.259 1 93.06 468 GLY B C 1
ATOM 12586 O O . GLY B 1 468 ? -23.016 17.906 -1.067 1 93.06 468 GLY B O 1
ATOM 12587 N N . GLU B 1 469 ? -23.594 19.625 -2.418 1 91.31 469 GLU B N 1
ATOM 12588 C CA . GLU B 1 469 ? -23.516 18.844 -3.656 1 91.31 469 GLU B CA 1
ATOM 12589 C C . GLU B 1 469 ? -22.234 19.172 -4.422 1 91.31 469 GLU B C 1
ATOM 12591 O O . GLU B 1 469 ? -22.062 20.297 -4.887 1 91.31 469 GLU B O 1
ATOM 12596 N N . PHE B 1 470 ? -21.375 18.156 -4.629 1 91.12 470 PHE B N 1
ATOM 12597 C CA . PHE B 1 470 ? -20.078 18.406 -5.246 1 91.12 470 PHE B CA 1
ATOM 12598 C C . PHE B 1 470 ? -19.938 17.625 -6.543 1 91.12 470 PHE B C 1
ATOM 12600 O O . PHE B 1 470 ? -18.922 17.719 -7.223 1 91.12 470 PHE B O 1
ATOM 12607 N N . ASP B 1 471 ? -20.859 16.922 -6.973 1 83.5 471 ASP B N 1
ATOM 12608 C CA . ASP B 1 471 ? -20.797 15.992 -8.102 1 83.5 471 ASP B CA 1
ATOM 12609 C C . ASP B 1 471 ? -20.5 16.734 -9.406 1 83.5 471 ASP B C 1
ATOM 12611 O O . ASP B 1 471 ? -19.922 16.156 -10.328 1 83.5 471 ASP B O 1
ATOM 12615 N N . ASN B 1 472 ? -20.828 17.938 -9.453 1 84.75 472 ASN B N 1
ATOM 12616 C CA . ASN B 1 472 ? -20.609 18.703 -10.68 1 84.75 472 ASN B CA 1
ATOM 12617 C C . ASN B 1 472 ? -19.156 19.125 -10.82 1 84.75 472 ASN B C 1
ATOM 12619 O O . ASN B 1 472 ? -18.734 19.562 -11.891 1 84.75 472 ASN B O 1
ATOM 12623 N N . ILE B 1 473 ? -18.422 18.922 -9.852 1 90.38 473 ILE B N 1
ATOM 12624 C CA . ILE B 1 473 ? -17.016 19.312 -9.883 1 90.38 473 ILE B CA 1
ATOM 12625 C C . ILE B 1 473 ? -16.172 18.125 -10.336 1 90.38 473 ILE B C 1
ATOM 12627 O O . ILE B 1 473 ? -16.062 17.109 -9.625 1 90.38 473 ILE B O 1
ATOM 12631 N N . ARG B 1 474 ? -15.523 18.219 -11.492 1 89.25 474 ARG B N 1
ATOM 12632 C CA . ARG B 1 474 ? -14.789 17.109 -12.078 1 89.25 474 ARG B CA 1
ATOM 12633 C C . ARG B 1 474 ? -13.289 17.359 -12.039 1 89.25 474 ARG B C 1
ATOM 12635 O O . ARG B 1 474 ? -12.555 16.922 -12.93 1 89.25 474 ARG B O 1
ATOM 12642 N N . ASN B 1 475 ? -12.867 18.25 -11.227 1 90.38 475 ASN B N 1
ATOM 12643 C CA . ASN B 1 475 ? -11.461 18.469 -10.898 1 90.38 475 ASN B CA 1
ATOM 12644 C C . ASN B 1 475 ? -11.156 18.125 -9.445 1 90.38 475 ASN B C 1
ATOM 12646 O O . ASN B 1 475 ? -11.828 18.609 -8.531 1 90.38 475 ASN B O 1
ATOM 12650 N N . VAL B 1 476 ? -10.117 17.234 -9.227 1 90.88 476 VAL B N 1
ATOM 12651 C CA . VAL B 1 476 ? -9.852 16.656 -7.91 1 90.88 476 VAL B CA 1
ATOM 12652 C C . VAL B 1 476 ? -9.469 17.781 -6.938 1 90.88 476 VAL B C 1
ATOM 12654 O O . VAL B 1 476 ? -9.953 17.812 -5.801 1 90.88 476 VAL B O 1
ATOM 12657 N N . ALA B 1 477 ? -8.586 18.703 -7.375 1 90.31 477 ALA B N 1
ATOM 12658 C CA . ALA B 1 477 ? -8.109 19.781 -6.508 1 90.31 477 ALA B CA 1
ATOM 12659 C C . ALA B 1 477 ? -9.258 20.719 -6.113 1 90.31 477 ALA B C 1
ATOM 12661 O O . ALA B 1 477 ? -9.375 21.094 -4.949 1 90.31 477 ALA B O 1
ATOM 12662 N N . LYS B 1 478 ? -10.039 21.109 -7.027 1 91.38 478 LYS B N 1
ATOM 12663 C CA . LYS B 1 478 ? -11.18 21.984 -6.77 1 91.38 478 LYS B CA 1
ATOM 12664 C C . LYS B 1 478 ? -12.211 21.297 -5.875 1 91.38 478 LYS B C 1
ATOM 12666 O O . LYS B 1 478 ? -12.805 21.922 -5.004 1 91.38 478 LYS B O 1
ATOM 12671 N N . TYR B 1 479 ? -12.477 20.062 -6.207 1 92.94 479 TYR B N 1
ATOM 12672 C CA . TYR B 1 479 ? -13.391 19.266 -5.375 1 92.94 479 TYR B CA 1
ATOM 12673 C C . TYR B 1 479 ? -12.938 19.281 -3.92 1 92.94 479 TYR B C 1
ATOM 12675 O O . TYR B 1 479 ? -13.742 19.516 -3.016 1 92.94 479 TYR B O 1
ATOM 12683 N N . ALA B 1 480 ? -11.688 19.031 -3.686 1 93.19 480 ALA B N 1
ATOM 12684 C CA . ALA B 1 480 ? -11.117 18.984 -2.338 1 93.19 480 ALA B CA 1
ATOM 12685 C C . ALA B 1 480 ? -11.219 20.359 -1.667 1 93.19 480 ALA B C 1
ATOM 12687 O O . ALA B 1 480 ? -11.516 20.453 -0.474 1 93.19 480 ALA B O 1
ATOM 12688 N N . ALA B 1 481 ? -10.93 21.375 -2.357 1 91.81 481 ALA B N 1
ATOM 12689 C CA . ALA B 1 481 ? -11 22.734 -1.822 1 91.81 481 ALA B CA 1
ATOM 12690 C C . ALA B 1 481 ? -12.422 23.094 -1.398 1 91.81 481 ALA B C 1
ATOM 12692 O O . ALA B 1 481 ? -12.617 23.781 -0.395 1 91.81 481 ALA B O 1
ATOM 12693 N N . ARG B 1 482 ? -13.391 22.719 -2.203 1 93.81 482 ARG B N 1
ATOM 12694 C CA . ARG B 1 482 ? -14.789 23.016 -1.893 1 93.81 482 ARG B CA 1
ATOM 12695 C C . ARG B 1 482 ? -15.25 22.234 -0.667 1 93.81 482 ARG B C 1
ATOM 12697 O O . ARG B 1 482 ? -16 22.75 0.156 1 93.81 482 ARG B O 1
ATOM 12704 N N . LEU B 1 483 ? -14.797 21.062 -0.523 1 92.94 483 LEU B N 1
ATOM 12705 C CA . LEU B 1 483 ? -15.094 20.281 0.68 1 92.94 483 LEU B CA 1
ATOM 12706 C C . LEU B 1 483 ? -14.5 20.953 1.915 1 92.94 483 LEU B C 1
ATOM 12708 O O . LEU B 1 483 ? -15.125 20.969 2.979 1 92.94 483 LEU B O 1
ATOM 12712 N N . GLY B 1 484 ? -13.328 21.5 1.784 1 93.44 484 GLY B N 1
ATOM 12713 C CA . GLY B 1 484 ? -12.594 22.094 2.885 1 93.44 484 GLY B CA 1
ATOM 12714 C C . GLY B 1 484 ? -13.227 23.359 3.406 1 93.44 484 GLY B C 1
ATOM 12715 O O . GLY B 1 484 ? -12.977 23.766 4.543 1 93.44 484 GLY B O 1
ATOM 12716 N N . GLN B 1 485 ? -14.094 23.969 2.658 1 91.44 485 GLN B N 1
ATOM 12717 C CA . GLN B 1 485 ? -14.719 25.219 3.049 1 91.44 485 GLN B CA 1
ATOM 12718 C C . GLN B 1 485 ? -15.562 25.062 4.309 1 91.44 485 GLN B C 1
ATOM 12720 O O . GLN B 1 485 ? -15.68 25.984 5.109 1 91.44 485 GLN B O 1
ATOM 12725 N N . SER B 1 486 ? -16.078 23.938 4.484 1 93 486 SER B N 1
ATOM 12726 C CA . SER B 1 486 ? -16.938 23.672 5.629 1 93 486 SER B CA 1
ATOM 12727 C C . SER B 1 486 ? -16.125 23.469 6.902 1 93 486 SER B C 1
ATOM 12729 O O . SER B 1 486 ? -16.672 23.5 8.008 1 93 486 SER B O 1
ATOM 12731 N N . PHE B 1 487 ? -14.812 23.391 6.793 1 93.12 487 PHE B N 1
ATOM 12732 C CA . PHE B 1 487 ? -13.977 23.094 7.945 1 93.12 487 PHE B CA 1
ATOM 12733 C C . PHE B 1 487 ? -13.172 24.312 8.375 1 93.12 487 PHE B C 1
ATOM 12735 O O . PHE B 1 487 ? -12.297 24.219 9.234 1 93.12 487 PHE B O 1
ATOM 12742 N N . SER B 1 488 ? -13.477 25.422 7.875 1 91 488 SER B N 1
ATOM 12743 C CA . SER B 1 488 ? -12.859 26.672 8.328 1 91 488 SER B CA 1
ATOM 12744 C C . SER B 1 488 ? -13.352 27.047 9.727 1 91 488 SER B C 1
ATOM 12746 O O . SER B 1 488 ? -14.531 26.891 10.039 1 91 488 SER B O 1
ATOM 12748 N N . SER B 1 489 ? -12.414 27.453 10.562 1 89 489 SER B N 1
ATOM 12749 C CA . SER B 1 489 ? -12.805 27.953 11.883 1 89 489 SER B CA 1
ATOM 12750 C C . SER B 1 489 ? -13.75 29.141 11.773 1 89 489 SER B C 1
ATOM 12752 O O . SER B 1 489 ? -13.461 30.109 11.078 1 89 489 SER B O 1
ATOM 12754 N N . SER B 1 490 ? -14.891 29.078 12.352 1 91.25 490 SER B N 1
ATOM 12755 C CA . SER B 1 490 ? -15.914 30.109 12.203 1 91.25 490 SER B CA 1
ATOM 12756 C C . SER B 1 490 ? -16.797 30.203 13.445 1 91.25 490 SER B C 1
ATOM 12758 O O . SER B 1 490 ? -16.734 29.312 14.305 1 91.25 490 SER B O 1
ATOM 12760 N N . ARG B 1 491 ? -17.484 31.25 13.477 1 90.69 491 ARG B N 1
ATOM 12761 C CA . ARG B 1 491 ? -18.484 31.453 14.508 1 90.69 491 ARG B CA 1
ATOM 12762 C C . ARG B 1 491 ? -19.891 31.469 13.914 1 90.69 491 ARG B C 1
ATOM 12764 O O . ARG B 1 491 ? -20.156 32.188 12.945 1 90.69 491 ARG B O 1
ATOM 12771 N N . GLU B 1 492 ? -20.703 30.656 14.523 1 91.69 492 GLU B N 1
ATOM 12772 C CA . GLU B 1 492 ? -22.078 30.641 14.055 1 91.69 492 GLU B CA 1
ATOM 12773 C C . GLU B 1 492 ? -22.859 31.844 14.578 1 91.69 492 GLU B C 1
ATOM 12775 O O . GLU B 1 492 ? -22.734 32.219 15.75 1 91.69 492 GLU B O 1
ATOM 12780 N N . THR B 1 493 ? -23.656 32.469 13.742 1 93.12 493 THR B N 1
ATOM 12781 C CA . THR B 1 493 ? -24.406 33.625 14.156 1 93.12 493 THR B CA 1
ATOM 12782 C C . THR B 1 493 ? -25.906 33.406 13.961 1 93.12 493 THR B C 1
ATOM 12784 O O . THR B 1 493 ? -26.547 32.719 14.742 1 93.12 493 THR B O 1
ATOM 12787 N N . LEU B 1 494 ? -26.391 34.031 12.789 1 93.12 494 LEU B N 1
ATOM 12788 C CA . LEU B 1 494 ? -27.844 33.969 12.602 1 93.12 494 LEU B CA 1
ATOM 12789 C C . LEU B 1 494 ? -28.203 33.125 11.383 1 93.12 494 LEU B C 1
ATOM 12791 O O . LEU B 1 494 ? -27.344 32.875 10.539 1 93.12 494 LEU B O 1
ATOM 12795 N N . THR B 1 495 ? -29.453 32.688 11.352 1 93.75 495 THR B N 1
ATOM 12796 C CA . THR B 1 495 ? -29.969 31.922 10.211 1 93.75 495 THR B CA 1
ATOM 12797 C C . THR B 1 495 ? -30.562 32.875 9.164 1 93.75 495 THR B C 1
ATOM 12799 O O . THR B 1 495 ? -31.25 33.844 9.508 1 93.75 495 THR B O 1
ATOM 12802 N N . VAL B 1 496 ? -30.188 32.656 7.945 1 95 496 VAL B N 1
ATOM 12803 C CA . VAL B 1 496 ? -30.734 33.438 6.828 1 95 496 VAL B CA 1
ATOM 12804 C C . VAL B 1 496 ? -31.516 32.5 5.898 1 95 496 VAL B C 1
ATOM 12806 O O . VAL B 1 496 ? -30.938 31.578 5.305 1 95 496 VAL B O 1
ATOM 12809 N N . ARG B 1 497 ? -32.906 32.719 5.688 1 86.38 497 ARG B N 1
ATOM 12810 C CA . ARG B 1 497 ? -33.75 31.891 4.84 1 86.38 497 ARG B CA 1
ATOM 12811 C C . ARG B 1 497 ? -33.531 32.219 3.365 1 86.38 497 ARG B C 1
ATOM 12813 O O . ARG B 1 497 ? -33 33.281 3.035 1 86.38 497 ARG B O 1
ATOM 12820 N N . ARG B 1 498 ? -33.875 31.422 2.502 1 88.31 498 ARG B N 1
ATOM 12821 C CA . ARG B 1 498 ? -33.688 31.547 1.061 1 88.31 498 ARG B CA 1
ATOM 12822 C C . ARG B 1 498 ? -34.375 32.812 0.538 1 88.31 498 ARG B C 1
ATOM 12824 O O . ARG B 1 498 ? -33.938 33.406 -0.433 1 88.31 498 ARG B O 1
ATOM 12831 N N . ASP B 1 499 ? -35.406 33.219 1.182 1 90.38 499 ASP B N 1
ATOM 12832 C CA . ASP B 1 499 ? -36.156 34.375 0.736 1 90.38 499 ASP B CA 1
ATOM 12833 C C . ASP B 1 499 ? -35.562 35.656 1.273 1 90.38 499 ASP B C 1
ATOM 12835 O O . ASP B 1 499 ? -35.906 36.75 0.816 1 90.38 499 ASP B O 1
ATOM 12839 N N . GLU B 1 500 ? -34.656 35.5 2.146 1 94.38 500 GLU B N 1
ATOM 12840 C CA . GLU B 1 500 ? -34.094 36.688 2.814 1 94.38 500 GLU B CA 1
ATOM 12841 C C . GLU B 1 500 ? -32.781 37.125 2.146 1 94.38 500 GLU B C 1
ATOM 12843 O O . GLU B 1 500 ? -32.219 38.125 2.535 1 94.38 500 GLU B O 1
ATOM 12848 N N . PHE B 1 501 ? -32.312 36.438 1.276 1 92.06 501 PHE B N 1
ATOM 12849 C CA . PHE B 1 501 ? -31.172 36.906 0.53 1 92.06 501 PHE B CA 1
ATOM 12850 C C . PHE B 1 501 ? -31.469 36.938 -0.964 1 92.06 501 PHE B C 1
ATOM 12852 O O . PHE B 1 501 ? -32.469 36.375 -1.42 1 92.06 501 PHE B O 1
ATOM 12859 N N . GLU B 1 502 ? -30.719 37.75 -1.778 1 94.56 502 GLU B N 1
ATOM 12860 C CA . GLU B 1 502 ? -30.859 37.875 -3.227 1 94.56 502 GLU B CA 1
ATOM 12861 C C . GLU B 1 502 ? -29.516 37.688 -3.924 1 94.56 502 GLU B C 1
ATOM 12863 O O . GLU B 1 502 ? -28.469 37.906 -3.316 1 94.56 502 GLU B O 1
ATOM 12868 N N . VAL B 1 503 ? -29.609 37.25 -5.137 1 95.56 503 VAL B N 1
ATOM 12869 C CA . VAL B 1 503 ? -28.422 37.125 -5.957 1 95.56 503 VAL B CA 1
ATOM 12870 C C . VAL B 1 503 ? -28.328 38.281 -6.938 1 95.56 503 VAL B C 1
ATOM 12872 O O . VAL B 1 503 ? -29.25 38.5 -7.738 1 95.56 503 VAL B O 1
ATOM 12875 N N . ILE B 1 504 ? -27.312 39.094 -6.824 1 95.5 504 ILE B N 1
ATOM 12876 C CA . ILE B 1 504 ? -27.094 40.219 -7.707 1 95.5 504 ILE B CA 1
ATOM 12877 C C . ILE B 1 504 ? -25.969 39.906 -8.68 1 95.5 504 ILE B C 1
ATOM 12879 O O . ILE B 1 504 ? -25.125 39.062 -8.414 1 95.5 504 ILE B O 1
ATOM 12883 N N . PRO B 1 505 ? -25.891 40.531 -9.82 1 94.62 505 PRO B N 1
ATOM 12884 C CA . PRO B 1 505 ? -24.844 40.25 -10.805 1 94.62 505 PRO B CA 1
ATOM 12885 C C . PRO B 1 505 ? -23.484 40.781 -10.375 1 94.62 505 PRO B C 1
ATOM 12887 O O . PRO B 1 505 ? -23.391 41.75 -9.641 1 94.62 505 PRO B O 1
ATOM 12890 N N . ASP B 1 506 ? -22.516 40.188 -10.836 1 96.12 506 ASP B N 1
ATOM 12891 C CA . ASP B 1 506 ? -21.156 40.656 -10.617 1 96.12 506 ASP B CA 1
ATOM 12892 C C . ASP B 1 506 ? -20.859 41.906 -11.445 1 96.12 506 ASP B C 1
ATOM 12894 O O . ASP B 1 506 ? -21.484 42.125 -12.477 1 96.12 506 ASP B O 1
ATOM 12898 N N . VAL B 1 507 ? -19.922 42.719 -10.969 1 95.69 507 VAL B N 1
ATOM 12899 C CA . VAL B 1 507 ? -19.406 43.844 -11.727 1 95.69 507 VAL B CA 1
ATOM 12900 C C . VAL B 1 507 ? -18.203 43.375 -12.555 1 95.69 507 VAL B C 1
ATOM 12902 O O . VAL B 1 507 ? -17.125 43.125 -12.016 1 95.69 507 VAL B O 1
ATOM 12905 N N . GLU B 1 508 ? -18.422 43.188 -13.789 1 93.5 508 GLU B N 1
ATOM 12906 C CA . GLU B 1 508 ? -17.359 42.625 -14.625 1 93.5 508 GLU B CA 1
ATOM 12907 C C . GLU B 1 508 ? -17.156 43.469 -15.883 1 93.5 508 GLU B C 1
ATOM 12909 O O . GLU B 1 508 ? -18.047 44.188 -16.312 1 93.5 508 GLU B O 1
ATOM 12914 N N . ILE B 1 509 ? -15.953 43.469 -16.344 1 90.19 509 ILE B N 1
ATOM 12915 C CA . ILE B 1 509 ? -15.609 44.094 -17.609 1 90.19 509 ILE B CA 1
ATOM 12916 C C . ILE B 1 509 ? -15.031 43.062 -18.562 1 90.19 509 ILE B C 1
ATOM 12918 O O . ILE B 1 509 ? -14.219 42.219 -18.156 1 90.19 509 ILE B O 1
ATOM 12922 N N . ARG B 1 510 ? -15.5 42.969 -19.797 1 81.38 510 ARG B N 1
ATOM 12923 C CA . ARG B 1 510 ? -15.031 42.031 -20.828 1 81.38 510 ARG B CA 1
ATOM 12924 C C . ARG B 1 510 ? -14.391 42.781 -21.984 1 81.38 510 ARG B C 1
ATOM 12926 O O . ARG B 1 510 ? -15.031 43.625 -22.609 1 81.38 510 ARG B O 1
ATOM 12933 N N . SER B 1 511 ? -13.141 42.719 -21.953 1 80.19 511 SER B N 1
ATOM 12934 C CA . SER B 1 511 ? -12.453 43.281 -23.125 1 80.19 511 SER B CA 1
ATOM 12935 C C . SER B 1 511 ? -11.914 42.156 -24.016 1 80.19 511 SER B C 1
ATOM 12937 O O . SER B 1 511 ? -11.961 40.969 -23.641 1 80.19 511 SER B O 1
ATOM 12939 N N . SER B 1 512 ? -11.531 42.5 -25.344 1 67.12 512 SER B N 1
ATOM 12940 C CA . SER B 1 512 ? -11.039 41.531 -26.312 1 67.12 512 SER B CA 1
ATOM 12941 C C . SER B 1 512 ? -9.906 40.688 -25.734 1 67.12 512 SER B C 1
ATOM 12943 O O . SER B 1 512 ? -9.773 39.5 -26.062 1 67.12 512 SER B O 1
ATOM 12945 N N . ASP B 1 513 ? -9.227 41.219 -24.703 1 68.81 513 ASP B N 1
ATOM 12946 C CA . ASP B 1 513 ? -7.988 40.562 -24.312 1 68.81 513 ASP B CA 1
ATOM 12947 C C . ASP B 1 513 ? -8.102 39.969 -22.906 1 68.81 513 ASP B C 1
ATOM 12949 O O . ASP B 1 513 ? -7.312 39.125 -22.516 1 68.81 513 ASP B O 1
ATOM 12953 N N . ALA B 1 514 ? -9.062 40.594 -22.094 1 79.62 514 ALA B N 1
ATOM 12954 C CA . ALA B 1 514 ? -9.039 40.094 -20.719 1 79.62 514 ALA B CA 1
ATOM 12955 C C . ALA B 1 514 ? -10.414 40.219 -20.062 1 79.62 514 ALA B C 1
ATOM 12957 O O . ALA B 1 514 ? -11.203 41.094 -20.438 1 79.62 514 ALA B O 1
ATOM 12958 N N . HIS B 1 515 ? -10.836 39.312 -19.344 1 88.44 515 HIS B N 1
ATOM 12959 C CA . HIS B 1 515 ? -12.055 39.312 -18.547 1 88.44 515 HIS B CA 1
ATOM 12960 C C . HIS B 1 515 ? -11.742 39.469 -17.062 1 88.44 515 HIS B C 1
ATOM 12962 O O . HIS B 1 515 ? -10.984 38.688 -16.484 1 88.44 515 HIS B O 1
ATOM 12968 N N . TYR B 1 516 ? -12.203 40.688 -16.453 1 92.75 516 TYR B N 1
ATOM 12969 C CA . TYR B 1 516 ? -11.961 40.938 -15.031 1 92.75 516 TYR B CA 1
ATOM 12970 C C . TYR B 1 516 ? -13.273 41.094 -14.281 1 92.75 516 TYR B C 1
ATOM 12972 O O . TYR B 1 516 ? -14.219 41.719 -14.797 1 92.75 516 TYR B O 1
ATOM 12980 N N . VAL B 1 517 ? -13.336 40.594 -13.125 1 94.75 517 VAL B N 1
ATOM 12981 C CA . VAL B 1 517 ? -14.477 40.75 -12.234 1 94.75 517 VAL B CA 1
ATOM 12982 C C . VAL B 1 517 ? -14.086 41.625 -11.047 1 94.75 517 VAL B C 1
ATOM 12984 O O . VAL B 1 517 ? -13.32 41.188 -10.18 1 94.75 517 VAL B O 1
ATOM 12987 N N . PHE B 1 518 ? -14.609 42.812 -10.922 1 96 518 PHE B N 1
ATOM 12988 C CA . PHE B 1 518 ? -14.258 43.781 -9.891 1 96 518 PHE B CA 1
ATOM 12989 C C . PHE B 1 518 ? -14.836 43.375 -8.539 1 96 518 PHE B C 1
ATOM 12991 O O . PHE B 1 518 ? -14.242 43.656 -7.496 1 96 518 PHE B O 1
ATOM 12998 N N . SER B 1 519 ? -15.961 42.656 -8.578 1 96.31 519 SER B N 1
ATOM 12999 C CA . SER B 1 519 ? -16.656 42.312 -7.344 1 96.31 519 SER B CA 1
ATOM 13000 C C . SER B 1 519 ? -16.375 40.844 -6.973 1 96.31 519 SER B C 1
ATOM 13002 O O . SER B 1 519 ? -17.203 40.219 -6.301 1 96.31 519 SER B O 1
ATOM 13004 N N . ASP B 1 520 ? -15.352 40.406 -7.359 1 94.56 520 ASP B N 1
ATOM 13005 C CA . ASP B 1 520 ? -15.047 39 -7.094 1 94.56 520 ASP B CA 1
ATOM 13006 C C . ASP B 1 520 ? -14.961 38.719 -5.594 1 94.56 520 ASP B C 1
ATOM 13008 O O . ASP B 1 520 ? -14.086 39.25 -4.91 1 94.56 520 ASP B O 1
ATOM 13012 N N . GLY B 1 521 ? -15.914 38 -5.031 1 96 521 GLY B N 1
ATOM 13013 C CA . GLY B 1 521 ? -15.859 37.5 -3.66 1 96 521 GLY B CA 1
ATOM 13014 C C . GLY B 1 521 ? -16.547 38.438 -2.676 1 96 521 GLY B C 1
ATOM 13015 O O . GLY B 1 521 ? -16.5 38.188 -1.465 1 96 521 GLY B O 1
ATOM 13016 N N . ILE B 1 522 ? -17.188 39.531 -3.172 1 97.94 522 ILE B N 1
ATOM 13017 C CA . ILE B 1 522 ? -17.766 40.438 -2.207 1 97.94 522 ILE B CA 1
ATOM 13018 C C . ILE B 1 522 ? -19.234 40.719 -2.562 1 97.94 522 ILE B C 1
ATOM 13020 O O . ILE B 1 522 ? -19.594 40.75 -3.74 1 97.94 522 ILE B O 1
ATOM 13024 N N . GLY B 1 523 ? -20.094 40.75 -1.537 1 97.56 523 GLY B N 1
ATOM 13025 C CA . GLY B 1 523 ? -21.484 41.125 -1.623 1 97.56 523 GLY B CA 1
ATOM 13026 C C . GLY B 1 523 ? -21.891 42.219 -0.64 1 97.56 523 GLY B C 1
ATOM 13027 O O . GLY B 1 523 ? -21.062 43.062 -0.288 1 97.56 523 GLY B O 1
ATOM 13028 N N . LYS B 1 524 ? -23.234 42.25 -0.339 1 97.62 524 LYS B N 1
ATOM 13029 C CA . LYS B 1 524 ? -23.734 43.312 0.53 1 97.62 524 LYS B CA 1
ATOM 13030 C C . LYS B 1 524 ? -24.516 42.75 1.706 1 97.62 524 LYS B C 1
ATOM 13032 O O . LYS B 1 524 ? -25.078 41.656 1.612 1 97.62 524 LYS B O 1
ATOM 13037 N N . ILE B 1 525 ? -24.469 43.438 2.766 1 97.75 525 ILE B N 1
ATOM 13038 C CA . ILE B 1 525 ? -25.281 43.125 3.934 1 97.75 525 ILE B CA 1
ATOM 13039 C C . ILE B 1 525 ? -26.031 44.406 4.383 1 97.75 525 ILE B C 1
ATOM 13041 O O . ILE B 1 525 ? -25.484 45.5 4.32 1 97.75 525 ILE B O 1
ATOM 13045 N N . SER B 1 526 ? -27.25 44.281 4.793 1 96.69 526 SER B N 1
ATOM 13046 C CA . SER B 1 526 ? -28.031 45.406 5.258 1 96.69 526 SER B CA 1
ATOM 13047 C C . SER B 1 526 ? -27.516 45.906 6.602 1 96.69 526 SER B C 1
ATOM 13049 O O . SER B 1 526 ? -27 45.156 7.406 1 96.69 526 SER B O 1
ATOM 13051 N N . ALA B 1 527 ? -27.688 47.156 6.859 1 95 527 ALA B N 1
ATOM 13052 C CA . ALA B 1 527 ? -27.188 47.781 8.086 1 95 527 ALA B CA 1
ATOM 13053 C C . ALA B 1 527 ? -27.859 47.156 9.32 1 95 527 ALA B C 1
ATOM 13055 O O . ALA B 1 527 ? -27.188 46.906 10.328 1 95 527 ALA B O 1
ATOM 13056 N N . LYS B 1 528 ? -29.109 46.938 9.266 1 94.44 528 LYS B N 1
ATOM 13057 C CA . LYS B 1 528 ? -29.844 46.344 10.391 1 94.44 528 LYS B CA 1
ATOM 13058 C C . LYS B 1 528 ? -29.375 44.938 10.703 1 94.44 528 LYS B C 1
ATOM 13060 O O . LYS B 1 528 ? -29.156 44.594 11.859 1 94.44 528 LYS B O 1
ATOM 13065 N N . PHE B 1 529 ? -29.312 44.188 9.672 1 95.75 529 PHE B N 1
ATOM 13066 C CA . PHE B 1 529 ? -28.875 42.812 9.859 1 95.75 529 PHE B CA 1
ATOM 13067 C C . PHE B 1 529 ? -27.422 42.75 10.328 1 95.75 529 PHE B C 1
ATOM 13069 O O . PHE B 1 529 ? -27.062 41.906 11.141 1 95.75 529 PHE B O 1
ATOM 13076 N N . ALA B 1 530 ? -26.562 43.594 9.812 1 96.5 530 ALA B N 1
ATOM 13077 C CA . ALA B 1 530 ? -25.156 43.688 10.211 1 96.5 530 ALA B CA 1
ATOM 13078 C C . ALA B 1 530 ? -25.031 43.938 11.711 1 96.5 530 ALA B C 1
ATOM 13080 O O . ALA B 1 530 ? -24.125 43.375 12.367 1 96.5 530 ALA B O 1
ATOM 13081 N N . ARG B 1 531 ? -25.828 44.75 12.266 1 94.5 531 ARG B N 1
ATOM 13082 C CA . ARG B 1 531 ? -25.797 45.031 13.695 1 94.5 531 ARG B CA 1
ATOM 13083 C C . ARG B 1 531 ? -26.203 43.812 14.523 1 94.5 531 ARG B C 1
ATOM 13085 O O . ARG B 1 531 ? -25.625 43.594 15.586 1 94.5 531 ARG B O 1
ATOM 13092 N N . ARG B 1 532 ? -27.156 43.094 14.07 1 94.75 532 ARG B N 1
ATOM 13093 C CA . ARG B 1 532 ? -27.578 41.875 14.766 1 94.75 532 ARG B CA 1
ATOM 13094 C C . ARG B 1 532 ? -26.469 40.844 14.734 1 94.75 532 ARG B C 1
ATOM 13096 O O . ARG B 1 532 ? -26.25 40.125 15.727 1 94.75 532 ARG B O 1
ATOM 13103 N N . VAL B 1 533 ? -25.875 40.781 13.578 1 95.31 533 VAL B N 1
ATOM 13104 C CA . VAL B 1 533 ? -24.781 39.812 13.438 1 95.31 533 VAL B CA 1
ATOM 13105 C C . VAL B 1 533 ? -23.641 40.219 14.391 1 95.31 533 VAL B C 1
ATOM 13107 O O . VAL B 1 533 ? -23.016 39.344 15 1 95.31 533 VAL B O 1
ATOM 13110 N N . ALA B 1 534 ? -23.328 41.469 14.492 1 95.44 534 ALA B N 1
ATOM 13111 C CA . ALA B 1 534 ? -22.281 41.969 15.383 1 95.44 534 ALA B CA 1
ATOM 13112 C C . ALA B 1 534 ? -22.562 41.594 16.828 1 95.44 534 ALA B C 1
ATOM 13114 O O . ALA B 1 534 ? -21.656 41.188 17.562 1 95.44 534 ALA B O 1
ATOM 13115 N N . LYS B 1 535 ? -23.734 41.656 17.266 1 92.5 535 LYS B N 1
ATOM 13116 C CA . LYS B 1 535 ? -24.125 41.312 18.641 1 92.5 535 LYS B CA 1
ATOM 13117 C C . LYS B 1 535 ? -23.922 39.812 18.906 1 92.5 535 LYS B C 1
ATOM 13119 O O . LYS B 1 535 ? -23.484 39.438 19.984 1 92.5 535 LYS B O 1
ATOM 13124 N N . LYS B 1 536 ? -24.297 39.062 17.922 1 90.31 536 LYS B N 1
ATOM 13125 C CA . LYS B 1 536 ? -24.125 37.625 18.062 1 90.31 536 LYS B CA 1
ATOM 13126 C C . LYS B 1 536 ? -22.641 37.25 18.125 1 90.31 536 LYS B C 1
ATOM 13128 O O . LYS B 1 536 ? -22.281 36.219 18.703 1 90.31 536 LYS B O 1
ATOM 13133 N N . CYS B 1 537 ? -21.844 38.094 17.547 1 89.38 537 CYS B N 1
ATOM 13134 C CA . CYS B 1 537 ? -20.406 37.875 17.578 1 89.38 537 CYS B CA 1
ATOM 13135 C C . CYS B 1 537 ? -19.812 38.375 18.891 1 89.38 537 CYS B C 1
ATOM 13137 O O . CYS B 1 537 ? -18.609 38.219 19.141 1 89.38 537 CYS B O 1
ATOM 13139 N N . GLY B 1 538 ? -20.594 38.969 19.766 1 82.88 538 GLY B N 1
ATOM 13140 C CA . GLY B 1 538 ? -20.141 39.438 21.047 1 82.88 538 GLY B CA 1
ATOM 13141 C C . GLY B 1 538 ? -19.625 40.844 21.016 1 82.88 538 GLY B C 1
ATOM 13142 O O . GLY B 1 538 ? -18.953 41.312 21.953 1 82.88 538 GLY B O 1
ATOM 13143 N N . LEU B 1 539 ? -19.844 41.5 19.875 1 87.62 539 LEU B N 1
ATOM 13144 C CA . LEU B 1 539 ? -19.391 42.875 19.734 1 87.62 539 LEU B CA 1
ATOM 13145 C C . LEU B 1 539 ? -20.469 43.875 20.188 1 87.62 539 LEU B C 1
ATOM 13147 O O . LEU B 1 539 ? -21.516 43.969 19.547 1 87.62 539 LEU B O 1
ATOM 13151 N N . THR B 1 540 ? -20.234 44.5 21.281 1 80.88 540 THR B N 1
ATOM 13152 C CA . THR B 1 540 ? -21.25 45.406 21.812 1 80.88 540 THR B CA 1
ATOM 13153 C C . THR B 1 540 ? -20.766 46.844 21.703 1 80.88 540 THR B C 1
ATOM 13155 O O . THR B 1 540 ? -21.578 47.781 21.719 1 80.88 540 THR B O 1
ATOM 13158 N N . GLU B 1 541 ? -19.516 47.031 21.5 1 77.69 541 GLU B N 1
ATOM 13159 C CA . GLU B 1 541 ? -18.969 48.406 21.562 1 77.69 541 GLU B CA 1
ATOM 13160 C C . GLU B 1 541 ? -18.953 49.031 20.172 1 77.69 541 GLU B C 1
ATOM 13162 O O . GLU B 1 541 ? -18.969 50.25 20.047 1 77.69 541 GLU B O 1
ATOM 13167 N N . PHE B 1 542 ? -18.734 48.25 19.156 1 84.19 542 PHE B N 1
ATOM 13168 C CA . PHE B 1 542 ? -18.734 48.812 17.812 1 84.19 542 PHE B CA 1
ATOM 13169 C C . PHE B 1 542 ? -19.328 47.844 16.812 1 84.19 542 PHE B C 1
ATOM 13171 O O . PHE B 1 542 ? -19.438 46.625 17.094 1 84.19 542 PHE B O 1
ATOM 13178 N N . PHE B 1 543 ? -19.719 48.375 15.641 1 90.44 543 PHE B N 1
ATOM 13179 C CA . PHE B 1 543 ? -20.281 47.594 14.547 1 90.44 543 PHE B CA 1
ATOM 13180 C C . PHE B 1 543 ? -19.359 47.625 13.328 1 90.44 543 PHE B C 1
ATOM 13182 O O . PHE B 1 543 ? -19.188 48.656 12.695 1 90.44 543 PHE B O 1
ATOM 13189 N N . PRO B 1 544 ? -18.844 46.469 12.922 1 95.38 544 PRO B N 1
ATOM 13190 C CA . PRO B 1 544 ? -17.922 46.406 11.789 1 95.38 544 PRO B CA 1
ATOM 13191 C C . PRO B 1 544 ? -18.578 46.781 10.469 1 95.38 544 PRO B C 1
ATOM 13193 O O . PRO B 1 544 ? -19.797 46.625 10.312 1 95.38 544 PRO B O 1
ATOM 13196 N N . SER B 1 545 ? -17.766 47.219 9.516 1 96.62 545 SER B N 1
ATOM 13197 C CA . SER B 1 545 ? -18.266 47.656 8.211 1 96.62 545 SER B CA 1
ATOM 13198 C C . SER B 1 545 ? -18.359 46.5 7.242 1 96.62 545 SER B C 1
ATOM 13200 O O . SER B 1 545 ? -19.047 46.562 6.219 1 96.62 545 SER B O 1
ATOM 13202 N N . ALA B 1 546 ? -17.672 45.469 7.516 1 97.62 546 ALA B N 1
ATOM 13203 C CA . ALA B 1 546 ? -17.625 44.312 6.605 1 97.62 546 ALA B CA 1
ATOM 13204 C C . ALA B 1 546 ? -17.406 43.031 7.367 1 97.62 546 ALA B C 1
ATOM 13206 O O . ALA B 1 546 ? -16.75 43 8.422 1 97.62 546 ALA B O 1
ATOM 13207 N N . TYR B 1 547 ? -17.891 41.844 6.809 1 97.56 547 TYR B N 1
ATOM 13208 C CA . TYR B 1 547 ? -17.797 40.531 7.422 1 97.56 547 TYR B CA 1
ATOM 13209 C C . TYR B 1 547 ? -17.359 39.469 6.398 1 97.56 547 TYR B C 1
ATOM 13211 O O . TYR B 1 547 ? -17.875 39.469 5.277 1 97.56 547 TYR B O 1
ATOM 13219 N N . GLN B 1 548 ? -16.359 38.75 6.699 1 97.06 548 GLN B N 1
ATOM 13220 C CA . GLN B 1 548 ? -16.062 37.562 5.918 1 97.06 548 GLN B CA 1
ATOM 13221 C C . GLN B 1 548 ? -16.969 36.406 6.324 1 97.06 548 GLN B C 1
ATOM 13223 O O . GLN B 1 548 ? -17.016 36 7.496 1 97.06 548 GLN B O 1
ATOM 13228 N N . ILE B 1 549 ? -17.641 35.781 5.379 1 96.94 549 ILE B N 1
ATOM 13229 C CA . ILE B 1 549 ? -18.703 34.875 5.785 1 96.94 549 ILE B CA 1
ATOM 13230 C C . ILE B 1 549 ? -18.578 33.562 5.016 1 96.94 549 ILE B C 1
ATOM 13232 O O . ILE B 1 549 ? -17.844 33.469 4.027 1 96.94 549 ILE B O 1
ATOM 13236 N N . ARG B 1 550 ? -19.156 32.5 5.52 1 95.38 550 ARG B N 1
ATOM 13237 C CA . ARG B 1 550 ? -19.562 31.266 4.863 1 95.38 550 ARG B CA 1
ATOM 13238 C C . ARG B 1 550 ? -21.062 31.047 4.98 1 95.38 550 ARG B C 1
ATOM 13240 O O . ARG B 1 550 ? -21.625 31.109 6.078 1 95.38 550 ARG B O 1
ATOM 13247 N N . TYR B 1 551 ? -21.766 30.953 3.891 1 95.81 551 TYR B N 1
ATOM 13248 C CA . TYR B 1 551 ? -23.219 30.75 3.859 1 95.81 551 TYR B CA 1
ATOM 13249 C C . TYR B 1 551 ? -23.594 29.75 2.779 1 95.81 551 TYR B C 1
ATOM 13251 O O . TYR B 1 551 ? -23.531 30.047 1.586 1 95.81 551 TYR B O 1
ATOM 13259 N N . GLY B 1 552 ? -23.984 28.578 3.242 1 93.06 552 GLY B N 1
ATOM 13260 C CA . GLY B 1 552 ? -24.203 27.531 2.256 1 93.06 552 GLY B CA 1
ATOM 13261 C C . GLY B 1 552 ? -22.969 27.219 1.434 1 93.06 552 GLY B C 1
ATOM 13262 O O . GLY B 1 552 ? -21.922 26.875 1.985 1 93.06 552 GLY B O 1
ATOM 13263 N N . GLY B 1 553 ? -23.094 27.438 0.225 1 93.75 553 GLY B N 1
ATOM 13264 C CA . GLY B 1 553 ? -21.938 27.234 -0.646 1 93.75 553 GLY B CA 1
ATOM 13265 C C . GLY B 1 553 ? -21.25 28.547 -1.013 1 93.75 553 GLY B C 1
ATOM 13266 O O . GLY B 1 553 ? -20.266 28.531 -1.752 1 93.75 553 GLY B O 1
ATOM 13267 N N . TYR B 1 554 ? -21.719 29.656 -0.441 1 95.56 554 TYR B N 1
ATOM 13268 C CA . TYR B 1 554 ? -21.156 30.969 -0.722 1 95.56 554 TYR B CA 1
ATOM 13269 C C . TYR B 1 554 ? -20 31.281 0.223 1 95.56 554 TYR B C 1
ATOM 13271 O O . TYR B 1 554 ? -20.047 30.922 1.404 1 95.56 554 TYR B O 1
ATOM 13279 N N . LYS B 1 555 ? -18.938 31.828 -0.223 1 95.5 555 LYS B N 1
ATOM 13280 C CA . LYS B 1 555 ? -17.844 32.312 0.595 1 95.5 555 LYS B CA 1
ATOM 13281 C C . LYS B 1 555 ? -17.391 33.688 0.144 1 95.5 555 LYS B C 1
ATOM 13283 O O . LYS B 1 555 ? -17.531 34.062 -1.03 1 95.5 555 LYS B O 1
ATOM 13288 N N . GLY B 1 556 ? -16.938 34.5 1.068 1 97.06 556 GLY B N 1
ATOM 13289 C CA . GLY B 1 556 ? -16.438 35.844 0.743 1 97.06 556 GLY B CA 1
ATOM 13290 C C . GLY B 1 556 ? -16.719 36.875 1.818 1 97.06 556 GLY B C 1
ATOM 13291 O O . GLY B 1 556 ? -16.75 36.531 3.008 1 97.06 556 GLY B O 1
ATOM 13292 N N . VAL B 1 557 ? -16.828 38.094 1.312 1 98.19 557 VAL B N 1
ATOM 13293 C CA . VAL B 1 557 ? -17.062 39.219 2.223 1 98.19 557 VAL B CA 1
ATOM 13294 C C . VAL B 1 557 ? -18.391 39.875 1.896 1 98.19 557 VAL B C 1
ATOM 13296 O O . VAL B 1 557 ? -18.781 39.969 0.728 1 98.19 557 VAL B O 1
ATOM 13299 N N . VAL B 1 558 ? -19.125 40.281 2.914 1 98.19 558 VAL B N 1
ATOM 13300 C CA . VAL B 1 558 ? -20.297 41.125 2.754 1 98.19 558 VAL B CA 1
ATOM 13301 C C . VAL B 1 558 ? -20.094 42.469 3.479 1 98.19 558 VAL B C 1
ATOM 13303 O O . VAL B 1 558 ? -19.828 42.469 4.688 1 98.19 558 VAL B O 1
ATOM 13306 N N . ALA B 1 559 ? -20.125 43.531 2.74 1 98.12 559 ALA B N 1
ATOM 13307 C CA . ALA B 1 559 ? -19.938 44.844 3.293 1 98.12 559 ALA B CA 1
ATOM 13308 C C . ALA B 1 559 ? -21.266 45.562 3.514 1 98.12 559 ALA B C 1
ATOM 13310 O O . ALA B 1 559 ? -22.219 45.375 2.736 1 98.12 559 ALA B O 1
ATOM 13311 N N . VAL B 1 560 ? -21.328 46.406 4.473 1 97.5 560 VAL B N 1
ATOM 13312 C CA . VAL B 1 560 ? -22.547 47.094 4.844 1 97.5 560 VAL B CA 1
ATOM 13313 C C . VAL B 1 560 ? -22.938 48.094 3.75 1 97.5 560 VAL B C 1
ATOM 13315 O O . VAL B 1 560 ? -22.109 48.875 3.299 1 97.5 560 VAL B O 1
ATOM 13318 N N . ASP B 1 561 ? -24.109 48 3.268 1 95.44 561 ASP B N 1
ATOM 13319 C CA . ASP B 1 561 ? -24.734 48.938 2.373 1 95.44 561 ASP B CA 1
ATOM 13320 C C . ASP B 1 561 ? -26 49.531 2.996 1 95.44 561 ASP B C 1
ATOM 13322 O O . ASP B 1 561 ? -27 48.812 3.143 1 95.44 561 ASP B O 1
ATOM 13326 N N . PRO B 1 562 ? -25.906 50.75 3.316 1 92.31 562 PRO B N 1
ATOM 13327 C CA . PRO B 1 562 ? -27.062 51.375 3.99 1 92.31 562 PRO B CA 1
ATOM 13328 C C . PRO B 1 562 ? -28.328 51.344 3.139 1 92.31 562 PRO B C 1
ATOM 13330 O O . PRO B 1 562 ? -29.438 51.438 3.67 1 92.31 562 PRO B O 1
ATOM 13333 N N . ASN B 1 563 ? -28.297 51.156 1.896 1 90.44 563 ASN B N 1
ATOM 13334 C CA . ASN B 1 563 ? -29.453 51.219 1.01 1 90.44 563 ASN B CA 1
ATOM 13335 C C . ASN B 1 563 ? -29.984 49.812 0.709 1 90.44 563 ASN B C 1
ATOM 13337 O O . ASN B 1 563 ? -30.984 49.656 0.002 1 90.44 563 ASN B O 1
ATOM 13341 N N . SER B 1 564 ? -29.312 48.844 1.291 1 90.44 564 SER B N 1
ATOM 13342 C CA . SER B 1 564 ? -29.75 47.469 1.024 1 90.44 564 SER B CA 1
ATOM 13343 C C . SER B 1 564 ? -30.984 47.125 1.835 1 90.44 564 SER B C 1
ATOM 13345 O O . SER B 1 564 ? -31.094 47.469 3.008 1 90.44 564 SER B O 1
ATOM 13347 N N . TRP B 1 565 ? -31.953 46.375 1.184 1 88.88 565 TRP B N 1
ATOM 13348 C CA . TRP B 1 565 ? -33.188 46 1.852 1 88.88 565 TRP B CA 1
ATOM 13349 C C . TRP B 1 565 ? -33.188 44.531 2.246 1 88.88 565 TRP B C 1
ATOM 13351 O O . TRP B 1 565 ? -33.844 44.125 3.219 1 88.88 565 TRP B O 1
ATOM 13361 N N . LYS B 1 566 ? -32.5 43.75 1.519 1 93.44 566 LYS B N 1
ATOM 13362 C CA . LYS B 1 566 ? -32.375 42.344 1.855 1 93.44 566 LYS B CA 1
ATOM 13363 C C . LYS B 1 566 ? -31.266 42.125 2.891 1 93.44 566 LYS B C 1
ATOM 13365 O O . LYS B 1 566 ? -30.312 42.906 2.953 1 93.44 566 LYS B O 1
ATOM 13370 N N . LYS B 1 567 ? -31.438 41.125 3.719 1 95.06 567 LYS B N 1
ATOM 13371 C CA . LYS B 1 567 ? -30.422 40.812 4.719 1 95.06 567 LYS B CA 1
ATOM 13372 C C . LYS B 1 567 ? -29.047 40.625 4.066 1 95.06 567 LYS B C 1
ATOM 13374 O O . LYS B 1 567 ? -28.062 41.219 4.512 1 95.06 567 LYS B O 1
ATOM 13379 N N . LEU B 1 568 ? -29.031 39.781 3.023 1 97.25 568 LEU B N 1
ATOM 13380 C CA . LEU B 1 568 ? -27.812 39.531 2.271 1 97.25 568 LEU B CA 1
ATOM 13381 C C . LEU B 1 568 ? -28.047 39.688 0.774 1 97.25 568 LEU B C 1
ATOM 13383 O O . LEU B 1 568 ? -29.094 39.281 0.265 1 97.25 568 LEU B O 1
ATOM 13387 N N . SER B 1 569 ? -27.203 40.375 0.037 1 97.44 569 SER B N 1
ATOM 13388 C CA . SER B 1 569 ? -27.141 40.438 -1.42 1 97.44 569 SER B CA 1
ATOM 13389 C C . SER B 1 569 ? -25.844 39.812 -1.938 1 97.44 569 SER B C 1
ATOM 13391 O O . SER B 1 569 ? -24.797 40.469 -1.943 1 97.44 569 SER B O 1
ATOM 13393 N N . LEU B 1 570 ? -25.953 38.594 -2.426 1 97.25 570 LEU B N 1
ATOM 13394 C CA . LEU B 1 570 ? -24.781 37.812 -2.785 1 97.25 570 LEU B CA 1
ATOM 13395 C C . LEU B 1 570 ? -24.578 37.781 -4.297 1 97.25 570 LEU B C 1
ATOM 13397 O O . LEU B 1 570 ? -25.531 37.969 -5.055 1 97.25 570 LEU B O 1
ATOM 13401 N N . ARG B 1 571 ? -23.375 37.625 -4.73 1 97.31 571 ARG B N 1
ATOM 13402 C CA . ARG B 1 571 ? -23.031 37.594 -6.152 1 97.31 571 ARG B CA 1
ATOM 13403 C C . ARG B 1 571 ? -22.641 36.188 -6.602 1 97.31 571 ARG B C 1
ATOM 13405 O O . ARG B 1 571 ? -22.281 35.344 -5.777 1 97.31 571 ARG B O 1
ATOM 13412 N N . ARG B 1 572 ? -22.641 35.969 -7.906 1 94.44 572 ARG B N 1
ATOM 13413 C CA . ARG B 1 572 ? -22.375 34.656 -8.469 1 94.44 572 ARG B CA 1
ATOM 13414 C C . ARG B 1 572 ? -20.938 34.219 -8.219 1 94.44 572 ARG B C 1
ATOM 13416 O O . ARG B 1 572 ? -20.656 33.031 -8.047 1 94.44 572 ARG B O 1
ATOM 13423 N N . SER B 1 573 ? -20.016 35.125 -8.242 1 94.56 573 SER B N 1
ATOM 13424 C CA . SER B 1 573 ? -18.609 34.812 -8.023 1 94.56 573 SER B CA 1
ATOM 13425 C C . SER B 1 573 ? -18.375 34.25 -6.621 1 94.56 573 SER B C 1
ATOM 13427 O O . SER B 1 573 ? -17.359 33.625 -6.363 1 94.56 573 SER B O 1
ATOM 13429 N N . MET B 1 574 ? -19.328 34.406 -5.727 1 96.38 574 MET B N 1
ATOM 13430 C CA . MET B 1 574 ? -19.219 33.938 -4.348 1 96.38 574 MET B CA 1
ATOM 13431 C C . MET B 1 574 ? -19.719 32.5 -4.215 1 96.38 574 MET B C 1
ATOM 13433 O O . MET B 1 574 ? -19.391 31.828 -3.244 1 96.38 574 MET B O 1
ATOM 13437 N N . SER B 1 575 ? -20.516 32.094 -5.141 1 95.25 575 SER B N 1
ATOM 13438 C CA . SER B 1 575 ? -21.125 30.75 -5.082 1 95.25 575 SER B CA 1
ATOM 13439 C C . SER B 1 575 ? -20.141 29.688 -5.559 1 95.25 575 SER B C 1
ATOM 13441 O O . SER B 1 575 ? -19.688 29.719 -6.703 1 95.25 575 SER B O 1
ATOM 13443 N N . LYS B 1 576 ? -19.828 28.766 -4.805 1 92.75 576 LYS B N 1
ATOM 13444 C CA . LYS B 1 576 ? -18.844 27.75 -5.152 1 92.75 576 LYS B CA 1
ATOM 13445 C C . LYS B 1 576 ? -19.484 26.391 -5.332 1 92.75 576 LYS B C 1
ATOM 13447 O O . LYS B 1 576 ? -19.016 25.578 -6.133 1 92.75 576 LYS B O 1
ATOM 13452 N N . PHE B 1 577 ? -20.469 26.016 -4.566 1 93.56 577 PHE B N 1
ATOM 13453 C CA . PHE B 1 577 ? -21.234 24.781 -4.688 1 93.56 577 PHE B CA 1
ATOM 13454 C C . PHE B 1 577 ? -22.641 24.969 -4.152 1 93.56 577 PHE B C 1
ATOM 13456 O O . PHE B 1 577 ? -22.953 26 -3.549 1 93.56 577 PHE B O 1
ATOM 13463 N N . GLU B 1 578 ? -23.453 24.031 -4.406 1 92.25 578 GLU B N 1
ATOM 13464 C CA . GLU B 1 578 ? -24.844 24.094 -3.957 1 92.25 578 GLU B CA 1
ATOM 13465 C C . GLU B 1 578 ? -25.016 23.422 -2.602 1 92.25 578 GLU B C 1
ATOM 13467 O O . GLU B 1 578 ? -24.406 22.375 -2.338 1 92.25 578 GLU B O 1
ATOM 13472 N N . SER B 1 579 ? -25.688 24.125 -1.715 1 92.69 579 SER B N 1
ATOM 13473 C CA . SER B 1 579 ? -25.922 23.578 -0.384 1 92.69 579 SER B CA 1
ATOM 13474 C C . SER B 1 579 ? -27.266 24.062 0.166 1 92.69 579 SER B C 1
ATOM 13476 O O . SER B 1 579 ? -27.75 25.125 -0.203 1 92.69 579 SER B O 1
ATOM 13478 N N . GLU B 1 580 ? -27.828 23.281 1.081 1 89.56 580 GLU B N 1
ATOM 13479 C CA . GLU B 1 580 ? -29.109 23.625 1.699 1 89.56 580 GLU B CA 1
ATOM 13480 C C . GLU B 1 580 ? -28.906 24.203 3.096 1 89.56 580 GLU B C 1
ATOM 13482 O O . GLU B 1 580 ? -29.891 24.547 3.777 1 89.56 580 GLU B O 1
ATOM 13487 N N . ASN B 1 581 ? -27.703 24.359 3.488 1 90.62 581 ASN B N 1
ATOM 13488 C CA . ASN B 1 581 ? -27.406 24.938 4.797 1 90.62 581 ASN B CA 1
ATOM 13489 C C . ASN B 1 581 ? -27.797 26.422 4.848 1 90.62 581 ASN B C 1
ATOM 13491 O O . ASN B 1 581 ? -27.469 27.172 3.936 1 90.62 581 ASN B O 1
ATOM 13495 N N . THR B 1 582 ? -28.453 26.906 5.941 1 92.62 582 THR B N 1
ATOM 13496 C CA . THR B 1 582 ? -28.953 28.281 5.996 1 92.62 582 THR B CA 1
ATOM 13497 C C . THR B 1 582 ? -28.297 29.047 7.145 1 92.62 582 THR B C 1
ATOM 13499 O O . THR B 1 582 ? -28.703 30.172 7.453 1 92.62 582 THR B O 1
ATOM 13502 N N . LYS B 1 583 ? -27.406 28.469 7.805 1 92.38 583 LYS B N 1
ATOM 13503 C CA . LYS B 1 583 ? -26.734 29.141 8.906 1 92.38 583 LYS B CA 1
ATOM 13504 C C . LYS B 1 583 ? -25.625 30.062 8.398 1 92.38 583 LYS B C 1
ATOM 13506 O O . LYS B 1 583 ? -24.859 29.672 7.504 1 92.38 583 LYS B O 1
ATOM 13511 N N . LEU B 1 584 ? -25.531 31.266 8.914 1 95.62 584 LEU B N 1
ATOM 13512 C CA . LEU B 1 584 ? -24.484 32.219 8.547 1 95.62 584 LEU B CA 1
ATOM 13513 C C . LEU B 1 584 ? -23.297 32.125 9.492 1 95.62 584 LEU B C 1
ATOM 13515 O O . LEU B 1 584 ? -23.438 32.281 10.703 1 95.62 584 LEU B O 1
ATOM 13519 N N . ASP B 1 585 ? -22.188 31.797 8.977 1 95.19 585 ASP B N 1
ATOM 13520 C CA . ASP B 1 585 ? -20.938 31.719 9.734 1 95.19 585 ASP B CA 1
ATOM 13521 C C . ASP B 1 585 ? -20.047 32.906 9.445 1 95.19 585 ASP B C 1
ATOM 13523 O O . ASP B 1 585 ? -19.906 33.344 8.297 1 95.19 585 ASP B O 1
ATOM 13527 N N . VAL B 1 586 ? -19.469 33.438 10.414 1 95.44 586 VAL B N 1
ATOM 13528 C CA . VAL B 1 586 ? -18.562 34.594 10.281 1 95.44 586 VAL B CA 1
ATOM 13529 C C . VAL B 1 586 ? -17.141 34.156 10.641 1 95.44 586 VAL B C 1
ATOM 13531 O O . VAL B 1 586 ? -16.922 33.5 11.672 1 95.44 586 VAL B O 1
ATOM 13534 N N . LEU B 1 587 ? -16.25 34.438 9.781 1 93.62 587 LEU B N 1
ATOM 13535 C CA . LEU B 1 587 ? -14.859 34.062 10 1 93.62 587 LEU B CA 1
ATOM 13536 C C . LEU B 1 587 ? -14.062 35.25 10.547 1 93.62 587 LEU B C 1
ATOM 13538 O O . LEU B 1 587 ? -13.188 35.094 11.398 1 93.62 587 LEU B O 1
ATOM 13542 N N . ALA B 1 588 ? -14.273 36.438 10.031 1 93.94 588 ALA B N 1
ATOM 13543 C CA . ALA B 1 588 ? -13.57 37.656 10.398 1 93.94 588 ALA B CA 1
ATOM 13544 C C . ALA B 1 588 ? -14.422 38.875 10.094 1 93.94 588 ALA B C 1
ATOM 13546 O O . ALA B 1 588 ? -15.453 38.781 9.43 1 93.94 588 ALA B O 1
ATOM 13547 N N . TRP B 1 589 ? -14.07 40 10.641 1 95.88 589 TRP B N 1
ATOM 13548 C CA . TRP B 1 589 ? -14.75 41.281 10.375 1 95.88 589 TRP B CA 1
ATOM 13549 C C . TRP B 1 589 ? -13.758 42.438 10.375 1 95.88 589 TRP B C 1
ATOM 13551 O O . TRP B 1 589 ? -12.609 42.281 10.805 1 95.88 589 TRP B O 1
ATOM 13561 N N . SER B 1 590 ? -14.156 43.5 9.805 1 95.44 590 SER B N 1
ATOM 13562 C CA . SER B 1 590 ? -13.297 44.688 9.75 1 95.44 590 SER B CA 1
ATOM 13563 C C . SER B 1 590 ? -13.047 45.25 11.141 1 95.44 590 SER B C 1
ATOM 13565 O O . SER B 1 590 ? -13.977 45.406 11.93 1 95.44 590 SER B O 1
ATOM 13567 N N . LYS B 1 591 ? -11.797 45.469 11.492 1 91.44 591 LYS B N 1
ATOM 13568 C CA . LYS B 1 591 ? -11.367 46 12.781 1 91.44 591 LYS B CA 1
ATOM 13569 C C . LYS B 1 591 ? -9.969 46.625 12.68 1 91.44 591 LYS B C 1
ATOM 13571 O O . LYS B 1 591 ? -9.32 46.531 11.633 1 91.44 591 LYS B O 1
ATOM 13576 N N . TYR B 1 592 ? -9.57 47.188 13.727 1 90.5 592 TYR B N 1
ATOM 13577 C CA . TYR B 1 592 ? -8.211 47.719 13.773 1 90.5 592 TYR B CA 1
ATOM 13578 C C . TYR B 1 592 ? -7.191 46.594 13.727 1 90.5 592 TYR B C 1
ATOM 13580 O O . TYR B 1 592 ? -7.309 45.625 14.469 1 90.5 592 TYR B O 1
ATOM 13588 N N . GLN B 1 593 ? -6.301 46.75 12.883 1 92.06 593 GLN B N 1
ATOM 13589 C CA . GLN B 1 593 ? -5.164 45.844 12.797 1 92.06 593 GLN B CA 1
ATOM 13590 C C . GLN B 1 593 ? -3.867 46.594 12.547 1 92.06 593 GLN B C 1
ATOM 13592 O O . GLN B 1 593 ? -3.775 47.375 11.594 1 92.06 593 GLN B O 1
ATOM 13597 N N . PRO B 1 594 ? -2.943 46.344 13.445 1 91.88 594 PRO B N 1
ATOM 13598 C CA . PRO B 1 594 ? -1.668 47.031 13.234 1 91.88 594 PRO B CA 1
ATOM 13599 C C . PRO B 1 594 ? -0.993 46.625 11.922 1 91.88 594 PRO B C 1
ATOM 13601 O O . PRO B 1 594 ? -1.222 45.531 11.406 1 91.88 594 PRO B O 1
ATOM 13604 N N . CYS B 1 595 ? -0.225 47.531 11.477 1 93.69 595 CYS B N 1
ATOM 13605 C CA . CYS B 1 595 ? 0.452 47.375 10.195 1 93.69 595 CYS B CA 1
ATOM 13606 C C . CYS B 1 595 ? 1.947 47.156 10.391 1 93.69 595 CYS B C 1
ATOM 13608 O O . CYS B 1 595 ? 2.588 47.875 11.156 1 93.69 595 CYS B O 1
ATOM 13610 N N . TYR B 1 596 ? 2.484 46.156 9.789 1 94 596 TYR B N 1
ATOM 13611 C CA . TYR B 1 596 ? 3.908 45.844 9.867 1 94 596 TYR B CA 1
ATOM 13612 C C . TYR B 1 596 ? 4.5 45.656 8.469 1 94 596 TYR B C 1
ATOM 13614 O O . TYR B 1 596 ? 3.857 45.094 7.582 1 94 596 TYR B O 1
ATOM 13622 N N . MET B 1 597 ? 5.695 46.188 8.258 1 95 597 MET B N 1
ATOM 13623 C CA . MET B 1 597 ? 6.465 45.844 7.074 1 95 597 MET B CA 1
ATOM 13624 C C . MET B 1 597 ? 7.18 44.5 7.277 1 95 597 MET B C 1
ATOM 13626 O O . MET B 1 597 ? 7.453 44.094 8.414 1 95 597 MET B O 1
ATOM 13630 N N . ASN B 1 598 ? 7.332 43.812 6.285 1 94.06 598 ASN B N 1
ATOM 13631 C CA . ASN B 1 598 ? 8.07 42.531 6.324 1 94.06 598 ASN B CA 1
ATOM 13632 C C . ASN B 1 598 ? 9.148 42.5 5.254 1 94.06 598 ASN B C 1
ATOM 13634 O O . ASN B 1 598 ? 9.367 43.469 4.539 1 94.06 598 ASN B O 1
ATOM 13638 N N . ARG B 1 599 ? 9.797 41.406 5.086 1 94 599 ARG B N 1
ATOM 13639 C CA . ARG B 1 599 ? 10.938 41.281 4.18 1 94 599 ARG B CA 1
ATOM 13640 C C . ARG B 1 599 ? 10.508 41.5 2.73 1 94 599 ARG B C 1
ATOM 13642 O O . ARG B 1 599 ? 11.203 42.156 1.966 1 94 599 A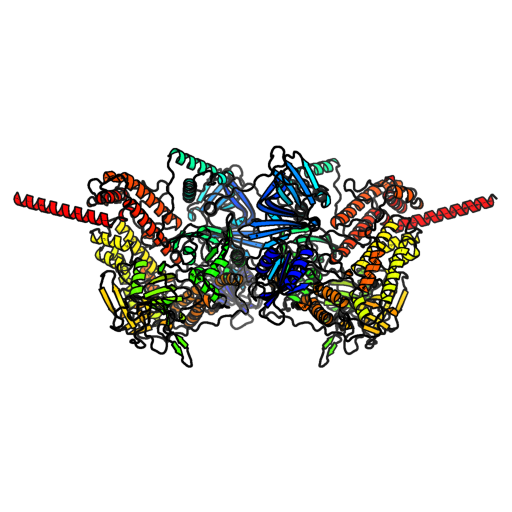RG B O 1
ATOM 13649 N N . GLN B 1 600 ? 9.383 41 2.354 1 94.12 600 GLN B N 1
ATOM 13650 C CA . GLN B 1 600 ? 8.914 41.094 0.976 1 94.12 600 GLN B CA 1
ATOM 13651 C C . GLN B 1 600 ? 8.578 42.562 0.614 1 94.12 600 GLN B C 1
ATOM 13653 O O . GLN B 1 600 ? 8.984 43.031 -0.44 1 94.12 600 GLN B O 1
ATOM 13658 N N . LEU B 1 601 ? 7.871 43.188 1.493 1 95.62 601 LEU B N 1
ATOM 13659 C CA . LEU B 1 601 ? 7.484 44.562 1.252 1 95.62 601 LEU B CA 1
ATOM 13660 C C . LEU B 1 601 ? 8.711 45.469 1.217 1 95.62 601 LEU B C 1
ATOM 13662 O O . LEU B 1 601 ? 8.797 46.375 0.377 1 95.62 601 LEU B O 1
ATOM 13666 N N . ILE B 1 602 ? 9.609 45.281 2.139 1 96.38 602 ILE B N 1
ATOM 13667 C CA . ILE B 1 602 ? 10.82 46.094 2.195 1 96.38 602 ILE B CA 1
ATOM 13668 C C . ILE B 1 602 ? 11.633 45.875 0.916 1 96.38 602 ILE B C 1
ATOM 13670 O O . ILE B 1 602 ? 12.141 46.844 0.344 1 96.38 602 ILE B O 1
ATOM 13674 N N . THR B 1 603 ? 11.758 44.625 0.519 1 95.69 603 THR B N 1
ATOM 13675 C CA . THR B 1 603 ? 12.492 44.281 -0.701 1 95.69 603 THR B CA 1
ATOM 13676 C C . THR B 1 603 ? 11.875 45 -1.903 1 95.69 603 THR B C 1
ATOM 13678 O O . THR B 1 603 ? 12.586 45.562 -2.732 1 95.69 603 THR B O 1
ATOM 13681 N N . LEU B 1 604 ? 10.57 45 -2.012 1 96.5 604 LEU B N 1
ATOM 13682 C CA . LEU B 1 604 ? 9.898 45.625 -3.15 1 96.5 604 LEU B CA 1
ATOM 13683 C C . LEU B 1 604 ? 9.992 47.156 -3.08 1 96.5 604 LEU B C 1
ATOM 13685 O O . LEU B 1 604 ? 10.219 47.812 -4.098 1 96.5 604 LEU B O 1
ATOM 13689 N N . LEU B 1 605 ? 9.781 47.719 -1.921 1 96.69 605 LEU B N 1
ATOM 13690 C CA . LEU B 1 605 ? 9.883 49.188 -1.771 1 96.69 605 LEU B CA 1
ATOM 13691 C C . LEU B 1 605 ? 11.297 49.656 -2.068 1 96.69 605 LEU B C 1
ATOM 13693 O O . LEU B 1 605 ? 11.484 50.688 -2.697 1 96.69 605 LEU B O 1
ATOM 13697 N N . SER B 1 606 ? 12.266 48.875 -1.527 1 95.31 606 SER B N 1
ATOM 13698 C CA . SER B 1 606 ? 13.656 49.188 -1.831 1 95.31 606 SER B CA 1
ATOM 13699 C C . SER B 1 606 ? 13.93 49.125 -3.33 1 95.31 606 SER B C 1
ATOM 13701 O O . SER B 1 606 ? 14.656 49.938 -3.879 1 95.31 606 SER B O 1
ATOM 13703 N N . THR B 1 607 ? 13.383 48.094 -3.973 1 95.94 607 THR B N 1
ATOM 13704 C CA . THR B 1 607 ? 13.523 47.906 -5.414 1 95.94 607 THR B CA 1
ATOM 13705 C C . THR B 1 607 ? 12.914 49.094 -6.172 1 95.94 607 THR B C 1
ATOM 13707 O O . THR B 1 607 ? 13.438 49.5 -7.207 1 95.94 607 THR B O 1
ATOM 13710 N N . LEU B 1 608 ? 11.812 49.656 -5.656 1 96 608 LEU B N 1
ATOM 13711 C CA . LEU B 1 608 ? 11.078 50.75 -6.32 1 96 608 LEU B CA 1
ATOM 13712 C C . LEU B 1 608 ? 11.68 52.094 -5.988 1 96 608 LEU B C 1
ATOM 13714 O O . LEU B 1 608 ? 11.172 53.125 -6.438 1 96 608 LEU B O 1
ATOM 13718 N N . GLY B 1 609 ? 12.719 52.125 -5.113 1 92.38 609 GLY B N 1
ATOM 13719 C CA . GLY B 1 609 ? 13.477 53.375 -5.008 1 92.38 609 GLY B CA 1
ATOM 13720 C C . GLY B 1 609 ? 13.484 53.938 -3.607 1 92.38 609 GLY B C 1
ATOM 13721 O O . GLY B 1 609 ? 14.117 54.969 -3.359 1 92.38 609 GLY B O 1
ATOM 13722 N N . VAL B 1 610 ? 12.828 53.406 -2.65 1 95.81 610 VAL B N 1
ATOM 13723 C CA . VAL B 1 610 ? 12.898 53.906 -1.278 1 95.81 610 VAL B CA 1
ATOM 13724 C C . VAL B 1 610 ? 14.297 53.688 -0.715 1 95.81 610 VAL B C 1
ATOM 13726 O O . VAL B 1 610 ? 14.844 52.594 -0.816 1 95.81 610 VAL B O 1
ATOM 13729 N N . GLU B 1 611 ? 14.805 54.625 -0.093 1 94.69 611 GLU B N 1
ATOM 13730 C CA . GLU B 1 611 ? 16.203 54.594 0.344 1 94.69 611 GLU B CA 1
ATOM 13731 C C . GLU B 1 611 ? 16.344 53.75 1.62 1 94.69 611 GLU B C 1
ATOM 13733 O O . GLU B 1 611 ? 15.438 53.719 2.451 1 94.69 611 GLU B O 1
ATOM 13738 N N . ASP B 1 612 ? 17.453 53.156 1.835 1 93.94 612 ASP B N 1
ATOM 13739 C CA . ASP B 1 612 ? 17.75 52.281 2.977 1 93.94 612 ASP B CA 1
ATOM 13740 C C . ASP B 1 612 ? 17.609 53.062 4.293 1 93.94 612 ASP B C 1
ATOM 13742 O O . ASP B 1 612 ? 17.172 52.5 5.297 1 93.94 612 ASP B O 1
ATOM 13746 N N . ASN B 1 613 ? 17.984 54.281 4.234 1 94.62 613 ASN B N 1
ATOM 13747 C CA . ASN B 1 613 ? 17.984 55.094 5.449 1 94.62 613 ASN B CA 1
ATOM 13748 C C . ASN B 1 613 ? 16.578 55.219 6.035 1 94.62 613 ASN B C 1
ATOM 13750 O O . ASN B 1 613 ? 16.422 55.375 7.25 1 94.62 613 ASN B O 1
ATOM 13754 N N . VAL B 1 614 ? 15.695 55.25 5.191 1 96 614 VAL B N 1
ATOM 13755 C CA . VAL B 1 614 ? 14.312 55.375 5.641 1 96 614 VAL B CA 1
ATOM 13756 C C . VAL B 1 614 ? 13.93 54.156 6.477 1 96 614 VAL B C 1
ATOM 13758 O O . VAL B 1 614 ? 13.32 54.312 7.539 1 96 614 VAL B O 1
ATOM 13761 N N . PHE B 1 615 ? 14.281 52.969 6.016 1 96.5 615 PHE B N 1
ATOM 13762 C CA . PHE B 1 615 ? 13.953 51.719 6.723 1 96.5 615 PHE B CA 1
ATOM 13763 C C . PHE B 1 615 ? 14.719 51.656 8.039 1 96.5 615 PHE B C 1
ATOM 13765 O O . PHE B 1 615 ? 14.164 51.219 9.055 1 96.5 615 PHE B O 1
ATOM 13772 N N . GLU B 1 616 ? 15.93 52.031 8.016 1 95.38 616 GLU B N 1
ATOM 13773 C CA . GLU B 1 616 ? 16.75 52.031 9.219 1 95.38 616 GLU B CA 1
ATOM 13774 C C . GLU B 1 616 ? 16.172 52.969 10.281 1 95.38 616 GLU B C 1
ATOM 13776 O O . GLU B 1 616 ? 16.141 52.656 11.469 1 95.38 616 GLU B O 1
ATOM 13781 N N . LYS B 1 617 ? 15.758 54.062 9.781 1 95.38 617 LYS B N 1
ATOM 13782 C CA . LYS B 1 617 ? 15.164 55.062 10.688 1 95.38 617 LYS B CA 1
ATOM 13783 C C . LYS B 1 617 ? 13.883 54.5 11.32 1 95.38 617 LYS B C 1
ATOM 13785 O O . LYS B 1 617 ? 13.688 54.625 12.531 1 95.38 617 LYS B O 1
ATOM 13790 N N . LYS B 1 618 ? 13.031 53.969 10.562 1 95.56 618 LYS B N 1
ATOM 13791 C CA . LYS B 1 618 ? 11.781 53.438 11.062 1 95.56 618 LYS B CA 1
ATOM 13792 C C . LYS B 1 618 ? 12.039 52.344 12.094 1 95.56 618 LYS B C 1
ATOM 13794 O O . LYS B 1 618 ? 11.352 52.25 13.117 1 95.56 618 LYS B O 1
ATOM 13799 N N . GLN B 1 619 ? 12.977 51.438 11.867 1 95 619 GLN B N 1
ATOM 13800 C CA . GLN B 1 619 ? 13.305 50.375 12.805 1 95 619 GLN B CA 1
ATOM 13801 C C . GLN B 1 619 ? 13.859 50.938 14.109 1 95 619 GLN B C 1
ATOM 13803 O O . GLN B 1 619 ? 13.516 50.469 15.195 1 95 619 GLN B O 1
ATOM 13808 N N . ARG B 1 620 ? 14.703 51.969 14 1 93.44 620 ARG B N 1
ATOM 13809 C CA . ARG B 1 620 ? 15.281 52.594 15.188 1 93.44 620 ARG B CA 1
ATOM 13810 C C . ARG B 1 620 ? 14.203 53.219 16.062 1 93.44 620 ARG B C 1
ATOM 13812 O O . ARG B 1 620 ? 14.297 53.188 17.297 1 93.44 620 ARG B O 1
ATOM 13819 N N . GLU B 1 621 ? 13.281 53.75 15.414 1 92.75 621 GLU B N 1
ATOM 13820 C CA . GLU B 1 621 ? 12.164 54.344 16.156 1 92.75 621 GLU B CA 1
ATOM 13821 C C . GLU B 1 621 ? 11.383 53.281 16.922 1 92.75 621 GLU B C 1
ATOM 13823 O O . GLU B 1 621 ? 11.008 53.5 18.078 1 92.75 621 GLU B O 1
ATOM 13828 N N . VAL B 1 622 ? 11.141 52.188 16.344 1 93.06 622 VAL B N 1
ATOM 13829 C CA . VAL B 1 622 ? 10.398 51.125 16.984 1 93.06 622 VAL B CA 1
ATOM 13830 C C . VAL B 1 622 ? 11.219 50.531 18.125 1 93.06 622 VAL B C 1
ATOM 13832 O O . VAL B 1 622 ? 10.68 50.25 19.203 1 93.06 622 VAL B O 1
ATOM 13835 N N . VAL B 1 623 ? 12.531 50.312 17.906 1 92 623 VAL B N 1
ATOM 13836 C CA . VAL B 1 623 ? 13.398 49.719 18.922 1 92 623 VAL B CA 1
ATOM 13837 C C . VAL B 1 623 ? 13.477 50.656 20.125 1 92 623 VAL B C 1
ATOM 13839 O O . VAL B 1 623 ? 13.461 50.219 21.281 1 92 623 VAL B O 1
ATOM 13842 N N . ASN B 1 624 ? 13.539 51.906 19.859 1 90.81 624 ASN B N 1
ATOM 13843 C CA . ASN B 1 624 ? 13.57 52.906 20.938 1 90.81 624 ASN B CA 1
ATOM 13844 C C . ASN B 1 624 ? 12.273 52.906 21.734 1 90.81 624 ASN B C 1
ATOM 13846 O O . ASN B 1 624 ? 12.297 53.031 22.969 1 90.81 624 ASN B O 1
ATOM 13850 N N . GLN B 1 625 ? 11.273 52.812 21.062 1 90.62 625 GLN B N 1
ATOM 13851 C CA . GLN B 1 625 ? 9.984 52.719 21.734 1 90.62 625 GLN B CA 1
ATOM 13852 C C . GLN B 1 625 ? 9.891 51.5 22.609 1 90.62 625 GLN B C 1
ATOM 13854 O O . GLN B 1 625 ? 9.383 51.562 23.734 1 90.62 625 GLN B O 1
ATOM 13859 N N . LEU B 1 626 ? 10.359 50.375 22.141 1 91.12 626 LEU B N 1
ATOM 13860 C CA . LEU B 1 626 ? 10.312 49.125 22.875 1 91.12 626 LEU B CA 1
ATOM 13861 C C . LEU B 1 626 ? 11.211 49.188 24.109 1 91.12 626 LEU B C 1
ATOM 13863 O O . LEU B 1 626 ? 10.898 48.594 25.141 1 91.12 626 LEU B O 1
ATOM 13867 N N . ASP B 1 627 ? 12.25 49.938 24.031 1 88.19 627 ASP B N 1
ATOM 13868 C CA . ASP B 1 627 ? 13.125 50.125 25.188 1 88.19 627 ASP B CA 1
ATOM 13869 C C . ASP B 1 627 ? 12.484 51.031 26.234 1 88.19 627 ASP B C 1
ATOM 13871 O O . ASP B 1 627 ? 12.648 50.812 27.438 1 88.19 627 ASP B O 1
ATOM 13875 N N . ALA B 1 628 ? 11.766 51.906 25.766 1 90.94 628 ALA B N 1
ATOM 13876 C CA . ALA B 1 628 ? 11.164 52.906 26.656 1 90.94 628 ALA B CA 1
ATOM 13877 C C . ALA B 1 628 ? 9.992 52.312 27.422 1 90.94 628 ALA B C 1
ATOM 13879 O O . ALA B 1 628 ? 9.656 52.781 28.516 1 90.94 628 ALA B O 1
ATOM 13880 N N . ILE B 1 629 ? 9.422 51.281 26.953 1 91.44 629 ILE B N 1
ATOM 13881 C CA . ILE B 1 629 ? 8.219 50.75 27.562 1 91.44 629 ILE B CA 1
ATOM 13882 C C . ILE B 1 629 ? 8.555 50.156 28.922 1 91.44 629 ILE B C 1
ATOM 13884 O O . ILE B 1 629 ? 7.688 50.031 29.797 1 91.44 629 ILE B O 1
ATOM 13888 N N . LEU B 1 630 ? 9.789 49.812 29.172 1 89.5 630 LEU B N 1
ATOM 13889 C CA . LEU B 1 630 ? 10.195 49.156 30.406 1 89.5 630 LEU B CA 1
ATOM 13890 C C . LEU B 1 630 ? 10.266 50.188 31.562 1 89.5 630 LEU B C 1
ATOM 13892 O O . LEU B 1 630 ? 10.227 49.781 32.719 1 89.5 630 LEU B O 1
ATOM 13896 N N . THR B 1 631 ? 10.258 51.469 31.219 1 90.19 631 THR B N 1
ATOM 13897 C CA . THR B 1 631 ? 10.461 52.469 32.281 1 90.19 631 THR B CA 1
ATOM 13898 C C . THR B 1 631 ? 9.383 53.531 32.219 1 90.19 631 THR B C 1
ATOM 13900 O O . THR B 1 631 ? 8.984 54.094 33.25 1 90.19 631 THR B O 1
ATOM 13903 N N . ASP B 1 632 ? 8.914 53.812 31.062 1 92.06 632 ASP B N 1
ATOM 13904 C CA . ASP B 1 632 ? 7.977 54.938 30.891 1 92.06 632 ASP B CA 1
ATOM 13905 C C . ASP B 1 632 ? 6.543 54.406 30.766 1 92.06 632 ASP B C 1
ATOM 13907 O O . ASP B 1 632 ? 6.215 53.719 29.797 1 92.06 632 ASP B O 1
ATOM 13911 N N . PRO B 1 633 ? 5.691 54.781 31.688 1 92.62 633 PRO B N 1
ATOM 13912 C CA . PRO B 1 633 ? 4.309 54.312 31.656 1 92.62 633 PRO B CA 1
ATOM 13913 C C . PRO B 1 633 ? 3.545 54.812 30.438 1 92.62 633 PRO B C 1
ATOM 13915 O O . PRO B 1 633 ? 2.709 54.094 29.875 1 92.62 633 PRO B O 1
ATOM 13918 N N . THR B 1 634 ? 3.836 56.062 30.062 1 90.88 634 THR B N 1
ATOM 13919 C CA . THR B 1 634 ? 3.129 56.625 28.906 1 90.88 634 THR B CA 1
ATOM 13920 C C . THR B 1 634 ? 3.492 55.875 27.625 1 90.88 634 THR B C 1
ATOM 13922 O O . THR B 1 634 ? 2.619 55.594 26.812 1 90.88 634 THR B O 1
ATOM 13925 N N . GLU B 1 635 ? 4.727 55.656 27.516 1 91.06 635 GLU B N 1
ATOM 13926 C CA . GLU B 1 635 ? 5.184 54.906 26.344 1 91.06 635 GLU B CA 1
ATOM 13927 C C . GLU B 1 635 ? 4.637 53.469 26.344 1 91.06 635 GLU B C 1
ATOM 13929 O O . GLU B 1 635 ? 4.324 52.938 25.297 1 91.06 635 GLU B O 1
ATOM 13934 N N . ALA B 1 636 ? 4.609 52.938 27.469 1 91.81 636 ALA B N 1
ATOM 13935 C CA . ALA B 1 636 ? 4.074 51.562 27.609 1 91.81 636 ALA B CA 1
ATOM 13936 C C . ALA B 1 636 ? 2.598 51.531 27.234 1 91.81 636 ALA B C 1
ATOM 13938 O O . ALA B 1 636 ? 2.154 50.594 26.547 1 91.81 636 ALA B O 1
ATOM 13939 N N . PHE B 1 637 ? 1.895 52.5 27.703 1 90.19 637 PHE B N 1
ATOM 13940 C CA . PHE B 1 637 ? 0.466 52.594 27.422 1 90.19 637 PHE B CA 1
ATOM 13941 C C . PHE B 1 637 ? 0.213 52.719 25.922 1 90.19 637 PHE B C 1
ATOM 13943 O O . PHE B 1 637 ? -0.656 52.031 25.391 1 90.19 637 PHE B O 1
ATOM 13950 N N . GLU B 1 638 ? 0.959 53.469 25.266 1 87.69 638 GLU B N 1
ATOM 13951 C CA . GLU B 1 638 ? 0.791 53.688 23.828 1 87.69 638 GLU B CA 1
ATOM 13952 C C . GLU B 1 638 ? 1.214 52.469 23.016 1 87.69 638 GLU B C 1
ATOM 13954 O O . GLU B 1 638 ? 0.525 52.062 22.078 1 87.69 638 GLU B O 1
ATOM 13959 N N . ALA B 1 639 ? 2.295 51.969 23.406 1 89 639 ALA B N 1
ATOM 13960 C CA . ALA B 1 639 ? 2.82 50.812 22.688 1 89 639 ALA B CA 1
ATOM 13961 C C . ALA B 1 639 ? 1.878 49.625 22.797 1 89 639 ALA B C 1
ATOM 13963 O O . ALA B 1 639 ? 1.638 48.906 21.812 1 89 639 ALA B O 1
ATOM 13964 N N . LEU B 1 640 ? 1.366 49.375 23.938 1 88.5 640 LEU B N 1
ATOM 13965 C CA . LEU B 1 640 ? 0.441 48.25 24.156 1 88.5 640 LEU B CA 1
ATOM 13966 C C . LEU B 1 640 ? -0.85 48.469 23.375 1 88.5 640 LEU B C 1
ATOM 13968 O O . LEU B 1 640 ? -1.391 47.531 22.797 1 88.5 640 LEU B O 1
ATOM 13972 N N . GLY B 1 641 ? -1.299 49.594 23.297 1 84.31 641 GLY B N 1
ATOM 13973 C CA . GLY B 1 641 ? -2.535 49.906 22.594 1 84.31 641 GLY B CA 1
ATOM 13974 C C . GLY B 1 641 ? -2.42 49.75 21.094 1 84.31 641 GLY B C 1
ATOM 13975 O O . GLY B 1 641 ? -3.355 49.312 20.438 1 84.31 641 GLY B O 1
ATOM 13976 N N . LEU B 1 642 ? -1.311 50.062 20.609 1 84.81 642 LEU B N 1
ATOM 13977 C CA . LEU B 1 642 ? -1.149 50.125 19.156 1 84.81 642 LEU B CA 1
ATOM 13978 C C . LEU B 1 642 ? -0.616 48.781 18.609 1 84.81 642 LEU B C 1
ATOM 13980 O O . LEU B 1 642 ? -0.978 48.375 17.5 1 84.81 642 LEU B O 1
ATOM 13984 N N . MET B 1 643 ? 0.165 48.156 19.406 1 85.12 643 MET B N 1
ATOM 13985 C CA . MET B 1 643 ? 0.895 47 18.844 1 85.12 643 MET B CA 1
ATOM 13986 C C . MET B 1 643 ? 0.266 45.688 19.266 1 85.12 643 MET B C 1
ATOM 13988 O O . MET B 1 643 ? 0.506 44.656 18.656 1 85.12 643 MET B O 1
ATOM 13992 N N . ALA B 1 644 ? -0.427 45.688 20.328 1 79.81 644 ALA B N 1
ATOM 13993 C CA . ALA B 1 644 ? -0.964 44.438 20.812 1 79.81 644 ALA B CA 1
ATOM 13994 C C . ALA B 1 644 ? -2.391 44.594 21.328 1 79.81 644 ALA B C 1
ATOM 13996 O O . ALA B 1 644 ? -2.658 44.375 22.516 1 79.81 644 ALA B O 1
ATOM 13997 N N . PRO B 1 645 ? -3.23 44.812 20.531 1 73.75 645 PRO B N 1
ATOM 13998 C CA . PRO B 1 645 ? -4.602 44.938 21.031 1 73.75 645 PRO B CA 1
ATOM 13999 C C . PRO B 1 645 ? -5.18 43.625 21.531 1 73.75 645 PRO B C 1
ATOM 14001 O O . PRO B 1 645 ? -4.906 42.562 20.969 1 73.75 645 PRO B O 1
ATOM 14004 N N . GLY B 1 646 ? -5.816 43.625 22.766 1 75.38 646 GLY B N 1
ATOM 14005 C CA . GLY B 1 646 ? -6.453 42.438 23.328 1 75.38 646 GLY B CA 1
ATOM 14006 C C . GLY B 1 646 ? -6.871 42.625 24.766 1 75.38 646 GLY B C 1
ATOM 14007 O O . GLY B 1 646 ? -6.77 43.719 25.312 1 75.38 646 GLY B O 1
ATOM 14008 N N . GLU B 1 647 ? -7.348 41.562 25.281 1 75.12 647 GLU B N 1
ATOM 14009 C CA . GLU B 1 647 ? -7.855 41.594 26.641 1 75.12 647 GLU B CA 1
ATOM 14010 C C . GLU B 1 647 ? -6.727 41.812 27.641 1 75.12 647 GLU B C 1
ATOM 14012 O O . GLU B 1 647 ? -6.891 42.562 28.609 1 75.12 647 GLU B O 1
ATOM 14017 N N . ASN B 1 648 ? -5.656 41.156 27.406 1 82.88 648 ASN B N 1
ATOM 14018 C CA . ASN B 1 648 ? -4.531 41.312 28.328 1 82.88 648 ASN B CA 1
ATOM 14019 C C . ASN B 1 648 ? -3.99 42.719 28.312 1 82.88 648 ASN B C 1
ATOM 14021 O O . ASN B 1 648 ? -3.527 43.219 29.344 1 82.88 648 ASN B O 1
ATOM 14025 N N . THR B 1 649 ? -4.07 43.25 27.188 1 86.06 649 THR B N 1
ATOM 14026 C CA . THR B 1 649 ? -3.615 44.625 27.062 1 86.06 649 THR B CA 1
ATOM 14027 C C . THR B 1 649 ? -4.488 45.562 27.906 1 86.06 649 THR B C 1
ATOM 14029 O O . THR B 1 649 ? -3.994 46.531 28.484 1 86.06 649 THR B O 1
ATOM 14032 N N . LYS B 1 650 ? -5.727 45.281 27.969 1 85.19 650 LYS B N 1
ATOM 14033 C CA . LYS B 1 650 ? -6.629 46.094 28.781 1 85.19 650 LYS B CA 1
ATOM 14034 C C . LYS B 1 650 ? -6.223 46.031 30.25 1 85.19 650 LYS B C 1
ATOM 14036 O O . LYS B 1 650 ? -6.246 47.062 30.938 1 85.19 650 LYS B O 1
ATOM 14041 N N . ILE B 1 651 ? -5.855 44.906 30.703 1 90.31 651 ILE B N 1
ATOM 14042 C CA . ILE B 1 651 ? -5.434 44.719 32.094 1 90.31 651 ILE B CA 1
ATOM 14043 C C . ILE B 1 651 ? -4.172 45.531 32.344 1 90.31 651 ILE B C 1
ATOM 14045 O O . ILE B 1 651 ? -4.086 46.25 33.344 1 90.31 651 ILE B O 1
ATOM 14049 N N . LEU B 1 652 ? -3.238 45.469 31.484 1 92.44 652 LEU B N 1
ATOM 14050 C CA . LEU B 1 652 ? -1.966 46.156 31.672 1 92.44 652 LEU B CA 1
ATOM 14051 C C . LEU B 1 652 ? -2.156 47.688 31.625 1 92.44 652 LEU B C 1
ATOM 14053 O O . LEU B 1 652 ? -1.527 48.406 32.375 1 92.44 652 LEU B O 1
ATOM 14057 N N . LYS B 1 653 ? -3.004 48.062 30.734 1 89.69 653 LYS B N 1
ATOM 14058 C CA . LYS B 1 653 ? -3.283 49.5 30.641 1 89.69 653 LYS B CA 1
ATOM 14059 C C . LYS B 1 653 ? -3.934 50.031 31.922 1 89.69 653 LYS B C 1
ATOM 14061 O O . LYS B 1 653 ? -3.609 51.125 32.375 1 89.69 653 LYS B O 1
ATOM 14066 N N . GLU B 1 654 ? -4.844 49.219 32.469 1 90.31 654 GLU B N 1
ATOM 14067 C CA . GLU B 1 654 ? -5.496 49.625 33.719 1 90.31 654 GLU B CA 1
ATOM 14068 C C . GLU B 1 654 ? -4.496 49.688 34.875 1 90.31 654 GLU B C 1
ATOM 14070 O O . GLU B 1 654 ? -4.617 50.531 35.781 1 90.31 654 GLU B O 1
ATOM 14075 N N . LEU B 1 655 ? -3.549 48.812 34.875 1 92.5 655 LEU B N 1
ATOM 14076 C CA . LEU B 1 655 ? -2.518 48.812 35.906 1 92.5 655 LEU B CA 1
ATOM 14077 C C . LEU B 1 655 ? -1.662 50.062 35.812 1 92.5 655 LEU B C 1
ATOM 14079 O O . LEU B 1 655 ? -1.297 50.656 36.844 1 92.5 655 LEU B O 1
ATOM 14083 N N . ILE B 1 656 ? -1.392 50.438 34.625 1 91.81 656 ILE B N 1
ATOM 14084 C CA . ILE B 1 656 ? -0.596 51.656 34.406 1 91.81 656 ILE B CA 1
ATOM 14085 C C . ILE B 1 656 ? -1.397 52.875 34.812 1 91.81 656 ILE B C 1
ATOM 14087 O O . ILE B 1 656 ? -0.863 53.781 35.469 1 91.81 656 ILE B O 1
ATOM 14091 N N . LEU B 1 657 ? -2.646 52.938 34.531 1 88.69 657 LEU B N 1
ATOM 14092 C CA . LEU B 1 657 ? -3.512 54.062 34.844 1 88.69 657 LEU B CA 1
ATOM 14093 C C . LEU B 1 657 ? -3.715 54.188 36.344 1 88.69 657 LEU B C 1
ATOM 14095 O O . LEU B 1 657 ? -3.951 55.281 36.844 1 88.69 657 LEU B O 1
ATOM 14099 N N . CYS B 1 658 ? -3.635 53.062 37 1 88.75 658 CYS B N 1
ATOM 14100 C CA . CYS B 1 658 ? -3.818 53.031 38.469 1 88.75 658 CYS B CA 1
ATOM 14101 C C . CYS B 1 658 ? -2.568 53.531 39.188 1 88.75 658 CYS B C 1
ATOM 14103 O O . CYS B 1 658 ? -2.578 53.719 40.406 1 88.75 658 CYS B O 1
ATOM 14105 N N . GLY B 1 659 ? -1.452 53.688 38.406 1 86.94 659 GLY B N 1
ATOM 14106 C CA . GLY B 1 659 ? -0.283 54.312 39 1 86.94 659 GLY B CA 1
ATOM 14107 C C . GLY B 1 659 ? 0.909 53.406 39.125 1 86.94 659 GLY B C 1
ATOM 14108 O O . GLY B 1 659 ? 1.96 53.781 39.625 1 86.94 659 GLY B O 1
ATOM 14109 N N . TYR B 1 660 ? 0.772 52.188 38.75 1 90.69 660 TYR B N 1
ATOM 14110 C CA . TYR B 1 660 ? 1.905 51.281 38.844 1 90.69 660 TYR B CA 1
ATOM 14111 C C . TYR B 1 660 ? 2.967 51.594 37.812 1 90.69 660 TYR B C 1
ATOM 14113 O O . TYR B 1 660 ? 2.641 51.969 36.688 1 90.69 660 TYR B O 1
ATOM 14121 N N . LYS B 1 661 ? 4.137 51.469 38.156 1 89.94 661 LYS B N 1
ATOM 14122 C CA . LYS B 1 661 ? 5.258 51.688 37.25 1 89.94 661 LYS B CA 1
ATOM 14123 C C . LYS B 1 661 ? 5.695 50.406 36.562 1 89.94 661 LYS B C 1
ATOM 14125 O O . LYS B 1 661 ? 5.684 49.344 37.156 1 89.94 661 LYS B O 1
ATOM 14130 N N . PRO B 1 662 ? 6.09 50.531 35.375 1 89.88 662 PRO B N 1
ATOM 14131 C CA . PRO B 1 662 ? 6.473 49.375 34.562 1 89.88 662 PRO B CA 1
ATOM 14132 C C . PRO B 1 662 ? 7.598 48.562 35.219 1 89.88 662 PRO B C 1
ATOM 14134 O O . PRO B 1 662 ? 7.68 47.344 35 1 89.88 662 PRO B O 1
ATOM 14137 N N . ASP B 1 663 ? 8.383 49.125 36 1 85.5 663 ASP B N 1
ATOM 14138 C CA . ASP B 1 663 ? 9.523 48.406 36.562 1 85.5 663 ASP B CA 1
ATOM 14139 C C . ASP B 1 663 ? 9.281 48.062 38.031 1 85.5 663 ASP B C 1
ATOM 14141 O O . ASP B 1 663 ? 10.156 47.5 38.719 1 85.5 663 ASP B O 1
ATOM 14145 N N . ALA B 1 664 ? 8.117 48.312 38.562 1 86.19 664 ALA B N 1
ATOM 14146 C CA . ALA B 1 664 ? 7.891 48.156 40 1 86.19 664 ALA B CA 1
ATOM 14147 C C . ALA B 1 664 ? 6.938 47 40.25 1 86.19 664 ALA B C 1
ATOM 14149 O O . ALA B 1 664 ? 7.234 46.094 41.062 1 86.19 664 ALA B O 1
ATOM 14150 N N . GLU B 1 665 ? 5.797 47.031 39.656 1 90.75 665 GLU B N 1
ATOM 14151 C CA . GLU B 1 665 ? 4.844 45.938 39.844 1 90.75 665 GLU B CA 1
ATOM 14152 C C . GLU B 1 665 ? 5.293 44.688 39.094 1 90.75 665 GLU B C 1
ATOM 14154 O O . GLU B 1 665 ? 5.488 44.719 37.875 1 90.75 665 GLU B O 1
ATOM 14159 N N . PRO B 1 666 ? 5.43 43.594 39.719 1 91.44 666 PRO B N 1
ATOM 14160 C CA . PRO B 1 666 ? 6.062 42.406 39.156 1 91.44 666 PRO B CA 1
ATOM 14161 C C . PRO B 1 666 ? 5.312 41.875 37.938 1 91.44 666 PRO B C 1
ATOM 14163 O O . PRO B 1 666 ? 5.938 41.438 36.938 1 91.44 666 PRO B O 1
ATOM 14166 N N . PHE B 1 667 ? 4.043 41.75 38 1 92.69 667 PHE B N 1
ATOM 14167 C CA . PHE B 1 667 ? 3.271 41.219 36.875 1 92.69 667 PHE B CA 1
ATOM 14168 C C . PHE B 1 667 ? 3.406 42.125 35.656 1 92.69 667 PHE B C 1
ATOM 14170 O O . PHE B 1 667 ? 3.619 41.625 34.531 1 92.69 667 PHE B O 1
ATOM 14177 N N . LEU B 1 668 ? 3.24 43.375 35.844 1 92.19 668 LEU B N 1
ATOM 14178 C CA . LEU B 1 668 ? 3.379 44.344 34.781 1 92.19 668 LEU B CA 1
ATOM 14179 C C . LEU B 1 668 ? 4.777 44.312 34.156 1 92.19 668 LEU B C 1
ATOM 14181 O O . LEU B 1 668 ? 4.93 44.312 32.938 1 92.19 668 LEU B O 1
ATOM 14185 N N . SER B 1 669 ? 5.703 44.281 35.031 1 90.69 669 SER B N 1
ATOM 14186 C CA . SER B 1 669 ? 7.086 44.219 34.562 1 90.69 669 SER B CA 1
ATOM 14187 C C . SER B 1 669 ? 7.355 42.969 33.75 1 90.69 669 SER B C 1
ATOM 14189 O O . SER B 1 669 ? 7.988 43.031 32.688 1 90.69 669 SER B O 1
ATOM 14191 N N . MET B 1 670 ? 6.941 41.906 34.219 1 91.25 670 MET B N 1
ATOM 14192 C CA . MET B 1 670 ? 7.148 40.625 33.531 1 91.25 670 MET B CA 1
ATOM 14193 C C . MET B 1 670 ? 6.48 40.625 32.188 1 91.25 670 MET B C 1
ATOM 14195 O O . MET B 1 670 ? 7.066 40.188 31.188 1 91.25 670 MET B O 1
ATOM 14199 N N . MET B 1 671 ? 5.285 41.125 32.062 1 92 671 MET B N 1
ATOM 14200 C CA . MET B 1 671 ? 4.523 41.188 30.828 1 92 671 MET B CA 1
ATOM 14201 C C . MET B 1 671 ? 5.188 42.094 29.812 1 92 671 MET B C 1
ATOM 14203 O O . MET B 1 671 ? 5.242 41.781 28.625 1 92 671 MET B O 1
ATOM 14207 N N . LEU B 1 672 ? 5.664 43.219 30.266 1 91.38 672 LEU B N 1
ATOM 14208 C CA . LEU B 1 672 ? 6.289 44.188 29.375 1 91.38 672 LEU B CA 1
ATOM 14209 C C . LEU B 1 672 ? 7.633 43.688 28.875 1 91.38 672 LEU B C 1
ATOM 14211 O O . LEU B 1 672 ? 8.016 43.938 27.734 1 91.38 672 LEU B O 1
ATOM 14215 N N . GLN B 1 673 ? 8.305 43.031 29.734 1 89 673 GLN B N 1
ATOM 14216 C CA . GLN B 1 673 ? 9.57 42.438 29.297 1 89 673 GLN B CA 1
ATOM 14217 C C . GLN B 1 673 ? 9.344 41.406 28.203 1 89 673 GLN B C 1
ATOM 14219 O O . GLN B 1 673 ? 10.109 41.344 27.234 1 89 673 GLN B O 1
ATOM 14224 N N . ASN B 1 674 ? 8.375 40.594 28.422 1 89.75 674 ASN B N 1
ATOM 14225 C CA . ASN B 1 674 ? 8.047 39.625 27.406 1 89.75 674 ASN B CA 1
ATOM 14226 C C . ASN B 1 674 ? 7.605 40.281 26.094 1 89.75 674 ASN B C 1
ATOM 14228 O O . ASN B 1 674 ? 7.887 39.781 25.016 1 89.75 674 ASN B O 1
ATOM 14232 N N . PHE B 1 675 ? 6.82 41.281 26.203 1 89.81 675 PHE B N 1
ATOM 14233 C CA . PHE B 1 675 ? 6.363 42.031 25.047 1 89.81 675 PHE B CA 1
ATOM 14234 C C . PHE B 1 675 ? 7.551 42.562 24.234 1 89.81 675 PHE B C 1
ATOM 14236 O O . PHE B 1 675 ? 7.598 42.406 23.016 1 89.81 675 PHE B O 1
ATOM 14243 N N . ARG B 1 676 ? 8.422 43.156 24.859 1 89.75 676 ARG B N 1
ATOM 14244 C CA . ARG B 1 676 ? 9.617 43.688 24.203 1 89.75 676 ARG B CA 1
ATOM 14245 C C . ARG B 1 676 ? 10.43 42.562 23.562 1 89.75 676 ARG B C 1
ATOM 14247 O O . ARG B 1 676 ? 10.859 42.688 22.422 1 89.75 676 ARG B O 1
ATOM 14254 N N . ALA B 1 677 ? 10.648 41.562 24.344 1 87.5 677 ALA B N 1
ATOM 14255 C CA . ALA B 1 677 ? 11.445 40.438 23.844 1 87.5 677 ALA B CA 1
ATOM 14256 C C . ALA B 1 677 ? 10.812 39.844 22.609 1 87.5 677 ALA B C 1
ATOM 14258 O O . ALA B 1 677 ? 11.516 39.469 21.656 1 87.5 677 ALA B O 1
ATOM 14259 N N . SER B 1 678 ? 9.531 39.625 22.609 1 88.69 678 SER B N 1
ATOM 14260 C CA . SER B 1 678 ? 8.812 39.031 21.5 1 88.69 678 SER B CA 1
ATOM 14261 C C . SER B 1 678 ? 8.898 39.906 20.25 1 88.69 678 SER B C 1
ATOM 14263 O O . SER B 1 678 ? 9.109 39.406 19.141 1 88.69 678 SER B O 1
ATOM 14265 N N . LYS B 1 679 ? 8.719 41.156 20.375 1 90 679 LYS B N 1
ATOM 14266 C CA . LYS B 1 679 ? 8.758 42.094 19.234 1 90 679 LYS B CA 1
ATOM 14267 C C . LYS B 1 679 ? 10.172 42.188 18.656 1 90 679 LYS B C 1
ATOM 14269 O O . LYS B 1 679 ? 10.344 42.312 17.453 1 90 679 LYS B O 1
ATOM 14274 N N . LEU B 1 680 ? 11.148 42.125 19.516 1 88.5 680 LEU B N 1
ATOM 14275 C CA . LEU B 1 680 ? 12.531 42.156 19.031 1 88.5 680 LEU B CA 1
ATOM 14276 C C . LEU B 1 680 ? 12.867 40.906 18.266 1 88.5 680 LEU B C 1
ATOM 14278 O O . LEU B 1 680 ? 13.602 40.938 17.281 1 88.5 680 LEU B O 1
ATOM 14282 N N . LEU B 1 681 ? 12.367 39.844 18.812 1 87.81 681 LEU B N 1
ATOM 14283 C CA . LEU B 1 681 ? 12.594 38.594 18.109 1 87.81 681 LEU B CA 1
ATOM 14284 C C . LEU B 1 681 ? 11.977 38.625 16.719 1 87.81 681 LEU B C 1
ATOM 14286 O O . LEU B 1 681 ? 12.57 38.125 15.758 1 87.81 681 LEU B O 1
ATOM 14290 N N . GLU B 1 682 ? 10.781 39.188 16.594 1 89.06 682 GLU B N 1
ATOM 14291 C CA . GLU B 1 682 ? 10.117 39.281 15.297 1 89.06 682 GLU B CA 1
ATOM 14292 C C . GLU B 1 682 ? 10.898 40.219 14.352 1 89.06 682 GLU B C 1
ATOM 14294 O O . GLU B 1 682 ? 10.945 39.969 13.148 1 89.06 682 GLU B O 1
ATOM 14299 N N . LEU B 1 683 ? 11.43 41.188 14.883 1 91.12 683 LEU B N 1
ATOM 14300 C CA . LEU B 1 683 ? 12.258 42.094 14.094 1 91.12 683 LEU B CA 1
ATOM 14301 C C . LEU B 1 683 ? 13.492 41.375 13.562 1 91.12 683 LEU B C 1
ATOM 14303 O O . LEU B 1 683 ? 13.859 41.562 12.398 1 91.12 683 LEU B O 1
ATOM 14307 N N . ARG B 1 684 ? 14.031 40.625 14.359 1 88.56 684 ARG B N 1
ATOM 14308 C CA . ARG B 1 684 ? 15.266 39.938 14 1 88.56 684 ARG B CA 1
ATOM 14309 C C . ARG B 1 684 ? 15.008 38.844 12.977 1 88.56 684 ARG B C 1
ATOM 14311 O O . ARG B 1 684 ? 15.703 38.75 11.961 1 88.56 684 ARG B O 1
ATOM 14318 N N . THR B 1 685 ? 14.016 38.062 13.219 1 86.88 685 THR B N 1
ATOM 14319 C CA . THR B 1 685 ? 13.828 36.844 12.438 1 86.88 685 THR B CA 1
ATOM 14320 C C . THR B 1 685 ? 13 37.125 11.188 1 86.88 685 THR B C 1
ATOM 14322 O O . THR B 1 685 ? 13.203 36.5 10.148 1 86.88 685 THR B O 1
ATOM 14325 N N . LYS B 1 686 ? 12.039 38.125 11.258 1 89.75 686 LYS B N 1
ATOM 14326 C CA . LYS B 1 686 ? 11.117 38.312 10.148 1 89.75 686 LYS B CA 1
ATOM 14327 C C . LYS B 1 686 ? 11.172 39.75 9.648 1 89.75 686 LYS B C 1
ATOM 14329 O O . LYS B 1 686 ? 10.508 40.125 8.672 1 89.75 686 LYS B O 1
ATOM 14334 N N . THR B 1 687 ? 11.93 40.562 10.25 1 92.69 687 THR B N 1
ATOM 14335 C CA . THR B 1 687 ? 12.031 41.969 9.891 1 92.69 687 THR B CA 1
ATOM 14336 C C . THR B 1 687 ? 10.664 42.656 9.945 1 92.69 687 THR B C 1
ATOM 14338 O O . THR B 1 687 ? 10.281 43.375 9.031 1 92.69 687 THR B O 1
ATOM 14341 N N . ARG B 1 688 ? 9.945 42.344 10.961 1 93.5 688 ARG B N 1
ATOM 14342 C CA . ARG B 1 688 ? 8.617 42.906 11.133 1 93.5 688 ARG B CA 1
ATOM 14343 C C . ARG B 1 688 ? 8.695 44.281 11.797 1 93.5 688 ARG B C 1
ATOM 14345 O O . ARG B 1 688 ? 8.75 44.375 13.023 1 93.5 688 ARG B O 1
ATOM 14352 N N . VAL B 1 689 ? 8.555 45.312 11.023 1 94.62 689 VAL B N 1
ATOM 14353 C CA . VAL B 1 689 ? 8.695 46.656 11.516 1 94.62 689 VAL B CA 1
ATOM 14354 C C . VAL B 1 689 ? 7.316 47.312 11.609 1 94.62 689 VAL B C 1
ATOM 14356 O O . VAL B 1 689 ? 6.598 47.406 10.609 1 94.62 689 VAL B O 1
ATOM 14359 N N . PHE B 1 690 ? 6.98 47.719 12.797 1 94.44 690 PHE B N 1
ATOM 14360 C CA . PHE B 1 690 ? 5.695 48.375 13.016 1 94.44 690 PHE B CA 1
ATOM 14361 C C . PHE B 1 690 ? 5.668 49.75 12.352 1 94.44 690 PHE B C 1
ATOM 14363 O O . PHE B 1 690 ? 6.633 50.5 12.445 1 94.44 690 PHE B O 1
ATOM 14370 N N . ILE B 1 691 ? 4.59 50.094 11.625 1 95 691 ILE B N 1
ATOM 14371 C CA . ILE B 1 691 ? 4.391 51.375 10.969 1 95 691 ILE B CA 1
ATOM 14372 C C . ILE B 1 691 ? 3.203 52.094 11.602 1 95 691 ILE B C 1
ATOM 14374 O O . ILE B 1 691 ? 2.049 51.719 11.375 1 95 691 ILE B O 1
ATOM 14378 N N . PRO B 1 692 ? 3.432 53.094 12.258 1 91.19 692 PRO B N 1
ATOM 14379 C CA . PRO B 1 692 ? 2.336 53.781 12.93 1 91.19 692 PRO B CA 1
ATOM 14380 C C . PRO B 1 692 ? 1.332 54.406 11.945 1 91.19 692 PRO B C 1
ATOM 14382 O O . PRO B 1 692 ? 0.13 54.406 12.219 1 91.19 692 PRO B O 1
ATOM 14385 N N . ARG B 1 693 ? 1.812 54.938 10.805 1 93.81 693 ARG B N 1
ATOM 14386 C CA . ARG B 1 693 ? 0.93 55.562 9.805 1 93.81 693 ARG B CA 1
ATOM 14387 C C . ARG B 1 693 ? 0.538 54.531 8.742 1 93.81 693 ARG B C 1
ATOM 14389 O O . ARG B 1 693 ? 0.681 54.781 7.543 1 93.81 693 ARG B O 1
ATOM 14396 N N . GLY B 1 694 ? 0.108 53.5 9.148 1 94.75 694 GLY B N 1
ATOM 14397 C CA . GLY B 1 694 ? -0.352 52.406 8.297 1 94.75 694 GLY B CA 1
ATOM 14398 C C . GLY B 1 694 ? -1.305 51.469 9 1 94.75 694 GLY B C 1
ATOM 14399 O O . GLY B 1 694 ? -1.332 51.406 10.234 1 94.75 694 GLY B O 1
ATOM 14400 N N . ARG B 1 695 ? -2.115 50.781 8.227 1 95.38 695 ARG B N 1
ATOM 14401 C CA . ARG B 1 695 ? -3.059 49.812 8.75 1 95.38 695 ARG B CA 1
ATOM 14402 C C . ARG B 1 695 ? -3.186 48.625 7.812 1 95.38 695 ARG B C 1
ATOM 14404 O O . ARG B 1 695 ? -3.002 48.75 6.602 1 95.38 695 ARG B O 1
ATOM 14411 N N . SER B 1 696 ? -3.369 47.469 8.43 1 95.69 696 SER B N 1
ATOM 14412 C CA . SER B 1 696 ? -3.814 46.312 7.66 1 95.69 696 SER B CA 1
ATOM 14413 C C . SER B 1 696 ? -5.336 46.25 7.566 1 95.69 696 SER B C 1
ATOM 14415 O O . SER B 1 696 ? -6.023 46.156 8.586 1 95.69 696 SER B O 1
ATOM 14417 N N . MET B 1 697 ? -5.836 46.281 6.383 1 97.12 697 MET B N 1
ATOM 14418 C CA . MET B 1 697 ? -7.273 46.5 6.242 1 97.12 697 MET B CA 1
ATOM 14419 C C . MET B 1 697 ? -7.891 45.5 5.277 1 97.12 697 MET B C 1
ATOM 14421 O O . MET B 1 697 ? -7.266 45.125 4.281 1 97.12 697 MET B O 1
ATOM 14425 N N . MET B 1 698 ? -9.117 45.125 5.59 1 97.44 698 MET B N 1
ATOM 14426 C CA . MET B 1 698 ? -9.891 44.281 4.691 1 97.44 698 MET B CA 1
ATOM 14427 C C . MET B 1 698 ? -10.312 45.031 3.441 1 97.44 698 MET B C 1
ATOM 14429 O O . MET B 1 698 ? -10.688 46.188 3.521 1 97.44 698 MET B O 1
ATOM 14433 N N . GLY B 1 699 ? -10.234 44.406 2.279 1 97.69 699 GLY B N 1
ATOM 14434 C CA . GLY B 1 699 ? -10.625 45.031 1.032 1 97.69 699 GLY B CA 1
ATOM 14435 C C . GLY B 1 699 ? -12.125 45 0.795 1 97.69 699 GLY B C 1
ATOM 14436 O O . GLY B 1 699 ? -12.781 44 1.068 1 97.69 699 GLY B O 1
ATOM 14437 N N . CYS B 1 700 ? -12.656 46.094 0.355 1 98.12 700 CYS B N 1
ATOM 14438 C CA . CYS B 1 700 ? -14.078 46.219 0.034 1 98.12 700 CYS B CA 1
ATOM 14439 C C . CYS B 1 700 ? -14.281 46.938 -1.291 1 98.12 700 CYS B C 1
ATOM 14441 O O . CYS B 1 700 ? -13.328 47.438 -1.876 1 98.12 700 CYS B O 1
ATOM 14443 N N . LEU B 1 701 ? -15.539 46.875 -1.783 1 97.81 701 LEU B N 1
ATOM 14444 C CA . LEU B 1 701 ? -15.875 47.469 -3.08 1 97.81 701 LEU B CA 1
ATOM 14445 C C . LEU B 1 701 ? -16.75 48.688 -2.912 1 97.81 701 LEU B C 1
ATOM 14447 O O . LEU B 1 701 ? -17.641 48.719 -2.061 1 97.81 701 LEU B O 1
ATOM 14451 N N . ASP B 1 702 ? -16.484 49.688 -3.734 1 97.19 702 ASP B N 1
ATOM 14452 C CA . ASP B 1 702 ? -17.312 50.875 -3.768 1 97.19 702 ASP B CA 1
ATOM 14453 C C . ASP B 1 702 ? -18.656 50.594 -4.43 1 97.19 702 ASP B C 1
ATOM 14455 O O . ASP B 1 702 ? -18.75 50.594 -5.66 1 97.19 702 ASP B O 1
ATOM 14459 N N . GLU B 1 703 ? -19.656 50.469 -3.623 1 94.94 703 GLU B N 1
ATOM 14460 C CA . GLU B 1 703 ? -20.984 50.156 -4.148 1 94.94 703 GLU B CA 1
ATOM 14461 C C . GLU B 1 703 ? -21.672 51.438 -4.684 1 94.94 703 GLU B C 1
ATOM 14463 O O . GLU B 1 703 ? -22.656 51.344 -5.43 1 94.94 703 GLU B O 1
ATOM 14468 N N . THR B 1 704 ? -21.125 52.625 -4.43 1 94.75 704 THR B N 1
ATOM 14469 C CA . THR B 1 704 ? -21.719 53.875 -4.855 1 94.75 704 THR B CA 1
ATOM 14470 C C . THR B 1 704 ? -21.234 54.281 -6.242 1 94.75 704 THR B C 1
ATOM 14472 O O . THR B 1 704 ? -21.797 55.156 -6.887 1 94.75 704 THR B O 1
ATOM 14475 N N . ARG B 1 705 ? -20.188 53.719 -6.754 1 94.81 705 ARG B N 1
ATOM 14476 C CA . ARG B 1 705 ? -19.578 53.969 -8.047 1 94.81 705 ARG B CA 1
ATOM 14477 C C . ARG B 1 705 ? -19.047 55.406 -8.102 1 94.81 705 ARG B C 1
ATOM 14479 O O . ARG B 1 705 ? -19.156 56.062 -9.141 1 94.81 705 ARG B O 1
ATOM 14486 N N . THR B 1 706 ? -18.578 55.844 -6.992 1 96.31 706 THR B N 1
ATOM 14487 C CA . THR B 1 706 ? -18.062 57.219 -6.887 1 96.31 706 THR B CA 1
ATOM 14488 C C . THR B 1 706 ? -16.562 57.25 -7.133 1 96.31 706 THR B C 1
ATOM 14490 O O . THR B 1 706 ? -16.047 58.188 -7.746 1 96.31 706 THR B O 1
ATOM 14493 N N . LEU B 1 707 ? -15.859 56.281 -6.738 1 97.06 707 LEU B N 1
ATOM 14494 C CA . LEU B 1 707 ? -14.398 56.25 -6.828 1 97.06 707 LEU B CA 1
ATOM 14495 C C . LEU B 1 707 ? -13.953 56 -8.266 1 97.06 707 LEU B C 1
ATOM 14497 O O . LEU B 1 707 ? -14.555 55.219 -8.992 1 97.06 707 LEU B O 1
ATOM 14501 N N . GLU B 1 708 ? -12.992 56.781 -8.711 1 96.5 708 GLU B N 1
ATOM 14502 C CA . GLU B 1 708 ? -12.367 56.562 -10.016 1 96.5 708 GLU B CA 1
ATOM 14503 C C . GLU B 1 708 ? -11.156 55.656 -9.906 1 96.5 708 GLU B C 1
ATOM 14505 O O . GLU B 1 708 ? -10.594 55.469 -8.82 1 96.5 708 GLU B O 1
ATOM 14510 N N . TYR B 1 709 ? -10.797 55.156 -11.102 1 96.25 709 TYR B N 1
ATOM 14511 C CA . TYR B 1 709 ? -9.602 54.312 -11.141 1 96.25 709 TYR B CA 1
ATOM 14512 C C . TYR B 1 709 ? -8.398 55.031 -10.555 1 96.25 709 TYR B C 1
ATOM 14514 O O . TYR B 1 709 ? -8.164 56.219 -10.867 1 96.25 709 TYR B O 1
ATOM 14522 N N . GLY B 1 710 ? -7.711 54.406 -9.633 1 96.38 710 GLY B N 1
ATOM 14523 C CA . GLY B 1 710 ? -6.547 55 -9.008 1 96.38 710 GLY B CA 1
ATOM 14524 C C . GLY B 1 710 ? -6.848 55.594 -7.648 1 96.38 710 GLY B C 1
ATOM 14525 O O . GLY B 1 710 ? -5.934 56 -6.922 1 96.38 710 GLY B O 1
ATOM 14526 N N . GLN B 1 711 ? -8.086 55.594 -7.281 1 97.56 711 GLN B N 1
ATOM 14527 C CA . GLN B 1 711 ? -8.492 56.188 -6.012 1 97.56 711 GLN B CA 1
ATOM 14528 C C . GLN B 1 711 ? -8.938 55.125 -5.02 1 97.56 711 GLN B C 1
ATOM 14530 O O . GLN B 1 711 ? -9.32 54 -5.414 1 97.56 711 GLN B O 1
ATOM 14535 N N . VAL B 1 712 ? -8.844 55.438 -3.719 1 98.19 712 VAL B N 1
ATOM 14536 C CA . VAL B 1 712 ? -9.336 54.562 -2.66 1 98.19 712 VAL B CA 1
ATOM 14537 C C . VAL B 1 712 ? -9.883 55.406 -1.51 1 98.19 712 VAL B C 1
ATOM 14539 O O . VAL B 1 712 ? -9.617 56.594 -1.428 1 98.19 712 VAL B O 1
ATOM 14542 N N . VAL B 1 713 ? -10.711 54.812 -0.73 1 98.12 713 VAL B N 1
ATOM 14543 C CA . VAL B 1 713 ? -11.156 55.438 0.521 1 98.12 713 VAL B CA 1
ATOM 14544 C C . VAL B 1 713 ? -10.57 54.656 1.704 1 98.12 713 VAL B C 1
ATOM 14546 O O . VAL B 1 713 ? -10.648 53.438 1.752 1 98.12 713 VAL B O 1
ATOM 14549 N N . VAL B 1 714 ? -9.914 55.375 2.59 1 97.62 714 VAL B N 1
ATOM 14550 C CA . VAL B 1 714 ? -9.305 54.781 3.775 1 97.62 714 VAL B CA 1
ATOM 14551 C C . VAL B 1 714 ? -9.727 55.562 5.02 1 97.62 714 VAL B C 1
ATOM 14553 O O . VAL B 1 714 ? -9.43 56.75 5.148 1 97.62 714 VAL B O 1
ATOM 14556 N N . GLN B 1 715 ? -10.539 54.938 5.832 1 96.38 715 GLN B N 1
ATOM 14557 C CA . GLN B 1 715 ? -10.93 55.438 7.141 1 96.38 715 GLN B CA 1
ATOM 14558 C C . GLN B 1 715 ? -10.539 54.469 8.25 1 96.38 715 GLN B C 1
ATOM 14560 O O . GLN B 1 715 ? -10.672 53.25 8.094 1 96.38 715 GLN B O 1
ATOM 14565 N N . TYR B 1 716 ? -9.961 55 9.312 1 94.5 716 TYR B N 1
ATOM 14566 C CA . TYR B 1 716 ? -9.492 54.094 10.352 1 94.5 716 TYR B CA 1
ATOM 14567 C C . TYR B 1 716 ? -9.812 54.625 11.742 1 94.5 716 TYR B C 1
ATOM 14569 O O . TYR B 1 716 ? -10.07 55.812 11.906 1 94.5 716 TYR B O 1
ATOM 14577 N N . THR B 1 717 ? -9.852 53.688 12.664 1 91 717 THR B N 1
ATOM 14578 C CA . THR B 1 717 ? -10.047 54 14.07 1 91 717 THR B CA 1
ATOM 14579 C C . THR B 1 717 ? -8.734 53.875 14.844 1 91 717 THR B C 1
ATOM 14581 O O . THR B 1 717 ? -7.812 53.188 14.391 1 91 717 THR B O 1
ATOM 14584 N N . ASP B 1 718 ? -8.672 54.562 15.914 1 85.56 718 ASP B N 1
ATOM 14585 C CA . ASP B 1 718 ? -7.52 54.5 16.812 1 85.56 718 ASP B CA 1
ATOM 14586 C C . ASP B 1 718 ? -7.895 53.875 18.156 1 85.56 718 ASP B C 1
ATOM 14588 O O . ASP B 1 718 ? -8.719 54.406 18.891 1 85.56 718 ASP B O 1
ATOM 14592 N N . PRO B 1 719 ? -7.371 52.812 18.5 1 81.75 719 PRO B N 1
ATOM 14593 C CA . PRO B 1 719 ? -7.723 52.125 19.75 1 81.75 719 PRO B CA 1
ATOM 14594 C C . PRO B 1 719 ? -7.352 52.938 20.984 1 81.75 719 PRO B C 1
ATOM 14596 O O . PRO B 1 719 ? -7.906 52.719 22.062 1 81.75 719 PRO B O 1
ATOM 14599 N N . THR B 1 720 ? -6.359 53.75 20.906 1 78.06 720 THR B N 1
ATOM 14600 C CA . THR B 1 720 ? -5.941 54.562 22.031 1 78.06 720 THR B CA 1
ATOM 14601 C C . THR B 1 720 ? -6.914 55.719 22.266 1 78.06 720 THR B C 1
ATOM 14603 O O . THR B 1 720 ? -6.934 56.344 23.328 1 78.06 720 THR B O 1
ATOM 14606 N N . ARG B 1 721 ? -7.715 56.062 21.297 1 82.75 721 ARG B N 1
ATOM 14607 C CA . ARG B 1 721 ? -8.727 57.125 21.375 1 82.75 721 ARG B CA 1
ATOM 14608 C C . ARG B 1 721 ? -10.094 56.594 20.938 1 82.75 721 ARG B C 1
ATOM 14610 O O . ARG B 1 721 ? -10.539 56.906 19.828 1 82.75 721 ARG B O 1
ATOM 14617 N N . PRO B 1 722 ? -10.711 55.906 21.875 1 77.44 722 PRO B N 1
ATOM 14618 C CA . PRO B 1 722 ? -11.984 55.281 21.5 1 77.44 722 PRO B CA 1
ATOM 14619 C C . PRO B 1 722 ? -13.008 56.312 21.016 1 77.44 722 PRO B C 1
ATOM 14621 O O . PRO B 1 722 ? -13.117 57.406 21.578 1 77.44 722 PRO B O 1
ATOM 14624 N N . GLY B 1 723 ? -13.602 56.062 19.875 1 76.44 723 GLY B N 1
ATOM 14625 C CA . GLY B 1 723 ? -14.672 56.906 19.375 1 76.44 723 GLY B CA 1
ATOM 14626 C C . GLY B 1 723 ? -14.219 57.812 18.25 1 76.44 723 GLY B C 1
ATOM 14627 O O . GLY B 1 723 ? -15.047 58.438 17.578 1 76.44 723 GLY B O 1
ATOM 14628 N N . SER B 1 724 ? -12.93 57.844 18.016 1 84.88 724 SER B N 1
ATOM 14629 C CA . SER B 1 724 ? -12.414 58.75 16.984 1 84.88 724 SER B CA 1
ATOM 14630 C C . SER B 1 724 ? -12.203 58.031 15.664 1 84.88 724 SER B C 1
ATOM 14632 O O . SER B 1 724 ? -11.766 56.875 15.641 1 84.88 724 SER B O 1
ATOM 14634 N N . LYS B 1 725 ? -12.719 58.688 14.578 1 89.69 725 LYS B N 1
ATOM 14635 C CA . LYS B 1 725 ? -12.523 58.188 13.211 1 89.69 725 LYS B CA 1
ATOM 14636 C C . LYS B 1 725 ? -11.641 59.156 12.414 1 89.69 725 LYS B C 1
ATOM 14638 O O . LYS B 1 725 ? -11.766 60.375 12.539 1 89.69 725 LYS B O 1
ATOM 14643 N N . TYR B 1 726 ? -10.711 58.625 11.695 1 94.25 726 TYR B N 1
ATOM 14644 C CA . TYR B 1 726 ? -9.805 59.438 10.898 1 94.25 726 TYR B CA 1
ATOM 14645 C C . TYR B 1 726 ? -9.922 59.125 9.422 1 94.25 726 TYR B C 1
ATOM 14647 O O . TYR B 1 726 ? -10.07 57.938 9.055 1 94.25 726 TYR B O 1
ATOM 14655 N N . ILE B 1 727 ? -9.906 60.094 8.578 1 95.75 727 ILE B N 1
ATOM 14656 C CA . ILE B 1 727 ? -9.961 59.906 7.129 1 95.75 727 ILE B CA 1
ATOM 14657 C C . ILE B 1 727 ? -8.602 60.25 6.52 1 95.75 727 ILE B C 1
ATOM 14659 O O . ILE B 1 727 ? -8.023 61.281 6.812 1 95.75 727 ILE B O 1
ATOM 14663 N N . VAL B 1 728 ? -8.062 59.406 5.746 1 96.94 728 VAL B N 1
ATOM 14664 C CA . VAL B 1 728 ? -6.77 59.594 5.105 1 96.94 728 VAL B CA 1
ATOM 14665 C C . VAL B 1 728 ? -6.969 60.25 3.732 1 96.94 728 VAL B C 1
ATOM 14667 O O . VAL B 1 728 ? -7.848 59.844 2.971 1 96.94 728 VAL B O 1
ATOM 14670 N N . THR B 1 729 ? -6.258 61.25 3.416 1 96.62 729 THR B N 1
ATOM 14671 C CA . THR B 1 729 ? -6.238 61.875 2.098 1 96.62 729 THR B CA 1
ATOM 14672 C C . THR B 1 729 ? -4.809 61.969 1.575 1 96.62 729 THR B C 1
ATOM 14674 O O . THR B 1 729 ? -3.865 62.125 2.357 1 96.62 729 THR B O 1
ATOM 14677 N N . GLY B 1 730 ? -4.598 61.812 0.332 1 95.75 730 GLY B N 1
ATOM 14678 C CA . GLY B 1 730 ? -3.281 61.844 -0.281 1 95.75 730 GLY B CA 1
ATOM 14679 C C . GLY B 1 730 ? -2.838 60.5 -0.842 1 95.75 730 GLY B C 1
ATOM 14680 O O . GLY B 1 730 ? -3.662 59.625 -1.063 1 95.75 730 GLY B O 1
ATOM 14681 N N . LEU B 1 731 ? -1.561 60.406 -1.096 1 96.25 731 LEU B N 1
ATOM 14682 C CA . LEU B 1 731 ? -1.029 59.188 -1.687 1 96.25 731 LEU B CA 1
ATOM 14683 C C . LEU B 1 731 ? -0.886 58.094 -0.634 1 96.25 731 LEU B C 1
ATOM 14685 O O . LEU B 1 731 ? -0.509 58.375 0.507 1 96.25 731 LEU B O 1
ATOM 14689 N N . VAL B 1 732 ? -1.247 56.938 -0.983 1 97.25 732 VAL B N 1
ATOM 14690 C CA . VAL B 1 732 ? -1.115 55.781 -0.102 1 97.25 732 VAL B CA 1
ATOM 14691 C C . VAL B 1 732 ? -0.5 54.625 -0.869 1 97.25 732 VAL B C 1
ATOM 14693 O O . VAL B 1 732 ? -0.693 54.5 -2.08 1 97.25 732 VAL B O 1
ATOM 14696 N N . VAL B 1 733 ? 0.253 53.844 -0.233 1 96.88 733 VAL B N 1
ATOM 14697 C CA . VAL B 1 733 ? 0.798 52.594 -0.784 1 96.88 733 VAL B CA 1
ATOM 14698 C C . VAL B 1 733 ? -0.08 51.406 -0.374 1 96.88 733 VAL B C 1
ATOM 14700 O O . VAL B 1 733 ? -0.445 51.281 0.796 1 96.88 733 VAL B O 1
ATOM 14703 N N . VAL B 1 734 ? -0.518 50.594 -1.326 1 97.38 734 VAL B N 1
ATOM 14704 C CA . VAL B 1 734 ? -1.359 49.438 -1.071 1 97.38 734 VAL B CA 1
ATOM 14705 C C . VAL B 1 734 ? -0.696 48.188 -1.643 1 97.38 734 VAL B C 1
ATOM 14707 O O . VAL B 1 734 ? -0.202 48.188 -2.773 1 97.38 734 VAL B O 1
ATOM 14710 N N . ALA B 1 735 ? -0.62 47.156 -0.831 1 97.19 735 ALA B N 1
ATOM 14711 C CA . ALA B 1 735 ? -0.072 45.875 -1.255 1 97.19 735 ALA B CA 1
ATOM 14712 C C . ALA B 1 735 ? -0.719 44.719 -0.49 1 97.19 735 ALA B C 1
ATOM 14714 O O . ALA B 1 735 ? -1.312 44.906 0.571 1 97.19 735 ALA B O 1
ATOM 14715 N N . LYS B 1 736 ? -0.724 43.594 -1.06 1 96.38 736 LYS B N 1
ATOM 14716 C CA . LYS B 1 736 ? -1.247 42.406 -0.399 1 96.38 736 LYS B CA 1
ATOM 14717 C C . LYS B 1 736 ? -0.172 41.312 -0.274 1 96.38 736 LYS B C 1
ATOM 14719 O O . LYS B 1 736 ? 0.457 40.938 -1.266 1 96.38 736 LYS B O 1
ATOM 14724 N N . ASN B 1 737 ? 0.075 40.875 0.851 1 91.06 737 ASN B N 1
ATOM 14725 C CA . ASN B 1 737 ? 1.04 39.812 1.078 1 91.06 737 ASN B CA 1
ATOM 14726 C C . ASN B 1 737 ? 0.454 38.469 0.734 1 91.06 737 ASN B C 1
ATOM 14728 O O . ASN B 1 737 ? -0.723 38.188 0.993 1 91.06 737 ASN B O 1
ATOM 14732 N N . PRO B 1 738 ? 1.132 37.531 0.267 1 91 738 PRO B N 1
ATOM 14733 C CA . PRO B 1 738 ? 2.535 37.656 -0.141 1 91 738 PRO B CA 1
ATOM 14734 C C . PRO B 1 738 ? 2.711 38.406 -1.458 1 91 738 PRO B C 1
ATOM 14736 O O . PRO B 1 738 ? 1.847 38.344 -2.336 1 91 738 PRO B O 1
ATOM 14739 N N . CYS B 1 739 ? 3.732 39.156 -1.611 1 94.38 739 CYS B N 1
ATOM 14740 C CA . CYS B 1 739 ? 4.012 39.938 -2.816 1 94.38 739 CYS B CA 1
ATOM 14741 C C . CYS B 1 739 ? 5.473 39.781 -3.221 1 94.38 739 CYS B C 1
ATOM 14743 O O . CYS B 1 739 ? 6.371 40.125 -2.439 1 94.38 739 CYS B O 1
ATOM 14745 N N . LEU B 1 740 ? 5.703 39.344 -4.379 1 95.06 740 LEU B N 1
ATOM 14746 C CA . LEU B 1 740 ? 7.062 39.094 -4.852 1 95.06 740 LEU B CA 1
ATOM 14747 C C . LEU B 1 740 ? 7.383 39.969 -6.055 1 95.06 740 LEU B C 1
ATOM 14749 O O . LEU B 1 740 ? 8.516 40.438 -6.207 1 95.06 740 LEU B O 1
ATOM 14753 N N . HIS B 1 741 ? 6.383 40.281 -6.883 1 96.31 741 HIS B N 1
ATOM 14754 C CA . HIS B 1 741 ? 6.582 41.094 -8.094 1 96.31 741 HIS B CA 1
ATOM 14755 C C . HIS B 1 741 ? 6.539 42.562 -7.785 1 96.31 741 HIS B C 1
ATOM 14757 O O . HIS B 1 741 ? 5.684 43.031 -7.027 1 96.31 741 HIS B O 1
ATOM 14763 N N . PRO B 1 742 ? 7.449 43.312 -8.289 1 95.81 742 PRO B N 1
ATOM 14764 C CA . PRO B 1 742 ? 7.441 44.75 -8.039 1 95.81 742 PRO B CA 1
ATOM 14765 C C . PRO B 1 742 ? 6.121 45.438 -8.414 1 95.81 742 PRO B C 1
ATOM 14767 O O . PRO B 1 742 ? 5.742 46.438 -7.832 1 95.81 742 PRO B O 1
ATOM 14770 N N . GLY B 1 743 ? 5.41 44.875 -9.297 1 95.38 743 GLY B N 1
ATOM 14771 C CA . GLY B 1 743 ? 4.113 45.406 -9.703 1 95.38 743 GLY B CA 1
ATOM 14772 C C . GLY B 1 743 ? 3.025 45.125 -8.672 1 95.38 743 GLY B C 1
ATOM 14773 O O . GLY B 1 743 ? 1.93 45.688 -8.773 1 95.38 743 GLY B O 1
ATOM 14774 N N . ASP B 1 744 ? 3.309 44.438 -7.656 1 96.25 744 ASP B N 1
ATOM 14775 C CA . ASP B 1 744 ? 2.332 44.094 -6.625 1 96.25 744 ASP B CA 1
ATOM 14776 C C . ASP B 1 744 ? 2.072 45.281 -5.707 1 96.25 744 ASP B C 1
ATOM 14778 O O . ASP B 1 744 ? 1.055 45.344 -5.012 1 96.25 744 ASP B O 1
ATOM 14782 N N . VAL B 1 745 ? 3.029 46.188 -5.66 1 96.75 745 VAL B N 1
ATOM 14783 C CA . VAL B 1 745 ? 2.891 47.406 -4.863 1 96.75 745 VAL B CA 1
ATOM 14784 C C . VAL B 1 745 ? 2.254 48.5 -5.707 1 96.75 745 VAL B C 1
ATOM 14786 O O . VAL B 1 745 ? 2.77 48.844 -6.773 1 96.75 745 VAL B O 1
ATOM 14789 N N . ARG B 1 746 ? 1.135 49.031 -5.191 1 96.75 746 ARG B N 1
ATOM 14790 C CA . ARG B 1 746 ? 0.424 50.062 -5.918 1 96.75 746 ARG B CA 1
ATOM 14791 C C . ARG B 1 746 ? 0.423 51.375 -5.129 1 96.75 746 ARG B C 1
ATOM 14793 O O . ARG B 1 746 ? 0.299 51.375 -3.904 1 96.75 746 ARG B O 1
ATOM 14800 N N . VAL B 1 747 ? 0.62 52.438 -5.852 1 97.12 747 VAL B N 1
ATOM 14801 C CA . VAL B 1 747 ? 0.472 53.781 -5.273 1 97.12 747 VAL B CA 1
ATOM 14802 C C . VAL B 1 747 ? -0.841 54.406 -5.738 1 97.12 747 VAL B C 1
ATOM 14804 O O . VAL B 1 747 ? -1.043 54.594 -6.938 1 97.12 747 VAL B O 1
ATOM 14807 N N . LEU B 1 748 ? -1.729 54.625 -4.812 1 97.38 748 LEU B N 1
ATOM 14808 C CA . LEU B 1 748 ? -3.064 55.125 -5.125 1 97.38 748 LEU B CA 1
ATOM 14809 C C . LEU B 1 748 ? -3.348 56.438 -4.387 1 97.38 748 LEU B C 1
ATOM 14811 O O . LEU B 1 748 ? -2.6 56.812 -3.488 1 97.38 748 LEU B O 1
ATOM 14815 N N . GLN B 1 749 ? -4.469 57.062 -4.762 1 97.44 749 GLN B N 1
ATOM 14816 C CA . GLN B 1 749 ? -4.863 58.344 -4.148 1 97.44 749 GLN B CA 1
ATOM 14817 C C . GLN B 1 749 ? -6.047 58.125 -3.201 1 97.44 749 GLN B C 1
ATOM 14819 O O . GLN B 1 749 ? -7.133 57.75 -3.631 1 97.44 749 GLN B O 1
ATOM 14824 N N . ALA B 1 750 ? -5.816 58.312 -1.928 1 98.06 750 ALA B N 1
ATOM 14825 C CA . ALA B 1 750 ? -6.91 58.281 -0.961 1 98.06 750 ALA B CA 1
ATOM 14826 C C . ALA B 1 750 ? -7.734 59.562 -1.009 1 98.06 750 ALA B C 1
ATOM 14828 O O . ALA B 1 750 ? -7.184 60.656 -1.004 1 98.06 750 ALA B O 1
ATOM 14829 N N . VAL B 1 751 ? -9.008 59.438 -1.076 1 97.75 751 VAL B N 1
ATOM 14830 C CA . VAL B 1 751 ? -9.906 60.562 -1.186 1 97.75 751 VAL B CA 1
ATOM 14831 C C . VAL B 1 751 ? -11.016 60.469 -0.147 1 97.75 751 VAL B C 1
ATOM 14833 O O . VAL B 1 751 ? -11.289 59.375 0.368 1 97.75 751 VAL B O 1
ATOM 14836 N N . ASN B 1 752 ? -11.586 61.594 0.169 1 96.12 752 ASN B N 1
ATOM 14837 C CA . ASN B 1 752 ? -12.727 61.625 1.073 1 96.12 752 ASN B CA 1
ATOM 14838 C C . ASN B 1 752 ? -14.047 61.594 0.31 1 96.12 752 ASN B C 1
ATOM 14840 O O . ASN B 1 752 ? -14.359 62.5 -0.441 1 96.12 752 ASN B O 1
ATOM 14844 N N . VAL B 1 753 ? -14.805 60.594 0.461 1 96.25 753 VAL B N 1
ATOM 14845 C CA . VAL B 1 753 ? -16.109 60.406 -0.174 1 96.25 753 VAL B CA 1
ATOM 14846 C C . VAL B 1 753 ? -17.188 60.312 0.895 1 96.25 753 VAL B C 1
ATOM 14848 O O . VAL B 1 753 ? -17.375 59.25 1.498 1 96.25 753 VAL B O 1
ATOM 14851 N N . PRO B 1 754 ? -18.047 61.219 1.071 1 94.44 754 PRO B N 1
ATOM 14852 C CA . PRO B 1 754 ? -19.062 61.25 2.123 1 94.44 754 PRO B CA 1
ATOM 14853 C C . PRO B 1 754 ? -20.047 60.062 2.008 1 94.44 754 PRO B C 1
ATOM 14855 O O . PRO B 1 754 ? -20.5 59.531 3.025 1 94.44 754 PRO B O 1
ATOM 14858 N N . ALA B 1 755 ? -20.328 59.688 0.803 1 94.25 755 ALA B N 1
ATOM 14859 C CA . ALA B 1 755 ? -21.281 58.594 0.594 1 94.25 755 ALA B CA 1
ATOM 14860 C C . ALA B 1 755 ? -20.734 57.281 1.152 1 94.25 755 ALA B C 1
ATOM 14862 O O . ALA B 1 755 ? -21.484 56.344 1.382 1 94.25 755 ALA B O 1
ATOM 14863 N N . LEU B 1 756 ? -19.438 57.219 1.44 1 96.06 756 LEU B N 1
ATOM 14864 C CA . LEU B 1 756 ? -18.797 56 1.95 1 96.06 756 LEU B CA 1
ATOM 14865 C C . LEU B 1 756 ? -18.297 56.219 3.375 1 96.06 756 LEU B C 1
ATOM 14867 O O . LEU B 1 756 ? -17.406 55.5 3.84 1 96.06 756 LEU B O 1
ATOM 14871 N N . SER B 1 757 ? -18.844 57.094 4.082 1 93.31 757 SER B N 1
ATOM 14872 C CA . SER B 1 757 ? -18.406 57.438 5.43 1 93.31 757 SER B CA 1
ATOM 14873 C C . SER B 1 757 ? -18.656 56.281 6.406 1 93.31 757 SER B C 1
ATOM 14875 O O . SER B 1 757 ? -18 56.219 7.449 1 93.31 757 SER B O 1
ATOM 14877 N N . HIS B 1 758 ? -19.609 55.406 6.066 1 93.31 758 HIS B N 1
ATOM 14878 C CA . HIS B 1 758 ? -19.938 54.312 6.934 1 93.31 758 HIS B CA 1
ATOM 14879 C C . HIS B 1 758 ? -18.891 53.219 6.855 1 93.31 758 HIS B C 1
ATOM 14881 O O . HIS B 1 758 ? -18.844 52.312 7.707 1 93.31 758 HIS B O 1
ATOM 14887 N N . MET B 1 759 ? -18 53.219 5.895 1 96.25 759 MET B N 1
ATOM 14888 C CA . MET B 1 759 ? -16.953 52.219 5.719 1 96.25 759 MET B CA 1
ATOM 14889 C C . MET B 1 759 ? -15.727 52.594 6.547 1 96.25 759 MET B C 1
ATOM 14891 O O . MET B 1 759 ? -14.945 53.438 6.164 1 96.25 759 MET B O 1
ATOM 14895 N N . VAL B 1 760 ? -15.555 51.812 7.617 1 94.94 760 VAL B N 1
ATOM 14896 C CA . VAL B 1 760 ? -14.477 52.125 8.547 1 94.94 760 VAL B CA 1
ATOM 14897 C C . VAL B 1 760 ? -13.586 50.906 8.719 1 94.94 760 VAL B C 1
ATOM 14899 O O . VAL B 1 760 ? -14.07 49.781 8.695 1 94.94 760 VAL B O 1
ATOM 14902 N N . ASP B 1 761 ? -12.289 51.125 8.875 1 95.62 761 ASP B N 1
ATOM 14903 C CA . ASP B 1 761 ? -11.273 50.094 9.109 1 95.62 761 ASP B CA 1
ATOM 14904 C C . ASP B 1 761 ? -11.234 49.094 7.961 1 95.62 761 ASP B C 1
ATOM 14906 O O . ASP B 1 761 ? -11.062 47.875 8.188 1 95.62 761 ASP B O 1
ATOM 14910 N N . CYS B 1 762 ? -11.523 49.531 6.809 1 97.25 762 CYS B N 1
ATOM 14911 C CA . CYS B 1 762 ? -11.398 48.781 5.562 1 97.25 762 CYS B CA 1
ATOM 14912 C C . CYS B 1 762 ? -10.969 49.688 4.422 1 97.25 762 CYS B C 1
ATOM 14914 O O . CYS B 1 762 ? -11.039 50.906 4.543 1 97.25 762 CYS B O 1
ATOM 14916 N N . VAL B 1 763 ? -10.391 49.125 3.459 1 98 763 VAL B N 1
ATOM 14917 C CA . VAL B 1 763 ? -10 49.875 2.277 1 98 763 VAL B CA 1
ATOM 14918 C C . VAL B 1 763 ? -11.008 49.656 1.153 1 98 763 VAL B C 1
ATOM 14920 O O . VAL B 1 763 ? -11.336 48.5 0.843 1 98 763 VAL B O 1
ATOM 14923 N N . VAL B 1 764 ? -11.547 50.719 0.598 1 98.44 764 VAL B N 1
ATOM 14924 C CA . VAL B 1 764 ? -12.578 50.625 -0.423 1 98.44 764 VAL B CA 1
ATOM 14925 C C . VAL B 1 764 ? -11.984 50.906 -1.798 1 98.44 764 VAL B C 1
ATOM 14927 O O . VAL B 1 764 ? -11.398 51.969 -2.014 1 98.44 764 VAL B O 1
ATOM 14930 N N . PHE B 1 765 ? -12.125 49.969 -2.709 1 98.38 765 PHE B N 1
ATOM 14931 C CA . PHE B 1 765 ? -11.594 50.094 -4.062 1 98.38 765 PHE B CA 1
ATOM 14932 C C . PHE B 1 765 ? -12.688 50.5 -5.043 1 98.38 765 PHE B C 1
ATOM 14934 O O . PHE B 1 765 ? -13.867 50.219 -4.816 1 98.38 765 PHE B O 1
ATOM 14941 N N . PRO B 1 766 ? -12.305 51.031 -6.172 1 97.31 766 PRO B N 1
ATOM 14942 C CA . PRO B 1 766 ? -13.297 51.438 -7.176 1 97.31 766 PRO B CA 1
ATOM 14943 C C . PRO B 1 766 ? -13.828 50.25 -7.977 1 97.31 766 PRO B C 1
ATOM 14945 O O . PRO B 1 766 ? -13.133 49.219 -8.109 1 97.31 766 PRO B O 1
ATOM 14948 N N . GLN B 1 767 ? -15.031 50.312 -8.422 1 95.38 767 GLN B N 1
ATOM 14949 C CA . GLN B 1 767 ? -15.586 49.312 -9.305 1 95.38 767 GLN B CA 1
ATOM 14950 C C . GLN B 1 767 ? -15.398 49.688 -10.773 1 95.38 767 GLN B C 1
ATOM 14952 O O . GLN B 1 767 ? -15.883 49 -11.672 1 95.38 767 GLN B O 1
ATOM 14957 N N . LYS B 1 768 ? -14.617 50.844 -10.984 1 93.56 768 LYS B N 1
ATOM 14958 C CA . LYS B 1 768 ? -14.336 51.344 -12.32 1 93.56 768 LYS B CA 1
ATOM 14959 C C . LYS B 1 768 ? -12.867 51.156 -12.68 1 93.56 768 LYS B C 1
ATOM 14961 O O . LYS B 1 768 ? -12.008 51.094 -11.797 1 93.56 768 LYS B O 1
ATOM 14966 N N . GLY B 1 769 ? -12.609 51.094 -14.039 1 92.06 769 GLY B N 1
ATOM 14967 C CA . GLY B 1 769 ? -11.234 51.031 -14.508 1 92.06 769 GLY B CA 1
ATOM 14968 C C . GLY B 1 769 ? -10.977 49.844 -15.445 1 92.06 769 GLY B C 1
ATOM 14969 O O . GLY B 1 769 ? -11.859 49.031 -15.68 1 92.06 769 GLY B O 1
ATOM 14970 N N . PRO B 1 770 ? -9.805 49.75 -16 1 90.69 770 PRO B N 1
ATOM 14971 C CA . PRO B 1 770 ? -9.461 48.656 -16.938 1 90.69 770 PRO B CA 1
ATOM 14972 C C . PRO B 1 770 ? -9.164 47.344 -16.219 1 90.69 770 PRO B C 1
ATOM 14974 O O . PRO B 1 770 ? -9.32 46.281 -16.812 1 90.69 770 PRO B O 1
ATOM 14977 N N . ARG B 1 771 ? -8.727 47.375 -15.008 1 94 771 ARG B N 1
ATOM 14978 C CA . ARG B 1 771 ? -8.328 46.219 -14.203 1 94 771 ARG B CA 1
ATOM 14979 C C . ARG B 1 771 ? -8.539 46.5 -12.719 1 94 771 ARG B C 1
ATOM 14981 O O . ARG B 1 771 ? -8.242 47.594 -12.234 1 94 771 ARG B O 1
ATOM 14988 N N . PRO B 1 772 ? -9.211 45.594 -12.039 1 95.31 772 PRO B N 1
ATOM 14989 C CA . PRO B 1 772 ? -9.398 45.844 -10.609 1 95.31 772 PRO B CA 1
ATOM 14990 C C . PRO B 1 772 ? -8.07 45.969 -9.859 1 95.31 772 PRO B C 1
ATOM 14992 O O . PRO B 1 772 ? -7.148 45.188 -10.086 1 95.31 772 PRO B O 1
ATOM 14995 N N . HIS B 1 773 ? -7.938 46.906 -8.984 1 96.12 773 HIS B N 1
ATOM 14996 C CA . HIS B 1 773 ? -6.715 47.125 -8.219 1 96.12 773 HIS B CA 1
ATOM 14997 C C . HIS B 1 773 ? -6.359 45.906 -7.371 1 96.12 773 HIS B C 1
ATOM 14999 O O . HIS B 1 773 ? -5.184 45.562 -7.23 1 96.12 773 HIS B O 1
ATOM 15005 N N . PRO B 1 774 ? -7.406 45.219 -6.707 1 96.06 774 PRO B N 1
ATOM 15006 C CA . PRO B 1 774 ? -7.062 44 -5.977 1 96.06 774 PRO B CA 1
ATOM 15007 C C . PRO B 1 774 ? -6.352 42.969 -6.852 1 96.06 774 PRO B C 1
ATOM 15009 O O . PRO B 1 774 ? -5.402 42.312 -6.402 1 96.06 774 PRO B O 1
ATOM 15012 N N . ASN B 1 775 ? -6.738 42.781 -8.07 1 94.75 775 ASN B N 1
ATOM 15013 C CA . ASN B 1 775 ? -6.078 41.844 -8.977 1 94.75 775 ASN B CA 1
ATOM 15014 C C . ASN B 1 775 ? -4.645 42.25 -9.266 1 94.75 775 ASN B C 1
ATOM 15016 O O . ASN B 1 775 ? -3.762 41.406 -9.422 1 94.75 775 ASN B O 1
ATOM 15020 N N . GLU B 1 776 ? -4.465 43.625 -9.383 1 95.75 776 GLU B N 1
ATOM 15021 C CA . GLU B 1 776 ? -3.125 44.125 -9.617 1 95.75 776 GLU B CA 1
ATOM 15022 C C . GLU B 1 776 ? -2.203 43.844 -8.43 1 95.75 776 GLU B C 1
ATOM 15024 O O . GLU B 1 776 ? -0.989 43.719 -8.602 1 95.75 776 GLU B O 1
ATOM 15029 N N . CYS B 1 777 ? -2.801 43.781 -7.312 1 96 777 CYS B N 1
ATOM 15030 C CA . CYS B 1 777 ? -2.045 43.5 -6.098 1 96 777 CYS B CA 1
ATOM 15031 C C . CYS B 1 777 ? -1.909 42 -5.859 1 96 777 CYS B C 1
ATOM 15033 O O . CYS B 1 777 ? -2.615 41.438 -5.027 1 96 777 CYS B O 1
ATOM 15035 N N . SER B 1 778 ? -0.947 41.375 -6.461 1 94.31 778 SER B N 1
ATOM 15036 C CA . SER B 1 778 ? -0.582 40 -6.242 1 94.31 778 SER B CA 1
ATOM 15037 C C . SER B 1 778 ? -1.707 39.062 -6.66 1 94.31 778 SER B C 1
ATOM 15039 O O . SER B 1 778 ? -1.868 37.969 -6.09 1 94.31 778 SER B O 1
ATOM 15041 N N . GLY B 1 779 ? -2.617 39.5 -7.531 1 92.25 779 GLY B N 1
ATOM 15042 C CA . GLY B 1 779 ? -3.686 38.656 -8.023 1 92.25 779 GLY B CA 1
ATOM 15043 C C . GLY B 1 779 ? -4.758 38.375 -6.984 1 92.25 779 GLY B C 1
ATOM 15044 O O . GLY B 1 779 ? -5.457 37.375 -7.059 1 92.25 779 GLY B O 1
ATOM 15045 N N . SER B 1 780 ? -4.969 39.25 -6.004 1 93.88 780 SER B N 1
ATOM 15046 C CA . SER B 1 780 ? -5.914 39.062 -4.91 1 93.88 780 SER B CA 1
ATOM 15047 C C . SER B 1 780 ? -7.336 39.406 -5.336 1 93.88 780 SER B C 1
ATOM 15049 O O . SER B 1 780 ? -7.555 39.844 -6.465 1 93.88 780 SER B O 1
ATOM 15051 N N . ASP B 1 781 ? -8.281 39.062 -4.52 1 93.5 781 ASP B N 1
ATOM 15052 C CA . ASP B 1 781 ? -9.695 39.375 -4.676 1 93.5 781 ASP B CA 1
ATOM 15053 C C . ASP B 1 781 ? -10.273 39.938 -3.373 1 93.5 781 ASP B C 1
ATOM 15055 O O . ASP B 1 781 ? -9.531 40.406 -2.502 1 93.5 781 ASP B O 1
ATOM 15059 N N . LEU B 1 782 ? -11.57 40.062 -3.355 1 96.94 782 LEU B N 1
ATOM 15060 C CA . LEU B 1 782 ? -12.195 40.719 -2.203 1 96.94 782 LEU B CA 1
ATOM 15061 C C . LEU B 1 782 ? -12.938 39.688 -1.348 1 96.94 782 LEU B C 1
ATOM 15063 O O . LEU B 1 782 ? -14.047 39.938 -0.881 1 96.94 782 LEU B O 1
ATOM 15067 N N . ASP B 1 783 ? -12.383 38.531 -1.18 1 94.12 783 ASP B N 1
ATOM 15068 C CA . ASP B 1 783 ? -13.016 37.469 -0.399 1 94.12 783 ASP B CA 1
ATOM 15069 C C . ASP B 1 783 ? -12.438 37.406 1.016 1 94.12 783 ASP B C 1
ATOM 15071 O O . ASP B 1 783 ? -12.453 36.344 1.652 1 94.12 783 ASP B O 1
ATOM 15075 N N . GLY B 1 784 ? -11.891 38.469 1.491 1 94.19 784 GLY B N 1
ATOM 15076 C CA . GLY B 1 784 ? -11.383 38.5 2.852 1 94.19 784 GLY B CA 1
ATOM 15077 C C . GLY B 1 784 ? -9.898 38.812 2.924 1 94.19 784 GLY B C 1
ATOM 15078 O O . GLY B 1 784 ? -9.305 38.812 4.008 1 94.19 784 GLY B O 1
ATOM 15079 N N . ASP B 1 785 ? -9.281 39.156 1.889 1 94.25 785 ASP B N 1
ATOM 15080 C CA . ASP B 1 785 ? -7.859 39.469 1.853 1 94.25 785 ASP B CA 1
ATOM 15081 C C . ASP B 1 785 ? -7.574 40.75 2.648 1 94.25 785 ASP B C 1
ATOM 15083 O O . ASP B 1 785 ? -8.375 41.688 2.646 1 94.25 785 ASP B O 1
ATOM 15087 N N . ILE B 1 786 ? -6.465 40.75 3.275 1 96.5 786 ILE B N 1
ATOM 15088 C CA . ILE B 1 786 ? -6.023 41.875 4.066 1 96.5 786 ILE B CA 1
ATOM 15089 C C . ILE B 1 786 ? -4.898 42.625 3.33 1 96.5 786 ILE B C 1
ATOM 15091 O O . ILE B 1 786 ? -3.922 42 2.906 1 96.5 786 ILE B O 1
ATOM 15095 N N . TYR B 1 787 ? -5.078 43.906 3.193 1 97.81 787 TYR B N 1
ATOM 15096 C CA . TYR B 1 787 ? -4.129 44.719 2.428 1 97.81 787 TYR B CA 1
ATOM 15097 C C . TYR B 1 787 ? -3.273 45.562 3.35 1 97.81 787 TYR B C 1
ATOM 15099 O O . TYR B 1 787 ? -3.756 46.094 4.367 1 97.81 787 TYR B O 1
ATOM 15107 N N . PHE B 1 788 ? -2.041 45.656 2.994 1 97.44 788 PHE B N 1
ATOM 15108 C CA . PHE B 1 788 ? -1.138 46.656 3.59 1 97.44 788 PHE B CA 1
ATOM 15109 C C . PHE B 1 788 ? -1.414 48.031 3.039 1 97.44 788 PHE B C 1
ATOM 15111 O O . PHE B 1 788 ? -1.283 48.281 1.837 1 97.44 788 PHE B O 1
ATOM 15118 N N . VAL B 1 789 ? -1.896 49 3.883 1 98 789 VAL B N 1
ATOM 15119 C CA . VAL B 1 789 ? -2.186 50.375 3.488 1 98 789 VAL B CA 1
ATOM 15120 C C . VAL B 1 789 ? -1.35 51.344 4.324 1 98 789 VAL B C 1
ATOM 15122 O O . VAL B 1 789 ? -1.467 51.375 5.551 1 98 789 VAL B O 1
ATOM 15125 N N . CYS B 1 790 ? -0.517 52.031 3.686 1 97.81 790 CYS B N 1
ATOM 15126 C CA . CYS B 1 790 ? 0.39 52.938 4.387 1 97.81 790 CYS B CA 1
ATOM 15127 C C . CYS B 1 790 ? 0.369 54.344 3.758 1 97.81 790 CYS B C 1
ATOM 15129 O O . CYS B 1 790 ? 0.397 54.469 2.533 1 97.81 790 CYS B O 1
ATOM 15131 N N . TRP B 1 791 ? 0.317 55.406 4.543 1 97.12 791 TRP B N 1
ATOM 15132 C CA . TRP B 1 791 ? 0.3 56.781 4.035 1 97.12 791 TRP B CA 1
ATOM 15133 C C . TRP B 1 791 ? 1.473 57.562 4.586 1 97.12 791 TRP B C 1
ATOM 15135 O O . TRP B 1 791 ? 1.406 58.812 4.676 1 97.12 791 TRP B O 1
ATOM 15145 N N . ASP B 1 792 ? 2.498 56.844 5.074 1 95.94 792 ASP B N 1
ATOM 15146 C CA . ASP B 1 792 ? 3.756 57.5 5.426 1 95.94 792 ASP B CA 1
ATOM 15147 C C . ASP B 1 792 ? 4.473 58.031 4.184 1 95.94 792 ASP B C 1
ATOM 15149 O O . ASP B 1 792 ? 4.875 57.25 3.32 1 95.94 792 ASP B O 1
ATOM 15153 N N . PRO B 1 793 ? 4.707 59.281 4.109 1 94.38 793 PRO B N 1
ATOM 15154 C CA . PRO B 1 793 ? 5.277 59.875 2.893 1 94.38 793 PRO B CA 1
ATOM 15155 C C . PRO B 1 793 ? 6.672 59.312 2.58 1 94.38 793 PRO B C 1
ATOM 15157 O O . PRO B 1 793 ? 7.066 59.25 1.414 1 94.38 793 PRO B O 1
ATOM 15160 N N . GLU B 1 794 ? 7.402 58.906 3.559 1 94.94 794 GLU B N 1
ATOM 15161 C CA . GLU B 1 794 ? 8.766 58.438 3.35 1 94.94 794 GLU B CA 1
ATOM 15162 C C . GLU B 1 794 ? 8.766 57.031 2.752 1 94.94 794 GLU B C 1
ATOM 15164 O O . GLU B 1 794 ? 9.781 56.594 2.209 1 94.94 794 GLU B O 1
ATOM 15169 N N . LEU B 1 795 ? 7.676 56.375 2.848 1 96.38 795 LEU B N 1
ATOM 15170 C CA . LEU B 1 795 ? 7.613 55 2.383 1 96.38 795 LEU B CA 1
ATOM 15171 C C . LEU B 1 795 ? 6.879 54.906 1.051 1 96.38 795 LEU B C 1
ATOM 15173 O O . LEU B 1 795 ? 6.711 53.812 0.505 1 96.38 795 LEU B O 1
ATOM 15177 N N . ILE B 1 796 ? 6.434 55.969 0.457 1 96.06 796 ILE B N 1
ATOM 15178 C CA . ILE B 1 796 ? 5.766 56 -0.84 1 96.06 796 ILE B CA 1
ATOM 15179 C C . ILE B 1 796 ? 6.805 56.094 -1.954 1 96.06 796 ILE B C 1
ATOM 15181 O O . ILE B 1 796 ? 7.535 57.094 -2.049 1 96.06 796 ILE B O 1
ATOM 15185 N N . PRO B 1 797 ? 6.922 55.062 -2.705 1 94.25 797 PRO B N 1
ATOM 15186 C CA . PRO B 1 797 ? 7.914 55.094 -3.781 1 94.25 797 PRO B CA 1
ATOM 15187 C C . PRO B 1 797 ? 7.574 56.094 -4.871 1 94.25 797 PRO B C 1
ATOM 15189 O O . PRO B 1 797 ? 6.41 56.469 -5.035 1 94.25 797 PRO B O 1
ATOM 15192 N N . THR B 1 798 ? 8.555 56.531 -5.633 1 86.69 798 THR B N 1
ATOM 15193 C CA . THR B 1 798 ? 8.383 57.531 -6.664 1 86.69 798 THR B CA 1
ATOM 15194 C C . THR B 1 798 ? 7.777 56.938 -7.926 1 86.69 798 THR B C 1
ATOM 15196 O O . THR B 1 798 ? 7.18 57.656 -8.734 1 86.69 798 THR B O 1
ATOM 15199 N N . GLY B 1 799 ? 7.934 55.656 -8.148 1 83.62 799 GLY B N 1
ATOM 15200 C CA . GLY B 1 799 ? 7.371 55 -9.32 1 83.62 799 GLY B CA 1
ATOM 15201 C C . GLY B 1 799 ? 6.863 53.594 -9.031 1 83.62 799 GLY B C 1
ATOM 15202 O O . GLY B 1 799 ? 7.156 53.031 -7.98 1 83.62 799 GLY B O 1
ATOM 15203 N N . THR B 1 800 ? 5.859 53.188 -9.883 1 85.12 800 THR B N 1
ATOM 15204 C CA . THR B 1 800 ? 5.348 51.812 -9.773 1 85.12 800 THR B CA 1
ATOM 15205 C C . THR B 1 800 ? 5.629 51.031 -11.047 1 85.12 800 THR B C 1
ATOM 15207 O O . THR B 1 800 ? 6.016 51.625 -12.062 1 85.12 800 THR B O 1
ATOM 15210 N N . SER B 1 801 ? 5.703 49.75 -10.914 1 90.88 801 SER B N 1
ATOM 15211 C CA . SER B 1 801 ? 5.879 48.844 -12.039 1 90.88 801 SER B CA 1
ATOM 15212 C C . SER B 1 801 ? 4.543 48.281 -12.508 1 90.88 801 SER B C 1
ATOM 15214 O O . SER B 1 801 ? 3.549 48.312 -11.781 1 90.88 801 SER B O 1
ATOM 15216 N N . GLU B 1 802 ? 4.508 47.812 -13.781 1 92.56 802 GLU B N 1
ATOM 15217 C CA . GLU B 1 802 ? 3.303 47.188 -14.305 1 92.56 802 GLU B CA 1
ATOM 15218 C C . GLU B 1 802 ? 2.984 45.906 -13.531 1 92.56 802 GLU B C 1
ATOM 15220 O O . GLU B 1 802 ? 3.885 45.125 -13.203 1 92.56 802 GLU B O 1
ATOM 15225 N N . PRO B 1 803 ? 1.73 45.781 -13.156 1 93.5 803 PRO B N 1
ATOM 15226 C CA . PRO B 1 803 ? 1.366 44.562 -12.438 1 93.5 803 PRO B CA 1
ATOM 15227 C C . PRO B 1 803 ? 1.566 43.281 -13.281 1 93.5 803 PRO B C 1
ATOM 15229 O O . PRO B 1 803 ? 1.431 43.344 -14.508 1 93.5 803 PRO B O 1
ATOM 15232 N N . MET B 1 804 ? 1.827 42.188 -12.758 1 92.56 804 MET B N 1
ATOM 15233 C CA . MET B 1 804 ? 2.023 40.906 -13.43 1 92.56 804 MET B CA 1
ATOM 15234 C C . MET B 1 804 ? 0.686 40.281 -13.828 1 92.56 804 MET B C 1
ATOM 15236 O O . MET B 1 804 ? -0.36 40.656 -13.297 1 92.56 804 MET B O 1
ATOM 15240 N N . ASP B 1 805 ? 0.724 39.344 -14.82 1 89.31 805 ASP B N 1
ATOM 15241 C CA . ASP B 1 805 ? -0.454 38.562 -15.211 1 89.31 805 ASP B CA 1
ATOM 15242 C C . ASP B 1 805 ? -0.667 37.375 -14.273 1 89.31 805 ASP B C 1
ATOM 15244 O O . ASP B 1 805 ? 0.201 36.531 -14.148 1 89.31 805 ASP B O 1
ATOM 15248 N N . TYR B 1 806 ? -1.765 37.312 -13.664 1 89.12 806 TYR B N 1
ATOM 15249 C CA . TYR B 1 806 ? -2.012 36.281 -12.664 1 89.12 806 TYR B CA 1
ATOM 15250 C C . TYR B 1 806 ? -3.041 35.281 -13.156 1 89.12 806 TYR B C 1
ATOM 15252 O O . TYR B 1 806 ? -3.709 34.625 -12.359 1 89.12 806 TYR B O 1
ATOM 15260 N N . THR B 1 807 ? -3.219 35.062 -14.492 1 84.94 807 THR B N 1
ATOM 15261 C CA . THR B 1 807 ? -4.117 34.062 -15.031 1 84.94 807 THR B CA 1
ATOM 15262 C C . THR B 1 807 ? -3.674 32.656 -14.609 1 84.94 807 THR B C 1
ATOM 15264 O O . THR B 1 807 ? -2.527 32.25 -14.844 1 84.94 807 THR B O 1
ATOM 15267 N N . PRO B 1 808 ? -4.566 31.938 -13.969 1 84.19 808 PRO B N 1
ATOM 15268 C CA . PRO B 1 808 ? -4.184 30.609 -13.477 1 84.19 808 PRO B CA 1
ATOM 15269 C C . PRO B 1 808 ? -3.951 29.609 -14.609 1 84.19 808 PRO B C 1
ATOM 15271 O O . PRO B 1 808 ? -4.473 29.781 -15.711 1 84.19 808 PRO B O 1
ATOM 15274 N N . GLU B 1 809 ? -3.16 28.469 -14.328 1 82.31 809 GLU B N 1
ATOM 15275 C CA . GLU B 1 809 ? -2.951 27.359 -15.266 1 82.31 809 GLU B CA 1
ATOM 15276 C C . GLU B 1 809 ? -4.238 26.578 -15.492 1 82.31 809 GLU B C 1
ATOM 15278 O O . GLU B 1 809 ? -5.074 26.469 -14.586 1 82.31 809 GLU B O 1
ATOM 15283 N N . PRO B 1 810 ? -4.375 26 -16.641 1 80 810 PRO B N 1
ATOM 15284 C CA . PRO B 1 810 ? -5.59 25.219 -16.891 1 80 810 PRO B CA 1
ATOM 15285 C C . PRO B 1 810 ? -5.672 23.953 -16.031 1 80 810 PRO B C 1
ATOM 15287 O O . PRO B 1 810 ? -4.652 23.312 -15.789 1 80 810 PRO B O 1
ATOM 15290 N N . THR B 1 811 ? -6.828 23.703 -15.617 1 81.06 811 THR B N 1
ATOM 15291 C CA . THR B 1 811 ? -7.074 22.578 -14.734 1 81.06 811 THR B CA 1
ATOM 15292 C C . THR B 1 811 ? -7.312 21.297 -15.539 1 81.06 811 THR B C 1
ATOM 15294 O O . THR B 1 811 ? -7.781 21.359 -16.672 1 81.06 811 THR B O 1
ATOM 15297 N N . GLN B 1 812 ? -6.934 20.078 -15.047 1 76.5 812 GLN B N 1
ATOM 15298 C CA . GLN B 1 812 ? -7.227 18.781 -15.641 1 76.5 812 GLN B CA 1
ATOM 15299 C C . GLN B 1 812 ? -8.648 18.328 -15.312 1 76.5 812 GLN B C 1
ATOM 15301 O O . GLN B 1 812 ? -9.008 18.188 -14.141 1 76.5 812 GLN B O 1
ATOM 15306 N N . ILE B 1 813 ? -9.531 18.188 -16.281 1 81.06 813 ILE B N 1
ATOM 15307 C CA . ILE B 1 813 ? -10.914 17.766 -16.078 1 81.06 813 ILE B CA 1
ATOM 15308 C C . ILE B 1 813 ? -11.039 16.266 -16.297 1 81.06 813 ILE B C 1
ATOM 15310 O O . ILE B 1 813 ? -10.625 15.734 -17.328 1 81.06 813 ILE B O 1
ATOM 15314 N N . LEU B 1 814 ? -11.5 15.539 -15.258 1 79 814 LEU B N 1
ATOM 15315 C CA . LEU B 1 814 ? -11.664 14.094 -15.312 1 79 814 LEU B CA 1
ATOM 15316 C C . LEU B 1 814 ? -12.922 13.719 -16.094 1 79 814 LEU B C 1
ATOM 15318 O O . LEU B 1 814 ? -13.859 14.516 -16.188 1 79 814 LEU B O 1
ATOM 15322 N N . ASP B 1 815 ? -12.938 12.57 -16.719 1 73.38 815 ASP B N 1
ATOM 15323 C CA . ASP B 1 815 ? -14.078 12.07 -17.469 1 73.38 815 ASP B CA 1
ATOM 15324 C C . ASP B 1 815 ? -15.047 11.312 -16.578 1 73.38 815 ASP B C 1
ATOM 15326 O O . ASP B 1 815 ? -16.047 10.75 -17.047 1 73.38 815 ASP B O 1
ATOM 15330 N N . HIS B 1 816 ? -14.75 11.258 -15.305 1 75.69 816 HIS B N 1
ATOM 15331 C CA . HIS B 1 816 ? -15.578 10.57 -14.312 1 75.69 816 HIS B CA 1
ATOM 15332 C C . HIS B 1 816 ? -15.695 11.391 -13.031 1 75.69 816 HIS B C 1
ATOM 15334 O O . HIS B 1 816 ? -15.07 12.453 -12.906 1 75.69 816 HIS B O 1
ATOM 15340 N N . ASP B 1 817 ? -16.578 10.969 -12.203 1 81.56 817 ASP B N 1
ATOM 15341 C CA . ASP B 1 817 ? -16.734 11.656 -10.922 1 81.56 817 ASP B CA 1
ATOM 15342 C C . ASP B 1 817 ? -15.5 11.484 -10.047 1 81.56 817 ASP B C 1
ATOM 15344 O O . ASP B 1 817 ? -14.867 10.422 -10.062 1 81.56 817 ASP B O 1
ATOM 15348 N N . VAL B 1 818 ? -15.211 12.484 -9.398 1 87.56 818 VAL B N 1
ATOM 15349 C CA . VAL B 1 818 ? -14.055 12.453 -8.508 1 87.56 818 VAL B CA 1
ATOM 15350 C C . VAL B 1 818 ? -14.281 11.438 -7.395 1 87.56 818 VAL B C 1
ATOM 15352 O O . VAL B 1 818 ? -15.367 11.375 -6.812 1 87.56 818 VAL B O 1
ATOM 15355 N N . THR B 1 819 ? -13.328 10.57 -7.164 1 85.56 819 THR B N 1
ATOM 15356 C CA . THR B 1 819 ? -13.414 9.586 -6.094 1 85.56 819 THR B CA 1
ATOM 15357 C C . THR B 1 819 ? -12.594 10.023 -4.887 1 85.56 819 THR B C 1
ATOM 15359 O O . THR B 1 819 ? -11.695 10.852 -5.004 1 85.56 819 THR B O 1
ATOM 15362 N N . ILE B 1 820 ? -12.898 9.445 -3.766 1 87 820 ILE B N 1
ATOM 15363 C CA . ILE B 1 820 ? -12.188 9.781 -2.535 1 87 820 ILE B CA 1
ATOM 15364 C C . ILE B 1 820 ? -10.742 9.305 -2.623 1 87 820 ILE B C 1
ATOM 15366 O O . ILE B 1 820 ? -9.836 9.945 -2.084 1 87 820 ILE B O 1
ATOM 15370 N N . GLU B 1 821 ? -10.484 8.188 -3.305 1 83.94 821 GLU B N 1
ATOM 15371 C CA . GLU B 1 821 ? -9.125 7.68 -3.494 1 83.94 821 GLU B CA 1
ATOM 15372 C C . GLU B 1 821 ? -8.258 8.695 -4.242 1 83.94 821 GLU B C 1
ATOM 15374 O O . GLU B 1 821 ? -7.066 8.828 -3.961 1 83.94 821 GLU B O 1
ATOM 15379 N N . GLU B 1 822 ? -8.867 9.312 -5.215 1 87.06 822 GLU B N 1
ATOM 15380 C CA . GLU B 1 822 ? -8.133 10.32 -5.969 1 87.06 822 GLU B CA 1
ATOM 15381 C C . GLU B 1 822 ? -7.789 11.523 -5.094 1 87.06 822 GLU B C 1
ATOM 15383 O O . GLU B 1 822 ? -6.738 12.141 -5.266 1 87.06 822 GLU B O 1
ATOM 15388 N N . ILE B 1 823 ? -8.703 11.867 -4.207 1 92.5 823 ILE B N 1
ATOM 15389 C CA . ILE B 1 823 ? -8.453 12.977 -3.289 1 92.5 823 ILE B CA 1
ATOM 15390 C C . ILE B 1 823 ? -7.312 12.609 -2.344 1 92.5 823 ILE B C 1
ATOM 15392 O O . ILE B 1 823 ? -6.461 13.453 -2.037 1 92.5 823 ILE B O 1
ATOM 15396 N N . GLU B 1 824 ? -7.316 11.359 -1.881 1 92.81 824 GLU B N 1
ATOM 15397 C CA . GLU B 1 824 ? -6.242 10.883 -1.014 1 92.81 824 GLU B CA 1
ATOM 15398 C C . GLU B 1 824 ? -4.895 10.93 -1.728 1 92.81 824 GLU B C 1
ATOM 15400 O O . GLU B 1 824 ? -3.895 11.352 -1.146 1 92.81 824 GLU B O 1
ATOM 15405 N N . GLU B 1 825 ? -4.867 10.5 -2.934 1 88.12 825 GLU B N 1
ATOM 15406 C CA . GLU B 1 825 ? -3.652 10.562 -3.738 1 88.12 825 GLU B CA 1
ATOM 15407 C C . GLU B 1 825 ? -3.219 12.008 -3.975 1 88.12 825 GLU B C 1
ATOM 15409 O O . GLU B 1 825 ? -2.023 12.305 -4.004 1 88.12 825 GLU B O 1
ATOM 15414 N N . TYR B 1 826 ? -4.188 12.836 -4.188 1 90.56 826 TYR B N 1
ATOM 15415 C CA . TYR B 1 826 ? -3.895 14.25 -4.371 1 90.56 826 TYR B CA 1
ATOM 15416 C C . TYR B 1 826 ? -3.221 14.836 -3.137 1 90.56 826 TYR B C 1
ATOM 15418 O O . TYR B 1 826 ? -2.264 15.602 -3.25 1 90.56 826 TYR B O 1
ATOM 15426 N N . PHE B 1 827 ? -3.746 14.531 -1.99 1 94 827 PHE B N 1
ATOM 15427 C CA . PHE B 1 827 ? -3.162 14.992 -0.737 1 94 827 PHE B CA 1
ATOM 15428 C C . PHE B 1 827 ? -1.69 14.602 -0.65 1 94 827 PHE B C 1
ATOM 15430 O O . PHE B 1 827 ? -0.843 15.43 -0.305 1 94 827 PHE B O 1
ATOM 15437 N N . THR B 1 828 ? -1.382 13.375 -0.92 1 91.94 828 THR B N 1
ATOM 15438 C CA . THR B 1 828 ? -0.013 12.875 -0.857 1 91.94 828 THR B CA 1
ATOM 15439 C C . THR B 1 828 ? 0.861 13.555 -1.904 1 91.94 828 THR B C 1
ATOM 15441 O O . THR B 1 828 ? 2.008 13.914 -1.627 1 91.94 828 THR B O 1
ATOM 15444 N N . ASN B 1 829 ? 0.334 13.766 -3.07 1 87.31 829 ASN B N 1
ATOM 15445 C CA . ASN B 1 829 ? 1.073 14.43 -4.141 1 87.31 829 ASN B CA 1
ATOM 15446 C C . ASN B 1 829 ? 1.333 15.898 -3.822 1 87.31 829 ASN B C 1
ATOM 15448 O O . ASN B 1 829 ? 2.324 16.469 -4.277 1 87.31 829 ASN B O 1
ATOM 15452 N N . TYR B 1 830 ? 0.385 16.516 -3.094 1 88.75 830 TYR B N 1
ATOM 15453 C CA . TYR B 1 830 ? 0.596 17.891 -2.672 1 88.75 830 TYR B CA 1
ATOM 15454 C C . TYR B 1 830 ? 1.869 18.016 -1.845 1 88.75 830 TYR B C 1
ATOM 15456 O O . TYR B 1 830 ? 2.633 18.969 -2.014 1 88.75 830 TYR B O 1
ATOM 15464 N N . ILE B 1 831 ? 2.102 17.094 -0.969 1 88.56 831 ILE B N 1
ATOM 15465 C CA . ILE B 1 831 ? 3.281 17.125 -0.109 1 88.56 831 ILE B CA 1
ATOM 15466 C C . ILE B 1 831 ? 4.543 17.016 -0.962 1 88.56 831 ILE B C 1
ATOM 15468 O O . ILE B 1 831 ? 5.547 17.672 -0.686 1 88.56 831 ILE B O 1
ATOM 15472 N N . VAL B 1 832 ? 4.465 16.219 -2.004 1 84.56 832 VAL B N 1
ATOM 15473 C CA . VAL B 1 832 ? 5.594 15.992 -2.906 1 84.56 832 VAL B CA 1
ATOM 15474 C C . VAL B 1 832 ? 5.902 17.281 -3.668 1 84.56 832 VAL B C 1
ATOM 15476 O O . VAL B 1 832 ? 7.066 17.578 -3.939 1 84.56 832 VAL B O 1
ATOM 15479 N N . ASN B 1 833 ? 4.836 18.047 -3.945 1 79.06 833 ASN B N 1
ATOM 15480 C CA . ASN B 1 833 ? 5.012 19.172 -4.848 1 79.06 833 ASN B CA 1
ATOM 15481 C C . ASN B 1 833 ? 4.984 20.5 -4.098 1 79.06 833 ASN B C 1
ATOM 15483 O O . ASN B 1 833 ? 4.93 21.578 -4.711 1 79.06 833 ASN B O 1
ATOM 15487 N N . ASP B 1 834 ? 4.914 20.469 -2.832 1 81 834 ASP B N 1
ATOM 15488 C CA . ASP B 1 834 ? 4.891 21.703 -2.064 1 81 834 ASP B CA 1
ATOM 15489 C C . ASP B 1 834 ? 6.215 22.469 -2.201 1 81 834 ASP B C 1
ATOM 15491 O O . ASP B 1 834 ? 7.219 22.078 -1.598 1 81 834 ASP B O 1
ATOM 15495 N N . SER B 1 835 ? 6.207 23.484 -3.033 1 81.94 835 SER B N 1
ATOM 15496 C CA . SER B 1 835 ? 7.434 24.219 -3.326 1 81.94 835 SER B CA 1
ATOM 15497 C C . SER B 1 835 ? 7.285 25.703 -2.988 1 81.94 835 SER B C 1
ATOM 15499 O O . SER B 1 835 ? 8.156 26.516 -3.316 1 81.94 835 SER B O 1
ATOM 15501 N N . LEU B 1 836 ? 6.223 26.156 -2.34 1 82.69 836 LEU B N 1
ATOM 15502 C CA . LEU B 1 836 ? 5.941 27.562 -2.07 1 82.69 836 LEU B CA 1
ATOM 15503 C C . LEU B 1 836 ? 7.047 28.188 -1.231 1 82.69 836 LEU B C 1
ATOM 15505 O O . LEU B 1 836 ? 7.551 29.266 -1.563 1 82.69 836 LEU B O 1
ATOM 15509 N N . GLY B 1 837 ? 7.391 27.516 -0.161 1 84.44 837 GLY B N 1
ATOM 15510 C CA . GLY B 1 837 ? 8.445 28.031 0.705 1 84.44 837 GLY B CA 1
ATOM 15511 C C . GLY B 1 837 ? 9.789 28.109 0.018 1 84.44 837 GLY B C 1
ATOM 15512 O O . GLY B 1 837 ? 10.531 29.078 0.21 1 84.44 837 GLY B O 1
ATOM 15513 N N . ILE B 1 838 ? 10.047 27.203 -0.825 1 85.75 838 ILE B N 1
ATOM 15514 C CA . ILE B 1 838 ? 11.328 27.156 -1.528 1 85.75 838 ILE B CA 1
ATOM 15515 C C . ILE B 1 838 ? 11.406 28.297 -2.537 1 85.75 838 ILE B C 1
ATOM 15517 O O . ILE B 1 838 ? 12.445 28.938 -2.668 1 85.75 838 ILE B O 1
ATOM 15521 N N . ILE B 1 839 ? 10.312 28.531 -3.207 1 90.94 839 ILE B N 1
ATOM 15522 C CA . ILE B 1 839 ? 10.273 29.594 -4.215 1 90.94 839 ILE B CA 1
ATOM 15523 C C . ILE B 1 839 ? 10.406 30.953 -3.545 1 90.94 839 ILE B C 1
ATOM 15525 O O . ILE B 1 839 ? 11.148 31.812 -4.02 1 90.94 839 ILE B O 1
ATOM 15529 N N . ALA B 1 840 ? 9.68 31.125 -2.455 1 91.81 840 ALA B N 1
ATOM 15530 C CA . ALA B 1 840 ? 9.727 32.406 -1.728 1 91.81 840 ALA B CA 1
ATOM 15531 C C . ALA B 1 840 ? 11.133 32.656 -1.199 1 91.81 840 ALA B C 1
ATOM 15533 O O . ALA B 1 840 ? 11.625 33.781 -1.291 1 91.81 840 ALA B O 1
ATOM 15534 N N . ASN B 1 841 ? 11.734 31.672 -0.638 1 91.19 841 ASN B N 1
ATOM 15535 C CA . ASN B 1 841 ? 13.086 31.828 -0.116 1 91.19 841 ASN B CA 1
ATOM 15536 C C . ASN B 1 841 ? 14.094 32.094 -1.232 1 91.19 841 ASN B C 1
ATOM 15538 O O . ASN B 1 841 ? 15.031 32.875 -1.055 1 91.19 841 ASN B O 1
ATOM 15542 N N . ALA B 1 842 ? 13.867 31.422 -2.322 1 93.31 842 ALA B N 1
ATOM 15543 C CA . ALA B 1 842 ? 14.734 31.656 -3.471 1 93.31 842 ALA B CA 1
ATOM 15544 C C . ALA B 1 842 ? 14.617 33.094 -3.965 1 93.31 842 ALA B C 1
ATOM 15546 O O . ALA B 1 842 ? 15.617 33.719 -4.301 1 93.31 842 ALA B O 1
ATOM 15547 N N . HIS B 1 843 ? 13.406 33.562 -4.027 1 95.75 843 HIS B N 1
ATOM 15548 C CA . HIS B 1 843 ? 13.18 34.938 -4.441 1 95.75 843 HIS B CA 1
ATOM 15549 C C . HIS B 1 843 ? 13.891 35.938 -3.516 1 95.75 843 HIS B C 1
ATOM 15551 O O . HIS B 1 843 ? 14.516 36.875 -3.979 1 95.75 843 HIS B O 1
ATOM 15557 N N . THR B 1 844 ? 13.773 35.688 -2.209 1 95.06 844 THR B N 1
ATOM 15558 C CA . THR B 1 844 ? 14.406 36.531 -1.216 1 95.06 844 THR B CA 1
ATOM 15559 C C . THR B 1 844 ? 15.922 36.531 -1.381 1 95.06 844 THR B C 1
ATOM 15561 O O . THR B 1 844 ? 16.562 37.594 -1.335 1 95.06 844 THR B O 1
ATOM 15564 N N . ALA B 1 845 ? 16.484 35.406 -1.6 1 94.69 845 ALA B N 1
ATOM 15565 C CA . ALA B 1 845 ? 17.938 35.281 -1.745 1 94.69 845 ALA B CA 1
ATOM 15566 C C . ALA B 1 845 ? 18.422 35.938 -3.033 1 94.69 845 ALA B C 1
ATOM 15568 O O . ALA B 1 845 ? 19.422 36.656 -3.029 1 94.69 845 ALA B O 1
ATOM 15569 N N . PHE B 1 846 ? 17.734 35.719 -4.133 1 95.62 846 PHE B N 1
ATOM 15570 C CA . PHE B 1 846 ? 18.125 36.312 -5.418 1 95.62 846 PHE B CA 1
ATOM 15571 C C . PHE B 1 846 ? 17.953 37.812 -5.422 1 95.62 846 PHE B C 1
ATOM 15573 O O . PHE B 1 846 ? 18.766 38.531 -6.008 1 95.62 846 PHE B O 1
ATOM 15580 N N . ALA B 1 847 ? 16.859 38.281 -4.805 1 96.25 847 ALA B N 1
ATOM 15581 C CA . ALA B 1 847 ? 16.609 39.719 -4.75 1 96.25 847 ALA B CA 1
ATOM 15582 C C . ALA B 1 847 ? 17.703 40.438 -3.961 1 96.25 847 ALA B C 1
ATOM 15584 O O . ALA B 1 847 ? 18.031 41.562 -4.254 1 96.25 847 ALA B O 1
ATOM 15585 N N . ASP B 1 848 ? 18.188 39.75 -2.963 1 94.81 848 ASP B N 1
ATOM 15586 C CA . ASP B 1 848 ? 19.266 40.344 -2.164 1 94.81 848 ASP B CA 1
ATOM 15587 C C . ASP B 1 848 ? 20.609 40.25 -2.895 1 94.81 848 ASP B C 1
ATOM 15589 O O . ASP B 1 848 ? 21.422 41.156 -2.795 1 94.81 848 ASP B O 1
AT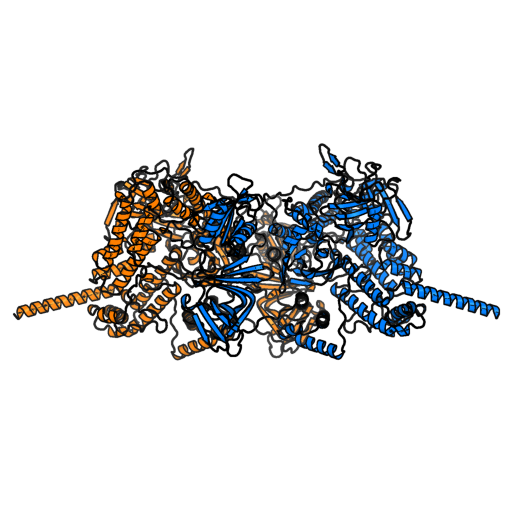OM 15593 N N . LYS B 1 849 ? 20.844 39.281 -3.625 1 92.88 849 LYS B N 1
ATOM 15594 C CA . LYS B 1 849 ? 22.141 39 -4.258 1 92.88 849 LYS B CA 1
ATOM 15595 C C . LYS B 1 849 ? 22.297 39.781 -5.551 1 92.88 849 LYS B C 1
ATOM 15597 O O . LYS B 1 849 ? 23.375 40.312 -5.844 1 92.88 849 LYS B O 1
ATOM 15602 N N . GLU B 1 850 ? 21.219 39.906 -6.301 1 93.88 850 GLU B N 1
ATOM 15603 C CA . GLU B 1 850 ? 21.266 40.531 -7.621 1 93.88 850 GLU B CA 1
ATOM 15604 C C . GLU B 1 850 ? 21.219 42.062 -7.52 1 93.88 850 GLU B C 1
ATOM 15606 O O . GLU B 1 850 ? 20.5 42.594 -6.684 1 93.88 850 GLU B O 1
ATOM 15611 N N . PRO B 1 851 ? 21.906 42.719 -8.344 1 91.75 851 PRO B N 1
ATOM 15612 C CA . PRO B 1 851 ? 21.953 44.188 -8.297 1 91.75 851 PRO B CA 1
ATOM 15613 C C . PRO B 1 851 ? 20.609 44.844 -8.602 1 91.75 851 PRO B C 1
ATOM 15615 O O . PRO B 1 851 ? 20.266 45.875 -8.055 1 91.75 851 PRO B O 1
ATOM 15618 N N . LEU B 1 852 ? 19.828 44.188 -9.508 1 94.31 852 LEU B N 1
ATOM 15619 C CA . LEU B 1 852 ? 18.531 44.75 -9.875 1 94.31 852 LEU B CA 1
ATOM 15620 C C . LEU B 1 852 ? 17.453 44.344 -8.867 1 94.31 852 LEU B C 1
ATOM 15622 O O . LEU B 1 852 ? 16.281 44.656 -9.047 1 94.31 852 LEU B O 1
ATOM 15626 N N . LYS B 1 853 ? 17.859 43.656 -7.879 1 95.81 853 LYS B N 1
ATOM 15627 C CA . LYS B 1 853 ? 16.984 43.219 -6.797 1 95.81 853 LYS B CA 1
ATOM 15628 C C . LYS B 1 853 ? 15.773 42.469 -7.34 1 95.81 853 LYS B C 1
ATOM 15630 O O . LYS B 1 853 ? 15.914 41.5 -8.109 1 95.81 853 LYS B O 1
ATOM 15635 N N . ALA B 1 854 ? 14.531 42.875 -7.062 1 96.44 854 ALA B N 1
ATOM 15636 C CA . ALA B 1 854 ? 13.344 42.125 -7.457 1 96.44 854 ALA B CA 1
ATOM 15637 C C . ALA B 1 854 ? 13.07 42.281 -8.953 1 96.44 854 ALA B C 1
ATOM 15639 O O . ALA B 1 854 ? 12.289 41.5 -9.523 1 96.44 854 ALA B O 1
ATOM 15640 N N . PHE B 1 855 ? 13.789 43.188 -9.664 1 95.56 855 PHE B N 1
ATOM 15641 C CA . PHE B 1 855 ? 13.633 43.375 -11.102 1 95.56 855 PHE B CA 1
ATOM 15642 C C . PHE B 1 855 ? 14.469 42.344 -11.867 1 95.56 855 PHE B C 1
ATOM 15644 O O . PHE B 1 855 ? 14.336 42.219 -13.086 1 95.56 855 PHE B O 1
ATOM 15651 N N . SER B 1 856 ? 15.25 41.594 -11.133 1 95.81 856 SER B N 1
ATOM 15652 C CA . SER B 1 856 ? 16.125 40.625 -11.797 1 95.81 856 SER B CA 1
ATOM 15653 C C . SER B 1 856 ? 15.336 39.5 -12.469 1 95.81 856 SER B C 1
ATOM 15655 O O . SER B 1 856 ? 14.234 39.188 -12.023 1 95.81 856 SER B O 1
ATOM 15657 N N . ASP B 1 857 ? 15.875 38.938 -13.414 1 93.81 857 ASP B N 1
ATOM 15658 C CA . ASP B 1 857 ? 15.203 37.906 -14.211 1 93.81 857 ASP B CA 1
ATOM 15659 C C . ASP B 1 857 ? 14.836 36.719 -13.344 1 93.81 857 ASP B C 1
ATOM 15661 O O . ASP B 1 857 ? 13.719 36.188 -13.422 1 93.81 857 ASP B O 1
ATOM 15665 N N . PRO B 1 858 ? 15.758 36.281 -12.508 1 94.38 858 PRO B N 1
ATOM 15666 C CA . PRO B 1 858 ? 15.383 35.156 -11.648 1 94.38 858 PRO B CA 1
ATOM 15667 C C . PRO B 1 858 ? 14.203 35.5 -10.734 1 94.38 858 PRO B C 1
ATOM 15669 O O . PRO B 1 858 ? 13.336 34.625 -10.5 1 94.38 858 PRO B O 1
ATOM 15672 N N . CYS B 1 859 ? 14.172 36.656 -10.289 1 96.25 859 CYS B N 1
ATOM 15673 C CA . CYS B 1 859 ? 13.117 37.062 -9.367 1 96.25 859 CYS B CA 1
ATOM 15674 C C . CYS B 1 859 ? 11.773 37.156 -10.086 1 96.25 859 CYS B C 1
ATOM 15676 O O . CYS B 1 859 ? 10.734 36.781 -9.539 1 96.25 859 CYS B O 1
ATOM 15678 N N . ILE B 1 860 ? 11.766 37.656 -11.312 1 95.75 860 ILE B N 1
ATOM 15679 C CA . ILE B 1 860 ? 10.539 37.75 -12.102 1 95.75 860 ILE B CA 1
ATOM 15680 C C . ILE B 1 860 ? 10.016 36.344 -12.422 1 95.75 860 ILE B C 1
ATOM 15682 O O . ILE B 1 860 ? 8.812 36.094 -12.336 1 95.75 860 ILE B O 1
ATOM 15686 N N . GLU B 1 861 ? 10.906 35.469 -12.734 1 95.31 861 GLU B N 1
ATOM 15687 C CA . GLU B 1 861 ? 10.516 34.094 -13.008 1 95.31 861 GLU B CA 1
ATOM 15688 C C . GLU B 1 861 ? 9.984 33.406 -11.75 1 95.31 861 GLU B C 1
ATOM 15690 O O . GLU B 1 861 ? 9.008 32.656 -11.812 1 95.31 861 GLU B O 1
ATOM 15695 N N . LEU B 1 862 ? 10.648 33.625 -10.719 1 95.5 862 LEU B N 1
ATOM 15696 C CA . LEU B 1 862 ? 10.227 33.031 -9.453 1 95.5 862 LEU B CA 1
ATOM 15697 C C . LEU B 1 862 ? 8.859 33.594 -9.047 1 95.5 862 LEU B C 1
ATOM 15699 O O . LEU B 1 862 ? 8.055 32.844 -8.445 1 95.5 862 LEU B O 1
ATOM 15703 N N . ALA B 1 863 ? 8.617 34.844 -9.297 1 95.75 863 ALA B N 1
ATOM 15704 C CA . ALA B 1 863 ? 7.305 35.438 -8.992 1 95.75 863 ALA B CA 1
ATOM 15705 C C . ALA B 1 863 ? 6.199 34.719 -9.766 1 95.75 863 ALA B C 1
ATOM 15707 O O . ALA B 1 863 ? 5.117 34.469 -9.234 1 95.75 863 ALA B O 1
ATOM 15708 N N . ARG B 1 864 ? 6.484 34.406 -10.977 1 93.88 864 ARG B N 1
ATOM 15709 C CA . ARG B 1 864 ? 5.523 33.656 -11.789 1 93.88 864 ARG B CA 1
ATOM 15710 C C . ARG B 1 864 ? 5.293 32.25 -11.227 1 93.88 864 ARG B C 1
ATOM 15712 O O . ARG B 1 864 ? 4.152 31.797 -11.156 1 93.88 864 ARG B O 1
ATOM 15719 N N . LYS B 1 865 ? 6.383 31.609 -10.898 1 93 865 LYS B N 1
ATOM 15720 C CA . LYS B 1 865 ? 6.285 30.281 -10.328 1 93 865 LYS B CA 1
ATOM 15721 C C . LYS B 1 865 ? 5.551 30.297 -8.992 1 93 865 LYS B C 1
ATOM 15723 O O . LYS B 1 865 ? 4.852 29.344 -8.648 1 93 865 LYS B O 1
ATOM 15728 N N . PHE B 1 866 ? 5.789 31.328 -8.281 1 92.56 866 PHE B N 1
ATOM 15729 C CA . PHE B 1 866 ? 5.121 31.484 -6.996 1 92.56 866 PHE B CA 1
ATOM 15730 C C . PHE B 1 866 ? 3.609 31.562 -7.176 1 92.56 866 PHE B C 1
ATOM 15732 O O . PHE B 1 866 ? 2.855 30.984 -6.395 1 92.56 866 PHE B O 1
ATOM 15739 N N . SER B 1 867 ? 3.18 32.312 -8.141 1 91.75 867 SER B N 1
ATOM 15740 C CA . SER B 1 867 ? 1.755 32.438 -8.43 1 91.75 867 SER B CA 1
ATOM 15741 C C . SER B 1 867 ? 1.147 31.094 -8.773 1 91.75 867 SER B C 1
ATOM 15743 O O . SER B 1 867 ? 0.04 30.766 -8.336 1 91.75 867 SER B O 1
ATOM 15745 N N . ILE B 1 868 ? 1.859 30.281 -9.539 1 89.88 868 ILE B N 1
ATOM 15746 C CA . ILE B 1 868 ? 1.413 28.938 -9.898 1 89.88 868 ILE B CA 1
ATOM 15747 C C . ILE B 1 868 ? 1.307 28.062 -8.648 1 89.88 868 ILE B C 1
ATOM 15749 O O . ILE B 1 868 ? 0.344 27.312 -8.484 1 89.88 868 ILE B O 1
ATOM 15753 N N . ALA B 1 869 ? 2.301 28.172 -7.785 1 87.75 869 ALA B N 1
ATOM 15754 C CA . ALA B 1 869 ? 2.34 27.375 -6.562 1 87.75 869 ALA B CA 1
ATOM 15755 C C . ALA B 1 869 ? 1.184 27.75 -5.633 1 87.75 869 ALA B C 1
ATOM 15757 O O . ALA B 1 869 ? 0.635 26.875 -4.949 1 87.75 869 ALA B O 1
ATOM 15758 N N . VAL B 1 870 ? 0.876 28.984 -5.543 1 85.94 870 VAL B N 1
ATOM 15759 C CA . VAL B 1 870 ? -0.216 29.453 -4.695 1 85.94 870 VAL B CA 1
ATOM 15760 C C . VAL B 1 870 ? -1.54 28.875 -5.195 1 85.94 870 VAL B C 1
ATOM 15762 O O . VAL B 1 870 ? -2.426 28.562 -4.398 1 85.94 870 VAL B O 1
ATOM 15765 N N . ASP B 1 871 ? -1.666 28.672 -6.488 1 85.56 871 ASP B N 1
ATOM 15766 C CA . ASP B 1 871 ? -2.912 28.203 -7.086 1 85.56 871 ASP B CA 1
ATOM 15767 C C . ASP B 1 871 ? -2.943 26.672 -7.168 1 85.56 871 ASP B C 1
ATOM 15769 O O . ASP B 1 871 ? -3.945 26.094 -7.582 1 85.56 871 ASP B O 1
ATOM 15773 N N . PHE B 1 872 ? -1.91 26.031 -6.82 1 83.88 872 PHE B N 1
ATOM 15774 C CA . PHE B 1 872 ? -1.773 24.594 -6.938 1 83.88 872 PHE B CA 1
ATOM 15775 C C . PHE B 1 872 ? -2.943 23.875 -6.266 1 83.88 872 PHE B C 1
ATOM 15777 O O . PHE B 1 872 ? -3.504 22.922 -6.82 1 83.88 872 PHE B O 1
ATOM 15784 N N . PRO B 1 873 ? -3.352 24.312 -5.082 1 81.25 873 PRO B N 1
ATOM 15785 C CA . PRO B 1 873 ? -4.441 23.609 -4.395 1 81.25 873 PRO B CA 1
ATOM 15786 C C . PRO B 1 873 ? -5.75 23.641 -5.184 1 81.25 873 PRO B C 1
ATOM 15788 O O . PRO B 1 873 ? -6.613 22.781 -4.988 1 81.25 873 PRO B O 1
ATOM 15791 N N . LYS B 1 874 ? -5.914 24.594 -6.082 1 80.5 874 LYS B N 1
ATOM 15792 C CA . LYS B 1 874 ? -7.156 24.719 -6.836 1 80.5 874 LYS B CA 1
ATOM 15793 C C . LYS B 1 874 ? -7.012 24.125 -8.234 1 80.5 874 LYS B C 1
ATOM 15795 O O . LYS B 1 874 ? -7.98 23.609 -8.797 1 80.5 874 LYS B O 1
ATOM 15800 N N . THR B 1 875 ? -5.867 24.219 -8.797 1 81.12 875 THR B N 1
ATOM 15801 C CA . THR B 1 875 ? -5.695 23.828 -10.188 1 81.12 875 THR B CA 1
ATOM 15802 C C . THR B 1 875 ? -5.141 22.406 -10.281 1 81.12 875 THR B C 1
ATOM 15804 O O . THR B 1 875 ? -5.352 21.719 -11.281 1 81.12 875 THR B O 1
ATOM 15807 N N . GLY B 1 876 ? -4.391 21.984 -9.328 1 78.5 876 GLY B N 1
ATOM 15808 C CA . GLY B 1 876 ? -3.74 20.672 -9.352 1 78.5 876 GLY B CA 1
ATOM 15809 C C . GLY B 1 876 ? -2.434 20.688 -10.125 1 78.5 876 GLY B C 1
ATOM 15810 O O . GLY B 1 876 ? -1.751 19.656 -10.211 1 78.5 876 GLY B O 1
ATOM 15811 N N . VAL B 1 877 ? -1.988 21.812 -10.633 1 79.38 877 VAL B N 1
ATOM 15812 C CA . VAL B 1 877 ? -0.763 21.906 -11.422 1 79.38 877 VAL B CA 1
ATOM 15813 C C . VAL B 1 877 ? 0.381 22.391 -10.539 1 79.38 877 VAL B C 1
ATOM 15815 O O . VAL B 1 877 ? 0.326 23.5 -10 1 79.38 877 VAL B O 1
ATOM 15818 N N . ALA B 1 878 ? 1.387 21.609 -10.383 1 81.19 878 ALA B N 1
ATOM 15819 C CA . ALA B 1 878 ? 2.521 21.938 -9.523 1 81.19 878 ALA B CA 1
ATOM 15820 C C . ALA B 1 878 ? 3.535 22.797 -10.258 1 81.19 878 ALA B C 1
ATOM 15822 O O . ALA B 1 878 ? 3.689 22.688 -11.477 1 81.19 878 ALA B O 1
ATOM 15823 N N . ALA B 1 879 ? 4.141 23.719 -9.484 1 86.12 879 ALA B N 1
ATOM 15824 C CA . ALA B 1 879 ? 5.207 24.547 -10.047 1 86.12 879 ALA B CA 1
ATOM 15825 C C . ALA B 1 879 ? 6.523 23.781 -10.094 1 86.12 879 ALA B C 1
ATOM 15827 O O . ALA B 1 879 ? 6.941 23.188 -9.094 1 86.12 879 ALA B O 1
ATOM 15828 N N . GLU B 1 880 ? 7.148 23.703 -11.234 1 82.06 880 GLU B N 1
ATOM 15829 C CA . GLU B 1 880 ? 8.461 23.078 -11.383 1 82.06 880 GLU B CA 1
ATOM 15830 C C . GLU B 1 880 ? 9.578 24.109 -11.312 1 82.06 880 GLU B C 1
ATOM 15832 O O . GLU B 1 880 ? 9.562 25.094 -12.047 1 82.06 880 GLU B O 1
ATOM 15837 N N . ILE B 1 881 ? 10.422 24 -10.375 1 84.38 881 ILE B N 1
ATOM 15838 C CA . ILE B 1 881 ? 11.547 24.922 -10.234 1 84.38 881 ILE B CA 1
ATOM 15839 C C . ILE B 1 881 ? 12.719 24.438 -11.094 1 84.38 881 ILE B C 1
ATOM 15841 O O . ILE B 1 881 ? 13.258 23.359 -10.859 1 84.38 881 ILE B O 1
ATOM 15845 N N . PRO B 1 882 ? 12.984 25.219 -12.023 1 80.25 882 PRO B N 1
ATOM 15846 C CA . PRO B 1 882 ? 14.141 24.828 -12.836 1 80.25 882 PRO B CA 1
ATOM 15847 C C . PRO B 1 882 ? 15.438 24.797 -12.039 1 80.25 882 PRO B C 1
ATOM 15849 O O . PRO B 1 882 ? 15.539 25.438 -10.992 1 80.25 882 PRO B O 1
ATOM 15852 N N . GLN B 1 883 ? 16.438 24.25 -12.445 1 72.88 883 GLN B N 1
ATOM 15853 C CA . GLN B 1 883 ? 17.688 24 -11.734 1 72.88 883 GLN B CA 1
ATOM 15854 C C . GLN B 1 883 ? 18.438 25.297 -11.445 1 72.88 883 GLN B C 1
ATOM 15856 O O . GLN B 1 883 ? 19.094 25.422 -10.406 1 72.88 883 GLN B O 1
ATOM 15861 N N . HIS B 1 884 ? 18.297 26.266 -12.344 1 80.81 884 HIS B N 1
ATOM 15862 C CA . HIS B 1 884 ? 19.062 27.5 -12.188 1 80.81 884 HIS B CA 1
ATOM 15863 C C . HIS B 1 884 ? 18.453 28.391 -11.117 1 80.81 884 HIS B C 1
ATOM 15865 O O . HIS B 1 884 ? 19.094 29.344 -10.656 1 80.81 884 HIS B O 1
ATOM 15871 N N . LEU B 1 885 ? 17.328 28.047 -10.633 1 89.56 885 LEU B N 1
ATOM 15872 C CA . LEU B 1 885 ? 16.641 28.891 -9.656 1 89.56 885 LEU B CA 1
ATOM 15873 C C . LEU B 1 885 ? 16.812 28.328 -8.25 1 89.56 885 LEU B C 1
ATOM 15875 O O . LEU B 1 885 ? 16.266 28.875 -7.289 1 89.56 885 LEU B O 1
ATOM 15879 N N . TYR B 1 886 ? 17.641 27.25 -8.156 1 82.19 886 TYR B N 1
ATOM 15880 C CA . TYR B 1 886 ? 17.953 26.781 -6.816 1 82.19 886 TYR B CA 1
ATOM 15881 C C . TYR B 1 886 ? 19.062 27.609 -6.191 1 82.19 886 TYR B C 1
ATOM 15883 O O . TYR B 1 886 ? 20.094 27.859 -6.828 1 82.19 886 TYR B O 1
ATOM 15891 N N . VAL B 1 887 ? 18.828 28.031 -5.016 1 87 887 VAL B N 1
ATOM 15892 C CA . VAL B 1 887 ? 19.75 28.938 -4.32 1 87 887 VAL B CA 1
ATOM 15893 C C . VAL B 1 887 ? 21 28.156 -3.895 1 87 887 VAL B C 1
ATOM 15895 O O . VAL B 1 887 ? 20.891 27.062 -3.332 1 87 887 VAL B O 1
ATOM 15898 N N . LYS B 1 888 ? 22.031 28.641 -4.145 1 74.94 888 LYS B N 1
ATOM 15899 C CA . LYS B 1 888 ? 23.297 28 -3.789 1 74.94 888 LYS B CA 1
ATOM 15900 C C . LYS B 1 888 ? 23.859 28.594 -2.494 1 74.94 888 LYS B C 1
ATOM 15902 O O . LYS B 1 888 ? 24.531 27.891 -1.737 1 74.94 888 LYS B O 1
ATOM 15907 N N . GLU B 1 889 ? 23.641 29.938 -2.281 1 86 889 GLU B N 1
ATOM 15908 C CA . GLU B 1 889 ? 24.094 30.641 -1.088 1 86 889 GLU B CA 1
ATOM 15909 C C . GLU B 1 889 ? 22.984 31.531 -0.528 1 86 889 GLU B C 1
ATOM 15911 O O . GLU B 1 889 ? 22.266 32.188 -1.286 1 86 889 GLU B O 1
ATOM 15916 N N . TYR B 1 890 ? 22.938 31.531 0.795 1 90.88 890 TYR B N 1
ATOM 15917 C CA . TYR B 1 890 ? 21.875 32.281 1.444 1 90.88 890 TYR B CA 1
ATOM 15918 C C . TYR B 1 890 ? 22.453 33.5 2.197 1 90.88 890 TYR B C 1
ATOM 15920 O O . TYR B 1 890 ? 23.562 33.438 2.725 1 90.88 890 TYR B O 1
ATOM 15928 N N . PRO B 1 891 ? 21.734 34.594 2.25 1 93.81 891 PRO B N 1
ATOM 15929 C CA . PRO B 1 891 ? 22.172 35.719 3.062 1 93.81 891 PRO B CA 1
ATOM 15930 C C . PRO B 1 891 ? 22.156 35.406 4.559 1 93.81 891 PRO B C 1
ATOM 15932 O O . PRO B 1 891 ? 21.422 34.531 5.004 1 93.81 891 PRO B O 1
ATOM 15935 N N . ASP B 1 892 ? 22.859 36.094 5.316 1 90.12 892 ASP B N 1
ATOM 15936 C CA . ASP B 1 892 ? 23.047 35.844 6.738 1 90.12 892 ASP B CA 1
ATOM 15937 C C . ASP B 1 892 ? 21.75 36 7.512 1 90.12 892 ASP B C 1
ATOM 15939 O O . ASP B 1 892 ? 21.516 35.344 8.516 1 90.12 892 ASP B O 1
ATOM 15943 N N . PHE B 1 893 ? 20.922 36.938 7.027 1 92.31 893 PHE B N 1
ATOM 15944 C CA . PHE B 1 893 ? 19.719 37.25 7.785 1 92.31 893 PHE B CA 1
ATOM 15945 C C . PHE B 1 893 ? 18.719 36.094 7.723 1 92.31 893 PHE B C 1
ATOM 15947 O O . PHE B 1 893 ? 17.75 36.062 8.484 1 92.31 893 PHE B O 1
ATOM 15954 N N . MET B 1 894 ? 18.891 35.156 6.812 1 91.56 894 MET B N 1
ATOM 15955 C CA . MET B 1 894 ? 18.016 34 6.742 1 91.56 894 MET B CA 1
ATOM 15956 C C . MET B 1 894 ? 18.469 32.906 7.723 1 91.56 894 MET B C 1
ATOM 15958 O O . MET B 1 894 ? 17.719 31.984 8.023 1 91.56 894 MET B O 1
ATOM 15962 N N . GLU B 1 895 ? 19.562 32.969 8.266 1 81.5 895 GLU B N 1
ATOM 15963 C CA . GLU B 1 895 ? 20.094 32.125 9.344 1 81.5 895 GLU B CA 1
ATOM 15964 C C . GLU B 1 895 ? 19.953 30.641 9.031 1 81.5 895 GLU B C 1
ATOM 15966 O O . GLU B 1 895 ? 19.422 29.891 9.844 1 81.5 895 GLU B O 1
ATOM 15971 N N . LYS B 1 896 ? 20.406 30.266 7.93 1 79 896 LYS B N 1
ATOM 15972 C CA . LYS B 1 896 ? 20.5 28.844 7.578 1 79 896 LYS B CA 1
ATOM 15973 C C . LYS B 1 896 ? 21.859 28.281 7.926 1 79 896 LYS B C 1
ATOM 15975 O O . LYS B 1 896 ? 22.797 28.375 7.129 1 79 896 LYS B O 1
ATOM 15980 N N . PRO B 1 897 ? 21.953 27.672 9.031 1 67.31 897 PRO B N 1
ATOM 15981 C CA . PRO B 1 897 ? 23.266 27.234 9.508 1 67.31 897 PRO B CA 1
ATOM 15982 C C . PRO B 1 897 ? 23.859 26.109 8.664 1 67.31 897 PRO B C 1
ATOM 15984 O O . PRO B 1 897 ? 25.078 25.969 8.578 1 67.31 897 PRO B O 1
ATOM 15987 N N . ASP B 1 898 ? 23.062 25.328 8.055 1 61.53 898 ASP B N 1
ATOM 15988 C CA . ASP B 1 898 ? 23.547 24.125 7.363 1 61.53 898 ASP B CA 1
ATOM 15989 C C . ASP B 1 898 ? 23.859 24.438 5.902 1 61.53 898 ASP B C 1
ATOM 15991 O O . ASP B 1 898 ? 24.359 23.578 5.176 1 61.53 898 ASP B O 1
ATOM 15995 N N . LYS B 1 899 ? 23.688 25.75 5.496 1 71.69 899 LYS B N 1
ATOM 15996 C CA . LYS B 1 899 ? 23.906 26.141 4.105 1 71.69 899 LYS B CA 1
ATOM 15997 C C . LYS B 1 899 ? 24.953 27.25 4.008 1 71.69 899 LYS B C 1
ATOM 15999 O O . LYS B 1 899 ? 25.203 27.953 4.984 1 71.69 899 LYS B O 1
ATOM 16004 N N . PRO B 1 900 ? 25.578 27.297 2.896 1 77 900 PRO B N 1
ATOM 16005 C CA . PRO B 1 900 ? 26.5 28.422 2.717 1 77 900 PRO B CA 1
ATOM 16006 C C . PRO B 1 900 ? 25.812 29.766 2.826 1 77 900 PRO B C 1
ATOM 16008 O O . PRO B 1 900 ? 24.703 29.938 2.307 1 77 900 PRO B O 1
ATOM 16011 N N . THR B 1 901 ? 26.422 30.609 3.652 1 85.69 901 THR B N 1
ATOM 16012 C CA . THR B 1 901 ? 25.812 31.906 3.906 1 85.69 901 THR B CA 1
ATOM 16013 C C . THR B 1 901 ? 26.781 33.031 3.537 1 85.69 901 THR B C 1
ATOM 16015 O O . THR B 1 901 ? 28 32.875 3.625 1 85.69 901 THR B O 1
ATOM 16018 N N . TYR B 1 902 ? 26.359 34.156 2.992 1 88.69 902 TYR B N 1
ATOM 16019 C CA . TYR B 1 902 ? 27.125 35.375 2.738 1 88.69 902 TYR B CA 1
ATOM 16020 C C . TYR B 1 902 ? 26.562 36.531 3.537 1 88.69 902 TYR B C 1
ATOM 16022 O O . TYR B 1 902 ? 25.406 36.5 3.971 1 88.69 902 TYR B O 1
ATOM 16030 N N . GLU B 1 903 ? 27.312 37.5 3.76 1 91.06 903 GLU B N 1
ATOM 16031 C CA . GLU B 1 903 ? 26.859 38.719 4.457 1 91.06 903 GLU B CA 1
ATOM 16032 C C . GLU B 1 903 ? 26.141 39.656 3.5 1 91.06 903 GLU B C 1
ATOM 16034 O O . GLU B 1 903 ? 26.734 40.125 2.521 1 91.06 903 GLU B O 1
ATOM 16039 N N . SER B 1 904 ? 24.922 40 3.762 1 94.5 904 SER B N 1
ATOM 16040 C CA . SER B 1 904 ? 24.125 40.844 2.9 1 94.5 904 SER B CA 1
ATOM 16041 C C . SER B 1 904 ? 24.469 42.312 3.123 1 94.5 904 SER B C 1
ATOM 16043 O O . SER B 1 904 ? 24.453 42.812 4.258 1 94.5 904 SER B O 1
ATOM 16045 N N . ASN B 1 905 ? 24.734 43.062 2.08 1 91.88 905 ASN B N 1
ATOM 16046 C CA . ASN B 1 905 ? 25.031 44.469 2.16 1 91.88 905 ASN B CA 1
ATOM 16047 C C . ASN B 1 905 ? 23.797 45.312 1.814 1 91.88 905 ASN B C 1
ATOM 16049 O O . ASN B 1 905 ? 23.859 46.562 1.855 1 91.88 905 ASN B O 1
ATOM 16053 N N . ASN B 1 906 ? 22.75 44.719 1.616 1 93.44 906 ASN B N 1
ATOM 16054 C CA . ASN B 1 906 ? 21.5 45.406 1.324 1 93.44 906 ASN B CA 1
ATOM 16055 C C . ASN B 1 906 ? 20.703 45.688 2.598 1 93.44 906 ASN B C 1
ATOM 16057 O O . ASN B 1 906 ? 21.125 45.312 3.693 1 93.44 906 ASN B O 1
ATOM 16061 N N . VAL B 1 907 ? 19.625 46.25 2.498 1 94.12 907 VAL B N 1
ATOM 16062 C CA . VAL B 1 907 ? 18.922 46.906 3.607 1 94.12 907 VAL B CA 1
ATOM 16063 C C . VAL B 1 907 ? 18.516 45.844 4.637 1 94.12 907 VAL B C 1
ATOM 16065 O O . VAL B 1 907 ? 18.609 46.094 5.844 1 94.12 907 VAL B O 1
ATOM 16068 N N . ILE B 1 908 ? 17.984 44.75 4.242 1 94.88 908 ILE B N 1
ATOM 16069 C CA . ILE B 1 908 ? 17.5 43.719 5.184 1 94.88 908 ILE B CA 1
ATOM 16070 C C . ILE B 1 908 ? 18.656 43.219 6.039 1 94.88 908 ILE B C 1
ATOM 16072 O O . ILE B 1 908 ? 18.484 42.969 7.238 1 94.88 908 ILE B O 1
ATOM 16076 N N . GLY B 1 909 ? 19.797 42.969 5.422 1 94.69 909 GLY B N 1
ATOM 16077 C CA . GLY B 1 909 ? 20.984 42.594 6.18 1 94.69 909 GLY B CA 1
ATOM 16078 C C . GLY B 1 909 ? 21.375 43.594 7.227 1 94.69 909 GLY B C 1
ATOM 16079 O O . GLY B 1 909 ? 21.766 43.25 8.336 1 94.69 909 GLY B O 1
ATOM 16080 N N . LYS B 1 910 ? 21.328 44.844 6.852 1 93.62 910 LYS B N 1
ATOM 16081 C CA . LYS B 1 910 ? 21.656 45.938 7.77 1 93.62 910 LYS B CA 1
ATOM 16082 C C . LYS B 1 910 ? 20.688 45.969 8.953 1 93.62 910 LYS B C 1
ATOM 16084 O O . LYS B 1 910 ? 21.125 46.094 10.102 1 93.62 910 LYS B O 1
ATOM 16089 N N . LEU B 1 911 ? 19.469 45.875 8.586 1 94.5 911 LEU B N 1
ATOM 16090 C CA . LEU B 1 911 ? 18.438 45.875 9.625 1 94.5 911 LEU B CA 1
ATOM 16091 C C . LEU B 1 911 ? 18.641 44.688 10.578 1 94.5 911 LEU B C 1
ATOM 16093 O O . LEU B 1 911 ? 18.5 44.844 11.797 1 94.5 911 LEU B O 1
ATOM 16097 N N . PHE B 1 912 ? 18.938 43.531 10.016 1 93.19 912 PHE B N 1
ATOM 16098 C CA . PHE B 1 912 ? 19.141 42.312 10.781 1 93.19 912 PHE B CA 1
ATOM 16099 C C . PHE B 1 912 ? 20.297 42.469 11.766 1 93.19 912 PHE B C 1
ATOM 16101 O O . PHE B 1 912 ? 20.156 42.156 12.945 1 93.19 912 PHE B O 1
ATOM 16108 N N . ARG B 1 913 ? 21.375 43 11.43 1 92.06 913 ARG B N 1
ATOM 16109 C CA . ARG B 1 913 ? 22.562 43.125 12.258 1 92.06 913 ARG B CA 1
ATOM 16110 C C . ARG B 1 913 ? 22.359 44.188 13.344 1 92.06 913 ARG B C 1
ATOM 16112 O O . ARG B 1 913 ? 22.891 44.062 14.453 1 92.06 913 ARG B O 1
ATOM 16119 N N . GLU B 1 914 ? 21.641 45.156 13.023 1 89.69 914 GLU B N 1
ATOM 16120 C CA . GLU B 1 914 ? 21.359 46.188 14.016 1 89.69 914 GLU B CA 1
ATOM 16121 C C . GLU B 1 914 ? 20.562 45.625 15.195 1 89.69 914 GLU B C 1
ATOM 16123 O O . GLU B 1 914 ? 20.859 45.938 16.344 1 89.69 914 GLU B O 1
ATOM 16128 N N . VAL B 1 915 ? 19.578 44.906 14.914 1 89.5 915 VAL B N 1
ATOM 16129 C CA . VAL B 1 915 ? 18.75 44.312 15.961 1 89.5 915 VAL B CA 1
ATOM 16130 C C . VAL B 1 915 ? 19.547 43.281 16.734 1 89.5 915 VAL B C 1
ATOM 16132 O O . VAL B 1 915 ? 19.391 43.125 17.953 1 89.5 915 VAL B O 1
ATOM 16135 N N . LYS B 1 916 ? 20.297 42.438 16 1 86.38 916 LYS B N 1
ATOM 16136 C CA . LYS B 1 916 ? 21.094 41.375 16.625 1 86.38 916 LYS B CA 1
ATOM 16137 C C . LYS B 1 916 ? 22.047 41.969 17.656 1 86.38 916 LYS B C 1
ATOM 16139 O O . LYS B 1 916 ? 22.297 41.344 18.703 1 86.38 916 LYS B O 1
ATOM 16144 N N . GLU B 1 917 ? 22.547 43.094 17.484 1 80.06 917 GLU B N 1
ATOM 16145 C CA . GLU B 1 917 ? 23.484 43.75 18.391 1 80.06 917 GLU B CA 1
ATOM 16146 C C . GLU B 1 917 ? 22.766 44.281 19.625 1 80.06 917 GLU B C 1
ATOM 16148 O O . GLU B 1 917 ? 23.297 44.25 20.719 1 80.06 917 GLU B O 1
ATOM 16153 N N . ARG B 1 918 ? 21.641 44.719 19.484 1 73.81 918 ARG B N 1
ATOM 16154 C CA . ARG B 1 918 ? 20.906 45.375 20.562 1 73.81 918 ARG B CA 1
ATOM 16155 C C . ARG B 1 918 ? 20.141 44.344 21.406 1 73.81 918 ARG B C 1
ATOM 16157 O O . ARG B 1 918 ? 19.781 44.625 22.547 1 73.81 918 ARG B O 1
ATOM 16164 N N . ALA B 1 919 ? 19.734 43.281 20.922 1 63.78 919 ALA B N 1
ATOM 16165 C CA . ALA B 1 919 ? 18.906 42.312 21.641 1 63.78 919 ALA B CA 1
ATOM 16166 C C . ALA B 1 919 ? 19.766 41.156 22.172 1 63.78 919 ALA B C 1
ATOM 16168 O O . ALA B 1 919 ? 20.094 40.25 21.422 1 63.78 919 ALA B O 1
ATOM 16169 N N . PRO B 1 920 ? 20.391 41.281 23.344 1 56.88 920 PRO B N 1
ATOM 16170 C CA . PRO B 1 920 ? 21.172 40.156 23.859 1 56.88 920 PRO B CA 1
ATOM 16171 C C . PRO B 1 920 ? 20.344 38.875 23.969 1 56.88 920 PRO B C 1
ATOM 16173 O O . PRO B 1 920 ? 19.125 38.906 24.156 1 56.88 920 PRO B O 1
ATOM 16176 N N . PRO B 1 921 ? 20.828 37.719 23.422 1 53.56 921 PRO B N 1
ATOM 16177 C CA . PRO B 1 921 ? 20.156 36.438 23.312 1 53.56 921 PRO B CA 1
ATOM 16178 C C . PRO B 1 921 ? 19.328 36.062 24.547 1 53.56 921 PRO B C 1
ATOM 16180 O O . PRO B 1 921 ? 18.266 35.469 24.438 1 53.56 921 PRO B O 1
ATOM 16183 N N . LEU B 1 922 ? 19.922 36.125 25.781 1 53.09 922 LEU B N 1
ATOM 16184 C CA . LEU B 1 922 ? 19.281 35.531 26.953 1 53.09 922 LEU B CA 1
ATOM 16185 C C . LEU B 1 922 ? 18.391 36.562 27.641 1 53.09 922 LEU B C 1
ATOM 16187 O O . LEU B 1 922 ? 18.891 37.438 28.375 1 53.09 922 LEU B O 1
ATOM 16191 N N . ILE B 1 923 ? 17.359 37 27.031 1 54.03 923 ILE B N 1
ATOM 16192 C CA . ILE B 1 923 ? 16.484 37.875 27.797 1 54.03 923 ILE B CA 1
ATOM 16193 C C . ILE B 1 923 ? 15.891 37.125 28.984 1 54.03 923 ILE B C 1
ATOM 16195 O O . ILE B 1 923 ? 15.156 36.156 28.797 1 54.03 923 ILE B O 1
ATOM 16199 N N . SER B 1 924 ? 16.594 37.094 30.047 1 59.38 924 SER B N 1
ATOM 16200 C CA . SER B 1 924 ? 16.141 36.469 31.281 1 59.38 924 SER B CA 1
ATOM 16201 C C . SER B 1 924 ? 14.961 37.219 31.891 1 59.38 924 SER B C 1
ATOM 16203 O O . SER B 1 924 ? 15.07 38.406 32.219 1 59.38 924 SER B O 1
ATOM 16205 N N . ILE B 1 925 ? 13.68 36.844 31.625 1 63.81 925 ILE B N 1
ATOM 16206 C CA . ILE B 1 925 ? 12.508 37.406 32.312 1 63.81 925 ILE B CA 1
ATOM 16207 C C . ILE B 1 925 ? 12.617 37.125 33.812 1 63.81 925 ILE B C 1
ATOM 16209 O O . ILE B 1 925 ? 12.836 36 34.219 1 63.81 925 ILE B O 1
ATOM 16213 N N . LYS B 1 926 ? 12.742 38.156 34.562 1 66.38 926 LYS B N 1
ATOM 16214 C CA . LYS B 1 926 ? 12.891 38.062 36.031 1 66.38 926 LYS B CA 1
ATOM 16215 C C . LYS B 1 926 ? 11.742 37.281 36.625 1 66.38 926 LYS B C 1
ATOM 16217 O O . LYS B 1 926 ? 10.578 37.5 36.281 1 66.38 926 LYS B O 1
ATOM 16222 N N . SER B 1 927 ? 12.133 36.25 37.312 1 73.5 927 SER B N 1
ATOM 16223 C CA . SER B 1 927 ? 11.156 35.406 38 1 73.5 927 SER B CA 1
ATOM 16224 C C . SER B 1 927 ? 10.703 36.062 39.312 1 73.5 927 SER B C 1
ATOM 16226 O O . SER B 1 927 ? 11.398 36.906 39.875 1 73.5 927 SER B O 1
ATOM 16228 N N . PHE B 1 928 ? 9.445 35.906 39.688 1 86.12 928 PHE B N 1
ATOM 16229 C CA . PHE B 1 928 ? 8.883 36.312 40.969 1 86.12 928 PHE B CA 1
ATOM 16230 C C . PHE B 1 928 ? 9.508 35.531 42.094 1 86.12 928 PHE B C 1
ATOM 16232 O O . PHE B 1 928 ? 9.078 34.406 42.406 1 86.12 928 PHE B O 1
ATOM 16239 N N . THR B 1 929 ? 10.539 36.094 42.75 1 86.88 929 THR B N 1
ATOM 16240 C CA . THR B 1 929 ? 11.258 35.438 43.844 1 86.88 929 THR B CA 1
ATOM 16241 C C . THR B 1 929 ? 10.672 35.844 45.188 1 86.88 929 THR B C 1
ATOM 16243 O O . THR B 1 929 ? 9.82 36.75 45.25 1 86.88 929 THR B O 1
ATOM 16246 N N . LEU B 1 930 ? 11.047 35.156 46.219 1 89.56 930 LEU B N 1
ATOM 16247 C CA . LEU B 1 930 ? 10.586 35.438 47.562 1 89.56 930 LEU B CA 1
ATOM 16248 C C . LEU B 1 930 ? 10.938 36.875 47.969 1 89.56 930 LEU B C 1
ATOM 16250 O O . LEU B 1 930 ? 10.148 37.531 48.625 1 89.56 930 LEU B O 1
ATOM 16254 N N . ASP B 1 931 ? 12.086 37.438 47.531 1 88.25 931 ASP B N 1
ATOM 16255 C CA . ASP B 1 931 ? 12.516 38.781 47.812 1 88.25 931 ASP B CA 1
ATOM 16256 C C . ASP B 1 931 ? 11.602 39.812 47.156 1 88.25 931 ASP B C 1
ATOM 16258 O O . ASP B 1 931 ? 11.258 40.844 47.75 1 88.25 931 ASP B O 1
ATOM 16262 N N . VAL B 1 932 ? 11.219 39.5 45.938 1 89.69 932 VAL B N 1
ATOM 16263 C CA . VAL B 1 932 ? 10.328 40.375 45.219 1 89.69 932 VAL B CA 1
ATOM 16264 C C . VAL B 1 932 ? 8.945 40.375 45.875 1 89.69 932 VAL B C 1
ATOM 16266 O O . VAL B 1 932 ? 8.289 41.406 45.938 1 89.69 932 VAL B O 1
ATOM 16269 N N . ALA B 1 933 ? 8.484 39.219 46.312 1 90.31 933 ALA B N 1
ATOM 16270 C CA . ALA B 1 933 ? 7.18 39.094 46.969 1 90.31 933 ALA B CA 1
ATOM 16271 C C . ALA B 1 933 ? 7.102 39.969 48.219 1 90.31 933 ALA B C 1
ATOM 16273 O O . ALA B 1 933 ? 6.051 40.531 48.5 1 90.31 933 ALA B O 1
ATOM 16274 N N . SER B 1 934 ? 8.203 40.062 48.969 1 90.12 934 SER B N 1
ATOM 16275 C CA . SER B 1 934 ? 8.227 40.812 50.188 1 90.12 934 SER B CA 1
ATOM 16276 C C . SER B 1 934 ? 8.164 42.312 49.938 1 90.12 934 SER B C 1
ATOM 16278 O O . SER B 1 934 ? 7.582 43.062 50.719 1 90.12 934 SER B O 1
ATOM 16280 N N . LYS B 1 935 ? 8.703 42.719 48.812 1 88.38 935 LYS B N 1
ATOM 16281 C CA . LYS B 1 935 ? 8.797 44.125 48.531 1 88.38 935 LYS B CA 1
ATOM 16282 C C . LYS B 1 935 ? 7.594 44.594 47.688 1 88.38 935 LYS B C 1
ATOM 16284 O O . LYS B 1 935 ? 7.215 45.781 47.75 1 88.38 935 LYS B O 1
ATOM 16289 N N . ALA B 1 936 ? 7.027 43.719 47 1 88.94 936 ALA B N 1
ATOM 16290 C CA . ALA B 1 936 ? 6.055 44.125 45.969 1 88.94 936 ALA B CA 1
ATOM 16291 C C . ALA B 1 936 ? 4.633 44.062 46.531 1 88.94 936 ALA B C 1
ATOM 16293 O O . ALA B 1 936 ? 3.715 44.656 45.938 1 88.94 936 ALA B O 1
ATOM 16294 N N . TYR B 1 937 ? 4.379 43.469 47.75 1 93.31 937 TYR B N 1
ATOM 16295 C CA . TYR B 1 937 ? 3.033 43.375 48.281 1 93.31 937 TYR B CA 1
ATOM 16296 C C . TYR B 1 937 ? 2.424 44.75 48.531 1 93.31 937 TYR B C 1
ATOM 16298 O O . TYR B 1 937 ? 3.01 45.562 49.219 1 93.31 937 TYR B O 1
ATOM 16306 N N . ASP B 1 938 ? 1.352 45.094 47.938 1 92.56 938 ASP B N 1
ATOM 16307 C CA . ASP B 1 938 ? 0.685 46.406 48.031 1 92.56 938 ASP B CA 1
ATOM 16308 C C . ASP B 1 938 ? -0.385 46.406 49.094 1 92.56 938 ASP B C 1
ATOM 16310 O O . ASP B 1 938 ? -1.46 45.812 48.938 1 92.56 938 ASP B O 1
ATOM 16314 N N . LYS B 1 939 ? -0.216 47.062 50.094 1 90.12 939 LYS B N 1
ATOM 16315 C CA . LYS B 1 939 ? -1.125 47.062 51.25 1 90.12 939 LYS B CA 1
ATOM 16316 C C . LYS B 1 939 ? -2.428 47.781 50.906 1 90.12 939 LYS B C 1
ATOM 16318 O O . LYS B 1 939 ? -3.449 47.594 51.562 1 90.12 939 LYS B O 1
ATOM 16323 N N . ASP B 1 940 ? -2.35 48.594 49.875 1 91 940 ASP B N 1
ATOM 16324 C CA . ASP B 1 940 ? -3.545 49.312 49.438 1 91 940 ASP B CA 1
ATOM 16325 C C . ASP B 1 940 ? -4.57 48.344 48.844 1 91 940 ASP B C 1
ATOM 16327 O O . ASP B 1 940 ? -5.738 48.719 48.656 1 91 940 ASP B O 1
ATOM 16331 N N . MET B 1 941 ? -4.188 47.094 48.625 1 92.62 941 MET B N 1
ATOM 16332 C CA . MET B 1 941 ? -5.09 46.125 48.031 1 92.62 941 MET B CA 1
ATOM 16333 C C . MET B 1 941 ? -5.84 45.344 49.125 1 92.62 941 MET B C 1
ATOM 16335 O O . MET B 1 941 ? -6.711 44.531 48.812 1 92.62 941 MET B O 1
ATOM 16339 N N . GLU B 1 942 ? -5.605 45.656 50.281 1 92 942 GLU B N 1
ATOM 16340 C CA . GLU B 1 942 ? -6.238 44.938 51.375 1 92 942 GLU B CA 1
ATOM 16341 C C . GLU B 1 942 ? -7.562 45.594 51.781 1 92 942 GLU B C 1
ATOM 16343 O O . GLU B 1 942 ? -7.676 46.812 51.812 1 92 942 GLU B O 1
ATOM 16348 N N . VAL B 1 943 ? -8.5 44.781 51.938 1 92.94 943 VAL B N 1
ATOM 16349 C CA . VAL B 1 943 ? -9.805 45.188 52.438 1 92.94 943 VAL B CA 1
ATOM 16350 C C . VAL B 1 943 ? -10.109 44.469 53.75 1 92.94 943 VAL B C 1
ATOM 16352 O O . VAL B 1 943 ? -9.75 43.281 53.906 1 92.94 943 VAL B O 1
ATOM 16355 N N . ASN B 1 944 ? -10.742 45.156 54.625 1 87.75 944 ASN B N 1
ATOM 16356 C CA . ASN B 1 944 ? -11.109 44.531 55.906 1 87.75 944 ASN B CA 1
ATOM 16357 C C . ASN B 1 944 ? -12.031 43.344 55.688 1 87.75 944 ASN B C 1
ATOM 16359 O O . ASN B 1 944 ? -12.992 43.406 54.938 1 87.75 944 ASN B O 1
ATOM 16363 N N . GLY B 1 945 ? -11.695 42.156 56.219 1 90.88 945 GLY B N 1
ATOM 16364 C CA . GLY B 1 945 ? -12.523 40.969 56.125 1 90.88 945 GLY B CA 1
ATOM 16365 C C . GLY B 1 945 ? -12.039 39.969 55.094 1 90.88 945 GLY B C 1
ATOM 16366 O O . GLY B 1 945 ? -12.648 38.938 54.875 1 90.88 945 GLY B O 1
ATOM 16367 N N . PHE B 1 946 ? -10.969 40.281 54.469 1 93.25 946 PHE B N 1
ATOM 16368 C CA . PHE B 1 946 ? -10.492 39.438 53.375 1 93.25 946 PHE B CA 1
ATOM 16369 C C . PHE B 1 946 ? -10.016 38.094 53.938 1 93.25 946 PHE B C 1
ATOM 16371 O O . PHE B 1 946 ? -10.016 37.094 53.219 1 93.25 946 PHE B O 1
ATOM 16378 N N . GLU B 1 947 ? -9.688 37.938 55.219 1 92.5 947 GLU B N 1
ATOM 16379 C CA . GLU B 1 947 ? -9.172 36.719 55.844 1 92.5 947 GLU B CA 1
ATOM 16380 C C . GLU B 1 947 ? -10.188 35.594 55.781 1 92.5 947 GLU B C 1
ATOM 16382 O O . GLU B 1 947 ? -9.812 34.406 55.75 1 92.5 947 GLU B O 1
ATOM 16387 N N . GLU B 1 948 ? -11.383 35.969 55.688 1 90.81 948 GLU B N 1
ATOM 16388 C CA . GLU B 1 948 ? -12.445 34.969 55.625 1 90.81 948 GLU B CA 1
ATOM 16389 C C . GLU B 1 948 ? -12.445 34.219 54.312 1 90.81 948 GLU B C 1
ATOM 16391 O O . GLU B 1 948 ? -12.938 33.094 54.219 1 90.81 948 GLU B O 1
ATOM 16396 N N . TYR B 1 949 ? -11.898 34.812 53.375 1 93.62 949 TYR B N 1
ATOM 16397 C CA . TYR B 1 949 ? -11.969 34.219 52.062 1 93.62 949 TYR B CA 1
ATOM 16398 C C . TYR B 1 949 ? -10.625 33.656 51.625 1 93.62 949 TYR B C 1
ATOM 16400 O O . TYR B 1 949 ? -10.469 33.188 50.5 1 93.62 949 TYR B O 1
ATOM 16408 N N . VAL B 1 950 ? -9.641 33.562 52.438 1 94.62 950 VAL B N 1
ATOM 16409 C CA . VAL B 1 950 ? -8.266 33.219 52.094 1 94.62 950 VAL B CA 1
ATOM 16410 C C . VAL B 1 950 ? -8.188 31.719 51.75 1 94.62 950 VAL B C 1
ATOM 16412 O O . VAL B 1 950 ? -7.48 31.312 50.844 1 94.62 950 VAL B O 1
ATOM 16415 N N . ASP B 1 951 ? -8.945 30.922 52.469 1 92.88 951 ASP B N 1
ATOM 16416 C CA . ASP B 1 951 ? -8.898 29.484 52.219 1 92.88 951 ASP B CA 1
ATOM 16417 C C . ASP B 1 951 ? -9.484 29.125 50.844 1 92.88 951 ASP B C 1
ATOM 16419 O O . ASP B 1 951 ? -8.938 28.297 50.125 1 92.88 951 ASP B O 1
ATOM 16423 N N . GLN B 1 952 ? -10.547 29.672 50.594 1 91.69 952 GLN B N 1
ATOM 16424 C CA . GLN B 1 952 ? -11.164 29.453 49.281 1 91.69 952 GLN B CA 1
ATOM 16425 C C . GLN B 1 952 ? -10.273 29.969 48.156 1 91.69 952 GLN B C 1
ATOM 16427 O O . GLN B 1 952 ? -10.156 29.328 47.094 1 91.69 952 GLN B O 1
ATOM 16432 N N . ALA B 1 953 ? -9.719 31.156 48.375 1 95.06 953 ALA B N 1
ATOM 16433 C CA . ALA B 1 953 ? -8.82 31.734 47.375 1 95.06 953 ALA B CA 1
ATOM 16434 C C . ALA B 1 953 ? -7.605 30.844 47.156 1 95.06 953 ALA B C 1
ATOM 16436 O O . ALA B 1 953 ? -7.141 30.703 46 1 95.06 953 ALA B O 1
ATOM 16437 N N . PHE B 1 954 ? -7.164 30.266 48.219 1 94.94 954 PHE B N 1
ATOM 16438 C CA . PHE B 1 954 ? -6.02 29.359 48.125 1 94.94 954 PHE B CA 1
ATOM 16439 C C . PHE B 1 954 ? -6.355 28.125 47.281 1 94.94 954 PHE B C 1
ATOM 16441 O O . PHE B 1 954 ? -5.543 27.688 46.469 1 94.94 954 PHE B O 1
ATOM 16448 N N . PHE B 1 955 ? -7.496 27.703 47.469 1 91.19 955 PHE B N 1
ATOM 16449 C CA . PHE B 1 955 ? -7.957 26.531 46.75 1 91.19 955 PHE B CA 1
ATOM 16450 C C . PHE B 1 955 ? -8.102 26.859 45.25 1 91.19 955 PHE B C 1
ATOM 16452 O O . PHE B 1 955 ? -7.645 26.094 44.406 1 91.19 955 PHE B O 1
ATOM 16459 N N . HIS B 1 956 ? -8.734 27.953 44.938 1 93.12 956 HIS B N 1
ATOM 16460 C CA . HIS B 1 956 ? -8.961 28.328 43.531 1 93.12 956 HIS B CA 1
ATOM 16461 C C . HIS B 1 956 ? -7.652 28.641 42.844 1 93.12 956 HIS B C 1
ATOM 16463 O O . HIS B 1 956 ? -7.484 28.312 41.656 1 93.12 956 HIS B O 1
ATOM 16469 N N . LYS B 1 957 ? -6.758 29.281 43.469 1 95.88 957 LYS B N 1
ATOM 16470 C CA . LYS B 1 957 ? -5.465 29.562 42.875 1 95.88 957 LYS B CA 1
ATOM 16471 C C . LYS B 1 957 ? -4.703 28.281 42.562 1 95.88 957 LYS B C 1
ATOM 16473 O O . LYS B 1 957 ? -4.016 28.172 41.531 1 95.88 957 LYS B O 1
ATOM 16478 N N . GLY B 1 958 ? -4.805 27.422 43.531 1 91.5 958 GLY B N 1
ATOM 16479 C CA . GLY B 1 958 ? -4.172 26.125 43.281 1 91.5 958 GLY B CA 1
ATOM 16480 C C . GLY B 1 958 ? -4.66 25.453 42.031 1 91.5 958 GLY B C 1
ATOM 16481 O O . GLY B 1 958 ? -3.865 24.906 41.25 1 91.5 958 GLY B O 1
ATOM 16482 N N . ASN B 1 959 ? -5.922 25.469 41.844 1 88.81 959 ASN B N 1
ATOM 16483 C CA . ASN B 1 959 ? -6.508 24.875 40.625 1 88.81 959 ASN B CA 1
ATOM 16484 C C . ASN B 1 959 ? -6.113 25.641 39.375 1 88.81 959 ASN B C 1
ATOM 16486 O O . ASN B 1 959 ? -5.859 25.047 38.344 1 88.81 959 ASN B O 1
ATOM 16490 N N . TYR B 1 960 ? -6.16 26.953 39.469 1 93.25 960 TYR B N 1
ATOM 16491 C CA . TYR B 1 960 ? -5.801 27.812 38.375 1 93.25 960 TYR B CA 1
ATOM 16492 C C . TYR B 1 960 ? -4.352 27.594 37.938 1 93.25 960 TYR B C 1
ATOM 16494 O O . TYR B 1 960 ? -4.062 27.422 36.75 1 93.25 960 TYR B O 1
ATOM 16502 N N . ASP B 1 961 ? -3.512 27.562 38.906 1 93.56 961 ASP B N 1
ATOM 16503 C CA . ASP B 1 961 ? -2.09 27.391 38.656 1 93.56 961 ASP B CA 1
ATOM 16504 C C . ASP B 1 961 ? -1.808 26 38.062 1 93.56 961 ASP B C 1
ATOM 16506 O O . ASP B 1 961 ? -0.925 25.859 37.219 1 93.56 961 ASP B O 1
ATOM 16510 N N . TYR B 1 962 ? -2.545 25.109 38.562 1 88.56 962 TYR B N 1
ATOM 16511 C CA . TYR B 1 962 ? -2.369 23.766 38.031 1 88.56 962 TYR B CA 1
ATOM 16512 C C . TYR B 1 962 ? -2.762 23.672 36.562 1 88.56 962 TYR B C 1
ATOM 16514 O O . TYR B 1 962 ? -2.021 23.109 35.75 1 88.56 962 TYR B O 1
ATOM 16522 N N . LYS B 1 963 ? -3.834 24.188 36.188 1 89.38 963 LYS B N 1
ATOM 16523 C CA . LYS B 1 963 ? -4.328 24.141 34.812 1 89.38 963 LYS B CA 1
ATOM 16524 C C . LYS B 1 963 ? -3.439 24.953 33.906 1 89.38 963 LYS B C 1
ATOM 16526 O O . LYS B 1 963 ? -3.158 24.531 32.781 1 89.38 963 LYS B O 1
ATOM 16531 N N . LEU B 1 964 ? -3.076 26.109 34.344 1 92.56 964 LEU B N 1
ATOM 16532 C CA . LEU B 1 964 ? -2.193 26.953 33.562 1 92.56 964 LEU B CA 1
ATOM 16533 C C . LEU B 1 964 ? -0.846 26.281 33.344 1 92.56 964 LEU B C 1
ATOM 16535 O O . LEU B 1 964 ? -0.302 26.328 32.219 1 92.56 964 LEU B O 1
ATOM 16539 N N . GLY B 1 965 ? -0.352 25.734 34.406 1 89.06 965 GLY B N 1
ATOM 16540 C CA . GLY B 1 965 ? 0.903 25 34.281 1 89.06 965 GLY B CA 1
ATOM 16541 C C . GLY B 1 965 ? 0.831 23.844 33.312 1 89.06 965 GLY B C 1
ATOM 16542 O O . GLY B 1 965 ? 1.784 23.578 32.562 1 89.06 965 GLY B O 1
ATOM 16543 N N . ASN B 1 966 ? -0.249 23.188 33.375 1 85.81 966 ASN B N 1
ATOM 16544 C CA . ASN B 1 966 ? -0.447 22.078 32.438 1 85.81 966 ASN B CA 1
ATOM 16545 C C . ASN B 1 966 ? -0.439 22.562 31 1 85.81 966 ASN B C 1
ATOM 16547 O O . ASN B 1 966 ? 0.109 21.891 30.125 1 85.81 966 ASN B O 1
ATOM 16551 N N . LEU B 1 967 ? -1.046 23.656 30.75 1 87.94 967 LEU B N 1
ATOM 16552 C CA . LEU B 1 967 ? -1.07 24.234 29.406 1 87.94 967 LEU B CA 1
ATOM 16553 C C . LEU B 1 967 ? 0.338 24.594 28.938 1 87.94 967 LEU B C 1
ATOM 16555 O O . LEU B 1 967 ? 0.704 24.328 27.781 1 87.94 967 LEU B O 1
ATOM 16559 N N . MET B 1 968 ? 1.031 25.141 29.781 1 89.69 968 MET B N 1
ATOM 16560 C CA . MET B 1 968 ? 2.395 25.547 29.453 1 89.69 968 MET B CA 1
ATOM 16561 C C . MET B 1 968 ? 3.268 24.328 29.141 1 89.69 968 MET B C 1
ATOM 16563 O O . MET B 1 968 ? 3.984 24.312 28.141 1 89.69 968 MET B O 1
ATOM 16567 N N . ASP B 1 969 ? 3.137 23.328 29.969 1 83.25 969 ASP B N 1
ATOM 16568 C CA . ASP B 1 969 ? 3.926 22.125 29.75 1 83.25 969 ASP B CA 1
ATOM 16569 C C . ASP B 1 969 ? 3.535 21.422 28.453 1 83.25 969 ASP B C 1
ATOM 16571 O O . ASP B 1 969 ? 4.398 20.922 27.734 1 83.25 969 ASP B O 1
ATOM 16575 N N . TYR B 1 970 ? 2.311 21.391 28.281 1 82.12 970 TYR B N 1
ATOM 16576 C CA . TYR B 1 970 ? 1.811 20.703 27.094 1 82.12 970 TYR B CA 1
ATOM 16577 C C . TYR B 1 970 ? 2.32 21.375 25.812 1 82.12 970 TYR B C 1
ATOM 16579 O O . TYR B 1 970 ? 2.76 20.703 24.891 1 82.12 970 TYR B O 1
ATOM 16587 N N . TYR B 1 971 ? 2.277 22.672 25.766 1 85 971 TYR B N 1
ATOM 16588 C CA . TYR B 1 971 ? 2.668 23.406 24.562 1 85 971 TYR B CA 1
ATOM 16589 C C . TYR B 1 971 ? 4.152 23.734 24.578 1 85 971 TYR B C 1
ATOM 16591 O O . TYR B 1 971 ? 4.691 24.281 23.609 1 85 971 TYR B O 1
ATOM 16599 N N . GLY B 1 972 ? 4.836 23.453 25.656 1 84.75 972 GLY B N 1
ATOM 16600 C CA . GLY B 1 972 ? 6.262 23.703 25.781 1 84.75 972 GLY B CA 1
ATOM 16601 C C . GLY B 1 972 ? 6.59 25.172 25.953 1 84.75 972 GLY B C 1
ATOM 16602 O O . GLY B 1 972 ? 7.57 25.672 25.406 1 84.75 972 GLY B O 1
ATOM 16603 N N . ILE B 1 973 ? 5.684 25.891 26.562 1 88.06 973 ILE B N 1
ATOM 16604 C CA . ILE B 1 973 ? 5.891 27.312 26.828 1 88.06 973 ILE B CA 1
ATOM 16605 C C . ILE B 1 973 ? 6.57 27.484 28.188 1 88.06 973 ILE B C 1
ATOM 16607 O O . ILE B 1 973 ? 6.137 26.922 29.188 1 88.06 973 ILE B O 1
ATOM 16611 N N . LYS B 1 974 ? 7.504 28.297 28.344 1 83.81 974 LYS B N 1
ATOM 16612 C CA . LYS B 1 974 ? 8.391 28.344 29.5 1 83.81 974 LYS B CA 1
ATOM 16613 C C . LYS B 1 974 ? 7.863 29.312 30.562 1 83.81 974 LYS B C 1
ATOM 16615 O O . LYS B 1 974 ? 8.023 29.078 31.766 1 83.81 974 LYS B O 1
ATOM 16620 N N . THR B 1 975 ? 7.285 30.453 30.078 1 88.69 975 THR B N 1
ATOM 16621 C CA . THR B 1 975 ? 6.945 31.469 31.078 1 88.69 975 THR B CA 1
ATOM 16622 C C . THR B 1 975 ? 5.457 31.797 31.016 1 88.69 975 THR B C 1
ATOM 16624 O O . THR B 1 975 ? 4.824 31.672 29.969 1 88.69 975 THR B O 1
ATOM 16627 N N . GLU B 1 976 ? 4.965 32.281 32.156 1 91.56 976 GLU B N 1
ATOM 16628 C CA . GLU B 1 976 ? 3.57 32.688 32.281 1 91.56 976 GLU B CA 1
ATOM 16629 C C . GLU B 1 976 ? 3.27 33.875 31.359 1 91.56 976 GLU B C 1
ATOM 16631 O O . GLU B 1 976 ? 2.178 33.969 30.797 1 91.56 976 GLU B O 1
ATOM 16636 N N . ALA B 1 977 ? 4.223 34.75 31.156 1 90.19 977 ALA B N 1
ATOM 16637 C CA . ALA B 1 977 ? 4.039 35.938 30.328 1 90.19 977 ALA B CA 1
ATOM 16638 C C . ALA B 1 977 ? 3.84 35.562 28.875 1 90.19 977 ALA B C 1
ATOM 16640 O O . ALA B 1 977 ? 3.045 36.188 28.156 1 90.19 977 ALA B O 1
ATOM 16641 N N . GLU B 1 978 ? 4.512 34.625 28.453 1 89.62 978 GLU B N 1
ATOM 16642 C CA . GLU B 1 978 ? 4.445 34.188 27.062 1 89.62 978 GLU B CA 1
ATOM 16643 C C . GLU B 1 978 ? 3.061 33.625 26.734 1 89.62 978 GLU B C 1
ATOM 16645 O O . GLU B 1 978 ? 2.484 33.969 25.703 1 89.62 978 GLU B O 1
ATOM 16650 N N . ILE B 1 979 ? 2.545 32.781 27.547 1 90.25 979 ILE B N 1
ATOM 16651 C CA . ILE B 1 979 ? 1.281 32.125 27.25 1 90.25 979 ILE B CA 1
ATOM 16652 C C . ILE B 1 979 ? 0.136 33.125 27.344 1 90.25 979 ILE B C 1
ATOM 16654 O O . ILE B 1 979 ? -0.851 33.031 26.609 1 90.25 979 ILE B O 1
ATOM 16658 N N . LEU B 1 980 ? 0.268 34.125 28.266 1 90.38 980 LEU B N 1
ATOM 16659 C CA . LEU B 1 980 ? -0.798 35.094 28.469 1 90.38 980 LEU B CA 1
ATOM 16660 C C . LEU B 1 980 ? -0.826 36.125 27.328 1 90.38 980 LEU B C 1
ATOM 16662 O O . LEU B 1 980 ? -1.9 36.531 26.875 1 90.38 980 LEU B O 1
ATOM 16666 N N . SER B 1 981 ? 0.335 36.562 26.938 1 86.56 981 SER B N 1
ATOM 16667 C CA . SER B 1 981 ? 0.425 37.594 25.922 1 86.56 981 SER B CA 1
ATOM 16668 C C . SER B 1 981 ? 0.333 37 24.516 1 86.56 981 SER B C 1
ATOM 16670 O O . SER B 1 981 ? 0.006 37.719 23.562 1 86.56 981 SER B O 1
ATOM 16672 N N . GLY B 1 982 ? 0.667 35.812 24.391 1 82.81 982 GLY B N 1
ATOM 16673 C CA . GLY B 1 982 ? 0.755 35.188 23.078 1 82.81 982 GLY B CA 1
ATOM 16674 C C . GLY B 1 982 ? 2.111 35.406 22.422 1 82.81 982 GLY B C 1
ATOM 16675 O O . GLY B 1 982 ? 2.355 34.875 21.328 1 82.81 982 GLY B O 1
ATOM 16676 N N . GLY B 1 983 ? 2.945 36.156 23.047 1 84.31 983 GLY B N 1
ATOM 16677 C CA . GLY B 1 983 ? 4.297 36.344 22.547 1 84.31 983 GLY B CA 1
ATOM 16678 C C . GLY B 1 983 ? 5.195 35.156 22.844 1 84.31 983 GLY B C 1
ATOM 16679 O O . GLY B 1 983 ? 6.191 35.281 23.562 1 84.31 983 GLY B O 1
ATOM 16680 N N . ILE B 1 984 ? 4.867 34.031 22.344 1 82.94 984 ILE B N 1
ATOM 16681 C CA . ILE B 1 984 ? 5.555 32.781 22.594 1 82.94 984 ILE B CA 1
ATOM 16682 C C . ILE B 1 984 ? 6.895 32.75 21.875 1 82.94 984 ILE B C 1
ATOM 16684 O O . ILE B 1 984 ? 6.953 33 20.656 1 82.94 984 ILE B O 1
ATOM 16688 N N . MET B 1 985 ? 7.859 32.562 22.531 1 79.56 985 MET B N 1
ATOM 16689 C CA . MET B 1 985 ? 9.203 32.562 21.953 1 79.56 985 MET B CA 1
ATOM 16690 C C . MET B 1 985 ? 9.641 31.172 21.547 1 79.56 985 MET B C 1
ATOM 16692 O O . MET B 1 985 ? 10.289 31 20.516 1 79.56 985 MET B O 1
ATOM 16696 N N . ARG B 1 986 ? 9.289 30.234 22.406 1 78.19 986 ARG B N 1
ATOM 16697 C CA . ARG B 1 986 ? 9.648 28.844 22.109 1 78.19 986 ARG B CA 1
ATOM 16698 C C . ARG B 1 986 ? 8.516 27.891 22.484 1 78.19 986 ARG B C 1
ATOM 16700 O O . ARG B 1 986 ? 7.816 28.109 23.469 1 78.19 986 ARG B O 1
ATOM 16707 N N . MET B 1 987 ? 8.297 26.938 21.609 1 78.25 987 MET B N 1
ATOM 16708 C CA . MET B 1 987 ? 7.273 25.922 21.828 1 78.25 987 MET B CA 1
ATOM 16709 C C . MET B 1 987 ? 7.832 24.516 21.609 1 78.25 987 MET B C 1
ATOM 16711 O O . MET B 1 987 ? 8.938 24.359 21.094 1 78.25 987 MET B O 1
ATOM 16715 N N . SER B 1 988 ? 7.062 23.594 22.062 1 76.5 988 SER B N 1
ATOM 16716 C CA . SER B 1 988 ? 7.402 22.203 21.797 1 76.5 988 SER B CA 1
ATOM 16717 C C . SER B 1 988 ? 7.387 21.906 20.297 1 76.5 988 SER B C 1
ATOM 16719 O O . SER B 1 988 ? 6.711 22.594 19.531 1 76.5 988 SER B O 1
ATOM 16721 N N . LYS B 1 989 ? 8.133 21.031 19.844 1 70.19 989 LYS B N 1
ATOM 16722 C CA . LYS B 1 989 ? 8.328 20.688 18.453 1 70.19 989 LYS B CA 1
ATOM 16723 C C . LYS B 1 989 ? 7.016 20.281 17.797 1 70.19 989 LYS B C 1
ATOM 16725 O O . LYS B 1 989 ? 6.848 20.406 16.578 1 70.19 989 LYS B O 1
ATOM 16730 N N . SER B 1 990 ? 6.176 19.828 18.609 1 71.19 990 SER B N 1
ATOM 16731 C CA . SER B 1 990 ? 4.926 19.328 18.047 1 71.19 990 SER B CA 1
ATOM 16732 C C . SER B 1 990 ? 3.994 20.469 17.656 1 71.19 990 SER B C 1
ATOM 16734 O O . SER B 1 990 ? 2.992 20.25 16.969 1 71.19 990 SER B O 1
ATOM 16736 N N . PHE B 1 991 ? 4.461 21.688 18.062 1 73.19 991 PHE B N 1
ATOM 16737 C CA . PHE B 1 991 ? 3.553 22.812 17.875 1 73.19 991 PHE B CA 1
ATOM 16738 C C . PHE B 1 991 ? 4.27 23.969 17.203 1 73.19 991 PHE B C 1
ATOM 16740 O O . PHE B 1 991 ? 5.5 24.062 17.234 1 73.19 991 PHE B O 1
ATOM 16747 N N . THR B 1 992 ? 3.49 24.672 16.438 1 71.81 992 THR B N 1
ATOM 16748 C CA . THR B 1 992 ? 4.008 25.891 15.836 1 71.81 992 THR B CA 1
ATOM 16749 C C . THR B 1 992 ? 3.129 27.094 16.203 1 71.81 992 THR B C 1
ATOM 16751 O O . THR B 1 992 ? 1.929 26.938 16.438 1 71.81 992 THR B O 1
ATOM 16754 N N . LYS B 1 993 ? 3.752 28.219 16.281 1 72 993 LYS B N 1
ATOM 16755 C CA . LYS B 1 993 ? 3.023 29.438 16.609 1 72 993 LYS B CA 1
ATOM 16756 C C . LYS B 1 993 ? 1.955 29.734 15.555 1 72 993 LYS B C 1
ATOM 16758 O O . LYS B 1 993 ? 0.851 30.172 15.891 1 72 993 LYS B O 1
ATOM 16763 N N . ARG B 1 994 ? 2.23 29.5 14.391 1 67.75 994 ARG B N 1
ATOM 16764 C CA . ARG B 1 994 ? 1.323 29.812 13.289 1 67.75 994 ARG B CA 1
ATOM 16765 C C . ARG B 1 994 ? 0.047 28.984 13.383 1 67.75 994 ARG B C 1
ATOM 16767 O O . ARG B 1 994 ? -1.052 29.5 13.164 1 67.75 994 ARG B O 1
ATOM 16774 N N . ARG B 1 995 ? 0.212 27.875 13.781 1 70.31 995 ARG B N 1
ATOM 16775 C CA . ARG B 1 995 ? -0.914 26.938 13.766 1 70.31 995 ARG B CA 1
ATOM 16776 C C . ARG B 1 995 ? -1.671 26.984 15.086 1 70.31 995 ARG B C 1
ATOM 16778 O O . ARG B 1 995 ? -2.898 26.875 15.109 1 70.31 995 ARG B O 1
ATOM 16785 N N . ASP B 1 996 ? -0.942 27.203 16.188 1 75.06 996 ASP B N 1
ATOM 16786 C CA . ASP B 1 996 ? -1.536 26.844 17.484 1 75.06 996 ASP B CA 1
ATOM 16787 C C . ASP B 1 996 ? -1.708 28.078 18.359 1 75.06 996 ASP B C 1
ATOM 16789 O O . ASP B 1 996 ? -2.398 28.031 19.375 1 75.06 996 ASP B O 1
ATOM 16793 N N . ALA B 1 997 ? -1.165 29.203 18 1 77.5 997 ALA B N 1
ATOM 16794 C CA . ALA B 1 997 ? -1.172 30.391 18.859 1 77.5 997 ALA B CA 1
ATOM 16795 C C . ALA B 1 997 ? -2.598 30.812 19.188 1 77.5 997 ALA B C 1
ATOM 16797 O O . ALA B 1 997 ? -2.9 31.188 20.328 1 77.5 997 ALA B O 1
ATOM 16798 N N . GLU B 1 998 ? -3.395 30.797 18.234 1 77.88 998 GLU B N 1
ATOM 16799 C CA . GLU B 1 998 ? -4.777 31.234 18.438 1 77.88 998 GLU B CA 1
ATOM 16800 C C . GLU B 1 998 ? -5.5 30.297 19.406 1 77.88 998 GLU B C 1
ATOM 16802 O O . GLU B 1 998 ? -6.23 30.75 20.297 1 77.88 998 GLU B O 1
ATOM 16807 N N . SER B 1 999 ? -5.27 29.109 19.234 1 81.5 999 SER B N 1
ATOM 16808 C CA . SER B 1 999 ? -5.91 28.109 20.094 1 81.5 999 SER B CA 1
ATOM 16809 C C . SER B 1 999 ? -5.418 28.234 21.531 1 81.5 999 SER B C 1
ATOM 16811 O O . SER B 1 999 ? -6.199 28.078 22.469 1 81.5 999 SER B O 1
ATOM 16813 N N . ILE B 1 1000 ? -4.203 28.5 21.656 1 85.06 1000 ILE B N 1
ATOM 16814 C CA . ILE B 1 1000 ? -3.631 28.672 22.984 1 85.06 1000 ILE B CA 1
ATOM 16815 C C . ILE B 1 1000 ? -4.238 29.906 23.656 1 85.06 1000 ILE B C 1
ATOM 16817 O O . ILE B 1 1000 ? -4.605 29.859 24.828 1 85.06 1000 ILE B O 1
ATOM 16821 N N . GLY B 1 1001 ? -4.355 30.969 22.875 1 84.69 1001 GLY B N 1
ATOM 16822 C CA . GLY B 1 1001 ? -4.965 32.156 23.406 1 84.69 1001 GLY B CA 1
ATOM 16823 C C . GLY B 1 1001 ? -6.406 31.969 23.844 1 84.69 1001 GLY B C 1
ATOM 16824 O O . GLY B 1 1001 ? -6.824 32.5 24.875 1 84.69 1001 GLY B O 1
ATOM 16825 N N . ARG B 1 1002 ? -7.035 31.188 23.141 1 84.06 1002 ARG B N 1
ATOM 16826 C CA . ARG B 1 1002 ? -8.43 30.906 23.484 1 84.06 1002 ARG B CA 1
ATOM 16827 C C . ARG B 1 1002 ? -8.523 30.016 24.719 1 84.06 1002 ARG B C 1
ATOM 16829 O O . ARG B 1 1002 ? -9.461 30.125 25.5 1 84.06 1002 ARG B O 1
ATOM 16836 N N . ALA B 1 1003 ? -7.613 29.125 24.812 1 87.38 1003 ALA B N 1
ATOM 16837 C CA . ALA B 1 1003 ? -7.582 28.25 25.984 1 87.38 1003 ALA B CA 1
ATOM 16838 C C . ALA B 1 1003 ? -7.328 29.062 27.25 1 87.38 1003 ALA B C 1
ATOM 16840 O O . ALA B 1 1003 ? -7.969 28.828 28.281 1 87.38 1003 ALA B O 1
ATOM 16841 N N . VAL B 1 1004 ? -6.441 29.938 27.172 1 89.25 1004 VAL B N 1
ATOM 16842 C CA . VAL B 1 1004 ? -6.105 30.781 28.312 1 89.25 1004 VAL B CA 1
ATOM 16843 C C . VAL B 1 1004 ? -7.293 31.672 28.672 1 89.25 1004 VAL B C 1
ATOM 16845 O O . VAL B 1 1004 ? -7.598 31.859 29.844 1 89.25 1004 VAL B O 1
ATOM 16848 N N . ARG B 1 1005 ? -7.926 32.219 27.703 1 87.06 1005 ARG B N 1
ATOM 16849 C CA . ARG B 1 1005 ? -9.109 33.031 27.938 1 87.06 1005 ARG B CA 1
ATOM 16850 C C . ARG B 1 1005 ? -10.203 32.219 28.625 1 87.06 1005 ARG B C 1
ATOM 16852 O O . ARG B 1 1005 ? -10.891 32.719 29.516 1 87.06 1005 ARG B O 1
ATOM 16859 N N . SER B 1 1006 ? -10.328 31.078 28.203 1 89 1006 SER B N 1
ATOM 16860 C CA . SER B 1 1006 ? -11.32 30.203 28.828 1 89 1006 SER B CA 1
ATOM 16861 C C . SER B 1 1006 ? -10.969 29.922 30.281 1 89 1006 SER B C 1
ATOM 16863 O O . SER B 1 1006 ? -11.859 29.828 31.125 1 89 1006 SER B O 1
ATOM 16865 N N . LEU B 1 1007 ? -9.758 29.688 30.516 1 91.25 1007 LEU B N 1
ATOM 16866 C CA . LEU B 1 1007 ? -9.328 29.469 31.891 1 91.25 1007 LEU B CA 1
ATOM 16867 C C . LEU B 1 1007 ? -9.625 30.688 32.75 1 91.25 1007 LEU B C 1
ATOM 16869 O O . LEU B 1 1007 ? -10.062 30.547 33.906 1 91.25 1007 LEU B O 1
ATOM 16873 N N . ARG B 1 1008 ? -9.398 31.844 32.281 1 90.94 1008 ARG B N 1
ATOM 16874 C CA . ARG B 1 1008 ? -9.695 33.094 33 1 90.94 1008 ARG B CA 1
ATOM 16875 C C . ARG B 1 1008 ? -11.188 33.219 33.25 1 90.94 1008 ARG B C 1
ATOM 16877 O O . ARG B 1 1008 ? -11.594 33.625 34.344 1 90.94 1008 ARG B O 1
ATOM 16884 N N . LYS B 1 1009 ? -11.914 32.938 32.281 1 88.81 1009 LYS B N 1
ATOM 16885 C CA . LYS B 1 1009 ? -13.367 32.969 32.469 1 88.81 1009 LYS B CA 1
ATOM 16886 C C . LYS B 1 1009 ? -13.82 31.984 33.531 1 88.81 1009 LYS B C 1
ATOM 16888 O O . LYS B 1 1009 ? -14.758 32.25 34.281 1 88.81 1009 LYS B O 1
ATOM 16893 N N . GLU B 1 1010 ? -13.203 30.844 33.438 1 90.88 1010 GLU B N 1
ATOM 16894 C CA . GLU B 1 1010 ? -13.5 29.844 34.469 1 90.88 1010 GLU B CA 1
ATOM 16895 C C . GLU B 1 1010 ? -13.18 30.375 35.844 1 90.88 1010 GLU B C 1
ATOM 16897 O O . GLU B 1 1010 ? -13.938 30.172 36.781 1 90.88 1010 GLU B O 1
ATOM 16902 N N . ALA B 1 1011 ? -12.078 30.938 36.031 1 92.62 1011 ALA B N 1
ATOM 16903 C CA . ALA B 1 1011 ? -11.688 31.531 37.312 1 92.62 1011 ALA B CA 1
ATOM 16904 C C . ALA B 1 1011 ? -12.695 32.594 37.75 1 92.62 1011 ALA B C 1
ATOM 16906 O O . ALA B 1 1011 ? -13.031 32.688 38.938 1 92.62 1011 ALA B O 1
ATOM 16907 N N . LEU B 1 1012 ? -13.148 33.406 36.844 1 91.81 1012 LEU B N 1
ATOM 16908 C CA . LEU B 1 1012 ? -14.148 34.406 37.156 1 91.81 1012 LEU B CA 1
ATOM 16909 C C . LEU B 1 1012 ? -15.453 33.781 37.625 1 91.81 1012 LEU B C 1
ATOM 16911 O O . LEU B 1 1012 ? -16.156 34.344 38.469 1 91.81 1012 LEU B O 1
ATOM 16915 N N . SER B 1 1013 ? -15.68 32.688 37 1 90.5 1013 SER B N 1
ATOM 16916 C CA . SER B 1 1013 ? -16.875 31.969 37.438 1 90.5 1013 SER B CA 1
ATOM 16917 C C . SER B 1 1013 ? -16.75 31.5 38.875 1 90.5 1013 SER B C 1
ATOM 16919 O O . SER B 1 1013 ? -17.734 31.469 39.625 1 90.5 1013 SER B O 1
ATOM 16921 N N . TRP B 1 1014 ? -15.547 31.062 39.312 1 91.5 1014 TRP B N 1
ATOM 16922 C CA . TRP B 1 1014 ? -15.305 30.703 40.688 1 91.5 1014 TRP B CA 1
ATOM 16923 C C . TRP B 1 1014 ? -15.547 31.891 41.625 1 91.5 1014 TRP B C 1
ATOM 16925 O O . TRP B 1 1014 ? -16.109 31.75 42.688 1 91.5 1014 TRP B O 1
ATOM 16935 N N . PHE B 1 1015 ? -15.133 33.031 41.156 1 92.5 1015 PHE B N 1
ATOM 16936 C CA . PHE B 1 1015 ? -15.25 34.281 41.938 1 92.5 1015 PHE B CA 1
ATOM 16937 C C . PHE B 1 1015 ? -16.703 34.656 42.125 1 92.5 1015 PHE B C 1
ATOM 16939 O O . PHE B 1 1015 ? -17.109 35.094 43.188 1 92.5 1015 PHE B O 1
ATOM 16946 N N . ASN B 1 1016 ? -17.453 34.469 41.062 1 88.5 1016 ASN B N 1
ATOM 16947 C CA . ASN B 1 1016 ? -18.844 34.906 41.062 1 88.5 1016 ASN B CA 1
ATOM 16948 C C . ASN B 1 1016 ? -19.75 33.875 41.719 1 88.5 1016 ASN B C 1
ATOM 16950 O O . ASN B 1 1016 ? -20.922 34.156 42 1 88.5 1016 ASN B O 1
ATOM 16954 N N . ALA B 1 1017 ? -19.234 32.656 41.844 1 82.75 1017 ALA B N 1
ATOM 16955 C CA . ALA B 1 1017 ? -20.031 31.578 42.406 1 82.75 1017 ALA B CA 1
ATOM 16956 C C . ALA B 1 1017 ? -20.359 31.859 43.875 1 82.75 1017 ALA B C 1
ATOM 16958 O O . ALA B 1 1017 ? -19.5 32.312 44.625 1 82.75 1017 ALA B O 1
ATOM 16959 N N . SER B 1 1018 ? -21.672 32.281 44.188 1 66.94 1018 SER B N 1
ATOM 16960 C CA . SER B 1 1018 ? -22.125 32.531 45.562 1 66.94 1018 SER B CA 1
ATOM 16961 C C . SER B 1 1018 ? -22.484 31.234 46.281 1 66.94 1018 SER B C 1
ATOM 16963 O O . SER B 1 1018 ? -23.062 30.328 45.688 1 66.94 1018 SER B O 1
ATOM 16965 N N . ASP B 1 1019 ? -21.781 30.922 47.312 1 55.81 1019 ASP B N 1
ATOM 16966 C CA . ASP B 1 1019 ? -22.281 29.844 48.156 1 55.81 1019 ASP B CA 1
ATOM 16967 C C . ASP B 1 1019 ? -23.688 30.141 48.656 1 55.81 1019 ASP B C 1
ATOM 16969 O O . ASP B 1 1019 ? -24 31.281 49 1 55.81 1019 ASP B O 1
ATOM 16973 N N . GLU B 1 1020 ? -24.719 29.391 48.375 1 52.31 1020 GLU B N 1
ATOM 16974 C CA . GLU B 1 1020 ? -26.109 29.5 48.75 1 52.31 1020 GLU B CA 1
ATOM 16975 C C . GLU B 1 1020 ? -26.25 30.141 50.125 1 52.31 1020 GLU B C 1
ATOM 16977 O O . GLU B 1 1020 ? -27.234 30.844 50.406 1 52.31 1020 GLU B O 1
ATOM 16982 N N . GLU B 1 1021 ? -25.531 29.875 51.094 1 51 1021 GLU B N 1
ATOM 16983 C CA . GLU B 1 1021 ? -25.844 30.219 52.469 1 51 1021 GLU B CA 1
ATOM 16984 C C . GLU B 1 1021 ? -25.375 31.625 52.844 1 51 1021 GLU B C 1
ATOM 16986 O O . GLU B 1 1021 ? -25.672 32.125 53.906 1 51 1021 GLU B O 1
ATOM 16991 N N . GLU B 1 1022 ? -24.469 32.188 52.125 1 53.22 1022 GLU B N 1
ATOM 16992 C CA . GLU B 1 1022 ? -23.953 33.469 52.625 1 53.22 1022 GLU B CA 1
ATOM 16993 C C . GLU B 1 1022 ? -24.688 34.656 52.031 1 53.22 1022 GLU B C 1
ATOM 16995 O O . GLU B 1 1022 ? -24.766 34.781 50.812 1 53.22 1022 GLU B O 1
ATOM 17000 N N . GLU B 1 1023 ? -25.656 35.344 52.625 1 53.69 1023 GLU B N 1
ATOM 17001 C CA . GLU B 1 1023 ? -26.562 36.469 52.344 1 53.69 1023 GLU B CA 1
ATOM 17002 C C . GLU B 1 1023 ? -25.828 37.594 51.594 1 53.69 1023 GLU B C 1
ATOM 17004 O O . GLU B 1 1023 ? -26.375 38.188 50.656 1 53.69 1023 GLU B O 1
ATOM 17009 N N . VAL B 1 1024 ? -24.75 38.312 52.25 1 61.94 1024 VAL B N 1
ATOM 17010 C CA . VAL B 1 1024 ? -24.141 39.469 51.656 1 61.94 1024 VAL B CA 1
ATOM 17011 C C . VAL B 1 1024 ? -22.672 39.188 51.344 1 61.94 1024 VAL B C 1
ATOM 17013 O O . VAL B 1 1024 ? -21.859 39.031 52.25 1 61.94 1024 VAL B O 1
ATOM 17016 N N . VAL B 1 1025 ? -22.312 38.688 50.062 1 69.31 1025 VAL B N 1
ATOM 17017 C CA . VAL B 1 1025 ? -20.938 38.406 49.656 1 69.31 1025 VAL B CA 1
ATOM 17018 C C . VAL B 1 1025 ? -20.172 39.719 49.438 1 69.31 1025 VAL B C 1
ATOM 17020 O O . VAL B 1 1025 ? -20.625 40.625 48.719 1 69.31 1025 VAL B O 1
ATOM 17023 N N . ASN B 1 1026 ? -19.172 40.062 50.281 1 84.44 1026 ASN B N 1
ATOM 17024 C CA . ASN B 1 1026 ? -18.266 41.188 50.094 1 84.44 1026 ASN B CA 1
ATOM 17025 C C . ASN B 1 1026 ? -17.266 40.938 49 1 84.44 1026 ASN B C 1
ATOM 17027 O O . ASN B 1 1026 ? -16.188 40.406 49.219 1 84.44 1026 ASN B O 1
ATOM 17031 N N . GLU B 1 1027 ? -17.547 41.375 47.719 1 90.06 1027 GLU B N 1
ATOM 17032 C CA . GLU B 1 1027 ? -16.75 41.156 46.531 1 90.06 1027 GLU B CA 1
ATOM 17033 C C . GLU B 1 1027 ? -15.344 41.75 46.688 1 90.06 1027 GLU B C 1
ATOM 17035 O O . GLU B 1 1027 ? -14.367 41.188 46.219 1 90.06 1027 GLU B O 1
ATOM 17040 N N . SER B 1 1028 ? -15.32 42.844 47.406 1 92.62 1028 SER B N 1
ATOM 17041 C CA . SER B 1 1028 ? -14.039 43.5 47.594 1 92.62 1028 SER B CA 1
ATOM 17042 C C . SER B 1 1028 ? -13.125 42.719 48.5 1 92.62 1028 SER B C 1
ATOM 17044 O O . SER B 1 1028 ? -11.922 42.625 48.281 1 92.62 1028 SER B O 1
ATOM 17046 N N . ALA B 1 1029 ? -13.672 42.156 49.5 1 93.62 1029 ALA B N 1
ATOM 17047 C CA . ALA B 1 1029 ? -12.883 41.344 50.406 1 93.62 1029 ALA B CA 1
ATOM 17048 C C . ALA B 1 1029 ? -12.398 40.062 49.719 1 93.62 1029 ALA B C 1
ATOM 17050 O O . ALA B 1 1029 ? -11.281 39.594 49.969 1 93.62 1029 ALA B O 1
ATOM 17051 N N . LYS B 1 1030 ? -13.227 39.594 48.938 1 94.44 1030 LYS B N 1
ATOM 17052 C CA . LYS B 1 1030 ? -12.867 38.406 48.188 1 94.44 1030 LYS B CA 1
ATOM 17053 C C . LYS B 1 1030 ? -11.719 38.719 47.219 1 94.44 1030 LYS B C 1
ATOM 17055 O O . LYS B 1 1030 ? -10.797 37.906 47.062 1 94.44 1030 LYS B O 1
ATOM 17060 N N . ALA B 1 1031 ? -11.852 39.781 46.469 1 95.81 1031 ALA B N 1
ATOM 17061 C CA . ALA B 1 1031 ? -10.805 40.188 45.531 1 95.81 1031 ALA B CA 1
ATOM 17062 C C . ALA B 1 1031 ? -9.484 40.406 46.25 1 95.81 1031 ALA B C 1
ATOM 17064 O O . ALA B 1 1031 ? -8.414 40.094 45.75 1 95.81 1031 ALA B O 1
ATOM 17065 N N . SER B 1 1032 ? -9.633 41.031 47.406 1 95.88 1032 SER B N 1
ATOM 17066 C CA . SER B 1 1032 ? -8.453 41.281 48.219 1 95.88 1032 SER B CA 1
ATOM 17067 C C . SER B 1 1032 ? -7.805 39.969 48.656 1 95.88 1032 SER B C 1
ATOM 17069 O O . SER B 1 1032 ? -6.578 39.875 48.719 1 95.88 1032 SER B O 1
ATOM 17071 N N . ALA B 1 1033 ? -8.57 39 48.906 1 96.25 1033 ALA B N 1
ATOM 17072 C CA . ALA B 1 1033 ? -8.047 37.688 49.281 1 96.25 1033 ALA B CA 1
ATOM 17073 C C . ALA B 1 1033 ? -7.297 37.062 48.094 1 96.25 1033 ALA B C 1
ATOM 17075 O O . ALA B 1 1033 ? -6.273 36.406 48.312 1 96.25 1033 ALA B O 1
ATOM 17076 N N . TRP B 1 1034 ? -7.832 37.125 46.906 1 97 1034 TRP B N 1
ATOM 17077 C CA . TRP B 1 1034 ? -7.168 36.594 45.719 1 97 1034 TRP B CA 1
ATOM 17078 C C . TRP B 1 1034 ? -5.801 37.25 45.531 1 97 1034 TRP B C 1
ATOM 17080 O O . TRP B 1 1034 ? -4.84 36.562 45.125 1 97 1034 TRP B O 1
ATOM 17090 N N . TYR B 1 1035 ? -5.773 38.562 45.75 1 96.5 1035 TYR B N 1
ATOM 17091 C CA . TYR B 1 1035 ? -4.5 39.281 45.688 1 96.5 1035 TYR B CA 1
ATOM 17092 C C . TYR B 1 1035 ? -3.541 38.781 46.75 1 96.5 1035 TYR B C 1
ATOM 17094 O O . TYR B 1 1035 ? -2.357 38.562 46.5 1 96.5 1035 TYR B O 1
ATOM 17102 N N . HIS B 1 1036 ? -4.043 38.625 47.938 1 95.81 1036 HIS B N 1
ATOM 17103 C CA . HIS B 1 1036 ? -3.238 38.219 49.094 1 95.81 1036 HIS B CA 1
ATOM 17104 C C . HIS B 1 1036 ? -2.574 36.875 48.875 1 95.81 1036 HIS B C 1
ATOM 17106 O O . HIS B 1 1036 ? -1.371 36.719 49.125 1 95.81 1036 HIS B O 1
ATOM 17112 N N . VAL B 1 1037 ? -3.279 35.938 48.406 1 96.12 1037 VAL B N 1
ATOM 17113 C CA . VAL B 1 1037 ? -2.756 34.594 48.281 1 96.12 1037 VAL B CA 1
ATOM 17114 C C . VAL B 1 1037 ? -1.777 34.531 47.094 1 96.12 1037 VAL B C 1
ATOM 17116 O O . VAL B 1 1037 ? -0.976 33.594 47 1 96.12 1037 VAL B O 1
ATOM 17119 N N . THR B 1 1038 ? -1.784 35.438 46.156 1 96.31 1038 THR B N 1
ATOM 17120 C CA . THR B 1 1038 ? -0.937 35.438 44.969 1 96.31 1038 THR B CA 1
ATOM 17121 C C . THR B 1 1038 ? 0.382 36.156 45.25 1 96.31 1038 THR B C 1
ATOM 17123 O O . THR B 1 1038 ? 1.44 35.688 44.781 1 96.31 1038 THR B O 1
ATOM 17126 N N . TYR B 1 1039 ? 0.311 37.219 46.094 1 94.62 1039 TYR B N 1
ATOM 17127 C CA . TYR B 1 1039 ? 1.473 38.125 46.188 1 94.62 1039 TYR B CA 1
ATOM 17128 C C . TYR B 1 1039 ? 2.148 38 47.531 1 94.62 1039 TYR B C 1
ATOM 17130 O O . TYR B 1 1039 ? 3.344 38.25 47.656 1 94.62 1039 TYR B O 1
ATOM 17138 N N . HIS B 1 1040 ? 1.37 37.594 48.594 1 94.31 1040 HIS B N 1
ATOM 17139 C CA . HIS B 1 1040 ? 1.926 37.594 49.938 1 94.31 1040 HIS B CA 1
ATOM 17140 C C . HIS B 1 1040 ? 3.061 36.594 50.062 1 94.31 1040 HIS B C 1
ATOM 17142 O O . HIS B 1 1040 ? 2.982 35.5 49.531 1 94.31 1040 HIS B O 1
ATOM 17148 N N . ARG B 1 1041 ? 4.102 36.875 50.75 1 92.94 1041 ARG B N 1
ATOM 17149 C CA . ARG B 1 1041 ? 5.324 36.125 50.906 1 92.94 1041 ARG B CA 1
ATOM 17150 C C . ARG B 1 1041 ? 5.035 34.75 51.5 1 92.94 1041 ARG B C 1
ATOM 17152 O O . ARG B 1 1041 ? 5.719 33.75 51.188 1 92.94 1041 ARG B O 1
ATOM 17159 N N . SER B 1 1042 ? 4.004 34.594 52.312 1 92.38 1042 SER B N 1
ATOM 17160 C CA . SER B 1 1042 ? 3.68 33.344 52.969 1 92.38 1042 SER B CA 1
ATOM 17161 C C . SER B 1 1042 ? 3.201 32.281 51.969 1 92.38 1042 SER B C 1
ATOM 17163 O O . SER B 1 1042 ? 3.242 31.094 52.281 1 92.38 1042 SER B O 1
ATOM 17165 N N . TYR B 1 1043 ? 2.799 32.719 50.875 1 93.31 1043 TYR B N 1
ATOM 17166 C CA . TYR B 1 1043 ? 2.211 31.766 49.938 1 93.31 1043 TYR B CA 1
ATOM 17167 C C . TYR B 1 1043 ? 3.148 31.531 48.75 1 93.31 1043 TYR B C 1
ATOM 17169 O O . TYR B 1 1043 ? 2.797 30.812 47.812 1 93.31 1043 TYR B O 1
ATOM 17177 N N . TRP B 1 1044 ? 4.289 32.062 48.781 1 91.88 1044 TRP B N 1
ATOM 17178 C CA . TRP B 1 1044 ? 5.262 31.859 47.688 1 91.88 1044 TRP B CA 1
ATOM 17179 C C . TRP B 1 1044 ? 5.754 30.422 47.656 1 91.88 1044 TRP B C 1
ATOM 17181 O O . TRP B 1 1044 ? 6.184 29.875 48.688 1 91.88 1044 TRP B O 1
ATOM 17191 N N . GLY B 1 1045 ? 5.637 29.703 46.5 1 87.38 1045 GLY B N 1
ATOM 17192 C CA . GLY B 1 1045 ? 6.219 28.391 46.281 1 87.38 1045 GLY B CA 1
ATOM 17193 C C . GLY B 1 1045 ? 5.352 27.25 46.812 1 87.38 1045 GLY B C 1
ATOM 17194 O O . GLY B 1 1045 ? 5.766 26.094 46.781 1 87.38 1045 GLY B O 1
ATOM 17195 N N . VAL B 1 1046 ? 4.184 27.531 47.281 1 88.88 1046 VAL B N 1
ATOM 17196 C CA . VAL B 1 1046 ? 3.355 26.5 47.906 1 88.88 1046 VAL B CA 1
ATOM 17197 C C . VAL B 1 1046 ? 2.488 25.828 46.844 1 88.88 1046 VAL B C 1
ATOM 17199 O O . VAL B 1 1046 ? 2.016 24.703 47.031 1 88.88 1046 VAL B O 1
ATOM 17202 N N . TYR B 1 1047 ? 2.379 26.438 45.75 1 89.88 1047 TYR B N 1
ATOM 17203 C CA . TYR B 1 1047 ? 1.521 25.891 44.719 1 89.88 1047 TYR B CA 1
ATOM 17204 C C . TYR B 1 1047 ? 2.301 24.938 43.812 1 89.88 1047 TYR B C 1
ATOM 17206 O O . TYR B 1 1047 ? 3.531 25 43.75 1 89.88 1047 TYR B O 1
ATOM 17214 N N . ASN B 1 1048 ? 1.605 24.031 43.062 1 84.81 1048 ASN B N 1
ATOM 17215 C CA . ASN B 1 1048 ? 2.225 23.078 42.156 1 84.81 1048 ASN B CA 1
ATOM 17216 C C . ASN B 1 1048 ? 3.348 22.297 42.812 1 84.81 1048 ASN B C 1
ATOM 17218 O O . ASN B 1 1048 ? 4.441 22.172 42.281 1 84.81 1048 ASN B O 1
ATOM 17222 N N . GLU B 1 1049 ? 3.119 21.859 43.969 1 79.62 1049 GLU B N 1
ATOM 17223 C CA . GLU B 1 1049 ? 4.129 21.141 44.75 1 79.62 1049 GLU B CA 1
ATOM 17224 C C . GLU B 1 1049 ? 4.617 19.891 44 1 79.62 1049 GLU B C 1
ATOM 17226 O O . GLU B 1 1049 ? 3.812 19.094 43.531 1 79.62 1049 GLU B O 1
ATOM 17231 N N . GLY B 1 1050 ? 5.832 19.828 43.844 1 71 1050 GLY B N 1
ATOM 17232 C CA . GLY B 1 1050 ? 6.434 18.641 43.25 1 71 1050 GLY B CA 1
ATOM 17233 C C . GLY B 1 1050 ? 6.594 18.719 41.75 1 71 1050 GLY B C 1
ATOM 17234 O O . GLY B 1 1050 ? 7.16 17.828 41.125 1 71 1050 GLY B O 1
ATOM 17235 N N . LEU B 1 1051 ? 6.059 19.75 41.062 1 77.06 1051 LEU B N 1
ATOM 17236 C CA . LEU B 1 1051 ? 6.082 19.828 39.625 1 77.06 1051 LEU B CA 1
ATOM 17237 C C . LEU B 1 1051 ? 7.141 20.828 39.156 1 77.06 1051 LEU B C 1
ATOM 17239 O O . LEU B 1 1051 ? 7.355 20.984 37.938 1 77.06 1051 LEU B O 1
ATOM 17243 N N . ASN B 1 1052 ? 7.992 21.344 39.969 1 78.69 1052 ASN B N 1
ATOM 17244 C CA . ASN B 1 1052 ? 9.078 22.266 39.656 1 78.69 1052 ASN B CA 1
ATOM 17245 C C . ASN B 1 1052 ? 8.594 23.406 38.75 1 78.69 1052 ASN B C 1
ATOM 17247 O O . ASN B 1 1052 ? 9.156 23.656 37.688 1 78.69 1052 ASN B O 1
ATOM 17251 N N . ARG B 1 1053 ? 7.461 24.031 39.062 1 86.31 1053 ARG B N 1
ATOM 17252 C CA . ARG B 1 1053 ? 6.891 25.172 38.344 1 86.31 1053 ARG B CA 1
ATOM 17253 C C . ARG B 1 1053 ? 7.117 26.469 39.094 1 86.31 1053 ARG B C 1
ATOM 17255 O O . ARG B 1 1053 ? 7.234 26.469 40.312 1 86.31 1053 ARG B O 1
ATOM 17262 N N . ASP B 1 1054 ? 7.227 27.578 38.344 1 87.44 1054 ASP B N 1
ATOM 17263 C CA . ASP B 1 1054 ? 7.367 28.906 38.969 1 87.44 1054 ASP B CA 1
ATOM 17264 C C . ASP B 1 1054 ? 6.07 29.344 39.625 1 87.44 1054 ASP B C 1
ATOM 17266 O O . ASP B 1 1054 ? 5.016 28.734 39.406 1 87.44 1054 ASP B O 1
ATOM 17270 N N . HIS B 1 1055 ? 6.227 30.375 40.5 1 91.5 1055 HIS B N 1
ATOM 17271 C CA . HIS B 1 1055 ? 5.055 30.984 41.125 1 91.5 1055 HIS B CA 1
ATOM 17272 C C . HIS B 1 1055 ? 4.34 31.922 40.156 1 91.5 1055 HIS B C 1
ATOM 17274 O O . HIS B 1 1055 ? 4.934 32.875 39.625 1 91.5 1055 HIS B O 1
ATOM 17280 N N . PHE B 1 1056 ? 3.078 31.688 39.844 1 94.44 1056 PHE B N 1
ATOM 17281 C CA . PHE B 1 1056 ? 2.338 32.438 38.844 1 94.44 1056 PHE B CA 1
ATOM 17282 C C . PHE B 1 1056 ? 1.62 33.625 39.5 1 94.44 1056 PHE B C 1
ATOM 17284 O O . PHE B 1 1056 ? 1.187 33.531 40.625 1 94.44 1056 PHE B O 1
ATOM 17291 N N . LEU B 1 1057 ? 1.395 34.688 38.688 1 94.5 1057 LEU B N 1
ATOM 17292 C CA . LEU B 1 1057 ? 0.834 35.906 39.25 1 94.5 1057 LEU B CA 1
ATOM 17293 C C . LEU B 1 1057 ? -0.489 36.25 38.594 1 94.5 1057 LEU B C 1
ATOM 17295 O O . LEU B 1 1057 ? -1.244 37.094 39.094 1 94.5 1057 LEU B O 1
ATOM 17299 N N . SER B 1 1058 ? -0.879 35.656 37.531 1 94.38 1058 SER B N 1
ATOM 17300 C CA . SER B 1 1058 ? -1.992 36.094 36.688 1 94.38 1058 SER B CA 1
ATOM 17301 C C . SER B 1 1058 ? -3.332 35.812 37.375 1 94.38 1058 SER B C 1
ATOM 17303 O O . SER B 1 1058 ? -4.348 36.406 37 1 94.38 1058 SER B O 1
ATOM 17305 N N . PHE B 1 1059 ? -3.391 34.969 38.375 1 96.38 1059 PHE B N 1
ATOM 17306 C CA . PHE B 1 1059 ? -4.629 34.594 39.031 1 96.38 1059 PHE B CA 1
ATOM 17307 C C . PHE B 1 1059 ? -5.305 35.812 39.656 1 96.38 1059 PHE B C 1
ATOM 17309 O O . PHE B 1 1059 ? -6.508 36.031 39.5 1 96.38 1059 PHE B O 1
ATOM 17316 N N . ALA B 1 1060 ? -4.566 36.625 40.344 1 95.5 1060 ALA B N 1
ATOM 17317 C CA . ALA B 1 1060 ? -5.129 37.812 41.031 1 95.5 1060 ALA B CA 1
ATOM 17318 C C . ALA B 1 1060 ? -5.734 38.781 40 1 95.5 1060 ALA B C 1
ATOM 17320 O O . ALA B 1 1060 ? -6.742 39.438 40.312 1 95.5 1060 ALA B O 1
ATOM 17321 N N . TRP B 1 1061 ? -5.188 38.844 38.906 1 94.06 1061 TRP B N 1
ATOM 17322 C CA . TRP B 1 1061 ? -5.559 39.875 37.938 1 94.06 1061 TRP B CA 1
ATOM 17323 C C . TRP B 1 1061 ? -6.73 39.406 37.094 1 94.06 1061 TRP B C 1
ATOM 17325 O O . TRP B 1 1061 ? -7.168 40.125 36.188 1 94.06 1061 TRP B O 1
ATOM 17335 N N . CYS B 1 1062 ? -7.203 38.219 37.312 1 93.25 1062 CYS B N 1
ATOM 17336 C CA . CYS B 1 1062 ? -8.469 37.844 36.719 1 93.25 1062 CYS B CA 1
ATOM 17337 C C . CYS B 1 1062 ? -9.602 38.75 37.156 1 93.25 1062 CYS B C 1
ATOM 17339 O O . CYS B 1 1062 ? -10.602 38.906 36.469 1 93.25 1062 CYS B O 1
ATOM 17341 N N . VAL B 1 1063 ? -9.438 39.312 38.344 1 94.75 1063 VAL B N 1
ATOM 17342 C CA . VAL B 1 1063 ? -10.422 40.25 38.906 1 94.75 1063 VAL B CA 1
ATOM 17343 C C . VAL B 1 1063 ? -9.82 41.656 39 1 94.75 1063 VAL B C 1
ATOM 17345 O O . VAL B 1 1063 ? -10.008 42.344 40 1 94.75 1063 VAL B O 1
ATOM 17348 N N . TYR B 1 1064 ? -9.133 42.062 38 1 93 1064 TYR B N 1
ATOM 17349 C CA . TYR B 1 1064 ? -8.391 43.312 37.969 1 93 1064 TYR B CA 1
ATOM 17350 C C . TYR B 1 1064 ? -9.32 44.5 38.156 1 93 1064 TYR B C 1
ATOM 17352 O O . TYR B 1 1064 ? -8.945 45.5 38.812 1 93 1064 TYR B O 1
ATOM 17360 N N . ASP B 1 1065 ? -10.562 44.5 37.688 1 90.56 1065 ASP B N 1
ATOM 17361 C CA . ASP B 1 1065 ? -11.508 45.594 37.781 1 90.56 1065 ASP B CA 1
ATOM 17362 C C . ASP B 1 1065 ? -11.836 45.906 39.25 1 90.56 1065 ASP B C 1
ATOM 17364 O O . ASP B 1 1065 ? -11.898 47.062 39.656 1 90.56 1065 ASP B O 1
ATOM 17368 N N . LYS B 1 1066 ? -12 44.844 40.031 1 93.88 1066 LYS B N 1
ATOM 17369 C CA . LYS B 1 1066 ? -12.289 45 41.469 1 93.88 1066 LYS B CA 1
ATOM 17370 C C . LYS B 1 1066 ? -11.055 45.469 42.219 1 93.88 1066 LYS B C 1
ATOM 17372 O O . LYS B 1 1066 ? -11.156 46.344 43.094 1 93.88 1066 LYS B O 1
ATOM 17377 N N . LEU B 1 1067 ? -9.93 44.969 41.906 1 94.25 1067 LEU B N 1
ATOM 17378 C CA . LEU B 1 1067 ? -8.695 45.344 42.594 1 94.25 1067 LEU B CA 1
ATOM 17379 C C . LEU B 1 1067 ? -8.328 46.781 42.312 1 94.25 1067 LEU B C 1
ATOM 17381 O O . LEU B 1 1067 ? -7.867 47.5 43.219 1 94.25 1067 LEU B O 1
ATOM 17385 N N . VAL B 1 1068 ? -8.5 47.219 41.094 1 91.81 1068 VAL B N 1
ATOM 17386 C CA . VAL B 1 1068 ? -8.203 48.594 40.719 1 91.81 1068 VAL B CA 1
ATOM 17387 C C . VAL B 1 1068 ? -9.125 49.531 41.5 1 91.81 1068 VAL B C 1
ATOM 17389 O O . VAL B 1 1068 ? -8.695 50.594 41.969 1 91.81 1068 VAL B O 1
ATOM 17392 N N . ARG B 1 1069 ? -10.32 49.188 41.688 1 91.38 1069 ARG B N 1
ATOM 17393 C CA . ARG B 1 1069 ? -11.273 49.969 42.469 1 91.38 1069 ARG B CA 1
ATOM 17394 C C . ARG B 1 1069 ? -10.875 50.031 43.938 1 91.38 1069 ARG B C 1
ATOM 17396 O O . ARG B 1 1069 ? -11 51.094 44.562 1 91.38 1069 ARG B O 1
ATOM 17403 N N . ILE B 1 1070 ? -10.461 48.938 44.438 1 92.94 1070 ILE B N 1
ATOM 17404 C CA . ILE B 1 1070 ? -10.031 48.875 45.812 1 92.94 1070 ILE B CA 1
ATOM 17405 C C . ILE B 1 1070 ? -8.836 49.781 46.031 1 92.94 1070 ILE B C 1
ATOM 17407 O O . ILE B 1 1070 ? -8.805 50.562 47 1 92.94 1070 ILE B O 1
ATOM 17411 N N . LYS B 1 1071 ? -7.91 49.75 45.156 1 92 1071 LYS B N 1
ATOM 17412 C CA . LYS B 1 1071 ? -6.711 50.562 45.312 1 92 1071 LYS B CA 1
ATOM 17413 C C . LYS B 1 1071 ? -7.047 52.031 45.219 1 92 1071 LYS B C 1
ATOM 17415 O O . LYS B 1 1071 ? -6.555 52.844 46 1 92 1071 LYS B O 1
ATOM 17420 N N . LYS B 1 1072 ? -7.863 52.406 44.281 1 89.25 1072 LYS B N 1
ATOM 17421 C CA . LYS B 1 1072 ? -8.266 53.812 44.094 1 89.25 1072 LYS B CA 1
ATOM 17422 C C . LYS B 1 1072 ? -9.008 54.312 45.344 1 89.25 1072 LYS B C 1
ATOM 17424 O O . LYS B 1 1072 ? -8.789 55.438 45.781 1 89.25 1072 LYS B O 1
ATOM 17429 N N . ALA B 1 1073 ? -9.812 53.469 45.875 1 88.75 1073 ALA B N 1
ATOM 17430 C CA . ALA B 1 1073 ? -10.57 53.844 47.062 1 88.75 1073 ALA B CA 1
ATOM 17431 C C . ALA B 1 1073 ? -9.656 54 48.281 1 88.75 1073 ALA B C 1
ATOM 17433 O O . ALA B 1 1073 ? -9.805 54.938 49.062 1 88.75 1073 ALA B O 1
ATOM 17434 N N . ASN B 1 1074 ? -8.781 53.094 48.438 1 89.19 1074 ASN B N 1
ATOM 17435 C CA . ASN B 1 1074 ? -7.883 53.125 49.594 1 89.19 1074 ASN B CA 1
ATOM 17436 C C . ASN B 1 1074 ? -6.863 54.25 49.469 1 89.19 1074 ASN B C 1
ATOM 17438 O O . ASN B 1 1074 ? -6.484 54.844 50.469 1 89.19 1074 ASN B O 1
ATOM 17442 N N . VAL B 1 1075 ? -6.387 54.531 48.281 1 85.5 1075 VAL B N 1
ATOM 17443 C CA . VAL B 1 1075 ? -5.469 55.656 48.062 1 85.5 1075 VAL B CA 1
ATOM 17444 C C . VAL B 1 1075 ? -6.195 56.969 48.312 1 85.5 1075 VAL B C 1
ATOM 17446 O O . VAL B 1 1075 ? -5.637 57.906 48.938 1 85.5 1075 VAL B O 1
ATOM 17449 N N . GLY B 1 1076 ? -7.414 57.062 47.812 1 81.5 1076 GLY B N 1
ATOM 17450 C CA . GLY B 1 1076 ? -8.227 58.219 48.094 1 81.5 1076 GLY B CA 1
ATOM 17451 C C . GLY B 1 1076 ? -8.469 58.438 49.594 1 81.5 1076 GLY B C 1
ATOM 17452 O O . GLY B 1 1076 ? -8.398 59.594 50.062 1 81.5 1076 GLY B O 1
ATOM 17453 N N . ARG B 1 1077 ? -8.688 57.406 50.281 1 81.5 1077 ARG B N 1
ATOM 17454 C CA . ARG B 1 1077 ? -8.922 57.5 51.719 1 81.5 1077 ARG B CA 1
ATOM 17455 C C . ARG B 1 1077 ? -7.656 57.938 52.438 1 81.5 1077 ARG B C 1
ATOM 17457 O O . ARG B 1 1077 ? -7.715 58.719 53.406 1 81.5 1077 ARG B O 1
ATOM 17464 N N . ARG B 1 1078 ? -6.562 57.406 52.031 1 79.88 1078 ARG B N 1
ATOM 17465 C CA . ARG B 1 1078 ? -5.289 57.75 52.656 1 79.88 1078 ARG B CA 1
ATOM 17466 C C . ARG B 1 1078 ? -4.938 59.219 52.406 1 79.88 1078 ARG B C 1
ATOM 17468 O O . ARG B 1 1078 ? -4.461 59.906 53.312 1 79.88 1078 ARG B O 1
ATOM 17475 N N . GLN B 1 1079 ? -5.223 59.625 51.219 1 76.25 1079 GLN B N 1
ATOM 17476 C CA . GLN B 1 1079 ? -4.949 61.031 50.906 1 76.25 1079 GLN B CA 1
ATOM 17477 C C . GLN B 1 1079 ? -5.871 61.969 51.688 1 76.25 1079 GLN B C 1
ATOM 17479 O O . GLN B 1 1079 ? -5.445 63.031 52.156 1 76.25 1079 GLN B O 1
ATOM 17484 N N . ARG B 1 1080 ? -7.109 61.656 51.938 1 78.19 1080 ARG B N 1
ATOM 17485 C CA . ARG B 1 1080 ? -8.055 62.438 52.719 1 78.19 1080 ARG B CA 1
ATOM 17486 C C . ARG B 1 1080 ? -7.66 62.469 54.188 1 78.19 1080 ARG B C 1
ATOM 17488 O O . ARG B 1 1080 ? -7.758 63.5 54.844 1 78.19 1080 ARG B O 1
ATOM 17495 N N . GLN B 1 1081 ? -7.199 61.281 54.531 1 72.88 1081 GLN B N 1
ATOM 17496 C CA . GLN B 1 1081 ? -6.766 61.188 55.938 1 72.88 1081 GLN B CA 1
ATOM 17497 C C . GLN B 1 1081 ? -5.512 62.031 56.156 1 72.88 1081 GLN B C 1
ATOM 17499 O O . GLN B 1 1081 ? -5.383 62.719 57.188 1 72.88 1081 GLN B O 1
ATOM 17504 N N . GLU B 1 1082 ? -4.641 61.906 55.125 1 72 1082 GLU B N 1
ATOM 17505 C CA . GLU B 1 1082 ? -3.432 62.719 55.219 1 72 1082 GLU B CA 1
ATOM 17506 C C . GLU B 1 1082 ? -3.76 64.25 55.156 1 72 1082 GLU B C 1
ATOM 17508 O O . GLU B 1 1082 ? -3.154 65 55.875 1 72 1082 GLU B O 1
ATOM 17513 N N . ALA B 1 1083 ? -4.719 64.5 54.312 1 73.44 1083 ALA B N 1
ATOM 17514 C CA . ALA B 1 1083 ? -5.168 65.875 54.219 1 73.44 1083 ALA B CA 1
ATOM 17515 C C . ALA B 1 1083 ? -5.855 66.312 55.5 1 73.44 1083 ALA B C 1
ATOM 17517 O O . ALA B 1 1083 ? -5.637 67.438 55.969 1 73.44 1083 ALA B O 1
ATOM 17518 N N . LEU B 1 1084 ? -6.637 65.438 56.031 1 71.81 1084 LEU B N 1
ATOM 17519 C CA . LEU B 1 1084 ? -7.324 65.75 57.281 1 71.81 1084 LEU B CA 1
ATOM 17520 C C . LEU B 1 1084 ? -6.332 65.875 58.406 1 71.81 1084 LEU B C 1
ATOM 17522 O O . LEU B 1 1084 ? -6.488 66.75 59.281 1 71.81 1084 LEU B O 1
ATOM 17526 N N . GLU B 1 1085 ? -5.359 65.062 58.375 1 69.81 1085 GLU B N 1
ATOM 17527 C CA . GLU B 1 1085 ? -4.328 65.125 59.406 1 69.81 1085 GLU B CA 1
ATOM 17528 C C . GLU B 1 1085 ? -3.504 66.375 59.25 1 69.81 1085 GLU B C 1
ATOM 17530 O O . GLU B 1 1085 ? -3.137 67.062 60.25 1 69.81 1085 GLU B O 1
ATOM 17535 N N . ARG B 1 1086 ? -3.324 66.938 58.094 1 73.5 1086 ARG B N 1
ATOM 17536 C CA . ARG B 1 1086 ? -2.605 68.188 57.844 1 73.5 1086 ARG B CA 1
ATOM 17537 C C . ARG B 1 1086 ? -3.432 69.375 58.281 1 73.5 1086 ARG B C 1
ATOM 17539 O O . ARG B 1 1086 ? -2.9 70.312 58.875 1 73.5 1086 ARG B O 1
ATOM 17546 N N . LEU B 1 1087 ? -4.656 69.062 57.938 1 70.62 1087 LEU B N 1
ATOM 17547 C CA . LEU B 1 1087 ? -5.539 70.188 58.375 1 70.62 1087 LEU B CA 1
ATOM 17548 C C . LEU B 1 1087 ? -5.641 70.188 59.875 1 70.62 1087 LEU B C 1
ATOM 17550 O O . LEU B 1 1087 ? -5.672 71.312 60.469 1 70.62 1087 LEU B O 1
ATOM 17554 N N . GLY B 1 1088 ? -5.715 69 60.438 1 64.62 1088 GLY B N 1
ATOM 17555 C CA . GLY B 1 1088 ? -5.727 69 61.906 1 64.62 1088 GLY B CA 1
ATOM 17556 C C . GLY B 1 1088 ? -4.453 69.5 62.5 1 64.62 1088 GLY B C 1
ATOM 17557 O O . GLY B 1 1088 ? -4.504 70.25 63.531 1 64.62 1088 GLY B O 1
ATOM 17558 N N . LEU B 1 1089 ? -3.418 69.188 61.875 1 67.88 1089 LEU B N 1
ATOM 17559 C CA . LEU B 1 1089 ? -2.154 69.75 62.375 1 67.88 1089 LEU B CA 1
ATOM 17560 C C . LEU B 1 1089 ? -2.084 71.25 62.188 1 67.88 1089 LEU B C 1
ATOM 17562 O O . LEU B 1 1089 ? -1.536 71.938 63 1 67.88 1089 LEU B O 1
ATOM 17566 N N . MET B 1 1090 ? -2.627 71.688 61.094 1 66.19 1090 MET B N 1
ATOM 17567 C CA . MET B 1 1090 ? -2.645 73.125 60.875 1 66.19 1090 MET B CA 1
ATOM 17568 C C . MET B 1 1090 ? -3.529 73.812 61.906 1 66.19 1090 MET B C 1
ATOM 17570 O O . MET B 1 1090 ? -3.24 74.938 62.312 1 66.19 1090 MET B O 1
ATOM 17574 N N . ARG B 1 1091 ? -4.52 73.188 62.375 1 63.97 1091 ARG B N 1
ATOM 17575 C CA . ARG B 1 1091 ? -5.379 73.812 63.375 1 63.97 1091 ARG B CA 1
ATOM 17576 C C . ARG B 1 1091 ? -4.695 73.812 64.75 1 63.97 1091 ARG B C 1
ATOM 17578 O O . ARG B 1 1091 ? -4.961 74.688 65.562 1 63.97 1091 ARG B O 1
ATOM 17585 N N . LEU B 1 1092 ? -3.932 72.75 64.812 1 57.84 1092 LEU B N 1
ATOM 17586 C CA . LEU B 1 1092 ? -3.236 72.75 66.125 1 57.84 1092 LEU B CA 1
ATOM 17587 C C . LEU B 1 1092 ? -2.051 73.75 66.125 1 57.84 1092 LEU B C 1
ATOM 17589 O O . LEU B 1 1092 ? -1.577 74.188 67.125 1 57.84 1092 LEU B O 1
ATOM 17593 N N . SER B 1 1093 ? -1.619 74.125 65 1 45.81 1093 SER B N 1
ATOM 17594 C CA . SER B 1 1093 ? -0.574 75.125 65 1 45.81 1093 SER B CA 1
ATOM 17595 C C . SER B 1 1093 ? -1.169 76.5 65.062 1 45.81 1093 SER B C 1
ATOM 17597 O O . SER B 1 1093 ? -2.125 76.812 64.312 1 45.81 1093 SER B O 1
#

Secondary structure (DSSP, 8-state):
--SEEEEEEEETT--HHHHHHHHHHHH-TT-EEEEEEE--TT--SEEEEEEEESSHHHHHHHHHHHHTTEEETTEEEEEEE-SS-SSSS-----EEEEEEEEEEEEEEETTEEEEEEEEEEEEEEE-TTT-EEEEEEEETTEEEEEEEEGGGEEEEEEEEESS--SEEEEEEEESSPPEEEEE-SS----SS-S-EEEETT--GGGEEEE---SGGGHHHH-SEEEEEEETT-----TTTT-TTEEEEEEE--EEE--PPP--HHHHHHHHHHHHTTSS-GGG--HHHHHTT-TTTS-HHHHHHHHHHHHT-SS--S-HHHHHHHHHHHHHHHT-PPPPSSPPPPTTEEEEEEEEE-SS-EEEEEEEEEE--HHHHHTGGGGGGEEEEEEB-TTSSBPPHHHHS-SSSS-SS-HHHHHHHHHHHH-EEETTEEEEEEE--HHHHHTTEEEEE--BTTB-HHHHHHHH-B-TT---HHHHHHHHHGGGS--EEEEE--GGGEEEE---EEE-SS-EEETTTTEEEEEHHHHHHHHHHTT--S---SEEEEEETTEEEEEEEETT--SSEEEEGGGB-SB----EEEEEEE------EE-HHHHHHHHHTT--HHHHHHHHHHHHHHHHHTTT-HHHHHHHHHHH--SHHHHHHHHHHHTT--TTTSHHHHHHHHHHHHHHHHHHHHH--EE-TTEEEEEEEE-TTS-PPTTEEEEEEE-TTSTT-EEE--EEEEEEESS--SGGG-EEEEE---GGGTT--SEEEEPS-SSS-HHHHTTT--SSS-EEEEE--GGGS-S--PPPPP-PPPPP---SSPPPHHHHHHHHHHHHHH--HHHHHHHHHHHHHHSTTGGGSHHHHHHHHHHHHHHHHHHH-PPPP--GGGS-S-EEGGG--TTS-EE---SHHHHHHHHHHHHS-S--------HHHHHHH--GGG--TTGGGGHHHHHHHHHHHHHHHHHHHHHHT---HHHHHHS------TT--HHHHHHHHHHHHHHHHHHHHHHHH---TT-SS--HHHHHHHHHHHHHSGGGTT-SSTTTT-PPP-TTGGGGHHHHHHHHHHHHHHHHHHHHHHHHHHHHH-/--SEEEEEEEETT--HHHHHHHHHHHH-TT-EEEEEEE--TT--SEEEEEEEESSHHHHHHHHHHHHTTEEETTEEEEEEE-SS-SSSS-----EEEEEEEEEEEEEEETTEEEEEEEEEEEEEEE-TTT-EEEEEEEETTEEEEEEEEGGGEEEEEEEEESS--SEEEEEEEESSPPEEEEE-SS----SS-S-EEEETT--GGGEEEE---SGGGHHHH-SEEEEEEETT-----TTTT-TTEEEEEEE--EEE--PPP--HHHHHHHHHHHHTTSS-GGG--HHHHHTT-TTTS-HHHHHHHHHHHHT-SS--S-HHHHHHHHHHHHHHHT-PPPPSSPPPPTTEEEEEEEEE-SS-EEEEEEEEEE--HHHHHTGGGGGGEEEEEEB-TTSSBPPHHHHS-SSSS-SS-HHHHHHHHHHHH-EEETTEEEEEEE--HHHHHTTEEEEE--BTTB-HHHHHHHH-B-TT---HHHHHHHHHGGGS--EEEEE--GGGEEEE---EEE-SS-EEETTTTEEEEEHHHHHHHHHHTT--S---SEEEEEETTEEEEEEEETT--SSEEEEGGGB-SB----EEEEEEE----EEEE-HHHHHHHHHTT--HHHHHHHHHHHHHHHHHTTT-HHHHHHHHHHH--SHHHHHHHHHHHTT--TTTSHHHHHHHHHHHHHHHHHHHHH--EEEEEEEEEEEEE-TT--PPTTEEEEEEE-TTSTT-EEE--EEEEEEESS--SGGG-EEEEE---GGGTT--SEEEEPS-SSS-HHHHTTT--SSS-EEEEE--GGG--S--PPPPP-PPPPP---SSPPPHHHHHHHHHHHHHH--HHHHHHHHHHHHHHSTTGGGSHHHHHHHHHHHHHHHHHHH-PPPP--GGGS-S-EEGGG--TTS-EE---SHHHHHHHHHHHHS-S--------HHHHHHH--GGG--TTGGGGHHHHHHHHHHHHHHHHHHHHHHT---HHHHHHS------TT--HHHHHHHHHHHHHHHHHHHHHHHH---TT-SS--HHHHHHHHHHHHHSGGGTT-SSTTTTPPPP-TTGGGGHHHHHHHHHHHHHHHHHHHHHHHHHHHHH-

Nearest PDB structures (foldseek):
  7w82-assembly1_A  TM=7.975E-01  e=7.151E-85  Zea mays
  7w84-assembly1_A  TM=7.790E-01  e=1.663E-78  Zea mays
  8xme-assembly1_M  TM=6.755E-01  e=1.402E-84  Arabidopsis thaliana
  7eu1-assembly1_M  TM=6.896E-01  e=2.771E-82  Arabidopsis thaliana
  7rqs-assembly1_A  TM=6.840E-01  e=4.744E-80  Arabidopsis thaliana

Radius of gyration: 44.75 Å; Cα contacts (8 Å, |Δi|>4): 4267; chains: 2; bounding box: 114×172×120 Å

InterPro domains:
  IPR000504 RNA recognition motif domain [PS50102] (3-84)
  IPR007855 RNA-dependent RNA polymerase [PTHR23079] (3-1072)
  IPR012677 Nucleotide-binding alpha-beta plait domain superfamily [G3DSA:3.30.70.330] (1-87)
  IPR035979 RNA-binding domain superfamily [SSF54928] (3-70)
  IPR057590 RDR1/2-like, PH-like domain [PF24823] (103-249)
  IPR057596 RDRP, core domain [PF05183] (356-915)
  IPR058751 RDRP, helical domain [PF26252] (262-336)
  IPR058752 RDRP, C-terminal head domain [PF26253] (936-1088)
  IPR058763 RDR1/2-like, RRM domain [PF26250] (4-85)

Organism: Brassica napus (NCBI:txid3708)

pLDDT: mean 86.07, std 11.11, range [31.88, 98.44]

Sequence (2186 aa):
MGKTIRVFGFPNGVSAEEVKNFLERLTGSGTVYAIKVRQPRNGGPRVFAIVQFTSERLARDIVTLASQRLNYGRSYLKASEVEQDIVPKPRASLHNIPSLKMYFGCQVSPKKLSVFWSAQNVAFSFGTGMRKLHFSMSWCEKDYRLELPYENIWQIDLHSPQGRRDSKFLVIQVIGAPKIFEKEDQPVNLSFGLLDYFYSDGSDEQWIRTTDFTSSSCISQSSAFCLELPVHLNVPDFRENFANYTEHEASTFVVEPGRCYLPFEILFKVNTLVQNACVPGPALDPAFYQLLNPQRFDRALIDHCLEKLFHLPECCYAPAHWLLEEYSSWVTKGKLPQSPMISLDDGLVYMYRVQVTPTRVYFSGPEVNVSNRVLRHYSDYINNFLRISFVDEDLEKVRSMDLSPRSSTVRRTKLYERINSVLRDGIVIGDKRFEFLAFSSSQLRENSAWMFAPVNGITAADIRAWMGEFDNIRNVAKYAARLGQSFSSSRETLTVRRDEFEVIPDVEIRSSDAHYVFSDGIGKISAKFARRVAKKCGLTEFFPSAYQIRYGGYKGVVAVDPNSWKKLSLRRSMSKFESENTKLDVLAWSKYQPCYMNRQLITLLSTLGVEDNVFEKKQREVVNQLDAILTDPTEAFEALGLMAPGENTKILKELILCGYKPDAEPFLSMMLQNFRASKLLELRTKTRVFIPRGRSMMGCLDETRTLEYGQVVVQYTDPTRPGSKYIVTGLVVVAKNPCLHPGDVRVLQAVNVPALSHMVDCVVFPQKGPRPHPNECSGSDLDGDIYFVCWDPELIPTGTSEPMDYTPEPTQILDHDVTIEEIEEYFTNYIVNDSLGIIANAHTAFADKEPLKAFSDPCIELARKFSIAVDFPKTGVAAEIPQHLYVKEYPDFMEKPDKPTYESNNVIGKLFREVKERAPPLISIKSFTLDVASKAYDKDMEVNGFEEYVDQAFFHKGNYDYKLGNLMDYYGIKTEAEILSGGIMRMSKSFTKRRDAESIGRAVRSLRKEALSWFNASDEEEEVVNESAKASAWYHVTYHRSYWGVYNEGLNRDHFLSFAWCVYDKLVRIKKANVGRRQRQEALERLGLMRLSMGKTIRVFGFPNGVSAEEVKNFLERLTGSGTVYAIKVRQPRNGGPRVFAIVQFTSERLARDIVTLASQRLNYGRSYLKASEVEQDIVPKPRASLHNIPSLKMYFGCQVSPKKLSVFWSAQNVAFSFGTGMRKLHFSMSWCEKDYRLELPYENIWQIDLHSPQGRRDSKFLVIQVIGAPKIFEKEDQPVNLSFGLLDYFYSDGSDEQWIRTTDFTSSSCISQSSAFCLELPVHLNVPDFRENFANYTEHEASTFVVEPGRCYLPFEILFKVNTLVQNACVPGPALDPAFYQLLNPQRFDRALIDHCLEKLFHLPECCYAPAHWLLEEYSSWVTKGKLPQSPMISLDDGLVYMYRVQVTPTRVYFSGPEVNVSNRVLRHYSDYINNFLRISFVDEDLEKVRSMDLSPRSSTVRRTKLYERINSVLRDGIVIGDKRFEFLAFSSSQLRENSAWMFAPVNGITAADIRAWMGEFDNIRNVAKYAARLGQSFSSSRETLTVRRDEFEVIPDVEIRSSDAHYVFSDGIGKISAKFARRVAKKCGLTEFFPSAYQIRYGGYKGVVAVDPNSWKKLSLRRSMSKFESENTKLDVLAWSKYQPCYMNRQLITLLSTLGVEDNVFEKKQREVVNQLDAILTDPTEAFEALGLMAPGENTKILKELILCGYKPDAEPFLSMMLQNFRASKLLELRTKTRVFIPRGRSMMGCLDETRTLEYGQVVVQYTDPTRPGSKYIVTGLVVVAKNPCLHPGDVRVLQAVNVPALSHMVDCVVFPQKGPRPHPNECSGSDLDGDIYFVCWDPELIPTGTSEPMDYTPEPTQILDHDVTIEEIEEYFTNYIVNDSLGIIANAHTAFADKEPLKAFSDPCIELARKFSIAVDFPKTGVAAEIPQHLYVKEYPDFMEKPDKPTYESNNVIGKLFREVKERAPPLISIKSFTLDVASKAYDKDMEVNGFEEYVDQAFFHKGNYDYKLGNLMDYYGIKTEAEILSGGIMRMSKSFTKRRDAESIGRAVRSLRKEALSWFNASDEEEEVVNESAKASAWYHVTYHRSYWGVYNEGLNRDHFLSFAWCVYDKLVRIKKANVGRRQRQEALERLGLMRLS